Protein 5MOG (pdb70)

Solvent-accessible surface area: 91709 Å² total; per-residue (Å²): 82,142,139,65,3,55,0,0,0,3,14,0,14,9,5,0,0,0,0,0,4,29,0,5,72,40,34,8,63,0,5,0,1,12,29,86,110,15,15,3,22,59,7,0,2,70,121,16,170,105,38,52,34,48,11,13,12,18,46,18,4,35,11,9,9,47,15,0,63,74,0,0,36,87,30,55,10,86,108,49,14,35,95,14,91,9,2,17,2,4,5,15,78,103,107,77,31,90,48,2,69,13,20,14,17,79,25,6,70,23,60,86,2,6,87,11,0,50,58,54,3,84,94,0,8,64,159,83,26,16,39,79,18,58,14,0,10,70,2,3,53,87,17,49,101,86,25,15,85,61,5,8,41,66,14,0,24,95,0,1,137,94,18,29,3,25,82,103,0,11,81,32,15,1,56,8,24,0,4,33,30,2,38,6,46,5,91,65,0,0,0,10,3,0,6,31,2,13,52,23,31,35,122,82,64,70,0,5,39,2,0,2,12,8,2,0,9,13,78,66,0,0,68,20,0,1,80,46,0,123,90,90,47,6,58,10,88,67,100,9,128,13,111,107,4,53,30,43,29,54,19,14,6,72,14,0,16,16,86,120,47,69,119,20,76,22,21,0,4,0,1,10,18,43,5,18,71,0,38,152,37,8,15,136,111,3,74,125,7,66,26,6,103,91,0,115,82,0,75,8,3,24,12,0,2,0,0,0,26,0,47,114,62,10,179,96,37,63,76,4,6,3,17,6,36,13,92,41,1,7,12,1,0,1,8,1,46,0,2,124,80,26,135,43,78,108,126,1,8,0,0,0,7,0,0,44,1,122,123,33,34,77,96,54,53,91,83,0,12,80,8,0,2,90,14,0,31,115,12,6,46,124,29,1,12,33,118,57,76,77,0,101,34,98,43,73,39,22,19,70,24,54,135,6,15,5,54,10,48,23,77,1,24,93,19,12,6,59,7,39,4,11,20,35,3,1,4,0,0,5,16,3,0,67,11,125,45,14,12,20,14,0,0,12,0,21,0,0,47,48,0,3,92,13,0,51,105,9,41,113,32,0,35,59,60,61,149,144,16,125,72,153,141,19,139,148,61,3,63,0,0,0,3,13,0,14,9,5,0,0,0,0,0,4,6,0,4,36,7,20,8,63,0,8,0,1,12,29,86,110,16,8,2,22,60,7,0,2,71,120,17,164,102,38,30,32,49,10,14,12,18,45,18,4,36,19,9,10,48,15,0,63,73,0,0,35,88,32,54,10,87,109,48,14,39,97,13,106,18,2,17,2,5,4,14,77,105,106,78,32,89,50,1,78,13,35,16,15,117,25,5,70,23,50,77,2,8,73,27,1,45,44,24,8,68,98,0,8,72,118,88,25,8,82,79,18,53,39,0,14,71,2,6,68,85,17,48,102,86,41,16,87,66,14,10,42,65,15,0,32,97,1,2,132,76,16,14,3,24,76,90,0,10,81,31,15,1,55,9,24,0,4,34,31,2,37,6,41,5,94,66,0,0,0,9,4,0,9,31,1,30,56,23,36,43,120,78,65,80,0,5,53,3,0,2,14,7,2,0,9,12,81,67,0,0,80,19,0,1,87,46,0,127,90,89,42,5,58,9,89,64,93,8,124,14,109,108,3,52,29,43,150,116,17,13,6,108,8,0,15,15,84,117,48,62,118,19,79,23,25,0,10,0,1,10,18,43,4,17,72,0,51,153,38,10,15,137,122,3,74,129,59,67,30,10,90,94,0,119,83,0,74,7,3,24,14,0,2,0,0,0,8,0,52,110,60,10,163,96,40,64,76,5,5,4,15,6,38,12,91,42,0,8,11,1,0,2,7,0,45,0,2,119,78,26,134,35,78,113,60,0,7,0,0,0,6,0,0,46,1,123,123,32,34,77,95,54,54,91,83,0,13,82,9,0,2,90,13,0,32,115,12,7,48,114,16,1,12,32,117,65,71,78,0,90,35,107,39,74,40,22,21,71,23,53,134,6,17,5,54,11,47,23,76,1,26,94,18,11,6,110,6,98,8,82,22,63,4,1,3,0,0,6,16,2,0,66,12,125,48,14,12,19,15,0,0,11,0,18,0,0,37,48,0,0,62,12,0,26,97,24,41,184,56,0,42,170,77,97,176,160,73,2,60,0,0,0,3,12,0,14,8,6,0,0,0,0,0,4,30,0,4,70,54,46,16,66,0,8,0,1,12,22,68,78,15,14,3,22,56,6,0,2,37,121,24,177,93,39,25,35,18,10,13,13,17,45,17,4,30,18,9,9,47,14,0,64,73,0,0,35,88,32,54,10,87,120,49,14,44,96,14,107,6,2,12,2,11,5,16,79,117,112,77,32,90,50,2,72,11,40,14,30,89,129,50,73,22,44,91,2,10,85,101,0,40,85,124,3,103,93,0,6,65,158,82,25,17,63,113,21,58,124,2,24,103,68,6,82,114,28,47,102,81,62,15,95,66,13,10,42,66,15,0,32,95,0,2,139,106,49,40,3,25,74,100,0,11,82,26,13,1,56,9,34,0,5,34,31,1,38,5,46,5,91,63,0,0,0,11,4,0,11,30,1,30,55,23,39,43,118,77,57,74,0,3,40,2,0,2,13,7,1,0,9,12,82,62,0,0,68,20,0,1,78,46,0,122,89,88,42,6,56,10,92,66,41,9,48,13,41,108,3,54,30,43,140,119,17,12,6,97,14,0,17,14,11,83,44,65,120,27,76,21,35,0,4,0,1,10,18,43,4,10,46,0,39,54,38,9,16,132,120,3,58,129,59,65,28,6,104,94,0,114,84,0,58,2,3,18,13,0,2,0,0,0,7,0,53,109,55,9,193,101,38,62,74,4,6,4,18,5,39,12,89,43,1,7,12,1,0,1,7,0,46,0,2,137,79,26,136,31,77,113,65,0,9,0,0,0,6,0,0,44,1,122,122,33,21,76,96,53,24,91,82,0,12,81,9,0,3,90,13,0,31,116,12,8,48,125,27,1,12,32,116,63,73,78,0,89,34,106,41,72,33,3,7,71,24,37,65,6,16,5,52,10,48,23,77,1,32,92,18,13,5,111,7,98,8,80,22,86,3,1,3,0,0,6,17,3,0,74,12,126,49,13,12,20,17,0,0,12,0,17,0,0,49,49,0,2,93,12,0,53,102,24,3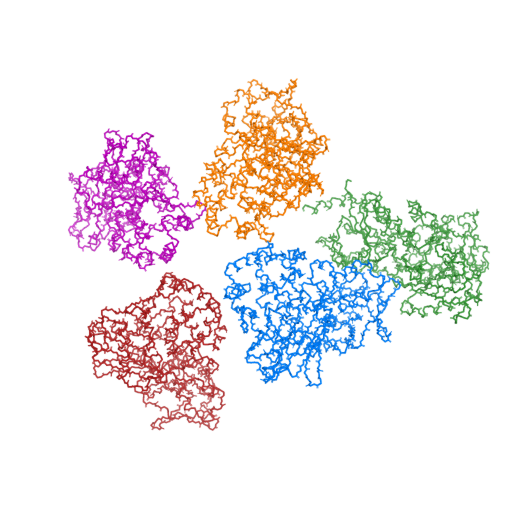2,160,50,0,29,160,59,25,109,152,91,138,180,179,140,78,2,63,0,0,0,3,13,0,15,8,4,0,0,0,0,0,4,30,0,5,71,53,46,16,65,0,8,0,1,12,28,86,110,15,15,2,23,57,8,0,2,74,122,24,175,94,37,29,34,47,10,13,12,18,45,19,4,31,12,11,10,46,15,0,65,71,0,0,36,87,31,54,10,86,108,48,13,39,96,14,105,8,2,12,2,11,4,14,79,104,105,77,32,90,50,1,71,10,44,13,19,89,39,4,69,22,51,85,2,11,76,14,0,34,52,61,5,68,96,0,6,65,120,86,26,8,82,91,22,52,49,0,15,76,1,5,71,90,18,47,100,87,36,13,88,66,14,10,43,62,15,0,33,95,1,2,131,69,15,18,3,25,74,100,0,9,84,31,12,2,56,9,34,0,4,34,31,1,39,5,45,6,93,62,0,0,0,10,4,0,11,30,1,31,52,23,38,51,122,82,62,76,0,3,41,2,0,2,13,6,1,0,9,13,80,66,0,0,67,22,0,2,79,46,0,124,90,90,42,6,58,10,87,67,92,9,123,13,110,108,4,53,26,40,144,117,18,14,7,99,15,0,17,12,82,112,50,61,116,18,79,23,24,0,10,0,1,10,19,43,4,20,79,0,37,153,38,12,17,135,116,3,71,128,59,65,28,5,107,93,0,115,82,0,59,2,3,17,12,0,2,0,0,0,8,0,52,112,62,10,166,94,39,63,74,4,6,4,19,5,36,12,92,43,0,8,12,1,0,1,8,1,45,0,1,120,79,26,135,34,80,113,58,0,8,0,0,0,6,0,0,42,1,120,123,31,35,78,96,54,52,91,84,0,12,81,8,0,2,90,13,0,30,115,12,8,47,113,14,1,12,34,117,57,76,80,0,102,35,106,39,73,43,21,22,72,24,72,126,6,16,5,53,11,48,21,76,1,26,94,18,12,5,111,6,98,9,83,21,82,4,1,3,0,0,6,16,3,0,66,12,123,41,13,12,21,16,0,0,12,0,21,0,0,50,49,0,3,93,12,0,52,104,23,48,175,49,0,29,155,61,29,114,148,91,139,180,169,161,69,2,62,0,0,0,3,14,0,14,9,4,0,0,0,0,0,5,28,0,5,73,54,47,17,64,0,6,0,1,12,29,85,110,16,7,2,22,58,6,0,2,73,122,25,186,109,37,27,34,48,10,13,12,18,46,20,2,34,12,10,11,46,15,0,64,72,0,0,36,86,33,54,10,86,108,48,14,38,95,13,90,7,2,15,3,5,5,14,83,104,105,77,31,89,50,1,68,13,18,14,18,82,30,8,71,23,62,88,2,7,88,10,0,52,58,44,3,71,91,0,7,63,159,82,27,19,43,84,20,58,29,0,10,86,3,3,59,87,18,48,100,86,43,15,93,66,10,10,42,65,15,0,32,95,0,2,134,96,19,18,3,26,74,99,0,11,81,38,16,1,56,8,25,0,4,33,31,2,39,5,46,5,91,64,0,0,0,10,4,0,6,32,1,14,55,24,34,36,125,78,65,76,0,5,39,3,0,2,12,6,1,0,8,11,80,66,0,0,80,20,0,1,88,46,0,127,91,88,42,6,58,10,88,64,89,9,124,18,107,102,4,54,29,42,143,115,18,15,6,102,13,0,15,15,68,137,47,77,119,20,77,21,36,0,4,0,2,10,17,42,3,15,78,0,35,146,41,12,16,136,121,2,72,129,58,66,29,5,110,95,0,114,82,0,71,7,4,23,14,0,2,0,0,0,5,0,53,110,60,10,163,96,38,63,75,4,5,4,18,5,35,13,92,42,0,7,12,3,0,3,8,1,45,0,1,120,78,25,134,34,79,114,62,0,8,0,0,0,7,0,0,43,1,121,124,34,37,80,99,60,53,88,83,0,12,79,8,0,2,90,12,0,31,114,12,8,48,115,15,1,12,34,118,63,72,80,0,90,34,104,40,74,42,21,21,62,24,67,151,6,16,5,54,11,46,22,76,1,46,96,18,18,6,118,7,98,9,83,22,72,2,1,4,0,0,6,16,3,0,28,13,125,44,15,12,20,14,0,0,12,0,22,0,0,51,51,0,3,90,13,0,53,106,24,55,175,50,0,40,153,84,57,208

Sequence (2345 aa):
PTKPLQVVIAGAGLAGLSTAKYLADAGHKPILLEARDVLGGKIAAWKDEDGDWYETGLHIFFGAYPNIQNLFGELGINDRLQWKEHSMIFAMPNKPGEFSRFDFPETLPAPLNGIWAILRNNEMLTWPEKVKFALGLLPAMVGGQAYVEAQDGFTVSEWMKKQGVPDRVNDEVFIAMSKALNFINPDELSMQCILIALNRFLQEKHGSKMAFLDGNPPERLCMPIVDHVRSLGGEVRLNSRIQKIELNPDGTVKHFALTDGTQITGDAYVFATPVDILKLLVPQEWKEISYFKKLEKLVGVPVINVHIWFDRKLKNTYDHLLFSRSSLLSVYADMSVTCKEYYDPNRSMLELVFAPAEEWVGRSDTEIIEATMQELAKLFPDEIAADQSKAKILKYHVVKTPRSVYKTIPDCEPCRPLQRSPIEGFYLAGDYTKQKYLASMEGAVLSGKLCAQSVVEDYKMLSRRSLFRNSEQPTKPLQVVIAGAGLAGLSTAKYLADAGHKPILLEARDVLGGKIAAWKDEDGDWYETGLHIFFGAYPNIQNLFGELGINDRLQWKEHSMIFAMPNKPGEFSRFDFPETLPAPLNGIWAILRRNNEMLTWPEKVKFALGLLPAMVGGQAYVEAQDGFTVSEWMKKQGVPDRVNDEVFIAMSKALNFINPDELSMQCILIALNRFLQEKHGSKMAFLDGNPPERLCMPIVDHVRSLGGEVRLNSRIQKIELNPDGTVKHFALTDGTQITGDAYVFATPVDILKLLVPQEWKEISYFKKLEKLVGVPVINVHIWFDRKLKNTYDHLLFSRSSLLSVYADMSVTCKEYYDPNRSMLELVFAPAEEWVGRSDTEIIEATMQELAKLFPDEIAADQSKAKILKYHVVKTPRSVYKTIPDCEPCRPLQRSPIEGFYLAGDYTKQKYLASMEGAVLSGKLCAQSVVEDYKMLSRRSTKPLQVVIAGAGLAGLSTAKYLADAGHKPILLEARDVLGGKIAAWKDEDGDWYETGLHIFFGAYPNIQNLFGELGINDRLQWKEHSMIFAMPNKPGEFSRFDFPETLPAPLNGIWAILRNNEMLTWPEKVKFALGLLPAMVGGQAYVEAQDGFTVSEWMKKQGVPDRVNDEVFIAMSKALNFINPDELSMQCILIALNRFLQEKHGSKMAFLDGNPPERLCMPIVDHVRSLGGEVRLNSRIQKIELNPDGTVKHFALTDGTQITGDAYVFATPVDILKLLVPQEWKEISYFKKLEKLVGVPVINVHIWFDRKLKNTYDHLLFSRSSLLSVYADMSVTCKEYYDPNRRSMLELVFAPAEEWVGRSDTEIIEATMQELAKLFPDEIAADQSKAKILKYHVVKTPRSVYKTIPDCEPCRPLQRSPIEGFYLAGDYTKQKYLASMEGAVLSGKLCAQSVVEDYKMLSRRSLKSLQTKPLQVVIAGAGLAGLSTAKYLADAGHKPILLEARDVLGGKIAAWKDEDGDWYETGLHIFFGAYPNIQNLFGELGINDRLQWKEHSMIFAMPNKPGEFSRFDFPETLPAPLNGIWAILRNNEMLTWPEKVKFALGLLPAMVGGQAYVEAQDGFTVSEWMKKQGVPDRVNDEVFIAMSKALNFINPDELSMQCILIALNRFLQEKHGSKMAFLDGNPPERLCMPIVDHVRSLGGEVRLNSRIQKIELNPDGTVKHFALTDGTQITGDAYVFATPVDILKLLVPQEWKEISYFKKLEKLVGVPVINVHIWFDRKLKNTYDHLLFSRSSLLSVYADMSVTCKEYYDPNRSMLELVFAPAEEWVGRSDTEIIEATMQELAKLFPDEIAADQSKAKILKYHVVKTPRSVYKTIPDCEPCRPLQRSPIEGFYLAGDYTKQKYLASMEGAVLSGKLCAQSVVEDYKMLSRRSLKSLQTKPLQVVIAGAGLAGLSTAKYLADAGHKPILLEARDVLGGKIAAWKDEDGDWYETGLHIFFGAYPNIQNLFGELGINDRLQWKEHSMIFAMPNKPGEFSRFDFPETLPAPLNGIWAILRNNEMLTWPEKVKFALGLLPAMVGGQAYVEAQDGFTVSEWMKKQGVPDRVNDEVFIAMSKALNFINPDELSMQCILIALNRFLQEKHGSKMAFLDGNPPERLCMPIVDHVRSLGGEVRLNSRIQKIELNPDGTVKHFALTDGTQITGDAYVFATPVDILKLLVPQEWKEISYFKKLEKLVGVPVINVHIWFDRKLKNTYDHLLFSRSSLLSVYADMSVTCKEYYDPNRSMLELVFAPAEEWVGRSDTEIIEATMQELAKLFPDEIAADQSKAKILKYHVVKTPRSVYKTIPDCEPCRPLQRSPIEGFYLAGDYTKQKYLASMEGAVLSGKLCAQSVVEDYKMLSRRSL

Structure (mmCIF, N/CA/C/O backbone):
data_5MOG
#
_entry.id   5MOG
#
_cell.length_a   230.210
_cell.length_b   230.210
_cell.length_c   179.230
_cell.angle_alpha   90.000
_cell.angle_beta   90.000
_cell.angle_gamma   90.000
#
_symmetry.space_group_name_H-M   'I 4'
#
loop_
_entity.id
_entity.type
_entity.pdbx_description
1 polymer 'Phytoene dehydrogenase, chloroplastic/chromoplastic'
2 non-polymer 'FLAVIN-ADENINE DINUCLEOTIDE'
3 non-polymer Norflurazon
4 non-polymer '4-(2-HYDROXYETHYL)-1-PIPERAZINE ETHANESULFONIC ACID'
5 non-polymer IMIDAZOLE
6 non-polymer 2-AMINO-2-HYDROXYMETHYL-PROPANE-1,3-DIOL
7 water water
#
loop_
_atom_site.group_PDB
_atom_site.id
_atom_site.type_symbol
_atom_site.label_atom_id
_atom_site.label_alt_id
_atom_site.label_comp_id
_atom_site.label_asym_id
_atom_site.label_entity_id
_atom_site.label_seq_id
_atom_site.pdbx_PDB_ins_code
_atom_site.Cartn_x
_atom_site.Cartn_y
_atom_site.Cartn_z
_atom_site.occupancy
_atom_site.B_iso_or_equiv
_atom_site.auth_seq_id
_atom_site.auth_comp_id
_atom_site.auth_asym_id
_atom_site.auth_atom_id
_atom_site.pdbx_PDB_model_num
ATOM 1 N N . PRO A 1 14 ? 164.825 22.673 164.954 1.00 91.39 101 PRO A N 1
ATOM 2 C CA . PRO A 1 14 ? 166.289 22.704 164.851 1.00 90.93 101 PRO A CA 1
ATOM 3 C C . PRO A 1 14 ? 166.959 21.736 165.818 1.00 93.84 101 PRO A C 1
ATOM 4 O O . PRO A 1 14 ? 166.501 21.609 166.962 1.00 93.87 101 PRO A O 1
ATOM 8 N N . THR A 1 15 ? 168.063 21.073 165.365 1.00 88.62 102 THR A N 1
ATOM 9 C CA . THR A 1 15 ? 168.888 20.182 166.202 1.00 87.20 102 THR A CA 1
ATOM 10 C C . THR A 1 15 ? 169.344 20.996 167.430 1.00 88.25 102 THR A C 1
ATOM 11 O O . THR A 1 15 ? 169.114 20.573 168.565 1.00 88.85 102 THR A O 1
ATOM 15 N N . LYS A 1 16 ? 169.893 22.207 167.188 1.00 81.39 103 LYS A N 1
ATOM 16 C CA . LYS A 1 16 ? 170.303 23.171 168.211 1.00 79.56 103 LYS A CA 1
ATOM 17 C C . LYS A 1 16 ? 169.763 24.564 167.819 1.00 79.62 103 LYS A C 1
ATOM 18 O O . LYS A 1 16 ? 170.118 25.067 166.749 1.00 79.06 103 LYS A O 1
ATOM 24 N N . PRO A 1 17 ? 168.901 25.189 168.659 1.00 73.09 104 PRO A N 1
ATOM 25 C CA . PRO A 1 17 ? 168.333 26.500 168.297 1.00 71.74 104 PRO A CA 1
ATOM 26 C C . PRO A 1 17 ? 169.373 27.617 168.211 1.00 72.75 104 PRO A C 1
ATOM 27 O O . PRO A 1 17 ? 170.284 27.686 169.040 1.00 72.06 104 PRO A O 1
ATOM 31 N N . LEU A 1 18 ? 169.232 28.488 167.194 1.00 67.21 105 LEU A N 1
ATOM 32 C CA . LEU A 1 18 ? 170.124 29.629 166.990 1.00 65.44 105 LEU A CA 1
ATOM 33 C C . LEU A 1 18 ? 169.797 30.751 167.965 1.00 66.90 105 LEU A C 1
ATOM 34 O O . LEU A 1 18 ? 168.621 31.001 168.254 1.00 65.83 105 LEU A O 1
ATOM 39 N N . GLN A 1 19 ? 170.840 31.434 168.459 1.00 61.83 106 GLN A N 1
ATOM 40 C CA . GLN A 1 19 ? 170.687 32.596 169.324 1.00 61.01 106 GLN A CA 1
ATOM 41 C C . GLN A 1 19 ? 170.862 33.822 168.423 1.00 63.35 106 GLN A C 1
ATOM 42 O O . GLN A 1 19 ? 171.961 34.062 167.919 1.00 63.01 106 GLN A O 1
ATOM 48 N N . VAL A 1 20 ? 169.755 34.521 168.124 1.00 57.82 107 VAL A N 1
ATOM 49 C CA . VAL A 1 20 ? 169.779 35.660 167.200 1.00 56.59 107 VAL A CA 1
ATOM 50 C C . VAL A 1 20 ? 169.602 36.958 167.977 1.00 57.38 107 VAL A C 1
ATOM 51 O O . VAL A 1 20 ? 168.582 37.141 168.639 1.00 56.40 107 VAL A O 1
ATOM 55 N N . VAL A 1 21 ? 170.605 37.847 167.902 1.00 52.51 108 VAL A N 1
ATOM 56 C CA . VAL A 1 21 ? 170.584 39.149 168.579 1.00 51.89 108 VAL A CA 1
ATOM 57 C C . VAL A 1 21 ? 169.953 40.172 167.629 1.00 54.84 108 VAL A C 1
ATOM 58 O O . VAL A 1 21 ? 170.487 40.388 166.544 1.00 54.71 108 VAL A O 1
ATOM 62 N N . ILE A 1 22 ? 168.810 40.778 168.025 1.00 49.57 109 ILE A N 1
ATOM 63 C CA . ILE A 1 22 ? 168.099 41.769 167.212 1.00 48.23 109 ILE A CA 1
ATOM 64 C C . ILE A 1 22 ? 168.189 43.155 167.881 1.00 49.95 109 ILE A C 1
ATOM 65 O O . ILE A 1 22 ? 167.859 43.297 169.059 1.00 49.47 109 ILE A O 1
ATOM 70 N N . ALA A 1 23 ? 168.631 44.172 167.116 1.00 45.43 110 ALA A N 1
ATOM 71 C CA . ALA A 1 23 ? 168.755 45.560 167.586 1.00 44.13 110 ALA A CA 1
ATOM 72 C C . ALA A 1 23 ? 167.547 46.402 167.155 1.00 46.92 110 ALA A C 1
ATOM 73 O O . ALA A 1 23 ? 167.434 46.772 165.988 1.00 47.07 110 ALA A O 1
ATOM 75 N N . GLY A 1 24 ? 166.650 46.675 168.098 1.00 42.46 111 GLY A N 1
ATOM 76 C CA . GLY A 1 24 ? 165.460 47.483 167.866 1.00 41.76 111 GLY A CA 1
ATOM 77 C C . GLY A 1 24 ? 164.157 46.719 167.921 1.00 47.28 111 GLY A C 1
ATOM 78 O O . GLY A 1 24 ? 163.937 45.809 167.123 1.00 46.08 111 GLY A O 1
ATOM 79 N N . ALA A 1 25 ? 163.271 47.108 168.853 1.00 46.60 112 ALA A N 1
ATOM 80 C CA . ALA A 1 25 ? 161.970 46.467 169.051 1.00 47.14 112 ALA A CA 1
ATOM 81 C C . ALA A 1 25 ? 160.819 47.281 168.455 1.00 51.19 112 ALA A C 1
ATOM 82 O O . ALA A 1 25 ? 159.815 47.545 169.121 1.00 50.68 112 ALA A O 1
ATOM 84 N N . GLY A 1 26 ? 160.964 47.629 167.183 1.00 48.53 113 GLY A N 1
ATOM 85 C CA . GLY A 1 26 ? 159.910 48.265 166.401 1.00 48.73 113 GLY A CA 1
ATOM 86 C C . GLY A 1 26 ? 159.108 47.129 165.797 1.00 52.92 113 GLY A C 1
ATOM 87 O O . GLY A 1 26 ? 159.365 45.973 166.142 1.00 53.79 113 GLY A O 1
ATOM 88 N N . LEU A 1 27 ? 158.171 47.401 164.875 1.00 48.30 114 LEU A N 1
ATOM 89 C CA . LEU A 1 27 ? 157.398 46.305 164.278 1.00 47.38 114 LEU A CA 1
ATOM 90 C C . LEU A 1 27 ? 158.283 45.308 163.508 1.00 49.58 114 LEU A C 1
ATOM 91 O O . LEU A 1 27 ? 157.958 44.124 163.489 1.00 49.05 114 LEU A O 1
ATOM 96 N N . ALA A 1 28 ? 159.404 45.769 162.913 1.00 45.23 115 ALA A N 1
ATOM 97 C CA . ALA A 1 28 ? 160.329 44.913 162.167 1.00 44.02 115 ALA A CA 1
ATOM 98 C C . ALA A 1 28 ? 161.077 43.968 163.094 1.00 47.94 115 ALA A C 1
ATOM 99 O O . ALA A 1 28 ? 161.133 42.779 162.799 1.00 48.21 115 ALA A O 1
ATOM 101 N N . GLY A 1 29 ? 161.611 44.492 164.206 1.00 43.86 116 GLY A N 1
ATOM 102 C CA . GLY A 1 29 ? 162.320 43.720 165.221 1.00 43.50 116 GLY A CA 1
ATOM 103 C C . GLY A 1 29 ? 161.414 42.753 165.951 1.00 48.80 116 GLY A C 1
ATOM 104 O O . GLY A 1 29 ? 161.785 41.593 166.149 1.00 49.15 116 GLY A O 1
ATOM 105 N N . LEU A 1 30 ? 160.204 43.220 166.334 1.00 45.24 117 LEU A N 1
ATOM 106 C CA . LEU A 1 30 ? 159.192 42.406 166.998 1.00 45.07 117 LEU A CA 1
ATOM 107 C C . LEU A 1 30 ? 158.748 41.261 166.086 1.00 50.64 117 LEU A C 1
ATOM 108 O O . LEU A 1 30 ? 158.622 40.130 166.558 1.00 50.62 117 LEU A O 1
ATOM 113 N N . SER A 1 31 ? 158.561 41.546 164.778 1.00 47.75 118 SER A N 1
ATOM 114 C CA . SER A 1 31 ? 158.172 40.556 163.781 1.00 48.01 118 SER A CA 1
ATOM 115 C C . SER A 1 31 ? 159.300 39.538 163.563 1.00 52.61 118 SER A C 1
ATOM 116 O O . SER A 1 31 ? 159.010 38.344 163.524 1.00 52.11 118 SER A O 1
ATOM 119 N N . THR A 1 32 ? 160.579 39.995 163.472 1.00 50.12 119 THR A N 1
ATOM 120 C CA . THR A 1 32 ? 161.747 39.111 163.304 1.00 50.55 119 THR A CA 1
ATOM 121 C C . THR A 1 32 ? 161.798 38.117 164.474 1.00 55.89 119 THR A C 1
ATOM 122 O O . THR A 1 32 ? 161.909 36.918 164.239 1.00 55.23 119 THR A O 1
ATOM 126 N N . ALA A 1 33 ? 161.660 38.626 165.720 1.00 53.66 120 ALA A N 1
ATOM 127 C CA . ALA A 1 33 ? 161.663 37.845 166.955 1.00 53.97 120 ALA A CA 1
ATOM 128 C C . ALA A 1 33 ? 160.502 36.830 166.994 1.00 59.74 120 ALA A C 1
ATOM 129 O O . ALA A 1 33 ? 160.736 35.676 167.349 1.00 60.45 120 ALA A O 1
ATOM 131 N N . LYS A 1 34 ? 159.279 37.248 166.594 1.00 55.24 121 LYS A N 1
ATOM 132 C CA . LYS A 1 34 ? 158.071 36.416 166.557 1.00 54.61 121 LYS A CA 1
ATOM 133 C C . LYS A 1 34 ? 158.257 35.203 165.637 1.00 59.68 121 LYS A C 1
ATOM 134 O O . LYS A 1 34 ? 158.011 34.080 166.072 1.00 60.52 121 LYS A O 1
ATOM 140 N N . TYR A 1 35 ? 158.693 35.421 164.392 1.00 56.27 122 TYR A N 1
ATOM 141 C CA . TYR A 1 35 ? 158.829 34.343 163.421 1.00 56.09 122 TYR A CA 1
ATOM 142 C C . TYR A 1 35 ? 160.084 33.494 163.651 1.00 61.82 122 TYR A C 1
ATOM 143 O O . TYR A 1 35 ? 160.081 32.331 163.248 1.00 62.14 122 TYR A O 1
ATOM 152 N N . LEU A 1 36 ? 161.115 34.016 164.345 1.00 59.14 123 LEU A N 1
ATOM 153 C CA . LEU A 1 36 ? 162.291 33.203 164.676 1.00 58.88 123 LEU A CA 1
ATOM 154 C C . LEU A 1 36 ? 161.931 32.247 165.819 1.00 64.26 123 LEU A C 1
ATOM 155 O O . LEU A 1 36 ? 162.360 31.096 165.806 1.00 63.60 123 LEU A O 1
ATOM 160 N N . ALA A 1 37 ? 161.102 32.721 166.782 1.00 61.90 124 ALA A N 1
ATOM 161 C CA . ALA A 1 37 ? 160.604 31.939 167.916 1.00 61.77 124 ALA A CA 1
ATOM 162 C C . ALA A 1 37 ? 159.684 30.806 167.428 1.00 66.95 124 ALA A C 1
ATOM 163 O O . ALA A 1 37 ? 159.738 29.701 167.971 1.00 67.74 124 ALA A O 1
ATOM 165 N N . ASP A 1 38 ? 158.872 31.081 166.380 1.00 62.61 125 ASP A N 1
ATOM 166 C CA . ASP A 1 38 ? 157.968 30.123 165.737 1.00 61.94 125 ASP A CA 1
ATOM 167 C C . ASP A 1 38 ? 158.757 29.017 165.043 1.00 65.24 125 ASP A C 1
ATOM 168 O O . ASP A 1 38 ? 158.297 27.880 164.990 1.00 65.51 125 ASP A O 1
ATOM 173 N N . ALA A 1 39 ? 159.949 29.354 164.523 1.00 61.09 126 ALA A N 1
ATOM 174 C CA . ALA A 1 39 ? 160.852 28.436 163.835 1.00 60.36 126 ALA A CA 1
ATOM 175 C C . ALA A 1 39 ? 161.650 27.566 164.822 1.00 64.23 126 ALA A C 1
ATOM 176 O O . ALA A 1 39 ? 162.377 26.672 164.392 1.00 63.88 126 ALA A O 1
ATOM 178 N N . GLY A 1 40 ? 161.510 27.848 166.118 1.00 61.21 127 GLY A N 1
ATOM 179 C CA . GLY A 1 40 ? 162.175 27.122 167.193 1.00 61.38 127 GLY A CA 1
ATOM 180 C C . GLY A 1 40 ? 163.512 27.680 167.638 1.00 65.84 127 GLY A C 1
ATOM 181 O O . GLY A 1 40 ? 164.241 27.004 168.363 1.00 66.59 127 GLY A O 1
ATOM 182 N N . HIS A 1 41 ? 163.845 28.913 167.222 1.00 61.49 128 HIS A N 1
ATOM 183 C CA . HIS A 1 41 ? 165.107 29.572 167.568 1.00 60.36 128 HIS A CA 1
ATOM 184 C C . HIS A 1 41 ? 164.935 30.496 168.783 1.00 63.70 128 HIS A C 1
ATOM 185 O O . HIS A 1 41 ? 163.806 30.697 169.251 1.00 63.47 128 HIS A O 1
ATOM 192 N N . LYS A 1 42 ? 166.059 31.002 169.334 1.00 59.48 129 LYS A N 1
ATOM 193 C CA . LYS A 1 42 ? 166.042 31.864 170.519 1.00 58.61 129 LYS A CA 1
ATOM 194 C C . LYS A 1 42 ? 166.402 33.322 170.153 1.00 60.82 129 LYS A C 1
ATOM 195 O O . LYS A 1 42 ? 167.585 33.669 170.103 1.00 60.71 129 LYS A O 1
ATOM 201 N N . PRO A 1 43 ? 165.402 34.198 169.923 1.00 55.84 130 PRO A N 1
ATOM 202 C CA . PRO A 1 43 ? 165.726 35.598 169.636 1.00 55.26 130 PRO A CA 1
ATOM 203 C C . PRO A 1 43 ? 166.006 36.404 170.911 1.00 57.48 130 PRO A C 1
ATOM 204 O O . PRO A 1 43 ? 165.370 36.183 171.947 1.00 56.19 130 PRO A O 1
ATOM 208 N N . ILE A 1 44 ? 166.970 37.333 170.828 1.00 53.04 131 ILE A N 1
ATOM 209 C CA . ILE A 1 44 ? 167.314 38.257 171.907 1.00 52.67 131 ILE A CA 1
ATOM 210 C C . ILE A 1 44 ? 167.081 39.668 171.347 1.00 54.83 131 ILE A C 1
ATOM 211 O O . ILE A 1 44 ? 167.919 40.212 170.621 1.00 54.13 131 ILE A O 1
ATOM 216 N N . LEU A 1 45 ? 165.892 40.206 171.633 1.00 50.06 132 LEU A N 1
ATOM 217 C CA . LEU A 1 45 ? 165.434 41.506 171.162 1.00 49.78 132 LEU A CA 1
ATOM 218 C C . LEU A 1 45 ? 165.850 42.601 172.144 1.00 53.66 132 LEU A C 1
ATOM 219 O O . LEU A 1 45 ? 165.388 42.626 173.292 1.00 54.12 132 LEU A O 1
ATOM 224 N N . LEU A 1 46 ? 166.732 43.502 171.679 1.00 49.10 133 LEU A N 1
ATOM 225 C CA . LEU A 1 46 ? 167.266 44.609 172.469 1.00 48.55 133 LEU A CA 1
ATOM 226 C C . LEU A 1 46 ? 166.731 45.956 171.977 1.00 52.65 133 LEU A C 1
ATOM 227 O O . LEU A 1 46 ? 167.048 46.388 170.866 1.00 51.29 133 LEU A O 1
ATOM 232 N N . GLU A 1 47 ? 165.930 46.619 172.825 1.00 50.07 134 GLU A N 1
ATOM 233 C CA . GLU A 1 47 ? 165.333 47.924 172.540 1.00 49.36 134 GLU A CA 1
ATOM 234 C C . GLU A 1 47 ? 166.060 49.021 173.301 1.00 53.11 134 GLU A C 1
ATOM 235 O O . GLU A 1 47 ? 166.173 48.936 174.515 1.00 53.45 134 GLU A O 1
ATOM 241 N N . ALA A 1 48 ? 166.494 50.073 172.587 1.00 49.46 135 ALA A N 1
ATOM 242 C CA . ALA A 1 48 ? 167.202 51.237 173.131 1.00 48.31 135 ALA A CA 1
ATOM 243 C C . ALA A 1 48 ? 166.407 52.012 174.192 1.00 52.78 135 ALA A C 1
ATOM 244 O O . ALA A 1 48 ? 166.990 52.467 175.182 1.00 54.16 135 ALA A O 1
ATOM 246 N N . ARG A 1 49 ? 165.099 52.187 173.980 1.00 47.52 136 ARG A N 1
ATOM 247 C CA . ARG A 1 49 ? 164.250 53.006 174.846 1.00 46.84 136 ARG A CA 1
ATOM 248 C C . ARG A 1 49 ? 163.484 52.185 175.888 1.00 52.16 136 ARG A C 1
ATOM 249 O O . ARG A 1 49 ? 163.619 50.966 175.942 1.00 52.65 136 ARG A O 1
ATOM 257 N N . ASP A 1 50 ? 162.694 52.875 176.727 1.00 49.74 137 ASP A N 1
ATOM 258 C CA . ASP A 1 50 ? 161.856 52.293 177.776 1.00 50.22 137 ASP A CA 1
ATOM 259 C C . ASP A 1 50 ? 160.412 52.091 177.246 1.00 55.30 137 ASP A C 1
ATOM 260 O O . ASP A 1 50 ? 159.455 52.017 178.027 1.00 56.38 137 ASP A O 1
ATOM 265 N N . VAL A 1 51 ? 160.267 51.993 175.913 1.00 50.97 138 VAL A N 1
ATOM 266 C CA . VAL A 1 51 ? 158.983 51.805 175.236 1.00 50.55 138 VAL A CA 1
ATOM 267 C C . VAL A 1 51 ? 159.174 50.888 174.002 1.00 56.26 138 VAL A C 1
ATOM 268 O O . VAL A 1 51 ? 160.226 50.910 173.351 1.00 55.94 138 VAL A O 1
ATOM 272 N N . LEU A 1 52 ? 158.154 50.077 173.706 1.00 53.54 139 LEU A N 1
ATOM 273 C CA . LEU A 1 52 ? 158.137 49.190 172.541 1.00 53.49 139 LEU A CA 1
ATOM 274 C C . LEU A 1 52 ? 157.440 49.875 171.363 1.00 56.98 139 LEU A C 1
ATOM 275 O O . LEU A 1 52 ? 156.628 50.776 171.577 1.00 56.51 139 LEU A O 1
ATOM 280 N N . GLY A 1 53 ? 157.732 49.421 170.146 1.00 53.31 140 GLY A N 1
ATOM 281 C CA . GLY A 1 53 ? 157.052 49.893 168.946 1.00 52.99 140 GLY A CA 1
ATOM 282 C C . GLY A 1 53 ? 157.788 50.779 167.971 1.00 56.33 140 GLY A C 1
ATOM 283 O O . GLY A 1 53 ? 157.483 50.754 166.772 1.00 57.60 140 GLY A O 1
ATOM 284 N N . GLY A 1 54 ? 158.713 51.579 168.479 1.00 50.72 141 GLY A N 1
ATOM 285 C CA . GLY A 1 54 ? 159.474 52.502 167.658 1.00 49.82 141 GLY A CA 1
ATOM 286 C C . GLY A 1 54 ? 158.620 53.643 167.168 1.00 52.18 141 GLY A C 1
ATOM 287 O O . GLY A 1 54 ? 158.149 54.458 167.967 1.00 50.65 141 GLY A O 1
ATOM 288 N N . LYS A 1 55 ? 158.374 53.673 165.847 1.00 48.30 142 LYS A N 1
ATOM 289 C CA . LYS A 1 55 ? 157.559 54.712 165.231 1.00 47.91 142 LYS A CA 1
ATOM 290 C C . LYS A 1 55 ? 156.055 54.506 165.529 1.00 51.43 142 LYS A C 1
ATOM 291 O O . LYS A 1 55 ? 155.251 55.347 165.135 1.00 52.25 142 LYS A O 1
ATOM 297 N N . ILE A 1 56 ? 155.679 53.433 166.263 1.00 46.77 143 ILE A N 1
ATOM 298 C CA . ILE A 1 56 ? 154.284 53.198 166.673 1.00 45.84 143 ILE A CA 1
ATOM 299 C C . ILE A 1 56 ? 154.180 53.354 168.216 1.00 50.98 143 ILE A C 1
ATOM 300 O O . ILE A 1 56 ? 153.088 53.237 168.760 1.00 51.32 143 ILE A O 1
ATOM 305 N N . ALA A 1 57 ? 155.299 53.671 168.904 1.00 47.40 144 ALA A N 1
ATOM 306 C CA . ALA A 1 57 ? 155.340 53.855 170.357 1.00 46.50 144 ALA A CA 1
ATOM 307 C C . ALA A 1 57 ? 154.422 54.973 170.835 1.00 51.38 144 ALA A C 1
ATOM 308 O O . ALA A 1 57 ? 154.215 55.960 170.131 1.00 51.33 144 ALA A O 1
ATOM 310 N N . ALA A 1 58 ? 153.857 54.789 172.034 1.00 49.00 145 ALA A N 1
ATOM 311 C CA . ALA A 1 58 ? 152.976 55.733 172.714 1.00 48.48 145 ALA A CA 1
ATOM 312 C C . ALA A 1 58 ? 153.373 55.843 174.182 1.00 54.24 145 ALA A C 1
ATOM 313 O O . ALA A 1 58 ? 154.019 54.935 174.714 1.00 53.77 145 ALA A O 1
ATOM 315 N N . TRP A 1 59 ? 153.007 56.955 174.834 1.00 52.66 146 TRP A N 1
ATOM 316 C CA . TRP A 1 59 ? 153.325 57.196 176.244 1.00 53.48 146 TRP A CA 1
ATOM 317 C C . TRP A 1 59 ? 152.113 57.706 176.996 1.00 60.60 146 TRP A C 1
ATOM 318 O O . TRP A 1 59 ? 151.331 58.484 176.444 1.00 61.16 146 TRP A O 1
ATOM 329 N N . LYS A 1 60 ? 151.955 57.256 178.257 1.00 58.89 147 LYS A N 1
ATOM 330 C CA . LYS A 1 60 ? 150.867 57.658 179.150 1.00 59.54 147 LYS A CA 1
ATOM 331 C C . LYS A 1 60 ? 151.347 58.837 179.996 1.00 65.97 147 LYS A C 1
ATOM 332 O O . LYS A 1 60 ? 152.364 58.713 180.688 1.00 66.60 147 LYS A O 1
ATOM 338 N N . ASP A 1 61 ? 150.657 59.991 179.911 1.00 63.00 148 ASP A N 1
ATOM 339 C CA . ASP A 1 61 ? 151.059 61.165 180.681 1.00 63.17 148 ASP A CA 1
ATOM 340 C C . ASP A 1 61 ? 150.504 61.090 182.126 1.00 69.78 148 ASP A C 1
ATOM 341 O O . ASP A 1 61 ? 149.840 60.112 182.480 1.00 69.84 148 ASP A O 1
ATOM 346 N N . GLU A 1 62 ? 150.804 62.116 182.957 1.00 67.69 149 GLU A N 1
ATOM 347 C CA . GLU A 1 62 ? 150.422 62.230 184.375 1.00 67.91 149 GLU A CA 1
ATOM 348 C C . GLU A 1 62 ? 148.909 62.037 184.606 1.00 70.66 149 GLU A C 1
ATOM 349 O O . GLU A 1 62 ? 148.533 61.369 185.565 1.00 70.03 149 GLU A O 1
ATOM 355 N N . ASP A 1 63 ? 148.060 62.593 183.712 1.00 66.30 150 ASP A N 1
ATOM 356 C CA . ASP A 1 63 ? 146.597 62.521 183.783 1.00 65.53 150 ASP A CA 1
ATOM 357 C C . ASP A 1 63 ? 146.048 61.160 183.310 1.00 68.11 150 ASP A C 1
ATOM 358 O O . ASP A 1 63 ? 144.835 60.936 183.379 1.00 67.31 150 ASP A O 1
ATOM 363 N N . GLY A 1 64 ? 146.937 60.271 182.860 1.00 64.67 151 GLY A N 1
ATOM 364 C CA . GLY A 1 64 ? 146.591 58.927 182.397 1.00 64.51 151 GLY A CA 1
ATOM 365 C C . GLY A 1 64 ? 146.150 58.831 180.945 1.00 68.35 151 GLY A C 1
ATOM 366 O O . GLY A 1 64 ? 145.605 57.801 180.531 1.00 67.93 151 GLY A O 1
ATOM 367 N N . ASP A 1 65 ? 146.386 59.902 180.160 1.00 64.29 152 ASP A N 1
ATOM 368 C CA . ASP A 1 65 ? 146.029 59.982 178.743 1.00 63.08 152 ASP A CA 1
ATOM 369 C C . ASP A 1 65 ? 147.233 59.646 177.853 1.00 63.83 152 ASP A C 1
ATOM 370 O O . ASP A 1 65 ? 148.350 60.098 178.107 1.00 62.63 152 ASP A O 1
ATOM 375 N N . TRP A 1 66 ? 146.997 58.837 176.815 1.00 59.16 153 TRP A N 1
ATOM 376 C CA . TRP A 1 66 ? 148.034 58.411 175.879 1.00 58.06 153 TRP A CA 1
ATOM 377 C C . TRP A 1 66 ? 148.232 59.385 174.727 1.00 59.46 153 TRP A C 1
ATOM 378 O O . TRP A 1 66 ? 147.261 59.963 174.222 1.00 58.64 153 TRP A O 1
ATOM 389 N N . TYR A 1 67 ? 149.501 59.549 174.313 1.00 54.53 154 TYR A N 1
ATOM 390 C CA . TYR A 1 67 ? 149.925 60.332 173.150 1.00 54.10 154 TYR A CA 1
ATOM 391 C C . TYR A 1 67 ? 150.878 59.454 172.339 1.00 58.03 154 TYR A C 1
ATOM 392 O O . TYR A 1 67 ? 151.704 58.746 172.918 1.00 59.01 154 TYR A O 1
ATOM 401 N N . GLU A 1 68 ? 150.706 59.440 171.012 1.00 52.69 155 GLU A N 1
ATOM 402 C CA . GLU A 1 68 ? 151.418 58.547 170.102 1.00 51.54 155 GLU A CA 1
ATOM 403 C C . GLU A 1 68 ? 152.481 59.236 169.248 1.00 54.29 155 GLU A C 1
ATOM 404 O O . GLU A 1 68 ? 152.444 60.455 169.065 1.00 53.85 155 GLU A O 1
ATOM 410 N N . THR A 1 69 ? 153.416 58.429 168.690 1.00 49.70 156 THR A N 1
ATOM 411 C CA . THR A 1 69 ? 154.456 58.882 167.758 1.00 48.79 156 THR A CA 1
ATOM 412 C C . THR A 1 69 ? 153.764 59.320 166.448 1.00 52.05 156 THR A C 1
ATOM 413 O O . THR A 1 69 ? 154.193 60.284 165.816 1.00 51.78 156 THR A O 1
ATOM 417 N N . GLY A 1 70 ? 152.681 58.626 166.091 1.00 47.66 157 GLY A N 1
ATOM 418 C CA . GLY A 1 70 ? 151.899 58.939 164.910 1.00 47.04 157 GLY A CA 1
ATOM 419 C C . GLY A 1 70 ? 150.497 58.372 164.863 1.00 49.91 157 GLY A C 1
ATOM 420 O O . GLY A 1 70 ? 150.155 57.470 165.631 1.00 49.68 157 GLY A O 1
ATOM 421 N N . LEU A 1 71 ? 149.681 58.919 163.940 1.00 45.48 158 LEU A N 1
ATOM 422 C CA . LEU A 1 71 ? 148.332 58.473 163.625 1.00 44.84 158 LEU A CA 1
ATOM 423 C C . LEU A 1 71 ? 148.487 57.327 162.655 1.00 48.56 158 LEU A C 1
ATOM 424 O O . LEU A 1 71 ? 148.876 57.554 161.506 1.00 49.64 158 LEU A O 1
ATOM 429 N N . HIS A 1 72 ? 148.255 56.093 163.120 1.00 44.04 159 HIS A N 1
ATOM 430 C CA . HIS A 1 72 ? 148.445 54.907 162.297 1.00 43.11 159 HIS A CA 1
ATOM 431 C C . HIS A 1 72 ? 147.133 54.322 161.838 1.00 49.54 159 HIS A C 1
ATOM 432 O O . HIS A 1 72 ? 146.213 54.123 162.637 1.00 49.78 159 HIS A O 1
ATOM 439 N N . ILE A 1 73 ? 147.070 54.031 160.529 1.00 47.04 160 ILE A N 1
ATOM 440 C CA . ILE A 1 73 ? 145.925 53.438 159.858 1.00 46.62 160 ILE A CA 1
ATOM 441 C C . ILE A 1 73 ? 146.342 52.097 159.281 1.00 50.25 160 ILE A C 1
ATOM 442 O O . ILE A 1 73 ? 147.355 51.996 158.594 1.00 50.90 160 ILE A O 1
ATOM 447 N N . PHE A 1 74 ? 145.552 51.076 159.573 1.00 45.89 161 PHE A N 1
ATOM 448 C CA . PHE A 1 74 ? 145.712 49.715 159.081 1.00 44.84 161 PHE A CA 1
ATOM 449 C C . PHE A 1 74 ? 144.797 49.560 157.887 1.00 49.13 161 PHE A C 1
ATOM 450 O O . PHE A 1 74 ? 143.664 50.053 157.923 1.00 49.51 161 PHE A O 1
ATOM 458 N N . PHE A 1 75 ? 145.287 48.930 156.810 1.00 43.80 162 PHE A N 1
ATOM 459 C CA . PHE A 1 75 ? 144.514 48.757 155.585 1.00 42.19 162 PHE A CA 1
ATOM 460 C C . PHE A 1 75 ? 144.186 47.291 155.358 1.00 48.97 162 PHE A C 1
ATOM 461 O O . PHE A 1 75 ? 144.859 46.408 155.902 1.00 50.17 162 PHE A O 1
ATOM 469 N N . GLY A 1 76 ? 143.157 47.037 154.562 1.00 45.58 163 GLY A N 1
ATOM 470 C CA . GLY A 1 76 ? 142.777 45.680 154.203 1.00 45.75 163 GLY A CA 1
ATOM 471 C C . GLY A 1 76 ? 143.867 45.011 153.389 1.00 51.76 163 GLY A C 1
ATOM 472 O O . GLY A 1 76 ? 144.121 43.813 153.554 1.00 53.10 163 GLY A O 1
ATOM 473 N N . ALA A 1 77 ? 144.564 45.811 152.544 1.00 47.79 164 ALA A N 1
ATOM 474 C CA . ALA A 1 77 ? 145.673 45.372 151.690 1.00 47.25 164 ALA A CA 1
ATOM 475 C C . ALA A 1 77 ? 147.017 45.326 152.465 1.00 50.58 164 ALA A C 1
ATOM 476 O O . ALA A 1 77 ? 148.076 45.651 151.920 1.00 50.23 164 ALA A O 1
ATOM 478 N N . TYR A 1 78 ? 146.950 44.885 153.732 1.00 46.20 165 TYR A N 1
ATOM 479 C CA . TYR A 1 78 ? 148.070 44.652 154.638 1.00 45.29 165 TYR A CA 1
ATOM 480 C C . TYR A 1 78 ? 148.044 43.151 154.986 1.00 50.47 165 TYR A C 1
ATOM 481 O O . TYR A 1 78 ? 147.626 42.809 156.090 1.00 49.58 165 TYR A O 1
ATOM 490 N N . PRO A 1 79 ? 148.402 42.232 154.049 1.00 48.62 166 PRO A N 1
ATOM 491 C CA . PRO A 1 79 ? 148.265 40.790 154.343 1.00 48.89 166 PRO A CA 1
ATOM 492 C C . PRO A 1 79 ? 149.110 40.259 155.505 1.00 56.66 166 PRO A C 1
ATOM 493 O O . PRO A 1 79 ? 148.623 39.402 156.239 1.00 57.58 166 PRO A O 1
ATOM 497 N N . ASN A 1 80 ? 150.359 40.732 155.669 1.00 54.48 167 ASN A N 1
ATOM 498 C CA . ASN A 1 80 ? 151.241 40.235 156.724 1.00 54.55 167 ASN A CA 1
ATOM 499 C C . ASN A 1 80 ? 150.810 40.726 158.111 1.00 60.52 167 ASN A C 1
ATOM 500 O O . ASN A 1 80 ? 150.991 39.990 159.081 1.00 62.25 167 ASN A O 1
ATOM 505 N N . ILE A 1 81 ? 150.206 41.931 158.197 1.00 56.74 168 ILE A N 1
ATOM 506 C CA . ILE A 1 81 ? 149.660 42.506 159.430 1.00 57.03 168 ILE A CA 1
ATOM 507 C C . ILE A 1 81 ? 148.431 41.670 159.842 1.00 63.75 168 ILE A C 1
ATOM 508 O O . ILE A 1 81 ? 148.342 41.286 161.007 1.00 64.26 168 ILE A O 1
ATOM 513 N N . GLN A 1 82 ? 147.519 41.359 158.877 1.00 61.16 169 GLN A N 1
ATOM 514 C CA . GLN A 1 82 ? 146.312 40.544 159.093 1.00 61.35 169 GLN A CA 1
ATOM 515 C C . GLN A 1 82 ? 146.690 39.166 159.629 1.00 65.62 169 GLN A C 1
ATOM 516 O O . GLN A 1 82 ? 146.045 38.673 160.558 1.00 66.26 169 GLN A O 1
ATOM 522 N N . ASN A 1 83 ? 147.739 38.547 159.040 1.00 61.56 170 ASN A N 1
ATOM 523 C CA . ASN A 1 83 ? 148.260 37.241 159.439 1.00 61.21 170 ASN A CA 1
ATOM 524 C C . ASN A 1 83 ? 148.757 37.280 160.877 1.00 65.65 170 ASN A C 1
ATOM 525 O O . ASN A 1 83 ? 148.373 36.415 161.658 1.00 68.19 170 ASN A O 1
ATOM 530 N N . LEU A 1 84 ? 149.569 38.298 161.234 1.00 59.44 171 LEU A N 1
ATOM 531 C CA . LEU A 1 84 ? 150.143 38.491 162.570 1.00 58.24 171 LEU A CA 1
ATOM 532 C C . LEU A 1 84 ? 149.040 38.639 163.636 1.00 61.12 171 LEU A C 1
ATOM 533 O O . LEU A 1 84 ? 149.095 37.950 164.655 1.00 61.07 171 LEU A O 1
ATOM 538 N N . PHE A 1 85 ? 148.039 39.507 163.386 1.00 56.15 172 PHE A N 1
ATOM 539 C CA . PHE A 1 85 ? 146.904 39.734 164.281 1.00 55.70 172 PHE A CA 1
ATOM 540 C C . PHE A 1 85 ? 146.109 38.433 164.503 1.00 62.49 172 PHE A C 1
ATOM 541 O O . PHE A 1 85 ? 145.717 38.143 165.637 1.00 62.23 172 PHE A O 1
ATOM 549 N N . GLY A 1 86 ? 145.925 37.660 163.427 1.00 60.15 173 GLY A N 1
ATOM 550 C CA . GLY A 1 86 ? 145.232 36.379 163.441 1.00 60.36 173 GLY A CA 1
ATOM 551 C C . GLY A 1 86 ? 145.991 35.325 164.216 1.00 66.08 173 GLY A C 1
ATOM 552 O O . GLY A 1 86 ? 145.390 34.596 165.012 1.00 66.85 173 GLY A O 1
ATOM 553 N N . GLU A 1 87 ? 147.328 35.262 164.006 1.00 62.56 174 GLU A N 1
ATOM 554 C CA . GLU A 1 87 ? 148.261 34.346 164.676 1.00 62.53 174 GLU A CA 1
ATOM 555 C C . GLU A 1 87 ? 148.283 34.573 166.193 1.00 67.90 174 GLU A C 1
ATOM 556 O O . GLU A 1 87 ? 148.472 33.619 166.949 1.00 68.01 174 GLU A O 1
ATOM 562 N N . LEU A 1 88 ? 148.104 35.838 166.626 1.00 64.79 175 LEU A N 1
ATOM 563 C CA . LEU A 1 88 ? 148.097 36.240 168.035 1.00 64.40 175 LEU A CA 1
ATOM 564 C C . LEU A 1 88 ? 146.667 36.291 168.593 1.00 68.55 175 LEU A C 1
ATOM 565 O O . LEU A 1 88 ? 146.486 36.513 169.795 1.00 68.31 175 LEU A O 1
ATOM 570 N N . GLY A 1 89 ? 145.682 36.081 167.719 1.00 64.87 176 GLY A N 1
ATOM 571 C CA . GLY A 1 89 ? 144.260 36.089 168.057 1.00 64.46 176 GLY A CA 1
ATOM 572 C C . GLY A 1 89 ? 143.758 37.415 168.582 1.00 68.10 176 GLY A C 1
ATOM 573 O O . GLY A 1 89 ? 142.971 37.443 169.529 1.00 69.00 176 GLY A O 1
ATOM 574 N N . ILE A 1 90 ? 144.208 38.521 167.967 1.00 63.63 177 ILE A N 1
ATOM 575 C CA . ILE A 1 90 ? 143.852 39.884 168.372 1.00 62.83 177 ILE A CA 1
ATOM 576 C C . ILE A 1 90 ? 143.177 40.658 167.217 1.00 65.89 177 ILE A C 1
ATOM 577 O O . ILE A 1 90 ? 143.231 41.888 167.208 1.00 65.87 177 ILE A O 1
ATOM 582 N N . ASN A 1 91 ? 142.495 39.943 166.289 1.00 61.68 178 ASN A N 1
ATOM 583 C CA . ASN A 1 91 ? 141.788 40.524 165.133 1.00 61.38 178 ASN A CA 1
ATOM 584 C C . ASN A 1 91 ? 140.730 41.558 165.541 1.00 66.04 178 ASN A C 1
ATOM 585 O O . ASN A 1 91 ? 140.510 42.533 164.820 1.00 66.18 178 ASN A O 1
ATOM 590 N N . ASP A 1 92 ? 140.094 41.346 166.703 1.00 63.00 179 ASP A N 1
ATOM 591 C CA . ASP A 1 92 ? 139.054 42.209 167.281 1.00 62.80 179 ASP A CA 1
ATOM 592 C C . ASP A 1 92 ? 139.620 43.559 167.778 1.00 64.07 179 ASP A C 1
ATOM 593 O O . ASP A 1 92 ? 138.840 44.457 168.110 1.00 63.55 179 ASP A O 1
ATOM 598 N N . ARG A 1 93 ? 140.967 43.707 167.814 1.00 58.39 180 ARG A N 1
ATOM 599 C CA . ARG A 1 93 ? 141.634 44.936 168.260 1.00 56.91 180 ARG A CA 1
ATOM 600 C C . ARG A 1 93 ? 141.716 45.979 167.131 1.00 59.21 180 ARG A C 1
ATOM 601 O O . ARG A 1 93 ? 142.112 47.119 167.383 1.00 58.35 180 ARG A O 1
ATOM 609 N N . LEU A 1 94 ? 141.297 45.605 165.903 1.00 55.15 181 LEU A N 1
ATOM 610 C CA . LEU A 1 94 ? 141.233 46.509 164.759 1.00 54.38 181 LEU A CA 1
ATOM 611 C C . LEU A 1 94 ? 139.797 46.972 164.567 1.00 57.50 181 LEU A C 1
ATOM 612 O O . LEU A 1 94 ? 138.907 46.154 164.316 1.00 58.39 181 LEU A O 1
ATOM 617 N N . GLN A 1 95 ? 139.569 48.275 164.728 1.00 52.14 182 GLN A N 1
ATOM 618 C CA . GLN A 1 95 ? 138.261 48.900 164.570 1.00 51.48 182 GLN A CA 1
ATOM 619 C C . GLN A 1 95 ? 138.095 49.367 163.120 1.00 56.09 182 GLN A C 1
ATOM 620 O O . GLN A 1 95 ? 138.481 50.489 162.777 1.00 55.38 182 GLN A O 1
ATOM 626 N N . TRP A 1 96 ? 137.542 48.486 162.263 1.00 53.20 183 TRP A N 1
ATOM 627 C CA . TRP A 1 96 ? 137.314 48.767 160.844 1.00 53.00 183 TRP A CA 1
ATOM 628 C C . TRP A 1 96 ? 136.236 49.813 160.682 1.00 57.80 183 TRP A C 1
ATOM 629 O O . TRP A 1 96 ? 135.165 49.702 161.282 1.00 58.85 183 TRP A O 1
ATOM 640 N N . LYS A 1 97 ? 136.544 50.859 159.920 1.00 54.04 184 LYS A N 1
ATOM 641 C CA . LYS A 1 97 ? 135.616 51.964 159.693 1.00 54.14 184 LYS A CA 1
ATOM 642 C C . LYS A 1 97 ? 134.896 51.773 158.352 1.00 59.81 184 LYS A C 1
ATOM 643 O O . LYS A 1 97 ? 135.209 50.822 157.626 1.00 59.97 184 LYS A O 1
ATOM 649 N N . GLU A 1 98 ? 133.913 52.647 158.041 1.00 56.83 185 GLU A N 1
ATOM 650 C CA . GLU A 1 98 ? 133.126 52.607 156.802 1.00 57.09 185 GLU A CA 1
ATOM 651 C C . GLU A 1 98 ? 134.051 52.645 155.577 1.00 62.65 185 GLU A C 1
ATOM 652 O O . GLU A 1 98 ? 135.095 53.288 155.637 1.00 63.84 185 GLU A O 1
ATOM 658 N N . HIS A 1 99 ? 133.704 51.956 154.482 1.00 58.61 186 HIS A N 1
ATOM 659 C CA . HIS A 1 99 ? 134.553 51.987 153.293 1.00 57.86 186 HIS A CA 1
ATOM 660 C C . HIS A 1 99 ? 134.330 53.321 152.554 1.00 61.22 186 HIS A C 1
ATOM 661 O O . HIS A 1 99 ? 133.597 53.390 151.567 1.00 60.57 186 HIS A O 1
ATOM 668 N N . SER A 1 100 ? 134.951 54.388 153.082 1.00 57.61 187 SER A N 1
ATOM 669 C CA . SER A 1 100 ? 134.863 55.752 152.577 1.00 57.45 187 SER A CA 1
ATOM 670 C C . SER A 1 100 ? 136.185 56.502 152.731 1.00 61.80 187 SER A C 1
ATOM 671 O O . SER A 1 100 ? 137.032 56.120 153.538 1.00 61.91 187 SER A O 1
ATOM 674 N N . MET A 1 101 ? 136.353 57.570 151.946 1.00 57.97 188 MET A N 1
ATOM 675 C CA . MET A 1 101 ? 137.521 58.446 151.943 1.00 57.62 188 MET A CA 1
ATOM 676 C C . MET A 1 101 ? 137.008 59.863 152.087 1.00 58.90 188 MET A C 1
ATOM 677 O O . MET A 1 101 ? 136.553 60.452 151.107 1.00 58.23 188 MET A O 1
ATOM 682 N N . ILE A 1 102 ? 136.989 60.386 153.317 1.00 54.58 189 ILE A N 1
ATOM 683 C CA . ILE A 1 102 ? 136.413 61.711 153.568 1.00 54.26 189 ILE A CA 1
ATOM 684 C C . ILE A 1 102 ? 137.504 62.783 153.481 1.00 57.67 189 ILE A C 1
ATOM 685 O O . ILE A 1 102 ? 138.521 62.698 154.162 1.00 58.84 189 ILE A O 1
ATOM 690 N N . PHE A 1 103 ? 137.282 63.766 152.613 1.00 52.96 190 PHE A N 1
ATOM 691 C CA . PHE A 1 103 ? 138.173 64.886 152.317 1.00 53.23 190 PHE A CA 1
ATOM 692 C C . PHE A 1 103 ? 137.530 66.207 152.685 1.00 56.45 190 PHE A C 1
ATOM 693 O O . PHE A 1 103 ? 136.342 66.380 152.458 1.00 56.77 190 PHE A O 1
ATOM 701 N N . ALA A 1 104 ? 138.310 67.153 153.201 1.00 52.51 191 ALA A N 1
ATOM 702 C CA . ALA A 1 104 ? 137.813 68.478 153.539 1.00 52.60 191 ALA A CA 1
ATOM 703 C C . ALA A 1 104 ? 137.756 69.364 152.303 1.00 59.09 191 ALA A C 1
ATOM 704 O O . ALA A 1 104 ? 138.424 69.071 151.313 1.00 59.39 191 ALA A O 1
ATOM 706 N N . MET A 1 105 ? 136.950 70.437 152.349 1.00 57.83 192 MET A N 1
ATOM 707 C CA . MET A 1 105 ? 136.813 71.378 151.237 1.00 59.08 192 MET A CA 1
ATOM 708 C C . MET A 1 105 ? 137.541 72.674 151.594 1.00 66.26 192 MET A C 1
ATOM 709 O O . MET A 1 105 ? 137.018 73.461 152.388 1.00 67.13 192 MET A O 1
ATOM 714 N N . PRO A 1 106 ? 138.766 72.915 151.068 1.00 63.65 193 PRO A N 1
ATOM 715 C CA . PRO A 1 106 ? 139.488 74.150 151.425 1.00 63.61 193 PRO A CA 1
ATOM 716 C C . PRO A 1 106 ? 138.747 75.417 150.980 1.00 68.95 193 PRO A C 1
ATOM 717 O O . PRO A 1 106 ? 138.775 76.416 151.699 1.00 68.70 193 PRO A O 1
ATOM 721 N N . ASN A 1 107 ? 138.063 75.360 149.820 1.00 67.00 194 ASN A N 1
ATOM 722 C CA . ASN A 1 107 ? 137.281 76.461 149.243 1.00 67.55 194 ASN A CA 1
ATOM 723 C C . ASN A 1 107 ? 136.010 76.747 150.064 1.00 72.46 194 ASN A C 1
ATOM 724 O O . ASN A 1 107 ? 135.589 77.902 150.147 1.00 73.24 194 ASN A O 1
ATOM 729 N N . LYS A 1 108 ? 135.408 75.698 150.662 1.00 67.87 195 LYS A N 1
ATOM 730 C CA . LYS A 1 108 ? 134.189 75.786 151.465 1.00 66.73 195 LYS A CA 1
ATOM 731 C C . LYS A 1 108 ? 134.480 75.339 152.920 1.00 68.81 195 LYS A C 1
ATOM 732 O O . LYS A 1 108 ? 134.302 74.159 153.247 1.00 68.58 195 LYS A O 1
ATOM 738 N N . PRO A 1 109 ? 134.944 76.270 153.799 1.00 63.64 196 PRO A N 1
ATOM 739 C CA . PRO A 1 109 ? 135.280 75.889 155.189 1.00 62.76 196 PRO A CA 1
ATOM 740 C C . PRO A 1 109 ? 134.146 75.190 155.943 1.00 65.54 196 PRO A C 1
ATOM 741 O O . PRO A 1 109 ? 132.995 75.614 155.872 1.00 65.68 196 PRO A O 1
ATOM 745 N N . GLY A 1 110 ? 134.490 74.104 156.627 1.00 60.72 197 GLY A N 1
ATOM 746 C CA . GLY A 1 110 ? 133.556 73.293 157.399 1.00 59.82 197 GLY A CA 1
ATOM 747 C C . GLY A 1 110 ? 132.891 72.185 156.608 1.00 63.44 197 GLY A C 1
ATOM 748 O O . GLY A 1 110 ? 132.350 71.245 157.199 1.00 62.11 197 GLY A O 1
ATOM 749 N N . GLU A 1 111 ? 132.924 72.291 155.263 1.00 61.05 198 GLU A N 1
ATOM 750 C CA . GLU A 1 111 ? 132.327 71.310 154.361 1.00 61.27 198 GLU A CA 1
ATOM 751 C C . GLU A 1 111 ? 133.302 70.178 154.033 1.00 63.03 198 GLU A C 1
ATOM 752 O O . GLU A 1 111 ? 134.514 70.384 153.984 1.00 61.82 198 GLU A O 1
ATOM 758 N N . PHE A 1 112 ? 132.751 68.977 153.830 1.00 59.14 199 PHE A N 1
ATOM 759 C CA . PHE A 1 112 ? 133.493 67.759 153.517 1.00 58.50 199 PHE A CA 1
ATOM 760 C C . PHE A 1 112 ? 132.866 67.023 152.340 1.00 62.57 199 PHE A C 1
ATOM 761 O O . PHE A 1 112 ? 131.637 66.999 152.192 1.00 62.71 199 PHE A O 1
ATOM 769 N N . SER A 1 113 ? 133.723 66.413 151.512 1.00 58.21 200 SER A N 1
ATOM 770 C CA . SER A 1 113 ? 133.352 65.593 150.360 1.00 57.59 200 SER A CA 1
ATOM 771 C C . SER A 1 113 ? 133.868 64.193 150.580 1.00 60.79 200 SER A C 1
ATOM 772 O O . SER A 1 113 ? 134.846 64.041 151.302 1.00 61.78 200 SER A O 1
ATOM 775 N N . ARG A 1 114 ? 133.250 63.166 149.973 1.00 56.20 201 ARG A N 1
ATOM 776 C CA . ARG A 1 114 ? 133.720 61.801 150.215 1.00 55.46 201 ARG A CA 1
ATOM 777 C C . ARG A 1 114 ? 133.561 60.845 149.024 1.00 60.07 201 ARG A C 1
ATOM 778 O O . ARG A 1 114 ? 132.709 61.052 148.163 1.00 59.94 201 ARG A O 1
ATOM 786 N N . PHE A 1 115 ? 134.383 59.779 149.011 1.00 56.81 202 PHE A N 1
ATOM 787 C CA . PHE A 1 115 ? 134.341 58.702 148.028 1.00 56.97 202 PHE A CA 1
ATOM 788 C C . PHE A 1 115 ? 133.826 57.476 148.735 1.00 61.55 202 PHE A C 1
ATOM 789 O O . PHE A 1 115 ? 134.547 56.916 149.558 1.00 62.26 202 PHE A O 1
ATOM 797 N N . ASP A 1 116 ? 132.564 57.088 148.476 1.00 57.65 203 ASP A N 1
ATOM 798 C CA . ASP A 1 116 ? 131.941 55.933 149.128 1.00 57.14 203 ASP A CA 1
ATOM 799 C C . ASP A 1 116 ? 132.062 54.705 148.248 1.00 60.60 203 ASP A C 1
ATOM 800 O O . ASP A 1 116 ? 131.673 54.737 147.085 1.00 60.80 203 ASP A O 1
ATOM 805 N N . PHE A 1 117 ? 132.600 53.625 148.808 1.00 57.12 204 PHE A N 1
ATOM 806 C CA . PHE A 1 117 ? 132.839 52.374 148.096 1.00 57.42 204 PHE A CA 1
ATOM 807 C C . PHE A 1 117 ? 131.721 51.363 148.401 1.00 63.38 204 PHE A C 1
ATOM 808 O O . PHE A 1 117 ? 131.667 50.843 149.518 1.00 64.02 204 PHE A O 1
ATOM 816 N N . PRO A 1 118 ? 130.812 51.086 147.430 1.00 59.88 205 PRO A N 1
ATOM 817 C CA . PRO A 1 118 ? 129.706 50.149 147.689 1.00 59.84 205 PRO A CA 1
ATOM 818 C C . PRO A 1 118 ? 130.191 48.749 148.035 1.00 65.40 205 PRO A C 1
ATOM 819 O O . PRO A 1 118 ? 131.041 48.194 147.346 1.00 65.69 205 PRO A O 1
ATOM 823 N N . GLU A 1 119 ? 129.653 48.189 149.121 1.00 63.40 206 GLU A N 1
ATOM 824 C CA . GLU A 1 119 ? 130.028 46.869 149.618 1.00 64.03 206 GLU A CA 1
ATOM 825 C C . GLU A 1 119 ? 129.480 45.726 148.744 1.00 69.48 206 GLU A C 1
ATOM 826 O O . GLU A 1 119 ? 129.837 44.565 148.960 1.00 69.31 206 GLU A O 1
ATOM 832 N N . THR A 1 120 ? 128.631 46.049 147.759 1.00 67.02 207 THR A N 1
ATOM 833 C CA . THR A 1 120 ? 128.022 45.074 146.851 1.00 66.73 207 THR A CA 1
ATOM 834 C C . THR A 1 120 ? 128.830 44.946 145.565 1.00 71.27 207 THR A C 1
ATOM 835 O O . THR A 1 120 ? 128.767 43.904 144.907 1.00 71.62 207 THR A O 1
ATOM 839 N N . LEU A 1 121 ? 129.586 46.002 145.208 1.00 67.42 208 LEU A N 1
ATOM 840 C CA . LEU A 1 121 ? 130.430 46.027 144.014 1.00 66.76 208 LEU A CA 1
ATOM 841 C C . LEU A 1 121 ? 131.844 45.531 144.344 1.00 71.21 208 LEU A C 1
ATOM 842 O O . LEU A 1 121 ? 132.402 45.947 145.366 1.00 71.06 208 LEU A O 1
ATOM 847 N N . PRO A 1 122 ? 132.455 44.659 143.502 1.00 67.49 209 PRO A N 1
ATOM 848 C CA . PRO A 1 122 ? 133.827 44.212 143.792 1.00 67.06 209 PRO A CA 1
ATOM 849 C C . PRO A 1 122 ? 134.866 45.247 143.342 1.00 69.62 209 PRO A C 1
ATOM 850 O O . PRO A 1 122 ? 134.500 46.280 142.773 1.00 68.97 209 PRO A O 1
ATOM 854 N N . ALA A 1 123 ? 136.158 44.975 143.601 1.00 65.09 210 ALA A N 1
ATOM 855 C CA . ALA A 1 123 ? 137.237 45.868 143.180 1.00 64.33 210 ALA A CA 1
ATOM 856 C C . ALA A 1 123 ? 137.591 45.596 141.717 1.00 65.80 210 ALA A C 1
ATOM 857 O O . ALA A 1 123 ? 137.600 44.421 141.331 1.00 65.43 210 ALA A O 1
ATOM 859 N N . PRO A 1 124 ? 137.842 46.620 140.863 1.00 60.81 211 PRO A N 1
ATOM 860 C CA . PRO A 1 124 ? 137.899 48.062 141.137 1.00 60.64 211 PRO A CA 1
ATOM 861 C C . PRO A 1 124 ? 136.586 48.806 140.845 1.00 65.08 211 PRO A C 1
ATOM 862 O O . PRO A 1 124 ? 136.589 50.044 140.761 1.00 64.29 211 PRO A O 1
ATOM 866 N N . LEU A 1 125 ? 135.467 48.066 140.688 1.00 62.51 212 LEU A N 1
ATOM 867 C CA . LEU A 1 125 ? 134.156 48.656 140.385 1.00 62.62 212 LEU A CA 1
ATOM 868 C C . LEU A 1 125 ? 133.665 49.578 141.497 1.00 63.66 212 LEU A C 1
ATOM 869 O O . LEU A 1 125 ? 133.118 50.644 141.191 1.00 63.91 212 LEU A O 1
ATOM 874 N N . ASN A 1 126 ? 133.907 49.200 142.775 1.00 56.93 213 ASN A N 1
ATOM 875 C CA . ASN A 1 126 ? 133.547 50.006 143.946 1.00 55.66 213 ASN A CA 1
ATOM 876 C C . ASN A 1 126 ? 134.261 51.352 143.912 1.00 59.28 213 ASN A C 1
ATOM 877 O O . ASN A 1 126 ? 133.656 52.378 144.238 1.00 59.39 213 ASN A O 1
ATOM 882 N N . GLY A 1 127 ? 135.518 51.331 143.461 1.00 55.24 214 GLY A N 1
ATOM 883 C CA . GLY A 1 127 ? 136.358 52.512 143.295 1.00 54.37 214 GLY A CA 1
ATOM 884 C C . GLY A 1 127 ? 135.887 53.388 142.156 1.00 56.07 214 GLY A C 1
ATOM 885 O O . GLY A 1 127 ? 135.754 54.600 142.331 1.00 54.52 214 GLY A O 1
ATOM 886 N N . ILE A 1 128 ? 135.615 52.772 140.984 1.00 53.21 215 ILE A N 1
ATOM 887 C CA . ILE A 1 128 ? 135.114 53.451 139.780 1.00 53.69 215 ILE A CA 1
ATOM 888 C C . ILE A 1 128 ? 133.796 54.154 140.142 1.00 58.90 215 ILE A C 1
ATOM 889 O O . ILE A 1 128 ? 133.644 55.349 139.860 1.00 57.61 215 ILE A O 1
ATOM 894 N N . TRP A 1 129 ? 132.896 53.434 140.856 1.00 57.22 216 TRP A N 1
ATOM 895 C CA . TRP A 1 129 ? 131.613 53.963 141.318 1.00 57.80 216 TRP A CA 1
ATOM 896 C C . TRP A 1 129 ? 131.793 55.168 142.238 1.00 59.69 216 TRP A C 1
ATOM 897 O O . TRP A 1 129 ? 131.102 56.167 142.044 1.00 59.99 216 TRP A O 1
ATOM 908 N N . ALA A 1 130 ? 132.705 55.071 143.234 1.00 54.25 217 ALA A N 1
ATOM 909 C CA . ALA A 1 130 ? 132.998 56.131 144.204 1.00 53.58 217 ALA A CA 1
ATOM 910 C C . ALA A 1 130 ? 133.378 57.445 143.512 1.00 57.35 217 ALA A C 1
ATOM 911 O O . ALA A 1 130 ? 132.866 58.504 143.891 1.00 56.54 217 ALA A O 1
ATOM 913 N N . ILE A 1 131 ? 134.235 57.361 142.474 1.00 54.05 218 ILE A N 1
ATOM 914 C CA . ILE A 1 131 ? 134.714 58.497 141.687 1.00 54.22 218 ILE A CA 1
ATOM 915 C C . ILE A 1 131 ? 133.559 59.036 140.842 1.00 57.98 218 ILE A C 1
ATOM 916 O O . ILE A 1 131 ? 133.356 60.253 140.812 1.00 58.66 218 ILE A O 1
ATOM 921 N N . LEU A 1 132 ? 132.783 58.137 140.195 1.00 53.51 219 LEU A N 1
ATOM 922 C CA . LEU A 1 132 ? 131.619 58.496 139.367 1.00 52.46 219 LEU A CA 1
ATOM 923 C C . LEU A 1 132 ? 130.525 59.218 140.178 1.00 56.21 219 LEU A C 1
ATOM 924 O O . LEU A 1 132 ? 130.010 60.240 139.714 1.00 56.08 219 LEU A O 1
ATOM 929 N N . ARG A 1 133 ? 130.197 58.692 141.389 1.00 51.88 220 ARG A N 1
ATOM 930 C CA . ARG A 1 133 ? 129.199 59.228 142.310 1.00 52.11 220 ARG A CA 1
ATOM 931 C C . ARG A 1 133 ? 129.610 60.608 142.867 1.00 60.04 220 ARG A C 1
ATOM 932 O O . ARG A 1 133 ? 128.750 61.477 142.977 1.00 61.38 220 ARG A O 1
ATOM 940 N N . ASN A 1 134 ? 130.892 60.814 143.223 1.00 58.18 221 ASN A N 1
ATOM 941 C CA . ASN A 1 134 ? 131.363 62.098 143.768 1.00 58.66 221 ASN A CA 1
ATOM 942 C C . ASN A 1 134 ? 131.289 63.194 142.715 1.00 65.18 221 ASN A C 1
ATOM 943 O O . ASN A 1 134 ? 131.818 63.024 141.617 1.00 65.51 221 ASN A O 1
ATOM 948 N N . ASN A 1 135 ? 130.661 64.325 143.056 1.00 63.72 222 ASN A N 1
ATOM 949 C CA . ASN A 1 135 ? 130.473 65.423 142.110 1.00 64.65 222 ASN A CA 1
ATOM 950 C C . ASN A 1 135 ? 131.125 66.740 142.546 1.00 70.58 222 ASN A C 1
ATOM 951 O O . ASN A 1 135 ? 131.126 67.687 141.754 1.00 71.39 222 ASN A O 1
ATOM 956 N N . GLU A 1 136 ? 131.677 66.822 143.768 1.00 67.67 223 GLU A N 1
ATOM 957 C CA . GLU A 1 136 ? 132.248 68.092 144.228 1.00 67.96 223 GLU A CA 1
ATOM 958 C C . GLU A 1 136 ? 133.791 68.114 144.238 1.00 72.98 223 GLU A C 1
ATOM 959 O O . GLU A 1 136 ? 134.364 69.194 144.415 1.00 73.54 223 GLU A O 1
ATOM 965 N N . MET A 1 137 ? 134.463 66.977 143.973 1.00 69.57 224 MET A N 1
ATOM 966 C CA . MET A 1 137 ? 135.932 66.962 143.964 1.00 69.53 224 MET A CA 1
ATOM 967 C C . MET A 1 137 ? 136.539 66.853 142.569 1.00 72.74 224 MET A C 1
ATOM 968 O O . MET A 1 137 ? 137.731 67.128 142.419 1.00 73.30 224 MET A O 1
ATOM 973 N N . LEU A 1 138 ? 135.758 66.403 141.569 1.00 66.98 225 LEU A N 1
ATOM 974 C CA . LEU A 1 138 ? 136.222 66.257 140.190 1.00 65.20 225 LEU A CA 1
ATOM 975 C C . LEU A 1 138 ? 135.109 66.555 139.205 1.00 67.31 225 LEU A C 1
ATOM 976 O O . LEU A 1 138 ? 133.972 66.099 139.402 1.00 67.01 225 LEU A O 1
ATOM 981 N N . THR A 1 139 ? 135.440 67.298 138.125 1.00 62.14 226 THR A N 1
ATOM 982 C CA . THR A 1 139 ? 134.488 67.585 137.042 1.00 61.02 226 THR A CA 1
ATOM 983 C C . THR A 1 139 ? 134.450 66.347 136.131 1.00 65.42 226 THR A C 1
ATOM 984 O O . THR A 1 139 ? 135.382 65.539 136.176 1.00 65.43 226 THR A O 1
ATOM 988 N N . TRP A 1 140 ? 133.388 66.189 135.318 1.00 62.16 227 TRP A N 1
ATOM 989 C CA . TRP A 1 140 ? 133.275 65.041 134.412 1.00 61.90 227 TRP A CA 1
ATOM 990 C C . TRP A 1 140 ? 134.469 64.975 133.424 1.00 64.20 227 TRP A C 1
ATOM 991 O O . TRP A 1 140 ? 135.022 63.878 133.297 1.00 63.40 227 TRP A O 1
ATOM 1002 N N . PRO A 1 141 ? 134.937 66.088 132.782 1.00 59.81 228 PRO A N 1
ATOM 1003 C CA . PRO A 1 141 ? 136.120 65.979 131.910 1.00 59.41 228 PRO A CA 1
ATOM 1004 C C . PRO A 1 141 ? 137.360 65.507 132.674 1.00 62.09 228 PRO A C 1
ATOM 1005 O O . PRO A 1 141 ? 138.081 64.641 132.173 1.00 62.73 228 PRO A O 1
ATOM 1009 N N . GLU A 1 142 ? 137.576 66.041 133.903 1.00 56.88 229 GLU A N 1
ATOM 1010 C CA . GLU A 1 142 ? 138.688 65.684 134.791 1.00 56.04 229 GLU A CA 1
ATOM 1011 C C . GLU A 1 142 ? 138.656 64.200 135.133 1.00 60.17 229 GLU A C 1
ATOM 1012 O O . GLU A 1 142 ? 139.707 63.568 135.147 1.00 60.54 229 GLU A O 1
ATOM 1018 N N . LYS A 1 143 ? 137.452 63.644 135.363 1.00 56.42 230 LYS A N 1
ATOM 1019 C CA . LYS A 1 143 ? 137.236 62.225 135.673 1.00 56.45 230 LYS A CA 1
ATOM 1020 C C . LYS A 1 143 ? 137.680 61.329 134.527 1.00 61.33 230 LYS A C 1
ATOM 1021 O O . LYS A 1 143 ? 138.250 60.267 134.774 1.00 61.64 230 LYS A O 1
ATOM 1027 N N . VAL A 1 144 ? 137.413 61.762 133.280 1.00 57.70 231 VAL A N 1
ATOM 1028 C CA . VAL A 1 144 ? 137.731 61.040 132.048 1.00 57.77 231 VAL A CA 1
ATOM 1029 C C . VAL A 1 144 ? 139.257 61.029 131.850 1.00 61.10 231 VAL A C 1
ATOM 1030 O O . VAL A 1 144 ? 139.826 59.951 131.655 1.00 60.83 231 VAL A O 1
ATOM 1034 N N . LYS A 1 145 ? 139.907 62.215 131.932 1.00 56.08 232 LYS A N 1
ATOM 1035 C CA . LYS A 1 145 ? 141.353 62.390 131.769 1.00 55.36 232 LYS A CA 1
ATOM 1036 C C . LYS A 1 145 ? 142.135 61.598 132.830 1.00 61.95 232 LYS A C 1
ATOM 1037 O O . LYS A 1 145 ? 143.166 60.996 132.515 1.00 62.70 232 LYS A O 1
ATOM 1043 N N . PHE A 1 146 ? 141.615 61.574 134.069 1.00 59.66 233 PHE A N 1
ATOM 1044 C CA . PHE A 1 146 ? 142.172 60.850 135.212 1.00 60.12 233 PHE A CA 1
ATOM 1045 C C . PHE A 1 146 ? 142.092 59.337 134.979 1.00 62.67 233 PHE A C 1
ATOM 1046 O O . PHE A 1 146 ? 143.076 58.637 135.209 1.00 63.26 233 PHE A O 1
ATOM 1054 N N . ALA A 1 147 ? 140.930 58.841 134.520 1.00 57.63 234 ALA A N 1
ATOM 1055 C CA . ALA A 1 147 ? 140.708 57.419 134.232 1.00 57.05 234 ALA A CA 1
ATOM 1056 C C . ALA A 1 147 ? 141.604 56.958 133.086 1.00 59.26 234 ALA A C 1
ATOM 1057 O O . ALA A 1 147 ? 142.163 55.862 133.151 1.00 58.52 234 ALA A O 1
ATOM 1059 N N . LEU A 1 148 ? 141.759 57.821 132.058 1.00 55.08 235 LEU A N 1
ATOM 1060 C CA . LEU A 1 148 ? 142.600 57.571 130.893 1.00 54.67 235 LEU A CA 1
ATOM 1061 C C . LEU A 1 148 ? 144.049 57.477 131.296 1.00 59.53 235 LEU A C 1
ATOM 1062 O O . LEU A 1 148 ? 144.689 56.495 130.951 1.00 60.33 235 LEU A O 1
ATOM 1067 N N . GLY A 1 149 ? 144.530 58.463 132.061 1.00 56.15 236 GLY A N 1
ATOM 1068 C CA . GLY A 1 149 ? 145.901 58.527 132.566 1.00 56.14 236 GLY A CA 1
ATOM 1069 C C . GLY A 1 149 ? 146.333 57.366 133.443 1.00 61.41 236 GLY A C 1
ATOM 1070 O O . GLY A 1 149 ? 147.489 56.937 133.373 1.00 61.59 236 GLY A O 1
ATOM 1071 N N . LEU A 1 150 ? 145.400 56.829 134.253 1.00 58.81 237 LEU A N 1
ATOM 1072 C CA . LEU A 1 150 ? 145.693 55.754 135.200 1.00 59.07 237 LEU A CA 1
ATOM 1073 C C . LEU A 1 150 ? 145.432 54.343 134.705 1.00 64.31 237 LEU A C 1
ATOM 1074 O O . LEU A 1 150 ? 146.062 53.420 135.217 1.00 63.56 237 LEU A O 1
ATOM 1079 N N . LEU A 1 151 ? 144.508 54.150 133.757 1.00 63.41 238 LEU A N 1
ATOM 1080 C CA . LEU A 1 151 ? 144.197 52.797 133.296 1.00 64.59 238 LEU A CA 1
ATOM 1081 C C . LEU A 1 151 ? 145.450 51.994 132.835 1.00 67.90 238 LEU A C 1
ATOM 1082 O O . LEU A 1 151 ? 145.592 50.855 133.298 1.00 67.45 238 LEU A O 1
ATOM 1087 N N . PRO A 1 152 ? 146.382 52.529 131.998 1.00 63.38 239 PRO A N 1
ATOM 1088 C CA . PRO A 1 152 ? 147.564 51.726 131.631 1.00 62.94 239 PRO A CA 1
ATOM 1089 C C . PRO A 1 152 ? 148.405 51.300 132.839 1.00 64.18 239 PRO A C 1
ATOM 1090 O O . PRO A 1 152 ? 148.907 50.180 132.871 1.00 63.55 239 PRO A O 1
ATOM 1094 N N . ALA A 1 153 ? 148.515 52.180 133.840 1.00 59.21 240 ALA A N 1
ATOM 1095 C CA . ALA A 1 153 ? 149.266 51.935 135.059 1.00 59.04 240 ALA A CA 1
ATOM 1096 C C . ALA A 1 153 ? 148.690 50.784 135.901 1.00 64.63 240 ALA A C 1
ATOM 1097 O O . ALA A 1 153 ? 149.452 49.904 136.305 1.00 64.29 240 ALA A O 1
ATOM 1099 N N . MET A 1 154 ? 147.362 50.779 136.153 1.00 62.92 241 MET A N 1
ATOM 1100 C CA . MET A 1 154 ? 146.716 49.739 136.957 1.00 63.69 241 MET A CA 1
ATOM 1101 C C . MET A 1 154 ? 146.784 48.358 136.271 1.00 68.10 241 MET A C 1
ATOM 1102 O O . MET A 1 154 ? 146.889 47.346 136.959 1.00 68.30 241 MET A O 1
ATOM 1107 N N . VAL A 1 155 ? 146.733 48.319 134.933 1.00 65.14 242 VAL A N 1
ATOM 1108 C CA . VAL A 1 155 ? 146.808 47.084 134.141 1.00 64.98 242 VAL A CA 1
ATOM 1109 C C . VAL A 1 155 ? 148.259 46.545 134.161 1.00 69.67 242 VAL A C 1
ATOM 1110 O O . VAL A 1 155 ? 148.464 45.333 134.048 1.00 68.88 242 VAL A O 1
ATOM 1114 N N . GLY A 1 156 ? 149.225 47.450 134.344 1.00 67.65 243 GLY A N 1
ATOM 1115 C CA . GLY A 1 156 ? 150.654 47.161 134.376 1.00 68.19 243 GLY A CA 1
ATOM 1116 C C . GLY A 1 156 ? 151.113 46.202 135.447 1.00 74.84 243 GLY A C 1
ATOM 1117 O O . GLY A 1 156 ? 150.529 46.156 136.535 1.00 75.10 243 GLY A O 1
ATOM 1118 N N . GLY A 1 157 ? 152.174 45.454 135.132 1.00 72.99 244 GLY A N 1
ATOM 1119 C CA . GLY A 1 157 ? 152.783 44.465 136.019 1.00 73.24 244 GLY A CA 1
ATOM 1120 C C . GLY A 1 157 ? 153.786 45.066 136.979 1.00 77.70 244 GLY A C 1
ATOM 1121 O O . GLY A 1 157 ? 153.894 46.293 137.073 1.00 77.74 244 GLY A O 1
ATOM 1122 N N . GLN A 1 158 ? 154.524 44.202 137.704 1.00 73.83 245 GLN A N 1
ATOM 1123 C CA . GLN A 1 158 ? 155.524 44.627 138.687 1.00 72.96 245 GLN A CA 1
ATOM 1124 C C . GLN A 1 158 ? 156.674 45.374 138.016 1.00 74.36 245 GLN A C 1
ATOM 1125 O O . GLN A 1 158 ? 157.112 46.396 138.539 1.00 73.87 245 GLN A O 1
ATOM 1131 N N . ALA A 1 159 ? 157.131 44.893 136.843 1.00 69.15 246 ALA A N 1
ATOM 1132 C CA . ALA A 1 159 ? 158.214 45.516 136.072 1.00 68.03 246 ALA A CA 1
ATOM 1133 C C . ALA A 1 159 ? 157.854 46.949 135.669 1.00 69.05 246 ALA A C 1
ATOM 1134 O O . ALA A 1 159 ? 158.741 47.812 135.658 1.00 68.52 246 ALA A O 1
ATOM 1136 N N . TYR A 1 160 ? 156.548 47.204 135.367 1.00 63.05 247 TYR A N 1
ATOM 1137 C CA . TYR A 1 160 ? 156.056 48.528 134.995 1.00 61.57 247 TYR A CA 1
ATOM 1138 C C . TYR A 1 160 ? 156.146 49.490 136.182 1.00 64.27 247 TYR A C 1
ATOM 1139 O O . TYR A 1 160 ? 156.626 50.607 135.993 1.00 63.76 247 TYR A O 1
ATOM 1148 N N . VAL A 1 161 ? 155.658 49.079 137.383 1.00 59.58 248 VAL A N 1
ATOM 1149 C CA . VAL A 1 161 ? 155.639 49.958 138.560 1.00 59.37 248 VAL A CA 1
ATOM 1150 C C . VAL A 1 161 ? 157.070 50.321 138.984 1.00 61.31 248 VAL A C 1
ATOM 1151 O O . VAL A 1 161 ? 157.289 51.469 139.364 1.00 60.69 248 VAL A O 1
ATOM 1155 N N . GLU A 1 162 ? 158.036 49.380 138.861 1.00 57.27 249 GLU A N 1
ATOM 1156 C CA . GLU A 1 162 ? 159.447 49.608 139.205 1.00 57.48 249 GLU A CA 1
ATOM 1157 C C . GLU A 1 162 ? 160.081 50.639 138.265 1.00 60.85 249 GLU A C 1
ATOM 1158 O O . GLU A 1 162 ? 160.924 51.416 138.704 1.00 60.61 249 GLU A O 1
ATOM 1164 N N . ALA A 1 163 ? 159.642 50.669 136.985 1.00 56.14 250 ALA A N 1
ATOM 1165 C CA . ALA A 1 163 ? 160.109 51.601 135.957 1.00 54.50 250 ALA A CA 1
ATOM 1166 C C . ALA A 1 163 ? 159.610 53.030 136.202 1.00 57.03 250 ALA A C 1
ATOM 1167 O O . ALA A 1 163 ? 160.165 53.972 135.627 1.00 57.78 250 ALA A O 1
ATOM 1169 N N . GLN A 1 164 ? 158.582 53.199 137.062 1.00 51.21 251 GLN A N 1
ATOM 1170 C CA . GLN A 1 164 ? 158.003 54.510 137.372 1.00 49.67 251 GLN A CA 1
ATOM 1171 C C . GLN A 1 164 ? 158.720 55.190 138.533 1.00 52.26 251 GLN A C 1
ATOM 1172 O O . GLN A 1 164 ? 158.444 56.360 138.810 1.00 51.77 251 GLN A O 1
ATOM 1178 N N . ASP A 1 165 ? 159.676 54.483 139.179 1.00 48.18 252 ASP A N 1
ATOM 1179 C CA . ASP A 1 165 ? 160.464 54.984 140.308 1.00 47.29 252 ASP A CA 1
ATOM 1180 C C . ASP A 1 165 ? 161.401 56.149 139.909 1.00 51.49 252 ASP A C 1
ATOM 1181 O O . ASP A 1 165 ? 161.919 56.822 140.795 1.00 51.84 252 ASP A O 1
ATOM 1186 N N . GLY A 1 166 ? 161.598 56.386 138.607 1.00 46.70 253 GLY A N 1
ATOM 1187 C CA . GLY A 1 166 ? 162.428 57.478 138.111 1.00 45.84 253 GLY A CA 1
ATOM 1188 C C . GLY A 1 166 ? 161.726 58.822 138.050 1.00 49.93 253 GLY A C 1
ATOM 1189 O O . GLY A 1 166 ? 162.383 59.856 137.892 1.00 49.69 253 GLY A O 1
ATOM 1190 N N . PHE A 1 167 ? 160.381 58.823 138.206 1.00 46.86 254 PHE A N 1
ATOM 1191 C CA . PHE A 1 167 ? 159.538 60.023 138.129 1.00 46.19 254 PHE A CA 1
ATOM 1192 C C . PHE A 1 167 ? 158.942 60.438 139.452 1.00 48.23 254 PHE A C 1
ATOM 1193 O O . PHE A 1 167 ? 158.627 59.584 140.282 1.00 47.80 254 PHE A O 1
ATOM 1201 N N . THR A 1 168 ? 158.689 61.752 139.607 1.00 44.33 255 THR A N 1
ATOM 1202 C CA . THR A 1 168 ? 157.956 62.281 140.749 1.00 43.88 255 THR A CA 1
ATOM 1203 C C . THR A 1 168 ? 156.468 62.102 140.412 1.00 48.72 255 THR A C 1
ATOM 1204 O O . THR A 1 168 ? 156.136 61.811 139.256 1.00 48.41 255 THR A O 1
ATOM 1208 N N . VAL A 1 169 ? 155.574 62.250 141.406 1.00 45.48 256 VAL A N 1
ATOM 1209 C CA . VAL A 1 169 ? 154.129 62.104 141.183 1.00 44.63 256 VAL A CA 1
ATOM 1210 C C . VAL A 1 169 ? 153.672 63.214 140.207 1.00 49.23 256 VAL A C 1
ATOM 1211 O O . VAL A 1 169 ? 153.059 62.898 139.192 1.00 49.50 256 VAL A O 1
ATOM 1215 N N . SER A 1 170 ? 154.062 64.477 140.462 1.00 45.66 257 SER A N 1
ATOM 1216 C CA . SER A 1 170 ? 153.738 65.629 139.621 1.00 46.12 257 SER A CA 1
ATOM 1217 C C . SER A 1 170 ? 154.202 65.445 138.153 1.00 52.46 257 SER A C 1
ATOM 1218 O O . SER A 1 170 ? 153.441 65.781 137.242 1.00 53.93 257 SER A O 1
ATOM 1221 N N . GLU A 1 171 ? 155.416 64.881 137.935 1.00 49.26 258 GLU A N 1
ATOM 1222 C CA . GLU A 1 171 ? 156.012 64.609 136.613 1.00 48.69 258 GLU A CA 1
ATOM 1223 C C . GLU A 1 171 ? 155.201 63.578 135.816 1.00 52.00 258 GLU A C 1
ATOM 1224 O O . GLU A 1 171 ? 154.858 63.826 134.656 1.00 52.75 258 GLU A O 1
ATOM 1230 N N . TRP A 1 172 ? 154.920 62.416 136.434 1.00 47.56 259 TRP A N 1
ATOM 1231 C CA . TRP A 1 172 ? 154.195 61.305 135.823 1.00 47.34 259 TRP A CA 1
ATOM 1232 C C . TRP A 1 172 ? 152.739 61.665 135.519 1.00 52.86 259 TRP A C 1
ATOM 1233 O O . TRP A 1 172 ? 152.221 61.233 134.485 1.00 53.97 259 TRP A O 1
ATOM 1244 N N . MET A 1 173 ? 152.076 62.429 136.414 1.00 48.07 260 MET A N 1
ATOM 1245 C CA . MET A 1 173 ? 150.680 62.849 136.231 1.00 47.33 260 MET A CA 1
ATOM 1246 C C . MET A 1 173 ? 150.548 63.737 134.987 1.00 54.24 260 MET A C 1
ATOM 1247 O O . MET A 1 173 ? 149.589 63.576 134.230 1.00 53.69 260 MET A O 1
ATOM 1252 N N . LYS A 1 174 ? 151.531 64.637 134.763 1.00 53.02 261 LYS A N 1
ATOM 1253 C CA . LYS A 1 174 ? 151.583 65.536 133.610 1.00 53.80 261 LYS A CA 1
ATOM 1254 C C . LYS A 1 174 ? 151.762 64.747 132.314 1.00 61.28 261 LYS A C 1
ATOM 1255 O O . LYS A 1 174 ? 151.078 65.029 131.327 1.00 62.62 261 LYS A O 1
ATOM 1261 N N . LYS A 1 175 ? 152.664 63.746 132.328 1.00 58.61 262 LYS A N 1
ATOM 1262 C CA . LYS A 1 175 ? 152.981 62.878 131.187 1.00 58.65 262 LYS A CA 1
ATOM 1263 C C . LYS A 1 175 ? 151.759 62.029 130.772 1.00 62.08 262 LYS A C 1
ATOM 1264 O O . LYS A 1 175 ? 151.481 61.920 129.578 1.00 62.29 262 LYS A O 1
ATOM 1270 N N . GLN A 1 176 ? 151.027 61.456 131.750 1.00 57.60 263 GLN A N 1
ATOM 1271 C CA . GLN A 1 176 ? 149.855 60.608 131.492 1.00 56.89 263 GLN A CA 1
ATOM 1272 C C . GLN A 1 176 ? 148.584 61.425 131.192 1.00 59.71 263 GLN A C 1
ATOM 1273 O O . GLN A 1 176 ? 147.529 60.841 130.911 1.00 59.39 263 GLN A O 1
ATOM 1279 N N . GLY A 1 177 ? 148.708 62.752 131.220 1.00 55.12 264 GLY A N 1
ATOM 1280 C CA . GLY A 1 177 ? 147.612 63.659 130.912 1.00 54.78 264 GLY A CA 1
ATOM 1281 C C . GLY A 1 177 ? 146.579 63.867 131.996 1.00 59.54 264 GLY A C 1
ATOM 1282 O O . GLY A 1 177 ? 145.504 64.415 131.721 1.00 59.68 264 GLY A O 1
ATOM 1283 N N . VAL A 1 178 ? 146.898 63.444 133.238 1.00 55.93 265 VAL A N 1
ATOM 1284 C CA . VAL A 1 178 ? 146.039 63.650 134.406 1.00 55.01 265 VAL A CA 1
ATOM 1285 C C . VAL A 1 178 ? 146.049 65.170 134.675 1.00 59.65 265 VAL A C 1
ATOM 1286 O O . VAL A 1 178 ? 147.137 65.757 134.712 1.00 59.72 265 VAL A O 1
ATOM 1290 N N . PRO A 1 179 ? 144.867 65.841 134.738 1.00 56.60 266 PRO A N 1
ATOM 1291 C CA . PRO A 1 179 ? 144.862 67.307 134.919 1.00 56.20 266 PRO A CA 1
ATOM 1292 C C . PRO A 1 179 ? 145.645 67.754 136.145 1.00 60.53 266 PRO A C 1
ATOM 1293 O O . PRO A 1 179 ? 145.654 67.062 137.165 1.00 59.39 266 PRO A O 1
ATOM 1297 N N . ASP A 1 180 ? 146.318 68.904 136.033 1.00 58.34 267 ASP A N 1
ATOM 1298 C CA . ASP A 1 180 ? 147.125 69.473 137.110 1.00 58.79 267 ASP A CA 1
ATOM 1299 C C . ASP A 1 180 ? 146.283 69.744 138.364 1.00 63.56 267 ASP A C 1
ATOM 1300 O O . ASP A 1 180 ? 146.817 69.635 139.468 1.00 64.01 267 ASP A O 1
ATOM 1305 N N . ARG A 1 181 ? 144.968 70.026 138.202 1.00 59.52 268 ARG A N 1
ATOM 1306 C CA . ARG A 1 181 ? 144.057 70.254 139.322 1.00 58.93 268 ARG A CA 1
ATOM 1307 C C . ARG A 1 181 ? 143.819 68.956 140.087 1.00 62.38 268 ARG A C 1
ATOM 1308 O O . ARG A 1 181 ? 143.674 69.020 141.299 1.00 62.39 268 ARG A O 1
ATOM 1316 N N . VAL A 1 182 ? 143.788 67.792 139.400 1.00 58.35 269 VAL A N 1
ATOM 1317 C CA . VAL A 1 182 ? 143.594 66.474 140.029 1.00 57.95 269 VAL A CA 1
ATOM 1318 C C . VAL A 1 182 ? 144.816 66.137 140.911 1.00 64.03 269 VAL A C 1
ATOM 1319 O O . VAL A 1 182 ? 144.646 65.644 142.024 1.00 64.57 269 VAL A O 1
ATOM 1323 N N . ASN A 1 183 ? 146.030 66.431 140.419 1.00 61.92 270 ASN A N 1
ATOM 1324 C CA . ASN A 1 183 ? 147.286 66.205 141.130 1.00 62.78 270 ASN A CA 1
ATOM 1325 C C . ASN A 1 183 ? 147.341 67.065 142.397 1.00 70.81 270 ASN A C 1
ATOM 1326 O O . ASN A 1 183 ? 147.835 66.605 143.424 1.00 71.18 270 ASN A O 1
ATOM 1331 N N . ASP A 1 184 ? 146.804 68.297 142.327 1.00 69.87 271 ASP A N 1
ATOM 1332 C CA . ASP A 1 184 ? 146.778 69.257 143.432 1.00 70.51 271 ASP A CA 1
ATOM 1333 C C . ASP A 1 184 ? 145.598 69.033 144.402 1.00 74.56 271 ASP A C 1
ATOM 1334 O O . ASP A 1 184 ? 145.751 69.249 145.600 1.00 75.02 271 ASP A O 1
ATOM 1339 N N . GLU A 1 185 ? 144.446 68.592 143.897 1.00 70.87 272 GLU A N 1
ATOM 1340 C CA . GLU A 1 185 ? 143.258 68.336 144.709 1.00 70.94 272 GLU A CA 1
ATOM 1341 C C . GLU A 1 185 ? 143.389 66.992 145.426 1.00 71.74 272 GLU A C 1
ATOM 1342 O O . GLU A 1 185 ? 143.421 66.961 146.654 1.00 72.28 272 GLU A O 1
ATOM 1348 N N . VAL A 1 186 ? 143.485 65.897 144.657 1.00 64.58 273 VAL A N 1
ATOM 1349 C CA . VAL A 1 186 ? 143.505 64.530 145.172 1.00 62.87 273 VAL A CA 1
ATOM 1350 C C . VAL A 1 186 ? 144.904 64.049 145.609 1.00 62.31 273 VAL A C 1
ATOM 1351 O O . VAL A 1 186 ? 145.027 63.510 146.713 1.00 61.57 273 VAL A O 1
ATOM 1355 N N . PHE A 1 187 ? 145.928 64.182 144.755 1.00 55.77 274 PHE A N 1
ATOM 1356 C CA . PHE A 1 187 ? 147.221 63.572 145.037 1.00 54.49 274 PHE A CA 1
ATOM 1357 C C . PHE A 1 187 ? 148.114 64.335 146.029 1.00 56.97 274 PHE A C 1
ATOM 1358 O O . PHE A 1 187 ? 149.010 63.687 146.571 1.00 56.84 274 PHE A O 1
ATOM 1366 N N . ILE A 1 188 ? 147.856 65.624 146.355 1.00 52.04 275 ILE A N 1
ATOM 1367 C CA . ILE A 1 188 ? 148.649 66.271 147.413 1.00 51.51 275 ILE A CA 1
ATOM 1368 C C . ILE A 1 188 ? 148.336 65.533 148.731 1.00 54.86 275 ILE A C 1
ATOM 1369 O O . ILE A 1 188 ? 149.254 65.149 149.446 1.00 54.21 275 ILE A O 1
ATOM 1374 N N . ALA A 1 189 ? 147.038 65.273 148.984 1.00 52.03 276 ALA A N 1
ATOM 1375 C CA . ALA A 1 189 ? 146.498 64.576 150.146 1.00 51.71 276 ALA A CA 1
ATOM 1376 C C . ALA A 1 189 ? 147.060 63.154 150.269 1.00 55.39 276 ALA A C 1
ATOM 1377 O O . ALA A 1 189 ? 147.453 62.758 151.365 1.00 55.18 276 ALA A O 1
ATOM 1379 N N . MET A 1 190 ? 147.106 62.399 149.160 1.00 51.68 277 MET A N 1
ATOM 1380 C CA . MET A 1 190 ? 147.598 61.017 149.145 1.00 51.17 277 MET A CA 1
ATOM 1381 C C . MET A 1 190 ? 149.118 60.947 149.365 1.00 53.26 277 MET A C 1
ATOM 1382 O O . MET A 1 190 ? 149.582 60.052 150.066 1.00 53.26 277 MET A O 1
ATOM 1387 N N . SER A 1 191 ? 149.885 61.885 148.777 1.00 48.04 278 SER A N 1
ATOM 1388 C CA . SER A 1 191 ? 151.345 61.953 148.908 1.00 46.43 278 SER A CA 1
ATOM 1389 C C . SER A 1 191 ? 151.760 62.218 150.352 1.00 46.89 278 SER A C 1
ATOM 1390 O O . SER A 1 191 ? 152.640 61.524 150.855 1.00 47.62 278 SER A O 1
ATOM 1393 N N . LYS A 1 192 ? 151.126 63.207 151.017 1.00 39.92 279 LYS A N 1
ATOM 1394 C CA . LYS A 1 192 ? 151.403 63.577 152.408 1.00 38.66 279 LYS A CA 1
ATOM 1395 C C . LYS A 1 192 ? 150.968 62.461 153.349 1.00 44.71 279 LYS A C 1
ATOM 1396 O O . LYS A 1 192 ? 151.573 62.271 154.407 1.00 44.45 279 LYS A O 1
ATOM 1402 N N . ALA A 1 193 ? 149.915 61.721 152.966 1.00 42.07 280 ALA A N 1
ATOM 1403 C CA . ALA A 1 193 ? 149.414 60.622 153.767 1.00 41.42 280 ALA A CA 1
ATOM 1404 C C . ALA A 1 193 ? 150.416 59.488 153.793 1.00 45.74 280 ALA A C 1
ATOM 1405 O O . ALA A 1 193 ? 150.719 59.008 154.873 1.00 47.33 280 ALA A O 1
ATOM 1407 N N . LEU A 1 194 ? 150.987 59.120 152.640 1.00 41.61 281 LEU A N 1
ATOM 1408 C CA . LEU A 1 194 ? 151.916 57.992 152.510 1.00 41.40 281 LEU A CA 1
ATOM 1409 C C . LEU A 1 194 ? 153.370 58.263 152.955 1.00 44.14 281 LEU A C 1
ATOM 1410 O O . LEU A 1 194 ? 154.013 57.334 153.459 1.00 44.33 281 LEU A O 1
ATOM 1415 N N . ASN A 1 195 ? 153.921 59.467 152.711 1.00 38.85 282 ASN A N 1
ATOM 1416 C CA . ASN A 1 195 ? 155.332 59.700 153.031 1.00 38.72 282 ASN A CA 1
ATOM 1417 C C . ASN A 1 195 ? 155.626 61.103 153.582 1.00 43.42 282 ASN A C 1
ATOM 1418 O O . ASN A 1 195 ? 156.799 61.477 153.683 1.00 44.73 282 ASN A O 1
ATOM 1423 N N . PHE A 1 196 ? 154.580 61.858 153.969 1.00 38.38 283 PHE A N 1
ATOM 1424 C CA . PHE A 1 196 ? 154.648 63.190 154.596 1.00 37.92 283 PHE A CA 1
ATOM 1425 C C . PHE A 1 196 ? 155.339 64.264 153.715 1.00 43.91 283 PHE A C 1
ATOM 1426 O O . PHE A 1 196 ? 155.807 65.277 154.239 1.00 44.21 283 PHE A O 1
ATOM 1434 N N . ILE A 1 197 ? 155.349 64.062 152.381 1.00 41.00 284 ILE A N 1
ATOM 1435 C CA . ILE A 1 197 ? 155.937 64.988 151.401 1.00 40.71 284 ILE A CA 1
ATOM 1436 C C . ILE A 1 197 ? 154.952 65.220 150.244 1.00 44.63 284 ILE A C 1
ATOM 1437 O O . ILE A 1 197 ? 154.069 64.399 150.019 1.00 44.05 284 ILE A O 1
ATOM 1442 N N . ASN A 1 198 ? 155.101 66.346 149.529 1.00 41.74 285 ASN A N 1
ATOM 1443 C CA . ASN A 1 198 ? 154.230 66.741 148.423 1.00 41.49 285 ASN A CA 1
ATOM 1444 C C . ASN A 1 198 ? 154.501 65.917 147.144 1.00 46.81 285 ASN A C 1
ATOM 1445 O O . ASN A 1 198 ? 155.580 65.327 147.028 1.00 45.94 285 ASN A O 1
ATOM 1450 N N . PRO A 1 199 ? 153.540 65.874 146.167 1.00 44.34 286 PRO A N 1
ATOM 1451 C CA . PRO A 1 199 ? 153.748 65.062 144.946 1.00 43.56 286 PRO A CA 1
ATOM 1452 C C . PRO A 1 199 ? 154.918 65.497 144.042 1.00 47.59 286 PRO A C 1
ATOM 1453 O O . PRO A 1 199 ? 155.376 64.687 143.240 1.00 45.84 286 PRO A O 1
ATOM 1457 N N . ASP A 1 200 ? 155.428 66.735 144.184 1.00 46.91 287 ASP A N 1
ATOM 1458 C CA . ASP A 1 200 ? 156.561 67.220 143.382 1.00 47.64 287 ASP A CA 1
ATOM 1459 C C . ASP A 1 200 ? 157.899 66.578 143.821 1.00 51.83 287 ASP A C 1
ATOM 1460 O O . ASP A 1 200 ? 158.887 66.667 143.084 1.00 52.02 287 ASP A O 1
ATOM 1465 N N . GLU A 1 201 ? 157.913 65.898 144.996 1.00 47.26 288 GLU A N 1
ATOM 1466 C CA . GLU A 1 201 ? 159.096 65.235 145.571 1.00 45.56 288 GLU A CA 1
ATOM 1467 C C . GLU A 1 201 ? 158.964 63.712 145.639 1.00 46.90 288 GLU A C 1
ATOM 1468 O O . GLU A 1 201 ? 159.975 63.020 145.545 1.00 47.65 288 GLU A O 1
ATOM 1474 N N . LEU A 1 202 ? 157.742 63.198 145.871 1.00 40.42 289 LEU A N 1
ATOM 1475 C CA . LEU A 1 202 ? 157.470 61.774 146.051 1.00 39.01 289 LEU A CA 1
ATOM 1476 C C . LEU A 1 202 ? 157.593 60.987 144.756 1.00 42.31 289 LEU A C 1
ATOM 1477 O O . LEU A 1 202 ? 157.186 61.463 143.704 1.00 42.91 289 LEU A O 1
ATOM 1482 N N . SER A 1 203 ? 158.128 59.764 144.850 1.00 38.67 290 SER A N 1
ATOM 1483 C CA . SER A 1 203 ? 158.275 58.829 143.733 1.00 39.18 290 SER A CA 1
ATOM 1484 C C . SER A 1 203 ? 156.902 58.317 143.302 1.00 46.38 290 SER A C 1
ATOM 1485 O O . SER A 1 203 ? 156.060 58.038 144.160 1.00 46.88 290 SER A O 1
ATOM 1488 N N . MET A 1 204 ? 156.676 58.170 141.981 1.00 43.73 291 MET A N 1
ATOM 1489 C CA . MET A 1 204 ? 155.398 57.666 141.463 1.00 42.96 291 MET A CA 1
ATOM 1490 C C . MET A 1 204 ? 155.174 56.205 141.873 1.00 48.01 291 MET A C 1
ATOM 1491 O O . MET A 1 204 ? 154.019 55.809 142.033 1.00 49.16 291 MET A O 1
ATOM 1496 N N . GLN A 1 205 ? 156.253 55.420 142.079 1.00 44.14 292 GLN A N 1
ATOM 1497 C CA . GLN A 1 205 ? 156.140 54.017 142.484 1.00 43.76 292 GLN A CA 1
ATOM 1498 C C . GLN A 1 205 ? 155.372 53.891 143.801 1.00 48.59 292 GLN A C 1
ATOM 1499 O O . GLN A 1 205 ? 154.626 52.925 143.982 1.00 48.65 292 GLN A O 1
ATOM 1505 N N . CYS A 1 206 ? 155.530 54.888 144.696 1.00 45.03 293 CYS A N 1
ATOM 1506 C CA . CYS A 1 206 ? 154.865 54.923 145.990 1.00 45.00 293 CYS A CA 1
ATOM 1507 C C . CYS A 1 206 ? 153.335 55.000 145.807 1.00 47.01 293 CYS A C 1
ATOM 1508 O O . CYS A 1 206 ? 152.623 54.185 146.382 1.00 47.56 293 CYS A O 1
ATOM 1511 N N . ILE A 1 207 ? 152.848 55.929 144.961 1.00 42.07 294 ILE A N 1
ATOM 1512 C CA . ILE A 1 207 ? 151.431 56.134 144.677 1.00 41.97 294 ILE A CA 1
ATOM 1513 C C . ILE A 1 207 ? 150.831 54.909 143.968 1.00 47.31 294 ILE A C 1
ATOM 1514 O O . ILE A 1 207 ? 149.714 54.523 144.294 1.00 47.47 294 ILE A O 1
ATOM 1519 N N . LEU A 1 208 ? 151.569 54.278 143.049 1.00 44.10 295 LEU A N 1
ATOM 1520 C CA . LEU A 1 208 ? 151.081 53.100 142.324 1.00 44.14 295 LEU A CA 1
ATOM 1521 C C . LEU A 1 208 ? 150.868 51.891 143.229 1.00 50.32 295 LEU A C 1
ATOM 1522 O O . LEU A 1 208 ? 149.925 51.137 142.989 1.00 51.27 295 LEU A O 1
ATOM 1527 N N . ILE A 1 209 ? 151.725 51.701 144.260 1.00 47.17 296 ILE A N 1
ATOM 1528 C CA . ILE A 1 209 ? 151.593 50.595 145.220 1.00 46.47 296 ILE A CA 1
ATOM 1529 C C . ILE A 1 209 ? 150.359 50.877 146.110 1.00 50.19 296 ILE A C 1
ATOM 1530 O O . ILE A 1 209 ? 149.620 49.952 146.446 1.00 49.78 296 ILE A O 1
ATOM 1535 N N . ALA A 1 210 ? 150.116 52.164 146.428 1.00 47.11 297 ALA A N 1
ATOM 1536 C CA . ALA A 1 210 ? 148.964 52.617 147.210 1.00 47.42 297 ALA A CA 1
ATOM 1537 C C . ALA A 1 210 ? 147.658 52.481 146.410 1.00 51.94 297 ALA A C 1
ATOM 1538 O O . ALA A 1 210 ? 146.653 52.061 146.972 1.00 52.69 297 ALA A O 1
ATOM 1540 N N . LEU A 1 211 ? 147.674 52.816 145.101 1.00 47.93 298 LEU A N 1
ATOM 1541 C CA . LEU A 1 211 ? 146.499 52.705 144.228 1.00 47.06 298 LEU A CA 1
ATOM 1542 C C . LEU A 1 211 ? 146.168 51.242 143.938 1.00 51.24 298 LEU A C 1
ATOM 1543 O O . LEU A 1 211 ? 145.031 50.936 143.586 1.00 52.55 298 LEU A O 1
ATOM 1548 N N . ASN A 1 212 ? 147.131 50.336 144.142 1.00 47.11 299 ASN A N 1
ATOM 1549 C CA . ASN A 1 212 ? 146.937 48.896 143.965 1.00 47.28 299 ASN A CA 1
ATOM 1550 C C . ASN A 1 212 ? 146.040 48.324 145.055 1.00 52.55 299 ASN A C 1
ATOM 1551 O O . ASN A 1 212 ? 145.518 47.221 144.890 1.00 53.03 299 ASN A O 1
ATOM 1556 N N . ARG A 1 213 ? 145.859 49.070 146.165 1.00 50.41 300 ARG A N 1
ATOM 1557 C CA . ARG A 1 213 ? 144.973 48.689 147.273 1.00 50.88 300 ARG A CA 1
ATOM 1558 C C . ARG A 1 213 ? 143.511 48.733 146.802 1.00 56.85 300 ARG A C 1
ATOM 1559 O O . ARG A 1 213 ? 142.693 47.913 147.218 1.00 57.46 300 ARG A O 1
ATOM 1567 N N . PHE A 1 214 ? 143.216 49.681 145.902 1.00 54.08 301 PHE A N 1
ATOM 1568 C CA . PHE A 1 214 ? 141.907 49.967 145.332 1.00 54.76 301 PHE A CA 1
ATOM 1569 C C . PHE A 1 214 ? 141.460 48.983 144.239 1.00 64.96 301 PHE A C 1
ATOM 1570 O O . PHE A 1 214 ? 140.251 48.867 144.013 1.00 66.26 301 PHE A O 1
ATOM 1578 N N . LEU A 1 215 ? 142.391 48.284 143.562 1.00 64.80 302 LEU A N 1
ATOM 1579 C CA . LEU A 1 215 ? 141.990 47.388 142.473 1.00 66.44 302 LEU A CA 1
ATOM 1580 C C . LEU A 1 215 ? 142.223 45.892 142.749 1.00 73.24 302 LEU A C 1
ATOM 1581 O O . LEU A 1 215 ? 141.565 45.063 142.114 1.00 72.28 302 LEU A O 1
ATOM 1586 N N . GLN A 1 216 ? 143.149 45.539 143.657 1.00 73.32 303 GLN A N 1
ATOM 1587 C CA . GLN A 1 216 ? 143.441 44.128 143.930 1.00 74.68 303 GLN A CA 1
ATOM 1588 C C . GLN A 1 216 ? 142.299 43.485 144.739 1.00 80.74 303 GLN A C 1
ATOM 1589 O O . GLN A 1 216 ? 141.425 42.839 144.145 1.00 79.90 303 GLN A O 1
ATOM 1595 N N . GLU A 1 217 ? 142.301 43.674 146.078 1.00 78.99 304 GLU A N 1
ATOM 1596 C CA . GLU A 1 217 ? 141.271 43.134 146.971 1.00 79.30 304 GLU A CA 1
ATOM 1597 C C . GLU A 1 217 ? 140.113 44.115 147.086 1.00 82.69 304 GLU A C 1
ATOM 1598 O O . GLU A 1 217 ? 140.302 45.331 146.915 1.00 82.61 304 GLU A O 1
ATOM 1604 N N . LYS A 1 218 ? 138.917 43.586 147.392 1.00 78.40 305 LYS A N 1
ATOM 1605 C CA . LYS A 1 218 ? 137.683 44.365 147.536 1.00 77.68 305 LYS A CA 1
ATOM 1606 C C . LYS A 1 218 ? 137.796 45.399 148.663 1.00 78.74 305 LYS A C 1
ATOM 1607 O O . LYS A 1 218 ? 137.448 46.566 148.458 1.00 78.68 305 LYS A O 1
ATOM 1613 N N . HIS A 1 219 ? 138.305 44.967 149.837 1.00 72.10 306 HIS A N 1
ATOM 1614 C CA . HIS A 1 219 ? 138.457 45.821 151.009 1.00 70.26 306 HIS A CA 1
ATOM 1615 C C . HIS A 1 219 ? 139.905 46.284 151.216 1.00 67.92 306 HIS A C 1
ATOM 1616 O O . HIS A 1 219 ? 140.256 46.699 152.315 1.00 67.37 306 HIS A O 1
ATOM 1623 N N . GLY A 1 220 ? 140.718 46.247 150.161 1.00 59.41 307 GLY A N 1
ATOM 1624 C CA . GLY A 1 220 ? 142.114 46.659 150.216 1.00 56.62 307 GLY A CA 1
ATOM 1625 C C . GLY A 1 220 ? 142.328 48.076 150.705 1.00 55.02 307 GLY A C 1
ATOM 1626 O O . GLY A 1 220 ? 143.247 48.329 151.489 1.00 53.72 307 GLY A O 1
ATOM 1627 N N . SER A 1 221 ? 141.455 48.999 150.269 1.00 49.01 308 SER A N 1
ATOM 1628 C CA . SER A 1 221 ? 141.487 50.416 150.626 1.00 47.94 308 SER A CA 1
ATOM 1629 C C . SER A 1 221 ? 140.677 50.726 151.902 1.00 52.66 308 SER A C 1
ATOM 1630 O O . SER A 1 221 ? 140.609 51.891 152.310 1.00 52.58 308 SER A O 1
ATOM 1633 N N . LYS A 1 222 ? 140.071 49.695 152.534 1.00 48.72 309 LYS A N 1
ATOM 1634 C CA . LYS A 1 222 ? 139.310 49.874 153.771 1.00 48.47 309 LYS A CA 1
ATOM 1635 C C . LYS A 1 222 ? 140.294 50.138 154.906 1.00 54.03 309 LYS A C 1
ATOM 1636 O O . LYS A 1 222 ? 141.367 49.530 154.954 1.00 54.58 309 LYS A O 1
ATOM 1642 N N . MET A 1 223 ? 139.936 51.065 155.796 1.00 49.72 310 MET A N 1
ATOM 1643 C CA . MET A 1 223 ? 140.790 51.512 156.893 1.00 48.27 310 MET A CA 1
ATOM 1644 C C . MET A 1 223 ? 140.330 51.018 158.271 1.00 52.72 310 MET A C 1
ATOM 1645 O O . MET A 1 223 ? 139.136 50.816 158.501 1.00 52.77 310 MET A O 1
ATOM 1650 N N . ALA A 1 224 ? 141.295 50.870 159.194 1.00 49.10 311 ALA A N 1
ATOM 1651 C CA . ALA A 1 224 ? 141.086 50.447 160.576 1.00 48.18 311 ALA A CA 1
ATOM 1652 C C . ALA A 1 224 ? 141.992 51.194 161.543 1.00 52.72 311 ALA A C 1
ATOM 1653 O O . ALA A 1 224 ? 143.151 51.480 161.232 1.00 53.57 311 ALA A O 1
ATOM 1655 N N . PHE A 1 225 ? 141.463 51.468 162.739 1.00 48.47 312 PHE A N 1
ATOM 1656 C CA . PHE A 1 225 ? 142.172 52.084 163.860 1.00 47.47 312 PHE A CA 1
ATOM 1657 C C . PHE A 1 225 ? 142.431 51.022 164.914 1.00 53.72 312 PHE A C 1
ATOM 1658 O O . PHE A 1 225 ? 141.571 50.167 165.112 1.00 55.30 312 PHE A O 1
ATOM 1666 N N . LEU A 1 226 ? 143.584 51.057 165.594 1.00 49.81 313 LEU A N 1
ATOM 1667 C CA . LEU A 1 226 ? 143.832 50.115 166.686 1.00 49.58 313 LEU A CA 1
ATOM 1668 C C . LEU A 1 226 ? 142.959 50.568 167.865 1.00 55.57 313 LEU A C 1
ATOM 1669 O O . LEU A 1 226 ? 142.783 51.776 168.048 1.00 55.06 313 LEU A O 1
ATOM 1674 N N . ASP A 1 227 ? 142.363 49.614 168.614 1.00 54.17 314 ASP A N 1
ATOM 1675 C CA . ASP A 1 227 ? 141.418 49.889 169.712 1.00 54.63 314 ASP A CA 1
ATOM 1676 C C . ASP A 1 227 ? 142.039 50.588 170.945 1.00 59.66 314 ASP A C 1
ATOM 1677 O O . ASP A 1 227 ? 141.310 50.937 171.865 1.00 59.76 314 ASP A O 1
ATOM 1682 N N . GLY A 1 228 ? 143.353 50.787 170.943 1.00 56.81 315 GLY A N 1
ATOM 1683 C CA . GLY A 1 228 ? 144.081 51.448 172.022 1.00 56.40 315 GLY A CA 1
ATOM 1684 C C . GLY A 1 228 ? 145.520 51.750 171.663 1.00 60.03 315 GLY A C 1
ATOM 1685 O O . GLY A 1 228 ? 145.891 51.673 170.487 1.00 60.48 315 GLY A O 1
ATOM 1686 N N . ASN A 1 229 ? 146.347 52.080 172.676 1.00 55.43 316 ASN A N 1
ATOM 1687 C CA . ASN A 1 229 ? 147.759 52.405 172.489 1.00 54.48 316 ASN A CA 1
ATOM 1688 C C . ASN A 1 229 ? 148.520 51.213 171.899 1.00 58.12 316 ASN A C 1
ATOM 1689 O O . ASN A 1 229 ? 148.318 50.084 172.345 1.00 58.26 316 ASN A O 1
ATOM 1694 N N . PRO A 1 230 ? 149.377 51.439 170.875 1.00 54.10 317 PRO A N 1
ATOM 1695 C CA . PRO A 1 230 ? 150.081 50.312 170.246 1.00 53.41 317 PRO A CA 1
ATOM 1696 C C . PRO A 1 230 ? 151.035 49.522 171.166 1.00 56.44 317 PRO A C 1
ATOM 1697 O O . PRO A 1 230 ? 151.034 48.300 170.986 1.00 56.19 317 PRO A O 1
ATOM 1701 N N . PRO A 1 231 ? 151.817 50.090 172.141 1.00 51.87 318 PRO A N 1
ATOM 1702 C CA . PRO A 1 231 ? 152.692 49.229 172.960 1.00 51.63 318 PRO A CA 1
ATOM 1703 C C . PRO A 1 231 ? 151.937 48.150 173.750 1.00 56.15 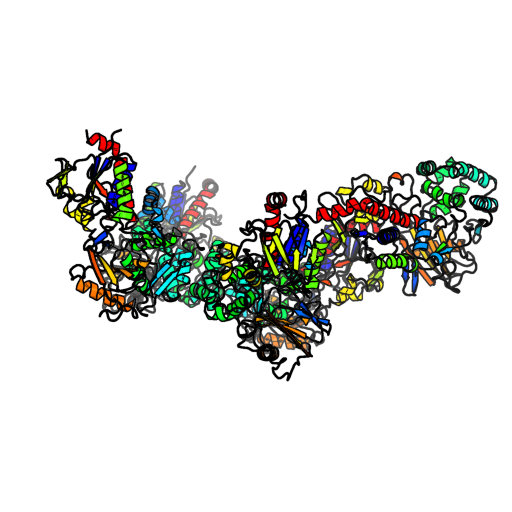318 PRO A C 1
ATOM 1704 O O . PRO A 1 231 ? 152.394 47.009 173.791 1.00 55.27 318 PRO A O 1
ATOM 1708 N N . GLU A 1 232 ? 150.771 48.491 174.334 1.00 53.24 319 GLU A N 1
ATOM 1709 C CA . GLU A 1 232 ? 149.971 47.554 175.122 1.00 53.41 319 GLU A CA 1
ATOM 1710 C C . GLU A 1 232 ? 149.113 46.629 174.258 1.00 57.40 319 GLU A C 1
ATOM 1711 O O . GLU A 1 232 ? 149.099 45.417 174.497 1.00 56.87 319 GLU A O 1
ATOM 1717 N N . ARG A 1 233 ? 148.370 47.202 173.285 1.00 53.93 320 ARG A N 1
ATOM 1718 C CA . ARG A 1 233 ? 147.418 46.473 172.439 1.00 53.27 320 ARG A CA 1
ATOM 1719 C C . ARG A 1 233 ? 148.047 45.650 171.299 1.00 56.59 320 ARG A C 1
ATOM 1720 O O . ARG A 1 233 ? 147.418 44.687 170.864 1.00 55.63 320 ARG A O 1
ATOM 1728 N N . LEU A 1 234 ? 149.255 46.004 170.815 1.00 53.43 321 LEU A N 1
ATOM 1729 C CA . LEU A 1 234 ? 149.871 45.272 169.703 1.00 53.17 321 LEU A CA 1
ATOM 1730 C C . LEU A 1 234 ? 151.259 44.720 170.047 1.00 57.89 321 LEU A C 1
ATOM 1731 O O . LEU A 1 234 ? 151.519 43.550 169.760 1.00 56.71 321 LEU A O 1
ATOM 1736 N N . CYS A 1 235 ? 152.145 45.546 170.628 1.00 56.39 322 CYS A N 1
ATOM 1737 C CA . CYS A 1 235 ? 153.518 45.142 170.940 1.00 56.85 322 CYS A CA 1
ATOM 1738 C C . CYS A 1 235 ? 153.588 44.115 172.057 1.00 61.38 322 CYS A C 1
ATOM 1739 O O . CYS A 1 235 ? 154.377 43.176 171.938 1.00 61.15 322 CYS A O 1
ATOM 1742 N N . MET A 1 236 ? 152.790 44.281 173.139 1.00 58.95 323 MET A N 1
ATOM 1743 C CA . MET A 1 236 ? 152.792 43.338 174.263 1.00 58.82 323 MET A CA 1
ATOM 1744 C C . MET A 1 236 ? 152.370 41.935 173.804 1.00 60.04 323 MET A C 1
ATOM 1745 O O . MET A 1 236 ? 153.182 41.037 174.021 1.00 60.02 323 MET A O 1
ATOM 1750 N N . PRO A 1 237 ? 151.247 41.717 173.050 1.00 54.32 324 PRO A N 1
ATOM 1751 C CA . PRO A 1 237 ? 150.947 40.359 172.547 1.00 53.70 324 PRO A CA 1
ATOM 1752 C C . PRO A 1 237 ? 152.120 39.662 171.832 1.00 58.66 324 PRO A C 1
ATOM 1753 O O . PRO A 1 237 ? 152.277 38.451 172.006 1.00 59.75 324 PRO A O 1
ATOM 1757 N N . ILE A 1 238 ? 152.946 40.411 171.056 1.00 54.34 325 ILE A N 1
ATOM 1758 C CA . ILE A 1 238 ? 154.117 39.865 170.345 1.00 53.82 325 ILE A CA 1
ATOM 1759 C C . ILE A 1 238 ? 155.206 39.497 171.374 1.00 59.57 325 ILE A C 1
ATOM 1760 O O . ILE A 1 238 ? 155.781 38.414 171.277 1.00 59.76 325 ILE A O 1
ATOM 1765 N N . VAL A 1 239 ? 155.473 40.390 172.356 1.00 56.66 326 VAL A N 1
ATOM 1766 C CA . VAL A 1 239 ? 156.468 40.179 173.419 1.00 57.05 326 VAL A CA 1
ATOM 1767 C C . VAL A 1 239 ? 156.092 38.929 174.259 1.00 63.13 326 VAL A C 1
ATOM 1768 O O . VAL A 1 239 ? 156.951 38.074 174.494 1.00 63.14 326 VAL A O 1
ATOM 1772 N N . ASP A 1 240 ? 154.809 38.808 174.655 1.00 60.82 327 ASP A N 1
ATOM 1773 C CA . ASP A 1 240 ? 154.281 37.673 175.424 1.00 61.06 327 ASP A CA 1
ATOM 1774 C C . ASP A 1 240 ? 154.473 36.361 174.665 1.00 65.17 327 ASP A C 1
ATOM 1775 O O . ASP A 1 240 ? 154.859 35.367 175.276 1.00 65.38 327 ASP A O 1
ATOM 1780 N N . HIS A 1 241 ? 154.236 36.376 173.335 1.00 61.20 328 HIS A N 1
ATOM 1781 C CA . HIS A 1 241 ? 154.391 35.230 172.438 1.00 60.81 328 HIS A CA 1
ATOM 1782 C C . HIS A 1 241 ? 155.864 34.813 172.331 1.00 65.87 328 HIS A C 1
ATOM 1783 O O . HIS A 1 241 ? 156.154 33.622 172.420 1.00 67.33 328 HIS A O 1
ATOM 1790 N N . VAL A 1 242 ? 156.784 35.785 172.133 1.00 61.38 329 VAL A N 1
ATOM 1791 C CA . VAL A 1 242 ? 158.233 35.564 171.997 1.00 60.22 329 VAL A CA 1
ATOM 1792 C C . VAL A 1 242 ? 158.787 34.968 173.303 1.00 63.37 329 VAL A C 1
ATOM 1793 O O . VAL A 1 242 ? 159.522 33.985 173.253 1.00 62.93 329 VAL A O 1
ATOM 1797 N N . ARG A 1 243 ? 158.407 35.547 174.454 1.00 59.70 330 ARG A N 1
ATOM 1798 C CA . ARG A 1 243 ? 158.849 35.117 175.783 1.00 59.20 330 ARG A CA 1
ATOM 1799 C C . ARG A 1 243 ? 158.333 33.713 176.144 1.00 63.30 330 ARG A C 1
ATOM 1800 O O . ARG A 1 243 ? 159.078 32.940 176.749 1.00 62.68 330 ARG A O 1
ATOM 1808 N N . SER A 1 244 ? 157.088 33.374 175.738 1.00 59.73 331 SER A N 1
ATOM 1809 C CA . SER A 1 244 ? 156.481 32.068 175.997 1.00 59.56 331 SER A CA 1
ATOM 1810 C C . SER A 1 244 ? 157.185 30.933 175.231 1.00 65.40 331 SER A C 1
ATOM 1811 O O . SER A 1 244 ? 157.057 29.773 175.630 1.00 66.77 331 SER A O 1
ATOM 1814 N N . LEU A 1 245 ? 157.918 31.261 174.147 1.00 61.19 332 LEU A N 1
ATOM 1815 C CA . LEU A 1 245 ? 158.625 30.287 173.312 1.00 60.41 332 LEU A CA 1
ATOM 1816 C C . LEU A 1 245 ? 160.148 30.287 173.574 1.00 64.16 332 LEU A C 1
ATOM 1817 O O . LEU A 1 245 ? 160.903 29.649 172.830 1.00 64.16 332 LEU A O 1
ATOM 1822 N N . GLY A 1 246 ? 160.576 30.965 174.638 1.00 60.81 333 GLY A N 1
ATOM 1823 C CA . GLY A 1 246 ? 161.981 30.999 175.042 1.00 61.41 333 GLY A CA 1
ATOM 1824 C C . GLY A 1 246 ? 162.819 32.187 174.607 1.00 67.19 333 GLY A C 1
ATOM 1825 O O . GLY A 1 246 ? 164.022 32.226 174.891 1.00 66.94 333 GLY A O 1
ATOM 1826 N N . GLY A 1 247 ? 162.195 33.144 173.916 1.00 63.84 334 GLY A N 1
ATOM 1827 C CA . GLY A 1 247 ? 162.862 34.354 173.455 1.00 63.05 334 GLY A CA 1
ATOM 1828 C C . GLY A 1 247 ? 162.980 35.406 174.536 1.00 66.03 334 GLY A C 1
ATOM 1829 O O . GLY A 1 247 ? 162.196 35.409 175.491 1.00 65.89 334 GLY A O 1
ATOM 1830 N N . GLU A 1 248 ? 163.957 36.311 174.385 1.00 61.82 335 GLU A N 1
ATOM 1831 C CA . GLU A 1 248 ? 164.216 37.396 175.336 1.00 61.73 335 GLU A CA 1
ATOM 1832 C C . GLU A 1 248 ? 163.915 38.763 174.722 1.00 64.23 335 GLU A C 1
ATOM 1833 O O . GLU A 1 248 ? 164.293 39.024 173.580 1.00 63.83 335 GLU A O 1
ATOM 1839 N N . VAL A 1 249 ? 163.233 39.632 175.484 1.00 59.76 336 VAL A N 1
ATOM 1840 C CA . VAL A 1 249 ? 162.897 41.006 175.091 1.00 58.74 336 VAL A CA 1
ATOM 1841 C C . VAL A 1 249 ? 163.395 41.929 176.212 1.00 60.72 336 VAL A C 1
ATOM 1842 O O . VAL A 1 249 ? 162.915 41.840 177.341 1.00 59.70 336 VAL A O 1
ATOM 1846 N N . ARG A 1 250 ? 164.378 42.786 175.905 1.00 56.52 337 ARG A N 1
ATOM 1847 C CA . ARG A 1 250 ? 164.985 43.681 176.889 1.00 55.62 337 ARG A CA 1
ATOM 1848 C C . ARG A 1 250 ? 164.941 45.146 176.464 1.00 56.94 337 ARG A C 1
ATOM 1849 O O . ARG A 1 250 ? 165.462 45.502 175.398 1.00 57.03 337 ARG A O 1
ATOM 1857 N N . LEU A 1 251 ? 164.338 45.997 177.317 1.00 50.65 338 LEU A N 1
ATOM 1858 C CA . LEU A 1 251 ? 164.262 47.442 177.091 1.00 48.97 338 LEU A CA 1
ATOM 1859 C C . LEU A 1 251 ? 165.545 48.095 177.615 1.00 51.84 338 LEU A C 1
ATOM 1860 O O . LEU A 1 251 ? 166.346 47.423 178.263 1.00 52.22 338 LEU A O 1
ATOM 1865 N N . ASN A 1 252 ? 165.750 49.388 177.313 1.00 47.44 339 ASN A N 1
ATOM 1866 C CA . ASN A 1 252 ? 166.897 50.210 177.731 1.00 47.24 339 ASN A CA 1
ATOM 1867 C C . ASN A 1 252 ? 168.255 49.527 177.420 1.00 52.50 339 ASN A C 1
ATOM 1868 O O . ASN A 1 252 ? 169.204 49.613 178.210 1.00 52.64 339 ASN A O 1
ATOM 1873 N N . SER A 1 253 ? 168.332 48.885 176.240 1.00 48.80 340 SER A N 1
ATOM 1874 C CA . SER A 1 253 ? 169.488 48.160 175.730 1.00 48.86 340 SER A CA 1
ATOM 1875 C C . SER A 1 253 ? 169.893 48.732 174.360 1.00 52.95 340 SER A C 1
ATOM 1876 O O . SER A 1 253 ? 169.652 48.111 173.327 1.00 54.30 340 SER A O 1
ATOM 1879 N N . ARG A 1 254 ? 170.496 49.932 174.359 1.00 47.93 341 ARG A N 1
ATOM 1880 C CA . ARG A 1 254 ? 170.944 50.606 173.143 1.00 46.44 341 ARG A CA 1
ATOM 1881 C C . ARG A 1 254 ? 172.288 50.058 172.696 1.00 49.06 341 ARG A C 1
ATOM 1882 O O . ARG A 1 254 ? 173.212 49.992 173.505 1.00 50.59 341 ARG A O 1
ATOM 1890 N N . ILE A 1 255 ? 172.407 49.699 171.409 1.00 42.40 342 ILE A N 1
ATOM 1891 C CA . ILE A 1 255 ? 173.644 49.196 170.826 1.00 41.02 342 ILE A CA 1
ATOM 1892 C C . ILE A 1 255 ? 174.493 50.423 170.498 1.00 49.67 342 ILE A C 1
ATOM 1893 O O . ILE A 1 255 ? 174.052 51.310 169.767 1.00 51.08 342 ILE A O 1
ATOM 1898 N N . GLN A 1 256 ? 175.693 50.482 171.091 1.00 47.32 343 GLN A N 1
ATOM 1899 C CA . GLN A 1 256 ? 176.684 51.545 170.943 1.00 46.72 343 GLN A CA 1
ATOM 1900 C C . GLN A 1 256 ? 177.646 51.250 169.802 1.00 50.29 343 GLN A C 1
ATOM 1901 O O . GLN A 1 256 ? 178.113 52.188 169.149 1.00 51.13 343 GLN A O 1
ATOM 1907 N N . LYS A 1 257 ? 177.986 49.965 169.584 1.00 45.80 344 LYS A N 1
ATOM 1908 C CA . LYS A 1 257 ? 178.956 49.579 168.558 1.00 45.57 344 LYS A CA 1
ATOM 1909 C C . LYS A 1 257 ? 178.749 48.150 168.071 1.00 50.39 344 LYS A C 1
ATOM 1910 O O . LYS A 1 257 ? 178.377 47.271 168.849 1.00 50.15 344 LYS A O 1
ATOM 1916 N N . ILE A 1 258 ? 179.021 47.930 166.777 1.00 47.08 345 ILE A N 1
ATOM 1917 C CA . ILE A 1 258 ? 179.042 46.622 166.145 1.00 47.00 345 ILE A CA 1
ATOM 1918 C C . ILE A 1 258 ? 180.530 46.231 166.139 1.00 53.98 345 ILE A C 1
ATOM 1919 O O . ILE A 1 258 ? 181.297 46.737 165.306 1.00 53.96 345 ILE A O 1
ATOM 1924 N N . GLU A 1 259 ? 180.957 45.417 167.136 1.00 51.30 346 GLU A N 1
ATOM 1925 C CA . GLU A 1 259 ? 182.354 44.986 167.243 1.00 50.82 346 GLU A CA 1
ATOM 1926 C C . GLU A 1 259 ? 182.589 43.845 166.274 1.00 52.64 346 GLU A C 1
ATOM 1927 O O . GLU A 1 259 ? 181.759 42.944 166.173 1.00 51.27 346 GLU A O 1
ATOM 1933 N N . LEU A 1 260 ? 183.711 43.894 165.558 1.00 49.33 347 LEU A N 1
ATOM 1934 C CA . LEU A 1 260 ? 184.013 42.899 164.540 1.00 49.37 347 LEU A CA 1
ATOM 1935 C C . LEU A 1 260 ? 185.185 41.985 164.863 1.00 56.66 347 LEU A C 1
ATOM 1936 O O . LEU A 1 260 ? 186.143 42.385 165.536 1.00 57.19 347 LEU A O 1
ATOM 1941 N N . ASN A 1 261 ? 185.123 40.761 164.305 1.00 53.59 348 ASN A N 1
ATOM 1942 C CA . ASN A 1 261 ? 186.197 39.775 164.357 1.00 53.11 348 ASN A CA 1
ATOM 1943 C C . ASN A 1 261 ? 187.265 40.212 163.342 1.00 57.02 348 ASN A C 1
ATOM 1944 O O . ASN A 1 261 ? 186.943 41.010 162.455 1.00 56.53 348 ASN A O 1
ATOM 1949 N N . PRO A 1 262 ? 188.517 39.702 163.399 1.00 54.28 349 PRO A N 1
ATOM 1950 C CA . PRO A 1 262 ? 189.534 40.144 162.424 1.00 54.15 349 PRO A CA 1
ATOM 1951 C C . PRO A 1 262 ? 189.169 39.908 160.946 1.00 58.35 349 PRO A C 1
ATOM 1952 O O . PRO A 1 262 ? 189.627 40.679 160.102 1.00 58.63 349 PRO A O 1
ATOM 1956 N N . ASP A 1 263 ? 188.323 38.898 160.631 1.00 54.64 350 ASP A N 1
ATOM 1957 C CA . ASP A 1 263 ? 187.912 38.591 159.250 1.00 54.36 350 ASP A CA 1
ATOM 1958 C C . ASP A 1 263 ? 186.813 39.556 158.702 1.00 57.53 350 ASP A C 1
ATOM 1959 O O . ASP A 1 263 ? 186.536 39.538 157.496 1.00 58.12 350 ASP A O 1
ATOM 1964 N N . GLY A 1 264 ? 186.214 40.370 159.574 1.00 51.86 351 GLY A N 1
ATOM 1965 C CA . GLY A 1 264 ? 185.184 41.333 159.190 1.00 50.71 351 GLY A CA 1
ATOM 1966 C C . GLY A 1 264 ? 183.777 41.026 159.675 1.00 53.33 351 GLY A C 1
ATOM 1967 O O . GLY A 1 264 ? 182.922 41.917 159.674 1.00 53.45 351 GLY A O 1
ATOM 1968 N N . THR A 1 265 ? 183.519 39.771 160.104 1.00 48.22 352 THR A N 1
ATOM 1969 C CA . THR A 1 265 ? 182.212 39.334 160.621 1.00 47.32 352 THR A CA 1
ATOM 1970 C C . THR A 1 265 ? 181.965 39.963 162.006 1.00 49.74 352 THR A C 1
ATOM 1971 O O . THR A 1 265 ? 182.893 40.538 162.577 1.00 48.68 352 THR A O 1
ATOM 1975 N N . VAL A 1 266 ? 180.737 39.848 162.550 1.00 46.23 353 VAL A N 1
ATOM 1976 C CA . VAL A 1 266 ? 180.393 40.443 163.851 1.00 46.40 353 VAL A CA 1
ATOM 1977 C C . VAL A 1 266 ? 180.887 39.548 165.012 1.00 51.38 353 VAL A C 1
ATOM 1978 O O . VAL A 1 266 ? 180.582 38.355 165.070 1.00 51.74 353 VAL A O 1
ATOM 1982 N N . LYS A 1 267 ? 181.636 40.162 165.941 1.00 48.58 354 LYS A N 1
ATOM 1983 C CA . LYS A 1 267 ? 182.159 39.560 167.170 1.00 48.51 354 LYS A CA 1
ATOM 1984 C C . LYS A 1 267 ? 181.059 39.591 168.220 1.00 53.04 354 LYS A C 1
ATOM 1985 O O . LYS A 1 267 ? 180.704 38.550 168.778 1.00 53.57 354 LYS A O 1
ATOM 1991 N N . HIS A 1 268 ? 180.496 40.795 168.456 1.00 49.61 355 HIS A N 1
ATOM 1992 C CA . HIS A 1 268 ? 179.406 41.063 169.396 1.00 49.42 355 HIS A CA 1
ATOM 1993 C C . HIS A 1 268 ? 178.811 42.443 169.162 1.00 51.45 355 HIS A C 1
ATOM 1994 O O . HIS A 1 268 ? 179.399 43.274 168.457 1.00 51.10 355 HIS A O 1
ATOM 2001 N N . PHE A 1 269 ? 177.656 42.689 169.796 1.00 46.22 356 PHE A N 1
ATOM 2002 C CA . PHE A 1 269 ? 176.999 43.986 169.846 1.00 45.20 356 PHE A CA 1
ATOM 2003 C C . PHE A 1 269 ? 177.322 44.599 171.204 1.00 50.36 356 PHE A C 1
ATOM 2004 O O . PHE A 1 269 ? 176.942 44.039 172.241 1.00 49.70 356 PHE A O 1
ATOM 2012 N N . ALA A 1 270 ? 178.076 45.700 171.211 1.00 47.65 357 ALA A N 1
ATOM 2013 C CA . ALA A 1 270 ? 178.429 46.361 172.462 1.00 47.70 357 ALA A CA 1
ATOM 2014 C C . ALA A 1 270 ? 177.325 47.363 172.832 1.00 52.69 357 ALA A C 1
ATOM 2015 O O . ALA A 1 270 ? 176.996 48.240 172.035 1.00 53.12 357 ALA A O 1
ATOM 2017 N N . LEU A 1 271 ? 176.727 47.199 174.019 1.00 47.74 358 LEU A N 1
ATOM 2018 C CA . LEU A 1 271 ? 175.679 48.087 174.526 1.00 46.41 358 LEU A CA 1
ATOM 2019 C C . LEU A 1 271 ? 176.272 49.402 175.062 1.00 51.62 358 LEU A C 1
ATOM 2020 O O . LEU A 1 271 ? 177.492 49.572 175.103 1.00 51.46 358 LEU A O 1
ATOM 2025 N N . THR A 1 272 ? 175.399 50.340 175.447 1.00 49.31 359 THR A N 1
ATOM 2026 C CA . THR A 1 272 ? 175.776 51.667 175.925 1.00 49.28 359 THR A CA 1
ATOM 2027 C C . THR A 1 272 ? 176.573 51.582 177.266 1.00 53.29 359 THR A C 1
ATOM 2028 O O . THR A 1 272 ? 177.508 52.371 177.471 1.00 53.08 359 THR A O 1
ATOM 2032 N N . ASP A 1 273 ? 176.239 50.607 178.132 1.00 49.42 360 ASP A N 1
ATOM 2033 C CA . ASP A 1 273 ? 176.918 50.398 179.423 1.00 48.45 360 ASP A CA 1
ATOM 2034 C C . ASP A 1 273 ? 178.158 49.470 179.292 1.00 52.76 360 ASP A C 1
ATOM 2035 O O . ASP A 1 273 ? 178.750 49.084 180.292 1.00 52.86 360 ASP A O 1
ATOM 2040 N N . GLY A 1 274 ? 178.550 49.158 178.062 1.00 49.06 361 GLY A N 1
ATOM 2041 C CA . GLY A 1 274 ? 179.703 48.320 177.766 1.00 47.57 361 GLY A CA 1
ATOM 2042 C C . GLY A 1 274 ? 179.401 46.849 177.586 1.00 48.53 361 GLY A C 1
ATOM 2043 O O . GLY A 1 274 ? 180.226 46.149 177.006 1.00 46.36 361 GLY A O 1
ATOM 2044 N N . THR A 1 275 ? 178.227 46.359 178.067 1.00 46.40 362 THR A N 1
ATOM 2045 C CA . THR A 1 275 ? 177.815 44.942 177.986 1.00 47.57 362 THR A CA 1
ATOM 2046 C C . THR A 1 275 ? 177.900 44.428 176.565 1.00 54.46 362 THR A C 1
ATOM 2047 O O . THR A 1 275 ? 177.413 45.080 175.643 1.00 54.49 362 THR A O 1
ATOM 2051 N N . GLN A 1 276 ? 178.530 43.268 176.395 1.00 52.45 363 GLN A N 1
ATOM 2052 C CA . GLN A 1 276 ? 178.715 42.646 175.094 1.00 52.61 363 GLN A CA 1
ATOM 2053 C C . GLN A 1 276 ? 177.719 41.522 174.948 1.00 59.69 363 GLN A C 1
ATOM 2054 O O . GLN A 1 276 ? 177.653 40.645 175.812 1.00 60.65 363 GLN A O 1
ATOM 2060 N N . ILE A 1 277 ? 176.896 41.577 173.896 1.00 57.61 364 ILE A N 1
ATOM 2061 C CA . ILE A 1 277 ? 175.889 40.547 173.629 1.00 57.67 364 ILE A CA 1
ATOM 2062 C C . ILE A 1 277 ? 176.303 39.794 172.360 1.00 59.88 364 ILE A C 1
ATOM 2063 O O . ILE A 1 277 ? 176.625 40.408 171.342 1.00 59.50 364 ILE A O 1
ATOM 2068 N N . THR A 1 278 ? 176.369 38.458 172.466 1.00 55.64 365 THR A N 1
ATOM 2069 C CA . THR A 1 278 ? 176.781 37.549 171.390 1.00 54.64 365 THR A CA 1
ATOM 2070 C C . THR A 1 278 ? 175.654 36.619 170.965 1.00 57.06 365 THR A C 1
ATOM 2071 O O . THR A 1 278 ? 174.742 36.330 171.748 1.00 56.38 365 THR A O 1
ATOM 2075 N N . GLY A 1 279 ? 175.757 36.139 169.729 1.00 52.35 366 GLY A N 1
ATOM 2076 C CA . GLY A 1 279 ? 174.816 35.200 169.136 1.00 51.19 366 GLY A CA 1
ATOM 2077 C C . GLY A 1 279 ? 175.390 34.518 167.917 1.00 53.66 366 GLY A C 1
ATOM 2078 O O . GLY A 1 279 ? 176.505 34.825 167.492 1.00 52.82 366 GLY A O 1
ATOM 2079 N N . ASP A 1 280 ? 174.630 33.586 167.354 1.00 51.46 367 ASP A N 1
ATOM 2080 C CA . ASP A 1 280 ? 175.009 32.833 166.151 1.00 52.43 367 ASP A CA 1
ATOM 2081 C C . ASP A 1 280 ? 174.733 33.686 164.909 1.00 57.48 367 ASP A C 1
ATOM 2082 O O . ASP A 1 280 ? 175.439 33.569 163.903 1.00 56.81 367 ASP A O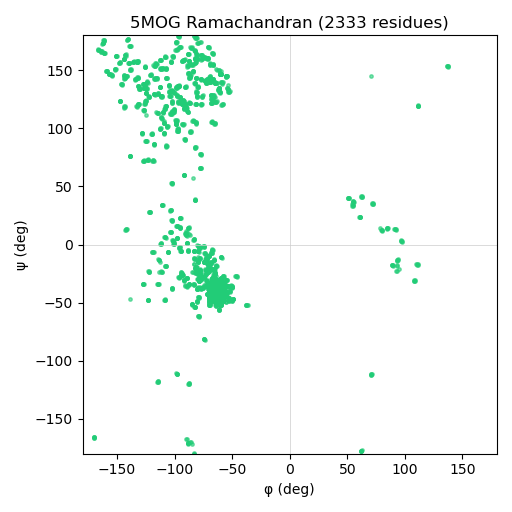 1
ATOM 2087 N N . ALA A 1 281 ? 173.710 34.569 165.014 1.00 54.50 368 ALA A N 1
ATOM 2088 C CA . ALA A 1 281 ? 173.287 35.538 163.997 1.00 53.76 368 ALA A CA 1
ATOM 2089 C C . ALA A 1 281 ? 172.959 36.888 164.649 1.00 55.77 368 ALA A C 1
ATOM 2090 O O . ALA A 1 281 ? 172.547 36.937 165.815 1.00 53.14 368 ALA A O 1
ATOM 2092 N N . TYR A 1 282 ? 173.157 37.980 163.893 1.00 52.63 369 TYR A N 1
ATOM 2093 C CA . TYR A 1 282 ? 172.898 39.354 164.340 1.00 51.83 369 TYR A CA 1
ATOM 2094 C C . TYR A 1 282 ? 171.970 40.073 163.348 1.00 52.99 369 TYR A C 1
ATOM 2095 O O . TYR A 1 282 ? 172.161 39.963 162.139 1.00 52.60 369 TYR A O 1
ATOM 2104 N N . VAL A 1 283 ? 170.953 40.784 163.865 1.00 46.97 370 VAL A N 1
ATOM 2105 C CA . VAL A 1 283 ? 169.954 41.520 163.084 1.00 45.17 370 VAL A CA 1
ATOM 2106 C C . VAL A 1 283 ? 169.901 42.984 163.537 1.00 48.22 370 VAL A C 1
ATOM 2107 O O . VAL A 1 283 ? 169.859 43.263 164.740 1.00 46.28 370 VAL A O 1
ATOM 2111 N N . PHE A 1 284 ? 169.862 43.914 162.562 1.00 45.36 371 PHE A N 1
ATOM 2112 C CA . PHE A 1 284 ? 169.696 45.337 162.833 1.00 44.40 371 PHE A CA 1
ATOM 2113 C C . PHE A 1 284 ? 168.327 45.764 162.299 1.00 49.12 371 PHE A C 1
ATOM 2114 O O . PHE A 1 284 ? 168.141 45.927 161.086 1.00 51.68 371 PHE A O 1
ATOM 2122 N N . ALA A 1 285 ? 167.352 45.871 163.217 1.00 42.75 372 ALA A N 1
ATOM 2123 C CA . ALA A 1 285 ? 165.964 46.246 162.944 1.00 42.08 372 ALA A CA 1
ATOM 2124 C C . ALA A 1 285 ? 165.703 47.694 163.382 1.00 44.94 372 ALA A C 1
ATOM 2125 O O . ALA A 1 285 ? 164.597 48.086 163.736 1.00 43.68 372 ALA A O 1
ATOM 2127 N N . THR A 1 286 ? 166.753 48.482 163.317 1.00 42.65 373 THR A N 1
ATOM 2128 C CA . THR A 1 286 ? 166.825 49.891 163.664 1.00 42.87 373 THR A CA 1
ATOM 2129 C C . THR A 1 286 ? 166.447 50.739 162.402 1.00 49.60 373 THR A C 1
ATOM 2130 O O . THR A 1 286 ? 166.497 50.186 161.289 1.00 50.83 373 THR A O 1
ATOM 2134 N N . PRO A 1 287 ? 166.118 52.062 162.509 1.00 44.64 374 PRO A N 1
ATOM 2135 C CA . PRO A 1 287 ? 165.882 52.858 161.287 1.00 43.35 374 PRO A CA 1
ATOM 2136 C C . PRO A 1 287 ? 167.184 53.009 160.490 1.00 46.41 374 PRO A C 1
ATOM 2137 O O . PRO A 1 287 ? 168.261 52.931 161.078 1.00 47.11 374 PRO A O 1
ATOM 2141 N N . VAL A 1 288 ? 167.103 53.229 159.167 1.00 41.83 375 VAL A N 1
ATOM 2142 C CA . VAL A 1 288 ? 168.276 53.324 158.284 1.00 41.11 375 VAL A CA 1
ATOM 2143 C C . VAL A 1 288 ? 169.285 54.405 158.761 1.00 46.73 375 VAL A C 1
ATOM 2144 O O . VAL A 1 288 ? 170.490 54.182 158.662 1.00 46.71 375 VAL A O 1
ATOM 2148 N N . ASP A 1 289 ? 168.801 55.525 159.325 1.00 44.69 376 ASP A N 1
ATOM 2149 C CA . ASP A 1 289 ? 169.631 56.639 159.804 1.00 44.81 376 ASP A CA 1
ATOM 2150 C C . ASP A 1 289 ? 170.559 56.199 160.938 1.00 49.82 376 ASP A C 1
ATOM 2151 O O . ASP A 1 289 ? 171.740 56.561 160.933 1.00 49.47 376 ASP A O 1
ATOM 2156 N N . ILE A 1 290 ? 170.030 55.392 161.889 1.00 46.07 377 ILE A N 1
ATOM 2157 C CA . ILE A 1 290 ? 170.791 54.881 163.026 1.00 45.53 377 ILE A CA 1
ATOM 2158 C C . ILE A 1 290 ? 171.805 53.818 162.544 1.00 49.15 377 ILE A C 1
ATOM 2159 O O . ILE A 1 290 ? 172.960 53.864 162.963 1.00 50.00 377 ILE A O 1
ATOM 2164 N N . LEU A 1 291 ? 171.396 52.920 161.636 1.00 44.13 378 LEU A N 1
ATOM 2165 C CA . LEU A 1 291 ? 172.274 51.886 161.088 1.00 43.67 378 LEU A CA 1
ATOM 2166 C C . LEU A 1 291 ? 173.470 52.516 160.379 1.00 49.54 378 LEU A C 1
ATOM 2167 O O . LEU A 1 291 ? 174.599 52.116 160.646 1.00 50.51 378 LEU A O 1
ATOM 2172 N N . LYS A 1 292 ? 173.225 53.522 159.517 1.00 46.55 379 LYS A N 1
ATOM 2173 C CA . LYS A 1 292 ? 174.250 54.245 158.752 1.00 45.59 379 LYS A CA 1
ATOM 2174 C C . LYS A 1 292 ? 175.362 54.806 159.652 1.00 50.07 379 LYS A C 1
ATOM 2175 O O . LYS A 1 292 ? 176.525 54.812 159.250 1.00 51.63 379 LYS A O 1
ATOM 2181 N N . LEU A 1 293 ? 175.007 55.260 160.861 1.00 45.31 380 LEU A N 1
ATOM 2182 C CA . LEU A 1 293 ? 175.962 55.810 161.826 1.00 44.38 380 LEU A CA 1
ATOM 2183 C C . LEU A 1 293 ? 176.744 54.706 162.549 1.00 49.43 380 LEU A C 1
ATOM 2184 O O . LEU A 1 293 ? 177.869 54.945 162.985 1.00 50.44 380 LEU A O 1
ATOM 2189 N N . LEU A 1 294 ? 176.147 53.515 162.693 1.00 45.32 381 LEU A N 1
ATOM 2190 C CA . LEU A 1 294 ? 176.750 52.390 163.399 1.00 44.83 381 LEU A CA 1
ATOM 2191 C C . LEU A 1 294 ? 177.475 51.394 162.471 1.00 49.82 381 LEU A C 1
ATOM 2192 O O . LEU A 1 294 ? 178.084 50.452 162.978 1.00 50.71 381 LEU A O 1
ATOM 2197 N N . VAL A 1 295 ? 177.448 51.602 161.140 1.00 46.29 382 VAL A N 1
ATOM 2198 C CA . VAL A 1 295 ? 178.143 50.713 160.194 1.00 46.19 382 VAL A CA 1
ATOM 2199 C C . VAL A 1 295 ? 179.672 50.788 160.452 1.00 51.53 382 VAL A C 1
ATOM 2200 O O . VAL A 1 295 ? 180.233 51.886 160.391 1.00 52.15 382 VAL A O 1
ATOM 2204 N N . PRO A 1 296 ? 180.354 49.643 160.735 1.00 47.81 383 PRO A N 1
ATOM 2205 C CA . PRO A 1 296 ? 181.813 49.677 160.933 1.00 47.39 383 PRO A CA 1
ATOM 2206 C C . PRO A 1 296 ? 182.548 50.183 159.697 1.00 53.20 383 PRO A C 1
ATOM 2207 O O . PRO A 1 296 ? 182.099 49.928 158.580 1.00 53.80 383 PRO A O 1
ATOM 2211 N N . GLN A 1 297 ? 183.672 50.900 159.897 1.00 51.07 384 GLN A N 1
ATOM 2212 C CA . GLN A 1 297 ? 184.493 51.510 158.837 1.00 51.55 384 GLN A CA 1
ATOM 2213 C C . GLN A 1 297 ? 184.873 50.545 157.707 1.00 56.77 384 GLN A C 1
ATOM 2214 O O . GLN A 1 297 ? 184.937 50.962 156.547 1.00 57.43 384 GLN A O 1
ATOM 2220 N N . GLU A 1 298 ? 185.114 49.269 158.046 1.00 53.04 385 GLU A N 1
ATOM 2221 C CA . GLU A 1 298 ? 185.541 48.231 157.105 1.00 52.72 385 GLU A CA 1
ATOM 2222 C C . GLU A 1 298 ? 184.393 47.747 156.189 1.00 54.81 385 GLU A C 1
ATOM 2223 O O . GLU A 1 298 ? 184.668 47.138 155.148 1.00 54.29 385 GLU A O 1
ATOM 2229 N N . TRP A 1 299 ? 183.134 48.068 156.536 1.00 50.12 386 TRP A N 1
ATOM 2230 C CA . TRP A 1 299 ? 181.944 47.721 155.744 1.00 49.21 386 TRP A CA 1
ATOM 2231 C C . TRP A 1 299 ? 181.498 48.871 154.844 1.00 54.82 386 TRP A C 1
ATOM 2232 O O . TRP A 1 299 ? 180.874 48.633 153.809 1.00 54.94 386 TRP A O 1
ATOM 2243 N N . LYS A 1 300 ? 181.793 50.122 155.272 1.00 51.65 387 LYS A N 1
ATOM 2244 C CA . LYS A 1 300 ? 181.392 51.396 154.672 1.00 51.44 387 LYS A CA 1
ATOM 2245 C C . LYS A 1 300 ? 181.564 51.504 153.147 1.00 55.66 387 LYS A C 1
ATOM 2246 O O . LYS A 1 300 ? 180.806 52.255 152.532 1.00 55.90 387 LYS A O 1
ATOM 2252 N N . GLU A 1 301 ? 182.508 50.773 152.533 1.00 51.31 388 GLU A N 1
ATOM 2253 C CA . GLU A 1 301 ? 182.700 50.888 151.084 1.00 50.51 388 GLU A CA 1
ATOM 2254 C C . GLU A 1 301 ? 182.060 49.728 150.298 1.00 54.20 388 GLU A C 1
ATOM 2255 O O . GLU A 1 301 ? 182.140 49.725 149.061 1.00 55.46 388 GLU A O 1
ATOM 2261 N N . ILE A 1 302 ? 181.400 48.773 150.992 1.00 47.74 389 ILE A N 1
ATOM 2262 C CA . ILE A 1 302 ? 180.676 47.675 150.336 1.00 46.15 389 ILE A CA 1
ATOM 2263 C C . ILE A 1 302 ? 179.364 48.273 149.777 1.00 50.86 389 ILE A C 1
ATOM 2264 O O . ILE A 1 302 ? 178.631 48.957 150.509 1.00 49.92 389 ILE A O 1
ATOM 2269 N N . SER A 1 303 ? 179.098 48.031 148.472 1.00 47.79 390 SER A N 1
ATOM 2270 C CA . SER A 1 303 ? 177.940 48.509 147.705 1.00 47.19 390 SER A CA 1
ATOM 2271 C C . SER A 1 303 ? 176.638 48.515 148.528 1.00 49.86 390 SER A C 1
ATOM 2272 O O . SER A 1 303 ? 175.992 49.558 148.625 1.00 50.11 390 SER A O 1
ATOM 2275 N N . TYR A 1 304 ? 176.306 47.376 149.167 1.00 44.26 391 TYR A N 1
ATOM 2276 C CA . TYR A 1 304 ? 175.137 47.157 150.021 1.00 43.02 391 TYR A CA 1
ATOM 2277 C C . TYR A 1 304 ? 174.957 48.258 151.078 1.00 47.86 391 TYR A C 1
ATOM 2278 O O . TYR A 1 304 ? 173.841 48.743 151.260 1.00 48.78 391 TYR A O 1
ATOM 2287 N N . PHE A 1 305 ? 176.043 48.636 151.781 1.00 43.84 392 PHE A N 1
ATOM 2288 C CA . PHE A 1 305 ? 175.995 49.644 152.839 1.00 42.70 392 PHE A CA 1
ATOM 2289 C C . PHE A 1 305 ? 176.236 51.053 152.298 1.00 47.80 392 PHE A C 1
ATOM 2290 O O . PHE A 1 305 ? 175.745 52.018 152.892 1.00 47.67 392 PHE A O 1
ATOM 2298 N N . LYS A 1 306 ? 176.995 51.184 151.194 1.00 45.51 393 LYS A N 1
ATOM 2299 C CA . LYS A 1 306 ? 177.280 52.496 150.595 1.00 45.48 393 LYS A CA 1
ATOM 2300 C C . LYS A 1 306 ? 176.026 53.070 149.919 1.00 49.19 393 LYS A C 1
ATOM 2301 O O . LYS A 1 306 ? 175.822 54.280 149.987 1.00 49.11 393 LYS A O 1
ATOM 2307 N N . LYS A 1 307 ? 175.180 52.204 149.306 1.00 45.20 394 LYS A N 1
ATOM 2308 C CA . LYS A 1 307 ? 173.927 52.581 148.636 1.00 44.73 394 LYS A CA 1
ATOM 2309 C C . LYS A 1 307 ? 172.937 53.270 149.590 1.00 49.75 394 LYS A C 1
ATOM 2310 O O . LYS A 1 307 ? 172.151 54.114 149.140 1.00 51.47 394 LYS A O 1
ATOM 2316 N N . LEU A 1 308 ? 172.993 52.924 150.898 1.00 44.00 395 LEU A N 1
ATOM 2317 C CA . LEU A 1 308 ? 172.123 53.430 151.968 1.00 43.07 395 LEU A CA 1
ATOM 2318 C C . LEU A 1 308 ? 172.193 54.949 152.164 1.00 48.19 395 LEU A C 1
ATOM 2319 O O . LEU A 1 308 ? 171.340 55.495 152.857 1.00 49.68 395 LEU A O 1
ATOM 2324 N N . GLU A 1 309 ? 173.157 55.636 151.537 1.00 44.94 396 GLU A N 1
ATOM 2325 C CA . GLU A 1 309 ? 173.316 57.093 151.650 1.00 45.24 396 GLU A CA 1
ATOM 2326 C C . GLU A 1 309 ? 172.136 57.855 151.035 1.00 49.30 396 GLU A C 1
ATOM 2327 O O . GLU A 1 309 ? 171.865 58.983 151.446 1.00 51.02 396 GLU A O 1
ATOM 2333 N N . LYS A 1 310 ? 171.436 57.235 150.072 1.00 43.55 397 LYS A N 1
ATOM 2334 C CA . LYS A 1 310 ? 170.282 57.801 149.375 1.00 43.30 397 LYS A CA 1
ATOM 2335 C C . LYS A 1 310 ? 169.041 57.819 150.296 1.00 47.97 397 LYS A C 1
ATOM 2336 O O . LYS A 1 310 ? 168.234 58.753 150.233 1.00 47.64 397 LYS A O 1
ATOM 2342 N N . LEU A 1 311 ? 168.910 56.788 151.159 1.00 43.43 398 LEU A N 1
ATOM 2343 C CA . LEU A 1 311 ? 167.800 56.629 152.094 1.00 41.25 398 LEU A CA 1
ATOM 2344 C C . LEU A 1 311 ? 168.021 57.486 153.344 1.00 43.04 398 LEU A C 1
ATOM 2345 O O . LEU A 1 311 ? 168.854 57.152 154.182 1.00 43.24 398 LEU A O 1
ATOM 2350 N N . VAL A 1 312 ? 167.287 58.608 153.454 1.00 37.64 399 VAL A N 1
ATOM 2351 C CA . VAL A 1 312 ? 167.365 59.558 154.580 1.00 35.78 399 VAL A CA 1
ATOM 2352 C C . VAL A 1 312 ? 165.951 59.746 155.164 1.00 42.41 399 VAL A C 1
ATOM 2353 O O . VAL A 1 312 ? 165.003 59.929 154.402 1.00 42.53 399 VAL A O 1
ATOM 2357 N N . GLY A 1 313 ? 165.841 59.717 156.496 1.00 40.46 400 GLY A N 1
ATOM 2358 C CA . GLY A 1 313 ? 164.587 59.885 157.225 1.00 40.88 400 GLY A CA 1
ATOM 2359 C C . GLY A 1 313 ? 163.925 61.218 156.951 1.00 47.96 400 GLY A C 1
ATOM 2360 O O . GLY A 1 313 ? 164.612 62.235 156.836 1.00 50.33 400 GLY A O 1
ATOM 2361 N N . VAL A 1 314 ? 162.586 61.219 156.820 1.00 43.34 401 VAL A N 1
ATOM 2362 C CA . VAL A 1 314 ? 161.805 62.420 156.521 1.00 41.44 401 VAL A CA 1
ATOM 2363 C C . VAL A 1 314 ? 161.232 63.017 157.828 1.00 44.11 401 VAL A C 1
ATOM 2364 O O . VAL A 1 314 ? 160.721 62.259 158.654 1.00 44.89 401 VAL A O 1
ATOM 2368 N N . PRO A 1 315 ? 161.282 64.360 158.046 1.00 37.70 402 PRO A N 1
ATOM 2369 C CA . PRO A 1 315 ? 160.680 64.913 159.275 1.00 36.49 402 PRO A CA 1
ATOM 2370 C C . PRO A 1 315 ? 159.148 64.812 159.278 1.00 42.71 402 PRO A C 1
ATOM 2371 O O . PRO A 1 315 ? 158.505 64.925 158.233 1.00 42.26 402 PRO A O 1
ATOM 2375 N N . VAL A 1 316 ? 158.568 64.575 160.462 1.00 40.77 403 VAL A N 1
ATOM 2376 C CA . VAL A 1 316 ? 157.121 64.494 160.681 1.00 40.54 403 VAL A CA 1
ATOM 2377 C C . VAL A 1 316 ? 156.823 64.923 162.133 1.00 43.73 403 VAL A C 1
ATOM 2378 O O . VAL A 1 316 ? 157.679 64.779 163.008 1.00 44.83 403 VAL A O 1
ATOM 2382 N N . ILE A 1 317 ? 155.627 65.478 162.370 1.00 37.86 404 ILE A N 1
ATOM 2383 C CA . ILE A 1 317 ? 155.157 65.915 163.683 1.00 36.67 404 ILE A CA 1
ATOM 2384 C C . ILE A 1 317 ? 153.752 65.349 163.889 1.00 42.39 404 ILE A C 1
ATOM 2385 O O . ILE A 1 317 ? 152.930 65.419 162.980 1.00 40.91 404 ILE A O 1
ATOM 2390 N N . ASN A 1 318 ? 153.481 64.776 165.072 1.00 41.39 405 ASN A N 1
ATOM 2391 C CA . ASN A 1 318 ? 152.155 64.267 165.425 1.00 41.32 405 ASN A CA 1
ATOM 2392 C C . ASN A 1 318 ? 151.626 65.110 166.577 1.00 45.35 405 ASN A C 1
ATOM 2393 O O . ASN A 1 318 ? 152.218 65.131 167.657 1.00 42.90 405 ASN A O 1
ATOM 2398 N N . VAL A 1 319 ? 150.563 65.874 166.303 1.00 43.95 406 VAL A N 1
ATOM 2399 C CA . VAL A 1 319 ? 149.936 66.796 167.250 1.00 44.34 406 VAL A CA 1
ATOM 2400 C C . VAL A 1 319 ? 148.686 66.152 167.888 1.00 47.89 406 VAL A C 1
ATOM 2401 O O . VAL A 1 319 ? 147.890 65.530 167.194 1.00 47.36 406 VAL A O 1
ATOM 2405 N N . HIS A 1 320 ? 148.538 66.290 169.212 1.00 45.16 407 HIS A N 1
ATOM 2406 C CA . HIS A 1 320 ? 147.369 65.826 169.977 1.00 44.76 407 HIS A CA 1
ATOM 2407 C C . HIS A 1 320 ? 146.779 67.013 170.706 1.00 49.72 407 HIS A C 1
ATOM 2408 O O . HIS A 1 320 ? 147.522 67.728 171.379 1.00 49.76 407 HIS A O 1
ATOM 2415 N N . ILE A 1 321 ? 145.478 67.265 170.557 1.00 46.81 408 ILE A N 1
ATOM 2416 C CA . ILE A 1 321 ? 144.849 68.378 171.267 1.00 46.89 408 ILE A CA 1
ATOM 2417 C C . ILE A 1 321 ? 143.572 67.881 171.937 1.00 53.46 408 ILE A C 1
ATOM 2418 O O . ILE A 1 321 ? 142.678 67.373 171.253 1.00 51.70 408 ILE A O 1
ATOM 2423 N N . TRP A 1 322 ? 143.509 68.015 173.283 1.00 53.41 409 TRP A N 1
ATOM 2424 C CA . TRP A 1 322 ? 142.331 67.683 174.091 1.00 54.34 409 TRP A CA 1
ATOM 2425 C C . TRP A 1 322 ? 141.536 68.967 174.294 1.00 60.66 409 TRP A C 1
ATOM 2426 O O . TRP A 1 322 ? 142.098 69.968 174.753 1.00 60.81 409 TRP A O 1
ATOM 2437 N N . PHE A 1 323 ? 140.259 68.964 173.886 1.00 58.91 410 PHE A N 1
ATOM 2438 C CA . PHE A 1 323 ? 139.389 70.135 174.005 1.00 60.09 410 PHE A CA 1
ATOM 2439 C C . PHE A 1 323 ? 138.410 69.979 175.180 1.00 67.63 410 PHE A C 1
ATOM 2440 O O . PHE A 1 323 ? 138.142 68.853 175.612 1.00 66.58 410 PHE A O 1
ATOM 2448 N N . ASP A 1 324 ? 137.890 71.112 175.704 1.00 67.04 411 ASP A N 1
ATOM 2449 C CA . ASP A 1 324 ? 136.948 71.124 176.832 1.00 68.08 411 ASP A CA 1
ATOM 2450 C C . ASP A 1 324 ? 135.578 70.508 176.463 1.00 73.85 411 ASP A C 1
ATOM 2451 O O . ASP A 1 324 ? 134.999 69.790 177.280 1.00 74.42 411 ASP A O 1
ATOM 2456 N N . ARG A 1 325 ? 135.091 70.749 175.239 1.00 70.70 412 ARG A N 1
ATOM 2457 C CA . ARG A 1 325 ? 133.809 70.230 174.739 1.00 70.63 412 ARG A CA 1
ATOM 2458 C C . ARG A 1 325 ? 133.980 68.993 173.846 1.00 75.87 412 ARG A C 1
ATOM 2459 O O . ARG A 1 325 ? 135.092 68.682 173.414 1.00 76.59 412 ARG A O 1
ATOM 2467 N N . LYS A 1 326 ? 132.864 68.303 173.562 1.00 71.77 413 LYS A N 1
ATOM 2468 C CA . LYS A 1 326 ? 132.807 67.207 172.600 1.00 71.25 413 LYS A CA 1
ATOM 2469 C C . LYS A 1 326 ? 132.312 67.850 171.315 1.00 77.07 413 LYS A C 1
ATOM 2470 O O . LYS A 1 326 ? 131.264 68.502 171.329 1.00 76.91 413 LYS A O 1
ATOM 2476 N N . LEU A 1 327 ? 133.098 67.752 170.231 1.00 74.56 414 LEU A N 1
ATOM 2477 C CA . LEU A 1 327 ? 132.752 68.382 168.956 1.00 74.34 414 LEU A CA 1
ATOM 2478 C C . LEU A 1 327 ? 131.486 67.760 168.356 1.00 78.38 414 LEU A C 1
ATOM 2479 O O . LEU A 1 327 ? 131.378 66.536 168.257 1.00 77.85 414 LEU A O 1
ATOM 2484 N N . LYS A 1 328 ? 130.506 68.617 168.018 1.00 75.26 415 LYS A N 1
ATOM 2485 C CA . LYS A 1 328 ? 129.221 68.220 167.448 1.00 75.32 415 LYS A CA 1
ATOM 2486 C C . LYS A 1 328 ? 129.392 67.710 166.000 1.00 77.97 415 LYS A C 1
ATOM 2487 O O . LYS A 1 328 ? 128.711 66.752 165.621 1.00 77.87 415 LYS A O 1
ATOM 2493 N N . ASN A 1 329 ? 130.309 68.317 165.214 1.00 72.64 416 ASN A N 1
ATOM 2494 C CA . ASN A 1 329 ? 130.545 67.902 163.829 1.00 71.32 416 ASN A CA 1
ATOM 2495 C C . ASN A 1 329 ? 131.884 67.149 163.676 1.00 72.97 416 ASN A C 1
ATOM 2496 O O . ASN A 1 329 ? 132.907 67.755 163.343 1.00 73.12 416 ASN A O 1
ATOM 2501 N N . THR A 1 330 ? 131.869 65.827 163.934 1.00 67.22 417 THR A N 1
ATOM 2502 C CA . THR A 1 330 ? 133.026 64.929 163.794 1.00 66.04 417 THR A CA 1
ATOM 2503 C C . THR A 1 330 ? 132.613 63.593 163.180 1.00 67.35 417 THR A C 1
ATOM 2504 O O . THR A 1 330 ? 131.415 63.324 163.025 1.00 67.71 417 THR A O 1
ATOM 2508 N N . TYR A 1 331 ? 133.614 62.761 162.823 1.00 60.11 418 TYR A N 1
ATOM 2509 C CA . TYR A 1 331 ? 133.403 61.478 162.169 1.00 58.16 418 TYR A CA 1
ATOM 2510 C C . TYR A 1 331 ? 134.073 60.341 162.904 1.00 61.35 418 TYR A C 1
ATOM 2511 O O . TYR A 1 331 ? 135.104 60.551 163.540 1.00 61.12 418 TYR A O 1
ATOM 2520 N N . ASP A 1 332 ? 133.532 59.115 162.751 1.00 57.89 419 ASP A N 1
ATOM 2521 C CA . ASP A 1 332 ? 134.147 57.882 163.249 1.00 57.78 419 ASP A CA 1
ATOM 2522 C C . ASP A 1 332 ? 134.990 57.364 162.078 1.00 63.06 419 ASP A C 1
ATOM 2523 O O . ASP A 1 332 ? 134.733 56.293 161.507 1.00 62.80 419 ASP A O 1
ATOM 2528 N N . HIS A 1 333 ? 135.951 58.210 161.658 1.00 59.75 420 HIS A N 1
ATOM 2529 C CA . HIS A 1 333 ? 136.814 57.973 160.514 1.00 59.35 420 HIS A CA 1
ATOM 2530 C C . HIS A 1 333 ? 138.056 58.860 160.517 1.00 62.31 420 HIS A C 1
ATOM 2531 O O . HIS A 1 333 ? 138.175 59.784 161.331 1.00 62.46 420 HIS A O 1
ATOM 2538 N N . LEU A 1 334 ? 138.965 58.579 159.561 1.00 56.73 421 LEU A N 1
ATOM 2539 C CA . LEU A 1 334 ? 140.143 59.369 159.272 1.00 55.51 421 LEU A CA 1
ATOM 2540 C C . LEU A 1 334 ? 139.709 60.454 158.300 1.00 57.84 421 LEU A C 1
ATOM 2541 O O . LEU A 1 334 ? 138.834 60.207 157.469 1.00 57.17 421 LEU A O 1
ATOM 2546 N N . LEU A 1 335 ? 140.300 61.648 158.401 1.00 53.59 422 LEU A N 1
ATOM 2547 C CA . LEU A 1 335 ? 139.965 62.754 157.513 1.00 52.85 422 LEU A CA 1
ATOM 2548 C C . LEU A 1 335 ? 141.203 63.346 156.860 1.00 53.53 422 LEU A C 1
ATOM 2549 O O . LEU A 1 335 ? 142.226 63.514 157.518 1.00 52.01 422 LEU A O 1
ATOM 2554 N N . PHE A 1 336 ? 141.103 63.651 155.558 1.00 48.94 423 PHE A N 1
ATOM 2555 C CA . PHE A 1 336 ? 142.149 64.297 154.776 1.00 47.98 423 PHE A CA 1
ATOM 2556 C C . PHE A 1 336 ? 141.886 65.798 154.841 1.00 51.88 423 PHE A C 1
ATOM 2557 O O . PHE A 1 336 ? 140.942 66.277 154.214 1.00 52.56 423 PHE A O 1
ATOM 2565 N N . SER A 1 337 ? 142.664 66.531 155.657 1.00 47.50 424 SER A N 1
ATOM 2566 C CA . SER A 1 337 ? 142.494 67.975 155.881 1.00 47.18 424 SER A CA 1
ATOM 2567 C C . SER A 1 337 ? 142.620 68.819 154.611 1.00 51.12 424 SER A C 1
ATOM 2568 O O . SER A 1 337 ? 142.036 69.902 154.559 1.00 51.20 424 SER A O 1
ATOM 2571 N N . ARG A 1 338 ? 143.413 68.346 153.616 1.00 47.41 425 ARG A N 1
ATOM 2572 C CA . ARG A 1 338 ? 143.722 69.020 152.338 1.00 46.38 425 ARG A CA 1
ATOM 2573 C C . ARG A 1 338 ? 144.287 70.425 152.634 1.00 49.81 425 ARG A C 1
ATOM 2574 O O . ARG A 1 338 ? 144.093 71.375 151.877 1.00 50.07 425 ARG A O 1
ATOM 2582 N N . SER A 1 339 ? 145.016 70.513 153.757 1.00 45.63 426 SER A N 1
ATOM 2583 C CA . SER A 1 339 ? 145.678 71.700 154.281 1.00 44.99 426 SER A CA 1
ATOM 2584 C C . SER A 1 339 ? 147.112 71.762 153.751 1.00 48.20 426 SER A C 1
ATOM 2585 O O . SER A 1 339 ? 147.664 70.738 153.350 1.00 46.94 426 SER A O 1
ATOM 2588 N N . SER A 1 340 ? 147.716 72.953 153.765 1.00 46.01 427 SER A N 1
ATOM 2589 C CA . SER A 1 340 ? 149.107 73.144 153.347 1.00 46.60 427 SER A CA 1
ATOM 2590 C C . SER A 1 340 ? 150.084 72.757 154.484 1.00 53.06 427 SER A C 1
ATOM 2591 O O . SER A 1 340 ? 151.234 72.397 154.192 1.00 53.87 427 SER A O 1
ATOM 2594 N N . LEU A 1 341 ? 149.620 72.817 155.766 1.00 48.82 428 LEU A N 1
ATOM 2595 C CA . LEU A 1 341 ? 150.416 72.484 156.952 1.00 48.73 428 LEU A CA 1
ATOM 2596 C C . LEU A 1 341 ? 150.088 71.098 157.518 1.00 51.36 428 LEU A C 1
ATOM 2597 O O . LEU A 1 341 ? 150.997 70.413 157.985 1.00 51.78 428 LEU A O 1
ATOM 2602 N N . LEU A 1 342 ? 148.809 70.689 157.495 1.00 46.44 429 LEU A N 1
ATOM 2603 C CA . LEU A 1 342 ? 148.400 69.380 158.024 1.00 45.71 429 LEU A CA 1
ATOM 2604 C C . LEU A 1 342 ? 148.160 68.353 156.916 1.00 48.12 429 LEU A C 1
ATOM 2605 O O . LEU A 1 342 ? 147.981 68.703 155.752 1.00 47.74 429 LEU A O 1
ATOM 2610 N N . SER A 1 343 ? 148.160 67.074 157.304 1.00 44.48 430 SER A N 1
ATOM 2611 C CA . SER A 1 343 ? 147.942 65.908 156.456 1.00 44.00 430 SER A CA 1
ATOM 2612 C C . SER A 1 343 ? 146.614 65.247 156.917 1.00 49.23 430 SER A C 1
ATOM 2613 O O . SER A 1 343 ? 145.573 65.900 156.875 1.00 49.30 430 SER A O 1
ATOM 2616 N N . VAL A 1 344 ? 146.653 63.998 157.399 1.00 44.97 431 VAL A N 1
ATOM 2617 C CA . VAL A 1 344 ? 145.482 63.287 157.892 1.00 43.66 431 VAL A CA 1
ATOM 2618 C C . VAL A 1 344 ? 145.241 63.649 159.383 1.00 50.43 431 VAL A C 1
ATOM 2619 O O . VAL A 1 344 ? 146.174 64.051 160.084 1.00 50.92 431 VAL A O 1
ATOM 2623 N N . TYR A 1 345 ? 143.992 63.523 159.851 1.00 47.92 432 TYR A N 1
ATOM 2624 C CA . TYR A 1 345 ? 143.618 63.776 161.242 1.00 48.43 432 TYR A CA 1
ATOM 2625 C C . TYR A 1 345 ? 142.403 62.906 161.621 1.00 52.85 432 TYR A C 1
ATOM 2626 O O . TYR A 1 345 ? 141.730 62.368 160.740 1.00 52.64 432 TYR A O 1
ATOM 2635 N N . ALA A 1 346 ? 142.159 62.733 162.928 1.00 49.91 433 ALA A N 1
ATOM 2636 C CA . ALA A 1 346 ? 141.037 61.940 163.450 1.00 49.79 433 ALA A CA 1
ATOM 2637 C C . ALA A 1 346 ? 140.660 62.360 164.865 1.00 55.89 433 ALA A C 1
ATOM 2638 O O . ALA A 1 346 ? 141.532 62.756 165.643 1.00 55.32 433 ALA A O 1
ATOM 2640 N N . ASP A 1 347 ? 139.357 62.273 165.193 1.00 54.55 434 ASP A N 1
ATOM 2641 C CA . ASP A 1 347 ? 138.850 62.515 166.542 1.00 55.01 434 ASP A CA 1
ATOM 2642 C C . ASP A 1 347 ? 138.975 61.180 167.259 1.00 59.82 434 ASP A C 1
ATOM 2643 O O . ASP A 1 347 ? 138.147 60.280 167.056 1.00 59.48 434 ASP A O 1
ATOM 2648 N N . MET A 1 348 ? 140.073 61.025 168.027 1.00 56.42 435 MET A N 1
ATOM 2649 C CA . MET A 1 348 ? 140.413 59.778 168.718 1.00 56.49 435 MET A CA 1
ATOM 2650 C C . MET A 1 348 ? 139.405 59.404 169.815 1.00 61.43 435 MET A C 1
ATOM 2651 O O . MET A 1 348 ? 139.286 58.221 170.150 1.00 61.33 435 MET A O 1
ATOM 2656 N N . SER A 1 349 ? 138.642 60.390 170.323 1.00 58.21 436 SER A N 1
ATOM 2657 C CA . SER A 1 349 ? 137.593 60.160 171.310 1.00 58.17 436 SER A CA 1
ATOM 2658 C C . SER A 1 349 ? 136.384 59.447 170.666 1.00 63.96 436 SER A C 1
ATOM 2659 O O . SER A 1 349 ? 135.510 58.967 171.387 1.00 64.21 436 SER A O 1
ATOM 2662 N N . VAL A 1 350 ? 136.344 59.381 169.311 1.00 60.65 437 VAL A N 1
ATOM 2663 C CA . VAL A 1 350 ? 135.274 58.750 168.527 1.00 60.20 437 VAL A CA 1
ATOM 2664 C C . VAL A 1 350 ? 135.769 57.431 167.886 1.00 64.72 437 VAL A C 1
ATOM 2665 O O . VAL A 1 350 ? 135.085 56.410 167.974 1.00 65.79 437 VAL A O 1
ATOM 2669 N N . THR A 1 351 ? 136.957 57.462 167.258 1.00 60.34 438 THR A N 1
ATOM 2670 C CA . THR A 1 351 ? 137.561 56.357 166.498 1.00 59.37 438 THR A CA 1
ATOM 2671 C C . THR A 1 351 ? 138.259 55.286 167.343 1.00 62.04 438 THR A C 1
ATOM 2672 O O . THR A 1 351 ? 138.210 54.113 166.979 1.00 60.53 438 THR A O 1
ATOM 2676 N N . CYS A 1 352 ? 138.958 55.682 168.415 1.00 59.69 439 CYS A N 1
ATOM 2677 C CA . CYS A 1 352 ? 139.699 54.746 169.262 1.00 59.44 439 CYS A CA 1
ATOM 2678 C C . CYS A 1 352 ? 138.872 54.373 170.497 1.00 65.44 439 CYS A C 1
ATOM 2679 O O . CYS A 1 352 ? 138.375 55.261 171.195 1.00 66.37 439 CYS A O 1
ATOM 2682 N N . LYS A 1 353 ? 138.723 53.053 170.749 1.00 62.00 440 LYS A N 1
ATOM 2683 C CA . LYS A 1 353 ? 137.945 52.464 171.845 1.00 62.00 440 LYS A CA 1
ATOM 2684 C C . LYS A 1 353 ? 138.496 52.886 173.223 1.00 68.04 440 LYS A C 1
ATOM 2685 O O . LYS A 1 353 ? 137.755 53.463 174.017 1.00 68.73 440 LYS A O 1
ATOM 2691 N N . GLU A 1 354 ? 139.791 52.642 173.486 1.00 64.94 441 GLU A N 1
ATOM 2692 C CA . GLU A 1 354 ? 140.479 52.967 174.742 1.00 64.83 441 GLU A CA 1
ATOM 2693 C C . GLU A 1 354 ? 140.569 54.484 174.973 1.00 68.71 441 GLU A C 1
ATOM 2694 O O . GLU A 1 354 ? 140.711 54.914 176.124 1.00 68.69 441 GLU A O 1
ATOM 2700 N N . TYR A 1 355 ? 140.498 55.287 173.892 1.00 64.89 442 TYR A N 1
ATOM 2701 C CA . TYR A 1 355 ? 140.594 56.744 173.982 1.00 65.35 442 TYR A CA 1
ATOM 2702 C C . TYR A 1 355 ? 139.203 57.404 173.981 1.00 72.32 442 TYR A C 1
ATOM 2703 O O . TYR A 1 355 ? 139.118 58.639 173.964 1.00 71.64 442 TYR A O 1
ATOM 2712 N N . TYR A 1 356 ? 138.122 56.590 174.016 1.00 72.06 443 TYR A N 1
ATOM 2713 C CA . TYR A 1 356 ? 136.743 57.081 174.002 1.00 73.89 443 TYR A CA 1
ATOM 2714 C C . TYR A 1 356 ? 136.438 57.952 175.226 1.00 79.19 443 TYR A C 1
ATOM 2715 O O . TYR A 1 356 ? 136.765 57.587 176.360 1.00 78.71 443 TYR A O 1
ATOM 2724 N N . ASP A 1 357 ? 135.812 59.109 174.964 1.00 77.11 444 ASP A N 1
ATOM 2725 C CA . ASP A 1 357 ? 135.369 60.094 175.948 1.00 77.98 444 ASP A CA 1
ATOM 2726 C C . ASP A 1 357 ? 134.090 60.737 175.402 1.00 84.92 444 ASP A C 1
ATOM 2727 O O . ASP A 1 357 ? 134.103 61.254 174.284 1.00 84.33 444 ASP A O 1
ATOM 2732 N N . PRO A 1 358 ? 132.966 60.686 176.150 1.00 83.91 445 PRO A N 1
ATOM 2733 C CA . PRO A 1 358 ? 131.701 61.223 175.617 1.00 84.16 445 PRO A CA 1
ATOM 2734 C C . PRO A 1 358 ? 131.519 62.740 175.733 1.00 87.93 445 PRO A C 1
ATOM 2735 O O . PRO A 1 358 ? 130.688 63.285 175.010 1.00 87.11 445 PRO A O 1
ATOM 2739 N N . ASN A 1 359 ? 132.257 63.417 176.619 1.00 85.18 446 ASN A N 1
ATOM 2740 C CA . ASN A 1 359 ? 132.089 64.864 176.825 1.00 85.63 446 ASN A CA 1
ATOM 2741 C C . ASN A 1 359 ? 133.300 65.685 176.366 1.00 89.55 446 ASN A C 1
ATOM 2742 O O . ASN A 1 359 ? 133.205 66.914 176.250 1.00 89.77 446 ASN A O 1
ATOM 2747 N N . ARG A 1 360 ? 134.439 65.007 176.138 1.00 84.93 447 ARG A N 1
ATOM 2748 C CA . ARG A 1 360 ? 135.705 65.633 175.771 1.00 83.62 447 ARG A CA 1
ATOM 2749 C C . ARG A 1 360 ? 136.245 64.992 174.485 1.00 83.30 447 ARG A C 1
ATOM 2750 O O . ARG A 1 360 ? 136.429 63.772 174.435 1.00 83.11 447 ARG A O 1
ATOM 2758 N N . SER A 1 361 ? 136.451 65.799 173.428 1.00 76.02 448 SER A N 1
ATOM 2759 C CA . SER A 1 361 ? 136.964 65.252 172.169 1.00 74.14 448 SER A CA 1
ATOM 2760 C C . SER A 1 361 ? 138.443 65.600 171.971 1.00 74.13 448 SER A C 1
ATOM 2761 O O . SER A 1 361 ? 138.862 66.728 172.251 1.00 74.93 448 SER A O 1
ATOM 2764 N N . MET A 1 362 ? 139.232 64.601 171.527 1.00 65.56 449 MET A N 1
ATOM 2765 C CA . MET A 1 362 ? 140.663 64.736 171.276 1.00 63.26 449 MET A CA 1
ATOM 2766 C C . MET A 1 362 ? 140.963 64.566 169.782 1.00 63.39 449 MET A C 1
ATOM 2767 O O . MET A 1 362 ? 140.546 63.574 169.172 1.00 62.99 449 MET A O 1
ATOM 2772 N N . LEU A 1 363 ? 141.720 65.512 169.212 1.00 56.11 450 LEU A N 1
ATOM 2773 C CA . LEU A 1 363 ? 142.101 65.474 167.808 1.00 54.20 450 LEU A CA 1
ATOM 2774 C C . LEU A 1 363 ? 143.589 65.155 167.645 1.00 55.80 450 LEU A C 1
ATOM 2775 O O . LEU A 1 363 ? 144.435 65.930 168.095 1.00 56.00 450 LEU A O 1
ATOM 2780 N N . GLU A 1 364 ? 143.901 64.012 167.001 1.00 49.72 451 GLU A N 1
ATOM 2781 C CA . GLU A 1 364 ? 145.267 63.591 166.694 1.00 48.38 451 GLU A CA 1
ATOM 2782 C C . GLU A 1 364 ? 145.513 63.889 165.214 1.00 52.98 451 GLU A C 1
ATOM 2783 O O . GLU A 1 364 ? 144.824 63.333 164.354 1.00 52.15 451 GLU A O 1
ATOM 2789 N N . LEU A 1 365 ? 146.444 64.817 164.925 1.00 49.53 452 LEU A N 1
ATOM 2790 C CA . LEU A 1 365 ? 146.719 65.306 163.570 1.00 49.25 452 LEU A CA 1
ATOM 2791 C C . LEU A 1 365 ? 148.183 65.145 163.155 1.00 53.04 452 LEU A C 1
ATOM 2792 O O . LEU A 1 365 ? 149.084 65.423 163.950 1.00 54.04 452 LEU A O 1
ATOM 2797 N N . VAL A 1 366 ? 148.415 64.745 161.888 1.00 46.96 453 VAL A N 1
ATOM 2798 C CA . VAL A 1 366 ? 149.754 64.610 161.310 1.00 45.04 453 VAL A CA 1
ATOM 2799 C C . VAL A 1 366 ? 150.106 65.961 160.670 1.00 49.74 453 VAL A C 1
ATOM 2800 O O . VAL A 1 366 ? 149.366 66.448 159.815 1.00 50.65 453 VAL A O 1
ATOM 2804 N N . PHE A 1 367 ? 151.198 66.586 161.129 1.00 45.96 454 PHE A N 1
ATOM 2805 C CA . PHE A 1 367 ? 151.696 67.871 160.644 1.00 45.87 454 PHE A CA 1
ATOM 2806 C C . PHE A 1 367 ? 152.808 67.607 159.612 1.00 51.89 454 PHE A C 1
ATOM 2807 O O . PHE A 1 367 ? 153.938 67.297 159.988 1.00 51.33 454 PHE A O 1
ATOM 2815 N N . ALA A 1 368 ? 152.468 67.687 158.310 1.00 49.79 455 ALA A N 1
ATOM 2816 C CA . ALA A 1 368 ? 153.395 67.432 157.207 1.00 49.19 455 ALA A CA 1
ATOM 2817 C C . ALA A 1 368 ? 153.150 68.382 156.015 1.00 54.48 455 ALA A C 1
ATOM 2818 O O . ALA A 1 368 ? 151.988 68.673 155.730 1.00 54.39 455 ALA A O 1
ATOM 2820 N N . PRO A 1 369 ? 154.188 68.868 155.281 1.00 51.59 456 PRO A N 1
ATOM 2821 C CA . PRO A 1 369 ? 155.639 68.648 155.467 1.00 51.13 456 PRO A CA 1
ATOM 2822 C C . PRO A 1 369 ? 156.152 69.358 156.730 1.00 54.10 456 PRO A C 1
ATOM 2823 O O . PRO A 1 369 ? 155.693 70.462 157.044 1.00 54.52 456 PRO A O 1
ATOM 2827 N N . ALA A 1 370 ? 157.065 68.703 157.476 1.00 48.30 457 ALA A N 1
ATOM 2828 C CA . ALA A 1 370 ? 157.553 69.204 158.761 1.00 47.45 457 ALA A CA 1
ATOM 2829 C C . ALA A 1 370 ? 159.017 69.718 158.762 1.00 52.92 457 ALA A C 1
ATOM 2830 O O . ALA A 1 370 ? 159.515 70.074 159.837 1.00 52.78 457 ALA A O 1
ATOM 2832 N N . GLU A 1 371 ? 159.678 69.803 157.588 1.00 49.91 458 GLU A N 1
ATOM 2833 C CA . GLU A 1 371 ? 161.073 70.255 157.456 1.00 50.29 458 GLU A CA 1
ATOM 2834 C C . GLU A 1 371 ? 161.324 71.601 158.134 1.00 54.86 458 GLU A C 1
ATOM 2835 O O . GLU A 1 371 ? 162.307 71.740 158.864 1.00 53.59 458 GLU A O 1
ATOM 2841 N N . GLU A 1 372 ? 160.434 72.579 157.902 1.00 53.48 459 GLU A N 1
ATOM 2842 C CA . GLU A 1 372 ? 160.559 73.924 158.465 1.00 53.93 459 GLU A CA 1
ATOM 2843 C C . GLU A 1 372 ? 159.861 74.045 159.826 1.00 58.83 459 GLU A C 1
ATOM 2844 O O . GLU A 1 372 ? 159.781 75.154 160.355 1.00 60.62 459 GLU A O 1
ATOM 2850 N N . TRP A 1 373 ? 159.383 72.926 160.406 1.00 53.78 460 TRP A N 1
ATOM 2851 C CA . TRP A 1 373 ? 158.615 72.965 161.648 1.00 53.22 460 TRP A CA 1
ATOM 2852 C C . TRP A 1 373 ? 159.194 72.142 162.820 1.00 56.05 460 TRP A C 1
ATOM 2853 O O . TRP A 1 373 ? 158.884 72.463 163.969 1.00 55.45 460 TRP A O 1
ATOM 2864 N N . VAL A 1 374 ? 160.018 71.106 162.553 1.00 50.81 461 VAL A N 1
ATOM 2865 C CA . VAL A 1 374 ? 160.621 70.273 163.612 1.00 49.07 461 VAL A CA 1
ATOM 2866 C C . VAL A 1 374 ? 161.497 71.125 164.569 1.00 51.41 461 VAL A C 1
ATOM 2867 O O . VAL A 1 374 ? 161.594 70.801 165.756 1.00 50.83 461 VAL A O 1
ATOM 2871 N N . GLY A 1 375 ? 162.077 72.210 164.054 1.00 46.43 462 GLY A N 1
ATOM 2872 C CA . GLY A 1 375 ? 162.915 73.117 164.829 1.00 46.02 462 GLY A CA 1
ATOM 2873 C C . GLY A 1 375 ? 162.152 74.127 165.661 1.00 51.26 462 GLY A C 1
ATOM 2874 O O . GLY A 1 375 ? 162.684 74.646 166.649 1.00 51.81 462 GLY A O 1
ATOM 2875 N N . ARG A 1 376 ? 160.893 74.401 165.280 1.00 48.00 463 ARG A N 1
ATOM 2876 C CA . ARG A 1 376 ? 160.036 75.394 165.932 1.00 47.73 463 ARG A CA 1
ATOM 2877 C C . ARG A 1 376 ? 159.480 74.872 167.264 1.00 53.51 463 ARG A C 1
ATOM 2878 O O . ARG A 1 376 ? 159.487 73.668 167.511 1.00 52.22 463 ARG A O 1
ATOM 2886 N N . SER A 1 377 ? 159.042 75.798 168.141 1.00 52.27 464 SER A N 1
ATOM 2887 C CA . SER A 1 377 ? 158.522 75.472 169.467 1.00 52.30 464 SER A CA 1
ATOM 2888 C C . SER A 1 377 ? 157.146 74.815 169.378 1.00 57.23 464 SER A C 1
ATOM 2889 O O . SER A 1 377 ? 156.459 74.944 168.359 1.00 56.57 464 SER A O 1
ATOM 2892 N N . ASP A 1 378 ? 156.752 74.110 170.454 1.00 54.71 465 ASP A N 1
ATOM 2893 C CA . ASP A 1 378 ? 155.465 73.432 170.574 1.00 55.05 465 ASP A CA 1
ATOM 2894 C C . ASP A 1 378 ? 154.297 74.429 170.491 1.00 60.32 465 ASP A C 1
ATOM 2895 O O . ASP A 1 378 ? 153.288 74.112 169.869 1.00 60.37 465 ASP A O 1
ATOM 2900 N N . THR A 1 379 ? 154.448 75.636 171.079 1.00 57.96 466 THR A N 1
ATOM 2901 C CA . THR A 1 379 ? 153.415 76.682 171.054 1.00 58.33 466 THR A CA 1
ATOM 2902 C C . THR A 1 379 ? 153.240 77.222 169.626 1.00 60.89 466 THR A C 1
ATOM 2903 O O . THR A 1 379 ? 152.103 77.471 169.216 1.00 60.99 466 THR A O 1
ATOM 2907 N N . GLU A 1 380 ? 154.352 77.350 168.862 1.00 55.77 467 GLU A N 1
ATOM 2908 C CA . GLU A 1 380 ? 154.351 77.779 167.452 1.00 54.55 467 GLU A CA 1
ATOM 2909 C C . GLU A 1 380 ? 153.599 76.767 166.567 1.00 56.74 467 GLU A C 1
ATOM 2910 O O . GLU A 1 380 ? 152.862 77.169 165.663 1.00 57.24 467 GLU A O 1
ATOM 2916 N N . ILE A 1 381 ? 153.787 75.464 166.842 1.00 50.57 468 ILE A N 1
ATOM 2917 C CA . ILE A 1 381 ? 153.156 74.365 166.118 1.00 49.85 468 ILE A CA 1
A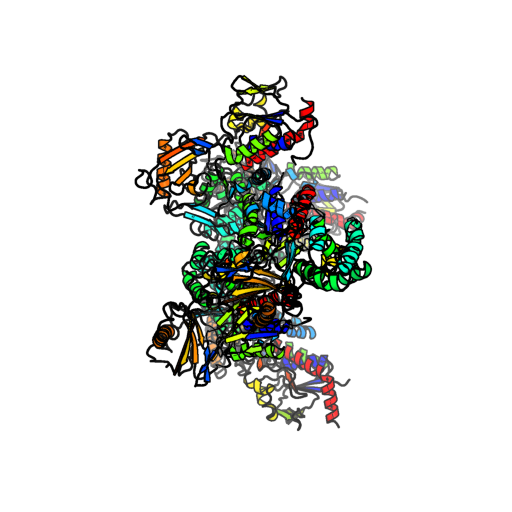TOM 2918 C C . ILE A 1 381 ? 151.651 74.330 166.452 1.00 56.75 468 ILE A C 1
ATOM 2919 O O . ILE A 1 381 ? 150.836 74.226 165.530 1.00 57.59 468 ILE A O 1
ATOM 2924 N N . ILE A 1 382 ? 151.285 74.446 167.750 1.00 53.77 469 ILE A N 1
ATOM 2925 C CA . ILE A 1 382 ? 149.887 74.440 168.219 1.00 53.03 469 ILE A CA 1
ATOM 2926 C C . ILE A 1 382 ? 149.126 75.635 167.615 1.00 56.55 469 ILE A C 1
ATOM 2927 O O . ILE A 1 382 ? 147.988 75.455 167.193 1.00 56.10 469 ILE A O 1
ATOM 2932 N N . GLU A 1 383 ? 149.769 76.815 167.517 1.00 53.62 470 GLU A N 1
ATOM 2933 C CA . GLU A 1 383 ? 149.165 78.013 166.935 1.00 54.39 470 GLU A CA 1
ATOM 2934 C C . GLU A 1 383 ? 148.806 77.757 165.469 1.00 58.70 470 GLU A C 1
ATOM 2935 O O . GLU A 1 383 ? 147.658 78.000 165.082 1.00 58.94 470 GLU A O 1
ATOM 2941 N N . ALA A 1 384 ? 149.762 77.206 164.680 1.00 54.39 471 ALA A N 1
ATOM 2942 C CA . ALA A 1 384 ? 149.581 76.865 163.263 1.00 53.17 471 ALA A CA 1
ATOM 2943 C C . ALA A 1 384 ? 148.475 75.818 163.074 1.00 56.41 471 ALA A C 1
ATOM 2944 O O . ALA A 1 384 ? 147.705 75.915 162.117 1.00 56.24 471 ALA A O 1
ATOM 2946 N N . THR A 1 385 ? 148.387 74.840 164.004 1.00 52.62 472 THR A N 1
ATOM 2947 C CA . THR A 1 385 ? 147.392 73.765 164.000 1.00 52.38 472 THR A CA 1
ATOM 2948 C C . THR A 1 385 ? 146.004 74.349 164.289 1.00 58.05 472 THR A C 1
ATOM 2949 O O . THR A 1 385 ? 145.042 73.970 163.617 1.00 58.14 472 THR A O 1
ATOM 2953 N N . MET A 1 386 ? 145.905 75.274 165.270 1.00 55.12 473 MET A N 1
ATOM 2954 C CA . MET A 1 386 ? 144.648 75.926 165.656 1.00 54.98 473 MET A CA 1
ATOM 2955 C C . MET A 1 386 ? 144.118 76.813 164.525 1.00 60.87 473 MET A C 1
ATOM 2956 O O . MET A 1 386 ? 142.903 76.879 164.327 1.00 61.02 473 MET A O 1
ATOM 2961 N N . GLN A 1 387 ? 145.029 77.463 163.770 1.00 57.97 474 GLN A N 1
ATOM 2962 C CA . GLN A 1 387 ? 144.693 78.299 162.618 1.00 57.98 474 GLN A CA 1
ATOM 2963 C C . GLN A 1 387 ? 144.120 77.443 161.484 1.00 62.58 474 GLN A C 1
ATOM 2964 O O . GLN A 1 387 ? 143.206 77.887 160.782 1.00 64.02 474 GLN A O 1
ATOM 2970 N N . GLU A 1 388 ? 144.631 76.205 161.330 1.00 56.86 475 GLU A N 1
ATOM 2971 C CA . GLU A 1 388 ? 144.147 75.270 160.317 1.00 55.41 475 GLU A CA 1
ATOM 2972 C C . GLU A 1 388 ? 142.851 74.605 160.767 1.00 57.43 475 GLU A C 1
ATOM 2973 O O . GLU A 1 388 ? 142.016 74.291 159.921 1.00 57.34 475 GLU A O 1
ATOM 2979 N N . LEU A 1 389 ? 142.673 74.403 162.088 1.00 52.72 476 LEU A N 1
ATOM 2980 C CA . LEU A 1 389 ? 141.466 73.796 162.659 1.00 51.95 476 LEU A CA 1
ATOM 2981 C C . LEU A 1 389 ? 140.280 74.758 162.600 1.00 57.65 476 LEU A C 1
ATOM 2982 O O . LEU A 1 389 ? 139.138 74.306 162.557 1.00 58.38 476 LEU A O 1
ATOM 2987 N N . ALA A 1 390 ? 140.553 76.080 162.569 1.00 54.80 477 ALA A N 1
ATOM 2988 C CA . ALA A 1 390 ? 139.551 77.148 162.449 1.00 54.64 477 ALA A CA 1
ATOM 2989 C C . ALA A 1 390 ? 138.930 77.157 161.039 1.00 60.16 477 ALA A C 1
ATOM 2990 O O . ALA A 1 390 ? 137.877 77.765 160.828 1.00 60.56 477 ALA A O 1
ATOM 2992 N N . LYS A 1 391 ? 139.595 76.482 160.077 1.00 55.75 478 LYS A N 1
ATOM 2993 C CA . LYS A 1 391 ? 139.143 76.339 158.696 1.00 54.37 478 LYS A CA 1
ATOM 2994 C C . LYS A 1 391 ? 138.316 75.055 158.542 1.00 58.64 478 LYS A C 1
ATOM 2995 O O . LYS A 1 391 ? 137.407 75.014 157.717 1.00 58.40 478 LYS A O 1
ATOM 3001 N N . LEU A 1 392 ? 138.621 74.019 159.346 1.00 55.87 479 LEU A N 1
ATOM 3002 C CA . LEU A 1 392 ? 137.944 72.715 159.312 1.00 56.41 479 LEU A CA 1
ATOM 3003 C C . LEU A 1 392 ? 136.702 72.686 160.220 1.00 63.70 479 LEU A C 1
ATOM 3004 O O . LEU A 1 392 ? 135.720 72.002 159.907 1.00 63.23 479 LEU A O 1
ATOM 3009 N N . PHE A 1 393 ? 136.767 73.409 161.354 1.00 62.43 480 PHE A N 1
ATOM 3010 C CA . PHE A 1 393 ? 135.690 73.551 162.341 1.00 63.19 480 PHE A CA 1
ATOM 3011 C C . PHE A 1 393 ? 135.477 75.062 162.552 1.00 69.79 480 PHE A C 1
ATOM 3012 O O . PHE A 1 393 ? 135.937 75.595 163.565 1.00 69.69 480 PHE A O 1
ATOM 3020 N N . PRO A 1 394 ? 134.889 75.805 161.582 1.00 68.12 481 PRO A N 1
ATOM 3021 C CA . PRO A 1 394 ? 134.810 77.270 161.751 1.00 68.70 481 PRO A CA 1
ATOM 3022 C C . PRO A 1 394 ? 133.784 77.739 162.784 1.00 74.42 481 PRO A C 1
ATOM 3023 O O . PRO A 1 394 ? 133.932 78.844 163.309 1.00 74.03 481 PRO A O 1
ATOM 3027 N N . ASP A 1 395 ? 132.781 76.904 163.097 1.00 72.13 482 ASP A N 1
ATOM 3028 C CA . ASP A 1 395 ? 131.740 77.238 164.067 1.00 72.44 482 ASP A CA 1
ATOM 3029 C C . ASP A 1 395 ? 131.995 76.562 165.420 1.00 76.24 482 ASP A C 1
ATOM 3030 O O . ASP A 1 395 ? 131.185 76.716 166.340 1.00 76.55 482 ASP A O 1
ATOM 3035 N N . GLU A 1 396 ? 133.125 75.832 165.551 1.00 71.59 483 GLU A N 1
ATOM 3036 C CA . GLU A 1 396 ? 133.456 75.105 166.778 1.00 70.66 483 GLU A CA 1
ATOM 3037 C C . GLU A 1 396 ? 134.845 75.419 167.336 1.00 73.02 483 GLU A C 1
ATOM 3038 O O . GLU A 1 396 ? 135.016 75.354 168.553 1.00 73.03 483 GLU A O 1
ATOM 3044 N N . ILE A 1 397 ? 135.843 75.691 166.470 1.00 67.64 484 ILE A N 1
ATOM 3045 C CA . ILE A 1 397 ? 137.212 75.968 166.910 1.00 66.42 484 ILE A CA 1
ATOM 3046 C C . ILE A 1 397 ? 137.680 77.318 166.344 1.00 72.06 484 ILE A C 1
ATOM 3047 O O . ILE A 1 397 ? 137.533 77.585 165.152 1.00 71.14 484 ILE A O 1
ATOM 3052 N N . ALA A 1 398 ? 138.229 78.163 167.225 1.00 70.79 485 ALA A N 1
ATOM 3053 C CA . ALA A 1 398 ? 138.811 79.470 166.925 1.00 71.56 485 ALA A CA 1
ATOM 3054 C C . ALA A 1 398 ? 140.235 79.504 167.487 1.00 78.39 485 ALA A C 1
ATOM 3055 O O . ALA A 1 398 ? 140.465 78.995 168.590 1.00 78.18 485 ALA A O 1
ATOM 3057 N N . ALA A 1 399 ? 141.192 80.068 166.721 1.00 76.58 486 ALA A N 1
ATOM 3058 C CA . ALA A 1 399 ? 142.614 80.142 167.081 1.00 77.13 486 ALA A CA 1
ATOM 3059 C C . ALA A 1 399 ? 142.867 80.827 168.439 1.00 83.18 486 ALA A C 1
ATOM 3060 O O . ALA A 1 399 ? 143.771 80.408 169.167 1.00 83.52 486 ALA A O 1
ATOM 3062 N N . ASP A 1 400 ? 142.066 81.858 168.781 1.00 80.46 487 ASP A N 1
ATOM 3063 C CA . ASP A 1 400 ? 142.177 82.625 170.032 1.00 80.37 487 ASP A CA 1
ATOM 3064 C C . ASP A 1 400 ? 141.355 81.989 171.180 1.00 83.10 487 ASP A C 1
ATOM 3065 O O . ASP A 1 400 ? 141.146 82.623 172.218 1.00 82.89 487 ASP A O 1
ATOM 3070 N N . GLN A 1 401 ? 140.926 80.723 170.990 1.00 78.34 488 GLN A N 1
ATOM 3071 C CA . GLN A 1 401 ? 140.156 79.887 171.918 1.00 77.21 488 GLN A CA 1
ATOM 3072 C C . GLN A 1 401 ? 138.846 80.573 172.359 1.00 80.33 488 GLN A C 1
ATOM 3073 O O . GLN A 1 401 ? 138.403 80.409 173.500 1.00 79.85 488 GLN A O 1
ATOM 3079 N N . SER A 1 402 ? 138.211 81.303 171.413 1.00 76.36 489 SER A N 1
ATOM 3080 C CA . SER A 1 402 ? 136.925 81.992 171.571 1.00 75.46 489 SER A CA 1
ATOM 3081 C C . SER A 1 402 ? 135.803 80.980 171.745 1.00 78.05 489 SER A C 1
ATOM 3082 O O . SER A 1 402 ? 134.902 81.184 172.563 1.00 78.23 489 SER A O 1
ATOM 3085 N N . LYS A 1 403 ? 135.867 79.888 170.968 1.00 72.97 490 LYS A N 1
ATOM 3086 C CA . LYS A 1 403 ? 134.890 78.808 170.980 1.00 72.08 490 LYS A CA 1
ATOM 3087 C C . LYS A 1 403 ? 135.447 77.682 171.866 1.00 75.10 490 LYS A C 1
ATOM 3088 O O . LYS A 1 403 ? 135.572 77.915 173.070 1.00 74.91 490 LYS A O 1
ATOM 3094 N N . ALA A 1 404 ? 135.815 76.503 171.296 1.00 70.70 491 ALA A N 1
ATOM 3095 C CA . ALA A 1 404 ? 136.380 75.378 172.054 1.00 70.04 491 ALA A CA 1
ATOM 3096 C C . ALA A 1 404 ? 137.755 75.744 172.609 1.00 73.37 491 ALA A C 1
ATOM 3097 O O . ALA A 1 404 ? 138.521 76.459 171.956 1.00 72.93 491 ALA A O 1
ATOM 3099 N N . LYS A 1 405 ? 138.051 75.280 173.831 1.00 69.08 492 LYS A N 1
ATOM 3100 C CA . LYS A 1 405 ? 139.302 75.609 174.512 1.00 68.52 492 LYS A CA 1
ATOM 3101 C C . LYS A 1 405 ? 140.174 74.372 174.731 1.00 71.06 492 LYS A C 1
ATOM 3102 O O . LYS A 1 405 ? 139.663 73.280 175.006 1.00 70.39 492 LYS A O 1
ATOM 3108 N N . ILE A 1 406 ? 141.498 74.563 174.603 1.00 66.91 493 ILE A N 1
ATOM 3109 C CA . ILE A 1 406 ? 142.503 73.515 174.776 1.00 66.47 493 ILE A CA 1
ATOM 3110 C C . ILE A 1 406 ? 142.710 73.239 176.267 1.00 69.91 493 ILE A C 1
ATOM 3111 O O . ILE A 1 406 ? 143.107 74.140 177.016 1.00 70.15 493 ILE A O 1
ATOM 3116 N N . LEU A 1 407 ? 142.469 71.991 176.689 1.00 65.02 494 LEU A N 1
ATOM 3117 C CA . LEU A 1 407 ? 142.724 71.568 178.067 1.00 64.46 494 LEU A CA 1
ATOM 3118 C C . LEU A 1 407 ? 144.222 71.293 178.222 1.00 68.49 494 LEU A C 1
ATOM 3119 O O . LEU A 1 407 ? 144.842 71.744 179.184 1.00 69.08 494 LEU A O 1
ATOM 3124 N N . LYS A 1 408 ? 144.800 70.577 177.239 1.00 63.77 495 LYS A N 1
ATOM 3125 C CA . LYS A 1 408 ? 146.215 70.217 177.141 1.00 62.41 495 LYS A CA 1
ATOM 3126 C C . LYS A 1 408 ? 146.558 69.759 175.719 1.00 65.29 495 LYS A C 1
ATOM 3127 O O . LYS A 1 408 ? 145.662 69.466 174.922 1.00 64.70 495 LYS A O 1
ATOM 3133 N N . TYR A 1 409 ? 147.862 69.677 175.422 1.00 61.26 496 TYR A N 1
ATOM 3134 C CA . TYR A 1 409 ? 148.357 69.212 174.136 1.00 60.01 496 TYR A CA 1
ATOM 3135 C C . TYR A 1 409 ? 149.624 68.382 174.300 1.00 62.73 496 TYR A C 1
ATOM 3136 O O . TYR A 1 409 ? 150.299 68.456 175.331 1.00 62.73 496 TYR A O 1
ATOM 3145 N N . HIS A 1 410 ? 149.954 67.619 173.254 1.00 58.09 497 HIS A N 1
ATOM 3146 C CA . HIS A 1 410 ? 151.162 66.812 173.155 1.00 56.62 497 HIS A CA 1
ATOM 3147 C C . HIS A 1 410 ? 151.662 66.841 171.720 1.00 57.38 497 HIS A C 1
ATOM 3148 O O . HIS A 1 410 ? 150.930 66.447 170.807 1.00 57.11 497 HIS A O 1
ATOM 3155 N N . VAL A 1 411 ? 152.883 67.356 171.520 1.00 50.96 498 VAL A N 1
ATOM 3156 C CA . VAL A 1 411 ? 153.529 67.466 170.213 1.00 49.57 498 VAL A CA 1
ATOM 3157 C C . VAL A 1 411 ? 154.720 66.489 170.175 1.00 53.56 498 VAL A C 1
ATOM 3158 O O . VAL A 1 411 ? 155.725 66.695 170.876 1.00 54.74 498 VAL A O 1
ATOM 3162 N N . VAL A 1 412 ? 154.591 65.421 169.372 1.00 47.77 499 VAL A N 1
ATOM 3163 C CA . VAL A 1 412 ? 155.635 64.408 169.197 1.00 45.93 499 VAL A CA 1
ATOM 3164 C C . VAL A 1 412 ? 156.313 64.642 167.849 1.00 47.25 499 VAL A C 1
ATOM 3165 O O . VAL A 1 412 ? 155.688 64.462 166.804 1.00 46.97 499 VAL A O 1
ATOM 3169 N N . LYS A 1 413 ? 157.587 65.045 167.884 1.00 41.86 500 LYS A N 1
ATOM 3170 C CA . LYS A 1 413 ? 158.391 65.311 166.695 1.00 40.79 500 LYS A CA 1
ATOM 3171 C C . LYS A 1 413 ? 159.329 64.152 166.390 1.00 45.90 500 LYS A C 1
ATOM 3172 O O . LYS A 1 413 ? 160.040 63.688 167.283 1.00 46.71 500 LYS A O 1
ATOM 3178 N N . THR A 1 414 ? 159.339 63.698 165.128 1.00 42.34 501 THR A N 1
ATOM 3179 C CA . THR A 1 414 ? 160.225 62.649 164.624 1.00 42.14 501 THR A CA 1
ATOM 3180 C C . THR A 1 414 ? 160.956 63.277 163.421 1.00 46.99 501 THR A C 1
ATOM 3181 O O . THR A 1 414 ? 160.445 63.219 162.300 1.00 47.43 501 THR A O 1
ATOM 3185 N N . PRO A 1 415 ? 162.125 63.936 163.642 1.00 42.53 502 PRO A N 1
ATOM 3186 C CA . PRO A 1 415 ? 162.810 64.618 162.522 1.00 41.62 502 PRO A CA 1
ATOM 3187 C C . PRO A 1 415 ? 163.385 63.684 161.451 1.00 45.36 502 PRO A C 1
ATOM 3188 O O . PRO A 1 415 ? 163.737 64.159 160.376 1.00 45.78 502 PRO A O 1
ATOM 3192 N N . ARG A 1 416 ? 163.513 62.379 161.753 1.00 41.57 503 ARG A N 1
ATOM 3193 C CA . ARG A 1 416 ? 164.035 61.347 160.851 1.00 41.03 503 ARG A CA 1
ATOM 3194 C C . ARG A 1 416 ? 163.177 60.094 161.009 1.00 43.86 503 ARG A C 1
ATOM 3195 O O . ARG A 1 416 ? 163.578 59.151 161.684 1.00 43.41 503 ARG A O 1
ATOM 3203 N N . SER A 1 417 ? 161.966 60.107 160.430 1.00 40.26 504 SER A N 1
ATOM 3204 C CA . SER A 1 417 ? 161.026 58.994 160.555 1.00 39.92 504 SER A CA 1
ATOM 3205 C C . SER A 1 417 ? 161.292 57.954 159.459 1.00 43.40 504 SER A C 1
ATOM 3206 O O . SER A 1 417 ? 162.381 57.375 159.432 1.00 43.95 504 SER A O 1
ATOM 3209 N N . VAL A 1 418 ? 160.301 57.682 158.603 1.00 38.45 505 VAL A N 1
ATOM 3210 C CA . VAL A 1 418 ? 160.409 56.758 157.468 1.00 37.49 505 VAL A CA 1
ATOM 3211 C C . VAL A 1 418 ? 161.358 57.394 156.423 1.00 41.22 505 VAL A C 1
ATOM 3212 O O . VAL A 1 418 ? 161.511 58.623 156.395 1.00 40.27 505 VAL A O 1
ATOM 3216 N N . TYR A 1 419 ? 162.004 56.580 155.581 1.00 37.61 506 TYR A N 1
ATOM 3217 C CA . TYR A 1 419 ? 162.897 57.125 154.563 1.00 36.66 506 TYR A CA 1
ATOM 3218 C C . TYR A 1 419 ? 162.090 57.953 153.561 1.00 40.32 506 TYR A C 1
ATOM 3219 O O . TYR A 1 419 ? 160.962 57.585 153.226 1.00 40.06 506 TYR A O 1
ATOM 3228 N N . LYS A 1 420 ? 162.638 59.104 153.143 1.00 37.23 507 LYS A N 1
ATOM 3229 C CA . LYS A 1 420 ? 162.010 59.998 152.168 1.00 36.34 507 LYS A CA 1
ATOM 3230 C C . LYS A 1 420 ? 162.009 59.268 150.825 1.00 40.98 507 LYS A C 1
ATOM 3231 O O . LYS A 1 420 ? 163.075 59.055 150.241 1.00 40.54 507 LYS A O 1
ATOM 3237 N N . THR A 1 421 ? 160.821 58.787 150.399 1.00 37.97 508 THR A N 1
ATOM 3238 C CA . THR A 1 421 ? 160.650 57.985 149.184 1.00 37.69 508 THR A CA 1
ATOM 3239 C C . THR A 1 421 ? 160.676 58.905 147.953 1.00 42.99 508 THR A C 1
ATOM 3240 O O . THR A 1 421 ? 159.677 59.050 147.240 1.00 43.24 508 THR A O 1
ATOM 3244 N N . ILE A 1 422 ? 161.849 59.527 147.712 1.00 39.21 509 ILE A N 1
ATOM 3245 C CA . ILE A 1 422 ? 162.112 60.375 146.546 1.00 38.47 509 ILE A CA 1
ATOM 3246 C C . ILE A 1 422 ? 162.423 59.435 145.364 1.00 42.78 509 ILE A C 1
ATOM 3247 O O . ILE A 1 422 ? 162.716 58.254 145.609 1.00 41.79 509 ILE A O 1
ATOM 3252 N N . PRO A 1 423 ? 162.375 59.887 144.086 1.00 40.03 510 PRO A N 1
ATOM 3253 C CA . PRO A 1 423 ? 162.685 58.958 142.987 1.00 40.26 510 PRO A CA 1
ATOM 3254 C C . PRO A 1 423 ? 164.103 58.369 143.056 1.00 46.27 510 PRO A C 1
ATOM 3255 O O . PRO A 1 423 ? 165.033 59.014 143.549 1.00 45.46 510 PRO A O 1
ATOM 3259 N N . ASP A 1 424 ? 164.232 57.108 142.593 1.00 44.45 511 ASP A N 1
ATOM 3260 C CA . ASP A 1 424 ? 165.453 56.298 142.449 1.00 44.57 511 ASP A CA 1
ATOM 3261 C C . ASP A 1 424 ? 166.050 55.799 143.782 1.00 50.20 511 ASP A C 1
ATOM 3262 O O . ASP A 1 424 ? 167.264 55.609 143.868 1.00 51.20 511 ASP A O 1
ATOM 3267 N N . CYS A 1 425 ? 165.191 55.483 144.773 1.00 46.32 512 CYS A N 1
ATOM 3268 C CA . CYS A 1 425 ? 165.599 54.936 146.071 1.00 45.05 512 CYS A CA 1
ATOM 3269 C C . CYS A 1 425 ? 165.543 53.416 146.050 1.00 47.03 512 CYS A C 1
ATOM 3270 O O . CYS A 1 425 ? 166.236 52.775 146.832 1.00 46.26 512 CYS A O 1
ATOM 3273 N N . GLU A 1 426 ? 164.685 52.845 145.197 1.00 44.16 513 GLU A N 1
ATOM 3274 C CA . GLU A 1 426 ? 164.444 51.407 145.099 1.00 45.43 513 GLU A CA 1
ATOM 3275 C C . GLU A 1 426 ? 165.720 50.568 144.855 1.00 52.01 513 GLU A C 1
ATOM 3276 O O . GLU A 1 426 ? 165.842 49.546 145.535 1.00 52.81 513 GLU A O 1
ATOM 3282 N N . PRO A 1 427 ? 166.707 50.948 143.990 1.00 49.50 514 PRO A N 1
ATOM 3283 C CA . PRO A 1 427 ? 167.916 50.101 143.858 1.00 49.55 514 PRO A CA 1
ATOM 3284 C C . PRO A 1 427 ? 168.815 50.096 145.108 1.00 54.54 514 PRO A C 1
ATOM 3285 O O . PRO A 1 427 ? 169.586 49.156 145.288 1.00 55.47 514 PRO A O 1
ATOM 3289 N N . CYS A 1 428 ? 168.698 51.126 145.972 1.00 50.93 515 CYS A N 1
ATOM 3290 C CA . CYS A 1 428 ? 169.471 51.314 147.205 1.00 51.00 515 CYS A CA 1
ATOM 3291 C C . CYS A 1 428 ? 168.921 50.499 148.381 1.00 51.70 515 CYS A C 1
ATOM 3292 O O . CYS A 1 428 ? 169.628 50.315 149.371 1.00 51.66 515 CYS A O 1
ATOM 3295 N N . ARG A 1 429 ? 167.662 50.062 148.298 1.00 46.51 516 ARG A N 1
ATOM 3296 C CA . ARG A 1 429 ? 166.986 49.327 149.368 1.00 45.78 516 ARG A CA 1
ATOM 3297 C C . ARG A 1 429 ? 167.607 47.937 149.528 1.00 49.73 516 ARG A C 1
ATOM 3298 O O . ARG A 1 429 ? 167.705 47.184 148.550 1.00 50.48 516 ARG A O 1
ATOM 3306 N N . PRO A 1 430 ? 168.117 47.620 150.740 1.00 44.27 517 PRO A N 1
ATOM 3307 C CA . PRO A 1 430 ? 168.845 46.362 150.913 1.00 43.22 517 PRO A CA 1
ATOM 3308 C C . PRO A 1 430 ? 167.973 45.149 151.176 1.00 47.61 517 PRO A C 1
ATOM 3309 O O . PRO A 1 430 ? 166.942 45.258 151.839 1.00 48.61 517 PRO A O 1
ATOM 3313 N N . LEU A 1 431 ? 168.428 43.968 150.715 1.00 42.61 518 LEU A N 1
ATOM 3314 C CA . LEU A 1 431 ? 167.756 42.716 151.035 1.00 41.70 518 LEU A CA 1
ATOM 3315 C C . LEU A 1 431 ? 168.010 42.411 152.512 1.00 46.21 518 LEU A C 1
ATOM 3316 O O . LEU A 1 431 ? 168.933 42.975 153.094 1.00 45.20 518 LEU A O 1
ATOM 3321 N N . GLN A 1 432 ? 167.190 41.556 153.129 1.00 44.07 519 GLN A N 1
ATOM 3322 C CA . GLN A 1 432 ? 167.320 41.231 154.552 1.00 44.22 519 GLN A CA 1
ATOM 3323 C C . GLN A 1 432 ? 168.631 40.475 154.856 1.00 48.79 519 GLN A C 1
ATOM 3324 O O . GLN A 1 432 ? 169.161 40.619 155.949 1.00 48.40 519 GLN A O 1
ATOM 3330 N N . ARG A 1 433 ? 169.175 39.729 153.877 1.00 46.19 520 ARG A N 1
ATOM 3331 C CA . ARG A 1 433 ? 170.440 39.005 153.995 1.00 45.94 520 ARG A CA 1
ATOM 3332 C C . ARG A 1 433 ? 171.562 39.926 153.497 1.00 50.17 520 ARG A C 1
ATOM 3333 O O . ARG A 1 433 ? 171.545 40.337 152.337 1.00 49.65 520 ARG A O 1
ATOM 3341 N N . SER A 1 434 ? 172.503 40.287 154.393 1.00 47.15 521 SER A N 1
ATOM 3342 C CA . SER A 1 434 ? 173.629 41.174 154.082 1.00 47.26 521 SER A CA 1
ATOM 3343 C C . SER A 1 434 ? 174.837 40.394 153.524 1.00 52.60 521 SER A C 1
ATOM 3344 O O . SER A 1 434 ? 174.946 39.196 153.808 1.00 53.51 521 SER A O 1
ATOM 3347 N N . PRO A 1 435 ? 175.782 41.035 152.779 1.00 49.04 522 PRO A N 1
ATOM 3348 C CA . PRO A 1 435 ? 176.955 40.288 152.277 1.00 49.13 522 PRO A CA 1
ATOM 3349 C C . PRO A 1 435 ? 177.910 39.844 153.394 1.00 53.56 522 PRO A C 1
ATOM 3350 O O . PRO A 1 435 ? 178.843 39.086 153.124 1.00 54.98 522 PRO A O 1
ATOM 3354 N N . ILE A 1 436 ? 177.666 40.307 154.637 1.00 47.92 523 ILE A N 1
ATOM 3355 C CA . ILE A 1 436 ? 178.431 39.936 155.813 1.00 47.09 523 ILE A CA 1
ATOM 3356 C C . ILE A 1 436 ? 177.761 38.719 156.415 1.00 53.75 523 ILE A C 1
ATOM 3357 O O . ILE A 1 436 ? 176.590 38.782 156.815 1.00 53.36 523 ILE A O 1
ATOM 3362 N N . GLU A 1 437 ? 178.505 37.602 156.451 1.00 52.32 524 GLU A N 1
ATOM 3363 C CA . GLU A 1 437 ? 178.062 36.312 156.970 1.00 52.50 524 GLU A CA 1
ATOM 3364 C C . GLU A 1 437 ? 177.654 36.455 158.433 1.00 55.64 524 GLU A C 1
ATOM 3365 O O . GLU A 1 437 ? 178.459 36.915 159.258 1.00 56.47 524 GLU A O 1
ATOM 3371 N N . GLY A 1 438 ? 176.394 36.122 158.721 1.00 50.50 525 GLY A N 1
ATOM 3372 C CA . GLY A 1 438 ? 175.849 36.195 160.074 1.00 49.75 525 GLY A CA 1
ATOM 3373 C C . GLY A 1 438 ? 175.124 37.484 160.424 1.00 51.96 525 GLY A C 1
ATOM 3374 O O . GLY A 1 438 ? 174.430 37.539 161.443 1.00 50.86 525 GLY A O 1
ATOM 3375 N N . PHE A 1 439 ? 175.284 38.535 159.594 1.00 48.22 526 PHE A N 1
ATOM 3376 C CA . PHE A 1 439 ? 174.625 39.835 159.793 1.00 47.04 526 PHE A CA 1
ATOM 3377 C C . PHE A 1 439 ? 173.428 39.979 158.840 1.00 49.84 526 PHE A C 1
ATOM 3378 O O . PHE A 1 439 ? 173.543 39.675 157.651 1.00 49.61 526 PHE A O 1
ATOM 3386 N N . TYR A 1 440 ? 172.276 40.405 159.386 1.00 45.14 527 TYR A N 1
ATOM 3387 C CA . TYR A 1 440 ? 171.011 40.577 158.668 1.00 44.25 527 TYR A CA 1
ATOM 3388 C C . TYR A 1 440 ? 170.365 41.928 158.992 1.00 46.64 527 TYR A C 1
ATOM 3389 O O . TYR A 1 440 ? 170.656 42.526 160.031 1.00 46.65 527 TYR A O 1
ATOM 3398 N N . LEU A 1 441 ? 169.498 42.413 158.094 1.00 42.13 528 LEU A N 1
ATOM 3399 C CA . LEU A 1 441 ? 168.773 43.668 158.272 1.00 41.81 528 LEU A CA 1
ATOM 3400 C C . LEU A 1 441 ? 167.268 43.461 158.249 1.00 45.08 528 LEU A C 1
ATOM 3401 O O . LEU A 1 441 ? 166.768 42.613 157.521 1.00 44.66 528 LEU A O 1
ATOM 3406 N N . ALA A 1 442 ? 166.551 44.255 159.040 1.00 41.39 529 ALA A N 1
ATOM 3407 C CA . ALA A 1 442 ? 165.091 44.289 159.098 1.00 40.91 529 ALA A CA 1
ATOM 3408 C C . ALA A 1 442 ? 164.658 45.754 159.217 1.00 44.46 529 ALA A C 1
ATOM 3409 O O . ALA A 1 442 ? 165.465 46.604 159.598 1.00 43.64 529 ALA A O 1
ATOM 3411 N N . GLY A 1 443 ? 163.435 46.049 158.814 1.00 41.64 530 GLY A N 1
ATOM 3412 C CA . GLY A 1 443 ? 162.915 47.410 158.814 1.00 41.38 530 GLY A CA 1
ATOM 3413 C C . GLY A 1 443 ? 162.147 47.742 157.557 1.00 44.36 530 GLY A C 1
ATOM 3414 O O . GLY A 1 443 ? 162.430 47.191 156.488 1.00 43.77 530 GLY A O 1
ATOM 3415 N N . ASP A 1 444 ? 161.206 48.689 157.669 1.00 40.51 531 ASP A N 1
ATOM 3416 C CA . ASP A 1 444 ? 160.361 49.130 156.560 1.00 40.29 531 ASP A CA 1
ATOM 3417 C C . ASP A 1 444 ? 161.181 49.595 155.333 1.00 44.93 531 ASP A C 1
ATOM 3418 O O . ASP A 1 444 ? 160.717 49.409 154.208 1.00 45.50 531 ASP A O 1
ATOM 3423 N N . TYR A 1 445 ? 162.400 50.154 155.550 1.00 40.70 532 TYR A N 1
ATOM 3424 C CA . TYR A 1 445 ? 163.287 50.645 154.487 1.00 40.35 532 TYR A CA 1
ATOM 3425 C C . TYR A 1 445 ? 163.906 49.509 153.639 1.00 44.29 532 TYR A C 1
ATOM 3426 O O . TYR A 1 445 ? 164.311 49.767 152.507 1.00 44.32 532 TYR A O 1
ATOM 3435 N N . THR A 1 446 ? 164.007 48.275 154.181 1.00 40.25 533 THR A N 1
ATOM 3436 C CA . THR A 1 446 ? 164.613 47.138 153.464 1.00 39.93 533 THR A CA 1
ATOM 3437 C C . THR A 1 446 ? 163.735 46.725 152.256 1.00 44.33 533 THR A C 1
ATOM 3438 O O . THR A 1 446 ? 162.586 47.152 152.160 1.00 44.32 533 THR A O 1
ATOM 3442 N N . LYS A 1 447 ? 164.294 45.922 151.330 1.00 40.71 534 LYS A N 1
ATOM 3443 C CA . LYS A 1 447 ? 163.631 45.506 150.101 1.00 40.61 534 LYS A CA 1
ATOM 3444 C C . LYS A 1 447 ? 162.428 44.612 150.387 1.00 47.63 534 LYS A C 1
ATOM 3445 O O . LYS A 1 447 ? 162.564 43.434 150.737 1.00 49.82 534 LYS A O 1
ATOM 3451 N N . GLN A 1 448 ? 161.244 45.212 150.245 1.00 43.25 535 GLN A N 1
ATOM 3452 C CA . GLN A 1 448 ? 159.916 44.612 150.382 1.00 42.67 535 GLN A CA 1
ATOM 3453 C C . GLN A 1 448 ? 158.922 45.524 149.628 1.00 48.04 535 GLN A C 1
ATOM 3454 O O . GLN A 1 448 ? 159.154 46.731 149.532 1.00 48.02 535 GLN A O 1
ATOM 3460 N N . LYS A 1 449 ? 157.850 44.945 149.070 1.00 45.81 536 LYS A N 1
ATOM 3461 C CA . LYS A 1 449 ? 156.893 45.619 148.180 1.00 45.89 536 LYS A CA 1
ATOM 3462 C C . LYS A 1 449 ? 155.751 46.440 148.845 1.00 49.43 536 LYS A C 1
ATOM 3463 O O . LYS A 1 449 ? 154.906 46.948 148.110 1.00 49.84 536 LYS A O 1
ATOM 3469 N N . TYR A 1 450 ? 155.708 46.596 150.177 1.00 45.11 537 TYR A N 1
ATOM 3470 C CA . TYR A 1 450 ? 154.578 47.304 150.785 1.00 44.01 537 TYR A CA 1
ATOM 3471 C C . TYR A 1 450 ? 154.916 48.677 151.410 1.00 46.15 537 TYR A C 1
ATOM 3472 O O . TYR A 1 450 ? 154.244 49.095 152.350 1.00 46.41 537 TYR A O 1
ATOM 3481 N N . LEU A 1 451 ? 155.867 49.422 150.812 1.00 41.71 538 LEU A N 1
ATOM 3482 C CA . LEU A 1 451 ? 156.285 50.786 151.199 1.00 40.88 538 LEU A CA 1
ATOM 3483 C C . LEU A 1 451 ? 156.878 50.874 152.622 1.00 44.61 538 LEU A C 1
ATOM 3484 O O . LEU A 1 451 ? 157.018 49.862 153.315 1.00 44.17 538 LEU A O 1
ATOM 3489 N N . ALA A 1 452 ? 157.236 52.101 153.043 1.00 40.61 539 ALA A N 1
ATOM 3490 C CA . ALA A 1 452 ? 157.696 52.388 154.396 1.00 40.41 539 ALA A CA 1
ATOM 3491 C C . ALA A 1 452 ? 156.428 52.534 155.249 1.00 44.39 539 ALA A C 1
ATOM 3492 O O . ALA A 1 452 ? 155.868 53.630 155.394 1.00 44.44 539 ALA A O 1
ATOM 3494 N N . SER A 1 453 ? 155.909 51.380 155.689 1.00 40.85 540 SER A N 1
ATOM 3495 C CA . SER A 1 453 ? 154.654 51.248 156.426 1.00 41.00 540 SER A CA 1
ATOM 3496 C C . SER A 1 453 ? 154.762 50.211 157.525 1.00 45.32 540 SER A C 1
ATOM 3497 O O . SER A 1 453 ? 155.784 49.526 157.618 1.00 45.27 540 SER A O 1
ATOM 3500 N N . MET A 1 454 ? 153.684 50.055 158.323 1.00 41.37 541 MET A N 1
ATOM 3501 C CA . MET A 1 454 ? 153.601 49.030 159.374 1.00 40.85 541 MET A CA 1
ATOM 3502 C C . MET A 1 454 ? 153.654 47.638 158.735 1.00 45.97 541 MET A C 1
ATOM 3503 O O . MET A 1 454 ? 154.298 46.737 159.271 1.00 46.04 541 MET A O 1
ATOM 3508 N N . GLU A 1 455 ? 153.007 47.492 157.561 1.00 42.08 542 GLU A N 1
ATOM 3509 C CA . GLU A 1 455 ? 152.979 46.267 156.768 1.00 42.34 542 GLU A CA 1
ATOM 3510 C C . GLU A 1 455 ? 154.385 45.947 156.251 1.00 47.01 542 GLU A C 1
ATOM 3511 O O . GLU A 1 455 ? 154.802 44.789 156.286 1.00 47.02 542 GLU A O 1
ATOM 3517 N N . GLY A 1 456 ? 155.092 46.985 155.799 1.00 42.49 543 GLY A N 1
ATOM 3518 C CA . GLY A 1 456 ? 156.459 46.886 155.318 1.00 41.41 543 GLY A CA 1
ATOM 3519 C C . GLY A 1 456 ? 157.405 46.421 156.401 1.00 44.46 543 GLY A C 1
ATOM 3520 O O . GLY A 1 456 ? 158.226 45.529 156.171 1.00 44.55 543 GLY A O 1
ATOM 3521 N N . ALA A 1 457 ? 157.246 46.996 157.607 1.00 40.10 544 ALA A N 1
ATOM 3522 C CA . ALA A 1 457 ? 158.009 46.664 158.804 1.00 39.29 544 ALA A CA 1
ATOM 3523 C C . ALA A 1 457 ? 157.810 45.188 159.186 1.00 44.13 544 ALA A C 1
ATOM 3524 O O . ALA A 1 457 ? 158.795 44.466 159.317 1.00 43.87 544 ALA A O 1
ATOM 3526 N N . VAL A 1 458 ? 156.541 44.735 159.305 1.00 41.28 545 VAL A N 1
ATOM 3527 C CA . VAL A 1 458 ? 156.182 43.357 159.652 1.00 41.84 545 VAL A CA 1
ATOM 3528 C C . VAL A 1 458 ? 156.688 42.379 158.566 1.00 46.34 545 VAL A C 1
ATOM 3529 O O . VAL A 1 458 ? 157.292 41.368 158.922 1.00 47.39 545 VAL A O 1
ATOM 3533 N N . LEU A 1 459 ? 156.482 42.690 157.266 1.00 41.72 546 LEU A N 1
ATOM 3534 C CA . LEU A 1 459 ? 156.942 41.834 156.168 1.00 40.62 546 LEU A CA 1
ATOM 3535 C C . LEU A 1 459 ? 158.464 41.707 156.178 1.00 44.62 546 LEU A C 1
ATOM 3536 O O . LEU A 1 459 ? 158.961 40.591 156.044 1.00 43.81 546 LEU A O 1
ATOM 3541 N N . SER A 1 460 ? 159.197 42.825 156.378 1.00 42.58 547 SER A N 1
ATOM 3542 C CA . SER A 1 460 ? 160.667 42.810 156.435 1.00 43.05 547 SER A CA 1
ATOM 3543 C C . SER A 1 460 ? 161.166 41.897 157.554 1.00 47.61 547 SER A C 1
ATOM 3544 O O . SER A 1 460 ? 162.175 41.217 157.364 1.00 48.23 547 SER A O 1
ATOM 3547 N N . GLY A 1 461 ? 160.429 41.860 158.671 1.00 43.52 548 GLY A N 1
ATOM 3548 C CA . GLY A 1 461 ? 160.709 40.993 159.812 1.00 43.88 548 GLY A CA 1
ATOM 3549 C C . GLY A 1 461 ? 160.549 39.526 159.458 1.00 49.84 548 GLY A C 1
ATOM 3550 O O . GLY A 1 461 ? 161.424 38.714 159.761 1.00 48.75 548 GLY A O 1
ATOM 3551 N N . LYS A 1 462 ? 159.435 39.192 158.769 1.00 48.88 549 LYS A N 1
ATOM 3552 C CA . LYS A 1 462 ? 159.107 37.855 158.267 1.00 49.52 549 LYS A CA 1
ATOM 3553 C C . LYS A 1 462 ? 160.173 37.410 157.262 1.00 55.09 549 LYS A C 1
ATOM 3554 O O . LYS A 1 462 ? 160.634 36.274 157.339 1.00 55.82 549 LYS A O 1
ATOM 3560 N N . LEU A 1 463 ? 160.591 38.323 156.353 1.00 51.43 550 LEU A N 1
ATOM 3561 C CA . LEU A 1 463 ? 161.616 38.068 155.339 1.00 51.49 550 LEU A CA 1
ATOM 3562 C C . LEU A 1 463 ? 162.990 37.881 155.962 1.00 55.44 550 LEU A C 1
ATOM 3563 O O . LEU A 1 463 ? 163.790 37.112 155.432 1.00 55.15 550 LEU A O 1
ATOM 3568 N N . CYS A 1 464 ? 163.273 38.605 157.064 1.00 52.09 551 CYS A N 1
ATOM 3569 C CA . CYS A 1 464 ? 164.542 38.512 157.780 1.00 51.69 551 CYS A CA 1
ATOM 3570 C C . CYS A 1 464 ? 164.642 37.158 158.476 1.00 55.77 551 CYS A C 1
ATOM 3571 O O . CYS A 1 464 ? 165.624 36.444 158.259 1.00 55.91 551 CYS A O 1
ATOM 3574 N N . ALA A 1 465 ? 163.608 36.790 159.273 1.00 51.27 552 ALA A N 1
ATOM 3575 C CA . ALA A 1 465 ? 163.522 35.519 159.988 1.00 50.61 552 ALA A CA 1
ATOM 3576 C C . ALA A 1 465 ? 163.633 34.342 159.013 1.00 57.68 552 ALA A C 1
ATOM 3577 O O . ALA A 1 465 ? 164.300 33.358 159.329 1.00 58.19 552 ALA A O 1
ATOM 3579 N N . GLN A 1 466 ? 163.029 34.479 157.806 1.00 55.17 553 GLN A N 1
ATOM 3580 C CA . GLN A 1 466 ? 163.044 33.495 156.726 1.00 54.85 553 GLN A CA 1
ATOM 3581 C C . GLN A 1 466 ? 164.464 33.290 156.200 1.00 58.76 553 GLN A C 1
ATOM 3582 O O . GLN A 1 466 ? 164.859 32.154 155.980 1.00 59.59 553 GLN A O 1
ATOM 3588 N N . SER A 1 467 ? 165.233 34.377 156.015 1.00 55.45 554 SER A N 1
ATOM 3589 C CA . SER A 1 467 ? 166.613 34.326 155.524 1.00 55.29 554 SER A CA 1
ATOM 3590 C C . SER A 1 467 ? 167.549 33.679 156.550 1.00 59.81 554 SER A C 1
ATOM 3591 O O . SER A 1 467 ? 168.475 32.970 156.156 1.00 59.14 554 SER A O 1
ATOM 3594 N N . VAL A 1 468 ? 167.299 33.916 157.860 1.00 56.94 555 VAL A N 1
ATOM 3595 C CA . VAL A 1 468 ? 168.089 33.366 158.968 1.00 56.56 555 VAL A CA 1
ATOM 3596 C C . VAL A 1 468 ? 167.875 31.847 159.022 1.00 61.09 555 VAL A C 1
ATOM 3597 O O . VAL A 1 468 ? 168.863 31.117 159.041 1.00 61.58 555 VAL A O 1
ATOM 3601 N N . VAL A 1 469 ? 166.608 31.372 158.986 1.00 57.75 556 VAL A N 1
ATOM 3602 C CA . VAL A 1 469 ? 166.279 29.938 159.031 1.00 58.02 556 VAL A CA 1
ATOM 3603 C C . VAL A 1 469 ? 166.760 29.208 157.747 1.00 63.17 556 VAL A C 1
ATOM 3604 O O . VAL A 1 469 ? 167.087 28.024 157.826 1.00 63.95 556 VAL A O 1
ATOM 3608 N N . GLU A 1 470 ? 166.825 29.909 156.593 1.00 59.05 557 GLU A N 1
ATOM 3609 C CA . GLU A 1 470 ? 167.324 29.351 155.331 1.00 58.78 557 GLU A CA 1
ATOM 3610 C C . GLU A 1 470 ? 168.820 29.068 155.428 1.00 64.25 557 GLU A C 1
ATOM 3611 O O . GLU A 1 470 ? 169.308 28.146 154.779 1.00 64.20 557 GLU A O 1
ATOM 3617 N N . ASP A 1 471 ? 169.547 29.877 156.225 1.00 62.06 558 ASP A N 1
ATOM 3618 C CA . ASP A 1 471 ? 170.992 29.767 156.435 1.00 62.36 558 ASP A CA 1
ATOM 3619 C C . ASP A 1 471 ? 171.340 29.016 157.733 1.00 66.37 558 ASP A C 1
ATOM 3620 O O . ASP A 1 471 ? 172.489 29.082 158.169 1.00 65.21 558 ASP A O 1
ATOM 3625 N N . TYR A 1 472 ? 170.366 28.287 158.330 1.00 64.48 559 TYR A N 1
ATOM 3626 C CA . TYR A 1 472 ? 170.542 27.536 159.583 1.00 65.28 559 TYR A CA 1
ATOM 3627 C C . TYR A 1 472 ? 171.783 26.632 159.566 1.00 71.32 559 TYR A C 1
ATOM 3628 O O . TYR A 1 472 ? 172.542 26.654 160.532 1.00 70.58 559 TYR A O 1
ATOM 3637 N N . LYS A 1 473 ? 171.972 25.839 158.487 1.00 69.88 560 LYS A N 1
ATOM 3638 C CA . LYS A 1 473 ? 173.085 24.900 158.321 1.00 70.61 560 LYS A CA 1
ATOM 3639 C C . LYS A 1 473 ? 174.441 25.610 158.405 1.00 77.19 560 LYS A C 1
ATOM 3640 O O . LYS A 1 473 ? 175.319 25.162 159.143 1.00 77.30 560 LYS A O 1
ATOM 3646 N N . MET A 1 474 ? 174.588 26.729 157.687 1.00 76.05 561 MET A N 1
ATOM 3647 C CA . MET A 1 474 ? 175.800 27.546 157.638 1.00 77.25 561 MET A CA 1
ATOM 3648 C C . MET A 1 474 ? 176.009 28.310 158.968 1.00 81.12 561 MET A C 1
ATOM 3649 O O . MET A 1 474 ? 177.158 28.505 159.379 1.00 80.91 561 MET A O 1
ATOM 3654 N N . LEU A 1 475 ? 174.917 28.748 159.628 1.00 77.38 562 LEU A N 1
ATOM 3655 C CA . LEU A 1 475 ? 174.992 29.502 160.882 1.00 77.06 562 LEU A CA 1
ATOM 3656 C C . LEU A 1 475 ? 175.291 28.604 162.087 1.00 84.95 562 LEU A C 1
ATOM 3657 O O . LEU A 1 475 ? 175.901 29.085 163.047 1.00 84.36 562 LEU A O 1
ATOM 3662 N N . SER A 1 476 ? 174.861 27.317 162.049 1.00 84.96 563 SER A N 1
ATOM 3663 C CA . SER A 1 476 ? 175.098 26.344 163.127 1.00 86.15 563 SER A CA 1
ATOM 3664 C C . SER A 1 476 ? 176.524 25.816 163.093 1.00 95.01 563 SER A C 1
ATOM 3665 O O . SER A 1 476 ? 177.111 25.589 164.152 1.00 94.47 563 SER A O 1
ATOM 3668 N N . ARG A 1 477 ? 177.076 25.611 161.877 1.00 95.80 564 ARG A N 1
ATOM 3669 C CA . ARG A 1 477 ? 178.435 25.118 161.671 1.00 97.85 564 ARG A CA 1
ATOM 3670 C C . ARG A 1 477 ? 179.465 26.194 162.083 1.00 107.16 564 ARG A C 1
ATOM 3671 O O . ARG A 1 477 ? 180.488 25.850 162.681 1.00 107.73 564 ARG A O 1
ATOM 3679 N N . ARG A 1 478 ? 179.156 27.487 161.832 1.00 106.48 565 ARG A N 1
ATOM 3680 C CA . ARG A 1 478 ? 180.001 28.643 162.162 1.00 107.39 565 ARG A CA 1
ATOM 3681 C C . ARG A 1 478 ? 180.163 28.801 163.696 1.00 114.08 565 ARG A C 1
ATOM 3682 O O . ARG A 1 478 ? 181.205 29.280 164.155 1.00 113.88 565 ARG A O 1
ATOM 3690 N N . SER A 1 479 ? 179.139 28.375 164.465 1.00 112.26 566 SER A N 1
ATOM 3691 C CA . SER A 1 479 ? 179.087 28.421 165.930 1.00 112.75 566 SER A CA 1
ATOM 3692 C C . SER A 1 479 ? 180.121 27.477 166.576 1.00 117.47 566 SER A C 1
ATOM 3693 O O . SER A 1 479 ? 180.751 27.846 167.569 1.00 117.30 566 SER A O 1
ATOM 3696 N N . LEU A 1 480 ? 180.285 26.264 166.006 1.00 114.04 567 LEU A N 1
ATOM 3697 C CA . LEU A 1 480 ? 181.196 25.211 166.468 1.00 140.15 567 LEU A CA 1
ATOM 3698 C C . LEU A 1 480 ? 182.610 25.367 165.849 1.00 162.15 567 LEU A C 1
ATOM 3699 O O . LEU A 1 480 ? 183.565 25.801 166.507 1.00 118.89 567 LEU A O 1
ATOM 3704 N N . PHE B 1 8 ? 164.036 28.680 105.369 1.00 124.77 95 PHE B N 1
ATOM 3705 C CA . PHE B 1 8 ? 163.856 27.850 104.178 1.00 124.57 95 PHE B CA 1
ATOM 3706 C C . PHE B 1 8 ? 165.138 27.786 103.345 1.00 127.99 95 PHE B C 1
ATOM 3707 O O . PHE B 1 8 ? 165.385 26.770 102.692 1.00 127.57 95 PHE B O 1
ATOM 3715 N N . ARG B 1 9 ? 165.942 28.865 103.354 1.00 124.25 96 ARG B N 1
ATOM 3716 C CA . ARG B 1 9 ? 167.161 28.950 102.551 1.00 123.82 96 ARG B CA 1
ATOM 3717 C C . ARG B 1 9 ? 168.380 28.296 103.237 1.00 128.85 96 ARG B C 1
ATOM 3718 O O . ARG B 1 9 ? 169.423 28.922 103.438 1.00 128.45 96 ARG B O 1
ATOM 3726 N N . ASN B 1 10 ? 168.228 27.011 103.569 1.00 126.31 97 ASN B N 1
ATOM 3727 C CA . ASN B 1 10 ? 169.248 26.134 104.153 1.00 126.35 97 ASN B CA 1
ATOM 3728 C C . ASN B 1 10 ? 169.129 24.777 103.475 1.00 130.53 97 ASN B C 1
ATOM 3729 O O . ASN B 1 10 ? 170.133 24.205 103.034 1.00 130.30 97 ASN B O 1
ATOM 3734 N N . SER B 1 11 ? 167.867 24.289 103.372 1.00 126.66 98 SER B N 1
ATOM 3735 C CA . SER B 1 11 ? 167.457 23.022 102.767 1.00 126.01 98 SER B CA 1
ATOM 3736 C C . SER B 1 11 ? 167.987 22.887 101.346 1.00 128.64 98 SER B C 1
ATOM 3737 O O . SER B 1 11 ? 167.962 23.852 100.570 1.00 128.24 98 SER B O 1
ATOM 3740 N N . GLU B 1 12 ? 168.487 21.668 101.034 1.00 123.85 99 GLU B N 1
ATOM 3741 C CA . GLU B 1 12 ? 169.117 21.215 99.782 1.00 122.81 99 GLU B CA 1
ATOM 3742 C C . GLU B 1 12 ? 170.499 21.859 99.591 1.00 123.80 99 GLU B C 1
ATOM 3743 O O . GLU B 1 12 ? 170.723 23.012 99.976 1.00 123.69 99 GLU B O 1
ATOM 3749 N N . GLN B 1 13 ? 171.424 21.096 99.002 1.00 117.39 100 GLN B N 1
ATOM 3750 C CA . GLN B 1 13 ? 172.755 21.568 98.629 1.00 115.71 100 GLN B CA 1
ATOM 3751 C C . GLN B 1 13 ? 172.880 21.255 97.147 1.00 115.38 100 GLN B C 1
ATOM 3752 O O . GLN B 1 13 ? 172.804 20.078 96.768 1.00 115.08 100 GLN B O 1
ATOM 3758 N N . PRO B 1 14 ? 172.910 22.299 96.283 1.00 107.96 101 PRO B N 1
ATOM 3759 C CA . PRO B 1 14 ? 172.878 22.054 94.837 1.00 106.01 101 PRO B CA 1
ATOM 3760 C C . PRO B 1 14 ? 174.018 21.190 94.315 1.00 105.37 101 PRO B C 1
ATOM 3761 O O . PRO B 1 14 ? 175.167 21.362 94.740 1.00 105.03 101 PRO B O 1
ATOM 3765 N N . THR B 1 15 ? 173.682 20.251 93.391 1.00 98.02 102 THR B N 1
ATOM 3766 C CA . THR B 1 15 ? 174.657 19.394 92.701 1.00 95.81 102 THR B CA 1
ATOM 3767 C C . THR B 1 15 ? 175.684 20.324 92.035 1.00 93.30 102 THR B C 1
ATOM 3768 O O . THR B 1 15 ? 176.885 20.171 92.270 1.00 93.15 102 THR B O 1
ATOM 3772 N N . LYS B 1 16 ? 175.190 21.347 91.296 1.00 84.14 103 LYS B N 1
ATOM 3773 C CA . LYS B 1 16 ? 175.994 22.397 90.674 1.00 81.42 103 LYS B CA 1
ATOM 3774 C C . LYS B 1 16 ? 175.355 23.760 90.997 1.00 78.28 103 LYS B C 1
ATOM 3775 O O . LYS B 1 16 ? 174.201 23.981 90.617 1.00 77.30 103 LYS B O 1
ATOM 3781 N N . PRO B 1 17 ? 176.072 24.673 91.706 1.00 70.02 104 PRO B N 1
ATOM 3782 C CA . PRO B 1 17 ? 175.466 25.966 92.071 1.00 68.46 104 PRO B CA 1
ATOM 3783 C C . PRO B 1 17 ? 175.149 26.843 90.868 1.00 68.72 104 PRO B C 1
ATOM 3784 O O . PRO B 1 17 ? 175.939 26.899 89.921 1.00 68.76 104 PRO B O 1
ATOM 3788 N N . LEU B 1 18 ? 173.984 27.517 90.904 1.00 61.77 105 LEU B N 1
ATOM 3789 C CA . LEU B 1 18 ? 173.552 28.412 89.835 1.00 59.98 105 LEU B CA 1
ATOM 3790 C C . LEU B 1 18 ? 174.298 29.728 89.910 1.00 62.34 105 LEU B C 1
ATOM 3791 O O . LEU B 1 18 ? 174.536 30.242 91.004 1.00 62.36 105 LEU B O 1
ATOM 3796 N N . GLN B 1 19 ? 174.655 30.280 88.745 1.00 57.23 106 GLN B N 1
ATOM 3797 C CA . GLN B 1 19 ? 175.294 31.585 88.640 1.00 55.57 106 GLN B CA 1
ATOM 3798 C C . GLN B 1 19 ? 174.180 32.569 88.282 1.00 56.21 106 GLN B C 1
ATOM 3799 O O . GLN B 1 19 ? 173.631 32.504 87.182 1.00 54.84 106 GLN B O 1
ATOM 3805 N N . VAL B 1 20 ? 173.765 33.396 89.254 1.00 50.81 107 VAL B N 1
ATOM 3806 C CA . VAL B 1 20 ? 172.643 34.323 89.069 1.00 48.99 107 VAL B CA 1
ATOM 3807 C C . VAL B 1 20 ? 173.174 35.746 88.968 1.00 49.83 107 VAL B C 1
ATOM 3808 O O . VAL B 1 20 ? 173.801 36.231 89.902 1.00 50.22 107 VAL B O 1
ATOM 3812 N N . VAL B 1 21 ? 172.925 36.405 87.830 1.00 43.40 108 VAL B N 1
ATOM 3813 C CA . VAL B 1 21 ? 173.359 37.782 87.583 1.00 41.88 108 VAL B CA 1
ATOM 3814 C C . VAL B 1 21 ? 172.242 38.714 88.051 1.00 45.67 108 VAL B C 1
ATOM 3815 O O . VAL B 1 21 ? 171.133 38.635 87.531 1.00 44.81 108 VAL B O 1
ATOM 3819 N N . ILE B 1 22 ? 172.528 39.576 89.042 1.00 43.02 109 ILE B N 1
ATOM 3820 C CA . ILE B 1 22 ? 171.550 40.514 89.608 1.00 42.61 109 ILE B CA 1
ATOM 3821 C C . ILE B 1 22 ? 171.955 41.952 89.243 1.00 46.12 109 ILE B C 1
ATOM 3822 O O . ILE B 1 22 ? 173.096 42.356 89.484 1.00 46.33 109 ILE B O 1
ATOM 3827 N N . ALA B 1 23 ? 171.009 42.718 88.669 1.00 41.64 110 ALA B N 1
ATOM 3828 C CA . ALA B 1 23 ? 171.213 44.110 88.271 1.00 40.63 110 ALA B CA 1
ATOM 3829 C C . ALA B 1 23 ? 170.656 45.063 89.325 1.00 45.73 110 ALA B C 1
ATOM 3830 O O . ALA B 1 23 ? 169.439 45.229 89.425 1.00 47.40 110 ALA B O 1
ATOM 3832 N N . GLY B 1 24 ? 171.544 45.663 90.111 1.00 41.35 111 GLY B N 1
ATOM 3833 C CA . GLY B 1 24 ? 171.183 46.625 91.146 1.00 40.95 111 GLY B CA 1
ATOM 3834 C C . GLY B 1 24 ? 171.394 46.146 92.567 1.00 45.39 111 GLY B C 1
ATOM 3835 O O . GLY B 1 24 ? 170.782 45.165 92.986 1.00 44.97 111 GLY B O 1
ATOM 3836 N N . ALA B 1 25 ? 172.249 46.854 93.325 1.00 42.22 112 ALA B N 1
ATOM 3837 C CA . ALA B 1 25 ? 172.582 46.515 94.705 1.00 41.91 112 ALA B CA 1
ATOM 3838 C C . ALA B 1 25 ? 171.866 47.421 95.718 1.00 47.02 112 ALA B C 1
ATOM 3839 O O . ALA B 1 25 ? 172.492 47.983 96.625 1.00 47.03 112 ALA B O 1
ATOM 3841 N N . GLY B 1 26 ? 170.547 47.510 95.576 1.00 43.26 113 GLY B N 1
ATOM 3842 C CA . GLY B 1 26 ? 169.682 48.186 96.530 1.00 42.77 113 GLY B CA 1
ATOM 3843 C C . GLY B 1 26 ? 169.313 47.126 97.549 1.00 48.39 113 GLY B C 1
ATOM 3844 O O . GLY B 1 26 ? 169.864 46.020 97.492 1.00 48.83 113 GLY B O 1
ATOM 3845 N N . LEU B 1 27 ? 168.366 47.399 98.461 1.00 44.42 114 LEU B N 1
ATOM 3846 C CA . LEU B 1 27 ? 167.992 46.375 99.443 1.00 43.77 114 LEU B CA 1
ATOM 3847 C C . LEU B 1 27 ? 167.399 45.120 98.791 1.00 45.49 114 LEU B C 1
ATOM 3848 O O . LEU B 1 27 ? 167.600 44.035 99.325 1.00 45.40 114 LEU B O 1
ATOM 3853 N N . ALA B 1 28 ? 166.716 45.254 97.634 1.00 41.24 115 ALA B N 1
ATOM 3854 C CA . ALA B 1 28 ? 166.124 44.119 96.907 1.00 40.71 115 ALA B CA 1
ATOM 3855 C C . ALA B 1 28 ? 167.191 43.224 96.301 1.00 44.24 115 ALA B C 1
ATOM 3856 O O . ALA B 1 28 ? 167.111 42.010 96.468 1.00 44.37 115 ALA B O 1
ATOM 3858 N N . GLY B 1 29 ? 168.185 43.827 95.636 1.00 39.43 116 GLY B N 1
ATOM 3859 C CA . GLY B 1 29 ? 169.310 43.119 95.039 1.00 38.49 116 GLY B CA 1
ATOM 3860 C C . GLY B 1 29 ? 170.206 42.483 96.076 1.00 43.11 116 GLY B C 1
ATOM 3861 O O . GLY B 1 29 ? 170.608 41.330 95.918 1.00 43.86 116 GLY B O 1
ATOM 3862 N N . LEU B 1 30 ? 170.511 43.229 97.157 1.00 39.54 117 LEU B N 1
ATOM 3863 C CA . LEU B 1 30 ? 171.331 42.746 98.267 1.00 39.34 117 LEU B CA 1
ATOM 3864 C C . LEU B 1 30 ? 170.640 41.571 98.960 1.00 43.72 117 LEU B C 1
ATOM 3865 O O . LEU B 1 30 ? 171.305 40.590 99.292 1.00 44.01 117 LEU B O 1
ATOM 3870 N N . SER B 1 31 ? 169.308 41.652 99.136 1.00 40.14 118 SER B N 1
ATOM 3871 C CA . SER B 1 31 ? 168.515 40.595 99.753 1.00 40.52 118 SER B CA 1
ATOM 3872 C C . SER B 1 31 ? 168.471 39.353 98.846 1.00 45.96 118 SER B C 1
ATOM 3873 O O . SER B 1 31 ? 168.650 38.247 99.351 1.00 46.44 118 SER B O 1
ATOM 3876 N N . THR B 1 32 ? 168.288 39.535 97.513 1.00 42.65 119 THR B N 1
ATOM 3877 C CA . THR B 1 32 ? 168.268 38.433 96.536 1.00 42.38 119 THR B CA 1
ATOM 3878 C C . THR B 1 32 ? 169.598 37.675 96.617 1.00 47.61 119 THR B C 1
ATOM 3879 O O . THR B 1 32 ? 169.588 36.454 96.739 1.00 48.50 119 THR B O 1
ATOM 3883 N N . ALA B 1 33 ? 170.729 38.411 96.605 1.00 43.41 120 ALA B N 1
ATOM 3884 C CA . ALA B 1 33 ? 172.078 37.872 96.688 1.00 42.83 120 ALA B CA 1
ATOM 3885 C C . ALA B 1 33 ? 172.312 37.123 98.004 1.00 47.82 120 ALA B C 1
ATOM 3886 O O . ALA B 1 33 ? 172.868 36.028 97.964 1.00 48.52 120 ALA B O 1
ATOM 3888 N N . LYS B 1 34 ? 171.858 37.683 99.153 1.00 44.29 121 LYS B N 1
ATOM 3889 C CA . LYS B 1 34 ? 171.998 37.100 100.498 1.00 44.08 121 LYS B CA 1
ATOM 3890 C C . LYS B 1 34 ? 171.319 35.732 100.584 1.00 49.84 121 LYS B C 1
ATOM 3891 O O . LYS B 1 34 ? 171.955 34.772 101.008 1.00 49.71 121 LYS B O 1
ATOM 3897 N N . TYR B 1 35 ? 170.045 35.634 100.169 1.00 48.30 122 TYR B N 1
ATOM 3898 C CA . TYR B 1 35 ? 169.282 34.393 100.270 1.00 48.37 122 TYR B CA 1
ATOM 3899 C C . TYR B 1 35 ? 169.645 33.380 99.174 1.00 53.39 122 TYR B C 1
ATOM 3900 O O . TYR B 1 35 ? 169.465 32.188 99.403 1.00 53.60 122 TYR B O 1
ATOM 3909 N N . LEU B 1 36 ? 170.221 33.817 98.033 1.00 49.79 123 LEU B N 1
ATOM 3910 C CA . LEU B 1 36 ? 170.681 32.869 97.008 1.00 48.86 123 LEU B CA 1
ATOM 3911 C C . LEU B 1 36 ? 171.978 32.216 97.483 1.00 52.82 123 LEU B C 1
ATOM 3912 O O . LEU B 1 36 ? 172.170 31.019 97.268 1.00 53.00 123 LEU B O 1
ATOM 3917 N N . ALA B 1 37 ? 172.843 32.998 98.166 1.00 49.36 124 ALA B N 1
ATOM 3918 C CA . ALA B 1 37 ? 174.109 32.535 98.737 1.00 49.36 124 ALA B CA 1
ATOM 3919 C C . ALA B 1 37 ? 173.849 31.526 99.864 1.00 55.80 124 ALA B C 1
ATOM 3920 O O . ALA B 1 37 ? 174.587 30.548 99.985 1.00 57.01 124 ALA B O 1
ATOM 3922 N N . ASP B 1 38 ? 172.777 31.752 100.662 1.00 51.63 125 ASP B N 1
ATOM 3923 C CA . ASP B 1 38 ? 172.333 30.879 101.751 1.00 50.99 125 ASP B CA 1
ATOM 3924 C C . ASP B 1 38 ? 171.852 29.532 101.201 1.00 55.55 125 ASP B C 1
ATOM 3925 O O . ASP B 1 38 ? 172.007 28.507 101.855 1.00 55.77 125 ASP B O 1
ATOM 3930 N N . ALA B 1 39 ? 171.286 29.541 99.991 1.00 52.78 126 ALA B N 1
ATOM 3931 C CA . ALA B 1 39 ? 170.779 28.357 99.300 1.00 52.81 126 ALA B CA 1
ATOM 3932 C C . ALA B 1 39 ? 171.911 27.555 98.623 1.00 57.43 126 ALA B C 1
ATOM 3933 O O . ALA B 1 39 ? 171.658 26.471 98.091 1.00 57.30 126 ALA B O 1
ATOM 3935 N N . GLY B 1 40 ? 173.131 28.095 98.655 1.00 54.27 127 GLY B N 1
ATOM 3936 C CA . GLY B 1 40 ? 174.323 27.472 98.092 1.00 54.24 127 GLY B CA 1
ATOM 3937 C C . GLY B 1 40 ? 174.646 27.854 96.660 1.00 60.34 127 GLY B C 1
ATOM 3938 O O . GLY B 1 40 ? 175.501 27.218 96.036 1.00 61.30 127 GLY B O 1
ATOM 3939 N N . HIS B 1 41 ? 173.983 28.901 96.127 1.00 56.39 128 HIS B N 1
ATOM 3940 C CA . HIS B 1 41 ? 174.182 29.370 94.756 1.00 55.29 128 HIS B CA 1
ATOM 3941 C C . HIS B 1 41 ? 175.201 30.512 94.705 1.00 58.17 128 HIS B C 1
ATOM 3942 O O . HIS B 1 41 ? 175.632 30.992 95.753 1.00 58.05 128 HIS B O 1
ATOM 3949 N N . LYS B 1 42 ? 175.634 30.898 93.488 1.00 53.58 129 LYS B N 1
ATOM 3950 C CA . LYS B 1 42 ? 176.636 31.936 93.287 1.00 53.03 129 LYS B CA 1
ATOM 3951 C C . LYS B 1 42 ? 176.008 33.208 92.685 1.00 56.52 129 LYS B C 1
ATOM 3952 O O . LYS B 1 42 ? 175.889 33.317 91.459 1.00 56.58 129 LYS B O 1
ATOM 3958 N N . PRO B 1 43 ? 175.626 34.200 93.522 1.00 51.72 130 PRO B N 1
ATOM 3959 C CA . PRO B 1 43 ? 175.081 35.439 92.961 1.00 50.62 130 PRO B CA 1
ATOM 3960 C C . PRO B 1 43 ? 176.191 36.386 92.479 1.00 52.85 130 PRO B C 1
ATOM 3961 O O . PRO B 1 43 ? 177.259 36.466 93.092 1.00 52.78 130 PRO B O 1
ATOM 3965 N N . ILE B 1 44 ? 175.939 37.087 91.368 1.00 47.81 131 ILE B N 1
ATOM 3966 C CA . ILE B 1 44 ? 176.833 38.104 90.810 1.00 47.08 131 ILE B CA 1
ATOM 3967 C C . ILE B 1 44 ? 176.023 39.409 90.808 1.00 50.98 131 ILE B C 1
ATOM 3968 O O . ILE B 1 44 ? 175.197 39.647 89.919 1.00 50.81 131 ILE B O 1
ATOM 3973 N N . LEU B 1 45 ? 176.212 40.198 91.870 1.00 46.54 132 LEU B N 1
ATOM 3974 C CA . LEU B 1 45 ? 175.512 41.451 92.109 1.00 46.09 132 LEU B CA 1
ATOM 3975 C C . LEU B 1 45 ? 176.267 42.606 91.459 1.00 49.40 132 LEU B C 1
ATOM 3976 O O . LEU B 1 45 ? 177.393 42.918 91.856 1.00 48.83 132 LEU B O 1
ATOM 3981 N N . LEU B 1 46 ? 175.639 43.222 90.445 1.00 45.80 133 LEU B N 1
ATOM 3982 C CA . LEU B 1 46 ? 176.204 44.328 89.673 1.00 45.47 133 LEU B CA 1
ATOM 3983 C C . LEU B 1 46 ? 175.482 45.643 89.970 1.00 48.50 133 LEU B C 1
ATOM 3984 O O . LEU B 1 46 ? 174.302 45.798 89.644 1.00 47.77 133 LEU B O 1
ATOM 3989 N N . GLU B 1 47 ? 176.207 46.587 90.584 1.00 44.01 134 GLU B N 1
ATOM 3990 C CA . GLU B 1 47 ? 175.689 47.901 90.949 1.00 43.40 134 GLU B CA 1
ATOM 3991 C C . GLU B 1 47 ? 176.229 48.959 89.997 1.00 46.98 134 GLU B C 1
ATOM 3992 O O . GLU B 1 47 ? 177.444 49.075 89.843 1.00 47.39 134 GLU B O 1
ATOM 3998 N N . ALA B 1 48 ? 175.325 49.765 89.412 1.00 42.05 135 ALA B N 1
ATOM 3999 C CA . ALA B 1 48 ? 175.641 50.852 88.479 1.00 41.18 135 ALA B CA 1
ATOM 4000 C C . ALA B 1 48 ? 176.562 51.936 89.067 1.00 48.02 135 ALA B C 1
ATOM 4001 O O . ALA B 1 48 ? 177.447 52.435 88.365 1.00 48.93 135 ALA B O 1
ATOM 4003 N N . ARG B 1 49 ? 176.334 52.318 90.335 1.00 44.79 136 ARG B N 1
ATOM 4004 C CA . ARG B 1 49 ? 177.044 53.413 90.994 1.00 44.43 136 ARG B CA 1
ATOM 4005 C C . ARG B 1 49 ? 178.230 52.945 91.837 1.00 49.58 136 ARG B C 1
ATOM 4006 O O . ARG B 1 49 ? 178.502 51.748 91.918 1.00 49.86 136 ARG B O 1
ATOM 4014 N N . ASP B 1 50 ? 178.950 53.911 92.442 1.00 47.09 137 ASP B N 1
ATOM 4015 C CA . ASP B 1 50 ? 180.102 53.678 93.319 1.00 47.58 137 ASP B CA 1
ATOM 4016 C C . ASP B 1 50 ? 179.640 53.653 94.804 1.00 52.27 137 ASP B C 1
ATOM 4017 O O . ASP B 1 50 ? 180.440 53.878 95.721 1.00 53.56 137 ASP B O 1
ATOM 4022 N N . VAL B 1 51 ? 178.340 53.362 95.031 1.00 46.75 138 VAL B N 1
ATOM 4023 C CA . VAL B 1 51 ? 177.728 53.307 96.357 1.00 45.28 138 VAL B CA 1
ATOM 4024 C C . VAL B 1 51 ? 176.679 52.177 96.397 1.00 49.36 138 VAL B C 1
ATOM 4025 O O . VAL B 1 51 ? 176.007 51.902 95.400 1.00 48.72 138 VAL B O 1
ATOM 4029 N N . LEU B 1 52 ? 176.559 51.528 97.559 1.00 46.11 139 LEU B N 1
ATOM 4030 C CA . LEU B 1 52 ? 175.574 50.477 97.806 1.00 45.36 139 LEU B CA 1
ATOM 4031 C C . LEU B 1 52 ? 174.302 51.071 98.419 1.00 46.67 139 LEU B C 1
ATOM 4032 O O . LEU B 1 52 ? 174.360 52.136 99.037 1.00 46.16 139 LEU B O 1
ATOM 4037 N N . GLY B 1 53 ? 173.184 50.365 98.281 1.00 42.04 140 GLY B N 1
ATOM 4038 C CA . GLY B 1 53 ? 171.929 50.743 98.923 1.00 41.60 140 GLY B CA 1
ATOM 4039 C C . GLY B 1 53 ? 170.795 51.289 98.092 1.00 45.64 140 GLY B C 1
ATOM 4040 O O . GLY B 1 53 ? 169.627 51.114 98.462 1.00 45.97 140 GLY B O 1
ATOM 4041 N N . GLY B 1 54 ? 171.132 51.972 97.004 1.00 41.42 141 GLY B N 1
ATOM 4042 C CA . GLY B 1 54 ? 170.140 52.567 96.129 1.00 41.16 141 GLY B CA 1
ATOM 4043 C C . GLY B 1 54 ? 169.465 53.742 96.776 1.00 45.06 141 GLY B C 1
ATOM 4044 O O . GLY B 1 54 ? 170.111 54.761 97.043 1.00 45.58 141 GLY B O 1
ATOM 4045 N N . LYS B 1 55 ? 168.171 53.586 97.074 1.00 40.89 142 LYS B N 1
ATOM 4046 C CA . LYS B 1 55 ? 167.386 54.642 97.718 1.00 40.56 142 LYS B CA 1
ATOM 4047 C C . LYS B 1 55 ? 167.741 54.787 99.225 1.00 46.69 142 LYS B C 1
ATOM 4048 O O . LYS B 1 55 ? 167.221 55.684 99.873 1.00 46.52 142 LYS B O 1
ATOM 4054 N N . ILE B 1 56 ? 168.662 53.949 99.759 1.00 45.11 143 ILE B N 1
ATOM 4055 C CA . ILE B 1 56 ? 169.137 54.051 101.148 1.00 44.98 143 ILE B CA 1
ATOM 4056 C C . ILE B 1 56 ? 170.624 54.484 101.142 1.00 50.73 143 ILE B C 1
ATOM 4057 O O . ILE B 1 56 ? 171.198 54.669 102.209 1.00 51.00 143 ILE B O 1
ATOM 4062 N N . ALA B 1 57 ? 171.217 54.713 99.946 1.00 47.99 144 ALA B N 1
ATOM 4063 C CA . ALA B 1 57 ? 172.616 55.136 99.796 1.00 47.73 144 ALA B CA 1
ATOM 4064 C C . ALA B 1 57 ? 172.898 56.473 100.478 1.00 53.79 144 ALA B C 1
ATOM 4065 O O . ALA B 1 57 ? 172.030 57.342 100.547 1.00 53.86 144 ALA B O 1
ATOM 4067 N N . ALA B 1 58 ? 174.118 56.607 101.001 1.00 51.56 145 ALA B N 1
ATOM 4068 C CA . ALA B 1 58 ? 174.625 57.800 101.667 1.00 51.80 145 ALA B CA 1
ATOM 4069 C C . ALA B 1 58 ? 176.049 58.086 101.185 1.00 56.07 145 ALA B C 1
ATOM 4070 O O . ALA B 1 58 ? 176.724 57.182 100.688 1.00 54.99 145 ALA B O 1
ATOM 4072 N N . TRP B 1 59 ? 176.497 59.344 101.310 1.00 53.53 146 TRP B N 1
ATOM 4073 C CA . TRP B 1 59 ? 177.831 59.764 100.883 1.00 53.43 146 TRP B CA 1
ATOM 4074 C C . TRP B 1 59 ? 178.496 60.615 101.950 1.00 57.61 146 TRP B C 1
ATOM 4075 O O . TRP B 1 59 ? 177.825 61.420 102.595 1.00 56.90 146 TRP B O 1
ATOM 4086 N N . LYS B 1 60 ? 179.818 60.431 102.128 1.00 55.06 147 LYS B N 1
ATOM 4087 C CA . LYS B 1 60 ? 180.643 61.175 103.081 1.00 55.28 147 LYS B CA 1
ATOM 4088 C C . LYS B 1 60 ? 181.267 62.363 102.354 1.00 61.69 147 LYS B C 1
ATOM 4089 O O . LYS B 1 60 ? 181.961 62.164 101.353 1.00 61.48 147 LYS B O 1
ATOM 4095 N N . ASP B 1 61 ? 180.992 63.598 102.822 1.00 59.67 148 ASP B N 1
ATOM 4096 C CA . ASP B 1 61 ? 181.544 64.796 102.185 1.00 59.70 148 ASP B CA 1
ATOM 4097 C C . ASP B 1 61 ? 182.986 65.069 102.690 1.00 66.22 148 ASP B C 1
ATOM 4098 O O . ASP B 1 61 ? 183.511 64.300 103.506 1.00 65.91 148 ASP B O 1
ATOM 4103 N N . GLU B 1 62 ? 183.626 66.143 102.172 1.00 64.59 149 GLU B N 1
ATOM 4104 C CA . GLU B 1 62 ? 185.006 66.566 102.487 1.00 65.09 149 GLU B CA 1
ATOM 4105 C C . GLU B 1 62 ? 185.276 66.708 103.999 1.00 67.65 149 GLU B C 1
ATOM 4106 O O . GLU B 1 62 ? 186.345 66.301 104.461 1.00 66.94 149 GLU B O 1
ATOM 4112 N N . ASP B 1 63 ? 184.298 67.245 104.762 1.00 63.06 150 ASP B N 1
ATOM 4113 C CA . ASP B 1 63 ? 184.400 67.461 106.208 1.00 62.36 150 ASP B CA 1
ATOM 4114 C C . ASP B 1 63 ? 184.183 66.163 107.011 1.00 66.12 150 ASP B C 1
ATOM 4115 O O . ASP B 1 63 ? 184.312 66.179 108.239 1.00 66.71 150 ASP B O 1
ATOM 4120 N N . GLY B 1 64 ? 183.876 65.063 106.320 1.00 61.17 151 GLY B N 1
ATOM 4121 C CA . GLY B 1 64 ? 183.662 63.752 106.927 1.00 60.05 151 GLY B CA 1
ATOM 4122 C C . GLY B 1 64 ? 182.255 63.500 107.432 1.00 63.32 151 GLY B C 1
ATOM 4123 O O . GLY B 1 64 ? 182.030 62.544 108.180 1.00 63.48 151 GLY B O 1
ATOM 4124 N N . ASP B 1 65 ? 181.296 64.354 107.028 1.00 59.22 152 ASP B N 1
ATOM 4125 C CA . ASP B 1 65 ? 179.891 64.256 107.425 1.00 58.62 152 ASP B CA 1
ATOM 4126 C C . ASP B 1 65 ? 179.063 63.554 106.342 1.00 60.76 152 ASP B C 1
ATOM 4127 O O . ASP B 1 65 ? 179.221 63.831 105.150 1.00 59.87 152 ASP B O 1
ATOM 4132 N N . TRP B 1 66 ? 178.184 62.640 106.766 1.00 55.93 153 TRP B N 1
ATOM 4133 C CA . TRP B 1 66 ? 177.326 61.875 105.872 1.00 54.73 153 TRP B CA 1
ATOM 4134 C C . TRP B 1 66 ? 176.019 62.579 105.557 1.00 57.57 153 TRP B C 1
ATOM 4135 O O . TRP B 1 66 ? 175.440 63.236 106.424 1.00 58.45 153 TRP B O 1
ATOM 4146 N N . TYR B 1 67 ? 175.556 62.422 104.304 1.00 52.24 154 TYR B N 1
ATOM 4147 C CA . TYR B 1 67 ? 174.268 62.893 103.796 1.00 50.83 154 TYR B CA 1
ATOM 4148 C C . TYR B 1 67 ? 173.618 61.724 103.063 1.00 51.54 154 TYR B C 1
ATOM 4149 O O . TYR B 1 67 ? 174.303 60.989 102.356 1.00 51.16 154 TYR B O 1
ATOM 4158 N N . GLU B 1 68 ? 172.315 61.515 103.294 1.00 45.39 155 GLU B N 1
ATOM 4159 C CA . GLU B 1 68 ? 171.569 60.363 102.809 1.00 44.15 155 GLU B CA 1
ATOM 4160 C C . GLU B 1 68 ? 170.586 60.683 101.684 1.00 47.53 155 GLU B C 1
ATOM 4161 O O . GLU B 1 68 ? 170.182 61.830 101.511 1.00 45.93 155 GLU B O 1
ATOM 4167 N N . THR B 1 69 ? 170.169 59.633 100.944 1.00 45.40 156 THR B N 1
ATOM 4168 C CA . THR B 1 69 ? 169.161 59.717 99.885 1.00 45.66 156 THR B CA 1
ATOM 4169 C C . THR B 1 69 ? 167.807 60.034 100.547 1.00 50.81 156 THR B C 1
ATOM 4170 O O . THR B 1 69 ? 166.999 60.773 99.980 1.00 50.43 156 THR B O 1
ATOM 4174 N N . GLY B 1 70 ? 167.597 59.492 101.751 1.00 47.61 157 GLY B N 1
ATOM 4175 C CA . GLY B 1 70 ? 166.384 59.729 102.520 1.00 47.11 157 GLY B CA 1
ATOM 4176 C C . GLY B 1 70 ? 166.463 59.442 104.005 1.00 50.19 157 GLY B C 1
ATOM 4177 O O . GLY B 1 70 ? 167.393 58.780 104.479 1.00 50.54 157 GLY B O 1
ATOM 4178 N N . LEU B 1 71 ? 165.464 59.953 104.746 1.00 45.30 158 LEU B N 1
ATOM 4179 C CA . LEU B 1 71 ? 165.272 59.725 106.173 1.00 43.99 158 LEU B CA 1
ATOM 4180 C C . LEU B 1 71 ? 164.520 58.422 106.281 1.00 44.95 158 LEU B C 1
ATOM 4181 O O . LEU B 1 71 ? 163.346 58.367 105.907 1.00 45.31 158 LEU B O 1
ATOM 4186 N N . HIS B 1 72 ? 165.208 57.353 106.705 1.00 38.69 159 HIS B N 1
ATOM 4187 C CA . HIS B 1 72 ? 164.603 56.034 106.776 1.00 37.67 159 HIS B CA 1
ATOM 4188 C C . HIS B 1 72 ? 164.265 55.632 108.193 1.00 43.82 159 HIS B C 1
ATOM 4189 O O . HIS B 1 72 ? 165.085 55.760 109.105 1.00 43.86 159 HIS B O 1
ATOM 4196 N N . ILE B 1 73 ? 163.034 55.135 108.364 1.00 42.17 160 ILE B N 1
ATOM 4197 C CA . ILE B 1 73 ? 162.500 54.662 109.634 1.00 42.70 160 ILE B CA 1
ATOM 4198 C C . ILE B 1 73 ? 162.172 53.189 109.502 1.00 47.13 160 ILE B C 1
ATOM 4199 O O . ILE B 1 73 ? 161.497 52.784 108.561 1.00 47.65 160 ILE B O 1
ATOM 4204 N N . PHE B 1 74 ? 162.660 52.404 110.457 1.00 43.30 161 PHE B N 1
ATOM 4205 C CA . PHE B 1 74 ? 162.420 50.975 110.580 1.00 42.77 161 PHE B CA 1
ATOM 4206 C C . PHE B 1 74 ? 161.274 50.786 111.564 1.00 47.41 161 PHE B C 1
ATOM 4207 O O . PHE B 1 74 ? 161.226 51.482 112.583 1.00 48.63 161 PHE B O 1
ATOM 4215 N N . PHE B 1 75 ? 160.327 49.898 111.245 1.00 41.97 162 PHE B N 1
ATOM 4216 C CA . PHE B 1 75 ? 159.167 49.659 112.092 1.00 41.32 162 PHE B CA 1
ATOM 4217 C C . PHE B 1 75 ? 159.217 48.259 112.709 1.00 47.60 162 PHE B C 1
ATOM 4218 O O . PHE B 1 75 ? 159.909 47.377 112.188 1.00 48.32 162 PHE B O 1
ATOM 4226 N N . GLY B 1 76 ? 158.491 48.071 113.814 1.00 42.86 163 GLY B N 1
ATOM 4227 C CA . GLY B 1 76 ? 158.385 46.772 114.465 1.00 42.46 163 GLY B CA 1
ATOM 4228 C C . GLY B 1 76 ? 157.707 45.775 113.550 1.00 46.53 163 GLY B C 1
ATOM 4229 O O . GLY B 1 76 ? 158.092 44.604 113.513 1.00 46.05 163 GLY B O 1
ATOM 4230 N N . ALA B 1 77 ? 156.722 46.265 112.749 1.00 43.58 164 ALA B N 1
ATOM 4231 C CA . ALA B 1 77 ? 155.950 45.483 111.777 1.00 43.21 164 ALA B CA 1
ATOM 4232 C C . ALA B 1 77 ? 156.710 45.315 110.430 1.00 47.72 164 ALA B C 1
ATOM 4233 O O . ALA B 1 77 ? 156.108 45.351 109.350 1.00 48.48 164 ALA B O 1
ATOM 4235 N N . TYR B 1 78 ? 158.039 45.120 110.518 1.00 42.39 165 TYR B N 1
ATOM 4236 C CA . TYR B 1 78 ? 158.955 44.851 109.416 1.00 41.14 165 TYR B CA 1
ATOM 4237 C C . TYR B 1 78 ? 159.573 43.477 109.705 1.00 45.93 165 TYR B C 1
ATOM 4238 O O . TYR B 1 78 ? 160.728 43.422 110.135 1.00 44.52 165 TYR B O 1
ATOM 4247 N N . PRO B 1 79 ? 158.814 42.356 109.560 1.00 42.91 166 PRO B N 1
ATOM 4248 C CA . PRO B 1 79 ? 159.368 41.039 109.931 1.00 42.73 166 PRO B CA 1
ATOM 4249 C C . PRO B 1 79 ? 160.593 40.571 109.137 1.00 49.50 166 PRO B C 1
ATOM 4250 O O . PRO B 1 79 ? 161.478 39.963 109.731 1.00 50.00 166 PRO B O 1
ATOM 4254 N N . ASN B 1 80 ? 160.651 40.827 107.815 1.00 47.34 167 ASN B N 1
ATOM 4255 C CA . ASN B 1 80 ? 161.765 40.363 106.987 1.00 47.07 167 ASN B CA 1
ATOM 4256 C C . ASN B 1 80 ? 163.048 41.153 107.259 1.00 52.85 167 ASN B C 1
ATOM 4257 O O . ASN B 1 80 ? 164.133 40.572 107.167 1.00 53.92 167 ASN B O 1
ATOM 4262 N N . ILE B 1 81 ? 162.924 42.448 107.622 1.00 49.30 168 ILE B N 1
ATOM 4263 C CA . ILE B 1 81 ? 164.036 43.325 107.993 1.00 49.32 168 ILE B CA 1
ATOM 4264 C C . ILE B 1 81 ? 164.606 42.822 109.334 1.00 54.94 168 ILE B C 1
ATOM 4265 O O . ILE B 1 81 ? 165.826 42.668 109.438 1.00 55.04 168 ILE B O 1
ATOM 4270 N N . GLN B 1 82 ? 163.723 42.522 110.331 1.00 51.87 169 GLN B N 1
ATOM 4271 C CA . GLN B 1 82 ? 164.102 41.997 111.658 1.00 51.78 169 GLN B CA 1
ATOM 4272 C C . GLN B 1 82 ? 164.870 40.690 111.511 1.00 55.20 169 GLN B C 1
ATOM 4273 O O . GLN B 1 82 ? 165.887 40.509 112.180 1.00 55.67 169 GLN B O 1
ATOM 4279 N N . ASN B 1 83 ? 164.386 39.787 110.630 1.00 51.25 170 ASN B N 1
ATOM 4280 C CA . ASN B 1 83 ? 165.009 38.492 110.340 1.00 51.17 170 ASN B CA 1
ATOM 4281 C C . ASN B 1 83 ? 166.408 38.684 109.774 1.00 56.06 170 ASN B C 1
ATOM 4282 O O . ASN B 1 83 ? 167.332 38.055 110.273 1.00 57.30 170 ASN B O 1
ATOM 4287 N N . LEU B 1 84 ? 166.566 39.579 108.767 1.00 51.93 171 LEU B N 1
ATOM 4288 C CA . LEU B 1 84 ? 167.839 39.889 108.107 1.00 51.76 171 LEU B CA 1
ATOM 4289 C C . LEU B 1 84 ? 168.871 40.425 109.115 1.00 55.21 171 LEU B C 1
ATOM 4290 O O . LEU B 1 84 ? 169.992 39.921 109.148 1.00 54.94 171 LEU B O 1
ATOM 4295 N N . PHE B 1 85 ? 168.486 41.418 109.941 1.00 50.91 172 PHE B N 1
ATOM 4296 C CA . PHE B 1 85 ? 169.339 42.007 110.974 1.00 50.39 172 PHE B CA 1
ATOM 4297 C C . PHE B 1 85 ? 169.795 40.936 111.991 1.00 56.30 172 PHE B C 1
ATOM 4298 O O . PHE B 1 85 ? 170.962 40.925 112.387 1.00 56.23 172 PHE B O 1
ATOM 4306 N N . GLY B 1 86 ? 168.879 40.037 112.363 1.00 53.04 173 GLY B N 1
ATOM 4307 C CA . GLY B 1 86 ? 169.138 38.931 113.276 1.00 53.09 173 GLY B CA 1
ATOM 4308 C C . GLY B 1 86 ? 170.078 37.897 112.688 1.00 58.14 173 GLY B C 1
ATOM 4309 O O . GLY B 1 86 ? 170.999 37.443 113.372 1.00 58.68 173 GLY B O 1
ATOM 4310 N N . GLU B 1 87 ? 169.861 37.541 111.397 1.00 54.17 174 GLU B N 1
ATOM 4311 C CA . GLU B 1 87 ? 170.676 36.600 110.618 1.00 53.41 174 GLU B CA 1
ATOM 4312 C C . GLU B 1 87 ? 172.131 37.094 110.476 1.00 57.76 174 GLU B C 1
ATOM 4313 O O . GLU B 1 87 ? 173.052 36.279 110.425 1.00 57.72 174 GLU B O 1
ATOM 4319 N N . LEU B 1 88 ? 172.323 38.422 110.398 1.00 54.23 175 LEU B N 1
ATOM 4320 C CA . LEU B 1 88 ? 173.631 39.065 110.269 1.00 54.19 175 LEU B CA 1
ATOM 4321 C C . LEU B 1 88 ? 174.190 39.483 111.644 1.00 59.18 175 LEU B C 1
ATOM 4322 O O . LEU B 1 88 ? 175.333 39.943 111.730 1.00 59.12 175 LEU B O 1
ATOM 4327 N N . GLY B 1 89 ? 173.383 39.314 112.693 1.00 55.83 176 GLY B N 1
ATOM 4328 C CA . GLY B 1 89 ? 173.745 39.648 114.067 1.00 55.53 176 GLY B CA 1
ATOM 4329 C C . GLY B 1 89 ? 174.026 41.122 114.288 1.00 59.12 176 GLY B C 1
ATOM 4330 O O . GLY B 1 89 ? 174.973 41.472 115.002 1.00 59.87 176 GLY B O 1
ATOM 4331 N N . ILE B 1 90 ? 173.202 41.995 113.676 1.00 53.20 177 ILE B N 1
ATOM 4332 C CA . ILE B 1 90 ? 173.352 43.447 113.754 1.00 51.92 177 ILE B CA 1
ATOM 4333 C C . ILE B 1 90 ? 172.079 44.120 114.327 1.00 56.19 177 ILE B C 1
ATOM 4334 O O . ILE B 1 90 ? 171.844 45.299 114.052 1.00 55.66 177 ILE B O 1
ATOM 4339 N N . ASN B 1 91 ? 171.305 43.393 115.177 1.00 52.59 178 ASN B N 1
ATOM 4340 C CA . ASN B 1 91 ? 170.071 43.886 115.817 1.00 51.85 178 ASN B CA 1
ATOM 4341 C C . ASN B 1 91 ? 170.303 45.156 116.650 1.00 57.64 178 ASN B C 1
ATOM 4342 O O . ASN B 1 91 ? 169.421 46.013 116.727 1.00 57.60 178 ASN B O 1
ATOM 4347 N N . ASP B 1 92 ? 171.497 45.270 117.258 1.00 55.36 179 ASP B N 1
ATOM 4348 C CA . ASP B 1 92 ? 171.925 46.394 118.095 1.00 55.57 179 ASP B CA 1
ATOM 4349 C C . ASP B 1 92 ? 172.165 47.681 117.278 1.00 57.83 179 ASP B C 1
ATOM 4350 O O . ASP B 1 92 ? 172.350 48.751 117.875 1.00 58.26 179 ASP B O 1
ATOM 4355 N N . ARG B 1 93 ? 172.144 47.585 115.923 1.00 51.73 180 ARG B N 1
ATOM 4356 C CA . ARG B 1 93 ? 172.356 48.728 115.028 1.00 49.85 180 ARG B CA 1
ATOM 4357 C C . ARG B 1 93 ? 171.058 49.526 114.816 1.00 52.68 180 ARG B C 1
ATOM 4358 O O . ARG B 1 93 ? 171.097 50.599 114.211 1.00 53.25 180 ARG B O 1
ATOM 4366 N N . LEU B 1 94 ? 169.925 49.029 115.351 1.00 47.87 181 LEU B N 1
ATOM 4367 C CA . LEU B 1 94 ? 168.637 49.717 115.300 1.00 46.85 181 LEU B CA 1
ATOM 4368 C C . LEU B 1 94 ? 168.378 50.400 116.639 1.00 51.01 181 LEU B C 1
ATOM 4369 O O . LEU B 1 94 ? 168.295 49.730 117.673 1.00 51.87 181 LEU B O 1
ATOM 4374 N N . GLN B 1 95 ? 168.302 51.740 116.619 1.00 45.77 182 GLN B N 1
ATOM 4375 C CA . GLN B 1 95 ? 168.053 52.571 117.793 1.00 44.22 182 GLN B CA 1
ATOM 4376 C C . GLN B 1 95 ? 166.548 52.801 117.939 1.00 48.27 182 GLN B C 1
ATOM 4377 O O . GLN B 1 95 ? 166.008 53.753 117.369 1.00 46.73 182 GLN B O 1
ATOM 4383 N N . TRP B 1 96 ? 165.867 51.907 118.685 1.00 46.58 183 TRP B N 1
ATOM 4384 C CA . TRP B 1 96 ? 164.420 51.975 118.924 1.00 46.98 183 TRP B CA 1
ATOM 4385 C C . TRP B 1 96 ? 164.076 53.170 119.792 1.00 50.58 183 TRP B C 1
ATOM 4386 O O . TRP B 1 96 ? 164.705 53.387 120.831 1.00 50.33 183 TRP B O 1
ATOM 4397 N N . LYS B 1 97 ? 163.121 53.978 119.328 1.00 46.45 184 LYS B N 1
ATOM 4398 C CA . LYS B 1 97 ? 162.707 55.184 120.028 1.00 46.19 184 LYS B CA 1
ATOM 4399 C C . LYS B 1 97 ? 161.423 54.907 120.832 1.00 53.10 184 LYS B C 1
ATOM 4400 O O . LYS B 1 97 ? 160.872 53.800 120.740 1.00 53.64 184 LYS B O 1
ATOM 4406 N N . GLU B 1 98 ? 160.977 55.890 121.654 1.00 49.91 185 GLU B N 1
ATOM 4407 C CA . GLU B 1 98 ? 159.771 55.800 122.488 1.00 50.32 185 GLU B CA 1
ATOM 4408 C C . GLU B 1 98 ? 158.546 55.451 121.629 1.00 54.59 185 GLU B C 1
ATOM 4409 O O . GLU B 1 98 ? 158.486 55.885 120.480 1.00 54.63 185 GLU B O 1
ATOM 4415 N N . HIS B 1 99 ? 157.584 54.668 122.158 1.00 50.19 186 HIS B N 1
ATOM 4416 C CA . HIS B 1 99 ? 156.392 54.331 121.383 1.00 49.61 186 HIS B CA 1
ATOM 4417 C C . HIS B 1 99 ? 155.434 55.536 121.378 1.00 54.74 186 HIS B C 1
ATOM 4418 O O . HIS B 1 99 ? 154.449 55.577 122.119 1.00 53.66 186 HIS B O 1
ATOM 4425 N N . SER B 1 100 ? 155.770 56.539 120.540 1.00 53.63 187 SER B N 1
ATOM 4426 C CA . SER B 1 100 ? 155.033 57.795 120.387 1.00 54.09 187 SER B CA 1
ATOM 4427 C C . SER B 1 100 ? 155.041 58.290 118.948 1.00 60.08 187 SER B C 1
ATOM 4428 O O . SER B 1 100 ? 155.889 57.888 118.149 1.00 61.07 187 SER B O 1
ATOM 4431 N N . MET B 1 101 ? 154.077 59.151 118.621 1.00 56.91 188 MET B N 1
ATOM 4432 C CA . MET B 1 101 ? 153.911 59.776 117.314 1.00 57.26 188 MET B CA 1
ATOM 4433 C C . MET B 1 101 ? 153.804 61.268 117.554 1.00 58.82 188 MET B C 1
ATOM 4434 O O . MET B 1 101 ? 152.738 61.750 117.927 1.00 58.66 188 MET B O 1
ATOM 4439 N N . ILE B 1 102 ? 154.918 61.992 117.428 1.00 53.52 189 ILE B N 1
ATOM 4440 C CA . ILE B 1 102 ? 154.938 63.418 117.731 1.00 52.33 189 ILE B CA 1
ATOM 4441 C C . ILE B 1 102 ? 154.648 64.225 116.463 1.00 57.44 189 ILE B C 1
ATOM 4442 O O . ILE B 1 102 ? 155.322 64.068 115.451 1.00 58.48 189 ILE B O 1
ATOM 4447 N N . PHE B 1 103 ? 153.620 65.069 116.536 1.00 54.31 190 PHE B N 1
ATOM 4448 C CA . PHE B 1 103 ? 153.122 65.937 115.470 1.00 54.32 190 PHE B CA 1
ATOM 4449 C C . PHE B 1 103 ? 153.267 67.400 115.848 1.00 58.43 190 PHE B C 1
ATOM 4450 O O . PHE B 1 103 ? 153.034 67.754 116.991 1.00 58.79 190 PHE B O 1
ATOM 4458 N N . ALA B 1 104 ? 153.592 68.255 114.892 1.00 55.60 191 ALA B N 1
ATOM 4459 C CA . ALA B 1 104 ? 153.696 69.688 115.124 1.00 56.06 191 ALA B CA 1
ATOM 4460 C C . ALA B 1 104 ? 152.319 70.344 115.071 1.00 64.16 191 ALA B C 1
ATOM 4461 O O . ALA B 1 104 ? 151.383 69.768 114.512 1.00 63.53 191 ALA B O 1
ATOM 4463 N N . MET B 1 105 ? 152.193 71.547 115.659 1.00 64.47 192 MET B N 1
ATOM 4464 C CA . MET B 1 105 ? 150.942 72.301 115.667 1.00 65.67 192 MET B CA 1
ATOM 4465 C C . MET B 1 105 ? 151.062 73.475 114.695 1.00 70.88 192 MET B C 1
ATOM 4466 O O . MET B 1 105 ? 151.708 74.466 115.034 1.00 70.57 192 MET B O 1
ATOM 4471 N N . PRO B 1 106 ? 150.489 73.385 113.473 1.00 68.78 193 PRO B N 1
ATOM 4472 C CA . PRO B 1 106 ? 150.614 74.505 112.521 1.00 69.23 193 PRO B CA 1
ATOM 4473 C C . PRO B 1 106 ? 149.958 75.799 113.030 1.00 75.47 193 PRO B C 1
ATOM 4474 O O . PRO B 1 106 ? 150.489 76.888 112.787 1.00 75.66 193 PRO B O 1
ATOM 4478 N N . ASN B 1 107 ? 148.830 75.674 113.764 1.00 72.68 194 ASN B N 1
ATOM 4479 C CA . ASN B 1 107 ? 148.082 76.792 114.355 1.00 72.53 194 ASN B CA 1
ATOM 4480 C C . ASN B 1 107 ? 148.855 77.448 115.514 1.00 75.37 194 ASN B C 1
ATOM 4481 O O . ASN B 1 107 ? 148.741 78.657 115.712 1.00 74.91 194 ASN B O 1
ATOM 4486 N N . LYS B 1 108 ? 149.631 76.647 116.270 1.00 71.11 195 LYS B N 1
ATOM 4487 C CA . LYS B 1 108 ? 150.420 77.096 117.418 1.00 70.52 195 LYS B CA 1
ATOM 4488 C C . LYS B 1 108 ? 151.929 76.853 117.156 1.00 73.90 195 LYS B C 1
ATOM 4489 O O . LYS B 1 108 ? 152.459 75.802 117.533 1.00 73.67 195 LYS B O 1
ATOM 4495 N N . PRO B 1 109 ? 152.626 77.809 116.485 1.00 69.91 196 PRO B N 1
ATOM 4496 C CA . PRO B 1 109 ? 154.058 77.613 116.170 1.00 69.19 196 PRO B CA 1
ATOM 4497 C C . PRO B 1 109 ? 154.932 77.278 117.378 1.00 72.54 196 PRO B C 1
ATOM 4498 O O . PRO B 1 109 ? 154.803 77.902 118.432 1.00 73.78 196 PRO B O 1
ATOM 4502 N N . GLY B 1 110 ? 155.788 76.272 117.212 1.00 66.39 197 GLY B N 1
ATOM 4503 C CA . GLY B 1 110 ? 156.701 75.808 118.250 1.00 65.13 197 GLY B CA 1
ATOM 4504 C C . GLY B 1 110 ? 156.129 74.729 119.144 1.00 67.55 197 GLY B C 1
ATOM 4505 O O . GLY B 1 110 ? 156.881 74.026 119.830 1.00 65.75 197 GLY B O 1
ATOM 4506 N N . GLU B 1 111 ? 154.789 74.592 119.143 1.00 64.84 198 GLU B N 1
ATOM 4507 C CA . GLU B 1 111 ? 154.079 73.605 119.952 1.00 64.91 198 GLU B CA 1
ATOM 4508 C C . GLU B 1 111 ? 153.940 72.270 119.218 1.00 67.87 198 GLU B C 1
ATOM 4509 O O . GLU B 1 111 ? 153.834 72.233 117.988 1.00 67.89 198 GLU B O 1
ATOM 4515 N N . PHE B 1 112 ? 153.959 71.176 119.991 1.00 62.77 199 PHE B N 1
ATOM 4516 C CA . PHE B 1 112 ? 153.853 69.809 119.493 1.00 61.65 199 PHE B CA 1
ATOM 4517 C C . PHE B 1 112 ? 152.826 69.011 120.291 1.00 64.86 199 PHE B C 1
ATOM 4518 O O . PHE B 1 112 ? 152.713 69.176 121.509 1.00 64.94 199 PHE B O 1
ATOM 4526 N N . SER B 1 113 ? 152.093 68.135 119.591 1.00 59.74 200 SER B N 1
ATOM 4527 C CA . SER B 1 113 ? 151.097 67.218 120.135 1.00 58.89 200 SER B CA 1
ATOM 4528 C C . SER B 1 113 ? 151.564 65.797 119.875 1.00 60.47 200 SER B C 1
ATOM 4529 O O . SER B 1 113 ? 152.297 65.583 118.915 1.00 59.44 200 SER B O 1
ATOM 4532 N N . ARG B 1 114 ? 151.145 64.822 120.695 1.00 56.06 201 ARG B N 1
ATOM 4533 C CA . ARG B 1 114 ? 151.624 63.461 120.483 1.00 55.69 201 ARG B CA 1
ATOM 4534 C C . ARG B 1 114 ? 150.624 62.371 120.859 1.00 61.35 201 ARG B C 1
ATOM 4535 O O . ARG B 1 114 ? 149.746 62.588 121.687 1.00 62.17 201 ARG B O 1
ATOM 4543 N N . PHE B 1 115 ? 150.792 61.184 120.247 1.00 58.26 202 PHE B N 1
ATOM 4544 C CA . PHE B 1 115 ? 150.019 59.977 120.516 1.00 57.92 202 PHE B CA 1
ATOM 4545 C C . PHE B 1 115 ? 150.936 59.009 121.225 1.00 60.16 202 PHE B C 1
ATOM 4546 O O . PHE B 1 115 ? 151.840 58.463 120.597 1.00 60.08 202 PHE B O 1
ATOM 4554 N N . ASP B 1 116 ? 150.759 58.843 122.540 1.00 56.22 203 ASP B N 1
ATOM 4555 C CA . ASP B 1 116 ? 151.602 57.957 123.342 1.00 55.76 203 ASP B CA 1
ATOM 4556 C C . ASP B 1 116 ? 150.935 56.603 123.476 1.00 60.67 203 ASP B C 1
ATOM 4557 O O . ASP B 1 116 ? 149.776 56.524 123.879 1.00 61.61 203 ASP B O 1
ATOM 4562 N N . PHE B 1 117 ? 151.668 55.542 123.128 1.00 56.67 204 PHE B N 1
ATOM 4563 C CA . PHE B 1 117 ? 151.174 54.168 123.155 1.00 56.47 204 PHE B CA 1
ATOM 4564 C C . PHE B 1 117 ? 151.623 53.478 124.452 1.00 63.12 204 PHE B C 1
ATOM 4565 O O . PHE B 1 117 ? 152.823 53.190 124.601 1.00 63.44 204 PHE B O 1
ATOM 4573 N N . PRO B 1 118 ? 150.679 53.251 125.417 1.00 60.46 205 PRO B N 1
ATOM 4574 C CA . PRO B 1 118 ? 151.054 52.622 126.697 1.00 60.37 205 PRO B CA 1
ATOM 4575 C C . PRO B 1 118 ? 151.637 51.235 126.508 1.00 66.66 205 PRO B C 1
ATOM 4576 O O . PRO B 1 118 ? 151.073 50.408 125.791 1.00 67.17 205 PRO B O 1
ATOM 4580 N N . GLU B 1 119 ? 152.787 50.993 127.140 1.00 64.28 206 GLU B N 1
ATOM 4581 C CA . GLU B 1 119 ? 153.529 49.737 127.037 1.00 64.44 206 GLU B CA 1
ATOM 4582 C C . GLU B 1 119 ? 152.846 48.588 127.791 1.00 65.86 206 GLU B C 1
ATOM 4583 O O . GLU B 1 119 ? 153.266 47.439 127.650 1.00 66.10 206 GLU B O 1
ATOM 4589 N N . THR B 1 120 ? 151.803 48.900 128.580 1.00 59.72 207 THR B N 1
ATOM 4590 C CA . THR B 1 120 ? 151.047 47.929 129.382 1.00 58.10 207 THR B CA 1
ATOM 4591 C C . THR B 1 120 ? 149.824 47.420 128.634 1.00 60.24 207 THR B C 1
ATOM 4592 O O . THR B 1 120 ? 149.356 46.313 128.912 1.00 58.44 207 THR B O 1
ATOM 4596 N N . LEU B 1 121 ? 149.314 48.224 127.682 1.00 57.33 208 LEU B N 1
ATOM 4597 C CA . LEU B 1 121 ? 148.154 47.871 126.864 1.00 57.16 208 LEU B CA 1
ATOM 4598 C C . LEU B 1 121 ? 148.587 47.157 125.581 1.00 62.85 208 LEU B C 1
ATOM 4599 O O . LEU B 1 121 ? 149.532 47.611 124.928 1.00 62.91 208 LEU B O 1
ATOM 4604 N N . PRO B 1 122 ? 147.907 46.057 125.179 1.00 60.16 209 PRO B N 1
ATOM 4605 C CA . PRO B 1 122 ? 148.284 45.395 123.917 1.00 60.05 209 PRO B CA 1
ATOM 4606 C C . PRO B 1 122 ? 147.673 46.103 122.702 1.00 63.76 209 PRO B C 1
ATOM 4607 O O . PRO B 1 122 ? 146.951 47.091 122.860 1.00 63.31 209 PRO B O 1
ATOM 4611 N N . ALA B 1 123 ? 147.972 45.613 121.490 1.00 60.56 210 ALA B N 1
ATOM 4612 C CA . ALA B 1 123 ? 147.413 46.180 120.264 1.00 60.07 210 ALA B CA 1
ATOM 4613 C C . ALA B 1 123 ? 146.013 45.600 120.022 1.00 63.97 210 ALA B C 1
ATOM 4614 O O . ALA B 1 123 ? 145.817 44.408 120.272 1.00 63.69 210 ALA B O 1
ATOM 4616 N N . PRO B 1 124 ? 145.004 46.392 119.584 1.00 60.86 211 PRO B N 1
ATOM 4617 C CA . PRO B 1 124 ? 145.042 47.817 119.203 1.00 60.47 211 PRO B CA 1
ATOM 4618 C C . PRO B 1 124 ? 144.642 48.779 120.324 1.00 65.00 211 PRO B C 1
ATOM 4619 O O . PRO B 1 124 ? 144.387 49.963 120.043 1.00 64.16 211 PRO B O 1
ATOM 4623 N N . LEU B 1 125 ? 144.586 48.275 121.584 1.00 61.47 212 LEU B N 1
ATOM 4624 C CA . LEU B 1 125 ? 144.190 49.067 122.744 1.00 60.94 212 LEU B CA 1
ATOM 4625 C C . LEU B 1 125 ? 145.136 50.220 122.989 1.00 60.88 212 LEU B C 1
ATOM 4626 O O . LEU B 1 125 ? 144.656 51.308 123.307 1.00 60.50 212 LEU B O 1
ATOM 4631 N N . ASN B 1 126 ? 146.460 50.009 122.811 1.00 55.38 213 ASN B N 1
ATOM 4632 C CA . ASN B 1 126 ? 147.478 51.052 122.987 1.00 55.36 213 ASN B CA 1
ATOM 4633 C C . ASN B 1 126 ? 147.237 52.207 122.009 1.00 59.92 213 ASN B C 1
ATOM 4634 O O . ASN B 1 126 ? 147.377 53.373 122.395 1.00 60.20 213 ASN B O 1
ATOM 4639 N N . GLY B 1 127 ? 146.812 51.869 120.789 1.00 56.36 214 GLY B N 1
ATOM 4640 C CA . GLY B 1 127 ? 146.469 52.824 119.741 1.00 55.98 214 GLY B CA 1
ATOM 4641 C C . GLY B 1 127 ? 145.199 53.589 120.037 1.00 60.29 214 GLY B C 1
ATOM 4642 O O . GLY B 1 127 ? 145.173 54.823 119.937 1.00 59.94 214 GLY B O 1
ATOM 4643 N N . ILE B 1 128 ? 144.135 52.845 120.425 1.00 57.21 215 ILE B N 1
ATOM 4644 C CA . ILE B 1 128 ? 142.828 53.397 120.811 1.00 57.30 215 ILE B CA 1
ATOM 4645 C C . ILE B 1 128 ? 143.048 54.381 121.970 1.00 61.52 215 ILE B C 1
ATOM 4646 O O . ILE B 1 128 ? 142.565 55.516 121.906 1.00 61.99 215 ILE B O 1
ATOM 4651 N N . TRP B 1 129 ? 143.866 53.972 122.974 1.00 57.11 216 TRP B N 1
ATOM 4652 C CA . TRP B 1 129 ? 144.217 54.794 124.125 1.00 56.86 216 TRP B CA 1
ATOM 4653 C C . TRP B 1 129 ? 144.924 56.071 123.751 1.00 58.15 216 TRP B C 1
ATOM 4654 O O . TRP B 1 129 ? 144.577 57.122 124.277 1.00 57.23 216 TRP B O 1
ATOM 4665 N N . ALA B 1 130 ? 145.919 55.983 122.856 1.00 54.28 217 ALA B N 1
ATOM 4666 C CA . ALA B 1 130 ? 146.704 57.116 122.372 1.00 54.05 217 ALA B CA 1
ATOM 4667 C C . ALA B 1 130 ? 145.801 58.213 121.779 1.00 59.04 217 ALA B C 1
ATOM 4668 O O . ALA B 1 130 ? 145.988 59.392 122.088 1.00 57.30 217 ALA B O 1
ATOM 4670 N N . ILE B 1 131 ? 144.796 57.805 120.973 1.00 57.76 218 ILE B N 1
ATOM 4671 C CA . ILE B 1 131 ? 143.824 58.697 120.332 1.00 58.49 218 ILE B CA 1
ATOM 4672 C C . ILE B 1 131 ? 142.891 59.277 121.404 1.00 61.73 218 ILE B C 1
ATOM 4673 O O . ILE B 1 131 ? 142.642 60.484 121.395 1.00 61.59 218 ILE B O 1
ATOM 4678 N N . LEU B 1 132 ? 142.411 58.429 122.336 1.00 58.12 219 LEU B N 1
ATOM 4679 C CA . LEU B 1 132 ? 141.529 58.835 123.437 1.00 58.30 219 LEU B CA 1
ATOM 4680 C C . LEU B 1 132 ? 142.203 59.859 124.379 1.00 62.26 219 LEU B C 1
ATOM 4681 O O . LEU B 1 132 ? 141.560 60.854 124.729 1.00 61.41 219 LEU B O 1
ATOM 4686 N N . ARG B 1 133 ? 143.494 59.623 124.761 1.00 59.36 220 ARG B N 1
ATOM 4687 C CA A ARG B 1 133 ? 144.273 60.494 125.650 0.50 59.40 220 ARG B CA 1
ATOM 4688 C CA B ARG B 1 133 ? 144.243 60.507 125.666 0.50 59.26 220 ARG B CA 1
ATOM 4689 C C . ARG B 1 133 ? 144.574 61.848 124.993 1.00 65.04 220 ARG B C 1
ATOM 4690 O O . ARG B 1 133 ? 144.531 62.866 125.676 1.00 65.84 220 ARG B O 1
ATOM 4705 N N . ASN B 1 134 ? 144.896 61.867 123.677 1.00 63.63 221 ASN B N 1
ATOM 4706 C CA . ASN B 1 134 ? 145.214 63.116 122.965 1.00 64.18 221 ASN B CA 1
ATOM 4707 C C . ASN B 1 134 ? 143.981 64.008 122.867 1.00 70.93 221 ASN B C 1
ATOM 4708 O O . ASN B 1 134 ? 142.927 63.553 122.420 1.00 70.22 221 ASN B O 1
ATOM 4713 N N . ASN B 1 135 ? 144.117 65.276 123.273 1.00 70.56 222 ASN B N 1
ATOM 4714 C CA . ASN B 1 135 ? 142.986 66.209 123.287 1.00 71.79 222 ASN B CA 1
ATOM 4715 C C . ASN B 1 135 ? 143.183 67.434 122.382 1.00 77.28 222 ASN B C 1
ATOM 4716 O O . ASN B 1 135 ? 142.242 68.219 122.235 1.00 77.55 222 ASN B O 1
ATOM 4721 N N . GLU B 1 136 ? 144.372 67.616 121.783 1.00 74.24 223 GLU B N 1
ATOM 4722 C CA . GLU B 1 136 ? 144.606 68.811 120.963 1.00 74.15 223 GLU B CA 1
ATOM 4723 C C . GLU B 1 136 ? 144.603 68.528 119.437 1.00 77.44 223 GLU B C 1
ATOM 4724 O O . GLU B 1 136 ? 144.597 69.487 118.660 1.00 76.21 223 GLU B O 1
ATOM 4730 N N . MET B 1 137 ? 144.521 67.252 119.011 1.00 74.86 224 MET B N 1
ATOM 4731 C CA . MET B 1 137 ? 144.498 66.934 117.582 1.00 75.58 224 MET B CA 1
ATOM 4732 C C . MET B 1 137 ? 143.137 66.463 117.078 1.00 79.52 224 MET B C 1
ATOM 4733 O O . MET B 1 137 ? 142.923 66.475 115.864 1.00 80.16 224 MET B O 1
ATOM 4738 N N . LEU B 1 138 ? 142.239 66.021 117.977 1.00 74.47 225 LEU B N 1
ATOM 4739 C CA . LEU B 1 138 ? 140.894 65.562 117.617 1.00 73.50 225 LEU B CA 1
ATOM 4740 C C . LEU B 1 138 ? 139.878 65.905 118.694 1.00 77.51 225 LEU B C 1
ATOM 4741 O O . LEU B 1 138 ? 140.162 65.724 119.882 1.00 78.04 225 LEU B O 1
ATOM 4746 N N . THR B 1 139 ? 138.680 66.371 118.282 1.00 72.85 226 THR B N 1
ATOM 4747 C CA . THR B 1 139 ? 137.579 66.657 119.208 1.00 72.09 226 THR B CA 1
ATOM 4748 C C . THR B 1 139 ? 136.884 65.326 119.503 1.00 76.23 226 THR B C 1
ATOM 4749 O O . THR B 1 139 ? 137.045 64.375 118.730 1.00 75.47 226 THR B O 1
ATOM 4753 N N . TRP B 1 140 ? 136.124 65.246 120.610 1.00 73.57 227 TRP B N 1
ATOM 4754 C CA . TRP B 1 140 ? 135.421 64.017 120.984 1.00 73.96 227 TRP B CA 1
ATOM 4755 C C . TRP B 1 140 ? 134.419 63.566 119.893 1.00 75.34 227 TRP B C 1
ATOM 4756 O O . TRP B 1 140 ? 134.457 62.377 119.558 1.00 74.23 227 TRP B O 1
ATOM 4767 N N . PRO B 1 141 ? 133.610 64.459 119.248 1.00 70.48 228 PRO B N 1
ATOM 4768 C CA . PRO B 1 141 ? 132.743 63.991 118.148 1.00 69.46 228 PRO B CA 1
ATOM 4769 C C . PRO B 1 141 ? 133.549 63.410 116.976 1.00 69.47 228 PRO B C 1
ATOM 4770 O O . PRO B 1 141 ? 133.180 62.355 116.446 1.00 68.30 228 PRO B O 1
ATOM 4774 N N . GLU B 1 142 ? 134.680 64.077 116.612 1.00 63.48 229 GLU B N 1
ATOM 4775 C CA . GLU B 1 142 ? 135.603 63.656 115.549 1.00 61.62 229 GLU B CA 1
ATOM 4776 C C . GLU B 1 142 ? 136.178 62.276 115.850 1.00 63.57 229 GLU B C 1
ATOM 4777 O O . GLU B 1 142 ? 136.274 61.455 114.942 1.00 63.49 229 GLU B O 1
ATOM 4783 N N . LYS B 1 143 ? 136.511 62.007 117.129 1.00 58.36 230 LYS B N 1
ATOM 4784 C CA . LYS B 1 143 ? 137.041 60.719 117.595 1.00 57.50 230 LYS B CA 1
ATOM 4785 C C . LYS B 1 143 ? 136.033 59.587 117.390 1.00 61.67 230 LYS B C 1
ATOM 4786 O O . LYS B 1 143 ? 136.432 58.482 117.037 1.00 61.00 230 LYS B O 1
ATOM 4792 N N . VAL B 1 144 ? 134.733 59.871 117.607 1.00 59.40 231 VAL B N 1
ATOM 4793 C CA . VAL B 1 144 ? 133.621 58.920 117.477 1.00 59.39 231 VAL B CA 1
ATOM 4794 C C . VAL B 1 144 ? 133.407 58.574 115.993 1.00 63.71 231 VAL B C 1
ATOM 4795 O O . VAL B 1 144 ? 133.354 57.388 115.643 1.00 63.26 231 VAL B O 1
ATOM 4799 N N . LYS B 1 145 ? 133.317 59.606 115.131 1.00 60.86 232 LYS B N 1
ATOM 4800 C CA . LYS B 1 145 ? 133.129 59.464 113.684 1.00 61.23 232 LYS B CA 1
ATOM 4801 C C . LYS B 1 145 ? 134.307 58.706 113.039 1.00 67.40 232 LYS B C 1
ATOM 4802 O O . LYS B 1 145 ? 134.090 57.871 112.154 1.00 68.07 232 LYS B O 1
ATOM 4808 N N . PHE B 1 146 ? 135.539 58.975 113.519 1.00 63.92 233 PHE B N 1
ATOM 4809 C CA . PHE B 1 146 ? 136.782 58.339 113.081 1.00 63.68 233 PHE B CA 1
ATOM 4810 C C . PHE B 1 146 ? 136.785 56.856 113.463 1.00 65.85 233 PHE B C 1
ATOM 4811 O O . PHE B 1 146 ? 137.125 56.019 112.630 1.00 66.04 233 PHE B O 1
ATOM 4819 N N . ALA B 1 147 ? 136.390 56.536 114.712 1.00 61.21 234 ALA B N 1
ATOM 4820 C CA . ALA B 1 147 ? 136.305 55.166 115.223 1.00 60.71 234 ALA B CA 1
ATOM 4821 C C . ALA B 1 147 ? 135.236 54.373 114.464 1.00 66.06 234 ALA B C 1
ATOM 4822 O O . ALA B 1 147 ? 135.456 53.201 114.140 1.00 65.44 234 ALA B O 1
ATOM 4824 N N . LEU B 1 148 ? 134.091 55.027 114.158 1.00 63.97 235 LEU B N 1
ATOM 4825 C CA . LEU B 1 148 ? 132.992 54.435 113.394 1.00 64.24 235 LEU B CA 1
ATOM 4826 C C . LEU B 1 148 ? 133.444 54.102 111.982 1.00 67.85 235 LEU B C 1
ATOM 4827 O O . LEU B 1 148 ? 133.241 52.979 111.534 1.00 66.09 235 LEU B O 1
ATOM 4832 N N . GLY B 1 149 ? 134.081 55.071 111.321 1.00 65.55 236 GLY B N 1
ATOM 4833 C CA . GLY B 1 149 ? 134.598 54.933 109.965 1.00 65.78 236 GLY B CA 1
ATOM 4834 C C . GLY B 1 149 ? 135.658 53.865 109.770 1.00 70.43 236 GLY B C 1
ATOM 4835 O O . GLY B 1 149 ? 135.689 53.218 108.718 1.00 70.43 236 GLY B O 1
ATOM 4836 N N . LEU B 1 150 ? 136.514 53.652 110.789 1.00 66.90 237 LEU B N 1
ATOM 4837 C CA . LEU B 1 150 ? 137.606 52.691 110.716 1.00 66.88 237 LEU B CA 1
ATOM 4838 C C . LEU B 1 150 ? 137.281 51.304 111.264 1.00 71.49 237 LEU B C 1
ATOM 4839 O O . LEU B 1 150 ? 137.948 50.357 110.856 1.00 71.55 237 LEU B O 1
ATOM 4844 N N . LEU B 1 151 ? 136.299 51.160 112.177 1.00 68.47 238 LEU B N 1
ATOM 4845 C CA . LEU B 1 151 ? 135.967 49.847 112.751 1.00 68.98 238 LEU B CA 1
ATOM 4846 C C . LEU B 1 151 ? 135.696 48.768 111.670 1.00 73.25 238 LEU B C 1
ATOM 4847 O O . LEU B 1 151 ? 136.281 47.692 111.792 1.00 71.83 238 LEU B O 1
ATOM 4852 N N . PRO B 1 152 ? 134.875 48.988 110.605 1.00 71.71 239 PRO B N 1
ATOM 4853 C CA . PRO B 1 152 ? 134.683 47.915 109.610 1.00 71.97 239 PRO B CA 1
ATOM 4854 C C . PRO B 1 152 ? 135.986 47.511 108.926 1.00 77.32 239 PRO B C 1
ATOM 4855 O O . PRO B 1 152 ? 136.185 46.325 108.669 1.00 76.20 239 PRO B O 1
ATOM 4859 N N . ALA B 1 153 ? 136.886 48.492 108.686 1.00 76.00 240 ALA B N 1
ATOM 4860 C CA . ALA B 1 153 ? 138.181 48.286 108.042 1.00 77.06 240 ALA B CA 1
ATOM 4861 C C . ALA B 1 153 ? 139.123 47.415 108.876 1.00 84.69 240 ALA B C 1
ATOM 4862 O O . ALA B 1 153 ? 139.685 46.470 108.326 1.00 84.31 240 ALA B O 1
ATOM 4864 N N . MET B 1 154 ? 139.276 47.698 110.187 1.00 84.32 241 MET B N 1
ATOM 4865 C CA . MET B 1 154 ? 140.164 46.927 111.066 1.00 85.68 241 MET B CA 1
ATOM 4866 C C . MET B 1 154 ? 139.666 45.483 111.287 1.00 90.14 241 MET B C 1
ATOM 4867 O O . MET B 1 154 ? 140.485 44.579 111.448 1.00 90.77 241 MET B O 1
ATOM 4872 N N . VAL B 1 155 ? 138.346 45.267 111.253 1.00 86.07 242 VAL B N 1
ATOM 4873 C CA . VAL B 1 155 ? 137.727 43.943 111.398 1.00 85.90 242 VAL B CA 1
ATOM 4874 C C . VAL B 1 155 ? 137.915 43.141 110.080 1.00 90.52 242 VAL B C 1
ATOM 4875 O O . VAL B 1 155 ? 137.964 41.911 110.106 1.00 89.95 242 VAL B O 1
ATOM 4879 N N . GLY B 1 156 ? 138.055 43.859 108.966 1.00 88.19 243 GLY B N 1
ATOM 4880 C CA . GLY B 1 156 ? 138.233 43.293 107.632 1.00 88.48 243 GLY B CA 1
ATOM 4881 C C . GLY B 1 156 ? 139.496 42.493 107.390 1.00 93.22 243 GLY B C 1
ATOM 4882 O O . GLY B 1 156 ? 140.531 42.748 108.011 1.00 93.41 243 GLY B O 1
ATOM 4883 N N . GLY B 1 157 ? 139.398 41.533 106.474 1.00 89.49 244 GLY B N 1
ATOM 4884 C CA . GLY B 1 157 ? 140.510 40.673 106.084 1.00 88.83 244 GLY B CA 1
ATOM 4885 C C . GLY B 1 157 ? 141.344 41.227 104.945 1.00 90.97 244 GLY B C 1
ATOM 4886 O O . GLY B 1 157 ? 141.214 42.403 104.587 1.00 90.22 244 GLY B O 1
ATOM 4887 N N . GLN B 1 158 ? 142.216 40.372 104.370 1.00 86.47 245 GLN B N 1
ATOM 4888 C CA . GLN B 1 158 ? 143.096 40.733 103.253 1.00 85.63 245 GLN B CA 1
ATOM 4889 C C . GLN B 1 158 ? 142.284 41.075 101.995 1.00 87.23 245 GLN B C 1
ATOM 4890 O O . GLN B 1 158 ? 142.612 42.046 101.313 1.00 87.12 245 GLN B O 1
ATOM 4896 N N . ALA B 1 159 ? 141.202 40.311 101.720 1.00 81.00 246 ALA B N 1
ATOM 4897 C CA . ALA B 1 159 ? 140.314 40.527 100.572 1.00 79.35 246 ALA B CA 1
ATOM 4898 C C . ALA B 1 159 ? 139.673 41.914 100.623 1.00 79.10 246 ALA B C 1
ATOM 4899 O O . ALA B 1 159 ? 139.497 42.549 99.575 1.00 78.82 246 ALA B O 1
ATOM 4901 N N . TYR B 1 160 ? 139.360 42.392 101.850 1.00 72.17 247 TYR B N 1
ATOM 4902 C CA . TYR B 1 160 ? 138.770 43.707 102.068 1.00 70.33 247 TYR B CA 1
ATOM 4903 C C . TYR B 1 160 ? 139.762 44.820 101.716 1.00 71.83 247 TYR B C 1
ATOM 4904 O O . TYR B 1 160 ? 139.371 45.756 101.023 1.00 71.88 247 TYR B O 1
ATOM 4913 N N . VAL B 1 161 ? 141.023 44.736 102.206 1.00 66.37 248 VAL B N 1
ATOM 4914 C CA . VAL B 1 161 ? 142.026 45.784 101.971 1.00 65.16 248 VAL B CA 1
ATOM 4915 C C . VAL B 1 161 ? 142.359 45.892 100.469 1.00 67.60 248 VAL B C 1
ATOM 4916 O O . VAL B 1 161 ? 142.529 47.008 99.984 1.00 66.84 248 VAL B O 1
ATOM 4920 N N . GLU B 1 162 ? 142.373 44.760 99.733 1.00 64.48 249 GLU B N 1
ATOM 4921 C CA . GLU B 1 162 ? 142.647 44.728 98.287 1.00 64.70 249 GLU B CA 1
ATOM 4922 C C . GLU B 1 162 ? 141.526 45.429 97.500 1.00 67.35 249 GLU B C 1
ATOM 4923 O O . GLU B 1 162 ? 141.800 46.082 96.489 1.00 67.42 249 GLU B O 1
ATOM 4929 N N . ALA B 1 163 ? 140.279 45.334 98.002 1.00 62.03 250 ALA B N 1
ATOM 4930 C CA . ALA B 1 163 ? 139.093 45.955 97.412 1.00 60.76 250 ALA B CA 1
ATOM 4931 C C . ALA B 1 163 ? 139.093 47.488 97.577 1.00 62.81 250 ALA B C 1
ATOM 4932 O O . ALA B 1 163 ? 138.353 48.182 96.868 1.00 62.74 250 ALA B O 1
ATOM 4934 N N . GLN B 1 164 ? 139.931 48.014 98.492 1.00 57.49 251 GLN B N 1
ATOM 4935 C CA . GLN B 1 164 ? 140.019 49.451 98.762 1.00 56.14 251 GLN B CA 1
ATOM 4936 C C . GLN B 1 164 ? 141.025 50.154 97.848 1.00 58.64 251 GLN B C 1
ATOM 4937 O O . GLN B 1 164 ? 141.103 51.384 97.873 1.00 58.21 251 GLN B O 1
ATOM 4943 N N . ASP B 1 165 ? 141.756 49.384 97.008 1.00 55.47 252 ASP B N 1
ATOM 4944 C CA . ASP B 1 165 ? 142.765 49.905 96.071 1.00 55.75 252 ASP B CA 1
ATOM 4945 C C . ASP B 1 165 ? 142.157 50.791 94.953 1.00 60.02 252 ASP B C 1
ATOM 4946 O O . ASP B 1 165 ? 142.901 51.497 94.274 1.00 59.48 252 ASP B O 1
ATOM 4951 N N . GLY B 1 166 ? 140.833 50.760 94.788 1.00 56.98 253 GLY B N 1
ATOM 4952 C CA . GLY B 1 166 ? 140.138 51.574 93.797 1.00 56.76 253 GLY B CA 1
ATOM 4953 C C . GLY B 1 166 ? 139.861 53.002 94.241 1.00 61.73 253 GLY B C 1
ATOM 4954 O O . GLY B 1 166 ? 139.512 53.848 93.413 1.00 61.84 253 GLY B O 1
ATOM 4955 N N . PHE B 1 167 ? 140.035 53.292 95.549 1.00 58.49 254 PHE B N 1
ATOM 4956 C CA . PHE B 1 167 ? 139.761 54.603 96.144 1.00 58.32 254 PHE B CA 1
ATOM 4957 C C . PHE B 1 167 ? 141.000 55.351 96.578 1.00 61.32 254 PHE B C 1
ATOM 4958 O O . PHE B 1 167 ? 141.975 54.729 97.004 1.00 61.88 254 PHE B O 1
ATOM 4966 N N . THR B 1 168 ? 140.923 56.698 96.569 1.00 56.02 255 THR B N 1
ATOM 4967 C CA . THR B 1 168 ? 141.967 57.547 97.129 1.00 55.59 255 THR B CA 1
ATOM 4968 C C . THR B 1 168 ? 141.703 57.602 98.646 1.00 60.00 255 THR B C 1
ATOM 4969 O O . THR B 1 168 ? 140.629 57.181 99.092 1.00 59.92 255 THR B O 1
ATOM 4973 N N . VAL B 1 169 ? 142.663 58.100 99.438 1.00 56.07 256 VAL B N 1
ATOM 4974 C CA . VAL B 1 169 ? 142.495 58.208 100.893 1.00 55.35 256 VAL B CA 1
ATOM 4975 C C . VAL B 1 169 ? 141.345 59.201 101.186 1.00 58.07 256 VAL B C 1
ATOM 4976 O O . VAL B 1 169 ? 140.421 58.840 101.905 1.00 57.62 256 VAL B O 1
ATOM 4980 N N . SER B 1 170 ? 141.360 60.392 100.552 1.00 53.59 257 SER B N 1
ATOM 4981 C CA . SER B 1 170 ? 140.330 61.419 100.691 1.00 53.19 257 SER B CA 1
ATOM 4982 C C . SER B 1 170 ? 138.920 60.887 100.337 1.00 60.66 257 SER B C 1
ATOM 4983 O O . SER B 1 170 ? 137.967 61.201 101.057 1.00 61.28 257 SER B O 1
ATOM 4986 N N . GLU B 1 171 ? 138.798 60.061 99.266 1.00 57.87 258 GLU B N 1
ATOM 4987 C CA . GLU B 1 171 ? 137.541 59.458 98.800 1.00 57.83 258 GLU B CA 1
ATOM 4988 C C . GLU B 1 171 ? 136.954 58.487 99.825 1.00 62.23 258 GLU B C 1
ATOM 4989 O O . GLU B 1 171 ? 135.771 58.590 100.154 1.00 63.55 258 GLU B O 1
ATOM 4995 N N . TRP B 1 172 ? 137.768 57.529 100.301 1.00 57.37 259 TRP B N 1
ATOM 4996 C CA . TRP B 1 172 ? 137.378 56.495 101.264 1.00 56.21 259 TRP B CA 1
ATOM 4997 C C . TRP B 1 172 ? 137.026 57.085 102.626 1.00 61.11 259 TRP B C 1
ATOM 4998 O O . TRP B 1 172 ? 136.091 56.605 103.260 1.00 61.13 259 TRP B O 1
ATOM 5009 N N . MET B 1 173 ? 137.770 58.108 103.082 1.00 58.41 260 MET B N 1
ATOM 5010 C CA . MET B 1 173 ? 137.524 58.767 104.368 1.00 58.49 260 MET B CA 1
ATOM 5011 C C . MET B 1 173 ? 136.148 59.444 104.363 1.00 64.87 260 MET B C 1
ATOM 5012 O O . MET B 1 173 ? 135.433 59.351 105.357 1.00 65.99 260 MET B O 1
ATOM 5017 N N . LYS B 1 174 ? 135.769 60.085 103.239 1.00 61.95 261 LYS B N 1
ATOM 5018 C CA . LYS B 1 174 ? 134.475 60.744 103.053 1.00 61.97 261 LYS B CA 1
ATOM 5019 C C . LYS B 1 174 ? 133.328 59.721 103.068 1.00 66.53 261 LYS B C 1
ATOM 5020 O O . LYS B 1 174 ? 132.305 59.967 103.704 1.00 66.91 261 LYS B O 1
ATOM 5026 N N . LYS B 1 175 ? 133.515 58.572 102.388 1.00 62.73 262 LYS B N 1
ATOM 5027 C CA . LYS B 1 175 ? 132.547 57.475 102.287 1.00 62.40 262 LYS B CA 1
ATOM 5028 C C . LYS B 1 175 ? 132.285 56.842 103.667 1.00 66.69 262 LYS B C 1
ATOM 5029 O O . LYS B 1 175 ? 131.128 56.589 104.013 1.00 67.32 262 LYS B O 1
ATOM 5035 N N . GLN B 1 176 ? 133.353 56.596 104.450 1.00 62.40 263 GLN B N 1
ATOM 5036 C CA . GLN B 1 176 ? 133.247 55.974 105.774 1.00 61.41 263 GLN B CA 1
ATOM 5037 C C . GLN B 1 176 ? 132.803 56.976 106.857 1.00 64.87 263 GLN B C 1
ATOM 5038 O O . GLN B 1 176 ? 132.605 56.585 108.002 1.00 64.36 263 GLN B O 1
ATOM 5044 N N . GLY B 1 177 ? 132.612 58.234 106.476 1.00 61.39 264 GLY B N 1
ATOM 5045 C CA . GLY B 1 177 ? 132.136 59.277 107.374 1.00 61.54 264 GLY B CA 1
ATOM 5046 C C . GLY B 1 177 ? 133.167 59.888 108.290 1.00 66.09 264 GLY B C 1
ATOM 5047 O O . GLY B 1 177 ? 132.797 60.615 109.220 1.00 66.41 264 GLY B O 1
ATOM 5048 N N . VAL B 1 178 ? 134.461 59.604 108.035 1.00 62.28 265 VAL B N 1
ATOM 5049 C CA . VAL B 1 178 ? 135.579 60.165 108.792 1.00 62.40 265 VAL B CA 1
ATOM 5050 C C . VAL B 1 178 ? 135.597 61.674 108.478 1.00 68.82 265 VAL B C 1
ATOM 5051 O O . VAL B 1 178 ? 135.552 62.033 107.294 1.00 69.02 265 VAL B O 1
ATOM 5055 N N . PRO B 1 179 ? 135.552 62.565 109.501 1.00 66.89 266 PRO B N 1
ATOM 5056 C CA . PRO B 1 179 ? 135.483 64.013 109.218 1.00 67.44 266 PRO B CA 1
ATOM 5057 C C . PRO B 1 179 ? 136.608 64.496 108.321 1.00 72.78 266 PRO B C 1
ATOM 5058 O O . PRO B 1 179 ? 137.729 63.994 108.411 1.00 72.56 266 PRO B O 1
ATOM 5062 N N . ASP B 1 180 ? 136.297 65.460 107.448 1.00 70.45 267 ASP B N 1
ATOM 5063 C CA . ASP B 1 180 ? 137.253 66.033 106.507 1.00 70.84 267 ASP B CA 1
ATOM 5064 C C . ASP B 1 180 ? 138.445 66.670 107.235 1.00 76.42 267 ASP B C 1
ATOM 5065 O O . ASP B 1 180 ? 139.547 66.653 106.689 1.00 76.89 267 ASP B O 1
ATOM 5070 N N . ARG B 1 181 ? 138.245 67.167 108.479 1.00 73.17 268 ARG B N 1
ATOM 5071 C CA . ARG B 1 181 ? 139.322 67.754 109.280 1.00 73.04 268 ARG B CA 1
ATOM 5072 C C . ARG B 1 181 ? 140.304 66.671 109.740 1.00 76.82 268 ARG B C 1
ATOM 5073 O O . ARG B 1 181 ? 141.490 66.959 109.824 1.00 76.39 268 ARG B O 1
ATOM 5081 N N . VAL B 1 182 ? 139.825 65.437 110.012 1.00 73.00 269 VAL B N 1
ATOM 5082 C CA . VAL B 1 182 ? 140.670 64.306 110.429 1.00 72.63 269 VAL B CA 1
ATOM 5083 C C . VAL B 1 182 ? 141.595 63.897 109.263 1.00 77.57 269 VAL B C 1
ATOM 5084 O O . VAL B 1 182 ? 142.783 63.645 109.479 1.00 77.78 269 VAL B O 1
ATOM 5088 N N . ASN B 1 183 ? 141.047 63.858 108.035 1.00 73.76 270 ASN B N 1
ATOM 5089 C CA . ASN B 1 183 ? 141.779 63.516 106.821 1.00 73.57 270 ASN B CA 1
ATOM 5090 C C . ASN B 1 183 ? 142.872 64.552 106.549 1.00 78.57 270 ASN B C 1
ATOM 5091 O O . ASN B 1 183 ? 143.959 64.184 106.110 1.00 78.70 270 ASN B O 1
ATOM 5096 N N . ASP B 1 184 ? 142.592 65.836 106.845 1.00 75.55 271 ASP B N 1
ATOM 5097 C CA . ASP B 1 184 ? 143.509 66.956 106.633 1.00 75.43 271 ASP B CA 1
ATOM 5098 C C . ASP B 1 184 ? 144.520 67.131 107.786 1.00 79.32 271 ASP B C 1
ATOM 5099 O O . ASP B 1 184 ? 145.661 67.514 107.541 1.00 80.11 271 ASP B O 1
ATOM 5104 N N . GLU B 1 185 ? 144.116 66.840 109.022 1.00 74.53 272 GLU B N 1
ATOM 5105 C CA . GLU B 1 185 ? 144.974 66.967 110.196 1.00 73.76 272 GLU B CA 1
ATOM 5106 C C . GLU B 1 185 ? 145.913 65.766 110.302 1.00 74.55 272 GLU B C 1
ATOM 5107 O O . GLU B 1 185 ? 147.128 65.939 110.228 1.00 75.01 272 GLU B O 1
ATOM 5113 N N . VAL B 1 186 ? 145.348 64.558 110.445 1.00 67.26 273 VAL B N 1
ATOM 5114 C CA . VAL B 1 186 ? 146.092 63.324 110.661 1.00 65.81 273 VAL B CA 1
ATOM 5115 C C . VAL B 1 186 ? 146.593 62.662 109.359 1.00 66.18 273 VAL B C 1
ATOM 5116 O O . VAL B 1 186 ? 147.776 62.317 109.284 1.00 65.66 273 VAL B O 1
ATOM 5120 N N . PHE B 1 187 ? 145.713 62.438 108.372 1.00 59.81 274 PHE B N 1
ATOM 5121 C CA . PHE B 1 187 ? 146.086 61.642 107.205 1.00 57.81 274 PHE B CA 1
ATOM 5122 C C . PHE B 1 187 ? 146.913 62.378 106.135 1.00 59.31 274 PHE B C 1
ATOM 5123 O O . PHE B 1 187 ? 147.544 61.675 105.352 1.00 59.05 274 PHE B O 1
ATOM 5131 N N . ILE B 1 188 ? 147.012 63.729 106.132 1.00 54.15 275 ILE B N 1
ATOM 5132 C CA . ILE B 1 188 ? 147.920 64.378 105.174 1.00 53.60 275 ILE B CA 1
ATOM 5133 C C . ILE B 1 188 ? 149.350 63.959 105.559 1.00 58.58 275 ILE B C 1
ATOM 5134 O O . ILE B 1 188 ? 150.113 63.533 104.700 1.00 59.19 275 ILE B O 1
ATOM 5139 N N . ALA B 1 189 ? 149.662 64.006 106.867 1.00 55.23 276 ALA B N 1
ATOM 5140 C CA . ALA B 1 189 ? 150.942 63.645 107.464 1.00 54.43 276 ALA B CA 1
ATOM 5141 C C . ALA B 1 189 ? 151.313 62.184 107.181 1.00 57.26 276 ALA B C 1
ATOM 5142 O O . ALA B 1 189 ? 152.450 61.919 106.811 1.00 57.19 276 ALA B O 1
ATOM 5144 N N . MET B 1 190 ? 150.365 61.251 107.335 1.00 53.56 277 MET B N 1
ATOM 5145 C CA . MET B 1 190 ? 150.589 59.821 107.118 1.00 53.17 277 MET B CA 1
ATOM 5146 C C . MET B 1 190 ? 150.793 59.491 105.625 1.00 56.30 277 MET B C 1
ATOM 5147 O O . MET B 1 190 ? 151.641 58.655 105.306 1.00 55.85 277 MET B O 1
ATOM 5152 N N . SER B 1 191 ? 150.032 60.148 104.726 1.00 52.00 278 SER B N 1
ATOM 5153 C CA . SER B 1 191 ? 150.129 59.957 103.273 1.00 51.52 278 SER B CA 1
ATOM 5154 C C . SER B 1 191 ? 151.497 60.386 102.739 1.00 52.43 278 SER B C 1
ATOM 5155 O O . SER B 1 191 ? 152.110 59.630 101.982 1.00 52.56 278 SER B O 1
ATOM 5158 N N . LYS B 1 192 ? 151.978 61.579 103.144 1.00 45.76 279 LYS B N 1
ATOM 5159 C CA . LYS B 1 192 ? 153.275 62.123 102.735 1.00 44.43 279 LYS B CA 1
ATOM 5160 C C . LYS B 1 192 ? 154.404 61.288 103.325 1.00 49.86 279 LYS B C 1
ATOM 5161 O O . LYS B 1 192 ? 155.469 61.181 102.719 1.00 50.38 279 LYS B O 1
ATOM 5167 N N . ALA B 1 193 ? 154.180 60.711 104.514 1.00 46.51 280 ALA B N 1
ATOM 5168 C CA . ALA B 1 193 ? 155.182 59.888 105.175 1.00 46.43 280 ALA B CA 1
ATOM 5169 C C . ALA B 1 193 ? 155.396 58.603 104.405 1.00 50.24 280 ALA B C 1
ATOM 5170 O O . ALA B 1 193 ? 156.539 58.267 104.148 1.00 50.68 280 ALA B O 1
ATOM 5172 N N . LEU B 1 194 ? 154.317 57.937 103.968 1.00 45.76 281 LEU B N 1
ATOM 5173 C CA . LEU B 1 194 ? 154.381 56.654 103.268 1.00 45.72 281 LEU B CA 1
ATOM 5174 C C . LEU B 1 194 ? 154.744 56.722 101.773 1.00 49.12 281 LEU B C 1
ATOM 5175 O O . LEU B 1 194 ? 155.396 55.796 101.294 1.00 49.59 281 LEU B O 1
ATOM 5180 N N . ASN B 1 195 ? 154.270 57.729 101.015 1.00 44.27 282 ASN B N 1
ATOM 5181 C CA . ASN B 1 195 ? 154.524 57.740 99.570 1.00 43.79 282 ASN B CA 1
ATOM 5182 C C . ASN B 1 195 ? 154.812 59.134 98.994 1.00 48.17 282 ASN B C 1
ATOM 5183 O O . ASN B 1 195 ? 154.828 59.291 97.775 1.00 48.73 282 ASN B O 1
ATOM 5188 N N . PHE B 1 196 ? 155.072 60.133 99.860 1.00 44.07 283 PHE B N 1
ATOM 5189 C CA . PHE B 1 196 ? 155.443 61.515 99.511 1.00 44.01 283 PHE B CA 1
ATOM 5190 C C . PHE B 1 196 ? 154.374 62.265 98.674 1.00 49.05 283 PHE B C 1
ATOM 5191 O O . PHE B 1 196 ? 154.691 63.253 98.005 1.00 48.68 283 PHE B O 1
ATOM 5199 N N . ILE B 1 197 ? 153.106 61.827 98.762 1.00 47.34 284 ILE B N 1
ATOM 5200 C CA . ILE B 1 197 ? 151.969 62.436 98.061 1.00 48.11 284 ILE B CA 1
ATOM 5201 C C . ILE B 1 197 ? 150.809 62.652 99.043 1.00 54.14 284 ILE B C 1
ATOM 5202 O O . ILE B 1 197 ? 150.754 62.001 100.084 1.00 53.73 284 ILE B O 1
ATOM 5207 N N . ASN B 1 198 ? 149.891 63.576 98.711 1.00 52.07 285 ASN B N 1
ATOM 5208 C CA . ASN B 1 198 ? 148.751 63.928 99.563 1.00 51.54 285 ASN B CA 1
ATOM 5209 C C . ASN B 1 198 ? 147.642 62.858 99.514 1.00 53.82 285 ASN B C 1
ATOM 5210 O O . ASN B 1 198 ? 147.622 62.059 98.581 1.00 52.81 285 ASN B O 1
ATOM 5215 N N . PRO B 1 199 ? 146.707 62.830 100.509 1.00 51.52 286 PRO B N 1
ATOM 5216 C CA . PRO B 1 199 ? 145.656 61.792 100.519 1.00 51.18 286 PRO B CA 1
ATOM 5217 C C . PRO B 1 199 ? 144.672 61.828 99.340 1.00 55.56 286 PRO B C 1
ATOM 5218 O O . PRO B 1 199 ? 144.029 60.810 99.087 1.00 54.76 286 PRO B O 1
ATOM 5222 N N . ASP B 1 200 ? 144.570 62.958 98.605 1.00 53.33 287 ASP B N 1
ATOM 5223 C CA . ASP B 1 200 ? 143.676 63.070 97.445 1.00 54.31 287 ASP B CA 1
ATOM 5224 C C . ASP B 1 200 ? 144.197 62.268 96.226 1.00 59.14 287 ASP B C 1
ATOM 5225 O O . ASP B 1 200 ? 143.432 62.039 95.286 1.00 59.38 287 ASP B O 1
ATOM 5230 N N . GLU B 1 201 ? 145.477 61.811 96.272 1.00 54.58 288 GLU B N 1
ATOM 5231 C CA . GLU B 1 201 ? 146.132 61.040 95.213 1.00 53.74 288 GLU B CA 1
ATOM 5232 C C . GLU B 1 201 ? 146.475 59.599 95.621 1.00 55.40 288 GLU B C 1
ATOM 5233 O O . GLU B 1 201 ? 146.479 58.711 94.763 1.00 54.06 288 GLU B O 1
ATOM 5239 N N . LEU B 1 202 ? 146.826 59.387 96.906 1.00 50.62 289 LEU B N 1
ATOM 5240 C CA . LEU B 1 202 ? 147.271 58.094 97.429 1.00 49.78 289 LEU B CA 1
ATOM 5241 C C . LEU B 1 202 ? 146.137 57.076 97.524 1.00 52.00 289 LEU B C 1
ATOM 5242 O O . LEU B 1 202 ? 145.026 57.436 97.887 1.00 51.55 289 LEU B O 1
ATOM 5247 N N . SER B 1 203 ? 146.438 55.801 97.215 1.00 47.81 290 SER B N 1
ATOM 5248 C CA . SER B 1 203 ? 145.508 54.670 97.300 1.00 47.19 290 SER B CA 1
ATOM 5249 C C . SER B 1 203 ? 145.204 54.369 98.759 1.00 53.22 290 SER B C 1
ATOM 5250 O O . SER B 1 203 ? 146.117 54.420 99.586 1.00 53.88 290 SER B O 1
ATOM 5253 N N . MET B 1 204 ? 143.933 54.039 99.086 1.00 49.61 291 MET B N 1
ATOM 5254 C CA . MET B 1 204 ? 143.543 53.718 100.461 1.00 48.63 291 MET B CA 1
ATOM 5255 C C . MET B 1 204 ? 144.211 52.430 100.928 1.00 53.83 291 MET B C 1
ATOM 5256 O O . MET B 1 204 ? 144.470 52.305 102.126 1.00 54.92 291 MET B O 1
ATOM 5261 N N . GLN B 1 205 ? 144.529 51.490 100.004 1.00 50.34 292 GLN B N 1
ATOM 5262 C CA . GLN B 1 205 ? 145.187 50.226 100.352 1.00 49.84 292 GLN B CA 1
ATOM 5263 C C . GLN B 1 205 ? 146.525 50.486 101.050 1.00 54.18 292 GLN B C 1
ATOM 5264 O O . GLN B 1 205 ? 146.895 49.731 101.948 1.00 53.97 292 GLN B O 1
ATOM 5270 N N . CYS B 1 206 ? 147.220 51.574 100.663 1.00 51.01 293 CYS B N 1
ATOM 5271 C CA . CYS B 1 206 ? 148.494 51.975 101.246 1.00 51.48 293 CYS B CA 1
ATOM 5272 C C . CYS B 1 206 ? 148.330 52.311 102.739 1.00 55.05 293 CYS B C 1
ATOM 5273 O O . CYS B 1 206 ? 149.060 51.758 103.561 1.00 54.60 293 CYS B O 1
ATOM 5276 N N . ILE B 1 207 ? 147.341 53.162 103.085 1.00 51.35 294 ILE B N 1
ATOM 5277 C CA . ILE B 1 207 ? 147.047 53.583 104.457 1.00 50.77 294 ILE B CA 1
ATOM 5278 C C . ILE B 1 207 ? 146.578 52.388 105.306 1.00 53.05 294 ILE B C 1
ATOM 5279 O O . ILE B 1 207 ? 146.977 52.294 106.459 1.00 52.05 294 ILE B O 1
ATOM 5284 N N . LEU B 1 208 ? 145.779 51.476 104.741 1.00 49.33 295 LEU B N 1
ATOM 5285 C CA . LEU B 1 208 ? 145.287 50.314 105.475 1.00 49.45 295 LEU B CA 1
ATOM 5286 C C . LEU B 1 208 ? 146.402 49.329 105.842 1.00 55.02 295 LEU B C 1
ATOM 5287 O O . LEU B 1 208 ? 146.326 48.728 106.912 1.00 55.73 295 LEU B O 1
ATOM 5292 N N . ILE B 1 209 ? 147.437 49.174 104.988 1.00 51.83 296 ILE B N 1
ATOM 5293 C CA . ILE B 1 209 ? 148.581 48.295 105.277 1.00 51.62 296 ILE B CA 1
ATOM 5294 C C . ILE B 1 209 ? 149.430 48.954 106.395 1.00 55.72 296 ILE B C 1
ATOM 5295 O O . ILE B 1 209 ? 149.939 48.251 107.274 1.00 55.06 296 ILE B O 1
ATOM 5300 N N . ALA B 1 210 ? 149.511 50.303 106.387 1.00 51.97 297 ALA B N 1
ATOM 5301 C CA . ALA B 1 210 ? 150.203 51.098 107.399 1.00 51.45 297 ALA B CA 1
ATOM 5302 C C . ALA B 1 210 ? 149.453 51.073 108.734 1.00 56.71 297 ALA B C 1
ATOM 5303 O O . ALA B 1 210 ? 150.098 50.959 109.776 1.00 57.84 297 ALA B O 1
ATOM 5305 N N . LEU B 1 211 ? 148.097 51.163 108.715 1.00 51.61 298 LEU B N 1
ATOM 5306 C CA . LEU B 1 211 ? 147.271 51.122 109.924 1.00 50.48 298 LEU B CA 1
ATOM 5307 C C . LEU B 1 211 ? 147.265 49.719 110.517 1.00 55.06 298 LEU B C 1
ATOM 5308 O O . LEU B 1 211 ? 146.992 49.578 111.697 1.00 55.97 298 LEU B O 1
ATOM 5313 N N . ASN B 1 212 ? 147.613 48.693 109.725 1.00 52.11 299 ASN B N 1
ATOM 5314 C CA . ASN B 1 212 ? 147.705 47.306 110.181 1.00 52.69 299 ASN B CA 1
ATOM 5315 C C . ASN B 1 212 ? 148.886 47.113 111.133 1.00 58.91 299 ASN B C 1
ATOM 5316 O O . ASN B 1 212 ? 148.913 46.128 111.870 1.00 59.07 299 ASN B O 1
ATOM 5321 N N . ARG B 1 213 ? 149.848 48.058 111.134 1.00 56.74 300 ARG B N 1
ATOM 5322 C CA . ARG B 1 213 ? 151.008 48.044 112.032 1.00 57.17 300 ARG B CA 1
ATOM 5323 C C . ARG B 1 213 ? 150.545 48.296 113.467 1.00 64.18 300 ARG B C 1
ATOM 5324 O O . ARG B 1 213 ? 151.104 47.745 114.409 1.00 64.23 300 ARG B O 1
ATOM 5332 N N . PHE B 1 214 ? 149.495 49.119 113.610 1.00 62.97 301 PHE B N 1
ATOM 5333 C CA . PHE B 1 214 ? 148.885 49.554 114.860 1.00 63.60 301 PHE B CA 1
ATOM 5334 C C . PHE B 1 214 ? 147.953 48.511 115.499 1.00 71.63 301 PHE B C 1
ATOM 5335 O O . PHE B 1 214 ? 147.767 48.579 116.711 1.00 72.03 301 PHE B O 1
ATOM 5343 N N . LEU B 1 215 ? 147.382 47.555 114.731 1.00 70.35 302 LEU B N 1
ATOM 5344 C CA . LEU B 1 215 ? 146.457 46.584 115.319 1.00 71.52 302 LEU B CA 1
ATOM 5345 C C . LEU B 1 215 ? 146.987 45.141 115.374 1.00 76.86 302 LEU B C 1
ATOM 5346 O O . LEU B 1 215 ? 146.499 44.366 116.196 1.00 76.61 302 LEU B O 1
ATOM 5351 N N . GLN B 1 216 ? 147.941 44.768 114.515 1.00 74.93 303 GLN B N 1
ATOM 5352 C CA . GLN B 1 216 ? 148.454 43.396 114.512 1.00 75.40 303 GLN B CA 1
ATOM 5353 C C . GLN B 1 216 ? 149.374 43.150 115.731 1.00 78.76 303 GLN B C 1
ATOM 5354 O O . GLN B 1 216 ? 148.914 42.597 116.728 1.00 78.04 303 GLN B O 1
ATOM 5360 N N . GLU B 1 217 ? 150.648 43.566 115.652 1.00 75.45 304 GLU B N 1
ATOM 5361 C CA . GLU B 1 217 ? 151.625 43.395 116.731 1.00 75.14 304 GLU B CA 1
ATOM 5362 C C . GLU B 1 217 ? 151.578 44.600 117.673 1.00 76.36 304 GLU B C 1
ATOM 5363 O O . GLU B 1 217 ? 151.202 45.700 117.256 1.00 75.94 304 GLU B O 1
ATOM 5369 N N . LYS B 1 218 ? 151.952 44.382 118.943 1.00 70.84 305 LYS B N 1
ATOM 5370 C CA . LYS B 1 218 ? 151.967 45.408 119.991 1.00 69.46 305 LYS B CA 1
ATOM 5371 C C . LYS B 1 218 ? 152.915 46.561 119.630 1.00 70.97 305 LYS B C 1
ATOM 5372 O O . LYS B 1 218 ? 152.521 47.726 119.740 1.00 70.02 305 LYS B O 1
ATOM 5378 N N . HIS B 1 219 ? 154.153 46.225 119.187 1.00 65.58 306 HIS B N 1
ATOM 5379 C CA . HIS B 1 219 ? 155.181 47.198 118.830 1.00 64.53 306 HIS B CA 1
ATOM 5380 C C . HIS B 1 219 ? 155.325 47.381 117.309 1.00 65.40 306 HIS B C 1
ATOM 5381 O O . HIS B 1 219 ? 156.344 47.897 116.854 1.00 65.06 306 HIS B O 1
ATOM 5388 N N . GLY B 1 220 ? 154.293 47.007 116.552 1.00 59.63 307 GLY B N 1
ATOM 5389 C CA . GLY B 1 220 ? 154.272 47.138 115.099 1.00 58.28 307 GLY B CA 1
ATOM 5390 C C . GLY B 1 220 ? 154.512 48.551 114.601 1.00 60.35 307 GLY B C 1
ATOM 5391 O O . GLY B 1 220 ? 155.239 48.752 113.622 1.00 60.03 307 GLY B O 1
ATOM 5392 N N . SER B 1 221 ? 153.931 49.542 115.302 1.00 55.20 308 SER B N 1
ATOM 5393 C CA . SER B 1 221 ? 154.040 50.963 114.984 1.00 54.11 308 SER B CA 1
ATOM 5394 C C . SER B 1 221 ? 155.236 51.633 115.661 1.00 57.27 308 SER B C 1
ATOM 5395 O O . SER B 1 221 ? 155.433 52.840 115.479 1.00 57.45 308 SER B O 1
ATOM 5398 N N . LYS B 1 222 ? 156.043 50.862 116.432 1.00 52.88 309 LYS B N 1
ATOM 5399 C CA . LYS B 1 222 ? 157.239 51.398 117.095 1.00 52.22 309 LYS B CA 1
ATOM 5400 C C . LYS B 1 222 ? 158.306 51.664 116.029 1.00 54.57 309 LYS B C 1
ATOM 5401 O O . LYS B 1 222 ? 158.450 50.884 115.089 1.00 54.43 309 LYS B O 1
ATOM 5407 N N . MET B 1 223 ? 159.014 52.784 116.160 1.00 49.89 310 MET B N 1
ATOM 5408 C CA . MET B 1 223 ? 159.997 53.257 115.187 1.00 48.78 310 MET B CA 1
ATOM 5409 C C . MET B 1 223 ? 161.445 53.116 115.656 1.00 53.84 310 MET B C 1
ATOM 5410 O O . MET B 1 223 ? 161.723 53.200 116.852 1.00 55.43 310 MET B O 1
ATOM 5415 N N . ALA B 1 224 ? 162.372 52.948 114.691 1.00 49.25 311 ALA B N 1
ATOM 5416 C CA . ALA B 1 224 ? 163.814 52.823 114.911 1.00 48.35 311 ALA B CA 1
ATOM 5417 C C . ALA B 1 224 ? 164.621 53.534 113.836 1.00 50.70 311 ALA B C 1
ATOM 5418 O O . ALA B 1 224 ? 164.240 53.540 112.667 1.00 51.54 311 ALA B O 1
ATOM 5420 N N . PHE B 1 225 ? 165.753 54.100 114.241 1.00 45.42 312 PHE B N 1
ATOM 5421 C CA . PHE B 1 225 ? 166.733 54.758 113.385 1.00 44.44 312 PHE B CA 1
ATOM 5422 C C . PHE B 1 225 ? 167.955 53.869 113.281 1.00 50.85 312 PHE B C 1
ATOM 5423 O O . PHE B 1 225 ? 168.318 53.239 114.277 1.00 50.99 312 PHE B O 1
ATOM 5431 N N . LEU B 1 226 ? 168.604 53.809 112.108 1.00 48.17 313 LEU B N 1
ATOM 5432 C CA . LEU B 1 226 ? 169.848 53.046 111.985 1.00 48.12 313 LEU B CA 1
ATOM 5433 C C . LEU B 1 226 ? 170.941 53.859 112.712 1.00 53.21 313 LEU B C 1
ATOM 5434 O O . LEU B 1 226 ? 170.905 55.093 112.661 1.00 52.22 313 LEU B O 1
ATOM 5439 N N . ASP B 1 227 ? 171.860 53.180 113.435 1.00 50.93 314 ASP B N 1
ATOM 5440 C CA . ASP B 1 227 ? 172.899 53.818 114.255 1.00 51.35 314 ASP B CA 1
ATOM 5441 C C . ASP B 1 227 ? 173.980 54.588 113.456 1.00 55.79 314 ASP B C 1
ATOM 5442 O O . ASP B 1 227 ? 174.845 55.217 114.066 1.00 56.45 314 ASP B O 1
ATOM 5447 N N . GLY B 1 228 ? 173.917 54.534 112.129 1.00 51.74 315 GLY B N 1
ATOM 5448 C CA . GLY B 1 228 ? 174.850 55.215 111.239 1.00 51.33 315 GLY B CA 1
ATOM 5449 C C . GLY B 1 228 ? 174.415 55.176 109.792 1.00 55.18 315 GLY B C 1
ATOM 5450 O O . GLY B 1 228 ? 173.263 54.839 109.504 1.00 54.42 315 GLY B O 1
ATOM 5451 N N . ASN B 1 229 ? 175.340 55.516 108.865 1.00 51.15 316 ASN B N 1
ATOM 5452 C CA . ASN B 1 229 ? 175.070 55.532 107.424 1.00 49.70 316 ASN B CA 1
ATOM 5453 C C . ASN B 1 229 ? 174.693 54.133 106.928 1.00 53.05 316 ASN B C 1
ATOM 5454 O O . ASN B 1 229 ? 175.345 53.157 107.309 1.00 53.41 316 ASN B O 1
ATOM 5459 N N . PRO B 1 230 ? 173.628 54.011 106.102 1.00 48.41 317 PRO B N 1
ATOM 5460 C CA . PRO B 1 230 ? 173.204 52.676 105.644 1.00 47.58 317 PRO B CA 1
ATOM 5461 C C . PRO B 1 230 ? 174.240 51.890 104.803 1.00 51.05 317 PRO B C 1
ATOM 5462 O O . PRO B 1 230 ? 174.288 50.673 105.040 1.00 50.13 317 PRO B O 1
ATOM 5466 N N . PRO B 1 231 ? 175.084 52.465 103.882 1.00 47.02 318 PRO B N 1
ATOM 5467 C CA . PRO B 1 231 ? 176.034 51.612 103.143 1.00 47.01 318 PRO B CA 1
ATOM 5468 C C . PRO B 1 231 ? 177.015 50.851 104.041 1.00 52.61 318 PRO B C 1
ATOM 5469 O O . PRO B 1 231 ? 177.258 49.670 103.792 1.00 53.22 318 PRO B O 1
ATOM 5473 N N . GLU B 1 232 ? 177.546 51.500 105.095 1.00 49.02 319 GLU B N 1
ATOM 5474 C CA . GLU B 1 232 ? 178.502 50.882 106.011 1.00 48.90 319 GLU B CA 1
ATOM 5475 C C . GLU B 1 232 ? 177.838 50.001 107.064 1.00 52.61 319 GLU B C 1
ATOM 5476 O O . GLU B 1 232 ? 178.297 48.878 107.291 1.00 53.22 319 GLU B O 1
ATOM 5482 N N . ARG B 1 233 ? 176.784 50.518 107.731 1.00 48.00 320 ARG B N 1
ATOM 5483 C CA . ARG B 1 233 ? 176.102 49.846 108.844 1.00 46.95 320 ARG B CA 1
ATOM 5484 C C . ARG B 1 233 ? 175.136 48.735 108.435 1.00 51.78 320 ARG B C 1
ATOM 5485 O O . ARG B 1 233 ? 174.902 47.842 109.254 1.00 51.31 320 ARG B O 1
ATOM 5493 N N . LEU B 1 234 ? 174.571 48.765 107.202 1.00 48.72 321 LEU B N 1
ATOM 5494 C CA . LEU B 1 234 ? 173.605 47.738 106.787 1.00 47.75 321 LEU B CA 1
ATOM 5495 C C . LEU B 1 234 ? 174.025 47.010 105.515 1.00 53.72 321 LEU B C 1
ATOM 5496 O O . LEU B 1 234 ? 173.954 45.778 105.493 1.00 53.88 321 LEU B O 1
ATOM 5501 N N . CYS B 1 235 ? 174.432 47.747 104.459 1.00 51.20 322 CYS B N 1
ATOM 5502 C CA . CYS B 1 235 ? 174.793 47.155 103.170 1.00 51.18 322 CYS B CA 1
ATOM 5503 C C . CYS B 1 235 ? 176.081 46.341 103.239 1.00 57.53 322 CYS B C 1
ATOM 5504 O O . CYS B 1 235 ? 176.116 45.261 102.649 1.00 57.26 322 CYS B O 1
ATOM 5507 N N . MET B 1 236 ? 177.129 46.839 103.940 1.00 55.57 323 MET B N 1
ATOM 5508 C CA . MET B 1 236 ? 178.401 46.120 104.058 1.00 56.06 323 MET B CA 1
ATOM 5509 C C . MET B 1 236 ? 178.206 44.761 104.750 1.00 58.15 323 MET B C 1
ATOM 5510 O O . MET B 1 236 ? 178.576 43.774 104.112 1.00 57.56 323 MET B O 1
ATOM 5515 N N . PRO B 1 237 ? 177.520 44.634 105.933 1.00 52.99 324 PRO B N 1
ATOM 5516 C CA . PRO B 1 237 ? 177.275 43.289 106.501 1.00 51.74 324 PRO B CA 1
ATOM 5517 C C . PRO B 1 237 ? 176.671 42.270 105.512 1.00 54.36 324 PRO B C 1
ATOM 5518 O O . PRO B 1 237 ? 177.045 41.102 105.578 1.00 53.93 324 PRO B O 1
ATOM 5522 N N . ILE B 1 238 ? 175.763 42.706 104.593 1.00 50.29 325 ILE B N 1
ATOM 5523 C CA . ILE B 1 238 ? 175.141 41.836 103.572 1.00 49.25 325 ILE B CA 1
ATOM 5524 C C . ILE B 1 238 ? 176.196 41.450 102.525 1.00 53.53 325 ILE B C 1
ATOM 5525 O O . ILE B 1 238 ? 176.283 40.276 102.169 1.00 53.33 325 ILE B O 1
ATOM 5530 N N . VAL B 1 239 ? 177.000 42.431 102.049 1.00 50.68 326 VAL B N 1
ATOM 5531 C CA . VAL B 1 239 ? 178.072 42.231 101.061 1.00 50.72 326 VAL B CA 1
ATOM 5532 C C . VAL B 1 239 ? 179.118 41.241 101.618 1.00 56.66 326 VAL B C 1
ATOM 5533 O O . VAL B 1 239 ? 179.483 40.299 100.910 1.00 57.27 326 VAL B O 1
ATOM 5537 N N . ASP B 1 240 ? 179.545 41.420 102.890 1.00 53.53 327 ASP B N 1
ATOM 5538 C CA . ASP B 1 240 ? 180.508 40.551 103.576 1.00 53.30 327 ASP B CA 1
ATOM 5539 C C . ASP B 1 240 ? 179.990 39.122 103.658 1.00 57.07 327 ASP B C 1
ATOM 5540 O O . ASP B 1 240 ? 180.758 38.189 103.440 1.00 57.97 327 ASP B O 1
ATOM 5545 N N . HIS B 1 241 ? 178.690 38.955 103.940 1.00 52.62 328 HIS B N 1
ATOM 5546 C CA . HIS B 1 241 ? 178.013 37.661 104.039 1.00 52.39 328 HIS B CA 1
ATOM 5547 C C . HIS B 1 241 ? 177.961 36.959 102.667 1.00 56.88 328 HIS B C 1
ATOM 5548 O O . HIS B 1 241 ? 178.260 35.769 102.591 1.00 56.97 328 HIS B O 1
ATOM 5555 N N . VAL B 1 242 ? 177.575 37.695 101.599 1.00 52.76 329 VAL B N 1
ATOM 5556 C CA . VAL B 1 242 ? 177.468 37.195 100.221 1.00 51.96 329 VAL B CA 1
ATOM 5557 C C . VAL B 1 242 ? 178.853 36.744 99.728 1.00 55.96 329 VAL B C 1
ATOM 5558 O O . VAL B 1 242 ? 178.974 35.640 99.192 1.00 56.35 329 VAL B O 1
ATOM 5562 N N . ARG B 1 243 ? 179.888 37.576 99.948 1.00 51.57 330 ARG B N 1
ATOM 5563 C CA . ARG B 1 243 ? 181.266 37.311 99.537 1.00 50.80 330 ARG B CA 1
ATOM 5564 C C . ARG B 1 243 ? 181.876 36.119 100.283 1.00 56.53 330 ARG B C 1
ATOM 5565 O O . ARG B 1 243 ? 182.606 35.345 99.670 1.00 57.08 330 ARG B O 1
ATOM 5573 N N . SER B 1 244 ? 181.547 35.945 101.576 1.00 54.09 331 SER B N 1
ATOM 5574 C CA . SER B 1 244 ? 182.052 34.840 102.399 1.00 54.24 331 SER B CA 1
ATOM 5575 C C . SER B 1 244 ? 181.499 33.481 101.948 1.00 58.98 331 SER B C 1
ATOM 5576 O O . SER B 1 244 ? 182.097 32.454 102.275 1.00 59.36 331 SER B O 1
ATOM 5579 N N . LEU B 1 245 ? 180.365 33.477 101.214 1.00 55.14 332 LEU B N 1
ATOM 5580 C CA . LEU B 1 245 ? 179.718 32.255 100.733 1.00 54.74 332 LEU B CA 1
ATOM 5581 C C . LEU B 1 245 ? 179.966 32.012 99.226 1.00 59.33 332 LEU B C 1
ATOM 5582 O O . LEU B 1 245 ? 179.350 31.113 98.638 1.00 60.03 332 LEU B O 1
ATOM 5587 N N . GLY B 1 246 ? 180.885 32.778 98.635 1.00 54.50 333 GLY B N 1
ATOM 5588 C CA . GLY B 1 246 ? 181.270 32.629 97.234 1.00 53.98 333 GLY B CA 1
ATOM 5589 C C . GLY B 1 246 ? 180.617 33.548 96.219 1.00 57.49 333 GLY B C 1
ATOM 5590 O O . GLY B 1 246 ? 180.875 33.419 95.019 1.00 57.98 333 GLY B O 1
ATOM 5591 N N . GLY B 1 247 ? 179.778 34.466 96.684 1.00 52.76 334 GLY B N 1
ATOM 5592 C CA . GLY B 1 247 ? 179.095 35.423 95.824 1.00 52.01 334 GLY B CA 1
ATOM 5593 C C . GLY B 1 247 ? 179.964 36.605 95.471 1.00 56.13 334 GLY B C 1
ATOM 5594 O O . GLY B 1 247 ? 180.905 36.920 96.203 1.00 56.54 334 GLY B O 1
ATOM 5595 N N . GLU B 1 248 ? 179.648 37.271 94.351 1.00 52.88 335 GLU B N 1
ATOM 5596 C CA . GLU B 1 248 ? 180.387 38.438 93.856 1.00 53.00 335 GLU B CA 1
ATOM 5597 C C . GLU B 1 248 ? 179.539 39.706 93.929 1.00 55.72 335 GLU B C 1
ATOM 5598 O O . GLU B 1 248 ? 178.362 39.683 93.570 1.00 55.59 335 GLU B O 1
ATOM 5604 N N . VAL B 1 249 ? 180.140 40.804 94.399 1.00 51.44 336 VAL B N 1
ATOM 5605 C CA . VAL B 1 249 ? 179.499 42.123 94.499 1.00 50.64 336 VAL B CA 1
ATOM 5606 C C . VAL B 1 249 ? 180.433 43.113 93.783 1.00 53.68 336 VAL B C 1
ATOM 5607 O O . VAL B 1 249 ? 181.580 43.295 94.209 1.00 53.24 336 VAL B O 1
ATOM 5611 N N . ARG B 1 250 ? 179.954 43.708 92.677 1.00 49.03 337 ARG B N 1
ATOM 5612 C CA . ARG B 1 250 ? 180.747 44.627 91.862 1.00 48.44 337 ARG B CA 1
ATOM 5613 C C . ARG B 1 250 ? 180.062 45.979 91.657 1.00 50.20 337 ARG B C 1
ATOM 5614 O O . ARG B 1 250 ? 178.938 46.047 91.151 1.00 49.22 337 ARG B O 1
ATOM 5622 N N . LEU B 1 251 ? 180.756 47.056 92.034 1.00 46.14 338 LEU B N 1
ATOM 5623 C CA . LEU B 1 251 ? 180.264 48.426 91.861 1.00 45.53 338 LEU B CA 1
ATOM 5624 C C . LEU B 1 251 ? 180.647 48.912 90.468 1.00 51.23 338 LEU B C 1
ATOM 5625 O O . LEU B 1 251 ? 181.409 48.227 89.775 1.00 51.79 338 LEU B O 1
ATOM 5630 N N . ASN B 1 252 ? 180.105 50.075 90.044 1.00 47.79 339 ASN B N 1
ATOM 5631 C CA . ASN B 1 252 ? 180.364 50.721 88.747 1.00 47.34 339 ASN B CA 1
ATOM 5632 C C . ASN B 1 252 ? 180.166 49.750 87.553 1.00 51.87 339 ASN B C 1
ATOM 5633 O O . ASN B 1 252 ? 180.920 49.785 86.570 1.00 51.96 339 ASN B O 1
ATOM 5638 N N . SER B 1 253 ? 179.115 48.911 87.649 1.00 46.91 340 SER B N 1
ATOM 5639 C CA . SER B 1 253 ? 178.729 47.907 86.671 1.00 45.20 340 SER B CA 1
ATOM 5640 C C . SER B 1 253 ? 177.271 48.147 86.235 1.00 47.86 340 SER B C 1
ATOM 5641 O O . SER B 1 253 ? 176.370 47.407 86.631 1.00 48.29 340 SER B O 1
ATOM 5644 N N . ARG B 1 254 ? 177.048 49.205 85.430 1.00 43.07 341 ARG B N 1
ATOM 5645 C CA . ARG B 1 254 ? 175.718 49.557 84.925 1.00 42.11 341 ARG B CA 1
ATOM 5646 C C . ARG B 1 254 ? 175.366 48.694 83.721 1.00 46.83 341 ARG B C 1
ATOM 5647 O O . ARG B 1 254 ? 176.164 48.594 82.786 1.00 47.31 341 ARG B O 1
ATOM 5655 N N . ILE B 1 255 ? 174.165 48.107 83.722 1.00 42.46 342 ILE B N 1
ATOM 5656 C CA . ILE B 1 255 ? 173.666 47.287 82.623 1.00 41.66 342 ILE B CA 1
ATOM 5657 C C . ILE B 1 255 ? 173.109 48.260 81.584 1.00 49.54 342 ILE B C 1
ATOM 5658 O O . ILE B 1 255 ? 172.245 49.076 81.897 1.00 50.26 342 ILE B O 1
ATOM 5663 N N . GLN B 1 256 ? 173.663 48.203 80.363 1.00 47.03 343 GLN B N 1
ATOM 5664 C CA . GLN B 1 256 ? 173.312 49.026 79.207 1.00 46.13 343 GLN B CA 1
ATOM 5665 C C . GLN B 1 256 ? 172.224 48.365 78.360 1.00 49.19 343 GLN B C 1
ATOM 5666 O O . GLN B 1 256 ? 171.405 49.064 77.761 1.00 48.75 343 GLN B O 1
ATOM 5672 N N . LYS B 1 257 ? 172.246 47.024 78.259 1.00 44.85 344 LYS B N 1
ATOM 5673 C CA . LYS B 1 257 ? 171.291 46.285 77.432 1.00 43.30 344 LYS B CA 1
ATOM 5674 C C . LYS B 1 257 ? 171.076 44.859 77.925 1.00 45.88 344 LYS B C 1
ATOM 5675 O O . LYS B 1 257 ? 172.009 44.211 78.411 1.00 44.22 344 LYS B O 1
ATOM 5681 N N . ILE B 1 258 ? 169.841 44.371 77.764 1.00 43.11 345 ILE B N 1
ATOM 5682 C CA . ILE B 1 258 ? 169.466 42.982 78.015 1.00 43.47 345 ILE B CA 1
ATOM 5683 C C . ILE B 1 258 ? 169.512 42.322 76.628 1.00 48.77 345 ILE B C 1
ATOM 5684 O O . ILE B 1 258 ? 168.590 42.527 75.828 1.00 49.10 345 ILE B O 1
ATOM 5689 N N . GLU B 1 259 ? 170.635 41.639 76.300 1.00 45.30 346 GLU B N 1
ATOM 5690 C CA . GLU B 1 259 ? 170.797 40.972 75.003 1.00 45.20 346 GLU B CA 1
ATOM 5691 C C . GLU B 1 259 ? 170.065 39.654 75.028 1.00 48.43 346 GLU B C 1
ATOM 5692 O O . GLU B 1 259 ? 170.136 38.919 76.016 1.00 47.68 346 GLU B O 1
ATOM 5698 N N . LEU B 1 260 ? 169.331 39.369 73.953 1.00 45.93 347 LEU B N 1
ATOM 5699 C CA . LEU B 1 260 ? 168.514 38.164 73.882 1.00 45.88 347 LEU B CA 1
ATOM 5700 C C . LEU B 1 260 ? 168.980 37.114 72.877 1.00 50.06 347 LEU B C 1
ATOM 5701 O O . LEU B 1 260 ? 169.548 37.440 71.833 1.00 49.10 347 LEU B O 1
ATOM 5706 N N . ASN B 1 261 ? 168.668 35.846 73.191 1.00 47.69 348 ASN B N 1
ATOM 5707 C CA . ASN B 1 261 ? 168.877 34.698 72.312 1.00 48.07 348 ASN B CA 1
ATOM 5708 C C . ASN B 1 261 ? 167.774 34.731 71.238 1.00 53.90 348 ASN B C 1
ATOM 5709 O O . ASN B 1 261 ? 166.760 35.405 71.463 1.00 53.94 348 ASN B O 1
ATOM 5714 N N . PRO B 1 262 ? 167.901 34.009 70.096 1.00 51.49 349 PRO B N 1
ATOM 5715 C CA . PRO B 1 262 ? 166.843 34.059 69.068 1.00 51.57 349 PRO B CA 1
ATOM 5716 C C . PRO B 1 262 ? 165.436 33.651 69.548 1.00 56.55 349 PRO B C 1
ATOM 5717 O O . PRO B 1 262 ? 164.460 34.148 68.992 1.00 56.54 349 PRO B O 1
ATOM 5721 N N . ASP B 1 263 ? 165.325 32.797 70.587 1.00 53.99 350 ASP B N 1
ATOM 5722 C CA . ASP B 1 263 ? 164.035 32.333 71.120 1.00 54.22 350 ASP B CA 1
ATOM 5723 C C . ASP B 1 263 ? 163.347 33.369 72.051 1.00 58.68 350 ASP B C 1
ATOM 5724 O O . ASP B 1 263 ? 162.174 33.182 72.407 1.00 59.77 350 ASP B O 1
ATOM 5729 N N . GLY B 1 264 ? 164.067 34.426 72.434 1.00 53.52 351 GLY B N 1
ATOM 5730 C CA . GLY B 1 264 ? 163.535 35.482 73.293 1.00 52.66 351 GLY B CA 1
ATOM 5731 C C . GLY B 1 264 ? 164.097 35.539 74.703 1.00 55.72 351 GLY B C 1
ATOM 5732 O O . GLY B 1 264 ? 163.952 36.562 75.376 1.00 56.23 351 GLY B O 1
ATOM 5733 N N . THR B 1 265 ? 164.745 34.447 75.169 1.00 51.01 352 THR B N 1
ATOM 5734 C CA . THR B 1 265 ? 165.358 34.354 76.503 1.00 49.86 352 THR B CA 1
ATOM 5735 C C . THR B 1 265 ? 166.610 35.246 76.561 1.00 52.40 352 THR B C 1
ATOM 5736 O O . THR B 1 265 ? 167.049 35.731 75.515 1.00 52.85 352 THR B O 1
ATOM 5740 N N . VAL B 1 266 ? 167.186 35.456 77.765 1.00 46.19 353 VAL B N 1
ATOM 5741 C CA . VAL B 1 266 ? 168.351 36.328 77.928 1.00 45.49 353 VAL B CA 1
ATOM 5742 C C . VAL B 1 266 ? 169.650 35.587 77.537 1.00 50.05 353 VAL B C 1
ATOM 5743 O O . VAL B 1 266 ? 169.931 34.494 78.042 1.00 50.56 353 VAL B O 1
ATOM 5747 N N . LYS B 1 267 ? 170.438 36.214 76.646 1.00 45.82 354 LYS B N 1
ATOM 5748 C CA . LYS B 1 267 ? 171.746 35.751 76.177 1.00 45.33 354 LYS B CA 1
ATOM 5749 C C . LYS B 1 267 ? 172.783 36.176 77.201 1.00 49.68 354 LYS B C 1
ATOM 5750 O O . LYS B 1 267 ? 173.537 35.345 77.712 1.00 49.95 354 LYS B O 1
ATOM 5756 N N . HIS B 1 268 ? 172.800 37.487 77.514 1.00 46.35 355 HIS B N 1
ATOM 5757 C CA . HIS B 1 268 ? 173.696 38.113 78.487 1.00 45.89 355 HIS B CA 1
ATOM 5758 C C . HIS B 1 268 ? 173.221 39.527 78.832 1.00 47.97 355 HIS B C 1
ATOM 5759 O O . HIS B 1 268 ? 172.366 40.096 78.137 1.00 48.40 355 HIS B O 1
ATOM 5766 N N . PHE B 1 269 ? 173.807 40.093 79.893 1.00 40.78 356 PHE B N 1
ATOM 5767 C CA . PHE B 1 269 ? 173.619 41.474 80.306 1.00 38.53 356 PHE B CA 1
ATOM 5768 C C . PHE B 1 269 ? 174.837 42.248 79.803 1.00 43.53 356 PHE B C 1
ATOM 5769 O O . PHE B 1 269 ? 175.967 41.955 80.213 1.00 42.21 356 PHE B O 1
ATOM 5777 N N . ALA B 1 270 ? 174.627 43.177 78.868 1.00 41.06 357 ALA B N 1
ATOM 5778 C CA . ALA B 1 270 ? 175.729 43.972 78.349 1.00 41.31 357 ALA B CA 1
ATOM 5779 C C . ALA B 1 270 ? 175.925 45.199 79.243 1.00 47.20 357 ALA B C 1
ATOM 5780 O O . ALA B 1 270 ? 174.982 45.964 79.457 1.00 47.44 357 ALA B O 1
ATOM 5782 N N . LEU B 1 271 ? 177.135 45.361 79.794 1.00 43.91 358 LEU B N 1
ATOM 5783 C CA . LEU B 1 271 ? 177.490 46.497 80.642 1.00 44.07 358 LEU B CA 1
ATOM 5784 C C . LEU B 1 271 ? 177.765 47.760 79.804 1.00 50.96 358 LEU B C 1
ATOM 5785 O O . LEU B 1 271 ? 177.760 47.724 78.570 1.00 50.59 358 LEU B O 1
ATOM 5790 N N . THR B 1 272 ? 177.982 48.888 80.491 1.00 49.62 359 THR B N 1
ATOM 5791 C CA . THR B 1 272 ? 178.179 50.196 79.873 1.00 49.58 359 THR B CA 1
ATOM 5792 C C . THR B 1 272 ? 179.515 50.243 79.061 1.00 52.26 359 THR B C 1
ATOM 5793 O O . THR B 1 272 ? 179.556 50.903 78.016 1.00 51.65 359 THR B O 1
ATOM 5797 N N . ASP B 1 273 ? 180.544 49.493 79.489 1.00 47.59 360 ASP B N 1
ATOM 5798 C CA . ASP B 1 273 ? 181.834 49.431 78.795 1.00 46.92 360 ASP B CA 1
ATOM 5799 C C . ASP B 1 273 ? 181.868 48.287 77.726 1.00 51.61 360 ASP B C 1
ATOM 5800 O O . ASP B 1 273 ? 182.928 47.989 77.167 1.00 51.23 360 ASP B O 1
ATOM 5805 N N . GLY B 1 274 ? 180.709 47.684 77.455 1.00 47.34 361 GLY B N 1
ATOM 5806 C CA . GLY B 1 274 ? 180.567 46.608 76.484 1.00 46.21 361 GLY B CA 1
ATOM 5807 C C . GLY B 1 274 ? 180.676 45.197 77.038 1.00 49.08 361 GLY B C 1
ATOM 5808 O O . GLY B 1 274 ? 180.225 44.265 76.370 1.00 48.39 361 GLY B O 1
ATOM 5809 N N . THR B 1 275 ? 181.252 45.019 78.266 1.00 45.22 362 THR B N 1
ATOM 5810 C CA . THR B 1 275 ? 181.441 43.707 78.922 1.00 44.90 362 THR B CA 1
ATOM 5811 C C . THR B 1 275 ? 180.134 42.940 78.997 1.00 49.70 362 THR B C 1
ATOM 5812 O O . THR B 1 275 ? 179.117 43.495 79.391 1.00 49.36 362 THR B O 1
ATOM 5816 N N . GLN B 1 276 ? 180.166 41.669 78.591 1.00 46.83 363 GLN B N 1
ATOM 5817 C CA . GLN B 1 276 ? 178.995 40.802 78.591 1.00 46.31 363 GLN B CA 1
ATOM 5818 C C . GLN B 1 276 ? 179.078 39.871 79.786 1.00 50.93 363 GLN B C 1
ATOM 5819 O O . GLN B 1 276 ? 180.088 39.189 79.972 1.00 51.43 363 GLN B O 1
ATOM 5825 N N . ILE B 1 277 ? 178.045 39.891 80.633 1.00 47.36 364 ILE B N 1
ATOM 5826 C CA . ILE B 1 277 ? 177.985 39.046 81.830 1.00 46.59 364 ILE B CA 1
ATOM 5827 C C . ILE B 1 277 ? 176.880 38.008 81.621 1.00 49.76 364 ILE B C 1
ATOM 5828 O O . ILE B 1 277 ? 175.757 38.360 81.257 1.00 49.44 364 ILE B O 1
ATOM 5833 N N . THR B 1 278 ? 177.232 36.724 81.813 1.00 45.55 365 THR B N 1
ATOM 5834 C CA . THR B 1 278 ? 176.331 35.581 81.633 1.00 44.38 365 THR B CA 1
ATOM 5835 C C . THR B 1 278 ? 176.107 34.834 82.932 1.00 47.42 365 THR B C 1
ATOM 5836 O O . THR B 1 278 ? 176.954 34.873 83.836 1.00 47.38 365 THR B O 1
ATOM 5840 N N . GLY B 1 279 ? 174.973 34.139 82.990 1.00 42.83 366 GLY B N 1
ATOM 5841 C CA . GLY B 1 279 ? 174.581 33.305 84.115 1.00 42.49 366 GLY B CA 1
ATOM 5842 C C . GLY B 1 279 ? 173.507 32.312 83.734 1.00 48.38 366 GLY B C 1
ATOM 5843 O O . GLY B 1 279 ? 173.021 32.319 82.600 1.00 48.69 366 GLY B O 1
ATOM 5844 N N . ASP B 1 280 ? 173.138 31.444 84.677 1.00 46.12 367 ASP B N 1
ATOM 5845 C CA . ASP B 1 280 ? 172.094 30.432 84.495 1.00 46.26 367 ASP B CA 1
ATOM 5846 C C . ASP B 1 280 ? 170.723 31.080 84.667 1.00 50.43 367 ASP B C 1
ATOM 5847 O O . ASP B 1 280 ? 169.750 30.646 84.043 1.00 50.33 367 ASP B O 1
ATOM 5852 N N . ALA B 1 281 ? 170.672 32.146 85.501 1.00 46.92 368 ALA B N 1
ATOM 5853 C CA . ALA B 1 281 ? 169.497 32.970 85.790 1.00 46.06 368 ALA B CA 1
ATOM 5854 C C . ALA B 1 281 ? 169.888 34.454 85.829 1.00 49.00 368 ALA B C 1
ATOM 5855 O O . ALA B 1 281 ? 171.023 34.789 86.161 1.00 47.57 368 ALA B O 1
ATOM 5857 N N . TYR B 1 282 ? 168.944 35.333 85.480 1.00 46.55 369 TYR B N 1
ATOM 5858 C CA . TYR B 1 282 ? 169.128 36.787 85.463 1.00 46.26 369 TYR B CA 1
ATOM 5859 C C . TYR B 1 282 ? 168.029 37.465 86.290 1.00 47.96 369 TYR B C 1
ATOM 5860 O O . TYR B 1 282 ? 166.860 37.093 86.185 1.00 46.51 369 TYR B O 1
ATOM 5869 N N . VAL B 1 283 ? 168.417 38.438 87.132 1.00 44.22 370 VAL B N 1
ATOM 5870 C CA . VAL B 1 283 ? 167.518 39.190 88.021 1.00 43.48 370 VAL B CA 1
ATOM 5871 C C . VAL B 1 283 ? 167.688 40.698 87.792 1.00 46.45 370 VAL B C 1
ATOM 5872 O O . VAL B 1 283 ? 168.813 41.195 87.737 1.00 45.94 370 VAL B O 1
ATOM 5876 N N . PHE B 1 284 ? 166.567 41.422 87.705 1.00 42.40 371 PHE B N 1
ATOM 5877 C CA . PHE B 1 284 ? 166.570 42.871 87.602 1.00 41.64 371 PHE B CA 1
ATOM 5878 C C . PHE B 1 284 ? 165.987 43.445 88.897 1.00 47.73 371 PHE B C 1
ATOM 5879 O O . PHE B 1 284 ? 164.766 43.425 89.105 1.00 49.70 371 PHE B O 1
ATOM 5887 N N . ALA B 1 285 ? 166.887 43.894 89.796 1.00 42.52 372 ALA B N 1
ATOM 5888 C CA . ALA B 1 285 ? 166.565 44.467 91.106 1.00 42.01 372 ALA B CA 1
ATOM 5889 C C . ALA B 1 285 ? 166.730 46.001 91.077 1.00 47.12 372 ALA B C 1
ATOM 5890 O O . ALA B 1 285 ? 167.011 46.661 92.083 1.00 47.60 372 ALA B O 1
ATOM 5892 N N . THR B 1 286 ? 166.515 46.552 89.899 1.00 42.90 373 THR B N 1
ATOM 5893 C CA . THR B 1 286 ? 166.592 47.961 89.563 1.00 42.42 373 THR B CA 1
ATOM 5894 C C . THR B 1 286 ? 165.203 48.627 89.841 1.00 47.30 373 THR B C 1
ATOM 5895 O O . THR B 1 286 ? 164.207 47.886 89.942 1.00 47.96 373 THR B O 1
ATOM 5899 N N . PRO B 1 287 ? 165.074 49.985 89.919 1.00 42.35 374 PRO B N 1
ATOM 5900 C CA . PRO B 1 287 ? 163.727 50.580 90.068 1.00 41.72 374 PRO B CA 1
ATOM 5901 C C . PRO B 1 287 ? 162.895 50.341 88.795 1.00 46.33 374 PRO B C 1
ATOM 5902 O O . PRO B 1 287 ? 163.474 50.170 87.721 1.00 45.92 374 PRO B O 1
ATOM 5906 N N . VAL B 1 288 ? 161.553 50.329 88.900 1.00 43.18 375 VAL B N 1
ATOM 5907 C CA . VAL B 1 288 ? 160.648 50.042 87.775 1.00 42.88 375 VAL B CA 1
ATOM 5908 C C . VAL B 1 288 ? 160.897 50.979 86.565 1.00 50.64 375 VAL B C 1
ATOM 5909 O O . VAL B 1 288 ? 160.810 50.518 85.431 1.00 51.71 375 VAL B O 1
ATOM 5913 N N . ASP B 1 289 ? 161.253 52.251 86.804 1.00 48.41 376 ASP B N 1
ATOM 5914 C CA . ASP B 1 289 ? 161.505 53.247 85.762 1.00 48.12 376 ASP B CA 1
ATOM 5915 C C . ASP B 1 289 ? 162.680 52.852 84.881 1.00 51.75 376 ASP B C 1
ATOM 5916 O O . ASP B 1 289 ? 162.592 52.993 83.662 1.00 51.02 376 ASP B O 1
ATOM 5921 N N . ILE B 1 290 ? 163.769 52.348 85.493 1.00 49.09 377 ILE B N 1
ATOM 5922 C CA . ILE B 1 290 ? 164.977 51.928 84.778 1.00 48.95 377 ILE B CA 1
ATOM 5923 C C . ILE B 1 290 ? 164.686 50.632 84.002 1.00 52.27 377 ILE B C 1
ATOM 5924 O O . ILE B 1 290 ? 165.072 50.546 82.841 1.00 53.51 377 ILE B O 1
ATOM 5929 N N . LEU B 1 291 ? 163.971 49.668 84.612 1.00 46.79 378 LEU B N 1
ATOM 5930 C CA . LEU B 1 291 ? 163.611 48.405 83.971 1.00 45.80 378 LEU B CA 1
ATOM 5931 C C . LEU B 1 291 ? 162.778 48.661 82.715 1.00 51.01 378 LEU B C 1
ATOM 5932 O O . LEU B 1 291 ? 163.103 48.121 81.660 1.00 52.14 378 LEU B O 1
ATOM 5937 N N . LYS B 1 292 ? 161.741 49.511 82.820 1.00 46.64 379 LYS B N 1
ATOM 5938 C CA . LYS B 1 292 ? 160.843 49.878 81.720 1.00 45.62 379 LYS B CA 1
ATOM 5939 C C . LYS B 1 292 ? 161.601 50.374 80.481 1.00 48.82 379 LYS B C 1
ATOM 5940 O O . LYS B 1 292 ? 161.178 50.094 79.357 1.00 49.09 379 LYS B O 1
ATOM 5946 N N . LEU B 1 293 ? 162.715 51.099 80.690 1.00 43.93 380 LEU B N 1
ATOM 5947 C CA . LEU B 1 293 ? 163.538 51.636 79.604 1.00 43.21 380 LEU B CA 1
ATOM 5948 C C . LEU B 1 293 ? 164.459 50.572 79.011 1.00 49.57 380 LEU B C 1
ATOM 5949 O O . LEU B 1 293 ? 164.832 50.676 77.844 1.00 50.76 380 LEU B O 1
ATOM 5954 N N . LEU B 1 294 ? 164.824 49.556 79.805 1.00 46.00 381 LEU B N 1
ATOM 5955 C CA . LEU B 1 294 ? 165.729 48.489 79.378 1.00 45.27 381 LEU B CA 1
ATOM 5956 C C . LEU B 1 294 ? 164.993 47.223 78.883 1.00 49.76 381 LEU B C 1
ATOM 5957 O O . LEU B 1 294 ? 165.661 46.298 78.419 1.00 50.14 381 LEU B O 1
ATOM 5962 N N . VAL B 1 295 ? 163.636 47.185 78.941 1.00 45.76 382 VAL B N 1
ATOM 5963 C CA . VAL B 1 295 ? 162.861 46.024 78.458 1.00 45.13 382 VAL B CA 1
ATOM 5964 C C . VAL B 1 295 ? 163.084 45.868 76.934 1.00 50.69 382 VAL B C 1
ATOM 5965 O O . VAL B 1 295 ? 162.813 46.821 76.184 1.00 49.77 382 VAL B O 1
ATOM 5969 N N . PRO B 1 296 ? 163.570 44.681 76.464 1.00 48.04 383 PRO B N 1
ATOM 5970 C CA . PRO B 1 296 ? 163.736 44.470 75.007 1.00 47.88 383 PRO B CA 1
ATOM 5971 C C . PRO B 1 296 ? 162.417 44.591 74.250 1.00 51.54 383 PRO B C 1
ATOM 5972 O O . PRO B 1 296 ? 161.367 44.232 74.792 1.00 50.27 383 PRO B O 1
ATOM 5976 N N . GLN B 1 297 ? 162.475 45.103 73.005 1.00 49.73 384 GLN B N 1
ATOM 5977 C CA . GLN B 1 297 ? 161.309 45.344 72.136 1.00 50.31 384 GLN B CA 1
ATOM 5978 C C . GLN B 1 297 ? 160.370 44.135 72.000 1.00 53.71 384 GLN B C 1
ATOM 5979 O O . GLN B 1 297 ? 159.152 44.312 71.923 1.00 52.81 384 GLN B O 1
ATOM 5985 N N . GLU B 1 298 ? 160.938 42.923 71.975 1.00 50.70 385 GLU B N 1
ATOM 5986 C CA . GLU B 1 298 ? 160.198 41.669 71.800 1.00 51.34 385 GLU B CA 1
ATOM 5987 C C . GLU B 1 298 ? 159.407 41.253 73.059 1.00 56.73 385 GLU B C 1
ATOM 5988 O O . GLU B 1 298 ? 158.493 40.430 72.952 1.00 57.18 385 GLU B O 1
ATOM 5994 N N . TRP B 1 299 ? 159.705 41.862 74.221 1.00 53.72 386 TRP B N 1
ATOM 5995 C CA . TRP B 1 299 ? 159.005 41.610 75.490 1.00 52.83 386 TRP B CA 1
ATOM 5996 C C . TRP B 1 299 ? 157.906 42.639 75.751 1.00 55.12 386 TRP B C 1
ATOM 5997 O O . TRP B 1 299 ? 156.944 42.336 76.458 1.00 54.60 386 TRP B O 1
ATOM 6008 N N . LYS B 1 300 ? 158.081 43.868 75.208 1.00 50.51 387 LYS B N 1
ATOM 6009 C CA . LYS B 1 300 ? 157.258 45.071 75.392 1.00 49.57 387 LYS B CA 1
ATOM 6010 C C . LYS B 1 300 ? 155.740 44.858 75.280 1.00 55.98 387 LYS B C 1
ATOM 6011 O O . LYS B 1 300 ? 154.995 45.605 75.924 1.00 56.72 387 LYS B O 1
ATOM 6017 N N . GLU B 1 301 ? 155.270 43.860 74.509 1.00 52.93 388 GLU B N 1
ATOM 6018 C CA . GLU B 1 301 ? 153.823 43.657 74.372 1.00 52.40 388 GLU B CA 1
ATOM 6019 C C . GLU B 1 301 ? 153.282 42.517 75.249 1.00 55.91 388 GLU B C 1
ATOM 6020 O O . GLU B 1 301 ? 152.070 42.269 75.233 1.00 56.64 388 GLU B O 1
ATOM 6026 N N . ILE B 1 302 ? 154.153 41.868 76.055 1.00 51.24 389 ILE B N 1
ATOM 6027 C CA . ILE B 1 302 ? 153.728 40.828 77.004 1.00 51.04 389 ILE B CA 1
ATOM 6028 C C . ILE B 1 302 ? 153.075 41.550 78.206 1.00 55.84 389 ILE B C 1
ATOM 6029 O O . ILE B 1 302 ? 153.675 42.476 78.761 1.00 55.14 389 ILE B O 1
ATOM 6034 N N . SER B 1 303 ? 151.837 41.143 78.561 1.00 52.93 390 SER B N 1
ATOM 6035 C CA . SER B 1 303 ? 151.004 41.676 79.647 1.00 52.64 390 SER B CA 1
ATOM 6036 C C . SER B 1 303 ? 151.830 42.079 80.896 1.00 54.78 390 SER B C 1
ATOM 6037 O O . SER B 1 303 ? 151.739 43.224 81.338 1.00 54.79 390 SER B O 1
ATOM 6040 N N . TYR B 1 304 ? 152.674 41.159 81.402 1.00 48.70 391 TYR B N 1
ATOM 6041 C CA . TYR B 1 304 ? 153.565 41.315 82.551 1.00 47.03 391 TYR B CA 1
ATOM 6042 C C . TYR B 1 304 ? 154.403 42.593 82.476 1.00 52.85 391 TYR B C 1
ATOM 6043 O O . TYR B 1 304 ? 154.497 43.308 83.477 1.00 55.08 391 TYR B O 1
ATOM 6052 N N . PHE B 1 305 ? 155.016 42.876 81.311 1.00 48.73 392 PHE B N 1
ATOM 6053 C CA . PHE B 1 305 ? 155.863 44.053 81.116 1.00 48.06 392 PHE B CA 1
ATOM 6054 C C . PHE B 1 305 ? 155.069 45.276 80.646 1.00 53.44 392 PHE B C 1
ATOM 6055 O O . PHE B 1 305 ? 155.479 46.405 80.928 1.00 54.07 392 PHE B O 1
ATOM 6063 N N . LYS B 1 306 ? 153.952 45.069 79.931 1.00 50.54 393 LYS B N 1
ATOM 6064 C CA . LYS B 1 306 ? 153.119 46.173 79.442 1.00 50.51 393 LYS B CA 1
ATOM 6065 C C . LYS B 1 306 ? 152.364 46.837 80.598 1.00 54.50 393 LYS B C 1
ATOM 6066 O O . LYS B 1 306 ? 152.202 48.053 80.580 1.00 55.51 393 LYS B O 1
ATOM 6072 N N . LYS B 1 307 ? 151.940 46.052 81.617 1.00 49.37 394 LYS B N 1
ATOM 6073 C CA . LYS B 1 307 ? 151.226 46.542 82.811 1.00 48.51 394 LYS B CA 1
ATOM 6074 C C . LYS B 1 307 ? 152.056 47.565 83.614 1.00 54.24 394 LYS B C 1
ATOM 6075 O O . LYS B 1 307 ? 151.480 48.448 84.254 1.00 55.34 394 LYS B O 1
ATOM 6081 N N . LEU B 1 308 ? 153.405 47.447 83.567 1.00 49.88 395 LEU B N 1
ATOM 6082 C CA . LEU B 1 308 ? 154.373 48.286 84.280 1.00 49.17 395 LEU B CA 1
ATOM 6083 C C . LEU B 1 308 ? 154.295 49.779 83.923 1.00 55.41 395 LEU B C 1
ATOM 6084 O O . LEU B 1 308 ? 154.893 50.592 84.631 1.00 55.73 395 LEU B O 1
ATOM 6089 N N . GLU B 1 309 ? 153.545 50.150 82.869 1.00 52.99 396 GLU B N 1
ATOM 6090 C CA . GLU B 1 309 ? 153.381 51.543 82.432 1.00 53.30 396 GLU B CA 1
ATOM 6091 C C . GLU B 1 309 ? 152.663 52.401 83.488 1.00 55.69 396 GLU B C 1
ATOM 6092 O O . GLU B 1 309 ? 152.881 53.616 83.528 1.00 55.69 396 GLU B O 1
ATOM 6098 N N . LYS B 1 310 ? 151.822 51.763 84.333 1.00 49.96 397 LYS B N 1
ATOM 6099 C CA . LYS B 1 310 ? 151.052 52.397 85.402 1.00 49.44 397 LYS B CA 1
ATOM 6100 C C . LYS B 1 310 ? 151.978 52.811 86.566 1.00 54.31 397 LYS B C 1
ATOM 6101 O O . LYS B 1 310 ? 151.755 53.858 87.184 1.00 55.54 397 LYS B O 1
ATOM 6107 N N . LEU B 1 311 ? 153.018 51.995 86.846 1.00 48.05 398 LEU B N 1
ATOM 6108 C CA . LEU B 1 311 ? 153.974 52.221 87.928 1.00 46.01 398 LEU B CA 1
ATOM 6109 C C . LEU B 1 311 ? 155.046 53.230 87.507 1.00 49.62 398 LEU B C 1
ATOM 6110 O O . LEU B 1 311 ? 155.928 52.893 86.719 1.00 50.39 398 LEU B O 1
ATOM 6115 N N . VAL B 1 312 ? 154.955 54.471 88.018 1.00 45.01 399 VAL B N 1
ATOM 6116 C CA . VAL B 1 312 ? 155.888 55.577 87.717 1.00 44.28 399 VAL B CA 1
ATOM 6117 C C . VAL B 1 312 ? 156.454 56.130 89.042 1.00 49.43 399 VAL B C 1
ATOM 6118 O O . VAL B 1 312 ? 155.688 56.361 89.972 1.00 49.86 399 VAL B O 1
ATOM 6122 N N . GLY B 1 313 ? 157.771 56.350 89.095 1.00 46.05 400 GLY B N 1
ATOM 6123 C CA . GLY B 1 313 ? 158.479 56.880 90.258 1.00 46.07 400 GLY B CA 1
ATOM 6124 C C . GLY B 1 313 ? 157.980 58.244 90.677 1.00 52.26 400 GLY B C 1
ATOM 6125 O O . GLY B 1 313 ? 157.669 59.077 89.820 1.00 54.15 400 GLY B O 1
ATOM 6126 N N . VAL B 1 314 ? 157.870 58.471 92.000 1.00 47.68 401 VAL B N 1
ATOM 6127 C CA . VAL B 1 314 ? 157.372 59.731 92.558 1.00 46.49 401 VAL B CA 1
ATOM 6128 C C . VAL B 1 314 ? 158.554 60.653 92.950 1.00 49.01 401 VAL B C 1
ATOM 6129 O O . VAL B 1 314 ? 159.519 60.163 93.542 1.00 49.92 401 VAL B O 1
ATOM 6133 N N . PRO B 1 315 ? 158.519 61.980 92.647 1.00 42.40 402 PRO B N 1
ATOM 6134 C CA . PRO B 1 315 ? 159.637 62.846 93.075 1.00 41.43 402 PRO B CA 1
ATOM 6135 C C . PRO B 1 315 ? 159.684 63.044 94.596 1.00 47.86 402 PRO B C 1
ATOM 6136 O O . PRO B 1 315 ? 158.641 63.092 95.252 1.00 49.14 402 PRO B O 1
ATOM 6140 N N . VAL B 1 316 ? 160.900 63.133 95.154 1.00 44.32 403 VAL B N 1
ATOM 6141 C CA . VAL B 1 316 ? 161.155 63.369 96.576 1.00 44.26 403 VAL B CA 1
ATOM 6142 C C . VAL B 1 316 ? 162.507 64.094 96.721 1.00 49.47 403 VAL B C 1
ATOM 6143 O O . VAL B 1 316 ? 163.379 63.946 95.865 1.00 50.29 403 VAL B O 1
ATOM 6147 N N . ILE B 1 317 ? 162.655 64.903 97.783 1.00 45.17 404 ILE B N 1
ATOM 6148 C CA . ILE B 1 317 ? 163.875 65.654 98.099 1.00 44.16 404 ILE B CA 1
ATOM 6149 C C . ILE B 1 317 ? 164.205 65.407 99.574 1.00 47.29 404 ILE B C 1
ATOM 6150 O O . ILE B 1 317 ? 163.307 65.449 100.412 1.00 46.54 404 ILE B O 1
ATOM 6155 N N . ASN B 1 318 ? 165.478 65.126 99.886 1.00 43.75 405 ASN B N 1
ATOM 6156 C CA . ASN B 1 318 ? 165.925 64.940 101.261 1.00 43.95 405 ASN B CA 1
ATOM 6157 C C . ASN B 1 318 ? 166.911 66.051 101.574 1.00 50.17 405 ASN B C 1
ATOM 6158 O O . ASN B 1 318 ? 167.964 66.146 100.940 1.00 50.55 405 ASN B O 1
ATOM 6163 N N . VAL B 1 319 ? 166.521 66.942 102.497 1.00 47.04 406 VAL B N 1
ATOM 6164 C CA . VAL B 1 319 ? 167.299 68.118 102.896 1.00 46.86 406 VAL B CA 1
ATOM 6165 C C . VAL B 1 319 ? 168.064 67.844 104.208 1.00 50.86 406 VAL B C 1
ATOM 6166 O O . VAL B 1 319 ? 167.503 67.272 105.134 1.00 50.70 406 VAL B O 1
ATOM 6170 N N . HIS B 1 320 ? 169.345 68.231 104.263 1.00 48.35 407 HIS B N 1
ATOM 6171 C CA . HIS B 1 320 ? 170.199 68.138 105.454 1.00 49.03 407 HIS B CA 1
ATOM 6172 C C . HIS B 1 320 ? 170.715 69.521 105.784 1.00 54.18 407 HIS B C 1
ATOM 6173 O O . HIS B 1 320 ? 171.237 70.183 104.890 1.00 53.74 407 HIS B O 1
ATOM 6180 N N . ILE B 1 321 ? 170.543 69.989 107.030 1.00 51.85 408 ILE B N 1
ATOM 6181 C CA . ILE B 1 321 ? 171.054 71.311 107.414 1.00 52.09 408 ILE B CA 1
ATOM 6182 C C . ILE B 1 321 ? 171.827 71.193 108.728 1.00 56.94 408 ILE B C 1
ATOM 6183 O O . ILE B 1 321 ? 171.268 70.754 109.732 1.00 56.87 408 ILE B O 1
ATOM 6188 N N . TRP B 1 322 ? 173.120 71.563 108.701 1.00 53.95 409 TRP B N 1
ATOM 6189 C CA . TRP B 1 322 ? 173.993 71.603 109.873 1.00 54.00 409 TRP B CA 1
ATOM 6190 C C . TRP B 1 322 ? 173.982 73.034 110.411 1.00 60.87 409 TRP B C 1
ATOM 6191 O O . TRP B 1 322 ? 174.250 73.976 109.657 1.00 60.41 409 TRP B O 1
ATOM 6202 N N . PHE B 1 323 ? 173.602 73.206 111.687 1.00 58.87 410 PHE B N 1
ATOM 6203 C CA . PHE B 1 323 ? 173.525 74.526 112.320 1.00 58.87 410 PHE B CA 1
ATOM 6204 C C . PHE B 1 323 ? 174.720 74.762 113.248 1.00 67.52 410 PHE B C 1
ATOM 6205 O O . PHE B 1 323 ? 175.342 73.800 113.698 1.00 67.91 410 PHE B O 1
ATOM 6213 N N . ASP B 1 324 ? 175.047 76.040 113.525 1.00 66.75 411 ASP B N 1
ATOM 6214 C CA . ASP B 1 324 ? 176.178 76.420 114.391 1.00 67.54 411 ASP B CA 1
ATOM 6215 C C . ASP B 1 324 ? 175.957 76.015 115.864 1.00 71.05 411 ASP B C 1
ATOM 6216 O O . ASP B 1 324 ? 176.904 75.571 116.519 1.00 71.09 411 ASP B O 1
ATOM 6221 N N . ARG B 1 325 ? 174.710 76.138 116.364 1.00 66.38 412 ARG B N 1
ATOM 6222 C CA . ARG B 1 325 ? 174.314 75.797 117.741 1.00 65.25 412 ARG B CA 1
ATOM 6223 C C . ARG B 1 325 ? 173.677 74.417 117.847 1.00 69.06 412 ARG B C 1
ATOM 6224 O O . ARG B 1 325 ? 173.283 73.829 116.834 1.00 69.65 412 ARG B O 1
ATOM 6232 N N . LYS B 1 326 ? 173.523 73.926 119.086 1.00 64.60 413 LYS B N 1
ATOM 6233 C CA . LYS B 1 326 ? 172.768 72.716 119.386 1.00 64.05 413 LYS B CA 1
ATOM 6234 C C . LYS B 1 326 ? 171.392 73.213 119.804 1.00 69.00 413 LYS B C 1
ATOM 6235 O O . LYS B 1 326 ? 171.304 74.073 120.682 1.00 68.92 413 LYS B O 1
ATOM 6241 N N . LEU B 1 327 ? 170.332 72.760 119.124 1.00 66.67 414 LEU B N 1
ATOM 6242 C CA . LEU B 1 327 ? 168.969 73.213 119.407 1.00 66.87 414 LEU B CA 1
ATOM 6243 C C . LEU B 1 327 ? 168.516 72.750 120.790 1.00 72.91 414 LEU B C 1
ATOM 6244 O O . LEU B 1 327 ? 168.643 71.566 121.123 1.00 73.39 414 LEU B O 1
ATOM 6249 N N . LYS B 1 328 ? 168.045 73.704 121.609 1.00 70.13 415 LYS B N 1
ATOM 6250 C CA . LYS B 1 328 ? 167.579 73.466 122.977 1.00 70.23 415 LYS B CA 1
ATOM 6251 C C . LYS B 1 328 ? 166.245 72.695 122.990 1.00 73.68 415 LYS B C 1
ATOM 6252 O O . LYS B 1 328 ? 166.062 71.830 123.854 1.00 73.04 415 LYS B O 1
ATOM 6258 N N . ASN B 1 329 ? 165.348 72.961 122.008 1.00 69.82 416 ASN B N 1
ATOM 6259 C CA . ASN B 1 329 ? 164.054 72.275 121.922 1.00 69.35 416 ASN B CA 1
ATOM 6260 C C . ASN B 1 329 ? 164.016 71.266 120.759 1.00 71.57 416 ASN B C 1
ATOM 6261 O O . ASN B 1 329 ? 163.577 71.603 119.656 1.00 70.90 416 ASN B O 1
ATOM 6266 N N . THR B 1 330 ? 164.503 70.029 121.013 1.00 66.57 417 THR B N 1
ATOM 6267 C CA . THR B 1 330 ? 164.502 68.922 120.038 1.00 65.35 417 THR B CA 1
ATOM 6268 C C . THR B 1 330 ? 164.132 67.598 120.712 1.00 65.98 417 THR B C 1
ATOM 6269 O O . THR B 1 330 ? 164.046 67.524 121.939 1.00 65.47 417 THR B O 1
ATOM 6273 N N . TYR B 1 331 ? 163.914 66.558 119.894 1.00 59.82 418 TYR B N 1
ATOM 6274 C CA . TYR B 1 331 ? 163.504 65.237 120.344 1.00 58.19 418 TYR B CA 1
ATOM 6275 C C . TYR B 1 331 ? 164.433 64.140 119.854 1.00 59.77 418 TYR B C 1
ATOM 6276 O O . TYR B 1 331 ? 165.011 64.261 118.775 1.00 59.50 418 TYR B O 1
ATOM 6285 N N . ASP B 1 332 ? 164.515 63.036 120.618 1.00 54.43 419 ASP B N 1
ATOM 6286 C CA . ASP B 1 332 ? 165.208 61.812 120.215 1.00 53.29 419 ASP B CA 1
ATOM 6287 C C . ASP B 1 332 ? 164.129 60.949 119.535 1.00 55.64 419 ASP B C 1
ATOM 6288 O O . ASP B 1 332 ? 163.757 59.868 120.018 1.00 54.76 419 ASP B O 1
ATOM 6293 N N . HIS B 1 333 ? 163.555 61.508 118.453 1.00 51.10 420 HIS B N 1
ATOM 6294 C CA . HIS B 1 333 ? 162.460 60.907 117.707 1.00 51.18 420 HIS B CA 1
ATOM 6295 C C . HIS B 1 333 ? 162.287 61.520 116.314 1.00 53.98 420 HIS B C 1
ATOM 6296 O O . HIS B 1 333 ? 162.919 62.527 115.981 1.00 53.65 420 HIS B O 1
ATOM 6303 N N . LEU B 1 334 ? 161.380 60.911 115.526 1.00 48.57 421 LEU B N 1
ATOM 6304 C CA . LEU B 1 334 ? 160.929 61.396 114.235 1.00 47.54 421 LEU B CA 1
ATOM 6305 C C . LEU B 1 334 ? 159.780 62.362 114.504 1.00 51.58 421 LEU B C 1
ATOM 6306 O O . LEU B 1 334 ? 159.013 62.145 115.442 1.00 50.98 421 LEU B O 1
ATOM 6311 N N . LEU B 1 335 ? 159.665 63.423 113.705 1.00 48.53 422 LEU B N 1
ATOM 6312 C CA . LEU B 1 335 ? 158.602 64.404 113.875 1.00 49.25 422 LEU B CA 1
ATOM 6313 C C . LEU B 1 335 ? 157.833 64.634 112.583 1.00 53.24 422 LEU B C 1
ATOM 6314 O O . LEU B 1 335 ? 158.436 64.720 111.517 1.00 52.84 422 LEU B O 1
ATOM 6319 N N . PHE B 1 336 ? 156.498 64.732 112.687 1.00 49.23 423 PHE B N 1
ATOM 6320 C CA . PHE B 1 336 ? 155.604 65.030 111.576 1.00 48.67 423 PHE B CA 1
ATOM 6321 C C . PHE B 1 336 ? 155.402 66.544 111.558 1.00 54.13 423 PHE B C 1
ATOM 6322 O O . PHE B 1 336 ? 154.710 67.082 112.419 1.00 54.12 423 PHE B O 1
ATOM 6330 N N . SER B 1 337 ? 156.066 67.243 110.632 1.00 51.90 424 SER B N 1
ATOM 6331 C CA . SER B 1 337 ? 156.034 68.708 110.530 1.00 52.04 424 SER B CA 1
ATOM 6332 C C . SER B 1 337 ? 154.629 69.285 110.311 1.00 56.44 424 SER B C 1
ATOM 6333 O O . SER B 1 337 ? 154.391 70.439 110.685 1.00 57.18 424 SER B O 1
ATOM 6336 N N . ARG B 1 338 ? 153.726 68.508 109.662 1.00 51.39 425 ARG B N 1
ATOM 6337 C CA . ARG B 1 338 ? 152.353 68.887 109.290 1.00 50.75 425 ARG B CA 1
ATOM 6338 C C . ARG B 1 338 ? 152.390 70.189 108.471 1.00 55.07 425 ARG B C 1
ATOM 6339 O O . ARG B 1 338 ? 151.478 71.010 108.518 1.00 55.18 425 ARG B O 1
ATOM 6347 N N . SER B 1 339 ? 153.472 70.331 107.692 1.00 52.32 426 SER B N 1
ATOM 6348 C CA . SER B 1 339 ? 153.766 71.431 106.790 1.00 52.25 426 SER B CA 1
ATOM 6349 C C . SER B 1 339 ? 153.214 71.127 105.400 1.00 57.04 426 SER B C 1
ATOM 6350 O O . SER B 1 339 ? 152.962 69.959 105.077 1.00 57.67 426 SER B O 1
ATOM 6353 N N . SER B 1 340 ? 153.024 72.169 104.581 1.00 53.97 427 SER B N 1
ATOM 6354 C CA . SER B 1 340 ? 152.539 72.012 103.206 1.00 54.57 427 SER B CA 1
ATOM 6355 C C . SER B 1 340 ? 153.702 71.636 102.263 1.00 59.44 427 SER B C 1
ATOM 6356 O O . SER B 1 340 ? 153.465 71.015 101.224 1.00 59.94 427 SER B O 1
ATOM 6359 N N . LEU B 1 341 ? 154.952 71.997 102.643 1.00 55.25 428 LEU B N 1
ATOM 6360 C CA . LEU B 1 341 ? 156.171 71.732 101.867 1.00 54.47 428 LEU B CA 1
ATOM 6361 C C . LEU B 1 341 ? 156.974 70.545 102.420 1.00 56.23 428 LEU B C 1
ATOM 6362 O O . LEU B 1 341 ? 157.531 69.784 101.632 1.00 56.43 428 LEU B O 1
ATOM 6367 N N . LEU B 1 342 ? 157.054 70.396 103.753 1.00 50.40 429 LEU B N 1
ATOM 6368 C CA . LEU B 1 342 ? 157.805 69.305 104.377 1.00 49.33 429 LEU B CA 1
ATOM 6369 C C . LEU B 1 342 ? 156.899 68.165 104.859 1.00 51.48 429 LEU B C 1
ATOM 6370 O O . LEU B 1 342 ? 155.693 68.335 105.021 1.00 51.03 429 LEU B O 1
ATOM 6375 N N . SER B 1 343 ? 157.508 66.995 105.075 1.00 47.43 430 SER B N 1
ATOM 6376 C CA . SER B 1 343 ? 156.876 65.763 105.544 1.00 47.12 430 SER B CA 1
ATOM 6377 C C . SER B 1 343 ? 157.478 65.457 106.939 1.00 52.76 430 SER B C 1
ATOM 6378 O O . SER B 1 343 ? 157.362 66.288 107.844 1.00 52.33 430 SER B O 1
ATOM 6381 N N . VAL B 1 344 ? 158.167 64.322 107.100 1.00 49.34 431 VAL B N 1
ATOM 6382 C CA . VAL B 1 344 ? 158.805 63.940 108.356 1.00 48.67 431 VAL B CA 1
ATOM 6383 C C . VAL B 1 344 ? 160.211 64.593 108.457 1.00 51.48 431 VAL B C 1
ATOM 6384 O O . VAL B 1 344 ? 160.814 64.916 107.434 1.00 50.88 431 VAL B O 1
ATOM 6388 N N . TYR B 1 345 ? 160.712 64.797 109.686 1.00 47.14 432 TYR B N 1
ATOM 6389 C CA . TYR B 1 345 ? 162.042 65.351 109.944 1.00 46.84 432 TYR B CA 1
ATOM 6390 C C . TYR B 1 345 ? 162.585 64.808 111.274 1.00 51.35 432 TYR B C 1
ATOM 6391 O O . TYR B 1 345 ? 161.822 64.260 112.073 1.00 50.91 432 TYR B O 1
ATOM 6400 N N . ALA B 1 346 ? 163.910 64.907 111.482 1.00 48.69 433 ALA B N 1
ATOM 6401 C CA . ALA B 1 346 ? 164.579 64.450 112.702 1.00 49.14 433 ALA B CA 1
ATOM 6402 C C . ALA B 1 346 ? 165.908 65.178 112.931 1.00 55.40 433 ALA B C 1
ATOM 6403 O O . ALA B 1 346 ? 166.592 65.534 111.970 1.00 54.22 433 ALA B O 1
ATOM 6405 N N . ASP B 1 347 ? 166.264 65.397 114.211 1.00 54.48 434 ASP B N 1
ATOM 6406 C CA . ASP B 1 347 ? 167.551 65.966 114.601 1.00 55.06 434 ASP B CA 1
ATOM 6407 C C . ASP B 1 347 ? 168.497 64.778 114.688 1.00 58.46 434 ASP B C 1
ATOM 6408 O O . ASP B 1 347 ? 168.478 64.032 115.678 1.00 58.45 434 ASP B O 1
ATOM 6413 N N . MET B 1 348 ? 169.263 64.553 113.604 1.00 53.73 435 MET B N 1
ATOM 6414 C CA . MET B 1 348 ? 170.160 63.401 113.463 1.00 52.71 435 MET B CA 1
ATOM 6415 C C . MET B 1 348 ? 171.315 63.422 114.464 1.00 55.01 435 MET B C 1
ATOM 6416 O O . MET B 1 348 ? 171.855 62.356 114.782 1.00 53.61 435 MET B O 1
ATOM 6421 N N . SER B 1 349 ? 171.648 64.612 115.009 1.00 51.63 436 SER B N 1
ATOM 6422 C CA . SER B 1 349 ? 172.680 64.759 116.038 1.00 51.91 436 SER B CA 1
ATOM 6423 C C . SER B 1 349 ? 172.192 64.184 117.387 1.00 56.89 436 SER B C 1
ATOM 6424 O O . SER B 1 349 ? 172.998 64.011 118.295 1.00 57.28 436 SER B O 1
ATOM 6427 N N . VAL B 1 350 ? 170.877 63.887 117.502 1.00 53.55 437 VAL B N 1
ATOM 6428 C CA . VAL B 1 350 ? 170.237 63.343 118.703 1.00 53.48 437 VAL B CA 1
ATOM 6429 C C . VAL B 1 350 ? 169.837 61.862 118.489 1.00 58.83 437 VAL B C 1
ATOM 6430 O O . VAL B 1 350 ? 170.119 61.018 119.347 1.00 59.25 437 VAL B O 1
ATOM 6434 N N . THR B 1 351 ? 169.188 61.561 117.346 1.00 55.10 438 THR B N 1
ATOM 6435 C CA . THR B 1 351 ? 168.628 60.249 116.989 1.00 54.31 438 THR B CA 1
ATOM 6436 C C . THR B 1 351 ? 169.644 59.229 116.462 1.00 58.35 438 THR B C 1
ATOM 6437 O O . THR B 1 351 ? 169.496 58.038 116.744 1.00 57.08 438 THR B O 1
ATOM 6441 N N . CYS B 1 352 ? 170.626 59.670 115.664 1.00 57.16 439 CYS B N 1
ATOM 6442 C CA . CYS B 1 352 ? 171.618 58.773 115.070 1.00 58.07 439 CYS B CA 1
ATOM 6443 C C . CYS B 1 352 ? 172.908 58.782 115.885 1.00 62.08 439 CYS B C 1
ATOM 6444 O O . CYS B 1 352 ? 173.447 59.852 116.172 1.00 62.60 439 CYS B O 1
ATOM 6447 N N . LYS B 1 353 ? 173.390 57.582 116.264 1.00 58.20 440 LYS B N 1
ATOM 6448 C CA . LYS B 1 353 ? 174.589 57.358 117.080 1.00 58.42 440 LYS B CA 1
ATOM 6449 C C . LYS B 1 353 ? 175.861 57.904 116.389 1.00 63.41 440 LYS B C 1
ATOM 6450 O O . LYS B 1 353 ? 176.545 58.744 116.968 1.00 63.02 440 LYS B O 1
ATOM 6456 N N . GLU B 1 354 ? 176.145 57.456 115.152 1.00 60.71 441 GLU B N 1
ATOM 6457 C CA . GLU B 1 354 ? 177.307 57.858 114.352 1.00 60.90 441 GLU B CA 1
ATOM 6458 C C . GLU B 1 354 ? 177.262 59.345 113.972 1.00 65.93 441 GLU B C 1
ATOM 6459 O O . GLU B 1 354 ? 178.314 59.928 113.705 1.00 65.93 441 GLU B O 1
ATOM 6465 N N . TYR B 1 355 ? 176.060 59.953 113.943 1.00 63.54 442 TYR B N 1
ATOM 6466 C CA . TYR B 1 355 ? 175.887 61.362 113.577 1.00 64.21 442 TYR B CA 1
ATOM 6467 C C . TYR B 1 355 ? 175.785 62.267 114.823 1.00 71.93 442 TYR B C 1
ATOM 6468 O O . TYR B 1 355 ? 175.544 63.471 114.681 1.00 70.80 442 TYR B O 1
ATOM 6477 N N . TYR B 1 356 ? 175.981 61.693 116.032 1.00 72.72 443 TYR B N 1
ATOM 6478 C CA . TYR B 1 356 ? 175.897 62.425 117.300 1.00 74.69 443 TYR B CA 1
ATOM 6479 C C . TYR B 1 356 ? 176.952 63.536 117.387 1.00 79.62 443 TYR B C 1
ATOM 6480 O O . TYR B 1 356 ? 178.127 63.316 117.085 1.00 79.35 443 TYR B O 1
ATOM 6489 N N . ASP B 1 357 ? 176.501 64.724 117.810 1.00 77.15 444 ASP B N 1
ATOM 6490 C CA . ASP B 1 357 ? 177.301 65.926 118.034 1.00 77.97 444 ASP B CA 1
ATOM 6491 C C . ASP B 1 357 ? 176.658 66.696 119.199 1.00 84.75 444 ASP B C 1
ATOM 6492 O O . ASP B 1 357 ? 175.457 66.994 119.133 1.00 84.57 444 ASP B O 1
ATOM 6497 N N . PRO B 1 358 ? 177.406 66.994 120.291 1.00 82.57 445 PRO B N 1
ATOM 6498 C CA . PRO B 1 358 ? 176.770 67.640 121.453 1.00 82.65 445 PRO B CA 1
ATOM 6499 C C . PRO B 1 358 ? 176.603 69.159 121.352 1.00 86.54 445 PRO B C 1
ATOM 6500 O O . PRO B 1 358 ? 175.776 69.706 122.087 1.00 86.51 445 PRO B O 1
ATOM 6504 N N . ASN B 1 359 ? 177.367 69.841 120.477 1.00 82.58 446 ASN B N 1
ATOM 6505 C CA . ASN B 1 359 ? 177.309 71.307 120.369 1.00 82.37 446 ASN B CA 1
ATOM 6506 C C . ASN B 1 359 ? 176.746 71.793 119.025 1.00 85.24 446 ASN B C 1
ATOM 6507 O O . ASN B 1 359 ? 176.410 72.976 118.892 1.00 85.25 446 ASN B O 1
ATOM 6512 N N . ARG B 1 360 ? 176.637 70.888 118.041 1.00 79.84 447 ARG B N 1
ATOM 6513 C CA . ARG B 1 360 ? 176.150 71.186 116.696 1.00 78.42 447 ARG B CA 1
ATOM 6514 C C . ARG B 1 360 ? 174.980 70.236 116.346 1.00 78.99 447 ARG B C 1
ATOM 6515 O O . ARG B 1 360 ? 175.147 69.014 116.392 1.00 78.92 447 ARG B O 1
ATOM 6523 N N . SER B 1 361 ? 173.793 70.790 116.033 1.00 71.97 448 SER B N 1
ATOM 6524 C CA . SER B 1 361 ? 172.646 69.947 115.688 1.00 70.21 448 SER B CA 1
ATOM 6525 C C . SER B 1 361 ? 172.371 69.971 114.180 1.00 69.18 448 SER B C 1
ATOM 6526 O O . SER B 1 361 ? 172.442 71.031 113.549 1.00 69.01 448 SER B O 1
ATOM 6529 N N . MET B 1 362 ? 172.082 68.784 113.609 1.00 61.14 449 MET B N 1
ATOM 6530 C CA . MET B 1 362 ? 171.782 68.597 112.193 1.00 58.69 449 MET B CA 1
ATOM 6531 C C . MET B 1 362 ? 170.342 68.120 112.004 1.00 59.08 449 MET B C 1
ATOM 6532 O O . MET B 1 362 ? 169.932 67.133 112.621 1.00 57.58 449 MET B O 1
ATOM 6537 N N . LEU B 1 363 ? 169.597 68.794 111.114 1.00 54.48 450 LEU B N 1
ATOM 6538 C CA . LEU B 1 363 ? 168.217 68.431 110.806 1.00 54.18 450 LEU B CA 1
ATOM 6539 C C . LEU B 1 363 ? 168.093 67.807 109.410 1.00 57.03 450 LEU B C 1
ATOM 6540 O O . LEU B 1 363 ? 168.390 68.472 108.414 1.00 56.99 450 LEU B O 1
ATOM 6545 N N . GLU B 1 364 ? 167.659 66.534 109.344 1.00 51.98 451 GLU B N 1
ATOM 6546 C CA . GLU B 1 364 ? 167.406 65.806 108.096 1.00 51.26 451 GLU B CA 1
ATOM 6547 C C . GLU B 1 364 ? 165.897 65.780 107.866 1.00 53.94 451 GLU B C 1
ATOM 6548 O O . GLU B 1 364 ? 165.168 65.220 108.680 1.00 54.12 451 GLU B O 1
ATOM 6554 N N . LEU B 1 365 ? 165.429 66.446 106.801 1.00 49.91 452 LEU B N 1
ATOM 6555 C CA . LEU B 1 365 ? 164.003 66.634 106.505 1.00 49.90 452 LEU B CA 1
ATOM 6556 C C . LEU B 1 365 ? 163.596 66.138 105.116 1.00 53.37 452 LEU B C 1
ATOM 6557 O O . LEU B 1 365 ? 164.307 66.382 104.143 1.00 54.01 452 LEU B O 1
ATOM 6562 N N . VAL B 1 366 ? 162.425 65.498 105.022 1.00 49.34 453 VAL B N 1
ATOM 6563 C CA . VAL B 1 366 ? 161.857 65.009 103.761 1.00 49.47 453 VAL B CA 1
ATOM 6564 C C . VAL B 1 366 ? 160.975 66.133 103.192 1.00 55.38 453 VAL B C 1
ATOM 6565 O O . VAL B 1 366 ? 160.052 66.587 103.866 1.00 56.18 453 VAL B O 1
ATOM 6569 N N . PHE B 1 367 ? 161.298 66.606 101.982 1.00 51.53 454 PHE B N 1
ATOM 6570 C CA . PHE B 1 367 ? 160.580 67.667 101.273 1.00 50.93 454 PHE B CA 1
ATOM 6571 C C . PHE B 1 367 ? 159.599 67.018 100.283 1.00 55.50 454 PHE B C 1
ATOM 6572 O O . PHE B 1 367 ? 160.006 66.565 99.212 1.00 54.16 454 PHE B O 1
ATOM 6580 N N . ALA B 1 368 ? 158.311 66.936 100.666 1.00 53.27 455 ALA B N 1
ATOM 6581 C CA . ALA B 1 368 ? 157.260 66.321 99.852 1.00 53.09 455 ALA B CA 1
ATOM 6582 C C . ALA B 1 368 ? 155.923 67.080 99.980 1.00 59.01 455 ALA B C 1
ATOM 6583 O O . ALA B 1 368 ? 155.615 67.537 101.082 1.00 59.70 455 ALA B O 1
ATOM 6585 N N . PRO B 1 369 ? 155.097 67.228 98.910 1.00 56.24 456 PRO B N 1
ATOM 6586 C CA . PRO B 1 369 ? 155.296 66.765 97.515 1.00 56.22 456 PRO B CA 1
ATOM 6587 C C . PRO B 1 369 ? 156.396 67.577 96.818 1.00 59.57 456 PRO B C 1
ATOM 6588 O O . PRO B 1 369 ? 156.511 68.782 97.045 1.00 59.30 456 PRO B O 1
ATOM 6592 N N . ALA B 1 370 ? 157.234 66.899 96.010 1.00 55.50 457 ALA B N 1
ATOM 6593 C CA . ALA B 1 370 ? 158.402 67.512 95.375 1.00 54.92 457 ALA B CA 1
ATOM 6594 C C . ALA B 1 370 ? 158.281 67.731 93.845 1.00 58.01 457 ALA B C 1
ATOM 6595 O O . ALA B 1 370 ? 159.259 68.172 93.236 1.00 56.93 457 ALA B O 1
ATOM 6597 N N . GLU B 1 371 ? 157.098 67.480 93.240 1.00 54.88 458 GLU B N 1
ATOM 6598 C CA . GLU B 1 371 ? 156.862 67.629 91.796 1.00 55.13 458 GLU B CA 1
ATOM 6599 C C . GLU B 1 371 ? 157.270 69.006 91.273 1.00 60.06 458 GLU B C 1
ATOM 6600 O O . GLU B 1 371 ? 157.951 69.079 90.249 1.00 61.27 458 GLU B O 1
ATOM 6606 N N . GLU B 1 372 ? 156.881 70.089 91.973 1.00 55.40 459 GLU B N 1
ATOM 6607 C CA . GLU B 1 372 ? 157.205 71.459 91.559 1.00 54.09 459 GLU B CA 1
ATOM 6608 C C . GLU B 1 372 ? 158.525 71.946 92.162 1.00 56.41 459 GLU B C 1
ATOM 6609 O O . GLU B 1 372 ? 158.843 73.127 92.011 1.00 56.98 459 GLU B O 1
ATOM 6615 N N . TRP B 1 373 ? 159.307 71.057 92.812 1.00 51.67 460 TRP B N 1
ATOM 6616 C CA . TRP B 1 373 ? 160.540 71.454 93.499 1.00 50.99 460 TRP B CA 1
ATOM 6617 C C . TRP B 1 373 ? 161.829 70.750 93.031 1.00 52.93 460 TRP B C 1
ATOM 6618 O O . TRP B 1 373 ? 162.912 71.309 93.234 1.00 51.64 460 TRP B O 1
ATOM 6629 N N . VAL B 1 374 ? 161.737 69.553 92.419 1.00 49.28 461 VAL B N 1
ATOM 6630 C CA . VAL B 1 374 ? 162.917 68.814 91.931 1.00 48.86 461 VAL B CA 1
ATOM 6631 C C . VAL B 1 374 ? 163.690 69.632 90.868 1.00 52.40 461 VAL B C 1
ATOM 6632 O O . VAL B 1 374 ? 164.912 69.517 90.788 1.00 52.42 461 VAL B O 1
ATOM 6636 N N . GLY B 1 375 ? 162.983 70.480 90.123 1.00 48.39 462 GLY B N 1
ATOM 6637 C CA . GLY B 1 375 ? 163.584 71.341 89.111 1.00 48.50 462 GLY B CA 1
ATOM 6638 C C . GLY B 1 375 ? 164.219 72.617 89.631 1.00 53.54 462 GLY B C 1
ATOM 6639 O O . GLY B 1 375 ? 165.060 73.216 88.952 1.00 53.00 462 GLY B O 1
ATOM 6640 N N . ARG B 1 376 ? 163.824 73.042 90.840 1.00 51.61 463 ARG B N 1
ATOM 6641 C CA . ARG B 1 376 ? 164.301 74.276 91.462 1.00 52.36 463 ARG B CA 1
ATOM 6642 C C . ARG B 1 376 ? 165.708 74.111 92.040 1.00 58.30 463 ARG B C 1
ATOM 6643 O O . ARG B 1 376 ? 166.151 72.987 92.262 1.00 58.50 463 ARG B O 1
ATOM 6651 N N . SER B 1 377 ? 166.424 75.238 92.236 1.00 55.92 464 SER B N 1
ATOM 6652 C CA . SER B 1 377 ? 167.796 75.253 92.746 1.00 56.42 464 SER B CA 1
ATOM 6653 C C . SER B 1 377 ? 167.857 74.866 94.226 1.00 62.11 464 SER B C 1
ATOM 6654 O O . SER B 1 377 ? 166.851 74.945 94.931 1.00 61.52 464 SER B O 1
ATOM 6657 N N . ASP B 1 378 ? 169.047 74.453 94.688 1.00 60.84 465 ASP B N 1
ATOM 6658 C CA . ASP B 1 378 ? 169.308 74.060 96.073 1.00 61.73 465 ASP B CA 1
ATOM 6659 C C . ASP B 1 378 ? 169.062 75.228 97.041 1.00 67.15 465 ASP B C 1
ATOM 6660 O O . ASP B 1 378 ? 168.522 75.002 98.124 1.00 67.30 465 ASP B O 1
ATOM 6665 N N . THR B 1 379 ? 169.424 76.470 96.640 1.00 63.75 466 THR B N 1
ATOM 6666 C CA . THR B 1 379 ? 169.234 77.677 97.462 1.00 63.09 466 THR B CA 1
ATOM 6667 C C . THR B 1 379 ? 167.733 77.984 97.604 1.00 65.76 466 THR B C 1
ATOM 6668 O O . THR B 1 379 ? 167.303 78.373 98.693 1.00 65.78 466 THR B O 1
ATOM 6672 N N . GLU B 1 380 ? 166.943 77.756 96.530 1.00 60.83 467 GLU B N 1
ATOM 6673 C CA . GLU B 1 380 ? 165.487 77.932 96.522 1.00 60.21 467 GLU B CA 1
ATOM 6674 C C . GLU B 1 380 ? 164.808 76.955 97.493 1.00 64.18 467 GLU B C 1
ATOM 6675 O O . GLU B 1 380 ? 163.862 77.332 98.187 1.00 64.87 467 GLU B O 1
ATOM 6681 N N . ILE B 1 381 ? 165.299 75.699 97.531 1.00 59.38 468 ILE B N 1
ATOM 6682 C CA . ILE B 1 381 ? 164.790 74.628 98.388 1.00 58.24 468 ILE B CA 1
ATOM 6683 C C . ILE B 1 381 ? 165.153 74.936 99.853 1.00 63.93 468 ILE B C 1
ATOM 6684 O O . ILE B 1 381 ? 164.274 74.836 100.712 1.00 65.08 468 ILE B O 1
ATOM 6689 N N . ILE B 1 382 ? 166.418 75.339 100.128 1.00 59.99 469 ILE B N 1
ATOM 6690 C CA . ILE B 1 382 ? 166.899 75.683 101.476 1.00 59.96 469 ILE B CA 1
ATOM 6691 C C . ILE B 1 382 ? 166.103 76.877 102.039 1.00 66.52 469 ILE B C 1
ATOM 6692 O O . ILE B 1 382 ? 165.733 76.849 103.210 1.00 66.44 469 ILE B O 1
ATOM 6697 N N . GLU B 1 383 ? 165.796 77.882 101.198 1.00 64.88 470 GLU B N 1
ATOM 6698 C CA . GLU B 1 383 ? 165.016 79.053 101.602 1.00 65.12 470 GLU B CA 1
ATOM 6699 C C . GLU B 1 383 ? 163.620 78.616 102.072 1.00 67.99 470 GLU B C 1
ATOM 6700 O O . GLU B 1 383 ? 163.211 79.001 103.176 1.00 68.40 470 GLU B O 1
ATOM 6706 N N . ALA B 1 384 ? 162.927 77.771 101.268 1.00 62.31 471 ALA B N 1
ATOM 6707 C CA . ALA B 1 384 ? 161.596 77.232 101.579 1.00 61.33 471 ALA B CA 1
ATOM 6708 C C . ALA B 1 384 ? 161.614 76.387 102.868 1.00 64.02 471 ALA B C 1
ATOM 6709 O O . ALA B 1 384 ? 160.670 76.457 103.656 1.00 63.94 471 ALA B O 1
ATOM 6711 N N . THR B 1 385 ? 162.702 75.624 103.088 1.00 59.36 472 THR B N 1
ATOM 6712 C CA . THR B 1 385 ? 162.907 74.774 104.261 1.00 58.98 472 THR B CA 1
ATOM 6713 C C . THR B 1 385 ? 163.113 75.648 105.509 1.00 63.25 472 THR B C 1
ATOM 6714 O O . THR B 1 385 ? 162.539 75.345 106.555 1.00 63.93 472 THR B O 1
ATOM 6718 N N . MET B 1 386 ? 163.918 76.727 105.393 1.00 58.91 473 MET B N 1
ATOM 6719 C CA . MET B 1 386 ? 164.204 77.657 106.489 1.00 58.20 473 MET B CA 1
ATOM 6720 C C . MET B 1 386 ? 162.941 78.419 106.903 1.00 63.07 473 MET B C 1
ATOM 6721 O O . MET B 1 386 ? 162.754 78.674 108.096 1.00 62.79 473 MET B O 1
ATOM 6726 N N . GLN B 1 387 ? 162.068 78.750 105.924 1.00 59.78 474 GLN B N 1
ATOM 6727 C CA . GLN B 1 387 ? 160.789 79.422 106.155 1.00 59.54 474 GLN B CA 1
ATOM 6728 C C . GLN B 1 387 ? 159.842 78.510 106.933 1.00 64.26 474 GLN B C 1
ATOM 6729 O O . GLN B 1 387 ? 159.092 78.995 107.779 1.00 64.97 474 GLN B O 1
ATOM 6735 N N . GLU B 1 388 ? 159.898 77.191 106.669 1.00 60.03 475 GLU B N 1
ATOM 6736 C CA . GLU B 1 388 ? 159.075 76.203 107.364 1.00 59.12 475 GLU B CA 1
ATOM 6737 C C . GLU B 1 388 ? 159.660 75.880 108.734 1.00 62.25 475 GLU B C 1
ATOM 6738 O O . GLU B 1 388 ? 158.902 75.588 109.652 1.00 61.98 475 GLU B O 1
ATOM 6744 N N . LEU B 1 389 ? 160.994 75.947 108.882 1.00 59.15 476 LEU B N 1
ATOM 6745 C CA . LEU B 1 389 ? 161.679 75.683 110.151 1.00 59.76 476 LEU B CA 1
ATOM 6746 C C . LEU B 1 389 ? 161.472 76.827 111.150 1.00 65.25 476 LEU B C 1
ATOM 6747 O O . LEU B 1 389 ? 161.537 76.600 112.360 1.00 63.82 476 LEU B O 1
ATOM 6752 N N . ALA B 1 390 ? 161.201 78.049 110.637 1.00 63.42 477 ALA B N 1
ATOM 6753 C CA . ALA B 1 390 ? 160.919 79.245 111.432 1.00 63.26 477 ALA B CA 1
ATOM 6754 C C . ALA B 1 390 ? 159.543 79.131 112.102 1.00 67.68 477 ALA B C 1
ATOM 6755 O O . ALA B 1 390 ? 159.250 79.879 113.036 1.00 69.17 477 ALA B O 1
ATOM 6757 N N . LYS B 1 391 ? 158.705 78.201 111.618 1.00 62.21 478 LYS B N 1
ATOM 6758 C CA . LYS B 1 391 ? 157.377 77.913 112.153 1.00 61.58 478 LYS B CA 1
ATOM 6759 C C . LYS B 1 391 ? 157.463 76.799 113.209 1.00 67.06 478 LYS B C 1
ATOM 6760 O O . LYS B 1 391 ? 156.672 76.788 114.145 1.00 66.91 478 LYS B O 1
ATOM 6766 N N . LEU B 1 392 ? 158.434 75.875 113.065 1.00 64.52 479 LEU B N 1
ATOM 6767 C CA . LEU B 1 392 ? 158.643 74.739 113.976 1.00 64.35 479 LEU B CA 1
ATOM 6768 C C . LEU B 1 392 ? 159.558 75.108 115.158 1.00 68.27 479 LEU B C 1
ATOM 6769 O O . LEU B 1 392 ? 159.381 74.586 116.262 1.00 67.50 479 LEU B O 1
ATOM 6774 N N . PHE B 1 393 ? 160.543 75.986 114.912 1.00 65.39 480 PHE B N 1
ATOM 6775 C CA . PHE B 1 393 ? 161.507 76.504 115.898 1.00 65.35 480 PHE B CA 1
ATOM 6776 C C . PHE B 1 393 ? 161.451 78.039 115.812 1.00 70.88 480 PHE B C 1
ATOM 6777 O O . PHE B 1 393 ? 162.348 78.638 115.214 1.00 70.49 480 PHE B O 1
ATOM 6785 N N . PRO B 1 394 ? 160.370 78.707 116.289 1.00 69.08 481 PRO B N 1
ATOM 6786 C CA . PRO B 1 394 ? 160.281 80.167 116.084 1.00 69.20 481 PRO B CA 1
ATOM 6787 C C . PRO B 1 394 ? 161.233 80.993 116.953 1.00 73.42 481 PRO B C 1
ATOM 6788 O O . PRO B 1 394 ? 161.558 82.119 116.571 1.00 72.98 481 PRO B O 1
ATOM 6792 N N . ASP B 1 395 ? 161.702 80.433 118.081 1.00 70.03 482 ASP B N 1
ATOM 6793 C CA . ASP B 1 395 ? 162.610 81.120 118.999 1.00 70.19 482 ASP B CA 1
ATOM 6794 C C . ASP B 1 395 ? 164.058 80.647 118.822 1.00 73.46 482 ASP B C 1
ATOM 6795 O O . ASP B 1 395 ? 164.946 81.099 119.555 1.00 73.03 482 ASP B O 1
ATOM 6800 N N . GLU B 1 396 ? 164.303 79.759 117.836 1.00 69.26 483 GLU B N 1
ATOM 6801 C CA . GLU B 1 396 ? 165.637 79.200 117.590 1.00 68.28 483 GLU B CA 1
ATOM 6802 C C . GLU B 1 396 ? 166.105 79.338 116.143 1.00 71.19 483 GLU B C 1
ATOM 6803 O O . GLU B 1 396 ? 167.309 79.458 115.930 1.00 70.20 483 GLU B O 1
ATOM 6809 N N . ILE B 1 397 ? 165.187 79.259 115.155 1.00 67.56 484 ILE B N 1
ATOM 6810 C CA . ILE B 1 397 ? 165.551 79.337 113.736 1.00 67.28 484 ILE B CA 1
ATOM 6811 C C . ILE B 1 397 ? 164.754 80.455 113.055 1.00 73.26 484 ILE B C 1
ATOM 6812 O O . ILE B 1 397 ? 163.535 80.534 113.202 1.00 73.42 484 ILE B O 1
ATOM 6817 N N . ALA B 1 398 ? 165.467 81.320 112.321 1.00 71.27 485 ALA B N 1
ATOM 6818 C CA . ALA B 1 398 ? 164.922 82.416 111.523 1.00 71.88 485 ALA B CA 1
ATOM 6819 C C . ALA B 1 398 ? 165.438 82.274 110.088 1.00 77.76 485 ALA B C 1
ATOM 6820 O O . ALA B 1 398 ? 166.611 81.934 109.902 1.00 77.13 485 ALA B O 1
ATOM 6822 N N . ALA B 1 399 ? 164.563 82.499 109.082 1.00 76.18 486 ALA B N 1
ATOM 6823 C CA . ALA B 1 399 ? 164.879 82.365 107.650 1.00 76.90 486 ALA B CA 1
ATOM 6824 C C . ALA B 1 399 ? 166.087 83.211 107.207 1.00 83.93 486 ALA B C 1
ATOM 6825 O O . ALA B 1 399 ? 166.867 82.755 106.368 1.00 84.52 486 ALA B O 1
ATOM 6827 N N . ASP B 1 400 ? 166.251 84.420 107.787 1.00 81.50 487 ASP B N 1
ATOM 6828 C CA . ASP B 1 400 ? 167.339 85.355 107.476 1.00 81.74 487 ASP B CA 1
ATOM 6829 C C . ASP B 1 400 ? 168.597 85.098 108.343 1.00 84.51 487 ASP B C 1
ATOM 6830 O O . ASP B 1 400 ? 169.507 85.932 108.381 1.00 83.68 487 ASP B O 1
ATOM 6835 N N . GLN B 1 401 ? 168.643 83.923 109.012 1.00 80.87 488 GLN B N 1
ATOM 6836 C CA . GLN B 1 401 ? 169.718 83.426 109.881 1.00 80.44 488 GLN B CA 1
ATOM 6837 C C . GLN B 1 401 ? 170.055 84.424 111.015 1.00 84.16 488 GLN B C 1
ATOM 6838 O O . GLN B 1 401 ? 171.218 84.556 111.422 1.00 83.57 488 GLN B O 1
ATOM 6844 N N . SER B 1 402 ? 168.998 85.083 111.547 1.00 80.69 489 SER B N 1
ATOM 6845 C CA . SER B 1 402 ? 169.059 86.027 112.671 1.00 80.22 489 SER B CA 1
ATOM 6846 C C . SER B 1 402 ? 169.424 85.297 113.952 1.00 83.06 489 SER B C 1
ATOM 6847 O O . SER B 1 402 ? 170.200 85.811 114.761 1.00 83.19 489 SER B O 1
ATOM 6850 N N . LYS B 1 403 ? 168.858 84.090 114.127 1.00 77.81 490 LYS B N 1
ATOM 6851 C CA . LYS B 1 403 ? 169.079 83.239 115.287 1.00 76.34 490 LYS B CA 1
ATOM 6852 C C . LYS B 1 403 ? 170.147 82.197 114.913 1.00 78.10 490 LYS B C 1
ATOM 6853 O O . LYS B 1 403 ? 171.293 82.597 114.706 1.00 77.47 490 LYS B O 1
ATOM 6859 N N . ALA B 1 404 ? 169.791 80.892 114.792 1.00 73.48 491 ALA B N 1
ATOM 6860 C CA . ALA B 1 404 ? 170.729 79.827 114.404 1.00 72.20 491 ALA B CA 1
ATOM 6861 C C . ALA B 1 404 ? 171.184 80.015 112.959 1.00 74.07 491 ALA B C 1
ATOM 6862 O O . ALA B 1 404 ? 170.396 80.450 112.112 1.00 72.87 491 ALA B O 1
ATOM 6864 N N . LYS B 1 405 ? 172.466 79.725 112.694 1.00 69.96 492 LYS B N 1
ATOM 6865 C CA . LYS B 1 405 ? 173.059 79.917 111.372 1.00 69.30 492 LYS B CA 1
ATOM 6866 C C . LYS B 1 405 ? 173.479 78.594 110.733 1.00 71.12 492 LYS B C 1
ATOM 6867 O O . LYS B 1 405 ? 173.956 77.688 111.423 1.00 70.58 492 LYS B O 1
ATOM 6873 N N . ILE B 1 406 ? 173.293 78.500 109.404 1.00 65.89 493 ILE B N 1
ATOM 6874 C CA . ILE B 1 406 ? 173.633 77.325 108.601 1.00 64.95 493 ILE B CA 1
ATOM 6875 C C . ILE B 1 406 ? 175.147 77.278 108.377 1.00 68.07 493 ILE B C 1
ATOM 6876 O O . ILE B 1 406 ? 175.716 78.202 107.786 1.00 68.20 493 ILE B O 1
ATOM 6881 N N . LEU B 1 407 ? 175.788 76.194 108.826 1.00 63.40 494 LEU B N 1
ATOM 6882 C CA . LEU B 1 407 ? 177.213 75.976 108.588 1.00 62.77 494 LEU B CA 1
ATOM 6883 C C . LEU B 1 407 ? 177.390 75.457 107.157 1.00 66.46 494 LEU B C 1
ATOM 6884 O O . LEU B 1 407 ? 178.250 75.946 106.424 1.00 66.08 494 LEU B O 1
ATOM 6889 N N . LYS B 1 408 ? 176.539 74.479 106.765 1.00 62.76 495 LYS B N 1
ATOM 6890 C CA . LYS B 1 408 ? 176.484 73.841 105.445 1.00 61.86 495 LYS B CA 1
ATOM 6891 C C . LYS B 1 408 ? 175.161 73.089 105.259 1.00 65.99 495 LYS B C 1
ATOM 6892 O O . LYS B 1 408 ? 174.440 72.839 106.229 1.00 66.32 495 LYS B O 1
ATOM 6898 N N . TYR B 1 409 ? 174.860 72.715 104.011 1.00 61.78 496 TYR B N 1
ATOM 6899 C CA . TYR B 1 409 ? 173.674 71.944 103.677 1.00 60.89 496 TYR B CA 1
ATOM 6900 C C . TYR B 1 409 ? 173.968 70.925 102.575 1.00 64.24 496 TYR B C 1
ATOM 6901 O O . TYR B 1 409 ? 174.964 71.042 101.857 1.00 64.74 496 TYR B O 1
ATOM 6910 N N . HIS B 1 410 ? 173.065 69.945 102.428 1.00 58.98 497 HIS B N 1
ATOM 6911 C CA . HIS B 1 410 ? 173.097 68.920 101.396 1.00 56.98 497 HIS B CA 1
ATOM 6912 C C . HIS B 1 410 ? 171.675 68.603 100.970 1.00 58.38 497 HIS B C 1
ATOM 6913 O O . HIS B 1 410 ? 170.858 68.205 101.802 1.00 58.27 497 HIS B O 1
ATOM 6920 N N . VAL B 1 411 ? 171.369 68.833 99.684 1.00 52.90 498 VAL B N 1
ATOM 6921 C CA . VAL B 1 411 ? 170.046 68.601 99.095 1.00 51.60 498 VAL B CA 1
ATOM 6922 C C . VAL B 1 411 ? 170.154 67.436 98.110 1.00 55.69 498 VAL B C 1
ATOM 6923 O O . VAL B 1 411 ? 170.783 67.578 97.050 1.00 57.84 498 VAL B O 1
ATOM 6927 N N . VAL B 1 412 ? 169.559 66.283 98.467 1.00 48.84 499 VAL B N 1
ATOM 6928 C CA . VAL B 1 412 ? 169.555 65.081 97.630 1.00 46.67 499 VAL B CA 1
ATOM 6929 C C . VAL B 1 412 ? 168.184 64.946 96.989 1.00 50.34 499 VAL B C 1
ATOM 6930 O O . VAL B 1 412 ? 167.195 64.720 97.684 1.00 50.68 499 VAL B O 1
ATOM 6934 N N . LYS B 1 413 ? 168.127 65.102 95.663 1.00 46.47 500 LYS B N 1
ATOM 6935 C CA . LYS B 1 413 ? 166.891 64.997 94.882 1.00 45.57 500 LYS B CA 1
ATOM 6936 C C . LYS B 1 413 ? 166.786 63.646 94.185 1.00 50.16 500 LYS B C 1
ATOM 6937 O O . LYS B 1 413 ? 167.737 63.223 93.523 1.00 51.62 500 LYS B O 1
ATOM 6943 N N . THR B 1 414 ? 165.629 62.986 94.312 1.00 45.45 501 THR B N 1
ATOM 6944 C CA . THR B 1 414 ? 165.312 61.716 93.663 1.00 44.75 501 THR B CA 1
ATOM 6945 C C . THR B 1 414 ? 164.005 61.960 92.899 1.00 48.58 501 THR B C 1
ATOM 6946 O O . THR B 1 414 ? 162.927 61.792 93.470 1.00 47.99 501 THR B O 1
ATOM 6950 N N . PRO B 1 415 ? 164.075 62.411 91.621 1.00 45.70 502 PRO B N 1
ATOM 6951 C CA . PRO B 1 415 ? 162.841 62.737 90.878 1.00 44.60 502 PRO B CA 1
ATOM 6952 C C . PRO B 1 415 ? 161.958 61.533 90.536 1.00 48.68 502 PRO B C 1
ATOM 6953 O O . PRO B 1 415 ? 160.801 61.729 90.156 1.00 49.37 502 PRO B O 1
ATOM 6957 N N . ARG B 1 416 ? 162.502 60.302 90.635 1.00 44.32 503 ARG B N 1
ATOM 6958 C CA . ARG B 1 416 ? 161.795 59.045 90.357 1.00 43.70 503 ARG B CA 1
ATOM 6959 C C . ARG B 1 416 ? 162.191 58.028 91.419 1.00 47.76 503 ARG B C 1
ATOM 6960 O O . ARG B 1 416 ? 163.030 57.163 91.170 1.00 48.72 503 ARG B O 1
ATOM 6968 N N . SER B 1 417 ? 161.637 58.165 92.630 1.00 43.80 504 SER B N 1
ATOM 6969 C CA . SER B 1 417 ? 161.979 57.292 93.753 1.00 43.11 504 SER B CA 1
ATOM 6970 C C . SER B 1 417 ? 161.083 56.040 93.743 1.00 47.31 504 SER B C 1
ATOM 6971 O O . SER B 1 417 ? 161.147 55.271 92.789 1.00 47.87 504 SER B O 1
ATOM 6974 N N . VAL B 1 418 ? 160.291 55.817 94.804 1.00 42.94 505 VAL B N 1
ATOM 6975 C CA . VAL B 1 418 ? 159.348 54.705 94.921 1.00 42.22 505 VAL B CA 1
ATOM 6976 C C . VAL B 1 418 ? 158.195 54.946 93.927 1.00 44.78 505 VAL B C 1
ATOM 6977 O O . VAL B 1 418 ? 157.951 56.088 93.542 1.00 45.15 505 VAL B O 1
ATOM 6981 N N . TYR B 1 419 ? 157.497 53.896 93.498 1.00 41.01 506 TYR B N 1
ATOM 6982 C CA . TYR B 1 419 ? 156.393 54.072 92.549 1.00 40.47 506 TYR B CA 1
ATOM 6983 C C . TYR B 1 419 ? 155.268 54.847 93.233 1.00 46.58 506 TYR B C 1
ATOM 6984 O O . TYR B 1 419 ? 155.028 54.648 94.428 1.00 46.32 506 TYR B O 1
ATOM 6993 N N . LYS B 1 420 ? 154.634 55.777 92.497 1.00 44.21 507 LYS B N 1
ATOM 6994 C CA . LYS B 1 420 ? 153.522 56.588 92.988 1.00 43.72 507 LYS B CA 1
ATOM 6995 C C . LYS B 1 420 ? 152.332 55.652 93.189 1.00 48.01 507 LYS B C 1
ATOM 6996 O O . LYS B 1 420 ? 151.769 55.154 92.215 1.00 47.75 507 LYS B O 1
ATOM 7002 N N . THR B 1 421 ? 152.023 55.334 94.462 1.00 45.51 508 THR B N 1
ATOM 7003 C CA . THR B 1 421 ? 150.982 54.379 94.840 1.00 45.65 508 THR B CA 1
ATOM 7004 C C . THR B 1 421 ? 149.601 55.040 94.704 1.00 51.73 508 THR B C 1
ATOM 7005 O O . THR B 1 421 ? 148.887 55.242 95.697 1.00 52.86 508 THR B O 1
ATOM 7009 N N . ILE B 1 422 ? 149.228 55.367 93.449 1.00 47.08 509 ILE B N 1
ATOM 7010 C CA . ILE B 1 422 ? 147.921 55.926 93.101 1.00 46.36 509 ILE B CA 1
ATOM 7011 C C . ILE B 1 422 ? 146.923 54.752 93.036 1.00 52.17 509 ILE B C 1
ATOM 7012 O O . ILE B 1 422 ? 147.370 53.604 92.958 1.00 51.86 509 ILE B O 1
ATOM 7017 N N . PRO B 1 423 ? 145.586 54.966 93.064 1.00 50.59 510 PRO B N 1
ATOM 7018 C CA . PRO B 1 423 ? 144.674 53.812 93.004 1.00 50.95 510 PRO B CA 1
ATOM 7019 C C . PRO B 1 423 ? 144.825 52.984 91.722 1.00 57.68 510 PRO B C 1
ATOM 7020 O O . PRO B 1 423 ? 145.176 53.520 90.668 1.00 57.63 510 PRO B O 1
ATOM 7024 N N . ASP B 1 424 ? 144.593 51.661 91.850 1.00 55.97 511 ASP B N 1
ATOM 7025 C CA . ASP B 1 424 ? 144.581 50.624 90.806 1.00 56.36 511 ASP B CA 1
ATOM 7026 C C . ASP B 1 424 ? 145.984 50.272 90.239 1.00 61.47 511 ASP B C 1
ATOM 7027 O O . ASP B 1 424 ? 146.098 49.891 89.068 1.00 62.09 511 ASP B O 1
ATOM 7032 N N . CYS B 1 425 ? 147.020 50.303 91.094 1.00 57.89 512 CYS B N 1
ATOM 7033 C CA . CYS B 1 425 ? 148.389 49.927 90.723 1.00 57.58 512 CYS B CA 1
ATOM 7034 C C . CYS B 1 425 ? 148.647 48.458 91.049 1.00 62.28 512 CYS B C 1
ATOM 7035 O O . CYS B 1 425 ? 149.524 47.845 90.439 1.00 61.73 512 CYS B O 1
ATOM 7038 N N . GLU B 1 426 ? 147.916 47.909 92.041 1.00 59.67 513 GLU B N 1
ATOM 7039 C CA . GLU B 1 426 ? 148.076 46.541 92.545 1.00 59.55 513 GLU B CA 1
ATOM 7040 C C . GLU B 1 426 ? 147.983 45.460 91.443 1.00 63.71 513 GLU B C 1
ATOM 7041 O O . GLU B 1 426 ? 148.834 44.569 91.472 1.00 64.04 513 GLU B O 1
ATOM 7047 N N . PRO B 1 427 ? 147.063 45.502 90.435 1.00 59.98 514 PRO B N 1
ATOM 7048 C CA . PRO B 1 427 ? 147.067 44.433 89.411 1.00 59.03 514 PRO B CA 1
ATOM 7049 C C . PRO B 1 427 ? 148.281 44.475 88.468 1.00 62.59 514 PRO B C 1
ATOM 7050 O O . PRO B 1 427 ? 148.619 43.450 87.871 1.00 63.76 514 PRO B O 1
ATOM 7054 N N . CYS B 1 428 ? 148.939 45.644 88.351 1.00 57.16 515 CYS B N 1
ATOM 7055 C CA . CYS B 1 428 ? 150.104 45.897 87.494 1.00 56.15 515 CYS B CA 1
ATOM 7056 C C . CYS B 1 428 ? 151.416 45.427 88.127 1.00 55.88 515 CYS B C 1
ATOM 7057 O O . CYS B 1 428 ? 152.416 45.300 87.420 1.00 55.57 515 CYS B O 1
ATOM 7060 N N . ARG B 1 429 ? 151.435 45.239 89.455 1.00 49.96 516 ARG B N 1
ATOM 7061 C CA . ARG B 1 429 ? 152.632 44.846 90.207 1.00 48.45 516 ARG B CA 1
ATOM 7062 C C . ARG B 1 429 ? 153.033 43.414 89.840 1.00 50.66 516 ARG B C 1
ATOM 7063 O O . ARG B 1 429 ? 152.209 42.496 89.924 1.00 50.64 516 ARG B O 1
ATOM 7071 N N . PRO B 1 430 ? 154.274 43.228 89.338 1.00 45.77 517 PRO B N 1
ATOM 7072 C CA . PRO B 1 430 ? 154.665 41.905 88.845 1.00 45.46 517 PRO B CA 1
ATOM 7073 C C . PRO B 1 430 ? 155.166 40.947 89.916 1.00 49.50 517 PRO B C 1
ATOM 7074 O O . PRO B 1 430 ? 155.812 41.363 90.876 1.00 49.65 517 PRO B O 1
ATOM 7078 N N . LEU B 1 431 ? 154.936 39.642 89.700 1.00 44.06 518 LEU B N 1
ATOM 7079 C CA . LEU B 1 431 ? 155.490 38.609 90.565 1.00 42.02 518 LEU B CA 1
ATOM 7080 C C . LEU B 1 431 ? 156.981 38.533 90.291 1.00 46.14 518 LEU B C 1
ATOM 7081 O O . LEU B 1 431 ? 157.428 39.006 89.253 1.00 45.39 518 LEU B O 1
ATOM 7086 N N . GLN B 1 432 ? 157.758 37.971 91.215 1.00 44.63 519 GLN B N 1
ATOM 7087 C CA . GLN B 1 432 ? 159.217 37.883 91.082 1.00 44.08 519 GLN B CA 1
ATOM 7088 C C . GLN B 1 432 ? 159.638 36.964 89.920 1.00 49.31 519 GLN B C 1
ATOM 7089 O O . GLN B 1 432 ? 160.681 37.205 89.321 1.00 49.67 519 GLN B O 1
ATOM 7095 N N . ARG B 1 433 ? 158.810 35.959 89.570 1.00 46.57 520 ARG B N 1
ATOM 7096 C CA . ARG B 1 433 ? 159.044 35.046 88.449 1.00 46.39 520 ARG B CA 1
ATOM 7097 C C . ARG B 1 433 ? 158.367 35.633 87.203 1.00 51.88 520 ARG B C 1
ATOM 7098 O O . ARG B 1 433 ? 157.146 35.826 87.201 1.00 52.03 520 ARG B O 1
ATOM 7106 N N . SER B 1 434 ? 159.169 35.958 86.171 1.00 48.99 521 SER B N 1
ATOM 7107 C CA . SER B 1 434 ? 158.688 36.547 84.918 1.00 49.18 521 SER B CA 1
ATOM 7108 C C . SER B 1 434 ? 158.276 35.465 83.902 1.00 54.00 521 SER B C 1
ATOM 7109 O O . SER B 1 434 ? 158.786 34.344 84.001 1.00 54.81 521 SER B O 1
ATOM 7112 N N . PRO B 1 435 ? 157.411 35.771 82.893 1.00 50.53 522 PRO B N 1
ATOM 7113 C CA . PRO B 1 435 ? 157.047 34.743 81.895 1.00 50.63 522 PRO B CA 1
ATOM 7114 C C . PRO B 1 435 ? 158.213 34.339 80.982 1.00 55.82 522 PRO B C 1
ATOM 7115 O O . PRO B 1 435 ? 158.075 33.398 80.196 1.00 56.93 522 PRO B O 1
ATOM 7119 N N . ILE B 1 436 ? 159.355 35.046 81.092 1.00 51.50 523 ILE B N 1
ATOM 7120 C CA . ILE B 1 436 ? 160.571 34.763 80.349 1.00 51.08 523 ILE B CA 1
ATOM 7121 C C . ILE B 1 436 ? 161.395 33.818 81.198 1.00 56.95 523 ILE B C 1
ATOM 7122 O O . ILE B 1 436 ? 161.781 34.159 82.321 1.00 57.66 523 ILE B O 1
ATOM 7127 N N . GLU B 1 437 ? 161.632 32.614 80.664 1.00 53.63 524 GLU B N 1
ATOM 7128 C CA . GLU B 1 437 ? 162.405 31.549 81.288 1.00 52.87 524 GLU B CA 1
ATOM 7129 C C . GLU B 1 437 ? 163.840 32.039 81.587 1.00 54.06 524 GLU B C 1
ATOM 7130 O O . GLU B 1 437 ? 164.563 32.482 80.683 1.00 53.79 524 GLU B O 1
ATOM 7136 N N . GLY B 1 438 ? 164.199 32.002 82.867 1.00 47.27 525 GLY B N 1
ATOM 7137 C CA . GLY B 1 438 ? 165.510 32.422 83.337 1.00 45.33 525 GLY B CA 1
ATOM 7138 C C . GLY B 1 438 ? 165.606 33.860 83.798 1.00 45.38 525 GLY B C 1
ATOM 7139 O O . GLY B 1 438 ? 166.606 34.225 84.413 1.00 45.21 525 GLY B O 1
ATOM 7140 N N . PHE B 1 439 ? 164.585 34.691 83.502 1.00 39.25 526 PHE B N 1
ATOM 7141 C CA . PHE B 1 439 ? 164.548 36.094 83.908 1.00 38.29 526 PHE B CA 1
ATOM 7142 C C . PHE B 1 439 ? 163.599 36.280 85.101 1.00 44.01 526 PHE B C 1
ATOM 7143 O O . PHE B 1 439 ? 162.484 35.753 85.101 1.00 43.91 526 PHE B O 1
ATOM 7151 N N . TYR B 1 440 ? 164.069 37.011 86.131 1.00 41.64 527 TYR B N 1
ATOM 7152 C CA . TYR B 1 440 ? 163.340 37.288 87.376 1.00 40.61 527 TYR B CA 1
ATOM 7153 C C . TYR B 1 440 ? 163.416 38.766 87.746 1.00 42.89 527 TYR B C 1
ATOM 7154 O O . TYR B 1 440 ? 164.327 39.466 87.304 1.00 42.86 527 TYR B O 1
ATOM 7163 N N . LEU B 1 441 ? 162.455 39.242 88.550 1.00 39.22 528 LEU B N 1
ATOM 7164 C CA . LEU B 1 441 ? 162.407 40.627 89.031 1.00 39.20 528 LEU B CA 1
ATOM 7165 C C . LEU B 1 441 ? 162.448 40.705 90.555 1.00 42.94 528 LEU B C 1
ATOM 7166 O O . LEU B 1 441 ? 161.905 39.849 91.238 1.00 42.97 528 LEU B O 1
ATOM 7171 N N . ALA B 1 442 ? 163.072 41.751 91.073 1.00 39.34 529 ALA B N 1
ATOM 7172 C CA . ALA B 1 442 ? 163.147 42.065 92.500 1.00 38.60 529 ALA B CA 1
ATOM 7173 C C . ALA B 1 442 ? 162.993 43.589 92.651 1.00 43.69 529 ALA B C 1
ATOM 7174 O O . ALA B 1 442 ? 163.199 44.331 91.681 1.00 42.74 529 ALA B O 1
ATOM 7176 N N . GLY B 1 443 ? 162.559 44.029 93.827 1.00 40.53 530 GLY B N 1
ATOM 7177 C CA . GLY B 1 443 ? 162.328 45.441 94.091 1.00 40.37 530 GLY B CA 1
ATOM 7178 C C . GLY B 1 443 ? 161.044 45.687 94.846 1.00 44.78 530 GLY B C 1
ATOM 7179 O O . GLY B 1 443 ? 160.091 44.912 94.720 1.00 45.01 530 GLY B O 1
ATOM 7180 N N . ASP B 1 444 ? 160.991 46.799 95.593 1.00 40.72 531 ASP B N 1
ATOM 7181 C CA . ASP B 1 444 ? 159.838 47.183 96.398 1.00 40.56 531 ASP B CA 1
ATOM 7182 C C . ASP B 1 444 ? 158.530 47.268 95.562 1.00 44.51 531 ASP B C 1
ATOM 7183 O O . ASP B 1 444 ? 157.460 46.977 96.102 1.00 44.32 531 ASP B O 1
ATOM 7188 N N . TYR B 1 445 ? 158.624 47.611 94.255 1.00 40.66 532 TYR B N 1
ATOM 7189 C CA . TYR B 1 445 ? 157.475 47.729 93.343 1.00 40.36 532 TYR B CA 1
ATOM 7190 C C . TYR B 1 445 ? 156.842 46.369 92.981 1.00 45.28 532 TYR B C 1
ATOM 7191 O O . TYR B 1 445 ? 155.673 46.344 92.593 1.00 46.28 532 TYR B O 1
ATOM 7200 N N . THR B 1 446 ? 157.603 45.253 93.077 1.00 40.82 533 THR B N 1
ATOM 7201 C CA . THR B 1 446 ? 157.097 43.913 92.729 1.00 40.42 533 THR B CA 1
ATOM 7202 C C . THR B 1 446 ? 156.002 43.465 93.725 1.00 45.85 533 THR B C 1
ATOM 7203 O O . THR B 1 446 ? 155.844 44.074 94.781 1.00 45.79 533 THR B O 1
ATOM 7207 N N . LYS B 1 447 ? 155.232 42.424 93.365 1.00 43.51 534 LYS B N 1
ATOM 7208 C CA . LYS B 1 447 ? 154.107 41.926 94.155 1.00 43.42 534 LYS B CA 1
ATOM 7209 C C . LYS B 1 447 ? 154.569 41.343 95.492 1.00 48.36 534 LYS B C 1
ATOM 7210 O O . LYS B 1 447 ? 155.120 40.238 95.556 1.00 49.17 534 LYS B O 1
ATOM 7216 N N . GLN B 1 448 ? 154.339 42.128 96.551 1.00 43.97 535 GLN B N 1
ATOM 7217 C CA . GLN B 1 448 ? 154.603 41.825 97.958 1.00 43.94 535 GLN B CA 1
ATOM 7218 C C . GLN B 1 448 ? 153.715 42.756 98.813 1.00 48.47 535 GLN B C 1
ATOM 7219 O O . GLN B 1 448 ? 153.405 43.866 98.375 1.00 48.11 535 GLN B O 1
ATOM 7225 N N . LYS B 1 449 ? 153.291 42.296 100.004 1.00 45.85 536 LYS B N 1
ATOM 7226 C CA . LYS B 1 449 ? 152.306 42.983 100.866 1.00 45.87 536 LYS B CA 1
ATOM 7227 C C . LYS B 1 449 ? 152.829 44.109 101.800 1.00 48.80 536 LYS B C 1
ATOM 7228 O O . LYS B 1 449 ? 152.019 44.640 102.564 1.00 48.48 536 LYS B O 1
ATOM 7234 N N . TYR B 1 450 ? 154.119 44.493 101.754 1.00 44.72 537 TYR B N 1
ATOM 7235 C CA . TYR B 1 450 ? 154.600 45.505 102.699 1.00 44.07 537 TYR B CA 1
ATOM 7236 C C . TYR B 1 450 ? 154.949 46.889 102.076 1.00 47.44 537 TYR B C 1
ATOM 7237 O O . TYR B 1 450 ? 155.806 47.596 102.611 1.00 47.62 537 TYR B O 1
ATOM 7246 N N . LEU B 1 451 ? 154.211 47.313 101.030 1.00 42.52 538 LEU B N 1
ATOM 7247 C CA . LEU B 1 451 ? 154.333 48.613 100.352 1.00 42.30 538 LEU B CA 1
ATOM 7248 C C . LEU B 1 451 ? 155.706 48.837 99.684 1.00 47.91 538 LEU B C 1
ATOM 7249 O O . LEU B 1 451 ? 156.571 47.955 99.702 1.00 48.07 538 LEU B O 1
ATOM 7254 N N . ALA B 1 452 ? 155.895 50.041 99.095 1.00 43.41 539 ALA B N 1
ATOM 7255 C CA . ALA B 1 452 ? 157.161 50.464 98.532 1.00 42.81 539 ALA B CA 1
ATOM 7256 C C . ALA B 1 452 ? 157.985 50.995 99.713 1.00 46.38 539 ALA B C 1
ATOM 7257 O O . ALA B 1 452 ? 157.932 52.180 100.059 1.00 46.16 539 ALA B O 1
ATOM 7259 N N . SER B 1 453 ? 158.640 50.056 100.413 1.00 42.06 540 SER B N 1
ATOM 7260 C CA . SER B 1 453 ? 159.409 50.296 101.628 1.00 41.01 540 SER B CA 1
ATOM 7261 C C . SER B 1 453 ? 160.683 49.459 101.656 1.00 46.07 540 SER B C 1
ATOM 7262 O O . SER B 1 453 ? 160.878 48.615 100.779 1.00 46.99 540 SER B O 1
ATOM 7265 N N . MET B 1 454 ? 161.521 49.649 102.697 1.00 41.40 541 MET B N 1
ATOM 7266 C CA . MET B 1 454 ? 162.735 48.861 102.915 1.00 40.50 541 MET B CA 1
ATOM 7267 C C . MET B 1 454 ? 162.355 47.400 103.148 1.00 45.34 541 MET B C 1
ATOM 7268 O O . MET B 1 454 ? 163.041 46.502 102.658 1.00 46.59 541 MET B O 1
ATOM 7273 N N . GLU B 1 455 ? 161.238 47.174 103.867 1.00 40.77 542 GLU B N 1
ATOM 7274 C CA . GLU B 1 455 ? 160.677 45.857 104.163 1.00 40.57 542 GLU B CA 1
ATOM 7275 C C . GLU B 1 455 ? 160.213 45.188 102.867 1.00 45.51 542 GLU B C 1
ATOM 7276 O O . GLU B 1 455 ? 160.465 44.000 102.665 1.00 44.99 542 GLU B O 1
ATOM 7282 N N . GLY B 1 456 ? 159.565 45.972 102.006 1.00 42.97 543 GLY B N 1
ATOM 7283 C CA . GLY B 1 456 ? 159.086 45.538 100.700 1.00 42.20 543 GLY B CA 1
ATOM 7284 C C . GLY B 1 456 ? 160.222 45.097 99.802 1.00 45.94 543 GLY B C 1
ATOM 7285 O O . GLY B 1 456 ? 160.145 44.037 99.170 1.00 45.28 543 GLY B O 1
ATOM 7286 N N . ALA B 1 457 ? 161.312 45.895 99.795 1.00 41.89 544 ALA B N 1
ATOM 7287 C CA . ALA B 1 457 ? 162.538 45.641 99.046 1.00 40.96 544 ALA B CA 1
ATOM 7288 C C . ALA B 1 457 ? 163.182 44.326 99.486 1.00 45.18 544 ALA B C 1
ATOM 7289 O O . ALA B 1 457 ? 163.421 43.464 98.640 1.00 46.14 544 ALA B O 1
ATOM 7291 N N . VAL B 1 458 ? 163.400 44.147 100.810 1.00 40.20 545 VAL B N 1
ATOM 7292 C CA . VAL B 1 458 ? 163.998 42.942 101.400 1.00 38.72 545 VAL B CA 1
ATOM 7293 C C . VAL B 1 458 ? 163.098 41.713 101.125 1.00 41.81 545 VAL B C 1
ATOM 7294 O O . VAL B 1 458 ? 163.618 40.684 100.697 1.00 40.26 545 VAL B O 1
ATOM 7298 N N . LEU B 1 459 ? 161.766 41.832 101.333 1.00 39.45 546 LEU B N 1
ATOM 7299 C CA . LEU B 1 459 ? 160.837 40.720 101.098 1.00 39.58 546 LEU B CA 1
ATOM 7300 C C . LEU B 1 459 ? 160.842 40.305 99.626 1.00 45.84 546 LEU B C 1
ATOM 7301 O O . LEU B 1 459 ? 160.900 39.107 99.351 1.00 45.18 546 LEU B O 1
ATOM 7306 N N . SER B 1 460 ? 160.827 41.280 98.687 1.00 44.53 547 SER B N 1
ATOM 7307 C CA . SER B 1 460 ? 160.864 40.998 97.238 1.00 44.28 547 SER B CA 1
ATOM 7308 C C . SER B 1 460 ? 162.127 40.221 96.859 1.00 48.77 547 SER B C 1
ATOM 7309 O O . SER B 1 460 ? 162.063 39.345 95.993 1.00 49.13 547 SER B O 1
ATOM 7312 N N . GLY B 1 461 ? 163.237 40.523 97.540 1.00 45.08 548 GLY B N 1
ATOM 7313 C CA . GLY B 1 461 ? 164.509 39.830 97.373 1.00 45.12 548 GLY B CA 1
ATOM 7314 C C . GLY B 1 461 ? 164.422 38.381 97.816 1.00 50.33 548 GLY B C 1
ATOM 7315 O O . GLY B 1 461 ? 164.852 37.483 97.088 1.00 51.11 548 GLY B O 1
ATOM 7316 N N . LYS B 1 462 ? 163.824 38.146 99.000 1.00 47.07 549 LYS B N 1
ATOM 7317 C CA . LYS B 1 462 ? 163.576 36.825 99.591 1.00 47.00 549 LYS B CA 1
ATOM 7318 C C . LYS B 1 462 ? 162.652 36.018 98.670 1.00 50.07 549 LYS B C 1
ATOM 7319 O O . LYS B 1 462 ? 162.925 34.848 98.412 1.00 50.53 549 LYS B O 1
ATOM 7325 N N . LEU B 1 463 ? 161.587 36.661 98.138 1.00 45.23 550 LEU B N 1
ATOM 7326 C CA . LEU B 1 463 ? 160.621 36.045 97.216 1.00 44.63 550 LEU B CA 1
ATOM 7327 C C . LEU B 1 463 ? 161.251 35.718 95.866 1.00 50.75 550 LEU B C 1
ATOM 7328 O O . LEU B 1 463 ? 160.868 34.727 95.242 1.00 50.13 550 LEU B O 1
ATOM 7333 N N . CYS B 1 464 ? 162.202 36.559 95.408 1.00 49.42 551 CYS B N 1
ATOM 7334 C CA . CYS B 1 464 ? 162.916 36.353 94.150 1.00 49.73 551 CYS B CA 1
ATOM 7335 C C . CYS B 1 464 ? 163.848 35.153 94.271 1.00 53.82 551 CYS B C 1
ATOM 7336 O O . CYS B 1 464 ? 163.769 34.246 93.443 1.00 54.20 551 CYS B O 1
ATOM 7339 N N . ALA B 1 465 ? 164.700 35.134 95.323 1.00 49.70 552 ALA B N 1
ATOM 7340 C CA . ALA B 1 465 ? 165.636 34.050 95.604 1.00 49.98 552 ALA B CA 1
ATOM 7341 C C . ALA B 1 465 ? 164.898 32.719 95.746 1.00 55.85 552 ALA B C 1
ATOM 7342 O O . ALA B 1 465 ? 165.383 31.700 95.262 1.00 56.00 552 ALA B O 1
ATOM 7344 N N . GLN B 1 466 ? 163.699 32.748 96.361 1.00 53.98 553 GLN B N 1
ATOM 7345 C CA . GLN B 1 466 ? 162.812 31.600 96.572 1.00 54.31 553 GLN B CA 1
ATOM 7346 C C . GLN B 1 466 ? 162.332 31.031 95.227 1.00 58.19 553 GLN B C 1
ATOM 7347 O O . GLN B 1 466 ? 162.330 29.817 95.054 1.00 58.33 553 GLN B O 1
ATOM 7353 N N . SER B 1 467 ? 161.940 31.908 94.280 1.00 53.86 554 SER B N 1
ATOM 7354 C CA . SER B 1 467 ? 161.464 31.516 92.954 1.00 52.76 554 SER B CA 1
ATOM 7355 C C . SER B 1 467 ? 162.588 30.903 92.114 1.00 55.85 554 SER B C 1
ATOM 7356 O O . SER B 1 467 ? 162.332 29.970 91.352 1.00 55.91 554 SER B O 1
ATOM 7359 N N . VAL B 1 468 ? 163.829 31.413 92.265 1.00 51.45 555 VAL B N 1
ATOM 7360 C CA . VAL B 1 468 ? 165.008 30.934 91.538 1.00 50.74 555 VAL B CA 1
ATOM 7361 C C . VAL B 1 468 ? 165.351 29.515 92.019 1.00 57.73 555 VAL B C 1
ATOM 7362 O O . VAL B 1 468 ? 165.509 28.629 91.178 1.00 59.43 555 VAL B O 1
ATOM 7366 N N . VAL B 1 469 ? 165.411 29.285 93.356 1.00 54.42 556 VAL B N 1
ATOM 7367 C CA . VAL B 1 469 ? 165.732 27.971 93.936 1.00 54.45 556 VAL B CA 1
ATOM 7368 C C . VAL B 1 469 ? 164.617 26.943 93.651 1.00 59.64 556 VAL B C 1
ATOM 7369 O O . VAL B 1 469 ? 164.922 25.756 93.531 1.00 61.01 556 VAL B O 1
ATOM 7373 N N . GLU B 1 470 ? 163.351 27.394 93.515 1.00 54.91 557 GLU B N 1
ATOM 7374 C CA . GLU B 1 470 ? 162.215 26.535 93.176 1.00 54.64 557 GLU B CA 1
ATOM 7375 C C . GLU B 1 470 ? 162.356 25.994 91.754 1.00 60.30 557 GLU B C 1
ATOM 7376 O O . GLU B 1 470 ? 161.911 24.882 91.482 1.00 61.22 557 GLU B O 1
ATOM 7382 N N . ASP B 1 471 ? 162.967 26.789 90.854 1.00 57.50 558 ASP B N 1
ATOM 7383 C CA . ASP B 1 471 ? 163.183 26.453 89.447 1.00 57.68 558 ASP B CA 1
ATOM 7384 C C . ASP B 1 471 ? 164.597 25.894 89.182 1.00 63.48 558 ASP B C 1
ATOM 7385 O O . ASP B 1 471 ? 165.004 25.827 88.020 1.00 63.51 558 ASP B O 1
ATOM 7390 N N . TYR B 1 472 ? 165.326 25.469 90.239 1.00 61.25 559 TYR B N 1
ATOM 7391 C CA . TYR B 1 472 ? 166.690 24.935 90.142 1.00 61.49 559 TYR B CA 1
ATOM 7392 C C . TYR B 1 472 ? 166.827 23.835 89.076 1.00 67.95 559 TYR B C 1
ATOM 7393 O O . TYR B 1 472 ? 167.764 23.888 88.281 1.00 67.43 559 TYR B O 1
ATOM 7402 N N . LYS B 1 473 ? 165.913 22.844 89.076 1.00 66.89 560 LYS B N 1
ATOM 7403 C CA . LYS B 1 473 ? 165.905 21.701 88.149 1.00 67.69 560 LYS B CA 1
ATOM 7404 C C . LYS B 1 473 ? 165.855 22.158 86.685 1.00 73.92 560 LYS B C 1
ATOM 7405 O O . LYS B 1 473 ? 166.647 21.690 85.865 1.00 73.61 560 LYS B O 1
ATOM 7411 N N . MET B 1 474 ? 164.937 23.088 86.376 1.00 72.86 561 MET B N 1
ATOM 7412 C CA . MET B 1 474 ? 164.719 23.650 85.048 1.00 73.88 561 MET B CA 1
ATOM 7413 C C . MET B 1 474 ? 165.883 24.586 84.649 1.00 75.95 561 MET B C 1
ATOM 7414 O O . MET B 1 474 ? 166.239 24.646 83.470 1.00 76.03 561 MET B O 1
ATOM 7419 N N . LEU B 1 475 ? 166.459 25.323 85.618 1.00 70.88 562 LEU B N 1
ATOM 7420 C CA . LEU B 1 475 ? 167.548 26.266 85.353 1.00 70.61 562 LEU B CA 1
ATOM 7421 C C . LEU B 1 475 ? 168.903 25.560 85.164 1.00 78.67 562 LEU B C 1
ATOM 7422 O O . LEU B 1 475 ? 169.755 26.088 84.448 1.00 78.75 562 LEU B O 1
ATOM 7427 N N . SER B 1 476 ? 169.108 24.388 85.808 1.00 77.73 563 SER B N 1
ATOM 7428 C CA . SER B 1 476 ? 170.344 23.607 85.693 1.00 78.62 563 SER B CA 1
ATOM 7429 C C . SER B 1 476 ? 170.395 22.839 84.378 1.00 86.74 563 SER B C 1
ATOM 7430 O O . SER B 1 476 ? 171.470 22.713 83.792 1.00 86.48 563 SER B O 1
ATOM 7433 N N . ARG B 1 477 ? 169.232 22.316 83.923 1.00 86.94 564 ARG B N 1
ATOM 7434 C CA . ARG B 1 477 ? 169.099 21.566 82.676 1.00 88.57 564 ARG B CA 1
ATOM 7435 C C . ARG B 1 477 ? 169.305 22.500 81.465 1.00 97.47 564 ARG B C 1
ATOM 7436 O O . ARG B 1 477 ? 169.947 22.092 80.493 1.00 98.09 564 ARG B O 1
ATOM 7444 N N . ARG B 1 478 ? 168.825 23.770 81.561 1.00 96.04 565 ARG B N 1
ATOM 7445 C CA . ARG B 1 478 ? 168.920 24.799 80.514 1.00 96.58 565 ARG B CA 1
ATOM 7446 C C . ARG B 1 478 ? 170.393 25.192 80.253 1.00 102.28 565 ARG B C 1
ATOM 7447 O O . ARG B 1 478 ? 170.743 25.538 79.119 1.00 102.18 565 ARG B O 1
ATOM 7455 N N . SER B 1 479 ? 171.242 25.093 81.298 1.00 99.29 566 SER B N 1
ATOM 7456 C CA . SER B 1 479 ? 172.667 25.419 81.275 1.00 129.32 566 SER B CA 1
ATOM 7457 C C . SER B 1 479 ? 173.459 24.459 80.383 1.00 145.94 566 SER B C 1
ATOM 7458 O O . SER B 1 479 ? 174.353 24.892 79.657 1.00 100.91 566 SER B O 1
ATOM 7461 N N . THR C 1 15 ? 186.677 29.101 118.705 1.00 113.86 102 THR C N 1
ATOM 7462 C CA . THR C 1 15 ? 185.751 29.770 117.788 1.00 113.41 102 THR C CA 1
ATOM 7463 C C . THR C 1 15 ? 184.973 30.834 118.579 1.00 116.15 102 THR C C 1
ATOM 7464 O O . THR C 1 15 ? 184.961 32.002 118.182 1.00 115.99 102 THR C O 1
ATOM 7468 N N . LYS C 1 16 ? 184.369 30.429 119.719 1.00 111.12 103 LYS C N 1
ATOM 7469 C CA . LYS C 1 16 ? 183.626 31.299 120.627 1.00 109.94 103 LYS C CA 1
ATOM 7470 C C . LYS C 1 16 ? 184.063 31.016 122.072 1.00 110.42 103 LYS C C 1
ATOM 7471 O O . LYS C 1 16 ? 183.939 29.873 122.524 1.00 109.71 103 LYS C O 1
ATOM 7477 N N . PRO C 1 17 ? 184.616 32.030 122.794 1.00 104.33 104 PRO C N 1
ATOM 7478 C CA . PRO C 1 17 ? 185.090 31.796 124.171 1.00 102.84 104 PRO C CA 1
ATOM 7479 C C . PRO C 1 17 ? 183.988 31.400 125.152 1.00 102.71 104 PRO C C 1
ATOM 7480 O O . PRO C 1 17 ? 182.887 31.953 125.106 1.00 102.29 104 PRO C O 1
ATOM 7484 N N . LEU C 1 18 ? 184.295 30.432 126.034 1.00 96.15 105 LEU C N 1
ATOM 7485 C CA . LEU C 1 18 ? 183.365 29.964 127.060 1.00 94.49 105 LEU C CA 1
ATOM 7486 C C . LEU C 1 18 ? 183.294 30.953 128.218 1.00 96.77 105 LEU C C 1
ATOM 7487 O O . LEU C 1 18 ? 184.316 31.527 128.612 1.00 96.06 105 LEU C O 1
ATOM 7492 N N . GLN C 1 19 ? 182.089 31.134 128.772 1.00 92.09 106 GLN C N 1
ATOM 7493 C CA . GLN C 1 19 ? 181.872 31.969 129.946 1.00 91.12 106 GLN C CA 1
ATOM 7494 C C . GLN C 1 19 ? 181.803 31.016 131.139 1.00 92.96 106 GLN C C 1
ATOM 7495 O O . GLN C 1 19 ? 180.856 30.233 131.248 1.00 92.15 106 GLN C O 1
ATOM 7501 N N . VAL C 1 20 ? 182.864 31.000 131.965 1.00 88.20 107 VAL C N 1
ATOM 7502 C CA . VAL C 1 20 ? 182.953 30.070 133.097 1.00 87.34 107 VAL C CA 1
ATOM 7503 C C . VAL C 1 20 ? 182.759 30.829 134.408 1.00 87.86 107 VAL C C 1
ATOM 7504 O O . VAL C 1 20 ? 183.533 31.734 134.713 1.00 86.94 107 VAL C O 1
ATOM 7508 N N . VAL C 1 21 ? 181.717 30.459 135.170 1.00 81.95 108 VAL C N 1
ATOM 7509 C CA . VAL C 1 21 ? 181.402 31.083 136.458 1.00 80.56 108 VAL C CA 1
ATOM 7510 C C . VAL C 1 21 ? 182.134 30.303 137.555 1.00 80.51 108 VAL C C 1
ATOM 7511 O O . VAL C 1 21 ? 181.876 29.112 137.720 1.00 79.56 108 VAL C O 1
ATOM 7515 N N . ILE C 1 22 ? 183.055 30.966 138.284 1.00 74.44 109 ILE C N 1
ATOM 7516 C CA . ILE C 1 22 ? 183.845 30.337 139.354 1.00 72.81 109 ILE C CA 1
ATOM 7517 C C . ILE C 1 22 ? 183.424 30.916 140.720 1.00 73.83 109 ILE C C 1
ATOM 7518 O O . ILE C 1 22 ? 183.408 32.137 140.897 1.00 73.34 109 ILE C O 1
ATOM 7523 N N . ALA C 1 23 ? 183.088 30.031 141.672 1.00 68.26 110 ALA C N 1
ATOM 7524 C CA . ALA C 1 23 ? 182.683 30.404 143.026 1.00 67.31 110 ALA C CA 1
ATOM 7525 C C . ALA C 1 23 ? 183.858 30.280 144.013 1.00 69.10 110 ALA C C 1
ATOM 7526 O O . ALA C 1 23 ? 184.224 29.174 144.405 1.00 68.72 110 ALA C O 1
ATOM 7528 N N . GLY C 1 24 ? 184.437 31.418 144.388 1.00 64.18 111 GLY C N 1
ATOM 7529 C CA . GLY C 1 24 ? 185.541 31.484 145.339 1.00 63.15 111 GLY C CA 1
ATOM 7530 C C . GLY C 1 24 ? 186.860 31.908 144.744 1.00 65.72 111 GLY C C 1
ATOM 7531 O O . GLY C 1 24 ? 187.388 31.218 143.873 1.00 66.06 111 GLY C O 1
ATOM 7532 N N . ALA C 1 25 ? 187.414 33.034 145.233 1.00 61.11 112 ALA C N 1
ATOM 7533 C CA . ALA C 1 25 ? 188.683 33.587 144.758 1.00 60.80 112 ALA C CA 1
ATOM 7534 C C . ALA C 1 25 ? 189.854 33.292 145.715 1.00 65.06 112 ALA C C 1
ATOM 7535 O O . ALA C 1 25 ? 190.607 34.193 146.107 1.00 63.66 112 ALA C O 1
ATOM 7537 N N . GLY C 1 26 ? 190.007 32.012 146.045 1.00 62.65 113 GLY C N 1
ATOM 7538 C CA . GLY C 1 26 ? 191.140 31.511 146.803 1.00 63.06 113 GLY C CA 1
ATOM 7539 C C . GLY C 1 26 ? 192.198 31.182 145.771 1.00 68.53 113 GLY C C 1
ATOM 7540 O O . GLY C 1 26 ? 192.000 31.491 144.593 1.00 68.69 113 GLY C O 1
ATOM 7541 N N . LEU C 1 27 ? 193.306 30.529 146.154 1.00 65.38 114 LEU C N 1
ATOM 7542 C CA . LEU C 1 27 ? 194.336 30.199 145.157 1.00 64.65 114 LEU C CA 1
ATOM 7543 C C . LEU C 1 27 ? 193.812 29.250 144.066 1.00 67.72 114 LEU C C 1
ATOM 7544 O O . LEU C 1 27 ? 194.265 29.356 142.928 1.00 67.53 114 LEU C O 1
ATOM 7549 N N . ALA C 1 28 ? 192.841 28.368 144.394 1.00 63.57 115 ALA C N 1
ATOM 7550 C CA . ALA C 1 28 ? 192.256 27.432 143.431 1.00 63.54 115 ALA C CA 1
ATOM 7551 C C . ALA C 1 28 ? 191.405 28.156 142.394 1.00 68.97 115 ALA C C 1
ATOM 7552 O O . ALA C 1 28 ? 191.565 27.895 141.204 1.00 69.61 115 ALA C O 1
ATOM 7554 N N . GLY C 1 29 ? 190.541 29.070 142.849 1.00 65.18 116 GLY C N 1
ATOM 7555 C CA . GLY C 1 29 ? 189.687 29.884 141.992 1.00 64.39 116 GLY C CA 1
ATOM 7556 C C . GLY C 1 29 ? 190.476 30.852 141.140 1.00 68.12 116 GLY C C 1
ATOM 7557 O O . GLY C 1 29 ? 190.205 30.982 139.943 1.00 68.30 116 GLY C O 1
ATOM 7558 N N . LEU C 1 30 ? 191.476 31.521 141.751 1.00 64.46 117 LEU C N 1
ATOM 7559 C CA . LEU C 1 30 ? 192.362 32.461 141.064 1.00 64.52 117 LEU C CA 1
ATOM 7560 C C . LEU C 1 30 ? 193.162 31.736 139.981 1.00 71.68 117 LEU C C 1
ATOM 7561 O O . LEU C 1 30 ? 193.298 32.259 138.874 1.00 70.77 117 LEU C O 1
ATOM 7566 N N . SER C 1 31 ? 193.643 30.508 140.287 1.00 70.96 118 SER C N 1
ATOM 7567 C CA . SER C 1 31 ? 194.401 29.679 139.350 1.00 71.53 118 SER C CA 1
ATOM 7568 C C . SER C 1 31 ? 193.501 29.207 138.198 1.00 76.16 118 SER C C 1
ATOM 7569 O O . SER C 1 31 ? 193.928 29.288 137.047 1.00 75.95 118 SER C O 1
ATOM 7572 N N . THR C 1 32 ? 192.250 28.764 138.497 1.00 72.89 119 THR C N 1
ATOM 7573 C CA . THR C 1 32 ? 191.280 28.325 137.480 1.00 72.67 119 THR C CA 1
ATOM 7574 C C . THR C 1 32 ? 191.036 29.472 136.487 1.00 78.19 119 THR C C 1
ATOM 7575 O O . THR C 1 32 ? 191.129 29.258 135.282 1.00 77.78 119 THR C O 1
ATOM 7579 N N . ALA C 1 33 ? 190.783 30.686 137.005 1.00 76.66 120 ALA C N 1
ATOM 7580 C CA . ALA C 1 33 ? 190.543 31.899 136.228 1.00 77.61 120 ALA C CA 1
ATOM 7581 C C . ALA C 1 33 ? 191.756 32.276 135.365 1.00 83.34 120 ALA C C 1
ATOM 7582 O O . ALA C 1 33 ? 191.569 32.598 134.193 1.00 83.54 120 ALA C O 1
ATOM 7584 N N . LYS C 1 34 ? 192.987 32.200 135.929 1.00 80.60 121 LYS C N 1
ATOM 7585 C CA . LYS C 1 34 ? 194.252 32.518 135.252 1.00 80.55 121 LYS C CA 1
ATOM 7586 C C . LYS C 1 34 ? 194.464 31.626 134.022 1.00 86.03 121 LYS C C 1
ATOM 7587 O O . LYS C 1 34 ? 194.715 32.150 132.936 1.00 85.38 121 LYS C O 1
ATOM 7593 N N . TYR C 1 35 ? 194.350 30.294 134.186 1.00 84.13 122 TYR C N 1
ATOM 7594 C CA . TYR C 1 35 ? 194.600 29.351 133.099 1.00 84.53 122 TYR C CA 1
ATOM 7595 C C . TYR C 1 35 ? 193.434 29.264 132.102 1.00 89.31 122 TYR C C 1
ATOM 7596 O O . TYR C 1 35 ? 193.682 28.908 130.947 1.00 89.43 122 TYR C O 1
ATOM 7605 N N . LEU C 1 36 ? 192.200 29.649 132.495 1.00 85.74 123 LEU C N 1
ATOM 7606 C CA . LEU C 1 36 ? 191.080 29.681 131.545 1.00 85.00 123 LEU C CA 1
ATOM 7607 C C . LEU C 1 36 ? 191.232 30.904 130.640 1.00 90.17 123 LEU C C 1
ATOM 7608 O O . LEU C 1 36 ? 190.955 30.811 129.445 1.00 90.00 123 LEU C O 1
ATOM 7613 N N . ALA C 1 37 ? 191.717 32.034 131.208 1.00 87.71 124 ALA C N 1
ATOM 7614 C CA . ALA C 1 37 ? 191.979 33.285 130.488 1.00 88.09 124 ALA C CA 1
ATOM 7615 C C . ALA C 1 37 ? 193.113 33.095 129.476 1.00 93.79 124 ALA C C 1
ATOM 7616 O O . ALA C 1 37 ? 193.044 33.644 128.374 1.00 93.49 124 ALA C O 1
ATOM 7618 N N . ASP C 1 38 ? 194.138 32.288 129.847 1.00 91.40 125 ASP C N 1
ATOM 7619 C CA . ASP C 1 38 ? 195.286 31.936 129.005 1.00 91.45 125 ASP C CA 1
ATOM 7620 C C . ASP C 1 38 ? 194.842 31.091 127.807 1.00 95.32 125 ASP C C 1
ATOM 7621 O O . ASP C 1 38 ? 195.423 31.198 126.727 1.00 94.67 125 ASP C O 1
ATOM 7626 N N . ALA C 1 39 ? 193.797 30.269 128.002 1.00 92.26 126 ALA C N 1
ATOM 7627 C CA . ALA C 1 39 ? 193.217 29.402 126.978 1.00 92.48 126 ALA C CA 1
ATOM 7628 C C . ALA C 1 39 ? 192.284 30.177 126.021 1.00 97.90 126 ALA C C 1
ATOM 7629 O O . ALA C 1 39 ? 191.800 29.606 125.040 1.00 97.77 126 ALA C O 1
ATOM 7631 N N . GLY C 1 40 ? 192.051 31.458 126.319 1.00 94.94 127 GLY C N 1
ATOM 7632 C CA . GLY C 1 40 ? 191.215 32.350 125.523 1.00 94.61 127 GLY C CA 1
ATOM 7633 C C . GLY C 1 40 ? 189.752 32.403 125.916 1.00 98.12 127 GLY C C 1
ATOM 7634 O O . GLY C 1 40 ? 188.940 32.943 125.164 1.00 97.64 127 GLY C O 1
ATOM 7635 N N . HIS C 1 41 ? 189.401 31.863 127.097 1.00 94.32 128 HIS C N 1
ATOM 7636 C CA . HIS C 1 41 ? 188.025 31.847 127.598 1.00 93.87 128 HIS C CA 1
ATOM 7637 C C . HIS C 1 41 ? 187.762 33.039 128.533 1.00 95.78 128 HIS C C 1
ATOM 7638 O O . HIS C 1 41 ? 188.697 33.775 128.866 1.00 95.19 128 HIS C O 1
ATOM 7645 N N . LYS C 1 42 ? 186.482 33.263 128.904 1.00 90.91 129 LYS C N 1
ATOM 7646 C CA . LYS C 1 42 ? 186.083 34.380 129.764 1.00 89.80 129 LYS C CA 1
ATOM 7647 C C . LYS C 1 42 ? 185.666 33.888 131.166 1.00 90.92 129 LYS C C 1
ATOM 7648 O O . LYS C 1 42 ? 184.505 33.516 131.370 1.00 90.56 129 LYS C O 1
ATOM 7654 N N . PRO C 1 43 ? 186.587 33.906 132.158 1.00 85.36 130 PRO C N 1
ATOM 7655 C CA . PRO C 1 43 ? 186.193 33.489 133.510 1.00 84.03 130 PRO C CA 1
ATOM 7656 C C . PRO C 1 43 ? 185.496 34.620 134.273 1.00 84.79 130 PRO C C 1
ATOM 7657 O O . PRO C 1 43 ? 185.852 35.793 134.121 1.00 84.10 130 PRO C O 1
ATOM 7661 N N . ILE C 1 44 ? 184.490 34.259 135.081 1.00 79.02 131 ILE C N 1
ATOM 7662 C CA . ILE C 1 44 ? 183.764 35.182 135.956 1.00 77.74 131 ILE C CA 1
ATOM 7663 C C . ILE C 1 44 ? 183.973 34.653 137.383 1.00 77.28 131 ILE C C 1
ATOM 7664 O O . ILE C 1 44 ? 183.296 33.715 137.824 1.00 76.37 131 ILE C O 1
ATOM 7669 N N . LEU C 1 45 ? 184.983 35.220 138.059 1.00 70.63 132 LEU C N 1
ATOM 7670 C CA . LEU C 1 45 ? 185.396 34.845 139.407 1.00 68.83 132 LEU C CA 1
ATOM 7671 C C . LEU C 1 45 ? 184.613 35.650 140.446 1.00 70.45 132 LEU C C 1
ATOM 7672 O O . LEU C 1 45 ? 184.745 36.874 140.525 1.00 69.96 132 LEU C O 1
ATOM 7677 N N . LEU C 1 46 ? 183.783 34.945 141.228 1.00 65.76 133 LEU C N 1
ATOM 7678 C CA . LEU C 1 46 ? 182.931 35.536 142.258 1.00 65.16 133 LEU C CA 1
ATOM 7679 C C . LEU C 1 46 ? 183.412 35.163 143.663 1.00 68.42 133 LEU C C 1
ATOM 7680 O O . LEU C 1 46 ? 183.350 33.993 144.055 1.00 68.48 133 LEU C O 1
ATOM 7685 N N . GLU C 1 47 ? 183.880 36.173 144.419 1.00 63.65 134 GLU C N 1
ATOM 7686 C CA . GLU C 1 47 ? 184.373 36.012 145.785 1.00 62.71 134 GLU C CA 1
ATOM 7687 C C . GLU C 1 47 ? 183.344 36.516 146.787 1.00 66.31 134 GLU C C 1
ATOM 7688 O O . GLU C 1 47 ? 182.916 37.664 146.691 1.00 66.86 134 GLU C O 1
ATOM 7694 N N . ALA C 1 48 ? 182.997 35.675 147.775 1.00 61.62 135 ALA C N 1
ATOM 7695 C CA . ALA C 1 48 ? 182.037 35.975 148.842 1.00 60.82 135 ALA C CA 1
ATOM 7696 C C . ALA C 1 48 ? 182.421 37.183 149.707 1.00 64.72 135 ALA C C 1
ATOM 7697 O O . ALA C 1 48 ? 181.542 37.960 150.087 1.00 65.30 135 ALA C O 1
ATOM 7699 N N . ARG C 1 49 ? 183.709 37.321 150.044 1.00 60.10 136 ARG C N 1
ATOM 7700 C CA . ARG C 1 49 ? 184.197 38.353 150.964 1.00 59.37 136 ARG C CA 1
ATOM 7701 C C . ARG C 1 49 ? 184.740 39.591 150.249 1.00 63.17 136 ARG C C 1
ATOM 7702 O O . ARG C 1 49 ? 184.727 39.651 149.022 1.00 63.56 136 ARG C O 1
ATOM 7710 N N . ASP C 1 50 ? 185.191 40.592 151.034 1.00 59.68 137 ASP C N 1
ATOM 7711 C CA . ASP C 1 50 ? 185.773 41.848 150.548 1.00 59.74 137 ASP C CA 1
ATOM 7712 C C . ASP C 1 50 ? 187.318 41.736 150.519 1.00 63.24 137 ASP C C 1
ATOM 7713 O O . ASP C 1 50 ? 188.028 42.753 150.531 1.00 63.29 137 ASP C O 1
ATOM 7718 N N . VAL C 1 51 ? 187.828 40.485 150.461 1.00 58.20 138 VAL C N 1
ATOM 7719 C CA . VAL C 1 51 ? 189.259 40.170 150.442 1.00 57.15 138 VAL C CA 1
ATOM 7720 C C . VAL C 1 51 ? 189.513 38.959 149.516 1.00 61.46 138 VAL C C 1
ATOM 7721 O O . VAL C 1 51 ? 188.684 38.047 149.423 1.00 60.84 138 VAL C O 1
ATOM 7725 N N . LEU C 1 52 ? 190.658 38.972 148.824 1.00 58.15 139 LEU C N 1
ATOM 7726 C CA . LEU C 1 52 ? 191.090 37.876 147.950 1.00 57.02 139 LEU C CA 1
ATOM 7727 C C . LEU C 1 52 ? 191.994 36.895 148.723 1.00 60.22 139 LEU C C 1
ATOM 7728 O O . LEU C 1 52 ? 192.600 37.276 149.728 1.00 59.03 139 LEU C O 1
ATOM 7733 N N . GLY C 1 53 ? 192.100 35.663 148.230 1.00 57.18 140 GLY C N 1
ATOM 7734 C CA . GLY C 1 53 ? 193.013 34.672 148.785 1.00 57.21 140 GLY C CA 1
ATOM 7735 C C . GLY C 1 53 ? 192.460 33.509 149.571 1.00 61.98 140 GLY C C 1
ATOM 7736 O O . GLY C 1 53 ? 193.071 32.435 149.583 1.00 62.56 140 GLY C O 1
ATOM 7737 N N . GLY C 1 54 ? 191.344 33.729 150.254 1.00 58.24 141 GLY C N 1
ATOM 7738 C CA . GLY C 1 54 ? 190.722 32.706 151.080 1.00 58.26 141 GLY C CA 1
ATOM 7739 C C . GLY C 1 54 ? 191.532 32.415 152.323 1.00 62.62 141 GLY C C 1
ATOM 7740 O O . GLY C 1 54 ? 191.672 33.279 153.193 1.00 63.05 141 GLY C O 1
ATOM 7741 N N . LYS C 1 55 ? 192.119 31.212 152.387 1.00 57.98 142 LYS C N 1
ATOM 7742 C CA . LYS C 1 55 ? 192.943 30.800 153.517 1.00 57.02 142 LYS C CA 1
ATOM 7743 C C . LYS C 1 55 ? 194.333 31.494 153.495 1.00 60.42 142 LYS C C 1
ATOM 7744 O O . LYS C 1 55 ? 195.111 31.308 154.434 1.00 59.81 142 LYS C O 1
ATOM 7750 N N . ILE C 1 56 ? 194.621 32.327 152.465 1.00 56.55 143 ILE C N 1
ATOM 7751 C CA . ILE C 1 56 ? 195.868 33.102 152.406 1.00 56.62 143 ILE C CA 1
ATOM 7752 C C . ILE C 1 56 ? 195.537 34.616 152.579 1.00 62.36 143 ILE C C 1
ATOM 7753 O O . ILE C 1 56 ? 196.448 35.438 152.595 1.00 62.46 143 ILE C O 1
ATOM 7758 N N . ALA C 1 57 ? 194.244 34.966 152.762 1.00 58.95 144 ALA C N 1
ATOM 7759 C CA . ALA C 1 57 ? 193.798 36.352 152.935 1.00 58.47 144 ALA C CA 1
ATOM 7760 C C . ALA C 1 57 ? 194.429 37.025 154.160 1.00 62.32 144 ALA C C 1
ATOM 7761 O O . ALA C 1 57 ? 194.703 36.369 155.170 1.00 62.07 144 ALA C O 1
ATOM 7763 N N . ALA C 1 58 ? 194.672 38.335 154.039 1.00 58.47 145 ALA C N 1
ATOM 7764 C CA . ALA C 1 58 ? 195.230 39.190 155.080 1.00 58.27 145 ALA C CA 1
ATOM 7765 C C . ALA C 1 58 ? 194.451 40.506 155.148 1.00 63.05 145 ALA C C 1
ATOM 7766 O O . ALA C 1 58 ? 193.796 40.883 154.173 1.00 62.33 145 ALA C O 1
ATOM 7768 N N . TRP C 1 59 ? 194.503 41.192 156.305 1.00 60.37 146 TRP C N 1
ATOM 7769 C CA . TRP C 1 59 ? 193.799 42.456 156.516 1.00 60.54 146 TRP C CA 1
ATOM 7770 C C . TRP C 1 59 ? 194.704 43.487 157.172 1.00 63.48 146 TRP C C 1
ATOM 7771 O O . TRP C 1 59 ? 195.510 43.135 158.033 1.00 62.48 146 TRP C O 1
ATOM 7782 N N . LYS C 1 60 ? 194.569 44.763 156.758 1.00 59.88 147 LYS C N 1
ATOM 7783 C CA . LYS C 1 60 ? 195.328 45.896 157.295 1.00 58.90 147 LYS C CA 1
ATOM 7784 C C . LYS C 1 60 ? 194.516 46.546 158.413 1.00 63.27 147 LYS C C 1
ATOM 7785 O O . LYS C 1 60 ? 193.376 46.948 158.179 1.00 63.56 147 LYS C O 1
ATOM 7791 N N . ASP C 1 61 ? 195.071 46.622 159.633 1.00 60.20 148 ASP C N 1
ATOM 7792 C CA . ASP C 1 61 ? 194.353 47.241 160.753 1.00 60.33 148 ASP C CA 1
ATOM 7793 C C . ASP C 1 61 ? 194.518 48.795 160.745 1.00 66.24 148 ASP C C 1
ATOM 7794 O O . ASP C 1 61 ? 195.168 49.337 159.844 1.00 65.59 148 ASP C O 1
ATOM 7799 N N . GLU C 1 62 ? 193.904 49.491 161.734 1.00 64.73 149 GLU C N 1
ATOM 7800 C CA . GLU C 1 62 ? 193.908 50.955 161.888 1.00 65.74 149 GLU C CA 1
ATOM 7801 C C . GLU C 1 62 ? 195.322 51.576 161.861 1.00 71.07 149 GLU C C 1
ATOM 7802 O O . GLU C 1 62 ? 195.521 52.618 161.222 1.00 71.28 149 GLU C O 1
ATOM 7808 N N . ASP C 1 63 ? 196.299 50.913 162.506 1.00 67.67 150 ASP C N 1
ATOM 7809 C CA . ASP C 1 63 ? 197.693 51.366 162.587 1.00 67.35 150 ASP C CA 1
ATOM 7810 C C . ASP C 1 63 ? 198.486 51.084 161.289 1.00 70.76 150 ASP C C 1
ATOM 7811 O O . ASP C 1 63 ? 199.657 51.466 161.198 1.00 70.04 150 ASP C O 1
ATOM 7816 N N . GLY C 1 64 ? 197.843 50.439 160.311 1.00 67.49 151 GLY C N 1
ATOM 7817 C CA . GLY C 1 64 ? 198.437 50.113 159.017 1.00 67.19 151 GLY C CA 1
ATOM 7818 C C . GLY C 1 64 ? 199.248 48.830 158.980 1.00 70.94 151 GLY C C 1
ATOM 7819 O O . GLY C 1 64 ? 199.985 48.598 158.015 1.00 71.31 151 GLY C O 1
ATOM 7820 N N . ASP C 1 65 ? 199.112 47.982 160.024 1.00 65.71 152 ASP C N 1
ATOM 7821 C CA . ASP C 1 65 ? 199.816 46.706 160.145 1.00 64.53 152 ASP C CA 1
ATOM 7822 C C . ASP C 1 65 ? 198.935 45.543 159.680 1.00 67.46 152 ASP C C 1
ATOM 7823 O O . ASP C 1 65 ? 197.746 45.486 160.010 1.00 67.51 152 ASP C O 1
ATOM 7828 N N . TRP C 1 66 ? 199.522 44.627 158.898 1.00 62.71 153 TRP C N 1
ATOM 7829 C CA . TRP C 1 66 ? 198.822 43.467 158.353 1.00 61.91 153 TRP C CA 1
ATOM 7830 C C . TRP C 1 66 ? 198.827 42.271 159.299 1.00 64.16 153 TRP C C 1
ATOM 7831 O O . TRP C 1 66 ? 199.818 42.020 159.992 1.00 64.09 153 TRP C O 1
ATOM 7842 N N . TYR C 1 67 ? 197.710 41.527 159.303 1.00 59.10 154 TYR C N 1
ATOM 7843 C CA . TYR C 1 67 ? 197.517 40.271 160.026 1.00 58.14 154 TYR C CA 1
ATOM 7844 C C . TYR C 1 67 ? 196.919 39.272 159.033 1.00 59.70 154 TYR C C 1
ATOM 7845 O O . TYR C 1 67 ? 196.059 39.641 158.234 1.00 58.57 154 TYR C O 1
ATOM 7854 N N . GLU C 1 68 ? 197.426 38.033 159.042 1.00 55.41 155 GLU C N 1
ATOM 7855 C CA . GLU C 1 68 ? 197.086 36.995 158.071 1.00 54.54 155 GLU C CA 1
ATOM 7856 C C . GLU C 1 68 ? 196.219 35.872 158.630 1.00 58.65 155 GLU C C 1
ATOM 7857 O O . GLU C 1 68 ? 196.157 35.671 159.845 1.00 58.20 155 GLU C O 1
ATOM 7863 N N . THR C 1 69 ? 195.571 35.112 157.719 1.00 55.96 156 THR C N 1
ATOM 7864 C CA . THR C 1 69 ? 194.764 33.924 158.048 1.00 55.58 156 THR C CA 1
ATOM 7865 C C . THR C 1 69 ? 195.721 32.830 158.573 1.00 59.58 156 THR C C 1
ATOM 7866 O O . THR C 1 69 ? 195.360 32.081 159.488 1.00 59.17 156 THR C O 1
ATOM 7870 N N . GLY C 1 70 ? 196.929 32.786 158.003 1.00 55.60 157 GLY C N 1
ATOM 7871 C CA . GLY C 1 70 ? 197.960 31.845 158.405 1.00 55.21 157 GLY C CA 1
ATOM 7872 C C . GLY C 1 70 ? 199.377 32.188 158.004 1.00 57.93 157 GLY C C 1
ATOM 7873 O O . GLY C 1 70 ? 199.599 33.050 157.148 1.00 57.48 157 GLY C O 1
ATOM 7874 N N . LEU C 1 71 ? 200.344 31.499 158.646 1.00 53.12 158 LEU C N 1
ATOM 7875 C CA . LEU C 1 71 ? 201.774 31.579 158.359 1.00 52.19 158 LEU C CA 1
ATOM 7876 C C . LEU C 1 71 ? 202.022 30.640 157.196 1.00 55.22 158 LEU C C 1
ATOM 7877 O O . LEU C 1 71 ? 201.943 29.424 157.371 1.00 55.69 158 LEU C O 1
ATOM 7882 N N . HIS C 1 72 ? 202.256 31.188 156.005 1.00 51.56 159 HIS C N 1
ATOM 7883 C CA . HIS C 1 72 ? 202.433 30.386 154.803 1.00 52.21 159 HIS C CA 1
ATOM 7884 C C . HIS C 1 72 ? 203.882 30.306 154.370 1.00 60.34 159 HIS C C 1
ATOM 7885 O O . HIS C 1 72 ? 204.571 31.323 154.275 1.00 60.93 159 HIS C O 1
ATOM 7892 N N . ILE C 1 73 ? 204.329 29.070 154.094 1.00 59.01 160 ILE C N 1
ATOM 7893 C CA . ILE C 1 73 ? 205.673 28.741 153.641 1.00 59.28 160 ILE C CA 1
ATOM 7894 C C . ILE C 1 73 ? 205.583 28.118 152.265 1.00 64.41 160 ILE C C 1
ATOM 7895 O O . ILE C 1 73 ? 204.805 27.192 152.047 1.00 64.96 160 ILE C O 1
ATOM 7900 N N . PHE C 1 74 ? 206.381 28.644 151.342 1.00 61.51 161 PHE C N 1
ATOM 7901 C CA . PHE C 1 74 ? 206.517 28.168 149.971 1.00 61.74 161 PHE C CA 1
ATOM 7902 C C . PHE C 1 74 ? 207.730 27.258 149.930 1.00 66.19 161 PHE C C 1
ATOM 7903 O O . PHE C 1 74 ? 208.750 27.576 150.553 1.00 66.54 161 PHE C O 1
ATOM 7911 N N . PHE C 1 75 ? 207.615 26.109 149.249 1.00 61.39 162 PHE C N 1
ATOM 7912 C CA . PHE C 1 75 ? 208.703 25.136 149.163 1.00 59.96 162 PHE C CA 1
ATOM 7913 C C . PHE C 1 75 ? 209.250 25.052 147.746 1.00 65.51 162 PHE C C 1
ATOM 7914 O O . PHE C 1 75 ? 208.561 25.435 146.794 1.00 66.04 162 PHE C O 1
ATOM 7922 N N . GLY C 1 76 ? 210.484 24.563 147.615 1.00 61.98 163 GLY C N 1
ATOM 7923 C CA . GLY C 1 76 ? 211.113 24.360 146.316 1.00 61.92 163 GLY C CA 1
ATOM 7924 C C . GLY C 1 76 ? 210.359 23.314 145.519 1.00 66.84 163 GLY C C 1
ATOM 7925 O O . GLY C 1 76 ? 210.209 23.449 144.301 1.00 66.45 163 GLY C O 1
ATOM 7926 N N . ALA C 1 77 ? 209.813 22.294 146.229 1.00 64.55 164 ALA C N 1
ATOM 7927 C CA . ALA C 1 77 ? 209.020 21.196 145.664 1.00 65.08 164 ALA C CA 1
ATOM 7928 C C . ALA C 1 77 ? 207.540 21.599 145.448 1.00 70.20 164 ALA C C 1
ATOM 7929 O O . ALA C 1 77 ? 206.623 20.793 145.659 1.00 70.76 164 ALA C O 1
ATOM 7931 N N . TYR C 1 78 ? 207.323 22.852 145.010 1.00 65.93 165 TYR C N 1
ATOM 7932 C CA . TYR C 1 78 ? 206.031 23.432 144.654 1.00 65.20 165 TYR C CA 1
ATOM 7933 C C . TYR C 1 78 ? 206.135 23.824 143.177 1.00 69.70 165 TYR C C 1
ATOM 7934 O O . TYR C 1 78 ? 206.282 25.014 142.888 1.00 68.95 165 TYR C O 1
ATOM 7943 N N . PRO C 1 79 ? 206.144 22.853 142.222 1.00 67.04 166 PRO C N 1
ATOM 7944 C CA . PRO C 1 79 ? 206.361 23.217 140.806 1.00 67.17 166 PRO C CA 1
ATOM 7945 C C . PRO C 1 79 ? 205.307 24.128 140.172 1.00 72.74 166 PRO C C 1
ATOM 7946 O O . PRO C 1 79 ? 205.684 24.993 139.382 1.00 72.68 166 PRO C O 1
ATOM 7950 N N . ASN C 1 80 ? 204.008 23.940 140.488 1.00 69.89 167 ASN C N 1
ATOM 7951 C CA . ASN C 1 80 ? 202.942 24.743 139.883 1.00 69.71 167 ASN C CA 1
ATOM 7952 C C . ASN C 1 80 ? 202.932 26.182 140.417 1.00 74.91 167 ASN C C 1
ATOM 7953 O O . ASN C 1 80 ? 202.597 27.094 139.657 1.00 74.45 167 ASN C O 1
ATOM 7958 N N . ILE C 1 81 ? 203.342 26.386 141.693 1.00 72.18 168 ILE C N 1
ATOM 7959 C CA . ILE C 1 81 ? 203.472 27.700 142.330 1.00 72.29 168 ILE C CA 1
ATOM 7960 C C . ILE C 1 81 ? 204.635 28.445 141.647 1.00 77.29 168 ILE C C 1
ATOM 7961 O O . ILE C 1 81 ? 204.457 29.602 141.272 1.00 76.85 168 ILE C O 1
ATOM 7966 N N . GLN C 1 82 ? 205.803 27.762 141.452 1.00 74.98 169 GLN C N 1
ATOM 7967 C CA . GLN C 1 82 ? 207.001 28.315 140.790 1.00 75.04 169 GLN C CA 1
ATOM 7968 C C . GLN C 1 82 ? 206.660 28.776 139.376 1.00 79.74 169 GLN C C 1
ATOM 7969 O O . GLN C 1 82 ? 207.082 29.859 138.973 1.00 79.19 169 GLN C O 1
ATOM 7975 N N . ASN C 1 83 ? 205.889 27.951 138.633 1.00 77.63 170 ASN C N 1
ATOM 7976 C CA . ASN C 1 83 ? 205.438 28.237 137.270 1.00 78.18 170 ASN C CA 1
ATOM 7977 C C . ASN C 1 83 ? 204.571 29.492 137.243 1.00 83.25 170 ASN C C 1
ATOM 7978 O O . ASN C 1 83 ? 204.833 30.375 136.432 1.00 83.27 170 ASN C O 1
ATOM 7983 N N . LEU C 1 84 ? 203.569 29.583 138.153 1.00 80.01 171 LEU C N 1
ATOM 7984 C CA . LEU C 1 84 ? 202.642 30.714 138.275 1.00 79.80 171 LEU C CA 1
ATOM 7985 C C . LEU C 1 84 ? 203.396 32.027 138.557 1.00 83.57 171 LEU C C 1
ATOM 7986 O O . LEU C 1 84 ? 203.154 33.015 137.864 1.00 83.12 171 LEU C O 1
ATOM 7991 N N . PHE C 1 85 ? 204.316 32.025 139.544 1.00 79.66 172 PHE C N 1
ATOM 7992 C CA . PHE C 1 85 ? 205.136 33.181 139.907 1.00 79.40 172 PHE C CA 1
ATOM 7993 C C . PHE C 1 85 ? 205.995 33.642 138.715 1.00 84.59 172 PHE C C 1
ATOM 7994 O O . PHE C 1 85 ? 206.111 34.845 138.477 1.00 84.42 172 PHE C O 1
ATOM 8002 N N . GLY C 1 86 ? 206.546 32.678 137.970 1.00 81.95 173 GLY C N 1
ATOM 8003 C CA . GLY C 1 86 ? 207.357 32.915 136.780 1.00 82.12 173 GLY C CA 1
ATOM 8004 C C . GLY C 1 86 ? 206.551 33.496 135.635 1.00 86.78 173 GLY C C 1
ATOM 8005 O O . GLY C 1 86 ? 206.999 34.445 134.982 1.00 86.81 173 GLY C O 1
ATOM 8006 N N . GLU C 1 87 ? 205.336 32.942 135.409 1.00 83.16 174 GLU C N 1
ATOM 8007 C CA . GLU C 1 87 ? 204.377 33.373 134.384 1.00 82.98 174 GLU C CA 1
ATOM 8008 C C . GLU C 1 87 ? 203.919 34.821 134.616 1.00 86.60 174 GLU C C 1
ATOM 8009 O O . GLU C 1 87 ? 203.651 35.537 133.650 1.00 86.96 174 GLU C O 1
ATOM 8015 N N . LEU C 1 88 ? 203.820 35.239 135.895 1.00 81.86 175 LEU C N 1
ATOM 8016 C CA . LEU C 1 88 ? 203.408 36.585 136.296 1.00 80.99 175 LEU C CA 1
ATOM 8017 C C . LEU C 1 88 ? 204.624 37.501 136.516 1.00 84.75 175 LEU C C 1
ATOM 8018 O O . LEU C 1 88 ? 204.448 38.700 136.745 1.00 84.85 175 LEU C O 1
ATOM 8023 N N . GLY C 1 89 ? 205.828 36.927 136.434 1.00 80.45 176 GLY C N 1
ATOM 8024 C CA . GLY C 1 89 ? 207.094 37.632 136.614 1.00 80.04 176 GLY C CA 1
ATOM 8025 C C . GLY C 1 89 ? 207.271 38.235 137.991 1.00 84.26 176 GLY C C 1
ATOM 8026 O O . GLY C 1 89 ? 207.746 39.366 138.118 1.00 84.10 176 GLY C O 1
ATOM 8027 N N . ILE C 1 90 ? 206.880 37.479 139.034 1.00 80.71 177 ILE C N 1
ATOM 8028 C CA . ILE C 1 90 ? 206.949 37.916 140.431 1.00 79.99 177 ILE C CA 1
ATOM 8029 C C . ILE C 1 90 ? 207.816 36.953 141.280 1.00 83.88 177 ILE C C 1
ATOM 8030 O O . ILE C 1 90 ? 207.628 36.882 142.497 1.00 83.60 177 ILE C O 1
ATOM 8035 N N . ASN C 1 91 ? 208.800 36.268 140.649 1.00 80.22 178 ASN C N 1
ATOM 8036 C CA . ASN C 1 91 ? 209.713 35.319 141.310 1.00 79.89 178 ASN C CA 1
ATOM 8037 C C . ASN C 1 91 ? 210.500 35.957 142.463 1.00 83.48 178 ASN C C 1
ATOM 8038 O O . ASN C 1 91 ? 210.795 35.285 143.454 1.00 82.99 178 ASN C O 1
ATOM 8043 N N . ASP C 1 92 ? 210.822 37.255 142.326 1.00 80.18 179 ASP C N 1
ATOM 8044 C CA . ASP C 1 92 ? 211.567 38.060 143.299 1.00 80.09 179 ASP C CA 1
ATOM 8045 C C . ASP C 1 92 ? 210.744 38.350 144.575 1.00 82.12 179 ASP C C 1
ATOM 8046 O O . ASP C 1 92 ? 211.308 38.844 145.560 1.00 81.80 179 ASP C O 1
ATOM 8051 N N . ARG C 1 93 ? 209.428 38.025 144.566 1.00 76.42 180 ARG C N 1
ATOM 8052 C CA . ARG C 1 93 ? 208.535 38.244 145.709 1.00 75.10 180 ARG C CA 1
ATOM 8053 C C . ARG C 1 93 ? 208.643 37.104 146.741 1.00 76.15 180 ARG C C 1
ATOM 8054 O O . ARG C 1 93 ? 208.068 37.210 147.826 1.00 75.68 180 ARG C O 1
ATOM 8062 N N . LEU C 1 94 ? 209.417 36.045 146.421 1.00 70.48 181 LEU C N 1
ATOM 8063 C CA . LEU C 1 94 ? 209.674 34.928 147.326 1.00 68.94 181 LEU C CA 1
ATOM 8064 C C . LEU C 1 94 ? 211.050 35.100 147.957 1.00 70.74 181 LEU C C 1
ATOM 8065 O O . LEU C 1 94 ? 212.063 35.116 147.249 1.00 70.36 181 LEU C O 1
ATOM 8070 N N . GLN C 1 95 ? 211.074 35.279 149.284 1.00 65.38 182 GLN C N 1
ATOM 8071 C CA . GLN C 1 95 ? 212.290 35.453 150.066 1.00 64.57 182 GLN C CA 1
ATOM 8072 C C . GLN C 1 95 ? 212.779 34.085 150.553 1.00 68.17 182 GLN C C 1
ATOM 8073 O O . GLN C 1 95 ? 212.366 33.619 151.623 1.00 67.44 182 GLN C O 1
ATOM 8079 N N . TRP C 1 96 ? 213.642 33.429 149.746 1.00 64.16 183 TRP C N 1
ATOM 8080 C CA . TRP C 1 96 ? 214.203 32.111 150.058 1.00 63.26 183 TRP C CA 1
ATOM 8081 C C . TRP C 1 96 ? 215.160 32.206 151.230 1.00 67.15 183 TRP C C 1
ATOM 8082 O O . TRP C 1 96 ? 216.028 33.076 151.257 1.00 66.65 183 TRP C O 1
ATOM 8093 N N . LYS C 1 97 ? 214.956 31.347 152.226 1.00 64.33 184 LYS C N 1
ATOM 8094 C CA . LYS C 1 97 ? 215.773 31.332 153.434 1.00 64.33 184 LYS C CA 1
ATOM 8095 C C . LYS C 1 97 ? 216.837 30.219 153.330 1.00 71.11 184 LYS C C 1
ATOM 8096 O O . LYS C 1 97 ? 216.842 29.462 152.351 1.00 71.39 184 LYS C O 1
ATOM 8102 N N . GLU C 1 98 ? 217.762 30.149 154.317 1.00 68.51 185 GLU C N 1
ATOM 8103 C CA . GLU C 1 98 ? 218.841 29.154 154.389 1.00 68.41 185 GLU C CA 1
ATOM 8104 C C . GLU C 1 98 ? 218.271 27.729 154.317 1.00 73.20 185 GLU C C 1
ATOM 8105 O O . GLU C 1 98 ? 217.177 27.500 154.826 1.00 73.71 185 GLU C O 1
ATOM 8111 N N . HIS C 1 99 ? 218.979 26.776 153.682 1.00 69.41 186 HIS C N 1
ATOM 8112 C CA . HIS C 1 99 ? 218.479 25.403 153.609 1.00 68.91 186 HIS C CA 1
ATOM 8113 C C . HIS C 1 99 ? 218.721 24.711 154.959 1.00 72.39 186 HIS C C 1
ATOM 8114 O O . HIS C 1 99 ? 219.675 23.947 155.122 1.00 72.79 186 HIS C O 1
ATOM 8121 N N . SER C 1 100 ? 217.858 25.031 155.940 1.00 68.19 187 SER C N 1
ATOM 8122 C CA . SER C 1 100 ? 217.909 24.523 157.307 1.00 67.90 187 SER C CA 1
ATOM 8123 C C . SER C 1 100 ? 216.514 24.307 157.892 1.00 71.33 187 SER C C 1
ATOM 8124 O O . SER C 1 100 ? 215.534 24.874 157.403 1.00 71.17 187 SER C O 1
ATOM 8127 N N . MET C 1 101 ? 216.435 23.475 158.940 1.00 66.93 188 MET C N 1
ATOM 8128 C CA . MET C 1 101 ? 215.213 23.140 159.665 1.00 66.50 188 MET C CA 1
ATOM 8129 C C . MET C 1 101 ? 215.504 23.369 161.132 1.00 66.55 188 MET C C 1
ATOM 8130 O O . MET C 1 101 ? 216.118 22.522 161.769 1.00 66.74 188 MET C O 1
ATOM 8135 N N . ILE C 1 102 ? 215.149 24.542 161.654 1.00 60.63 189 ILE C N 1
ATOM 8136 C CA . ILE C 1 102 ? 215.480 24.895 163.032 1.00 59.44 189 ILE C CA 1
ATOM 8137 C C . ILE C 1 102 ? 214.333 24.500 163.967 1.00 62.66 189 ILE C C 1
ATOM 8138 O O . ILE C 1 102 ? 213.189 24.899 163.765 1.00 62.59 189 ILE C O 1
ATOM 8143 N N . PHE C 1 103 ? 214.663 23.694 164.979 1.00 58.75 190 PHE C N 1
ATOM 8144 C CA . PHE C 1 103 ? 213.757 23.142 165.986 1.00 58.82 190 PHE C CA 1
ATOM 8145 C C . PHE C 1 103 ? 214.132 23.625 167.372 1.00 64.20 190 PHE C C 1
ATOM 8146 O O . PHE C 1 103 ? 215.312 23.710 167.682 1.00 64.68 190 PHE C O 1
ATOM 8154 N N . ALA C 1 104 ? 213.148 23.882 168.223 1.00 61.58 191 ALA C N 1
ATOM 8155 C CA . ALA C 1 104 ? 213.394 24.302 169.596 1.00 62.54 191 ALA C CA 1
ATOM 8156 C C . ALA C 1 104 ? 213.669 23.097 170.486 1.00 71.64 191 ALA C C 1
ATOM 8157 O O . ALA C 1 104 ? 213.315 21.978 170.121 1.00 71.48 191 ALA C O 1
ATOM 8159 N N . MET C 1 105 ? 214.308 23.321 171.647 1.00 72.20 192 MET C N 1
ATOM 8160 C CA . MET C 1 105 ? 214.620 22.261 172.610 1.00 73.67 192 MET C CA 1
ATOM 8161 C C . MET C 1 105 ? 213.681 22.386 173.811 1.00 78.08 192 MET C C 1
ATOM 8162 O O . MET C 1 105 ? 213.894 23.263 174.647 1.00 77.51 192 MET C O 1
ATOM 8167 N N . PRO C 1 106 ? 212.608 21.570 173.907 1.00 75.34 193 PRO C N 1
ATOM 8168 C CA . PRO C 1 106 ? 211.685 21.706 175.052 1.00 75.57 193 PRO C CA 1
ATOM 8169 C C . PRO C 1 106 ? 212.366 21.425 176.401 1.00 81.70 193 PRO C C 1
ATOM 8170 O O . PRO C 1 106 ? 212.040 22.074 177.395 1.00 81.19 193 PRO C O 1
ATOM 8174 N N . ASN C 1 107 ? 213.338 20.483 176.419 1.00 79.98 194 ASN C N 1
ATOM 8175 C CA . ASN C 1 107 ? 214.121 20.094 177.602 1.00 80.44 194 ASN C CA 1
ATOM 8176 C C . ASN C 1 107 ? 215.089 21.213 178.041 1.00 84.16 194 ASN C C 1
ATOM 8177 O O . ASN C 1 107 ? 215.347 21.368 179.237 1.00 83.91 194 ASN C O 1
ATOM 8182 N N . LYS C 1 108 ? 215.635 21.969 177.068 1.00 79.84 195 LYS C N 1
ATOM 8183 C CA . LYS C 1 108 ? 216.580 23.063 177.294 1.00 78.91 195 LYS C CA 1
ATOM 8184 C C . LYS C 1 108 ? 215.967 24.402 176.803 1.00 80.07 195 LYS C C 1
ATOM 8185 O O . LYS C 1 108 ? 216.185 24.791 175.650 1.00 79.20 195 LYS C O 1
ATOM 8191 N N . PRO C 1 109 ? 215.179 25.103 177.665 1.00 75.17 196 PRO C N 1
ATOM 8192 C CA . PRO C 1 109 ? 214.532 26.363 177.237 1.00 74.53 196 PRO C CA 1
ATOM 8193 C C . PRO C 1 109 ? 215.493 27.401 176.663 1.00 78.07 196 PRO C C 1
ATOM 8194 O O . PRO C 1 109 ? 216.563 27.634 177.224 1.00 78.44 196 PRO C O 1
ATOM 8198 N N . GLY C 1 110 ? 215.103 27.989 175.534 1.00 73.67 197 GLY C N 1
ATOM 8199 C CA . GLY C 1 110 ? 215.883 29.001 174.835 1.00 73.28 197 GLY C CA 1
ATOM 8200 C C . GLY C 1 110 ? 216.862 28.444 173.825 1.00 77.44 197 GLY C C 1
ATOM 8201 O O . GLY C 1 110 ? 217.345 29.185 172.962 1.00 76.60 197 GLY C O 1
ATOM 8202 N N . GLU C 1 111 ? 217.173 27.138 173.931 1.00 74.89 198 GLU C N 1
ATOM 8203 C CA . GLU C 1 111 ? 218.107 26.455 173.036 1.00 75.08 198 GLU C CA 1
ATOM 8204 C C . GLU C 1 111 ? 217.393 25.907 171.802 1.00 78.91 198 GLU C C 1
ATOM 8205 O O . GLU C 1 111 ? 216.221 25.528 171.867 1.00 78.66 198 GLU C O 1
ATOM 8211 N N . PHE C 1 112 ? 218.112 25.895 170.671 1.00 74.99 199 PHE C N 1
ATOM 8212 C CA . PHE C 1 112 ? 217.616 25.427 169.382 1.00 74.61 199 PHE C CA 1
ATOM 8213 C C . PHE C 1 112 ? 218.605 24.463 168.725 1.00 77.13 199 PHE C C 1
ATOM 8214 O O . PHE C 1 112 ? 219.822 24.640 168.836 1.00 77.03 199 PHE C O 1
ATOM 8222 N N . SER C 1 113 ? 218.063 23.449 168.035 1.00 71.55 200 SER C N 1
ATOM 8223 C CA . SER C 1 113 ? 218.795 22.440 167.273 1.00 70.00 200 SER C CA 1
ATOM 8224 C C . SER C 1 113 ? 218.399 22.562 165.820 1.00 71.19 200 SER C C 1
ATOM 8225 O O . SER C 1 113 ? 217.288 23.014 165.550 1.00 71.13 200 SER C O 1
ATOM 8228 N N . ARG C 1 114 ? 219.267 22.160 164.876 1.00 65.65 201 ARG C N 1
ATOM 8229 C CA . ARG C 1 114 ? 218.908 22.317 163.470 1.00 64.90 201 ARG C CA 1
ATOM 8230 C C . ARG C 1 114 ? 219.472 21.238 162.545 1.00 70.38 201 ARG C C 1
ATOM 8231 O O . ARG C 1 114 ? 220.484 20.611 162.856 1.00 70.76 201 ARG C O 1
ATOM 8239 N N . PHE C 1 115 ? 218.810 21.053 161.386 1.00 67.30 202 PHE C N 1
ATOM 8240 C CA . PHE C 1 115 ? 219.217 20.150 160.319 1.00 67.58 202 PHE C CA 1
ATOM 8241 C C . PHE C 1 115 ? 219.681 21.005 159.162 1.00 73.13 202 PHE C C 1
ATOM 8242 O O . PHE C 1 115 ? 218.852 21.631 158.504 1.00 73.34 202 PHE C O 1
ATOM 8250 N N . ASP C 1 116 ? 221.001 21.090 158.946 1.00 70.59 203 ASP C N 1
ATOM 8251 C CA . ASP C 1 116 ? 221.574 21.911 157.876 1.00 70.35 203 ASP C CA 1
ATOM 8252 C C . ASP C 1 116 ? 221.832 21.061 156.649 1.00 73.89 203 ASP C C 1
ATOM 8253 O O . ASP C 1 116 ? 222.493 20.027 156.741 1.00 74.28 203 ASP C O 1
ATOM 8258 N N . PHE C 1 117 ? 221.311 21.500 155.506 1.00 69.77 204 PHE C N 1
ATOM 8259 C CA . PHE C 1 117 ? 221.422 20.794 154.239 1.00 69.97 204 PHE C CA 1
ATOM 8260 C C . PHE C 1 117 ? 222.557 21.397 153.396 1.00 77.38 204 PHE C C 1
ATOM 8261 O O . PHE C 1 117 ? 222.403 22.516 152.889 1.00 78.48 204 PHE C O 1
ATOM 8269 N N . PRO C 1 118 ? 223.714 20.688 153.265 1.00 74.74 205 PRO C N 1
ATOM 8270 C CA . PRO C 1 118 ? 224.840 21.236 152.486 1.00 74.62 205 PRO C CA 1
ATOM 8271 C C . PRO C 1 118 ? 224.479 21.487 151.032 1.00 79.75 205 PRO C C 1
ATOM 8272 O O . PRO C 1 118 ? 223.901 20.619 150.374 1.00 79.48 205 PRO C O 1
ATOM 8276 N N . GLU C 1 119 ? 224.810 22.692 150.542 1.00 77.58 206 GLU C N 1
ATOM 8277 C CA . GLU C 1 119 ? 224.494 23.119 149.178 1.00 78.03 206 GLU C CA 1
ATOM 8278 C C . GLU C 1 119 ? 225.387 22.437 148.129 1.00 81.58 206 GLU C C 1
ATOM 8279 O O . GLU C 1 119 ? 225.133 22.575 146.928 1.00 81.28 206 GLU C O 1
ATOM 8285 N N . THR C 1 120 ? 226.405 21.688 148.579 1.00 77.79 207 THR C N 1
ATOM 8286 C CA . THR C 1 120 ? 227.339 20.969 147.706 1.00 77.47 207 THR C CA 1
ATOM 8287 C C . THR C 1 120 ? 226.894 19.524 147.471 1.00 80.88 207 THR C C 1
ATOM 8288 O O . THR C 1 120 ? 227.240 18.939 146.441 1.00 80.57 207 THR C O 1
ATOM 8292 N N . LEU C 1 121 ? 226.125 18.958 148.417 1.00 76.64 208 LEU C N 1
ATOM 8293 C CA . LEU C 1 121 ? 225.594 17.600 148.326 1.00 75.90 208 LEU C CA 1
ATOM 8294 C C . LEU C 1 121 ? 224.217 17.589 147.642 1.00 80.67 208 LEU C C 1
ATOM 8295 O O . LEU C 1 121 ? 223.374 18.426 147.974 1.00 81.07 208 LEU C O 1
ATOM 8300 N N . PRO C 1 122 ? 223.949 16.647 146.706 1.00 77.01 209 PRO C N 1
ATOM 8301 C CA . PRO C 1 122 ? 222.616 16.600 146.078 1.00 76.42 209 PRO C CA 1
ATOM 8302 C C . PRO C 1 122 ? 221.600 15.864 146.963 1.00 80.17 209 PRO C C 1
ATOM 8303 O O . PRO C 1 122 ? 221.961 15.384 148.041 1.00 80.56 209 PRO C O 1
ATOM 8307 N N . ALA C 1 123 ? 220.330 15.787 146.520 1.00 75.31 210 ALA C N 1
ATOM 8308 C CA . ALA C 1 123 ? 219.287 15.072 147.263 1.00 74.30 210 ALA C CA 1
ATOM 8309 C C . ALA C 1 123 ? 219.368 13.573 146.953 1.00 76.20 210 ALA C C 1
ATOM 8310 O O . ALA C 1 123 ? 219.614 13.225 145.797 1.00 75.12 210 ALA C O 1
ATOM 8312 N N . PRO C 1 124 ? 219.208 12.660 147.938 1.00 72.10 211 PRO C N 1
ATOM 8313 C CA . PRO C 1 124 ? 218.886 12.876 149.357 1.00 71.59 211 PRO C CA 1
ATOM 8314 C C . PRO C 1 124 ? 220.109 12.923 150.277 1.00 73.77 211 PRO C C 1
ATOM 8315 O O . PRO C 1 124 ? 219.947 12.823 151.501 1.00 72.87 211 PRO C O 1
ATOM 8319 N N . LEU C 1 125 ? 221.323 13.070 149.698 1.00 69.43 212 LEU C N 1
ATOM 8320 C CA . LEU C 1 125 ? 222.573 13.094 150.460 1.00 68.84 212 LEU C CA 1
ATOM 8321 C C . LEU C 1 125 ? 222.635 14.263 151.428 1.00 70.54 212 LEU C C 1
ATOM 8322 O O . LEU C 1 125 ? 223.091 14.074 152.559 1.00 69.94 212 LEU C O 1
ATOM 8327 N N . ASN C 1 126 ? 222.136 15.450 151.010 1.00 66.18 213 ASN C N 1
ATOM 8328 C CA . ASN C 1 126 ? 222.086 16.657 151.849 1.00 65.46 213 ASN C CA 1
ATOM 8329 C C . ASN C 1 126 ? 221.226 16.409 153.089 1.00 68.73 213 ASN C C 1
ATOM 8330 O O . ASN C 1 126 ? 221.592 16.845 154.185 1.00 68.43 213 ASN C O 1
ATOM 8335 N N . GLY C 1 127 ? 220.133 15.660 152.904 1.00 64.84 214 GLY C N 1
ATOM 8336 C CA . GLY C 1 127 ? 219.214 15.258 153.964 1.00 64.37 214 GLY C CA 1
ATOM 8337 C C . GLY C 1 127 ? 219.829 14.250 154.909 1.00 68.61 214 GLY C C 1
ATOM 8338 O O . GLY C 1 127 ? 219.761 14.421 156.131 1.00 67.51 214 GLY C O 1
ATOM 8339 N N . ILE C 1 128 ? 220.453 13.193 154.339 1.00 66.59 215 ILE C N 1
ATOM 8340 C CA . ILE C 1 128 ? 221.144 12.132 155.080 1.00 66.87 215 ILE C CA 1
ATOM 8341 C C . ILE C 1 128 ? 222.233 12.789 155.945 1.00 72.40 215 ILE C C 1
ATOM 8342 O O . ILE C 1 128 ? 222.301 12.512 157.145 1.00 71.36 215 ILE C O 1
ATOM 8347 N N . TRP C 1 129 ? 223.012 13.725 155.345 1.00 70.89 216 TRP C N 1
ATOM 8348 C CA . TRP C 1 129 ? 224.072 14.462 156.030 1.00 71.89 216 TRP C CA 1
ATOM 8349 C C . TRP C 1 129 ? 223.526 15.282 157.197 1.00 73.03 216 TRP C C 1
ATOM 8350 O O . TRP C 1 129 ? 224.116 15.244 158.274 1.00 71.46 216 TRP C O 1
ATOM 8361 N N . ALA C 1 130 ? 222.415 16.022 156.981 1.00 68.89 217 ALA C N 1
ATOM 8362 C CA . ALA C 1 130 ? 221.763 16.863 157.987 1.00 68.00 217 ALA C CA 1
ATOM 8363 C C . ALA C 1 130 ? 221.413 16.059 159.245 1.00 71.65 217 ALA C C 1
ATOM 8364 O O . ALA C 1 130 ? 221.689 16.517 160.356 1.00 70.77 217 ALA C O 1
ATOM 8366 N N . ILE C 1 131 ? 220.849 14.841 159.061 1.00 68.63 218 ILE C N 1
ATOM 8367 C CA . ILE C 1 131 ? 220.466 13.924 160.142 1.00 68.55 218 ILE C CA 1
ATOM 8368 C C . ILE C 1 131 ? 221.734 13.371 160.818 1.00 71.25 218 ILE C C 1
ATOM 8369 O O . ILE C 1 131 ? 221.795 13.346 162.050 1.00 70.45 218 ILE C O 1
ATOM 8374 N N . LEU C 1 132 ? 222.745 12.969 160.016 1.00 67.43 219 LEU C N 1
ATOM 8375 C CA . LEU C 1 132 ? 224.023 12.443 160.509 1.00 67.13 219 LEU C CA 1
ATOM 8376 C C . LEU C 1 132 ? 224.793 13.480 161.349 1.00 71.25 219 LEU C C 1
ATOM 8377 O O . LEU C 1 132 ? 225.298 13.127 162.421 1.00 70.61 219 LEU C O 1
ATOM 8382 N N . ARG C 1 133 ? 224.861 14.754 160.871 1.00 67.53 220 ARG C N 1
ATOM 8383 C CA . ARG C 1 133 ? 225.540 15.874 161.529 1.00 67.33 220 ARG C CA 1
ATOM 8384 C C . ARG C 1 133 ? 224.847 16.267 162.842 1.00 73.51 220 ARG C C 1
ATOM 8385 O O . ARG C 1 133 ? 225.547 16.562 163.807 1.00 73.74 220 ARG C O 1
ATOM 8393 N N . ASN C 1 134 ? 223.497 16.279 162.888 1.00 71.70 221 ASN C N 1
ATOM 8394 C CA . ASN C 1 134 ? 222.755 16.648 164.102 1.00 72.31 221 ASN C CA 1
ATOM 8395 C C . ASN C 1 134 ? 222.974 15.617 165.203 1.00 78.07 221 ASN C C 1
ATOM 8396 O O . ASN C 1 134 ? 222.779 14.426 164.972 1.00 78.30 221 ASN C O 1
ATOM 8401 N N . ASN C 1 135 ? 223.366 16.076 166.394 1.00 76.09 222 ASN C N 1
ATOM 8402 C CA . ASN C 1 135 ? 223.668 15.182 167.510 1.00 77.27 222 ASN C CA 1
ATOM 8403 C C . ASN C 1 135 ? 222.778 15.398 168.738 1.00 83.84 222 ASN C C 1
ATOM 8404 O O . ASN C 1 135 ? 222.876 14.613 169.687 1.00 84.34 222 ASN C O 1
ATOM 8409 N N . GLU C 1 136 ? 221.923 16.433 168.746 1.00 81.37 223 GLU C N 1
ATOM 8410 C CA . GLU C 1 136 ? 221.103 16.699 169.934 1.00 81.53 223 GLU C CA 1
ATOM 8411 C C . GLU C 1 136 ? 219.617 16.312 169.756 1.00 86.28 223 GLU C C 1
ATOM 8412 O O . GLU C 1 136 ? 218.885 16.316 170.748 1.00 85.70 223 GLU C O 1
ATOM 8418 N N . MET C 1 137 ? 219.187 15.912 168.544 1.00 83.97 224 MET C N 1
ATOM 8419 C CA . MET C 1 137 ? 217.793 15.519 168.332 1.00 84.83 224 MET C CA 1
ATOM 8420 C C . MET C 1 137 ? 217.597 14.016 168.143 1.00 89.93 224 MET C C 1
ATOM 8421 O O . MET C 1 137 ? 216.465 13.551 168.278 1.00 90.61 224 MET C O 1
ATOM 8426 N N . LEU C 1 138 ? 218.661 13.264 167.803 1.00 85.66 225 LEU C N 1
ATOM 8427 C CA . LEU C 1 138 ? 218.601 11.813 167.602 1.00 84.64 225 LEU C CA 1
ATOM 8428 C C . LEU C 1 138 ? 219.889 11.136 168.046 1.00 87.94 225 LEU C C 1
ATOM 8429 O O . LEU C 1 138 ? 220.978 11.635 167.745 1.00 87.96 225 LEU C O 1
ATOM 8434 N N . THR C 1 139 ? 219.768 9.980 168.734 1.00 83.09 226 THR C N 1
ATOM 8435 C CA . THR C 1 139 ? 220.929 9.176 169.135 1.00 82.05 226 THR C CA 1
ATOM 8436 C C . THR C 1 139 ? 221.337 8.329 167.921 1.00 85.27 226 THR C C 1
ATOM 8437 O O . THR C 1 139 ? 220.525 8.147 167.008 1.00 84.93 226 THR C O 1
ATOM 8441 N N . TRP C 1 140 ? 222.584 7.824 167.897 1.00 81.24 227 TRP C N 1
ATOM 8442 C CA . TRP C 1 140 ? 223.061 7.005 166.785 1.00 80.69 227 TRP C CA 1
ATOM 8443 C C . TRP C 1 140 ? 222.185 5.734 166.591 1.00 81.50 227 TRP C C 1
ATOM 8444 O O . TRP C 1 140 ? 221.814 5.483 165.439 1.00 80.13 227 TRP C O 1
ATOM 8455 N N . PRO C 1 141 ? 221.770 4.973 167.651 1.00 76.56 228 PRO C N 1
ATOM 8456 C CA . PRO C 1 141 ? 220.879 3.822 167.416 1.00 75.87 228 PRO C CA 1
ATOM 8457 C C . PRO C 1 141 ? 219.549 4.240 166.782 1.00 77.67 228 PRO C C 1
ATOM 8458 O O . PRO C 1 141 ? 219.094 3.581 165.838 1.00 77.11 228 PRO C O 1
ATOM 8462 N N . GLU C 1 142 ? 218.957 5.365 167.271 1.00 71.99 229 GLU C N 1
ATOM 8463 C CA . GLU C 1 142 ? 217.706 5.946 166.771 1.00 70.33 229 GLU C CA 1
ATOM 8464 C C . GLU C 1 142 ? 217.827 6.305 165.294 1.00 73.20 229 GLU C C 1
ATOM 8465 O O . GLU C 1 142 ? 216.900 6.038 164.535 1.00 72.86 229 GLU C O 1
ATOM 8471 N N . LYS C 1 143 ? 218.985 6.859 164.883 1.00 69.58 230 LYS C N 1
ATOM 8472 C CA . LYS C 1 143 ? 219.280 7.230 163.494 1.00 69.70 230 LYS C CA 1
ATOM 8473 C C . LYS C 1 143 ? 219.274 6.009 162.567 1.00 73.87 230 LYS C C 1
ATOM 8474 O O . LYS C 1 143 ? 218.800 6.103 161.435 1.00 72.57 230 LYS C O 1
ATOM 8480 N N . VAL C 1 144 ? 219.797 4.866 163.058 1.00 71.74 231 VAL C N 1
ATOM 8481 C CA . VAL C 1 144 ? 219.901 3.602 162.321 1.00 71.75 231 VAL C CA 1
ATOM 8482 C C . VAL C 1 144 ? 218.495 3.001 162.125 1.00 74.33 231 VAL C C 1
ATOM 8483 O O . VAL C 1 144 ? 218.133 2.655 160.992 1.00 73.08 231 VAL C O 1
ATOM 8487 N N . LYS C 1 145 ? 217.709 2.903 163.224 1.00 70.45 232 LYS C N 1
ATOM 8488 C CA . LYS C 1 145 ? 216.341 2.370 163.223 1.00 70.26 232 LYS C CA 1
ATOM 8489 C C . LYS C 1 145 ? 215.415 3.213 162.327 1.00 77.12 232 LYS C C 1
ATOM 8490 O O . LYS C 1 145 ? 214.575 2.653 161.617 1.00 78.07 232 LYS C O 1
ATOM 8496 N N . PHE C 1 146 ? 215.604 4.549 162.335 1.00 73.89 233 PHE C N 1
ATOM 8497 C CA . PHE C 1 146 ? 214.872 5.516 161.520 1.00 73.83 233 PHE C CA 1
ATOM 8498 C C . PHE C 1 146 ? 215.191 5.317 160.033 1.00 76.20 233 PHE C C 1
ATOM 8499 O O . PHE C 1 146 ? 214.273 5.293 159.215 1.00 75.94 233 PHE C O 1
ATOM 8507 N N . ALA C 1 147 ? 216.483 5.158 159.692 1.00 72.18 234 ALA C N 1
ATOM 8508 C CA . ALA C 1 147 ? 216.946 4.927 158.320 1.00 71.80 234 ALA C CA 1
ATOM 8509 C C . ALA C 1 147 ? 216.435 3.572 157.797 1.00 76.41 234 ALA C C 1
ATOM 8510 O O . ALA C 1 147 ? 216.029 3.475 156.633 1.00 75.19 234 ALA C O 1
ATOM 8512 N N . LEU C 1 148 ? 216.428 2.539 158.675 1.00 73.81 235 LEU C N 1
ATOM 8513 C CA . LEU C 1 148 ? 215.924 1.205 158.357 1.00 74.12 235 LEU C CA 1
ATOM 8514 C C . LEU C 1 148 ? 214.434 1.254 158.065 1.00 78.19 235 LEU C C 1
ATOM 8515 O O . LEU C 1 148 ? 214.005 0.734 157.039 1.00 78.01 235 LEU C O 1
ATOM 8520 N N . GLY C 1 149 ? 213.672 1.900 158.950 1.00 74.49 236 GLY C N 1
ATOM 8521 C CA . GLY C 1 149 ? 212.228 2.058 158.826 1.00 74.23 236 GLY C CA 1
ATOM 8522 C C . GLY C 1 149 ? 211.758 2.815 157.600 1.00 78.01 236 GLY C C 1
ATOM 8523 O O . GLY C 1 149 ? 210.704 2.490 157.047 1.00 77.02 236 GLY C O 1
ATOM 8524 N N . LEU C 1 150 ? 212.543 3.812 157.150 1.00 75.46 237 LEU C N 1
ATOM 8525 C CA . LEU C 1 150 ? 212.185 4.657 156.012 1.00 75.57 237 LEU C CA 1
ATOM 8526 C C . LEU C 1 150 ? 212.744 4.194 154.668 1.00 80.46 237 LEU C C 1
ATOM 8527 O O . LEU C 1 150 ? 212.166 4.562 153.649 1.00 80.02 237 LEU C O 1
ATOM 8532 N N . LEU C 1 151 ? 213.852 3.422 154.636 1.00 78.47 238 LEU C N 1
ATOM 8533 C CA . LEU C 1 151 ? 214.445 2.963 153.367 1.00 78.73 238 LEU C CA 1
ATOM 8534 C C . LEU C 1 151 ? 213.414 2.263 152.444 1.00 82.52 238 LEU C C 1
ATOM 8535 O O . LEU C 1 151 ? 213.362 2.648 151.274 1.00 81.26 238 LEU C O 1
ATOM 8540 N N . PRO C 1 152 ? 212.572 1.289 152.896 1.00 80.40 239 PRO C N 1
ATOM 8541 C CA . PRO C 1 152 ? 211.612 0.676 151.959 1.00 80.89 239 PRO C CA 1
ATOM 8542 C C . PRO C 1 152 ? 210.633 1.694 151.377 1.00 86.95 239 PRO C C 1
ATOM 8543 O O . PRO C 1 152 ? 210.297 1.602 150.196 1.00 86.07 239 PRO C O 1
ATOM 8547 N N . ALA C 1 153 ? 210.223 2.689 152.194 1.00 85.38 240 ALA C N 1
ATOM 8548 C CA . ALA C 1 153 ? 209.297 3.746 151.810 1.00 86.15 240 ALA C CA 1
ATOM 8549 C C . ALA C 1 153 ? 209.862 4.664 150.718 1.00 92.96 240 ALA C C 1
ATOM 8550 O O . ALA C 1 153 ? 209.162 4.894 149.734 1.00 92.41 240 ALA C O 1
ATOM 8552 N N . MET C 1 154 ? 211.115 5.162 150.862 1.00 92.57 241 MET C N 1
ATOM 8553 C CA . MET C 1 154 ? 211.721 6.068 149.871 1.00 93.98 241 MET C CA 1
ATOM 8554 C C . MET C 1 154 ? 211.997 5.364 148.530 1.00 98.94 241 MET C C 1
ATOM 8555 O O . MET C 1 154 ? 211.928 6.014 147.484 1.00 98.75 241 MET C O 1
ATOM 8560 N N . VAL C 1 155 ? 212.276 4.045 148.564 1.00 95.94 242 VAL C N 1
ATOM 8561 C CA . VAL C 1 155 ? 212.516 3.222 147.371 1.00 96.11 242 VAL C CA 1
ATOM 8562 C C . VAL C 1 155 ? 211.169 2.952 146.652 1.00 100.73 242 VAL C C 1
ATOM 8563 O O . VAL C 1 155 ? 211.143 2.793 145.428 1.00 100.16 242 VAL C O 1
ATOM 8567 N N . GLY C 1 156 ? 210.079 2.942 147.423 1.00 97.96 243 GLY C N 1
ATOM 8568 C CA . GLY C 1 156 ? 208.721 2.687 146.951 1.00 98.02 243 GLY C CA 1
ATOM 8569 C C . GLY C 1 156 ? 208.171 3.672 145.939 1.00 102.59 243 GLY C C 1
ATOM 8570 O O . GLY C 1 156 ? 208.540 4.850 145.939 1.00 102.43 243 GLY C O 1
ATOM 8571 N N . GLY C 1 157 ? 207.280 3.170 145.084 1.00 99.30 244 GLY C N 1
ATOM 8572 C CA . GLY C 1 157 ? 206.624 3.956 144.045 1.00 99.11 244 GLY C CA 1
ATOM 8573 C C . GLY C 1 157 ? 205.371 4.666 144.526 1.00 102.68 244 GLY C C 1
ATOM 8574 O O . GLY C 1 157 ? 205.096 4.710 145.732 1.00 102.17 244 GLY C O 1
ATOM 8575 N N . GLN C 1 158 ? 204.598 5.230 143.571 1.00 98.79 245 GLN C N 1
ATOM 8576 C CA . GLN C 1 158 ? 203.350 5.944 143.853 1.00 98.10 245 GLN C CA 1
ATOM 8577 C C . GLN C 1 158 ? 202.299 4.996 144.441 1.00 99.65 245 GLN C C 1
ATOM 8578 O O . GLN C 1 158 ? 201.616 5.375 145.392 1.00 99.79 245 GLN C O 1
ATOM 8584 N N . ALA C 1 159 ? 202.208 3.752 143.911 1.00 93.28 246 ALA C N 1
ATOM 8585 C CA . ALA C 1 159 ? 201.278 2.719 144.384 1.00 91.57 246 ALA C CA 1
ATOM 8586 C C . ALA C 1 159 ? 201.527 2.381 145.861 1.00 91.29 246 ALA C C 1
ATOM 8587 O O . ALA C 1 159 ? 200.568 2.126 146.597 1.00 90.48 246 ALA C O 1
ATOM 8589 N N . TYR C 1 160 ? 202.813 2.418 146.294 1.00 84.57 247 TYR C N 1
ATOM 8590 C CA . TYR C 1 160 ? 203.200 2.153 147.676 1.00 82.77 247 TYR C CA 1
ATOM 8591 C C . TYR C 1 160 ? 202.703 3.260 148.608 1.00 86.30 247 TYR C C 1
ATOM 8592 O O . TYR C 1 160 ? 202.149 2.936 149.659 1.00 85.47 247 TYR C O 1
ATOM 8601 N N . VAL C 1 161 ? 202.920 4.553 148.250 1.00 82.87 248 VAL C N 1
ATOM 8602 C CA . VAL C 1 161 ? 202.526 5.679 149.111 1.00 82.65 248 VAL C CA 1
ATOM 8603 C C . VAL C 1 161 ? 200.996 5.721 149.280 1.00 85.00 248 VAL C C 1
ATOM 8604 O O . VAL C 1 161 ? 200.534 6.005 150.384 1.00 84.54 248 VAL C O 1
ATOM 8608 N N . GLU C 1 162 ? 200.228 5.366 148.223 1.00 80.57 249 GLU C N 1
ATOM 8609 C CA . GLU C 1 162 ? 198.759 5.336 148.254 1.00 79.84 249 GLU C CA 1
ATOM 8610 C C . GLU C 1 162 ? 198.258 4.241 149.204 1.00 82.46 249 GLU C C 1
ATOM 8611 O O . GLU C 1 162 ? 197.233 4.425 149.853 1.00 82.61 249 GLU C O 1
ATOM 8617 N N . ALA C 1 163 ? 199.002 3.124 149.304 1.00 77.70 250 ALA C N 1
ATOM 8618 C CA . ALA C 1 163 ? 198.690 1.991 150.178 1.00 76.91 250 ALA C CA 1
ATOM 8619 C C . ALA C 1 163 ? 198.912 2.320 151.664 1.00 78.76 250 ALA C C 1
ATOM 8620 O O . ALA C 1 163 ? 198.411 1.599 152.533 1.00 78.30 250 ALA C O 1
ATOM 8622 N N . GLN C 1 164 ? 199.646 3.408 151.955 1.00 74.13 251 GLN C N 1
ATOM 8623 C CA . GLN C 1 164 ? 199.950 3.826 153.328 1.00 73.20 251 GLN C CA 1
ATOM 8624 C C . GLN C 1 164 ? 198.874 4.742 153.903 1.00 76.22 251 GLN C C 1
ATOM 8625 O O . GLN C 1 164 ? 198.918 5.050 155.099 1.00 75.68 251 GLN C O 1
ATOM 8631 N N . ASP C 1 165 ? 197.880 5.134 153.071 1.00 72.24 252 ASP C N 1
ATOM 8632 C CA . ASP C 1 165 ? 196.767 6.005 153.459 1.00 71.72 252 ASP C CA 1
ATOM 8633 C C . ASP C 1 165 ? 195.836 5.353 154.503 1.00 73.90 252 ASP C C 1
ATOM 8634 O O . ASP C 1 165 ? 195.032 6.061 155.095 1.00 73.96 252 ASP C O 1
ATOM 8639 N N . GLY C 1 166 ? 195.963 4.045 154.731 1.00 68.66 253 GLY C N 1
ATOM 8640 C CA . GLY C 1 166 ? 195.161 3.326 155.718 1.00 67.76 253 GLY C CA 1
ATOM 8641 C C . GLY C 1 166 ? 195.686 3.414 157.140 1.00 70.09 253 GLY C C 1
ATOM 8642 O O . GLY C 1 166 ? 194.978 3.048 158.083 1.00 69.43 253 GLY C O 1
ATOM 8643 N N . PHE C 1 167 ? 196.929 3.912 157.306 1.00 66.29 254 PHE C N 1
ATOM 8644 C CA . PHE C 1 167 ? 197.605 4.019 158.606 1.00 65.99 254 PHE C CA 1
ATOM 8645 C C . PHE C 1 167 ? 197.781 5.445 159.085 1.00 68.12 254 PHE C C 1
ATOM 8646 O O . PHE C 1 167 ? 197.968 6.354 158.271 1.00 67.23 254 PHE C O 1
ATOM 8654 N N . THR C 1 168 ? 197.830 5.622 160.417 1.00 63.86 255 THR C N 1
ATOM 8655 C CA . THR C 1 168 ? 198.169 6.904 161.024 1.00 63.57 255 THR C CA 1
ATOM 8656 C C . THR C 1 168 ? 199.705 6.978 161.023 1.00 70.34 255 THR C C 1
ATOM 8657 O O . THR C 1 168 ? 200.359 5.958 160.780 1.00 71.75 255 THR C O 1
ATOM 8661 N N . VAL C 1 169 ? 200.284 8.163 161.278 1.00 66.41 256 VAL C N 1
ATOM 8662 C CA . VAL C 1 169 ? 201.737 8.333 161.312 1.00 65.61 256 VAL C CA 1
ATOM 8663 C C . VAL C 1 169 ? 202.308 7.481 162.465 1.00 67.82 256 VAL C C 1
ATOM 8664 O O . VAL C 1 169 ? 203.198 6.671 162.226 1.00 67.03 256 VAL C O 1
ATOM 8668 N N . SER C 1 170 ? 201.724 7.592 163.671 1.00 63.89 257 SER C N 1
ATOM 8669 C CA . SER C 1 170 ? 202.120 6.833 164.858 1.00 64.00 257 SER C CA 1
ATOM 8670 C C . SER C 1 170 ? 202.072 5.303 164.627 1.00 69.23 257 SER C C 1
ATOM 8671 O O . SER C 1 170 ? 202.992 4.606 165.057 1.00 68.67 257 SER C O 1
ATOM 8674 N N . GLU C 1 171 ? 201.028 4.801 163.922 1.00 66.72 258 GLU C N 1
ATOM 8675 C CA . GLU C 1 171 ? 200.827 3.379 163.592 1.00 66.52 258 GLU C CA 1
ATOM 8676 C C . GLU C 1 171 ? 201.930 2.843 162.674 1.00 69.78 258 GLU C C 1
ATOM 8677 O O . GLU C 1 171 ? 202.520 1.805 162.978 1.00 70.49 258 GLU C O 1
ATOM 8683 N N . TRP C 1 172 ? 202.179 3.536 161.545 1.00 64.25 259 TRP C N 1
ATOM 8684 C CA . TRP C 1 172 ? 203.167 3.164 160.535 1.00 63.57 259 TRP C CA 1
ATOM 8685 C C . TRP C 1 172 ? 204.596 3.229 161.074 1.00 69.69 259 TRP C C 1
ATOM 8686 O O . TRP C 1 172 ? 205.405 2.371 160.723 1.00 70.04 259 TRP C O 1
ATOM 8697 N N . MET C 1 173 ? 204.913 4.241 161.904 1.00 66.81 260 MET C N 1
ATOM 8698 C CA . MET C 1 173 ? 206.243 4.406 162.495 1.00 66.50 260 MET C CA 1
ATOM 8699 C C . MET C 1 173 ? 206.569 3.218 163.407 1.00 72.66 260 MET C C 1
ATOM 8700 O O . MET C 1 173 ? 207.695 2.726 163.371 1.00 73.42 260 MET C O 1
ATOM 8705 N N . LYS C 1 174 ? 205.578 2.740 164.188 1.00 69.77 261 LYS C N 1
ATOM 8706 C CA . LYS C 1 174 ? 205.712 1.592 165.089 1.00 69.62 261 LYS C CA 1
ATOM 8707 C C . LYS C 1 174 ? 205.949 0.297 164.296 1.00 74.25 261 LYS C C 1
ATOM 8708 O O . LYS C 1 174 ? 206.814 -0.496 164.671 1.00 74.28 261 LYS C O 1
ATOM 8714 N N . LYS C 1 175 ? 205.199 0.109 163.190 1.00 70.69 262 LYS C N 1
ATOM 8715 C CA . LYS C 1 175 ? 205.276 -1.052 162.302 1.00 70.65 262 LYS C CA 1
ATOM 8716 C C . LYS C 1 175 ? 206.656 -1.137 161.611 1.00 74.80 262 LYS C C 1
ATOM 8717 O O . LYS C 1 175 ? 207.237 -2.228 161.550 1.00 74.98 262 LYS C O 1
ATOM 8723 N N . GLN C 1 176 ? 207.179 0.007 161.115 1.00 70.16 263 GLN C N 1
ATOM 8724 C CA . GLN C 1 176 ? 208.469 0.063 160.419 1.00 69.00 263 GLN C CA 1
ATOM 8725 C C . GLN C 1 176 ? 209.663 0.069 161.396 1.00 72.06 263 GLN C C 1
ATOM 8726 O O . GLN C 1 176 ? 210.813 0.052 160.961 1.00 71.17 263 GLN C O 1
ATOM 8732 N N . GLY C 1 177 ? 209.380 0.048 162.690 1.00 68.98 264 GLY C N 1
ATOM 8733 C CA . GLY C 1 177 ? 210.406 -0.012 163.723 1.00 69.39 264 GLY C CA 1
ATOM 8734 C C . GLY C 1 177 ? 211.094 1.288 164.060 1.00 74.03 264 GLY C C 1
ATOM 8735 O O . GLY C 1 177 ? 212.119 1.269 164.752 1.00 73.78 264 GLY C O 1
ATOM 8736 N N . VAL C 1 178 ? 210.535 2.424 163.576 1.00 70.30 265 VAL C N 1
ATOM 8737 C CA . VAL C 1 178 ? 211.042 3.767 163.866 1.00 69.48 265 VAL C CA 1
ATOM 8738 C C . VAL C 1 178 ? 210.783 4.003 165.364 1.00 73.04 265 VAL C C 1
ATOM 8739 O O . VAL C 1 178 ? 209.656 3.767 165.813 1.00 72.27 265 VAL C O 1
ATOM 8743 N N . PRO C 1 179 ? 211.821 4.346 166.170 1.00 70.18 266 PRO C N 1
ATOM 8744 C CA . PRO C 1 179 ? 211.611 4.491 167.623 1.00 70.38 266 PRO C CA 1
ATOM 8745 C C . PRO C 1 179 ? 210.502 5.470 167.965 1.00 76.34 266 PRO C C 1
ATOM 8746 O O . PRO C 1 179 ? 210.311 6.465 167.261 1.00 76.59 266 PRO C O 1
ATOM 8750 N N . ASP C 1 180 ? 209.763 5.172 169.040 1.00 73.95 267 ASP C N 1
ATOM 8751 C CA . ASP C 1 180 ? 208.646 5.989 169.501 1.00 74.36 267 ASP C CA 1
ATOM 8752 C C . ASP C 1 180 ? 209.101 7.407 169.845 1.00 79.76 267 ASP C C 1
ATOM 8753 O O . ASP C 1 180 ? 208.318 8.341 169.661 1.00 79.83 267 ASP C O 1
ATOM 8758 N N . ARG C 1 181 ? 210.374 7.577 170.281 1.00 76.77 268 ARG C N 1
ATOM 8759 C CA . ARG C 1 181 ? 210.931 8.888 170.603 1.00 76.76 268 ARG C CA 1
ATOM 8760 C C . ARG C 1 181 ? 211.129 9.723 169.333 1.00 81.11 268 ARG C C 1
ATOM 8761 O O . ARG C 1 181 ? 210.958 10.932 169.403 1.00 81.60 268 ARG C O 1
ATOM 8769 N N . VAL C 1 182 ? 211.456 9.092 168.185 1.00 76.73 269 VAL C N 1
ATOM 8770 C CA . VAL C 1 182 ? 211.634 9.781 166.895 1.00 76.58 269 VAL C CA 1
ATOM 8771 C C . VAL C 1 182 ? 210.281 10.340 166.415 1.00 83.04 269 VAL C C 1
ATOM 8772 O O . VAL C 1 182 ? 210.216 11.473 165.937 1.00 82.94 269 VAL C O 1
ATOM 8776 N N . ASN C 1 183 ? 209.208 9.549 166.568 1.00 81.28 270 ASN C N 1
ATOM 8777 C CA . ASN C 1 183 ? 207.848 9.925 166.193 1.00 81.94 270 ASN C CA 1
ATOM 8778 C C . ASN C 1 183 ? 207.376 11.113 167.034 1.00 88.53 270 ASN C C 1
ATOM 8779 O O . ASN C 1 183 ? 206.691 11.992 166.513 1.00 89.15 270 ASN C O 1
ATOM 8784 N N . ASP C 1 184 ? 207.769 11.146 168.323 1.00 85.87 271 ASP C N 1
ATOM 8785 C CA . ASP C 1 184 ? 207.393 12.189 169.279 1.00 86.09 271 ASP C CA 1
ATOM 8786 C C . ASP C 1 184 ? 208.288 13.437 169.186 1.00 89.53 271 ASP C C 1
ATOM 8787 O O . ASP C 1 184 ? 207.803 14.551 169.381 1.00 89.56 271 ASP C O 1
ATOM 8792 N N . GLU C 1 185 ? 209.575 13.259 168.885 1.00 85.15 272 GLU C N 1
ATOM 8793 C CA . GLU C 1 185 ? 210.528 14.359 168.772 1.00 84.33 272 GLU C CA 1
ATOM 8794 C C . GLU C 1 185 ? 210.382 15.061 167.419 1.00 85.13 272 GLU C C 1
ATOM 8795 O O . GLU C 1 185 ? 210.041 16.238 167.379 1.00 85.39 272 GLU C O 1
ATOM 8801 N N . VAL C 1 186 ? 210.608 14.328 166.324 1.00 78.59 273 VAL C N 1
ATOM 8802 C CA . VAL C 1 186 ? 210.616 14.854 164.961 1.00 76.88 273 VAL C CA 1
ATOM 8803 C C . VAL C 1 186 ? 209.219 14.923 164.315 1.00 77.48 273 VAL C C 1
ATOM 8804 O O . VAL C 1 186 ? 208.876 15.969 163.765 1.00 77.28 273 VAL C O 1
ATOM 8808 N N . PHE C 1 187 ? 208.446 13.826 164.324 1.00 71.39 274 PHE C N 1
ATOM 8809 C CA . PHE C 1 187 ? 207.199 13.778 163.563 1.00 69.77 274 PHE C CA 1
ATOM 8810 C C . PHE C 1 187 ? 205.995 14.481 164.214 1.00 72.00 274 PHE C C 1
ATOM 8811 O O . PHE C 1 187 ? 205.067 14.784 163.462 1.00 71.55 274 PHE C O 1
ATOM 8819 N N . ILE C 1 188 ? 206.011 14.834 165.523 1.00 67.44 275 ILE C N 1
ATOM 8820 C CA . ILE C 1 188 ? 204.898 15.625 166.070 1.00 66.82 275 ILE C CA 1
ATOM 8821 C C . ILE C 1 188 ? 204.932 16.997 165.374 1.00 70.84 275 ILE C C 1
ATOM 8822 O O . ILE C 1 188 ? 203.907 17.459 164.878 1.00 70.73 275 ILE C O 1
ATOM 8827 N N . ALA C 1 189 ? 206.138 17.584 165.273 1.00 67.34 276 ALA C N 1
ATOM 8828 C CA . ALA C 1 189 ? 206.420 18.868 164.642 1.00 66.72 276 ALA C CA 1
ATOM 8829 C C . ALA C 1 189 ? 206.026 18.885 163.163 1.00 69.31 276 ALA C C 1
ATOM 8830 O O . ALA C 1 189 ? 205.407 19.851 162.722 1.00 69.73 276 ALA C O 1
ATOM 8832 N N . MET C 1 190 ? 206.359 17.828 162.409 1.00 64.87 277 MET C N 1
ATOM 8833 C CA . MET C 1 190 ? 206.057 17.731 160.980 1.00 64.64 277 MET C CA 1
ATOM 8834 C C . MET C 1 190 ? 204.548 17.538 160.719 1.00 67.57 277 MET C C 1
ATOM 8835 O O . MET C 1 190 ? 204.022 18.113 159.765 1.00 67.62 277 MET C O 1
ATOM 8840 N N . SER C 1 191 ? 203.863 16.742 161.564 1.00 62.56 278 SER C N 1
ATOM 8841 C CA . SER C 1 191 ? 202.423 16.484 161.453 1.00 61.53 278 SER C CA 1
ATOM 8842 C C . SER C 1 191 ? 201.607 17.762 161.657 1.00 61.91 278 SER C C 1
ATOM 8843 O O . SER C 1 191 ? 200.716 18.041 160.851 1.00 61.74 278 SER C O 1
ATOM 8846 N N . LYS C 1 192 ? 201.923 18.537 162.722 1.00 54.91 279 LYS C N 1
ATOM 8847 C CA . LYS C 1 192 ? 201.249 19.797 163.052 1.00 52.91 279 LYS C CA 1
ATOM 8848 C C . LYS C 1 192 ? 201.549 20.848 161.991 1.00 56.60 279 LYS C C 1
ATOM 8849 O O . LYS C 1 192 ? 200.720 21.712 161.727 1.00 56.36 279 LYS C O 1
ATOM 8855 N N . ALA C 1 193 ? 202.737 20.780 161.386 1.00 53.07 280 ALA C N 1
ATOM 8856 C CA . ALA C 1 193 ? 203.127 21.729 160.357 1.00 52.73 280 ALA C CA 1
ATOM 8857 C C . ALA C 1 193 ? 202.298 21.526 159.106 1.00 56.56 280 ALA C C 1
ATOM 8858 O O . ALA C 1 193 ? 201.785 22.500 158.588 1.00 56.40 280 ALA C O 1
ATOM 8860 N N . LEU C 1 194 ? 202.100 20.275 158.671 1.00 53.42 281 LEU C N 1
ATOM 8861 C CA . LEU C 1 194 ? 201.377 19.943 157.444 1.00 53.26 281 LEU C CA 1
ATOM 8862 C C . LEU C 1 194 ? 199.838 19.978 157.544 1.00 55.77 281 LEU C C 1
ATOM 8863 O O . LEU C 1 194 ? 199.198 20.318 156.548 1.00 55.35 281 LEU C O 1
ATOM 8868 N N . ASN C 1 195 ? 199.237 19.559 158.672 1.00 51.50 282 ASN C N 1
ATOM 8869 C CA . ASN C 1 195 ? 197.773 19.489 158.736 1.00 51.61 282 ASN C CA 1
ATOM 8870 C C . ASN C 1 195 ? 197.179 19.902 160.101 1.00 56.09 282 ASN C C 1
ATOM 8871 O O . ASN C 1 195 ? 195.988 19.690 160.333 1.00 57.10 282 ASN C O 1
ATOM 8876 N N . PHE C 1 196 ? 197.989 20.517 160.976 1.00 51.49 283 PHE C N 1
ATOM 8877 C CA . PHE C 1 196 ? 197.607 21.066 162.289 1.00 51.23 283 PHE C CA 1
ATOM 8878 C C . PHE C 1 196 ? 197.052 20.005 163.268 1.00 58.26 283 PHE C C 1
ATOM 8879 O O . PHE C 1 196 ? 196.359 20.351 164.230 1.00 58.56 283 PHE C O 1
ATOM 8887 N N . ILE C 1 197 ? 197.409 18.726 163.056 1.00 56.26 284 ILE C N 1
ATOM 8888 C CA . ILE C 1 197 ? 196.998 17.603 163.911 1.00 55.85 284 ILE C CA 1
ATOM 8889 C C . ILE C 1 197 ? 198.223 16.741 164.263 1.00 60.68 284 ILE C C 1
ATOM 8890 O O . ILE C 1 197 ? 199.230 16.776 163.555 1.00 59.41 284 ILE C O 1
ATOM 8895 N N . ASN C 1 198 ? 198.133 15.993 165.373 1.00 59.18 285 ASN C N 1
ATOM 8896 C CA . ASN C 1 198 ? 199.215 15.144 165.870 1.00 59.51 285 ASN C CA 1
ATOM 8897 C C . ASN C 1 198 ? 199.393 13.864 165.015 1.00 64.56 285 ASN C C 1
ATOM 8898 O O . ASN C 1 198 ? 198.464 13.489 164.291 1.00 63.08 285 ASN C O 1
ATOM 8903 N N . PRO C 1 199 ? 200.572 13.174 165.095 1.00 63.13 286 PRO C N 1
ATOM 8904 C CA . PRO C 1 199 ? 200.787 11.970 164.265 1.00 62.68 286 PRO C CA 1
ATOM 8905 C C . PRO C 1 199 ? 199.851 10.785 164.566 1.00 66.19 286 PRO C C 1
ATOM 8906 O O . PRO C 1 199 ? 199.711 9.922 163.705 1.00 65.64 286 PRO C O 1
ATOM 8910 N N . ASP C 1 200 ? 199.192 10.746 165.741 1.00 63.32 287 ASP C N 1
ATOM 8911 C CA . ASP C 1 200 ? 198.259 9.665 166.089 1.00 63.94 287 ASP C CA 1
ATOM 8912 C C . ASP C 1 200 ? 196.930 9.760 165.298 1.00 69.15 287 ASP C C 1
ATOM 8913 O O . ASP C 1 200 ? 196.159 8.795 165.297 1.00 69.79 287 ASP C O 1
ATOM 8918 N N . GLU C 1 201 ? 196.688 10.899 164.605 1.00 65.10 288 GLU C N 1
ATOM 8919 C CA . GLU C 1 201 ? 195.485 11.161 163.808 1.00 64.38 288 GLU C CA 1
ATOM 8920 C C . GLU C 1 201 ? 195.763 11.301 162.309 1.00 67.71 288 GLU C C 1
ATOM 8921 O O . GLU C 1 201 ? 194.892 10.969 161.501 1.00 68.02 288 GLU C O 1
ATOM 8927 N N . LEU C 1 202 ? 196.929 11.863 161.943 1.00 63.37 289 LEU C N 1
ATOM 8928 C CA . LEU C 1 202 ? 197.304 12.152 160.555 1.00 62.77 289 LEU C CA 1
ATOM 8929 C C . LEU C 1 202 ? 197.622 10.888 159.761 1.00 67.46 289 LEU C C 1
ATOM 8930 O O . LEU C 1 202 ? 198.232 9.970 160.292 1.00 68.02 289 LEU C O 1
ATOM 8935 N N . SER C 1 203 ? 197.226 10.864 158.480 1.00 63.81 290 SER C N 1
ATOM 8936 C CA . SER C 1 203 ? 197.492 9.782 157.534 1.00 63.81 290 SER C CA 1
ATOM 8937 C C . SER C 1 203 ? 198.982 9.745 157.194 1.00 68.68 290 SER C C 1
ATOM 8938 O O . SER C 1 203 ? 199.587 10.805 157.009 1.00 68.91 290 SER C O 1
ATOM 8941 N N . MET C 1 204 ? 199.570 8.532 157.083 1.00 64.41 291 MET C N 1
ATOM 8942 C CA . MET C 1 204 ? 200.987 8.385 156.743 1.00 63.11 291 MET C CA 1
ATOM 8943 C C . MET C 1 204 ? 201.268 8.871 155.315 1.00 67.28 291 MET C C 1
ATOM 8944 O O . MET C 1 204 ? 202.377 9.340 155.055 1.00 67.86 291 MET C O 1
ATOM 8949 N N . GLN C 1 205 ? 200.267 8.810 154.405 1.00 63.33 292 GLN C N 1
ATOM 8950 C CA . GLN C 1 205 ? 200.438 9.266 153.019 1.00 62.93 292 GLN C CA 1
ATOM 8951 C C . GLN C 1 205 ? 200.837 10.746 152.974 1.00 68.45 292 GLN C C 1
ATOM 8952 O O . GLN C 1 205 ? 201.608 11.146 152.098 1.00 67.12 292 GLN C O 1
ATOM 8958 N N . CYS C 1 206 ? 200.336 11.540 153.943 1.00 66.88 293 CYS C N 1
ATOM 8959 C CA . CYS C 1 206 ? 200.625 12.966 154.062 1.00 67.38 293 CYS C CA 1
ATOM 8960 C C . CYS C 1 206 ? 202.122 13.189 154.318 1.00 69.33 293 CYS C C 1
ATOM 8961 O O . CYS C 1 206 ? 202.748 13.964 153.593 1.00 69.05 293 CYS C O 1
ATOM 8964 N N . ILE C 1 207 ? 202.699 12.474 155.305 1.00 64.38 294 ILE C N 1
ATOM 8965 C CA . ILE C 1 207 ? 204.112 12.566 155.679 1.00 63.76 294 ILE C CA 1
ATOM 8966 C C . ILE C 1 207 ? 205.013 12.076 154.532 1.00 68.92 294 ILE C C 1
ATOM 8967 O O . ILE C 1 207 ? 206.041 12.695 154.288 1.00 69.14 294 ILE C O 1
ATOM 8972 N N . LEU C 1 208 ? 204.618 11.012 153.819 1.00 65.99 295 LEU C N 1
ATOM 8973 C CA . LEU C 1 208 ? 205.415 10.472 152.716 1.00 66.43 295 LEU C CA 1
ATOM 8974 C C . LEU C 1 208 ? 205.514 11.435 151.536 1.00 70.99 295 LEU C C 1
ATOM 8975 O O . LEU C 1 208 ? 206.565 11.475 150.898 1.00 71.25 295 LEU C O 1
ATOM 8980 N N . ILE C 1 209 ? 204.450 12.216 151.249 1.00 67.72 296 ILE C N 1
ATOM 8981 C CA . ILE C 1 209 ? 204.450 13.207 150.160 1.00 67.38 296 ILE C CA 1
ATOM 8982 C C . ILE C 1 209 ? 205.362 14.386 150.578 1.00 70.78 296 ILE C C 1
ATOM 8983 O O . ILE C 1 209 ? 206.087 14.929 149.737 1.00 70.03 296 ILE C O 1
ATOM 8988 N N . ALA C 1 210 ? 205.367 14.720 151.890 1.00 66.97 297 ALA C N 1
ATOM 8989 C CA . ALA C 1 210 ? 206.215 15.759 152.475 1.00 66.57 297 ALA C CA 1
ATOM 8990 C C . ALA C 1 210 ? 207.684 15.332 152.490 1.00 70.77 297 ALA C C 1
ATOM 8991 O O . ALA C 1 210 ? 208.545 16.154 152.189 1.00 70.46 297 ALA C O 1
ATOM 8993 N N . LEU C 1 211 ? 207.975 14.052 152.833 1.00 67.54 298 LEU C N 1
ATOM 8994 C CA . LEU C 1 211 ? 209.340 13.513 152.868 1.00 67.33 298 LEU C CA 1
ATOM 8995 C C . LEU C 1 211 ? 209.902 13.367 151.456 1.00 72.60 298 LEU C C 1
ATOM 8996 O O . LEU C 1 211 ? 211.117 13.339 151.295 1.00 72.27 298 LEU C O 1
ATOM 9001 N N . ASN C 1 212 ? 209.027 13.328 150.437 1.00 70.54 299 ASN C N 1
ATOM 9002 C CA . ASN C 1 212 ? 209.420 13.249 149.033 1.00 71.41 299 ASN C CA 1
ATOM 9003 C C . ASN C 1 212 ? 210.067 14.556 148.564 1.00 77.05 299 ASN C C 1
ATOM 9004 O O . ASN C 1 212 ? 210.745 14.556 147.540 1.00 76.67 299 ASN C O 1
ATOM 9009 N N . ARG C 1 213 ? 209.866 15.663 149.315 1.00 75.14 300 ARG C N 1
ATOM 9010 C CA . ARG C 1 213 ? 210.471 16.973 149.034 1.00 75.38 300 ARG C CA 1
ATOM 9011 C C . ARG C 1 213 ? 211.981 16.898 149.270 1.00 81.38 300 ARG C C 1
ATOM 9012 O O . ARG C 1 213 ? 212.756 17.540 148.563 1.00 80.90 300 ARG C O 1
ATOM 9020 N N . PHE C 1 214 ? 212.382 16.076 150.256 1.00 79.74 301 PHE C N 1
ATOM 9021 C CA . PHE C 1 214 ? 213.751 15.856 150.707 1.00 80.67 301 PHE C CA 1
ATOM 9022 C C . PHE C 1 214 ? 214.575 14.918 149.803 1.00 87.04 301 PHE C C 1
ATOM 9023 O O . PHE C 1 214 ? 215.804 15.032 149.819 1.00 87.22 301 PHE C O 1
ATOM 9031 N N . LEU C 1 215 ? 213.938 14.008 149.026 1.00 84.65 302 LEU C N 1
ATOM 9032 C CA . LEU C 1 215 ? 214.705 13.071 148.201 1.00 85.33 302 LEU C CA 1
ATOM 9033 C C . LEU C 1 215 ? 214.595 13.320 146.684 1.00 90.29 302 LEU C C 1
ATOM 9034 O O . LEU C 1 215 ? 215.489 12.896 145.952 1.00 90.14 302 LEU C O 1
ATOM 9039 N N . GLN C 1 216 ? 213.532 13.975 146.208 1.00 87.77 303 GLN C N 1
ATOM 9040 C CA . GLN C 1 216 ? 213.371 14.206 144.774 1.00 88.41 303 GLN C CA 1
ATOM 9041 C C . GLN C 1 216 ? 214.326 15.317 144.283 1.00 93.07 303 GLN C C 1
ATOM 9042 O O . GLN C 1 216 ? 215.391 14.999 143.749 1.00 92.62 303 GLN C O 1
ATOM 9048 N N . GLU C 1 217 ? 213.953 16.598 144.469 1.00 89.90 304 GLU C N 1
ATOM 9049 C CA . GLU C 1 217 ? 214.764 17.747 144.051 1.00 89.59 304 GLU C CA 1
ATOM 9050 C C . GLU C 1 217 ? 215.729 18.144 145.170 1.00 90.63 304 GLU C C 1
ATOM 9051 O O . GLU C 1 217 ? 215.450 17.895 146.349 1.00 89.71 304 GLU C O 1
ATOM 9057 N N . LYS C 1 218 ? 216.865 18.759 144.786 1.00 85.32 305 LYS C N 1
ATOM 9058 C CA . LYS C 1 218 ? 217.915 19.207 145.702 1.00 84.02 305 LYS C CA 1
ATOM 9059 C C . LYS C 1 218 ? 217.382 20.244 146.699 1.00 85.26 305 LYS C C 1
ATOM 9060 O O . LYS C 1 218 ? 217.624 20.111 147.904 1.00 84.26 305 LYS C O 1
ATOM 9066 N N . HIS C 1 219 ? 216.647 21.259 146.191 1.00 79.98 306 HIS C N 1
ATOM 9067 C CA . HIS C 1 219 ? 216.089 22.344 146.997 1.00 78.54 306 HIS C CA 1
ATOM 9068 C C . HIS C 1 219 ? 214.584 22.174 147.263 1.00 78.88 306 HIS C C 1
ATOM 9069 O O . HIS C 1 219 ? 213.921 23.144 147.630 1.00 78.31 306 HIS C O 1
ATOM 9076 N N . GLY C 1 220 ? 214.079 20.949 147.127 1.00 73.20 307 GLY C N 1
ATOM 9077 C CA . GLY C 1 220 ? 212.675 20.627 147.364 1.00 71.86 307 GLY C CA 1
ATOM 9078 C C . GLY C 1 220 ? 212.173 21.009 148.744 1.00 72.80 307 GLY C C 1
ATOM 9079 O O . GLY C 1 220 ? 211.058 21.522 148.877 1.00 71.83 307 GLY C O 1
ATOM 9080 N N . SER C 1 221 ? 213.017 20.790 149.771 1.00 67.59 308 SER C N 1
ATOM 9081 C CA . SER C 1 221 ? 212.723 21.090 151.173 1.00 66.57 308 SER C CA 1
ATOM 9082 C C . SER C 1 221 ? 213.133 22.522 151.577 1.00 69.57 308 SER C C 1
ATOM 9083 O O . SER C 1 221 ? 212.961 22.897 152.741 1.00 68.08 308 SER C O 1
ATOM 9086 N N . LYS C 1 222 ? 213.666 23.321 150.622 1.00 67.00 309 LYS C N 1
ATOM 9087 C CA . LYS C 1 222 ? 214.052 24.714 150.889 1.00 66.74 309 LYS C CA 1
ATOM 9088 C C . LYS C 1 222 ? 212.781 25.552 151.031 1.00 69.84 309 LYS C C 1
ATOM 9089 O O . LYS C 1 222 ? 211.813 25.337 150.297 1.00 69.58 309 LYS C O 1
ATOM 9095 N N . MET C 1 223 ? 212.779 26.473 151.999 1.00 65.32 310 MET C N 1
ATOM 9096 C CA . MET C 1 223 ? 211.618 27.292 152.351 1.00 64.59 310 MET C CA 1
ATOM 9097 C C . MET C 1 223 ? 211.738 28.761 151.927 1.00 68.39 310 MET C C 1
ATOM 9098 O O . MET C 1 223 ? 212.836 29.311 151.882 1.00 67.93 310 MET C O 1
ATOM 9103 N N . ALA C 1 224 ? 210.579 29.399 151.661 1.00 65.06 311 ALA C N 1
ATOM 9104 C CA . ALA C 1 224 ? 210.458 30.807 151.265 1.00 64.56 311 ALA C CA 1
ATOM 9105 C C . ALA C 1 224 ? 209.245 31.477 151.891 1.00 67.48 311 ALA C C 1
ATOM 9106 O O . ALA C 1 224 ? 208.192 30.857 152.032 1.00 67.11 311 ALA C O 1
ATOM 9108 N N . PHE C 1 225 ? 209.397 32.761 152.228 1.00 63.44 312 PHE C N 1
ATOM 9109 C CA . PHE C 1 225 ? 208.352 33.636 152.750 1.00 62.63 312 PHE C CA 1
ATOM 9110 C C . PHE C 1 225 ? 207.952 34.619 151.662 1.00 69.93 312 PHE C C 1
ATOM 9111 O O . PHE C 1 225 ? 208.824 35.063 150.911 1.00 69.90 312 PHE C O 1
ATOM 9119 N N . LEU C 1 226 ? 206.658 34.976 151.565 1.00 68.29 313 LEU C N 1
ATOM 9120 C CA . LEU C 1 226 ? 206.235 35.994 150.598 1.00 68.43 313 LEU C CA 1
ATOM 9121 C C . LEU C 1 226 ? 206.706 37.348 151.150 1.00 74.06 313 LEU C C 1
ATOM 9122 O O . LEU C 1 226 ? 206.685 37.535 152.371 1.00 73.22 313 LEU C O 1
ATOM 9127 N N . ASP C 1 227 ? 207.192 38.255 150.272 1.00 72.19 314 ASP C N 1
ATOM 9128 C CA . ASP C 1 227 ? 207.769 39.554 150.657 1.00 72.55 314 ASP C CA 1
ATOM 9129 C C . ASP C 1 227 ? 206.759 40.561 151.269 1.00 76.24 314 ASP C C 1
ATOM 9130 O O . ASP C 1 227 ? 207.174 41.634 151.700 1.00 76.18 314 ASP C O 1
ATOM 9135 N N . GLY C 1 228 ? 205.477 40.204 151.304 1.00 72.16 315 GLY C N 1
ATOM 9136 C CA . GLY C 1 228 ? 204.412 41.026 151.870 1.00 71.24 315 GLY C CA 1
ATOM 9137 C C . GLY C 1 228 ? 203.099 40.288 152.005 1.00 73.13 315 GLY C C 1
ATOM 9138 O O . GLY C 1 228 ? 203.068 39.059 151.891 1.00 73.07 315 GLY C O 1
ATOM 9139 N N . ASN C 1 229 ? 202.000 41.034 152.238 1.00 67.91 316 ASN C N 1
ATOM 9140 C CA . ASN C 1 229 ? 200.661 40.465 152.395 1.00 66.96 316 ASN C CA 1
ATOM 9141 C C . ASN C 1 229 ? 200.225 39.735 151.117 1.00 70.41 316 ASN C C 1
ATOM 9142 O O . ASN C 1 229 ? 200.416 40.264 150.017 1.00 70.38 316 ASN C O 1
ATOM 9147 N N . PRO C 1 230 ? 199.660 38.511 151.240 1.00 65.96 317 PRO C N 1
ATOM 9148 C CA . PRO C 1 230 ? 199.280 37.755 150.037 1.00 65.56 317 PRO C CA 1
ATOM 9149 C C . PRO C 1 230 ? 198.209 38.410 149.141 1.00 69.94 317 PRO C C 1
ATOM 9150 O O . PRO C 1 230 ? 198.399 38.283 147.928 1.00 70.34 317 PRO C O 1
ATOM 9154 N N . PRO C 1 231 ? 197.133 39.113 149.611 1.00 66.30 318 PRO C N 1
ATOM 9155 C CA . PRO C 1 231 ? 196.178 39.705 148.651 1.00 66.02 318 PRO C CA 1
ATOM 9156 C C . PRO C 1 231 ? 196.810 40.705 147.669 1.00 69.48 318 PRO C C 1
ATOM 9157 O O . PRO C 1 231 ? 196.487 40.663 146.483 1.00 68.71 318 PRO C O 1
ATOM 9161 N N . GLU C 1 232 ? 197.726 41.570 148.148 1.00 66.14 319 GLU C N 1
ATOM 9162 C CA . GLU C 1 232 ? 198.386 42.577 147.313 1.00 66.14 319 GLU C CA 1
ATOM 9163 C C . GLU C 1 232 ? 199.550 42.003 146.493 1.00 70.67 319 GLU C C 1
ATOM 9164 O O . GLU C 1 232 ? 199.640 42.275 145.292 1.00 69.52 319 GLU C O 1
ATOM 9170 N N . ARG C 1 233 ? 200.455 41.239 147.149 1.00 68.17 320 ARG C N 1
ATOM 9171 C CA . ARG C 1 233 ? 201.675 40.705 146.541 1.00 67.97 320 ARG C CA 1
ATOM 9172 C C . ARG C 1 233 ? 201.474 39.467 145.651 1.00 73.03 320 ARG C C 1
ATOM 9173 O O . ARG C 1 233 ? 202.308 39.247 144.766 1.00 73.58 320 ARG C O 1
ATOM 9181 N N . LEU C 1 234 ? 200.409 38.662 145.865 1.00 68.86 321 LEU C N 1
ATOM 9182 C CA . LEU C 1 234 ? 200.209 37.453 145.064 1.00 68.50 321 LEU C CA 1
ATOM 9183 C C . LEU C 1 234 ? 198.855 37.430 144.347 1.00 74.96 321 LEU C C 1
ATOM 9184 O O . LEU C 1 234 ? 198.821 37.115 143.154 1.00 75.14 321 LEU C O 1
ATOM 9189 N N . CYS C 1 235 ? 197.754 37.728 145.059 1.00 72.68 322 CYS C N 1
ATOM 9190 C CA . CYS C 1 235 ? 196.406 37.670 144.489 1.00 72.97 322 CYS C CA 1
ATOM 9191 C C . CYS C 1 235 ? 196.159 38.763 143.452 1.00 78.94 322 CYS C C 1
ATOM 9192 O O . CYS C 1 235 ? 195.551 38.466 142.422 1.00 78.91 322 CYS C O 1
ATOM 9195 N N . MET C 1 236 ? 196.613 40.012 143.713 1.00 76.49 323 MET C N 1
ATOM 9196 C CA . MET C 1 236 ? 196.421 41.119 142.775 1.00 76.87 323 MET C CA 1
ATOM 9197 C C . MET C 1 236 ? 197.112 40.829 141.432 1.00 80.12 323 MET C C 1
ATOM 9198 O O . MET C 1 236 ? 196.387 40.851 140.438 1.00 79.70 323 MET C O 1
ATOM 9203 N N . PRO C 1 237 ? 198.413 40.411 141.354 1.00 76.61 324 PRO C N 1
ATOM 9204 C CA . PRO C 1 237 ? 198.998 40.051 140.041 1.00 76.24 324 PRO C CA 1
ATOM 9205 C C . PRO C 1 237 ? 198.159 39.067 139.204 1.00 79.17 324 PRO C C 1
ATOM 9206 O O . PRO C 1 237 ? 198.112 39.227 137.982 1.00 78.75 324 PRO C O 1
ATOM 9210 N N . ILE C 1 238 ? 197.487 38.077 139.850 1.00 75.05 325 ILE C N 1
ATOM 9211 C CA . ILE C 1 238 ? 196.624 37.098 139.164 1.00 74.70 325 ILE C CA 1
ATOM 9212 C C . ILE C 1 238 ? 195.349 37.809 138.657 1.00 80.28 325 ILE C C 1
ATOM 9213 O O . ILE C 1 238 ? 194.955 37.595 137.510 1.00 80.48 325 ILE C O 1
ATOM 9218 N N . VAL C 1 239 ? 194.724 38.656 139.506 1.00 77.45 326 VAL C N 1
ATOM 9219 C CA . VAL C 1 239 ? 193.511 39.421 139.179 1.00 77.52 326 VAL C CA 1
ATOM 9220 C C . VAL C 1 239 ? 193.797 40.367 137.986 1.00 82.25 326 VAL C C 1
ATOM 9221 O O . VAL C 1 239 ? 193.014 40.390 137.035 1.00 81.88 326 VAL C O 1
ATOM 9225 N N . ASP C 1 240 ? 194.934 41.095 138.024 1.00 79.63 327 ASP C N 1
ATOM 9226 C CA . ASP C 1 240 ? 195.365 42.009 136.963 1.00 80.15 327 ASP C CA 1
ATOM 9227 C C . ASP C 1 240 ? 195.547 41.270 135.630 1.00 85.49 327 ASP C C 1
ATOM 9228 O O . ASP C 1 240 ? 195.140 41.786 134.591 1.00 85.58 327 ASP C O 1
ATOM 9233 N N . HIS C 1 241 ? 196.122 40.055 135.676 1.00 82.68 328 HIS C N 1
ATOM 9234 C CA . HIS C 1 241 ? 196.349 39.192 134.519 1.00 83.03 328 HIS C CA 1
ATOM 9235 C C . HIS C 1 241 ? 195.016 38.707 133.921 1.00 86.78 328 HIS C C 1
ATOM 9236 O O . HIS C 1 241 ? 194.858 38.752 132.700 1.00 86.71 328 HIS C O 1
ATOM 9243 N N . VAL C 1 242 ? 194.074 38.236 134.776 1.00 82.95 329 VAL C N 1
ATOM 9244 C CA . VAL C 1 242 ? 192.749 37.732 134.380 1.00 82.63 329 VAL C CA 1
ATOM 9245 C C . VAL C 1 242 ? 191.942 38.865 133.722 1.00 87.38 329 VAL C C 1
ATOM 9246 O O . VAL C 1 242 ? 191.368 38.657 132.653 1.00 86.65 329 VAL C O 1
ATOM 9250 N N . ARG C 1 243 ? 191.936 40.058 134.343 1.00 85.23 330 ARG C N 1
ATOM 9251 C CA . ARG C 1 243 ? 191.216 41.239 133.864 1.00 85.52 330 ARG C CA 1
ATOM 9252 C C . ARG C 1 243 ? 191.775 41.766 132.535 1.00 91.47 330 ARG C C 1
ATOM 9253 O O . ARG C 1 243 ? 190.990 42.180 131.678 1.00 91.58 330 ARG C O 1
ATOM 9261 N N . SER C 1 244 ? 193.112 41.713 132.346 1.00 88.64 331 SER C N 1
ATOM 9262 C CA . SER C 1 244 ? 193.778 42.165 131.115 1.00 88.37 331 SER C CA 1
ATOM 9263 C C . SER C 1 244 ? 193.436 41.274 129.903 1.00 91.07 331 SER C C 1
ATOM 9264 O O . SER C 1 244 ? 193.588 41.723 128.765 1.00 90.69 331 SER C O 1
ATOM 9267 N N . LEU C 1 245 ? 192.986 40.027 130.147 1.00 86.71 332 LEU C N 1
ATOM 9268 C CA . LEU C 1 245 ? 192.639 39.069 129.097 1.00 86.31 332 LEU C CA 1
ATOM 9269 C C . LEU C 1 245 ? 191.109 38.927 128.907 1.00 89.58 332 LEU C C 1
ATOM 9270 O O . LEU C 1 245 ? 190.659 38.032 128.182 1.00 89.31 332 LEU C O 1
ATOM 9275 N N . GLY C 1 246 ? 190.336 39.821 129.531 1.00 85.49 333 GLY C N 1
ATOM 9276 C CA . GLY C 1 246 ? 188.880 39.853 129.401 1.00 85.05 333 GLY C CA 1
ATOM 9277 C C . GLY C 1 246 ? 188.058 39.163 130.473 1.00 88.49 333 GLY C C 1
ATOM 9278 O O . GLY C 1 246 ? 186.827 39.107 130.365 1.00 87.87 333 GLY C O 1
ATOM 9279 N N . GLY C 1 247 ? 188.727 38.642 131.496 1.00 84.84 334 GLY C N 1
ATOM 9280 C CA . GLY C 1 247 ? 188.073 37.971 132.613 1.00 84.36 334 GLY C CA 1
ATOM 9281 C C . GLY C 1 247 ? 187.555 38.950 133.646 1.00 87.43 334 GLY C C 1
ATOM 9282 O O . GLY C 1 247 ? 188.049 40.080 133.747 1.00 86.42 334 GLY C O 1
ATOM 9283 N N . GLU C 1 248 ? 186.551 38.516 134.421 1.00 83.84 335 GLU C N 1
ATOM 9284 C CA . GLU C 1 248 ? 185.921 39.329 135.462 1.00 83.32 335 GLU C CA 1
ATOM 9285 C C . GLU C 1 248 ? 186.206 38.771 136.860 1.00 84.66 335 GLU C C 1
ATOM 9286 O O . GLU C 1 248 ? 186.124 37.558 137.076 1.00 84.05 335 GLU C O 1
ATOM 9292 N N . VAL C 1 249 ? 186.550 39.665 137.805 1.00 78.86 336 VAL C N 1
ATOM 9293 C CA . VAL C 1 249 ? 186.807 39.329 139.212 1.00 77.03 336 VAL C CA 1
ATOM 9294 C C . VAL C 1 249 ? 185.911 40.250 140.053 1.00 76.79 336 VAL C C 1
ATOM 9295 O O . VAL C 1 249 ? 186.069 41.473 140.003 1.00 76.20 336 VAL C O 1
ATOM 9299 N N . ARG C 1 250 ? 184.957 39.665 140.790 1.00 70.53 337 ARG C N 1
ATOM 9300 C CA . ARG C 1 250 ? 184.019 40.427 141.614 1.00 69.31 337 ARG C CA 1
ATOM 9301 C C . ARG C 1 250 ? 184.016 39.989 143.082 1.00 70.17 337 ARG C C 1
ATOM 9302 O O . ARG C 1 250 ? 183.763 38.816 143.378 1.00 69.05 337 ARG C O 1
ATOM 9310 N N . LEU C 1 251 ? 184.259 40.949 144.001 1.00 65.19 338 LEU C N 1
ATOM 9311 C CA . LEU C 1 251 ? 184.221 40.711 145.449 1.00 64.31 338 LEU C CA 1
ATOM 9312 C C . LEU C 1 251 ? 182.782 40.855 145.945 1.00 68.88 338 LEU C C 1
ATOM 9313 O O . LEU C 1 251 ? 181.919 41.298 145.178 1.00 69.40 338 LEU C O 1
ATOM 9318 N N . ASN C 1 252 ? 182.514 40.451 147.211 1.00 64.51 339 ASN C N 1
ATOM 9319 C CA . ASN C 1 252 ? 181.203 40.512 147.889 1.00 63.78 339 ASN C CA 1
ATOM 9320 C C . ASN C 1 252 ? 180.076 39.882 147.037 1.00 68.14 339 ASN C C 1
ATOM 9321 O O . ASN C 1 252 ? 178.949 40.388 147.003 1.00 68.34 339 ASN C O 1
ATOM 9326 N N . SER C 1 253 ? 180.401 38.758 146.374 1.00 64.49 340 SER C N 1
ATOM 9327 C CA . SER C 1 253 ? 179.519 37.981 145.506 1.00 64.26 340 SER C CA 1
ATOM 9328 C C . SER C 1 253 ? 179.434 36.530 146.015 1.00 67.82 340 SER C C 1
ATOM 9329 O O . SER C 1 253 ? 180.014 35.616 145.427 1.00 68.38 340 SER C O 1
ATOM 9332 N N . ARG C 1 254 ? 178.730 36.334 147.134 1.00 62.69 341 ARG C N 1
ATOM 9333 C CA . ARG C 1 254 ? 178.546 35.022 147.747 1.00 61.48 341 ARG C CA 1
ATOM 9334 C C . ARG C 1 254 ? 177.438 34.269 147.022 1.00 65.61 341 ARG C C 1
ATOM 9335 O O . ARG C 1 254 ? 176.361 34.821 146.816 1.00 66.31 341 ARG C O 1
ATOM 9343 N N . ILE C 1 255 ? 177.693 33.007 146.658 1.00 60.99 342 ILE C N 1
ATOM 9344 C CA . ILE C 1 255 ? 176.709 32.149 146.010 1.00 59.96 342 ILE C CA 1
ATOM 9345 C C . ILE C 1 255 ? 175.831 31.594 147.122 1.00 66.45 342 ILE C C 1
ATOM 9346 O O . ILE C 1 255 ? 176.332 30.970 148.065 1.00 66.32 342 ILE C O 1
ATOM 9351 N N . GLN C 1 256 ? 174.523 31.885 147.025 1.00 64.80 343 GLN C N 1
ATOM 9352 C CA . GLN C 1 256 ? 173.479 31.494 147.970 1.00 65.00 343 GLN C CA 1
ATOM 9353 C C . GLN C 1 256 ? 172.874 30.134 147.603 1.00 69.95 343 GLN C C 1
ATOM 9354 O O . GLN C 1 256 ? 172.504 29.368 148.496 1.00 69.06 343 GLN C O 1
ATOM 9360 N N . LYS C 1 257 ? 172.746 29.848 146.291 1.00 68.66 344 LYS C N 1
ATOM 9361 C CA . LYS C 1 257 ? 172.141 28.605 145.803 1.00 69.26 344 LYS C CA 1
ATOM 9362 C C . LYS C 1 257 ? 172.634 28.213 144.414 1.00 75.14 344 LYS C C 1
ATOM 9363 O O . LYS C 1 257 ? 172.875 29.079 143.565 1.00 74.67 344 LYS C O 1
ATOM 9369 N N . ILE C 1 258 ? 172.752 26.892 144.189 1.00 73.62 345 ILE C N 1
ATOM 9370 C CA . ILE C 1 258 ? 173.056 26.304 142.888 1.00 74.82 345 ILE C CA 1
ATOM 9371 C C . ILE C 1 258 ? 171.685 25.906 142.315 1.00 81.18 345 ILE C C 1
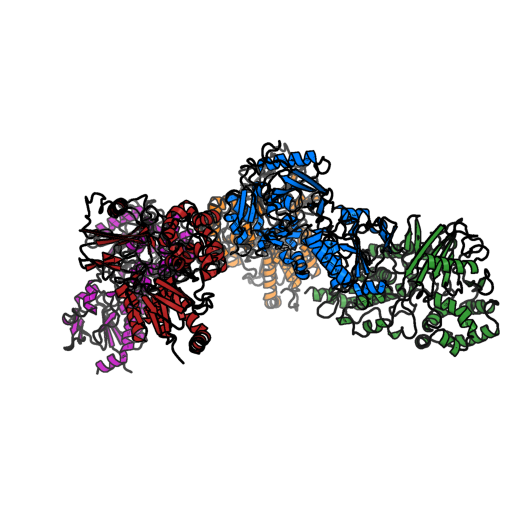ATOM 9372 O O . ILE C 1 258 ? 171.119 24.883 142.737 1.00 80.72 345 ILE C O 1
ATOM 9377 N N . GLU C 1 259 ? 171.110 26.766 141.444 1.00 79.25 346 GLU C N 1
ATOM 9378 C CA . GLU C 1 259 ? 169.798 26.506 140.839 1.00 80.01 346 GLU C CA 1
ATOM 9379 C C . GLU C 1 259 ? 169.969 25.539 139.682 1.00 85.74 346 GLU C C 1
ATOM 9380 O O . GLU C 1 259 ? 170.900 25.692 138.886 1.00 85.73 346 GLU C O 1
ATOM 9386 N N . LEU C 1 260 ? 169.087 24.534 139.600 1.00 82.77 347 LEU C N 1
ATOM 9387 C CA . LEU C 1 260 ? 169.198 23.497 138.582 1.00 82.81 347 LEU C CA 1
ATOM 9388 C C . LEU C 1 260 ? 168.102 23.499 137.523 1.00 88.59 347 LEU C C 1
ATOM 9389 O O . LEU C 1 260 ? 166.954 23.860 137.799 1.00 88.45 347 LEU C O 1
ATOM 9394 N N . ASN C 1 261 ? 168.466 23.012 136.315 1.00 85.79 348 ASN C N 1
ATOM 9395 C CA . ASN C 1 261 ? 167.558 22.776 135.195 1.00 85.60 348 ASN C CA 1
ATOM 9396 C C . ASN C 1 261 ? 166.777 21.478 135.493 1.00 91.82 348 ASN C C 1
ATOM 9397 O O . ASN C 1 261 ? 167.231 20.704 136.346 1.00 91.04 348 ASN C O 1
ATOM 9402 N N . PRO C 1 262 ? 165.634 21.185 134.813 1.00 90.33 349 PRO C N 1
ATOM 9403 C CA . PRO C 1 262 ? 164.886 19.950 135.130 1.00 90.57 349 PRO C CA 1
ATOM 9404 C C . PRO C 1 262 ? 165.686 18.642 134.995 1.00 95.41 349 PRO C C 1
ATOM 9405 O O . PRO C 1 262 ? 165.382 17.689 135.719 1.00 94.82 349 PRO C O 1
ATOM 9409 N N . ASP C 1 263 ? 166.708 18.599 134.101 1.00 92.70 350 ASP C N 1
ATOM 9410 C CA . ASP C 1 263 ? 167.533 17.400 133.869 1.00 92.94 350 ASP C CA 1
ATOM 9411 C C . ASP C 1 263 ? 168.603 17.170 134.968 1.00 96.96 350 ASP C C 1
ATOM 9412 O O . ASP C 1 263 ? 169.189 16.087 135.024 1.00 96.57 350 ASP C O 1
ATOM 9417 N N . GLY C 1 264 ? 168.820 18.161 135.831 1.00 93.28 351 GLY C N 1
ATOM 9418 C CA . GLY C 1 264 ? 169.791 18.067 136.917 1.00 92.61 351 GLY C CA 1
ATOM 9419 C C . GLY C 1 264 ? 171.019 18.945 136.780 1.00 94.94 351 GLY C C 1
ATOM 9420 O O . GLY C 1 264 ? 171.713 19.170 137.770 1.00 94.20 351 GLY C O 1
ATOM 9421 N N . THR C 1 265 ? 171.301 19.448 135.564 1.00 90.68 352 THR C N 1
ATOM 9422 C CA . THR C 1 265 ? 172.448 20.320 135.297 1.00 89.96 352 THR C CA 1
ATOM 9423 C C . THR C 1 265 ? 172.216 21.711 135.928 1.00 92.29 352 THR C C 1
ATOM 9424 O O . THR C 1 265 ? 171.108 21.990 136.380 1.00 92.04 352 THR C O 1
ATOM 9428 N N . VAL C 1 266 ? 173.244 22.572 135.956 1.00 87.76 353 VAL C N 1
ATOM 9429 C CA . VAL C 1 266 ? 173.139 23.894 136.580 1.00 87.25 353 VAL C CA 1
ATOM 9430 C C . VAL C 1 266 ? 172.457 24.897 135.630 1.00 90.55 353 VAL C C 1
ATOM 9431 O O . VAL C 1 266 ? 172.877 25.068 134.481 1.00 89.60 353 VAL C O 1
ATOM 9435 N N . LYS C 1 267 ? 171.408 25.568 136.150 1.00 87.04 354 LYS C N 1
ATOM 9436 C CA . LYS C 1 267 ? 170.641 26.621 135.480 1.00 86.57 354 LYS C CA 1
ATOM 9437 C C . LYS C 1 267 ? 171.401 27.936 135.635 1.00 88.94 354 LYS C C 1
ATOM 9438 O O . LYS C 1 267 ? 171.708 28.597 134.639 1.00 88.88 354 LYS C O 1
ATOM 9444 N N . HIS C 1 268 ? 171.727 28.288 136.899 1.00 84.02 355 HIS C N 1
ATOM 9445 C CA . HIS C 1 268 ? 172.480 29.482 137.290 1.00 82.93 355 HIS C CA 1
ATOM 9446 C C . HIS C 1 268 ? 172.951 29.382 138.735 1.00 81.86 355 HIS C C 1
ATOM 9447 O O . HIS C 1 268 ? 172.479 28.530 139.500 1.00 81.03 355 HIS C O 1
ATOM 9454 N N . PHE C 1 269 ? 173.856 30.294 139.109 1.00 75.25 356 PHE C N 1
ATOM 9455 C CA . PHE C 1 269 ? 174.324 30.481 140.475 1.00 73.46 356 PHE C CA 1
ATOM 9456 C C . PHE C 1 269 ? 173.585 31.695 141.029 1.00 75.18 356 PHE C C 1
ATOM 9457 O O . PHE C 1 269 ? 173.749 32.804 140.498 1.00 74.40 356 PHE C O 1
ATOM 9465 N N . ALA C 1 270 ? 172.725 31.487 142.036 1.00 70.13 357 ALA C N 1
ATOM 9466 C CA . ALA C 1 270 ? 171.989 32.604 142.645 1.00 69.22 357 ALA C CA 1
ATOM 9467 C C . ALA C 1 270 ? 172.837 33.231 143.754 1.00 70.70 357 ALA C C 1
ATOM 9468 O O . ALA C 1 270 ? 173.258 32.528 144.679 1.00 69.75 357 ALA C O 1
ATOM 9470 N N . LEU C 1 271 ? 173.129 34.536 143.632 1.00 66.01 358 LEU C N 1
ATOM 9471 C CA . LEU C 1 271 ? 173.938 35.258 144.606 1.00 65.55 358 LEU C CA 1
ATOM 9472 C C . LEU C 1 271 ? 173.108 35.660 145.848 1.00 70.66 358 LEU C C 1
ATOM 9473 O O . LEU C 1 271 ? 171.887 35.475 145.886 1.00 70.34 358 LEU C O 1
ATOM 9478 N N . THR C 1 272 ? 173.789 36.209 146.861 1.00 67.74 359 THR C N 1
ATOM 9479 C CA . THR C 1 272 ? 173.201 36.630 148.129 1.00 67.36 359 THR C CA 1
ATOM 9480 C C . THR C 1 272 ? 172.266 37.859 147.933 1.00 70.10 359 THR C C 1
ATOM 9481 O O . THR C 1 272 ? 171.287 37.985 148.668 1.00 69.25 359 THR C O 1
ATOM 9485 N N . ASP C 1 273 ? 172.543 38.728 146.940 1.00 66.63 360 ASP C N 1
ATOM 9486 C CA . ASP C 1 273 ? 171.717 39.901 146.628 1.00 66.69 360 ASP C CA 1
ATOM 9487 C C . ASP C 1 273 ? 170.613 39.565 145.578 1.00 71.62 360 ASP C C 1
ATOM 9488 O O . ASP C 1 273 ? 169.954 40.474 145.064 1.00 70.49 360 ASP C O 1
ATOM 9493 N N . GLY C 1 274 ? 170.416 38.271 145.312 1.00 69.90 361 GLY C N 1
ATOM 9494 C CA . GLY C 1 274 ? 169.404 37.772 144.388 1.00 70.74 361 GLY C CA 1
ATOM 9495 C C . GLY C 1 274 ? 169.848 37.559 142.954 1.00 77.41 361 GLY C C 1
ATOM 9496 O O . GLY C 1 274 ? 169.212 36.783 142.230 1.00 77.36 361 GLY C O 1
ATOM 9497 N N . THR C 1 275 ? 170.930 38.262 142.527 1.00 75.96 362 THR C N 1
ATOM 9498 C CA . THR C 1 275 ? 171.458 38.217 141.160 1.00 76.64 362 THR C CA 1
ATOM 9499 C C . THR C 1 275 ? 171.728 36.789 140.710 1.00 83.31 362 THR C C 1
ATOM 9500 O O . THR C 1 275 ? 172.316 36.000 141.446 1.00 83.95 362 THR C O 1
ATOM 9504 N N . GLN C 1 276 ? 171.262 36.458 139.501 1.00 80.78 363 GLN C N 1
ATOM 9505 C CA . GLN C 1 276 ? 171.462 35.142 138.904 1.00 80.46 363 GLN C CA 1
ATOM 9506 C C . GLN C 1 276 ? 172.570 35.258 137.874 1.00 84.59 363 GLN C C 1
ATOM 9507 O O . GLN C 1 276 ? 172.498 36.112 136.987 1.00 84.11 363 GLN C O 1
ATOM 9513 N N . ILE C 1 277 ? 173.640 34.467 138.047 1.00 81.49 364 ILE C N 1
ATOM 9514 C CA . ILE C 1 277 ? 174.790 34.494 137.143 1.00 81.16 364 ILE C CA 1
ATOM 9515 C C . ILE C 1 277 ? 174.800 33.182 136.362 1.00 85.30 364 ILE C C 1
ATOM 9516 O O . ILE C 1 277 ? 174.699 32.101 136.950 1.00 84.35 364 ILE C O 1
ATOM 9521 N N . THR C 1 278 ? 174.874 33.299 135.027 1.00 82.66 365 THR C N 1
ATOM 9522 C CA . THR C 1 278 ? 174.879 32.178 134.085 1.00 82.59 365 THR C CA 1
ATOM 9523 C C . THR C 1 278 ? 176.185 32.106 133.309 1.00 86.47 365 THR C C 1
ATOM 9524 O O . THR C 1 278 ? 176.867 33.120 133.113 1.00 85.91 365 THR C O 1
ATOM 9528 N N . GLY C 1 279 ? 176.491 30.901 132.846 1.00 82.89 366 GLY C N 1
ATOM 9529 C CA . GLY C 1 279 ? 177.663 30.609 132.037 1.00 82.55 366 GLY C CA 1
ATOM 9530 C C . GLY C 1 279 ? 177.519 29.302 131.288 1.00 86.32 366 GLY C C 1
ATOM 9531 O O . GLY C 1 279 ? 176.533 28.575 131.463 1.00 85.53 366 GLY C O 1
ATOM 9532 N N . ASP C 1 280 ? 178.508 28.999 130.445 1.00 83.35 367 ASP C N 1
ATOM 9533 C CA . ASP C 1 280 ? 178.557 27.764 129.658 1.00 83.19 367 ASP C CA 1
ATOM 9534 C C . ASP C 1 280 ? 179.048 26.619 130.545 1.00 86.00 367 ASP C C 1
ATOM 9535 O O . ASP C 1 280 ? 178.653 25.467 130.346 1.00 84.98 367 ASP C O 1
ATOM 9540 N N . ALA C 1 281 ? 179.889 26.964 131.549 1.00 82.20 368 ALA C N 1
ATOM 9541 C CA . ALA C 1 281 ? 180.453 26.066 132.558 1.00 81.67 368 ALA C CA 1
ATOM 9542 C C . ALA C 1 281 ? 180.435 26.736 133.942 1.00 83.86 368 ALA C C 1
ATOM 9543 O O . ALA C 1 281 ? 180.514 27.963 134.039 1.00 83.12 368 ALA C O 1
ATOM 9545 N N . TYR C 1 282 ? 180.324 25.925 135.000 1.00 79.65 369 TYR C N 1
ATOM 9546 C CA . TYR C 1 282 ? 180.287 26.378 136.393 1.00 79.39 369 TYR C CA 1
ATOM 9547 C C . TYR C 1 282 ? 181.350 25.647 137.219 1.00 80.92 369 TYR C C 1
ATOM 9548 O O . TYR C 1 282 ? 181.497 24.433 137.088 1.00 80.68 369 TYR C O 1
ATOM 9557 N N . VAL C 1 283 ? 182.105 26.394 138.049 1.00 75.05 370 VAL C N 1
ATOM 9558 C CA . VAL C 1 283 ? 183.190 25.879 138.895 1.00 73.44 370 VAL C CA 1
ATOM 9559 C C . VAL C 1 283 ? 182.961 26.282 140.354 1.00 74.65 370 VAL C C 1
ATOM 9560 O O . VAL C 1 283 ? 182.659 27.444 140.635 1.00 73.64 370 VAL C O 1
ATOM 9564 N N . PHE C 1 284 ? 183.146 25.328 141.279 1.00 69.78 371 PHE C N 1
ATOM 9565 C CA . PHE C 1 284 ? 183.065 25.588 142.711 1.00 68.69 371 PHE C CA 1
ATOM 9566 C C . PHE C 1 284 ? 184.465 25.418 143.310 1.00 70.71 371 PHE C C 1
ATOM 9567 O O . PHE C 1 284 ? 184.937 24.292 143.509 1.00 71.18 371 PHE C O 1
ATOM 9575 N N . ALA C 1 285 ? 185.150 26.560 143.519 1.00 64.53 372 ALA C N 1
ATOM 9576 C CA . ALA C 1 285 ? 186.510 26.651 144.058 1.00 63.34 372 ALA C CA 1
ATOM 9577 C C . ALA C 1 285 ? 186.480 27.092 145.535 1.00 65.87 372 ALA C C 1
ATOM 9578 O O . ALA C 1 285 ? 187.409 27.717 146.056 1.00 65.00 372 ALA C O 1
ATOM 9580 N N . THR C 1 286 ? 185.396 26.721 146.194 1.00 62.15 373 THR C N 1
ATOM 9581 C CA . THR C 1 286 ? 185.067 26.995 147.582 1.00 61.77 373 THR C CA 1
ATOM 9582 C C . THR C 1 286 ? 185.658 25.863 148.472 1.00 65.36 373 THR C C 1
ATOM 9583 O O . THR C 1 286 ? 185.964 24.797 147.925 1.00 65.66 373 THR C O 1
ATOM 9587 N N . PRO C 1 287 ? 185.793 26.015 149.820 1.00 61.21 374 PRO C N 1
ATOM 9588 C CA . PRO C 1 287 ? 186.252 24.877 150.641 1.00 60.61 374 PRO C CA 1
ATOM 9589 C C . PRO C 1 287 ? 185.197 23.760 150.640 1.00 65.16 374 PRO C C 1
ATOM 9590 O O . PRO C 1 287 ? 184.017 24.047 150.444 1.00 65.50 374 PRO C O 1
ATOM 9594 N N . VAL C 1 288 ? 185.605 22.499 150.856 1.00 61.19 375 VAL C N 1
ATOM 9595 C CA . VAL C 1 288 ? 184.709 21.335 150.821 1.00 60.70 375 VAL C CA 1
ATOM 9596 C C . VAL C 1 288 ? 183.495 21.497 151.779 1.00 66.52 375 VAL C C 1
ATOM 9597 O O . VAL C 1 288 ? 182.396 21.078 151.419 1.00 67.05 375 VAL C O 1
ATOM 9601 N N . ASP C 1 289 ? 183.684 22.141 152.947 1.00 62.97 376 ASP C N 1
ATOM 9602 C CA . ASP C 1 289 ? 182.641 22.346 153.955 1.00 62.65 376 ASP C CA 1
ATOM 9603 C C . ASP C 1 289 ? 181.494 23.210 153.413 1.00 66.09 376 ASP C C 1
ATOM 9604 O O . ASP C 1 289 ? 180.323 22.892 153.651 1.00 65.63 376 ASP C O 1
ATOM 9609 N N . ILE C 1 290 ? 181.834 24.279 152.665 1.00 62.17 377 ILE C N 1
ATOM 9610 C CA . ILE C 1 290 ? 180.857 25.196 152.074 1.00 61.75 377 ILE C CA 1
ATOM 9611 C C . ILE C 1 290 ? 180.133 24.505 150.906 1.00 66.06 377 ILE C C 1
ATOM 9612 O O . ILE C 1 290 ? 178.909 24.609 150.824 1.00 66.13 377 ILE C O 1
ATOM 9617 N N . LEU C 1 291 ? 180.870 23.769 150.050 1.00 62.78 378 LEU C N 1
ATOM 9618 C CA . LEU C 1 291 ? 180.295 23.034 148.919 1.00 62.42 378 LEU C CA 1
ATOM 9619 C C . LEU C 1 291 ? 179.271 22.007 149.408 1.00 65.82 378 LEU C C 1
ATOM 9620 O O . LEU C 1 291 ? 178.165 21.977 148.880 1.00 65.88 378 LEU C O 1
ATOM 9625 N N . LYS C 1 292 ? 179.623 21.218 150.439 1.00 61.88 379 LYS C N 1
ATOM 9626 C CA . LYS C 1 292 ? 178.764 20.193 151.037 1.00 61.87 379 LYS C CA 1
ATOM 9627 C C . LYS C 1 292 ? 177.400 20.746 151.460 1.00 68.92 379 LYS C C 1
ATOM 9628 O O . LYS C 1 292 ? 176.398 20.037 151.348 1.00 69.86 379 LYS C O 1
ATOM 9634 N N . LEU C 1 293 ? 177.361 22.004 151.940 1.00 66.15 380 LEU C N 1
ATOM 9635 C CA . LEU C 1 293 ? 176.126 22.658 152.379 1.00 65.97 380 LEU C CA 1
ATOM 9636 C C . LEU C 1 293 ? 175.313 23.177 151.195 1.00 70.74 380 LEU C C 1
ATOM 9637 O O . LEU C 1 293 ? 174.091 23.273 151.298 1.00 71.06 380 LEU C O 1
ATOM 9642 N N . LEU C 1 294 ? 175.982 23.511 150.085 1.00 67.42 381 LEU C N 1
ATOM 9643 C CA . LEU C 1 294 ? 175.339 24.065 148.898 1.00 67.68 381 LEU C CA 1
ATOM 9644 C C . LEU C 1 294 ? 175.002 23.004 147.830 1.00 74.26 381 LEU C C 1
ATOM 9645 O O . LEU C 1 294 ? 174.395 23.362 146.816 1.00 74.69 381 LEU C O 1
ATOM 9650 N N . VAL C 1 295 ? 175.357 21.713 148.050 1.00 72.09 382 VAL C N 1
ATOM 9651 C CA . VAL C 1 295 ? 175.053 20.639 147.088 1.00 72.33 382 VAL C CA 1
ATOM 9652 C C . VAL C 1 295 ? 173.520 20.471 146.991 1.00 76.65 382 VAL C C 1
ATOM 9653 O O . VAL C 1 295 ? 172.888 20.209 148.025 1.00 76.00 382 VAL C O 1
ATOM 9657 N N . PRO C 1 296 ? 172.922 20.608 145.769 1.00 73.03 383 PRO C N 1
ATOM 9658 C CA . PRO C 1 296 ? 171.467 20.405 145.627 1.00 73.01 383 PRO C CA 1
ATOM 9659 C C . PRO C 1 296 ? 171.042 18.994 146.039 1.00 79.70 383 PRO C C 1
ATOM 9660 O O . PRO C 1 296 ? 171.808 18.052 145.843 1.00 79.82 383 PRO C O 1
ATOM 9664 N N . GLN C 1 297 ? 169.829 18.855 146.617 1.00 78.36 384 GLN C N 1
ATOM 9665 C CA . GLN C 1 297 ? 169.260 17.591 147.119 1.00 78.86 384 GLN C CA 1
ATOM 9666 C C . GLN C 1 297 ? 169.299 16.439 146.106 1.00 84.04 384 GLN C C 1
ATOM 9667 O O . GLN C 1 297 ? 169.496 15.287 146.501 1.00 83.46 384 GLN C O 1
ATOM 9673 N N . GLU C 1 298 ? 169.125 16.751 144.813 1.00 81.82 385 GLU C N 1
ATOM 9674 C CA . GLU C 1 298 ? 169.100 15.773 143.722 1.00 82.34 385 GLU C CA 1
ATOM 9675 C C . GLU C 1 298 ? 170.508 15.215 143.378 1.00 85.63 385 GLU C C 1
ATOM 9676 O O . GLU C 1 298 ? 170.598 14.167 142.726 1.00 85.20 385 GLU C O 1
ATOM 9682 N N . TRP C 1 299 ? 171.584 15.878 143.857 1.00 80.96 386 TRP C N 1
ATOM 9683 C CA . TRP C 1 299 ? 172.976 15.451 143.661 1.00 79.73 386 TRP C CA 1
ATOM 9684 C C . TRP C 1 299 ? 173.497 14.647 144.848 1.00 83.43 386 TRP C C 1
ATOM 9685 O O . TRP C 1 299 ? 174.399 13.828 144.682 1.00 83.20 386 TRP C O 1
ATOM 9696 N N . LYS C 1 300 ? 172.941 14.912 146.048 1.00 80.13 387 LYS C N 1
ATOM 9697 C CA . LYS C 1 300 ? 173.329 14.382 147.360 1.00 80.12 387 LYS C CA 1
ATOM 9698 C C . LYS C 1 300 ? 173.548 12.859 147.434 1.00 84.52 387 LYS C C 1
ATOM 9699 O O . LYS C 1 300 ? 174.348 12.428 148.274 1.00 84.74 387 LYS C O 1
ATOM 9705 N N . GLU C 1 301 ? 172.893 12.055 146.572 1.00 80.52 388 GLU C N 1
ATOM 9706 C CA . GLU C 1 301 ? 173.083 10.602 146.626 1.00 79.94 388 GLU C CA 1
ATOM 9707 C C . GLU C 1 301 ? 174.061 10.071 145.553 1.00 83.60 388 GLU C C 1
ATOM 9708 O O . GLU C 1 301 ? 174.334 8.864 145.531 1.00 83.31 388 GLU C O 1
ATOM 9714 N N . ILE C 1 302 ? 174.631 10.967 144.713 1.00 79.46 389 ILE C N 1
ATOM 9715 C CA . ILE C 1 302 ? 175.642 10.587 143.720 1.00 78.97 389 ILE C CA 1
ATOM 9716 C C . ILE C 1 302 ? 176.966 10.371 144.477 1.00 84.34 389 ILE C C 1
ATOM 9717 O O . ILE C 1 302 ? 177.378 11.241 145.255 1.00 84.81 389 ILE C O 1
ATOM 9722 N N . SER C 1 303 ? 177.600 9.194 144.264 1.00 80.24 390 SER C N 1
ATOM 9723 C CA . SER C 1 303 ? 178.849 8.739 144.892 1.00 79.38 390 SER C CA 1
ATOM 9724 C C . SER C 1 303 ? 179.875 9.877 145.074 1.00 80.27 390 SER C C 1
ATOM 9725 O O . SER C 1 303 ? 180.340 10.105 146.191 1.00 79.92 390 SER C O 1
ATOM 9728 N N . TYR C 1 304 ? 180.162 10.617 143.986 1.00 73.69 391 TYR C N 1
ATOM 9729 C CA . TYR C 1 304 ? 181.080 11.756 143.911 1.00 72.06 391 TYR C CA 1
ATOM 9730 C C . TYR C 1 304 ? 180.839 12.789 145.025 1.00 75.24 391 TYR C C 1
ATOM 9731 O O . TYR C 1 304 ? 181.802 13.238 145.647 1.00 75.77 391 TYR C O 1
ATOM 9740 N N . PHE C 1 305 ? 179.567 13.170 145.264 1.00 69.85 392 PHE C N 1
ATOM 9741 C CA . PHE C 1 305 ? 179.201 14.162 146.276 1.00 68.28 392 PHE C CA 1
ATOM 9742 C C . PHE C 1 305 ? 178.947 13.524 147.644 1.00 72.30 392 PHE C C 1
ATOM 9743 O O . PHE C 1 305 ? 179.158 14.188 148.658 1.00 72.77 392 PHE C O 1
ATOM 9751 N N . LYS C 1 306 ? 178.503 12.255 147.684 1.00 68.05 393 LYS C N 1
ATOM 9752 C CA . LYS C 1 306 ? 178.233 11.563 148.944 1.00 67.59 393 LYS C CA 1
ATOM 9753 C C . LYS C 1 306 ? 179.543 11.228 149.673 1.00 71.90 393 LYS C C 1
ATOM 9754 O O . LYS C 1 306 ? 179.579 11.290 150.907 1.00 71.51 393 LYS C O 1
ATOM 9760 N N . LYS C 1 307 ? 180.620 10.908 148.913 1.00 68.79 394 LYS C N 1
ATOM 9761 C CA . LYS C 1 307 ? 181.954 10.578 149.446 1.00 68.52 394 LYS C CA 1
ATOM 9762 C C . LYS C 1 307 ? 182.568 11.739 150.256 1.00 71.48 394 LYS C C 1
ATOM 9763 O O . LYS C 1 307 ? 183.330 11.492 151.196 1.00 71.34 394 LYS C O 1
ATOM 9769 N N . LEU C 1 308 ? 182.216 12.996 149.894 1.00 66.20 395 LEU C N 1
ATOM 9770 C CA . LEU C 1 308 ? 182.705 14.240 150.499 1.00 64.93 395 LEU C CA 1
ATOM 9771 C C . LEU C 1 308 ? 182.406 14.373 151.999 1.00 69.03 395 LEU C C 1
ATOM 9772 O O . LEU C 1 308 ? 182.976 15.254 152.634 1.00 69.47 395 LEU C O 1
ATOM 9777 N N . GLU C 1 309 ? 181.560 13.499 152.570 1.00 65.15 396 GLU C N 1
ATOM 9778 C CA . GLU C 1 309 ? 181.206 13.527 153.993 1.00 65.25 396 GLU C CA 1
ATOM 9779 C C . GLU C 1 309 ? 182.410 13.226 154.902 1.00 69.14 396 GLU C C 1
ATOM 9780 O O . GLU C 1 309 ? 182.428 13.664 156.057 1.00 68.61 396 GLU C O 1
ATOM 9786 N N . LYS C 1 310 ? 183.406 12.491 154.373 1.00 65.69 397 LYS C N 1
ATOM 9787 C CA . LYS C 1 310 ? 184.639 12.106 155.065 1.00 64.78 397 LYS C CA 1
ATOM 9788 C C . LYS C 1 310 ? 185.579 13.323 155.218 1.00 66.80 397 LYS C C 1
ATOM 9789 O O . LYS C 1 310 ? 186.256 13.453 156.240 1.00 67.06 397 LYS C O 1
ATOM 9795 N N . LEU C 1 311 ? 185.598 14.208 154.211 1.00 60.96 398 LEU C N 1
ATOM 9796 C CA . LEU C 1 311 ? 186.436 15.407 154.189 1.00 60.03 398 LEU C CA 1
ATOM 9797 C C . LEU C 1 311 ? 185.794 16.541 155.010 1.00 64.87 398 LEU C C 1
ATOM 9798 O O . LEU C 1 311 ? 184.817 17.149 154.571 1.00 64.96 398 LEU C O 1
ATOM 9803 N N . VAL C 1 312 ? 186.334 16.798 156.216 1.00 60.78 399 VAL C N 1
ATOM 9804 C CA . VAL C 1 312 ? 185.860 17.833 157.152 1.00 59.52 399 VAL C CA 1
ATOM 9805 C C . VAL C 1 312 ? 187.041 18.766 157.507 1.00 62.16 399 VAL C C 1
ATOM 9806 O O . VAL C 1 312 ? 188.129 18.278 157.814 1.00 61.93 399 VAL C O 1
ATOM 9810 N N . GLY C 1 313 ? 186.802 20.079 157.477 1.00 56.85 400 GLY C N 1
ATOM 9811 C CA . GLY C 1 313 ? 187.790 21.105 157.804 1.00 54.99 400 GLY C CA 1
ATOM 9812 C C . GLY C 1 313 ? 188.335 20.972 159.211 1.00 56.42 400 GLY C C 1
ATOM 9813 O O . GLY C 1 313 ? 187.591 20.644 160.136 1.00 56.50 400 GLY C O 1
ATOM 9814 N N . VAL C 1 314 ? 189.644 21.195 159.374 1.00 51.54 401 VAL C N 1
ATOM 9815 C CA . VAL C 1 314 ? 190.328 21.073 160.665 1.00 50.76 401 VAL C CA 1
ATOM 9816 C C . VAL C 1 314 ? 190.462 22.471 161.336 1.00 55.17 401 VAL C C 1
ATOM 9817 O O . VAL C 1 314 ? 190.805 23.437 160.646 1.00 54.64 401 VAL C O 1
ATOM 9821 N N . PRO C 1 315 ? 190.208 22.616 162.662 1.00 51.90 402 PRO C N 1
ATOM 9822 C CA . PRO C 1 315 ? 190.393 23.938 163.290 1.00 51.99 402 PRO C CA 1
ATOM 9823 C C . PRO C 1 315 ? 191.870 24.346 163.377 1.00 57.50 402 PRO C C 1
ATOM 9824 O O . PRO C 1 315 ? 192.747 23.500 163.564 1.00 58.07 402 PRO C O 1
ATOM 9828 N N . VAL C 1 316 ? 192.139 25.648 163.211 1.00 53.62 403 VAL C N 1
ATOM 9829 C CA . VAL C 1 316 ? 193.472 26.243 163.302 1.00 52.84 403 VAL C CA 1
ATOM 9830 C C . VAL C 1 316 ? 193.317 27.712 163.766 1.00 56.37 403 VAL C C 1
ATOM 9831 O O . VAL C 1 316 ? 192.277 28.333 163.526 1.00 56.63 403 VAL C O 1
ATOM 9835 N N . ILE C 1 317 ? 194.333 28.234 164.470 1.00 50.65 404 ILE C N 1
ATOM 9836 C CA . ILE C 1 317 ? 194.386 29.607 164.972 1.00 49.20 404 ILE C CA 1
ATOM 9837 C C . ILE C 1 317 ? 195.740 30.195 164.573 1.00 54.11 404 ILE C C 1
ATOM 9838 O O . ILE C 1 317 ? 196.764 29.531 164.731 1.00 54.19 404 ILE C O 1
ATOM 9843 N N . ASN C 1 318 ? 195.747 31.425 164.038 1.00 50.91 405 ASN C N 1
ATOM 9844 C CA . ASN C 1 318 ? 196.979 32.125 163.681 1.00 50.24 405 ASN C CA 1
ATOM 9845 C C . ASN C 1 318 ? 197.084 33.349 164.582 1.00 53.77 405 ASN C C 1
ATOM 9846 O O . ASN C 1 318 ? 196.228 34.234 164.532 1.00 53.25 405 ASN C O 1
ATOM 9851 N N . VAL C 1 319 ? 198.088 33.342 165.472 1.00 49.59 406 VAL C N 1
ATOM 9852 C CA . VAL C 1 319 ? 198.330 34.386 166.462 1.00 49.01 406 VAL C CA 1
ATOM 9853 C C . VAL C 1 319 ? 199.422 35.354 165.964 1.00 54.59 406 VAL C C 1
ATOM 9854 O O . VAL C 1 319 ? 200.442 34.916 165.437 1.00 55.35 406 VAL C O 1
ATOM 9858 N N . HIS C 1 320 ? 199.187 36.669 166.114 1.00 51.00 407 HIS C N 1
ATOM 9859 C CA . HIS C 1 320 ? 200.155 37.728 165.793 1.00 50.41 407 HIS C CA 1
ATOM 9860 C C . HIS C 1 320 ? 200.393 38.545 167.043 1.00 55.62 407 HIS C C 1
ATOM 9861 O O . HIS C 1 320 ? 199.418 38.970 167.667 1.00 55.24 407 HIS C O 1
ATOM 9868 N N . ILE C 1 321 ? 201.655 38.734 167.452 1.00 53.24 408 ILE C N 1
ATOM 9869 C CA . ILE C 1 321 ? 201.936 39.553 168.634 1.00 53.79 408 ILE C CA 1
ATOM 9870 C C . ILE C 1 321 ? 203.035 40.563 168.291 1.00 60.56 408 ILE C C 1
ATOM 9871 O O . ILE C 1 321 ? 204.130 40.168 167.882 1.00 60.68 408 ILE C O 1
ATOM 9876 N N . TRP C 1 322 ? 202.721 41.867 168.439 1.00 58.51 409 TRP C N 1
ATOM 9877 C CA . TRP C 1 322 ? 203.671 42.968 168.246 1.00 58.63 409 TRP C CA 1
ATOM 9878 C C . TRP C 1 322 ? 204.233 43.336 169.613 1.00 65.57 409 TRP C C 1
ATOM 9879 O O . TRP C 1 322 ? 203.462 43.598 170.541 1.00 64.86 409 TRP C O 1
ATOM 9890 N N . PHE C 1 323 ? 205.567 43.282 169.757 1.00 64.65 410 PHE C N 1
ATOM 9891 C CA . PHE C 1 323 ? 206.234 43.591 171.022 1.00 65.45 410 PHE C CA 1
ATOM 9892 C C . PHE C 1 323 ? 206.874 44.985 170.978 1.00 72.00 410 PHE C C 1
ATOM 9893 O O . PHE C 1 323 ? 207.146 45.497 169.889 1.00 71.66 410 PHE C O 1
ATOM 9901 N N . ASP C 1 324 ? 207.102 45.597 172.159 1.00 69.93 411 ASP C N 1
ATOM 9902 C CA . ASP C 1 324 ? 207.700 46.933 172.279 1.00 70.53 411 ASP C CA 1
ATOM 9903 C C . ASP C 1 324 ? 209.177 46.964 171.823 1.00 76.34 411 ASP C C 1
ATOM 9904 O O . ASP C 1 324 ? 209.589 47.932 171.179 1.00 77.50 411 ASP C O 1
ATOM 9909 N N . ARG C 1 325 ? 209.950 45.905 172.125 1.00 71.91 412 ARG C N 1
ATOM 9910 C CA . ARG C 1 325 ? 211.372 45.769 171.764 1.00 70.89 412 ARG C CA 1
ATOM 9911 C C . ARG C 1 325 ? 211.589 44.907 170.518 1.00 74.65 412 ARG C C 1
ATOM 9912 O O . ARG C 1 325 ? 210.676 44.207 170.075 1.00 73.90 412 ARG C O 1
ATOM 9920 N N . LYS C 1 326 ? 212.820 44.947 169.970 1.00 71.47 413 LYS C N 1
ATOM 9921 C CA . LYS C 1 326 ? 213.257 44.065 168.889 1.00 71.18 413 LYS C CA 1
ATOM 9922 C C . LYS C 1 326 ? 214.001 42.936 169.580 1.00 76.94 413 LYS C C 1
ATOM 9923 O O . LYS C 1 326 ? 214.922 43.204 170.359 1.00 77.16 413 LYS C O 1
ATOM 9929 N N . LEU C 1 327 ? 213.556 41.688 169.379 1.00 74.12 414 LEU C N 1
ATOM 9930 C CA . LEU C 1 327 ? 214.155 40.528 170.041 1.00 73.93 414 LEU C CA 1
ATOM 9931 C C . LEU C 1 327 ? 215.590 40.298 169.567 1.00 79.00 414 LEU C C 1
ATOM 9932 O O . LEU C 1 327 ? 215.852 40.262 168.359 1.00 77.57 414 LEU C O 1
ATOM 9937 N N . LYS C 1 328 ? 216.525 40.205 170.536 1.00 77.58 415 LYS C N 1
ATOM 9938 C CA . LYS C 1 328 ? 217.954 39.994 170.291 1.00 78.05 415 LYS C CA 1
ATOM 9939 C C . LYS C 1 328 ? 218.238 38.577 169.790 1.00 81.77 415 LYS C C 1
ATOM 9940 O O . LYS C 1 328 ? 219.110 38.417 168.932 1.00 81.71 415 LYS C O 1
ATOM 9946 N N . ASN C 1 329 ? 217.484 37.558 170.278 1.00 77.08 416 ASN C N 1
ATOM 9947 C CA . ASN C 1 329 ? 217.672 36.169 169.845 1.00 76.14 416 ASN C CA 1
ATOM 9948 C C . ASN C 1 329 ? 216.521 35.693 168.936 1.00 78.19 416 ASN C C 1
ATOM 9949 O O . ASN C 1 329 ? 215.563 35.084 169.419 1.00 78.65 416 ASN C O 1
ATOM 9954 N N . THR C 1 330 ? 216.622 35.984 167.622 1.00 72.22 417 THR C N 1
ATOM 9955 C CA . THR C 1 330 ? 215.651 35.569 166.600 1.00 71.39 417 THR C CA 1
ATOM 9956 C C . THR C 1 330 ? 216.358 35.119 165.324 1.00 72.87 417 THR C C 1
ATOM 9957 O O . THR C 1 330 ? 217.572 35.305 165.188 1.00 73.48 417 THR C O 1
ATOM 9961 N N . TYR C 1 331 ? 215.586 34.532 164.388 1.00 65.62 418 TYR C N 1
ATOM 9962 C CA . TYR C 1 331 ? 216.099 34.002 163.135 1.00 63.60 418 TYR C CA 1
ATOM 9963 C C . TYR C 1 331 ? 215.378 34.571 161.931 1.00 65.43 418 TYR C C 1
ATOM 9964 O O . TYR C 1 331 ? 214.200 34.908 162.022 1.00 64.42 418 TYR C O 1
ATOM 9973 N N . ASP C 1 332 ? 216.076 34.619 160.783 1.00 62.52 419 ASP C N 1
ATOM 9974 C CA . ASP C 1 332 ? 215.500 34.977 159.485 1.00 62.93 419 ASP C CA 1
ATOM 9975 C C . ASP C 1 332 ? 215.073 33.634 158.865 1.00 68.34 419 ASP C C 1
ATOM 9976 O O . ASP C 1 332 ? 215.595 33.189 157.835 1.00 68.03 419 ASP C O 1
ATOM 9981 N N . HIS C 1 333 ? 214.174 32.944 159.588 1.00 65.18 420 HIS C N 1
ATOM 9982 C CA . HIS C 1 333 ? 213.681 31.624 159.244 1.00 64.65 420 HIS C CA 1
ATOM 9983 C C . HIS C 1 333 ? 212.388 31.274 159.971 1.00 64.93 420 HIS C C 1
ATOM 9984 O O . HIS C 1 333 ? 211.948 31.997 160.870 1.00 63.74 420 HIS C O 1
ATOM 9991 N N . LEU C 1 334 ? 211.808 30.126 159.586 1.00 60.22 421 LEU C N 1
ATOM 9992 C CA . LEU C 1 334 ? 210.668 29.507 160.233 1.00 59.74 421 LEU C CA 1
ATOM 9993 C C . LEU C 1 334 ? 211.218 28.641 161.363 1.00 63.02 421 LEU C C 1
ATOM 9994 O O . LEU C 1 334 ? 212.298 28.066 161.219 1.00 62.98 421 LEU C O 1
ATOM 9999 N N . LEU C 1 335 ? 210.500 28.559 162.480 1.00 59.21 422 LEU C N 1
ATOM 10000 C CA . LEU C 1 335 ? 210.930 27.762 163.619 1.00 59.01 422 LEU C CA 1
ATOM 10001 C C . LEU C 1 335 ? 209.851 26.786 164.069 1.00 61.88 422 LEU C C 1
ATOM 10002 O O . LEU C 1 335 ? 208.676 27.144 164.120 1.00 62.33 422 LEU C O 1
ATOM 10007 N N . PHE C 1 336 ? 210.261 25.555 164.403 1.00 56.44 423 PHE C N 1
ATOM 10008 C CA . PHE C 1 336 ? 209.386 24.509 164.924 1.00 55.04 423 PHE C CA 1
ATOM 10009 C C . PHE C 1 336 ? 209.456 24.597 166.439 1.00 59.76 423 PHE C C 1
ATOM 10010 O O . PHE C 1 336 ? 210.469 24.228 167.026 1.00 59.51 423 PHE C O 1
ATOM 10018 N N . SER C 1 337 ? 208.416 25.154 167.067 1.00 57.59 424 SER C N 1
ATOM 10019 C CA . SER C 1 337 ? 208.362 25.372 168.518 1.00 57.92 424 SER C CA 1
ATOM 10020 C C . SER C 1 337 ? 208.487 24.085 169.342 1.00 62.86 424 SER C C 1
ATOM 10021 O O . SER C 1 337 ? 208.942 24.148 170.486 1.00 63.66 424 SER C O 1
ATOM 10024 N N . ARG C 1 338 ? 208.040 22.935 168.781 1.00 59.15 425 ARG C N 1
ATOM 10025 C CA . ARG C 1 338 ? 208.002 21.610 169.427 1.00 58.71 425 ARG C CA 1
ATOM 10026 C C . ARG C 1 338 ? 207.233 21.716 170.758 1.00 62.06 425 ARG C C 1
ATOM 10027 O O . ARG C 1 338 ? 207.528 21.043 171.745 1.00 61.86 425 ARG C O 1
ATOM 10035 N N . SER C 1 339 ? 206.222 22.585 170.741 1.00 58.63 426 SER C N 1
ATOM 10036 C CA . SER C 1 339 ? 205.314 22.883 171.833 1.00 58.40 426 SER C CA 1
ATOM 10037 C C . SER C 1 339 ? 204.081 21.997 171.718 1.00 62.28 426 SER C C 1
ATOM 10038 O O . SER C 1 339 ? 203.784 21.489 170.634 1.00 61.32 426 SER C O 1
ATOM 10041 N N . SER C 1 340 ? 203.365 21.815 172.830 1.00 59.98 427 SER C N 1
ATOM 10042 C CA . SER C 1 340 ? 202.132 21.024 172.853 1.00 60.34 427 SER C CA 1
ATOM 10043 C C . SER C 1 340 ? 200.936 21.865 172.345 1.00 65.98 427 SER C C 1
ATOM 10044 O O . SER C 1 340 ? 199.960 21.293 171.846 1.00 66.60 427 SER C O 1
ATOM 10047 N N . LEU C 1 341 ? 201.030 23.218 172.457 1.00 61.68 428 LEU C N 1
ATOM 10048 C CA . LEU C 1 341 ? 199.987 24.162 172.039 1.00 60.97 428 LEU C CA 1
ATOM 10049 C C . LEU C 1 341 ? 200.305 24.836 170.703 1.00 63.27 428 LEU C C 1
ATOM 10050 O O . LEU C 1 341 ? 199.387 25.055 169.912 1.00 63.76 428 LEU C O 1
ATOM 10055 N N . LEU C 1 342 ? 201.582 25.173 170.448 1.00 57.60 429 LEU C N 1
ATOM 10056 C CA . LEU C 1 342 ? 201.979 25.833 169.201 1.00 56.40 429 LEU C CA 1
ATOM 10057 C C . LEU C 1 342 ? 202.620 24.859 168.202 1.00 58.05 429 LEU C C 1
ATOM 10058 O O . LEU C 1 342 ? 203.064 23.775 168.573 1.00 57.81 429 LEU C O 1
ATOM 10063 N N . SER C 1 343 ? 202.663 25.276 166.929 1.00 53.00 430 SER C N 1
ATOM 10064 C CA . SER C 1 343 ? 203.231 24.556 165.801 1.00 52.32 430 SER C CA 1
ATOM 10065 C C . SER C 1 343 ? 204.443 25.376 165.313 1.00 58.01 430 SER C C 1
ATOM 10066 O O . SER C 1 343 ? 205.371 25.606 166.099 1.00 58.07 430 SER C O 1
ATOM 10069 N N . VAL C 1 344 ? 204.422 25.855 164.062 1.00 54.44 431 VAL C N 1
ATOM 10070 C CA . VAL C 1 344 ? 205.486 26.667 163.494 1.00 54.60 431 VAL C CA 1
ATOM 10071 C C . VAL C 1 344 ? 205.278 28.156 163.885 1.00 60.66 431 VAL C C 1
ATOM 10072 O O . VAL C 1 344 ? 204.152 28.572 164.169 1.00 59.92 431 VAL C O 1
ATOM 10076 N N . TYR C 1 345 ? 206.370 28.941 163.915 1.00 58.74 432 TYR C N 1
ATOM 10077 C CA . TYR C 1 345 ? 206.332 30.373 164.213 1.00 58.82 432 TYR C CA 1
ATOM 10078 C C . TYR C 1 345 ? 207.489 31.082 163.492 1.00 62.92 432 TYR C C 1
ATOM 10079 O O . TYR C 1 345 ? 208.423 30.424 163.033 1.00 63.23 432 TYR C O 1
ATOM 10088 N N . ALA C 1 346 ? 207.395 32.415 163.350 1.00 59.32 433 ALA C N 1
ATOM 10089 C CA . ALA C 1 346 ? 208.414 33.237 162.694 1.00 59.21 433 ALA C CA 1
ATOM 10090 C C . ALA C 1 346 ? 208.340 34.687 163.152 1.00 65.59 433 ALA C C 1
ATOM 10091 O O . ALA C 1 346 ? 207.247 35.194 163.437 1.00 65.71 433 ALA C O 1
ATOM 10093 N N . ASP C 1 347 ? 209.513 35.354 163.220 1.00 63.04 434 ASP C N 1
ATOM 10094 C CA . ASP C 1 347 ? 209.608 36.781 163.516 1.00 62.71 434 ASP C CA 1
ATOM 10095 C C . ASP C 1 347 ? 209.446 37.478 162.176 1.00 65.31 434 ASP C C 1
ATOM 10096 O O . ASP C 1 347 ? 210.393 37.528 161.380 1.00 64.49 434 ASP C O 1
ATOM 10101 N N . MET C 1 348 ? 208.205 37.927 161.888 1.00 61.45 435 MET C N 1
ATOM 10102 C CA . MET C 1 348 ? 207.835 38.541 160.610 1.00 61.37 435 MET C CA 1
ATOM 10103 C C . MET C 1 348 ? 208.547 39.876 160.359 1.00 67.10 435 MET C C 1
ATOM 10104 O O . MET C 1 348 ? 208.701 40.264 159.198 1.00 67.06 435 MET C O 1
ATOM 10109 N N . SER C 1 349 ? 209.034 40.538 161.431 1.00 64.54 436 SER C N 1
ATOM 10110 C CA . SER C 1 349 ? 209.804 41.775 161.326 1.00 64.82 436 SER C CA 1
ATOM 10111 C C . SER C 1 349 ? 211.214 41.496 160.760 1.00 70.20 436 SER C C 1
ATOM 10112 O O . SER C 1 349 ? 211.912 42.436 160.391 1.00 71.69 436 SER C O 1
ATOM 10115 N N . VAL C 1 350 ? 211.618 40.207 160.689 1.00 65.57 437 VAL C N 1
ATOM 10116 C CA . VAL C 1 350 ? 212.919 39.755 160.193 1.00 64.71 437 VAL C CA 1
ATOM 10117 C C . VAL C 1 350 ? 212.763 39.051 158.827 1.00 69.02 437 VAL C C 1
ATOM 10118 O O . VAL C 1 350 ? 213.512 39.350 157.896 1.00 69.45 437 VAL C O 1
ATOM 10122 N N . THR C 1 351 ? 211.792 38.130 158.719 1.00 65.20 438 THR C N 1
ATOM 10123 C CA . THR C 1 351 ? 211.547 37.270 157.555 1.00 64.64 438 THR C CA 1
ATOM 10124 C C . THR C 1 351 ? 210.777 37.933 156.415 1.00 69.36 438 THR C C 1
ATOM 10125 O O . THR C 1 351 ? 211.057 37.629 155.256 1.00 69.36 438 THR C O 1
ATOM 10129 N N . CYS C 1 352 ? 209.779 38.776 156.725 1.00 66.96 439 CYS C N 1
ATOM 10130 C CA . CYS C 1 352 ? 208.954 39.428 155.704 1.00 67.09 439 CYS C CA 1
ATOM 10131 C C . CYS C 1 352 ? 209.454 40.847 155.431 1.00 72.72 439 CYS C C 1
ATOM 10132 O O . CYS C 1 352 ? 209.635 41.627 156.369 1.00 72.73 439 CYS C O 1
ATOM 10135 N N . LYS C 1 353 ? 209.687 41.165 154.140 1.00 70.18 440 LYS C N 1
ATOM 10136 C CA . LYS C 1 353 ? 210.208 42.448 153.650 1.00 70.82 440 LYS C CA 1
ATOM 10137 C C . LYS C 1 353 ? 209.261 43.619 154.005 1.00 76.59 440 LYS C C 1
ATOM 10138 O O . LYS C 1 353 ? 209.693 44.559 154.672 1.00 76.85 440 LYS C O 1
ATOM 10144 N N . GLU C 1 354 ? 207.981 43.538 153.596 1.00 73.16 441 GLU C N 1
ATOM 10145 C CA . GLU C 1 354 ? 206.948 44.549 153.836 1.00 72.90 441 GLU C CA 1
ATOM 10146 C C . GLU C 1 354 ? 206.623 44.701 155.333 1.00 76.99 441 GLU C C 1
ATOM 10147 O O . GLU C 1 354 ? 206.142 45.761 155.737 1.00 76.97 441 GLU C O 1
ATOM 10153 N N . TYR C 1 355 ? 206.879 43.657 156.146 1.00 73.44 442 TYR C N 1
ATOM 10154 C CA . TYR C 1 355 ? 206.592 43.672 157.584 1.00 73.45 442 TYR C CA 1
ATOM 10155 C C . TYR C 1 355 ? 207.842 44.017 158.411 1.00 80.66 442 TYR C C 1
ATOM 10156 O O . TYR C 1 355 ? 207.782 43.978 159.647 1.00 80.23 442 TYR C O 1
ATOM 10165 N N . TYR C 1 356 ? 208.963 44.364 157.736 1.00 79.92 443 TYR C N 1
ATOM 10166 C CA . TYR C 1 356 ? 210.230 44.700 158.388 1.00 81.02 443 TYR C CA 1
ATOM 10167 C C . TYR C 1 356 ? 210.097 45.930 159.292 1.00 85.26 443 TYR C C 1
ATOM 10168 O O . TYR C 1 356 ? 209.517 46.944 158.897 1.00 85.36 443 TYR C O 1
ATOM 10177 N N . ASP C 1 357 ? 210.646 45.814 160.509 1.00 81.58 444 ASP C N 1
ATOM 10178 C CA . ASP C 1 357 ? 210.709 46.853 161.533 1.00 81.51 444 ASP C CA 1
ATOM 10179 C C . ASP C 1 357 ? 212.009 46.640 162.320 1.00 85.52 444 ASP C C 1
ATOM 10180 O O . ASP C 1 357 ? 212.231 45.536 162.824 1.00 85.01 444 ASP C O 1
ATOM 10185 N N . PRO C 1 358 ? 212.906 47.650 162.409 1.00 82.25 445 PRO C N 1
ATOM 10186 C CA . PRO C 1 358 ? 214.197 47.416 163.073 1.00 81.99 445 PRO C CA 1
ATOM 10187 C C . PRO C 1 358 ? 214.179 47.516 164.599 1.00 85.50 445 PRO C C 1
ATOM 10188 O O . PRO C 1 358 ? 215.101 46.992 165.226 1.00 85.49 445 PRO C O 1
ATOM 10192 N N . ASN C 1 359 ? 213.173 48.178 165.201 1.00 81.27 446 ASN C N 1
ATOM 10193 C CA . ASN C 1 359 ? 213.118 48.374 166.659 1.00 80.74 446 ASN C CA 1
ATOM 10194 C C . ASN C 1 359 ? 211.955 47.629 167.327 1.00 82.79 446 ASN C C 1
ATOM 10195 O O . ASN C 1 359 ? 211.940 47.501 168.557 1.00 82.67 446 ASN C O 1
ATOM 10200 N N . ARG C 1 360 ? 210.992 47.147 166.518 1.00 77.56 447 ARG C N 1
ATOM 10201 C CA A ARG C 1 360 ? 209.804 46.423 166.982 0.50 76.66 447 ARG C CA 1
ATOM 10202 C CA B ARG C 1 360 ? 209.824 46.402 166.994 0.50 76.80 447 ARG C CA 1
ATOM 10203 C C . ARG C 1 360 ? 209.725 45.049 166.282 1.00 79.20 447 ARG C C 1
ATOM 10204 O O . ARG C 1 360 ? 209.691 44.990 165.048 1.00 78.44 447 ARG C O 1
ATOM 10219 N N . SER C 1 361 ? 209.704 43.952 167.057 1.00 73.39 448 SER C N 1
ATOM 10220 C CA . SER C 1 361 ? 209.608 42.622 166.453 1.00 71.98 448 SER C CA 1
ATOM 10221 C C . SER C 1 361 ? 208.198 42.036 166.629 1.00 73.27 448 SER C C 1
ATOM 10222 O O . SER C 1 361 ? 207.595 42.162 167.701 1.00 73.04 448 SER C O 1
ATOM 10225 N N . MET C 1 362 ? 207.676 41.424 165.550 1.00 67.66 449 MET C N 1
ATOM 10226 C CA . MET C 1 362 ? 206.359 40.796 165.511 1.00 66.72 449 MET C CA 1
ATOM 10227 C C . MET C 1 362 ? 206.489 39.286 165.307 1.00 68.15 449 MET C C 1
ATOM 10228 O O . MET C 1 362 ? 207.156 38.845 164.371 1.00 68.26 449 MET C O 1
ATOM 10233 N N . LEU C 1 363 ? 205.811 38.504 166.160 1.00 62.29 450 LEU C N 1
ATOM 10234 C CA . LEU C 1 363 ? 205.823 37.049 166.073 1.00 60.94 450 LEU C CA 1
ATOM 10235 C C . LEU C 1 363 ? 204.479 36.511 165.577 1.00 63.26 450 LEU C C 1
ATOM 10236 O O . LEU C 1 363 ? 203.456 36.703 166.244 1.00 64.09 450 LEU C O 1
ATOM 10241 N N . GLU C 1 364 ? 204.483 35.848 164.400 1.00 56.37 451 GLU C N 1
ATOM 10242 C CA . GLU C 1 364 ? 203.304 35.199 163.816 1.00 54.31 451 GLU C CA 1
ATOM 10243 C C . GLU C 1 364 ? 203.431 33.698 164.090 1.00 57.70 451 GLU C C 1
ATOM 10244 O O . GLU C 1 364 ? 204.380 33.069 163.616 1.00 57.61 451 GLU C O 1
ATOM 10250 N N . LEU C 1 365 ? 202.521 33.145 164.909 1.00 52.98 452 LEU C N 1
ATOM 10251 C CA . LEU C 1 365 ? 202.564 31.751 165.360 1.00 52.15 452 LEU C CA 1
ATOM 10252 C C . LEU C 1 365 ? 201.289 30.967 165.025 1.00 55.49 452 LEU C C 1
ATOM 10253 O O . LEU C 1 365 ? 200.187 31.482 165.200 1.00 56.11 452 LEU C O 1
ATOM 10258 N N . VAL C 1 366 ? 201.448 29.702 164.594 1.00 50.37 453 VAL C N 1
ATOM 10259 C CA . VAL C 1 366 ? 200.338 28.791 164.300 1.00 48.83 453 VAL C CA 1
ATOM 10260 C C . VAL C 1 366 ? 200.022 28.035 165.604 1.00 53.67 453 VAL C C 1
ATOM 10261 O O . VAL C 1 366 ? 200.904 27.397 166.174 1.00 53.90 453 VAL C O 1
ATOM 10265 N N . PHE C 1 367 ? 198.782 28.167 166.095 1.00 50.55 454 PHE C N 1
ATOM 10266 C CA . PHE C 1 367 ? 198.290 27.523 167.313 1.00 50.75 454 PHE C CA 1
ATOM 10267 C C . PHE C 1 367 ? 197.536 26.247 166.916 1.00 58.57 454 PHE C C 1
ATOM 10268 O O . PHE C 1 367 ? 196.385 26.321 166.477 1.00 57.90 454 PHE C O 1
ATOM 10276 N N . ALA C 1 368 ? 198.206 25.078 167.033 1.00 58.05 455 ALA C N 1
ATOM 10277 C CA . ALA C 1 368 ? 197.646 23.775 166.662 1.00 58.44 455 ALA C CA 1
ATOM 10278 C C . ALA C 1 368 ? 198.093 22.668 167.625 1.00 65.00 455 ALA C C 1
ATOM 10279 O O . ALA C 1 368 ? 199.246 22.702 168.054 1.00 65.42 455 ALA C O 1
ATOM 10281 N N . PRO C 1 369 ? 197.250 21.664 167.979 1.00 63.23 456 PRO C N 1
ATOM 10282 C CA . PRO C 1 369 ? 195.836 21.467 167.592 1.00 63.45 456 PRO C CA 1
ATOM 10283 C C . PRO C 1 369 ? 194.930 22.522 168.244 1.00 67.95 456 PRO C C 1
ATOM 10284 O O . PRO C 1 369 ? 195.154 22.902 169.400 1.00 67.25 456 PRO C O 1
ATOM 10288 N N . ALA C 1 370 ? 193.934 23.021 167.484 1.00 64.88 457 ALA C N 1
ATOM 10289 C CA . ALA C 1 370 ? 193.060 24.109 167.924 1.00 64.41 457 ALA C CA 1
ATOM 10290 C C . ALA C 1 370 ? 191.613 23.689 168.271 1.00 68.26 457 ALA C C 1
ATOM 10291 O O . ALA C 1 370 ? 190.813 24.572 168.581 1.00 67.34 457 ALA C O 1
ATOM 10293 N N . GLU C 1 371 ? 191.288 22.374 168.270 1.00 65.60 458 GLU C N 1
ATOM 10294 C CA . GLU C 1 371 ? 189.945 21.856 168.562 1.00 65.69 458 GLU C CA 1
ATOM 10295 C C . GLU C 1 371 ? 189.389 22.382 169.886 1.00 68.27 458 GLU C C 1
ATOM 10296 O O . GLU C 1 371 ? 188.239 22.819 169.925 1.00 68.14 458 GLU C O 1
ATOM 10302 N N . GLU C 1 372 ? 190.195 22.357 170.955 1.00 64.18 459 GLU C N 1
ATOM 10303 C CA . GLU C 1 372 ? 189.774 22.817 172.280 1.00 63.69 459 GLU C CA 1
ATOM 10304 C C . GLU C 1 372 ? 190.057 24.317 172.491 1.00 67.46 459 GLU C C 1
ATOM 10305 O O . GLU C 1 372 ? 189.881 24.805 173.612 1.00 68.24 459 GLU C O 1
ATOM 10311 N N . TRP C 1 373 ? 190.477 25.049 171.436 1.00 62.45 460 TRP C N 1
ATOM 10312 C CA . TRP C 1 373 ? 190.868 26.452 171.566 1.00 61.87 460 TRP C CA 1
ATOM 10313 C C . TRP C 1 373 ? 190.098 27.452 170.684 1.00 64.74 460 TRP C C 1
ATOM 10314 O O . TRP C 1 373 ? 190.055 28.631 171.044 1.00 64.10 460 TRP C O 1
ATOM 10325 N N . VAL C 1 374 ? 189.496 27.013 169.557 1.00 61.11 461 VAL C N 1
ATOM 10326 C CA . VAL C 1 374 ? 188.724 27.902 168.664 1.00 61.12 461 VAL C CA 1
ATOM 10327 C C . VAL C 1 374 ? 187.530 28.557 169.415 1.00 66.92 461 VAL C C 1
ATOM 10328 O O . VAL C 1 374 ? 187.158 29.687 169.099 1.00 67.59 461 VAL C O 1
ATOM 10332 N N . GLY C 1 375 ? 186.993 27.866 170.417 1.00 63.23 462 GLY C N 1
ATOM 10333 C CA . GLY C 1 375 ? 185.887 28.366 171.224 1.00 63.16 462 GLY C CA 1
ATOM 10334 C C . GLY C 1 375 ? 186.288 29.284 172.363 1.00 68.21 462 GLY C C 1
ATOM 10335 O O . GLY C 1 375 ? 185.438 29.998 172.902 1.00 69.13 462 GLY C O 1
ATOM 10336 N N . ARG C 1 376 ? 187.577 29.277 172.747 1.00 63.69 463 ARG C N 1
ATOM 10337 C CA . ARG C 1 376 ? 188.093 30.096 173.847 1.00 62.53 463 ARG C CA 1
ATOM 10338 C C . ARG C 1 376 ? 188.320 31.543 173.401 1.00 63.69 463 ARG C C 1
ATOM 10339 O O . ARG C 1 376 ? 188.405 31.810 172.205 1.00 63.02 463 ARG C O 1
ATOM 10347 N N . SER C 1 377 ? 188.381 32.476 174.372 1.00 59.34 464 SER C N 1
ATOM 10348 C CA . SER C 1 377 ? 188.556 33.905 174.121 1.00 58.81 464 SER C CA 1
ATOM 10349 C C . SER C 1 377 ? 189.967 34.231 173.628 1.00 64.17 464 SER C C 1
ATOM 10350 O O . SER C 1 377 ? 190.890 33.441 173.833 1.00 64.42 464 SER C O 1
ATOM 10353 N N . ASP C 1 378 ? 190.126 35.398 172.974 1.00 60.85 465 ASP C N 1
ATOM 10354 C CA . ASP C 1 378 ? 191.400 35.882 172.446 1.00 60.49 465 ASP C CA 1
ATOM 10355 C C . ASP C 1 378 ? 192.431 36.080 173.566 1.00 64.99 465 ASP C C 1
ATOM 10356 O O . ASP C 1 378 ? 193.600 35.760 173.364 1.00 64.10 465 ASP C O 1
ATOM 10361 N N . THR C 1 379 ? 191.992 36.571 174.749 1.00 62.86 466 THR C N 1
ATOM 10362 C CA . THR C 1 379 ? 192.872 36.792 175.911 1.00 63.15 466 THR C CA 1
ATOM 10363 C C . THR C 1 379 ? 193.367 35.440 176.468 1.00 66.01 466 THR C C 1
ATOM 10364 O O . THR C 1 379 ? 194.537 35.342 176.848 1.00 65.76 466 THR C O 1
ATOM 10368 N N . GLU C 1 380 ? 192.495 34.401 176.465 1.00 61.13 467 GLU C N 1
ATOM 10369 C CA . GLU C 1 380 ? 192.831 33.033 176.885 1.00 60.42 467 GLU C CA 1
ATOM 10370 C C . GLU C 1 380 ? 193.899 32.420 175.965 1.00 63.29 467 GLU C C 1
ATOM 10371 O O . GLU C 1 380 ? 194.803 31.737 176.448 1.00 64.35 467 GLU C O 1
ATOM 10377 N N . ILE C 1 381 ? 193.785 32.669 174.642 1.00 56.89 468 ILE C N 1
ATOM 10378 C CA . ILE C 1 381 ? 194.708 32.174 173.624 1.00 55.61 468 ILE C CA 1
ATOM 10379 C C . ILE C 1 381 ? 196.056 32.903 173.763 1.00 59.77 468 ILE C C 1
ATOM 10380 O O . ILE C 1 381 ? 197.088 32.234 173.755 1.00 60.21 468 ILE C O 1
ATOM 10385 N N . ILE C 1 382 ? 196.046 34.252 173.918 1.00 55.16 469 ILE C N 1
ATOM 10386 C CA . ILE C 1 382 ? 197.255 35.076 174.070 1.00 54.01 469 ILE C CA 1
ATOM 10387 C C . ILE C 1 382 ? 198.016 34.659 175.344 1.00 60.27 469 ILE C C 1
ATOM 10388 O O . ILE C 1 382 ? 199.241 34.558 175.295 1.00 59.81 469 ILE C O 1
ATOM 10393 N N . GLU C 1 383 ? 197.297 34.366 176.447 1.00 58.61 470 GLU C N 1
ATOM 10394 C CA . GLU C 1 383 ? 197.905 33.927 177.704 1.00 59.09 470 GLU C CA 1
ATOM 10395 C C . GLU C 1 383 ? 198.666 32.606 177.488 1.00 63.38 470 GLU C C 1
ATOM 10396 O O . GLU C 1 383 ? 199.836 32.519 177.862 1.00 63.59 470 GLU C O 1
ATOM 10402 N N . ALA C 1 384 ? 198.025 31.615 176.828 1.00 59.58 471 ALA C N 1
ATOM 10403 C CA . ALA C 1 384 ? 198.616 30.310 176.514 1.00 58.99 471 ALA C CA 1
ATOM 10404 C C . ALA C 1 384 ? 199.838 30.455 175.595 1.00 63.89 471 ALA C C 1
ATOM 10405 O O . ALA C 1 384 ? 200.822 29.737 175.777 1.00 65.06 471 ALA C O 1
ATOM 10407 N N . THR C 1 385 ? 199.781 31.400 174.635 1.00 59.42 472 THR C N 1
ATOM 10408 C CA . THR C 1 385 ? 200.852 31.699 173.684 1.00 59.00 472 THR C CA 1
ATOM 10409 C C . THR C 1 385 ? 202.040 32.334 174.425 1.00 64.31 472 THR C C 1
ATOM 10410 O O . THR C 1 385 ? 203.180 31.960 174.160 1.00 64.34 472 THR C O 1
ATOM 10414 N N . MET C 1 386 ? 201.769 33.276 175.353 1.00 61.73 473 MET C N 1
ATOM 10415 C CA . MET C 1 386 ? 202.793 33.962 176.149 1.00 61.95 473 MET C CA 1
ATOM 10416 C C . MET C 1 386 ? 203.506 32.986 177.091 1.00 67.87 473 MET C C 1
ATOM 10417 O O . MET C 1 386 ? 204.716 33.117 177.293 1.00 67.82 473 MET C O 1
ATOM 10422 N N . GLN C 1 387 ? 202.764 31.995 177.635 1.00 64.73 474 GLN C N 1
ATOM 10423 C CA . GLN C 1 387 ? 203.306 30.946 178.503 1.00 64.73 474 GLN C CA 1
ATOM 10424 C C . GLN C 1 387 ? 204.253 30.036 177.718 1.00 69.24 474 GLN C C 1
ATOM 10425 O O . GLN C 1 387 ? 205.263 29.591 178.262 1.00 69.01 474 GLN C O 1
ATOM 10431 N N . GLU C 1 388 ? 203.945 29.792 176.434 1.00 66.27 475 GLU C N 1
ATOM 10432 C CA . GLU C 1 388 ? 204.781 28.976 175.559 1.00 66.26 475 GLU C CA 1
ATOM 10433 C C . GLU C 1 388 ? 205.975 29.777 175.048 1.00 70.45 475 GLU C C 1
ATOM 10434 O O . GLU C 1 388 ? 207.035 29.195 174.825 1.00 70.69 475 GLU C O 1
ATOM 10440 N N . LEU C 1 389 ? 205.812 31.103 174.867 1.00 66.57 476 LEU C N 1
ATOM 10441 C CA . LEU C 1 389 ? 206.881 31.991 174.401 1.00 66.05 476 LEU C CA 1
ATOM 10442 C C . LEU C 1 389 ? 207.926 32.223 175.500 1.00 71.92 476 LEU C C 1
ATOM 10443 O O . LEU C 1 389 ? 209.082 32.506 175.184 1.00 72.04 476 LEU C O 1
ATOM 10448 N N . ALA C 1 390 ? 207.524 32.075 176.783 1.00 68.75 477 ALA C N 1
ATOM 10449 C CA . ALA C 1 390 ? 208.396 32.197 177.956 1.00 68.55 477 ALA C CA 1
ATOM 10450 C C . ALA C 1 390 ? 209.364 31.002 178.037 1.00 73.21 477 ALA C C 1
ATOM 10451 O O . ALA C 1 390 ? 210.354 31.058 178.769 1.00 74.64 477 ALA C O 1
ATOM 10453 N N . LYS C 1 391 ? 209.063 29.923 177.291 1.00 67.38 478 LYS C N 1
ATOM 10454 C CA . LYS C 1 391 ? 209.877 28.715 177.203 1.00 65.65 478 LYS C CA 1
ATOM 10455 C C . LYS C 1 391 ? 210.852 28.827 176.029 1.00 69.80 478 LYS C C 1
ATOM 10456 O O . LYS C 1 391 ? 211.941 28.267 176.095 1.00 69.85 478 LYS C O 1
ATOM 10462 N N . LEU C 1 392 ? 210.463 29.551 174.962 1.00 66.41 479 LEU C N 1
ATOM 10463 C CA . LEU C 1 392 ? 211.268 29.740 173.745 1.00 66.26 479 LEU C CA 1
ATOM 10464 C C . LEU C 1 392 ? 212.218 30.945 173.865 1.00 72.77 479 LEU C C 1
ATOM 10465 O O . LEU C 1 392 ? 213.317 30.923 173.305 1.00 72.16 479 LEU C O 1
ATOM 10470 N N . PHE C 1 393 ? 211.775 31.998 174.579 1.00 71.20 480 PHE C N 1
ATOM 10471 C CA . PHE C 1 393 ? 212.523 33.234 174.846 1.00 71.43 480 PHE C CA 1
ATOM 10472 C C . PHE C 1 393 ? 212.497 33.444 176.371 1.00 77.68 480 PHE C C 1
ATOM 10473 O O . PHE C 1 393 ? 211.727 34.281 176.846 1.00 77.57 480 PHE C O 1
ATOM 10481 N N . PRO C 1 394 ? 213.231 32.640 177.181 1.00 76.23 481 PRO C N 1
ATOM 10482 C CA . PRO C 1 394 ? 213.094 32.781 178.643 1.00 76.68 481 PRO C CA 1
ATOM 10483 C C . PRO C 1 394 ? 213.742 34.040 179.224 1.00 82.92 481 PRO C C 1
ATOM 10484 O O . PRO C 1 394 ? 213.331 34.476 180.303 1.00 83.29 481 PRO C O 1
ATOM 10488 N N . ASP C 1 395 ? 214.716 34.637 178.509 1.00 79.75 482 ASP C N 1
ATOM 10489 C CA . ASP C 1 395 ? 215.413 35.839 178.965 1.00 79.69 482 ASP C CA 1
ATOM 10490 C C . ASP C 1 395 ? 214.886 37.099 178.261 1.00 82.06 482 ASP C C 1
ATOM 10491 O O . ASP C 1 395 ? 215.400 38.197 178.503 1.00 81.74 482 ASP C O 1
ATOM 10496 N N . GLU C 1 396 ? 213.851 36.947 177.410 1.00 77.00 483 GLU C N 1
ATOM 10497 C CA . GLU C 1 396 ? 213.288 38.062 176.645 1.00 75.64 483 GLU C CA 1
ATOM 10498 C C . GLU C 1 396 ? 211.778 38.217 176.793 1.00 77.60 483 GLU C C 1
ATOM 10499 O O . GLU C 1 396 ? 211.297 39.344 176.712 1.00 77.46 483 GLU C O 1
ATOM 10505 N N . ILE C 1 397 ? 211.025 37.109 176.946 1.00 72.49 484 ILE C N 1
ATOM 10506 C CA . ILE C 1 397 ? 209.563 37.158 177.060 1.00 71.53 484 ILE C CA 1
ATOM 10507 C C . ILE C 1 397 ? 209.114 36.449 178.351 1.00 77.50 484 ILE C C 1
ATOM 10508 O O . ILE C 1 397 ? 209.544 35.333 178.638 1.00 77.74 484 ILE C O 1
ATOM 10513 N N . ALA C 1 398 ? 208.256 37.125 179.123 1.00 75.02 485 ALA C N 1
ATOM 10514 C CA . ALA C 1 398 ? 207.634 36.640 180.355 1.00 75.33 485 ALA C CA 1
ATOM 10515 C C . ALA C 1 398 ? 206.121 36.799 180.223 1.00 80.81 485 ALA C C 1
ATOM 10516 O O . ALA C 1 398 ? 205.663 37.817 179.693 1.00 80.85 485 ALA C O 1
ATOM 10518 N N . ALA C 1 399 ? 205.349 35.787 180.666 1.00 78.03 486 ALA C N 1
ATOM 10519 C CA . ALA C 1 399 ? 203.883 35.752 180.578 1.00 78.23 486 ALA C CA 1
ATOM 10520 C C . ALA C 1 399 ? 203.195 36.972 181.237 1.00 83.44 486 ALA C C 1
ATOM 10521 O O . ALA C 1 399 ? 202.184 37.449 180.718 1.00 83.63 486 ALA C O 1
ATOM 10523 N N . ASP C 1 400 ? 203.748 37.478 182.356 1.00 80.58 487 ASP C N 1
ATOM 10524 C CA . ASP C 1 400 ? 203.224 38.629 183.103 1.00 80.61 487 ASP C CA 1
ATOM 10525 C C . ASP C 1 400 ? 203.777 39.978 182.563 1.00 83.98 487 ASP C C 1
ATOM 10526 O O . ASP C 1 400 ? 203.639 41.014 183.221 1.00 83.42 487 ASP C O 1
ATOM 10531 N N . GLN C 1 401 ? 204.375 39.951 181.349 1.00 80.10 488 GLN C N 1
ATOM 10532 C CA . GLN C 1 401 ? 204.961 41.076 180.611 1.00 79.40 488 GLN C CA 1
ATOM 10533 C C . GLN C 1 401 ? 206.022 41.829 181.447 1.00 83.01 488 GLN C C 1
ATOM 10534 O O . GLN C 1 401 ? 206.163 43.050 181.332 1.00 82.73 488 GLN C O 1
ATOM 10540 N N . SER C 1 402 ? 206.799 41.063 182.250 1.00 79.35 489 SER C N 1
ATOM 10541 C CA . SER C 1 402 ? 207.906 41.543 183.083 1.00 78.76 489 SER C CA 1
ATOM 10542 C C . SER C 1 402 ? 209.047 42.036 182.208 1.00 82.06 489 SER C C 1
ATOM 10543 O O . SER C 1 402 ? 209.670 43.054 182.513 1.00 82.50 489 SER C O 1
ATOM 10546 N N . LYS C 1 403 ? 209.316 41.303 181.116 1.00 77.17 490 LYS C N 1
ATOM 10547 C CA . LYS C 1 403 ? 210.368 41.605 180.158 1.00 76.46 490 LYS C CA 1
ATOM 10548 C C . LYS C 1 403 ? 209.728 42.349 178.973 1.00 79.86 490 LYS C C 1
ATOM 10549 O O . LYS C 1 403 ? 209.260 43.471 179.186 1.00 79.27 490 LYS C O 1
ATOM 10555 N N . ALA C 1 404 ? 209.660 41.737 177.760 1.00 75.82 491 ALA C N 1
ATOM 10556 C CA . ALA C 1 404 ? 209.038 42.349 176.575 1.00 74.94 491 ALA C CA 1
ATOM 10557 C C . ALA C 1 404 ? 207.538 42.512 176.778 1.00 77.09 491 ALA C C 1
ATOM 10558 O O . ALA C 1 404 ? 206.902 41.661 177.406 1.00 76.21 491 ALA C O 1
ATOM 10560 N N . LYS C 1 405 ? 206.980 43.624 176.278 1.00 72.56 492 LYS C N 1
ATOM 10561 C CA . LYS C 1 405 ? 205.563 43.941 176.456 1.00 71.61 492 LYS C CA 1
ATOM 10562 C C . LYS C 1 405 ? 204.811 43.961 175.134 1.00 72.24 492 LYS C C 1
ATOM 10563 O O . LYS C 1 405 ? 205.350 44.395 174.114 1.00 71.75 492 LYS C O 1
ATOM 10569 N N . ILE C 1 406 ? 203.557 43.480 175.169 1.00 66.82 493 ILE C N 1
ATOM 10570 C CA . ILE C 1 406 ? 202.665 43.408 174.011 1.00 66.06 493 ILE C CA 1
ATOM 10571 C C . ILE C 1 406 ? 202.098 44.799 173.710 1.00 68.34 493 ILE C C 1
ATOM 10572 O O . ILE C 1 406 ? 201.412 45.383 174.549 1.00 68.23 493 ILE C O 1
ATOM 10577 N N . LEU C 1 407 ? 202.359 45.307 172.506 1.00 64.00 494 LEU C N 1
ATOM 10578 C CA . LEU C 1 407 ? 201.794 46.577 172.057 1.00 63.88 494 LEU C CA 1
ATOM 10579 C C . LEU C 1 407 ? 200.343 46.337 171.610 1.00 67.67 494 LEU C C 1
ATOM 10580 O O . LEU C 1 407 ? 199.436 47.091 171.984 1.00 67.77 494 LEU C O 1
ATOM 10585 N N . LYS C 1 408 ? 200.137 45.254 170.827 1.00 62.52 495 LYS C N 1
ATOM 10586 C CA . LYS C 1 408 ? 198.850 44.796 170.299 1.00 61.23 495 LYS C CA 1
ATOM 10587 C C . LYS C 1 408 ? 198.956 43.348 169.808 1.00 64.16 495 LYS C C 1
ATOM 10588 O O . LYS C 1 408 ? 200.062 42.825 169.627 1.00 64.12 495 LYS C O 1
ATOM 10594 N N . TYR C 1 409 ? 197.799 42.716 169.577 1.00 59.46 496 TYR C N 1
ATOM 10595 C CA . TYR C 1 409 ? 197.720 41.361 169.056 1.00 58.67 496 TYR C CA 1
ATOM 10596 C C . TYR C 1 409 ? 196.555 41.208 168.081 1.00 62.52 496 TYR C C 1
ATOM 10597 O O . TYR C 1 409 ? 195.626 42.019 168.076 1.00 63.06 496 TYR C O 1
ATOM 10606 N N . HIS C 1 410 ? 196.601 40.142 167.281 1.00 58.16 497 HIS C N 1
ATOM 10607 C CA . HIS C 1 410 ? 195.565 39.759 166.332 1.00 57.20 497 HIS C CA 1
ATOM 10608 C C . HIS C 1 410 ? 195.468 38.238 166.309 1.00 59.77 497 HIS C C 1
ATOM 10609 O O . HIS C 1 410 ? 196.456 37.565 165.999 1.00 59.66 497 HIS C O 1
ATOM 10616 N N . VAL C 1 411 ? 194.294 37.703 166.691 1.00 54.28 498 VAL C N 1
ATOM 10617 C CA . VAL C 1 411 ? 194.018 36.266 166.728 1.00 53.07 498 VAL C CA 1
ATOM 10618 C C . VAL C 1 411 ? 193.000 35.940 165.619 1.00 56.19 498 VAL C C 1
ATOM 10619 O O . VAL C 1 411 ? 191.832 36.323 165.720 1.00 56.45 498 VAL C O 1
ATOM 10623 N N . VAL C 1 412 ? 193.457 35.252 164.560 1.00 51.42 499 VAL C N 1
ATOM 10624 C CA . VAL C 1 412 ? 192.619 34.843 163.431 1.00 50.32 499 VAL C CA 1
ATOM 10625 C C . VAL C 1 412 ? 192.304 33.360 163.585 1.00 53.27 499 VAL C C 1
ATOM 10626 O O . VAL C 1 412 ? 193.200 32.524 163.475 1.00 53.01 499 VAL C O 1
ATOM 10630 N N . LYS C 1 413 ? 191.032 33.044 163.848 1.00 49.59 500 LYS C N 1
ATOM 10631 C CA . LYS C 1 413 ? 190.543 31.677 164.013 1.00 48.95 500 LYS C CA 1
ATOM 10632 C C . LYS C 1 413 ? 189.854 31.181 162.747 1.00 55.65 500 LYS C C 1
ATOM 10633 O O . LYS C 1 413 ? 188.982 31.873 162.213 1.00 56.05 500 LYS C O 1
ATOM 10639 N N . THR C 1 414 ? 190.235 29.972 162.280 1.00 53.11 501 THR C N 1
ATOM 10640 C CA . THR C 1 414 ? 189.645 29.284 161.127 1.00 52.35 501 THR C CA 1
ATOM 10641 C C . THR C 1 414 ? 189.199 27.912 161.655 1.00 57.51 501 THR C C 1
ATOM 10642 O O . THR C 1 414 ? 190.000 26.974 161.659 1.00 58.73 501 THR C O 1
ATOM 10646 N N . PRO C 1 415 ? 187.950 27.788 162.170 1.00 53.90 502 PRO C N 1
ATOM 10647 C CA . PRO C 1 415 ? 187.519 26.501 162.760 1.00 53.67 502 PRO C CA 1
ATOM 10648 C C . PRO C 1 415 ? 187.350 25.355 161.755 1.00 56.86 502 PRO C C 1
ATOM 10649 O O . PRO C 1 415 ? 187.256 24.209 162.180 1.00 57.11 502 PRO C O 1
ATOM 10653 N N . ARG C 1 416 ? 187.296 25.663 160.442 1.00 52.97 503 ARG C N 1
ATOM 10654 C CA . ARG C 1 416 ? 187.166 24.696 159.347 1.00 52.61 503 ARG C CA 1
ATOM 10655 C C . ARG C 1 416 ? 188.097 25.124 158.207 1.00 56.80 503 ARG C C 1
ATOM 10656 O O . ARG C 1 416 ? 187.642 25.703 157.216 1.00 57.82 503 ARG C O 1
ATOM 10664 N N . SER C 1 417 ? 189.411 24.875 158.368 1.00 52.45 504 SER C N 1
ATOM 10665 C CA . SER C 1 417 ? 190.404 25.275 157.370 1.00 52.07 504 SER C CA 1
ATOM 10666 C C . SER C 1 417 ? 190.565 24.186 156.309 1.00 57.20 504 SER C C 1
ATOM 10667 O O . SER C 1 417 ? 189.598 23.890 155.600 1.00 58.15 504 SER C O 1
ATOM 10670 N N . VAL C 1 418 ? 191.781 23.625 156.161 1.00 53.03 505 VAL C N 1
ATOM 10671 C CA . VAL C 1 418 ? 192.084 22.538 155.224 1.00 51.84 505 VAL C CA 1
ATOM 10672 C C . VAL C 1 418 ? 191.383 21.264 155.728 1.00 54.62 505 VAL C C 1
ATOM 10673 O O . VAL C 1 418 ? 191.103 21.164 156.930 1.00 53.42 505 VAL C O 1
ATOM 10677 N N . TYR C 1 419 ? 191.084 20.307 154.832 1.00 51.69 506 TYR C N 1
ATOM 10678 C CA . TYR C 1 419 ? 190.425 19.073 155.265 1.00 52.31 506 TYR C CA 1
ATOM 10679 C C . TYR C 1 419 ? 191.360 18.289 156.192 1.00 55.85 506 TYR C C 1
ATOM 10680 O O . TYR C 1 419 ? 192.572 18.276 155.966 1.00 56.61 506 TYR C O 1
ATOM 10689 N N . LYS C 1 420 ? 190.810 17.709 157.268 1.00 51.56 507 LYS C N 1
ATOM 10690 C CA . LYS C 1 420 ? 191.560 16.906 158.232 1.00 51.49 507 LYS C CA 1
ATOM 10691 C C . LYS C 1 420 ? 192.002 15.635 157.510 1.00 60.10 507 LYS C C 1
ATOM 10692 O O . LYS C 1 420 ? 191.162 14.793 157.177 1.00 61.30 507 LYS C O 1
ATOM 10698 N N . THR C 1 421 ? 193.306 15.556 157.165 1.00 57.95 508 THR C N 1
ATOM 10699 C CA . THR C 1 421 ? 193.884 14.451 156.397 1.00 58.06 508 THR C CA 1
ATOM 10700 C C . THR C 1 421 ? 194.071 13.225 157.314 1.00 63.96 508 THR C C 1
ATOM 10701 O O . THR C 1 421 ? 195.197 12.804 157.595 1.00 65.02 508 THR C O 1
ATOM 10705 N N . ILE C 1 422 ? 192.941 12.662 157.781 1.00 59.94 509 ILE C N 1
ATOM 10706 C CA . ILE C 1 422 ? 192.903 11.450 158.595 1.00 59.75 509 ILE C CA 1
ATOM 10707 C C . ILE C 1 422 ? 193.024 10.257 157.628 1.00 65.69 509 ILE C C 1
ATOM 10708 O O . ILE C 1 422 ? 192.820 10.452 156.416 1.00 65.42 509 ILE C O 1
ATOM 10713 N N . PRO C 1 423 ? 193.344 9.023 158.088 1.00 63.41 510 PRO C N 1
ATOM 10714 C CA . PRO C 1 423 ? 193.452 7.911 157.129 1.00 63.86 510 PRO C CA 1
ATOM 10715 C C . PRO C 1 423 ? 192.151 7.625 156.368 1.00 69.98 510 PRO C C 1
ATOM 10716 O O . PRO C 1 423 ? 191.056 7.829 156.898 1.00 69.95 510 PRO C O 1
ATOM 10720 N N . ASP C 1 424 ? 192.298 7.182 155.103 1.00 68.11 511 ASP C N 1
ATOM 10721 C CA . ASP C 1 424 ? 191.264 6.736 154.152 1.00 68.57 511 ASP C CA 1
ATOM 10722 C C . ASP C 1 424 ? 190.398 7.883 153.580 1.00 75.11 511 ASP C C 1
ATOM 10723 O O . ASP C 1 424 ? 189.227 7.665 153.255 1.00 75.48 511 ASP C O 1
ATOM 10728 N N . CYS C 1 425 ? 191.004 9.065 153.363 1.00 72.12 512 CYS C N 1
ATOM 10729 C CA . CYS C 1 425 ? 190.336 10.227 152.769 1.00 71.51 512 CYS C CA 1
ATOM 10730 C C . CYS C 1 425 ? 190.569 10.263 151.269 1.00 76.44 512 CYS C C 1
ATOM 10731 O O . CYS C 1 425 ? 189.769 10.863 150.548 1.00 76.85 512 CYS C O 1
ATOM 10734 N N . GLU C 1 426 ? 191.688 9.667 150.802 1.00 72.63 513 GLU C N 1
ATOM 10735 C CA . GLU C 1 426 ? 192.114 9.677 149.400 1.00 72.11 513 GLU C CA 1
ATOM 10736 C C . GLU C 1 426 ? 191.040 9.135 148.416 1.00 75.93 513 GLU C C 1
ATOM 10737 O O . GLU C 1 426 ? 190.862 9.786 147.384 1.00 74.91 513 GLU C O 1
ATOM 10743 N N . PRO C 1 427 ? 190.271 8.040 148.686 1.00 73.43 514 PRO C N 1
ATOM 10744 C CA . PRO C 1 427 ? 189.250 7.620 147.702 1.00 73.67 514 PRO C CA 1
ATOM 10745 C C . PRO C 1 427 ? 188.066 8.595 147.576 1.00 78.00 514 PRO C C 1
ATOM 10746 O O . PRO C 1 427 ? 187.400 8.605 146.537 1.00 77.48 514 PRO C O 1
ATOM 10750 N N . CYS C 1 428 ? 187.823 9.419 148.622 1.00 74.76 515 CYS C N 1
ATOM 10751 C CA . CYS C 1 428 ? 186.737 10.401 148.720 1.00 74.72 515 CYS C CA 1
ATOM 10752 C C . CYS C 1 428 ? 187.049 11.704 147.976 1.00 78.54 515 CYS C C 1
ATOM 10753 O O . CYS C 1 428 ? 186.127 12.475 147.697 1.00 78.23 515 CYS C O 1
ATOM 10756 N N . ARG C 1 429 ? 188.334 11.971 147.696 1.00 75.02 516 ARG C N 1
ATOM 10757 C CA . ARG C 1 429 ? 188.784 13.197 147.042 1.00 74.82 516 ARG C CA 1
ATOM 10758 C C . ARG C 1 429 ? 188.301 13.227 145.588 1.00 80.35 516 ARG C C 1
ATOM 10759 O O . ARG C 1 429 ? 188.549 12.283 144.831 1.00 80.30 516 ARG C O 1
ATOM 10767 N N . PRO C 1 430 ? 187.528 14.271 145.212 1.00 77.50 517 PRO C N 1
ATOM 10768 C CA . PRO C 1 430 ? 186.935 14.287 143.873 1.00 77.26 517 PRO C CA 1
ATOM 10769 C C . PRO C 1 430 ? 187.840 14.812 142.772 1.00 80.96 517 PRO C C 1
ATOM 10770 O O . PRO C 1 430 ? 188.643 15.710 143.004 1.00 81.08 517 PRO C O 1
ATOM 10774 N N . LEU C 1 431 ? 187.646 14.300 141.548 1.00 76.96 518 LEU C N 1
ATOM 10775 C CA . LEU C 1 431 ? 188.355 14.810 140.380 1.00 76.73 518 LEU C CA 1
ATOM 10776 C C . LEU C 1 431 ? 187.768 16.170 140.041 1.00 80.93 518 LEU C C 1
ATOM 10777 O O . LEU C 1 431 ? 186.667 16.471 140.486 1.00 80.47 518 LEU C O 1
ATOM 10782 N N . GLN C 1 432 ? 188.488 17.000 139.285 1.00 78.35 519 GLN C N 1
ATOM 10783 C CA . GLN C 1 432 ? 188.035 18.349 138.936 1.00 78.42 519 GLN C CA 1
ATOM 10784 C C . GLN C 1 432 ? 186.787 18.327 138.032 1.00 84.15 519 GLN C C 1
ATOM 10785 O O . GLN C 1 432 ? 185.974 19.246 138.108 1.00 84.25 519 GLN C O 1
ATOM 10791 N N . ARG C 1 433 ? 186.615 17.263 137.221 1.00 81.16 520 ARG C N 1
ATOM 10792 C CA . ARG C 1 433 ? 185.454 17.068 136.348 1.00 80.61 520 ARG C CA 1
ATOM 10793 C C . ARG C 1 433 ? 184.406 16.260 137.128 1.00 84.32 520 ARG C C 1
ATOM 10794 O O . ARG C 1 433 ? 184.681 15.128 137.540 1.00 83.59 520 ARG C O 1
ATOM 10802 N N . SER C 1 434 ? 183.225 16.868 137.368 1.00 81.03 521 SER C N 1
ATOM 10803 C CA . SER C 1 434 ? 182.133 16.246 138.124 1.00 80.74 521 SER C CA 1
ATOM 10804 C C . SER C 1 434 ? 181.217 15.414 137.204 1.00 84.78 521 SER C C 1
ATOM 10805 O O . SER C 1 434 ? 181.166 15.711 136.007 1.00 84.05 521 SER C O 1
ATOM 10808 N N . PRO C 1 435 ? 180.447 14.415 137.727 1.00 82.12 522 PRO C N 1
ATOM 10809 C CA . PRO C 1 435 ? 179.545 13.646 136.848 1.00 82.43 522 PRO C CA 1
ATOM 10810 C C . PRO C 1 435 ? 178.375 14.484 136.307 1.00 87.59 522 PRO C C 1
ATOM 10811 O O . PRO C 1 435 ? 177.624 14.005 135.452 1.00 87.95 522 PRO C O 1
ATOM 10815 N N . ILE C 1 436 ? 178.233 15.733 136.797 1.00 83.90 523 ILE C N 1
ATOM 10816 C CA . ILE C 1 436 ? 177.224 16.684 136.341 1.00 83.72 523 ILE C CA 1
ATOM 10817 C C . ILE C 1 436 ? 177.845 17.476 135.202 1.00 88.05 523 ILE C C 1
ATOM 10818 O O . ILE C 1 436 ? 178.851 18.163 135.395 1.00 87.77 523 ILE C O 1
ATOM 10823 N N . GLU C 1 437 ? 177.259 17.342 134.013 1.00 85.15 524 GLU C N 1
ATOM 10824 C CA . GLU C 1 437 ? 177.686 17.994 132.776 1.00 85.33 524 GLU C CA 1
ATOM 10825 C C . GLU C 1 437 ? 177.679 19.512 132.956 1.00 88.61 524 GLU C C 1
ATOM 10826 O O . GLU C 1 437 ? 176.646 20.084 133.318 1.00 88.90 524 GLU C O 1
ATOM 10832 N N . GLY C 1 438 ? 178.837 20.136 132.765 1.00 83.82 525 GLY C N 1
ATOM 10833 C CA . GLY C 1 438 ? 178.984 21.583 132.906 1.00 83.25 525 GLY C CA 1
ATOM 10834 C C . GLY C 1 438 ? 179.434 22.070 134.272 1.00 85.76 525 GLY C C 1
ATOM 10835 O O . GLY C 1 438 ? 179.816 23.236 134.403 1.00 84.99 525 GLY C O 1
ATOM 10836 N N . PHE C 1 439 ? 179.384 21.194 135.301 1.00 81.77 526 PHE C N 1
ATOM 10837 C CA . PHE C 1 439 ? 179.807 21.524 136.664 1.00 81.57 526 PHE C CA 1
ATOM 10838 C C . PHE C 1 439 ? 181.189 20.922 136.950 1.00 85.45 526 PHE C C 1
ATOM 10839 O O . PHE C 1 439 ? 181.436 19.755 136.643 1.00 84.97 526 PHE C O 1
ATOM 10847 N N . TYR C 1 440 ? 182.093 21.743 137.511 1.00 81.87 527 TYR C N 1
ATOM 10848 C CA . TYR C 1 440 ? 183.476 21.378 137.834 1.00 81.38 527 TYR C CA 1
ATOM 10849 C C . TYR C 1 440 ? 183.851 21.819 139.258 1.00 81.98 527 TYR C C 1
ATOM 10850 O O . TYR C 1 440 ? 183.224 22.723 139.815 1.00 81.90 527 TYR C O 1
ATOM 10859 N N . LEU C 1 441 ? 184.867 21.168 139.845 1.00 75.00 528 LEU C N 1
ATOM 10860 C CA . LEU C 1 441 ? 185.366 21.491 141.182 1.00 72.54 528 LEU C CA 1
ATOM 10861 C C . LEU C 1 441 ? 186.836 21.875 141.151 1.00 73.78 528 LEU C C 1
ATOM 10862 O O . LEU C 1 441 ? 187.609 21.344 140.355 1.00 73.26 528 LEU C O 1
ATOM 10867 N N . ALA C 1 442 ? 187.216 22.796 142.033 1.00 68.50 529 ALA C N 1
ATOM 10868 C CA . ALA C 1 442 ? 188.590 23.241 142.245 1.00 67.47 529 ALA C CA 1
ATOM 10869 C C . ALA C 1 442 ? 188.805 23.413 143.752 1.00 70.29 529 ALA C C 1
ATOM 10870 O O . ALA C 1 442 ? 187.833 23.541 144.500 1.00 69.87 529 ALA C O 1
ATOM 10872 N N . GLY C 1 443 ? 190.051 23.328 144.192 1.00 66.47 530 GLY C N 1
ATOM 10873 C CA . GLY C 1 443 ? 190.387 23.428 145.605 1.00 65.73 530 GLY C CA 1
ATOM 10874 C C . GLY C 1 443 ? 191.417 22.413 146.034 1.00 68.43 530 GLY C C 1
ATOM 10875 O O . GLY C 1 443 ? 191.494 21.328 145.457 1.00 68.10 530 GLY C O 1
ATOM 10876 N N . ASP C 1 444 ? 192.182 22.741 147.085 1.00 64.28 531 ASP C N 1
ATOM 10877 C CA . ASP C 1 444 ? 193.230 21.882 147.628 1.00 63.71 531 ASP C CA 1
ATOM 10878 C C . ASP C 1 444 ? 192.719 20.467 147.999 1.00 66.89 531 ASP C C 1
ATOM 10879 O O . ASP C 1 444 ? 193.480 19.510 147.875 1.00 66.64 531 ASP C O 1
ATOM 10884 N N . TYR C 1 445 ? 191.435 20.336 148.404 1.00 63.32 532 TYR C N 1
ATOM 10885 C CA . TYR C 1 445 ? 190.808 19.065 148.789 1.00 63.05 532 TYR C CA 1
ATOM 10886 C C . TYR C 1 445 ? 190.572 18.119 147.588 1.00 67.56 532 TYR C C 1
ATOM 10887 O O . TYR C 1 445 ? 190.455 16.910 147.802 1.00 67.43 532 TYR C O 1
ATOM 10896 N N . THR C 1 446 ? 190.472 18.656 146.346 1.00 64.01 533 THR C N 1
ATOM 10897 C CA . THR C 1 446 ? 190.219 17.840 145.149 1.00 64.65 533 THR C CA 1
ATOM 10898 C C . THR C 1 446 ? 191.427 16.915 144.852 1.00 71.21 533 THR C C 1
ATOM 10899 O O . THR C 1 446 ? 192.507 17.109 145.417 1.00 71.57 533 THR C O 1
ATOM 10903 N N . LYS C 1 447 ? 191.226 15.896 143.993 1.00 68.09 534 LYS C N 1
ATOM 10904 C CA . LYS C 1 447 ? 192.236 14.898 143.652 1.00 67.66 534 LYS C CA 1
ATOM 10905 C C . LYS C 1 447 ? 193.423 15.521 142.913 1.00 70.94 534 LYS C C 1
ATOM 10906 O O . LYS C 1 447 ? 193.339 15.862 141.729 1.00 70.77 534 LYS C O 1
ATOM 10912 N N . GLN C 1 448 ? 194.526 15.671 143.659 1.00 66.64 535 GLN C N 1
ATOM 10913 C CA . GLN C 1 448 ? 195.832 16.176 143.227 1.00 66.12 535 GLN C CA 1
ATOM 10914 C C . GLN C 1 448 ? 196.877 15.687 144.256 1.00 69.22 535 GLN C C 1
ATOM 10915 O O . GLN C 1 448 ? 196.542 15.494 145.423 1.00 68.14 535 GLN C O 1
ATOM 10921 N N . LYS C 1 449 ? 198.119 15.450 143.810 1.00 66.68 536 LYS C N 1
ATOM 10922 C CA . LYS C 1 449 ? 199.197 14.830 144.597 1.00 66.45 536 LYS C CA 1
ATOM 10923 C C . LYS C 1 449 ? 200.016 15.754 145.537 1.00 70.45 536 LYS C C 1
ATOM 10924 O O . LYS C 1 449 ? 200.966 15.250 146.145 1.00 70.17 536 LYS C O 1
ATOM 10930 N N . TYR C 1 450 ? 199.680 17.052 145.687 1.00 66.50 537 TYR C N 1
ATOM 10931 C CA . TYR C 1 450 ? 200.517 17.923 146.523 1.00 65.38 537 TYR C CA 1
ATOM 10932 C C . TYR C 1 450 ? 199.868 18.385 147.849 1.00 65.80 537 TYR C C 1
ATOM 10933 O O . TYR C 1 450 ? 200.211 19.459 148.345 1.00 65.16 537 TYR C O 1
ATOM 10942 N N . LEU C 1 451 ? 199.028 17.525 148.470 1.00 60.48 538 LEU C N 1
ATOM 10943 C CA . LEU C 1 451 ? 198.362 17.740 149.774 1.00 59.51 538 LEU C CA 1
ATOM 10944 C C . LEU C 1 451 ? 197.412 18.958 149.789 1.00 61.02 538 LEU C C 1
ATOM 10945 O O . LEU C 1 451 ? 197.217 19.626 148.768 1.00 60.00 538 LEU C O 1
ATOM 10950 N N . ALA C 1 452 ? 196.821 19.232 150.971 1.00 56.15 539 ALA C N 1
ATOM 10951 C CA . ALA C 1 452 ? 195.989 20.411 151.199 1.00 54.96 539 ALA C CA 1
ATOM 10952 C C . ALA C 1 452 ? 196.958 21.564 151.488 1.00 56.63 539 ALA C C 1
ATOM 10953 O O . ALA C 1 452 ? 197.331 21.816 152.641 1.00 55.21 539 ALA C O 1
ATOM 10955 N N . SER C 1 453 ? 197.466 22.164 150.402 1.00 52.44 540 SER C N 1
ATOM 10956 C CA . SER C 1 453 ? 198.479 23.211 150.419 1.00 52.54 540 SER C CA 1
ATOM 10957 C C . SER C 1 453 ? 198.195 24.276 149.375 1.00 59.25 540 SER C C 1
ATOM 10958 O O . SER C 1 453 ? 197.270 24.114 148.574 1.00 59.69 540 SER C O 1
ATOM 10961 N N . MET C 1 454 ? 199.028 25.340 149.344 1.00 56.33 541 MET C N 1
ATOM 10962 C CA . MET C 1 454 ? 198.946 26.402 148.336 1.00 56.41 541 MET C CA 1
ATOM 10963 C C . MET C 1 454 ? 199.223 25.815 146.956 1.00 62.85 541 MET C C 1
ATOM 10964 O O . MET C 1 454 ? 198.572 26.194 145.984 1.00 63.82 541 MET C O 1
ATOM 10969 N N . GLU C 1 455 ? 200.172 24.860 146.886 1.00 60.28 542 GLU C N 1
ATOM 10970 C CA . GLU C 1 455 ? 200.561 24.138 145.672 1.00 60.30 542 GLU C CA 1
ATOM 10971 C C . GLU C 1 455 ? 199.390 23.281 145.188 1.00 63.95 542 GLU C C 1
ATOM 10972 O O . GLU C 1 455 ? 199.113 23.248 143.986 1.00 62.84 542 GLU C O 1
ATOM 10978 N N . GLY C 1 456 ? 198.717 22.625 146.136 1.00 61.05 543 GLY C N 1
ATOM 10979 C CA . GLY C 1 456 ? 197.548 21.797 145.882 1.00 61.54 543 GLY C CA 1
ATOM 10980 C C . GLY C 1 456 ? 196.409 22.597 145.293 1.00 67.98 543 GLY C C 1
ATOM 10981 O O . GLY C 1 456 ? 195.791 22.179 144.309 1.00 67.95 543 GLY C O 1
ATOM 10982 N N . ALA C 1 457 ? 196.173 23.787 145.872 1.00 66.04 544 ALA C N 1
ATOM 10983 C CA . ALA C 1 457 ? 195.164 24.748 145.447 1.00 66.33 544 ALA C CA 1
ATOM 10984 C C . ALA C 1 457 ? 195.424 25.215 144.007 1.00 71.70 544 ALA C C 1
ATOM 10985 O O . ALA C 1 457 ? 194.534 25.097 143.164 1.00 72.22 544 ALA C O 1
ATOM 10987 N N . VAL C 1 458 ? 196.658 25.680 143.712 1.00 68.34 545 VAL C N 1
ATOM 10988 C CA . VAL C 1 458 ? 197.070 26.154 142.383 1.00 68.31 545 VAL C CA 1
ATOM 10989 C C . VAL C 1 458 ? 196.992 25.000 141.355 1.00 74.01 545 VAL C C 1
ATOM 10990 O O . VAL C 1 458 ? 196.442 25.211 140.271 1.00 73.98 545 VAL C O 1
ATOM 10994 N N . LEU C 1 459 ? 197.498 23.792 141.701 1.00 71.14 546 LEU C N 1
ATOM 10995 C CA . LEU C 1 459 ? 197.453 22.642 140.794 1.00 71.14 546 LEU C CA 1
ATOM 10996 C C . LEU C 1 459 ? 196.004 22.247 140.477 1.00 76.23 546 LEU C C 1
ATOM 10997 O O . LEU C 1 459 ? 195.697 22.017 139.306 1.00 76.11 546 LEU C O 1
ATOM 11002 N N . SER C 1 460 ? 195.115 22.208 141.498 1.00 73.14 547 SER C N 1
ATOM 11003 C CA . SER C 1 460 ? 193.699 21.872 141.304 1.00 73.05 547 SER C CA 1
ATOM 11004 C C . SER C 1 460 ? 193.031 22.851 140.328 1.00 78.77 547 SER C C 1
ATOM 11005 O O . SER C 1 460 ? 192.191 22.432 139.533 1.00 78.22 547 SER C O 1
ATOM 11008 N N . GLY C 1 461 ? 193.448 24.120 140.377 1.00 76.88 548 GLY C N 1
ATOM 11009 C CA . GLY C 1 461 ? 192.981 25.173 139.481 1.00 77.49 548 GLY C CA 1
ATOM 11010 C C . GLY C 1 461 ? 193.399 24.916 138.046 1.00 83.25 548 GLY C C 1
ATOM 11011 O O . GLY C 1 461 ? 192.574 25.004 137.132 1.00 83.52 548 GLY C O 1
ATOM 11012 N N . LYS C 1 462 ? 194.688 24.559 137.852 1.00 80.38 549 LYS C N 1
ATOM 11013 C CA . LYS C 1 462 ? 195.291 24.202 136.564 1.00 80.30 549 LYS C CA 1
ATOM 11014 C C . LYS C 1 462 ? 194.590 22.962 135.992 1.00 83.70 549 LYS C C 1
ATOM 11015 O O . LYS C 1 462 ? 194.260 22.949 134.809 1.00 82.90 549 LYS C O 1
ATOM 11021 N N . LEU C 1 463 ? 194.328 21.946 136.847 1.00 80.70 550 LEU C N 1
ATOM 11022 C CA . LEU C 1 463 ? 193.647 20.702 136.477 1.00 81.11 550 LEU C CA 1
ATOM 11023 C C . LEU C 1 463 ? 192.186 20.946 136.126 1.00 88.11 550 LEU C C 1
ATOM 11024 O O . LEU C 1 463 ? 191.650 20.249 135.265 1.00 88.65 550 LEU C O 1
ATOM 11029 N N . CYS C 1 464 ? 191.536 21.916 136.805 1.00 85.86 551 CYS C N 1
ATOM 11030 C CA . CYS C 1 464 ? 190.141 22.276 136.558 1.00 85.98 551 CYS C CA 1
ATOM 11031 C C . CYS C 1 464 ? 190.022 22.960 135.205 1.00 90.49 551 CYS C C 1
ATOM 11032 O O . CYS C 1 464 ? 189.222 22.517 134.381 1.00 90.03 551 CYS C O 1
ATOM 11035 N N . ALA C 1 465 ? 190.846 24.010 134.963 1.00 87.71 552 ALA C N 1
ATOM 11036 C CA . ALA C 1 465 ? 190.888 24.763 133.707 1.00 88.01 552 ALA C CA 1
ATOM 11037 C C . ALA C 1 465 ? 191.173 23.832 132.523 1.00 94.19 552 ALA C C 1
ATOM 11038 O O . ALA C 1 465 ? 190.569 23.993 131.463 1.00 94.25 552 ALA C O 1
ATOM 11040 N N . GLN C 1 466 ? 192.049 22.824 132.735 1.00 91.93 553 GLN C N 1
ATOM 11041 C CA . GLN C 1 466 ? 192.436 21.802 131.760 1.00 91.97 553 GLN C CA 1
ATOM 11042 C C . GLN C 1 466 ? 191.232 20.932 131.380 1.00 95.87 553 GLN C C 1
ATOM 11043 O O . GLN C 1 466 ? 191.043 20.655 130.200 1.00 95.69 553 GLN C O 1
ATOM 11049 N N . SER C 1 467 ? 190.423 20.513 132.373 1.00 92.33 554 SER C N 1
ATOM 11050 C CA . SER C 1 467 ? 189.234 19.682 132.159 1.00 92.25 554 SER C CA 1
ATOM 11051 C C . SER C 1 467 ? 188.137 20.448 131.405 1.00 97.43 554 SER C C 1
ATOM 11052 O O . SER C 1 467 ? 187.433 19.848 130.591 1.00 97.37 554 SER C O 1
ATOM 11055 N N . VAL C 1 468 ? 188.010 21.769 131.664 1.00 94.23 555 VAL C N 1
ATOM 11056 C CA . VAL C 1 468 ? 187.023 22.644 131.024 1.00 93.92 555 VAL C CA 1
ATOM 11057 C C . VAL C 1 468 ? 187.383 22.799 129.534 1.00 98.69 555 VAL C C 1
ATOM 11058 O O . VAL C 1 468 ? 186.511 22.591 128.691 1.00 98.19 555 VAL C O 1
ATOM 11062 N N . VAL C 1 469 ? 188.664 23.104 129.214 1.00 96.13 556 VAL C N 1
ATOM 11063 C CA . VAL C 1 469 ? 189.129 23.286 127.827 1.00 96.30 556 VAL C CA 1
ATOM 11064 C C . VAL C 1 469 ? 189.094 21.952 127.045 1.00 101.34 556 VAL C C 1
ATOM 11065 O O . VAL C 1 469 ? 188.896 21.978 125.830 1.00 101.00 556 VAL C O 1
ATOM 11069 N N . GLU C 1 470 ? 189.252 20.803 127.739 1.00 98.73 557 GLU C N 1
ATOM 11070 C CA . GLU C 1 470 ? 189.171 19.470 127.132 1.00 99.03 557 GLU C CA 1
ATOM 11071 C C . GLU C 1 470 ? 187.743 19.177 126.667 1.00 104.74 557 GLU C C 1
ATOM 11072 O O . GLU C 1 470 ? 187.554 18.462 125.682 1.00 104.94 557 GLU C O 1
ATOM 11078 N N . ASP C 1 471 ? 186.746 19.727 127.386 1.00 101.83 558 ASP C N 1
ATOM 11079 C CA . ASP C 1 471 ? 185.324 19.552 127.102 1.00 101.91 558 ASP C CA 1
ATOM 11080 C C . ASP C 1 471 ? 184.731 20.735 126.310 1.00 107.41 558 ASP C C 1
ATOM 11081 O O . ASP C 1 471 ? 183.506 20.849 126.239 1.00 106.53 558 ASP C O 1
ATOM 11086 N N . TYR C 1 472 ? 185.585 21.590 125.699 1.00 105.96 559 TYR C N 1
ATOM 11087 C CA . TYR C 1 472 ? 185.167 22.773 124.933 1.00 106.92 559 TYR C CA 1
ATOM 11088 C C . TYR C 1 472 ? 184.087 22.458 123.889 1.00 112.80 559 TYR C C 1
ATOM 11089 O O . TYR C 1 472 ? 183.100 23.188 123.820 1.00 112.51 559 TYR C O 1
ATOM 11098 N N . LYS C 1 473 ? 184.283 21.395 123.081 1.00 110.75 560 LYS C N 1
ATOM 11099 C CA . LYS C 1 473 ? 183.366 20.974 122.020 1.00 111.27 560 LYS C CA 1
ATOM 11100 C C . LYS C 1 473 ? 181.969 20.656 122.570 1.00 116.10 560 LYS C C 1
ATOM 11101 O O . LYS C 1 473 ? 180.977 21.138 122.021 1.00 115.92 560 LYS C O 1
ATOM 11107 N N . MET C 1 474 ? 181.905 19.893 123.668 1.00 113.12 561 MET C N 1
ATOM 11108 C CA . MET C 1 474 ? 180.666 19.495 124.334 1.00 113.28 561 MET C CA 1
ATOM 11109 C C . MET C 1 474 ? 180.007 20.695 125.067 1.00 118.78 561 MET C C 1
ATOM 11110 O O . MET C 1 474 ? 178.777 20.778 125.123 1.00 118.27 561 MET C O 1
ATOM 11115 N N . LEU C 1 475 ? 180.825 21.609 125.626 1.00 116.57 562 LEU C N 1
ATOM 11116 C CA . LEU C 1 475 ? 180.332 22.777 126.362 1.00 116.82 562 LEU C CA 1
ATOM 11117 C C . LEU C 1 475 ? 179.828 23.884 125.426 1.00 121.66 562 LEU C C 1
ATOM 11118 O O . LEU C 1 475 ? 178.931 24.630 125.822 1.00 121.34 562 LEU C O 1
ATOM 11123 N N . SER C 1 476 ? 180.397 23.997 124.202 1.00 118.92 563 SER C N 1
ATOM 11124 C CA . SER C 1 476 ? 179.990 25.000 123.207 1.00 118.99 563 SER C CA 1
ATOM 11125 C C . SER C 1 476 ? 178.698 24.594 122.501 1.00 123.60 563 SER C C 1
ATOM 11126 O O . SER C 1 476 ? 177.880 25.458 122.198 1.00 123.13 563 SER C O 1
ATOM 11129 N N . ARG C 1 477 ? 178.521 23.288 122.235 1.00 120.71 564 ARG C N 1
ATOM 11130 C CA . ARG C 1 477 ? 177.333 22.734 121.581 1.00 120.87 564 ARG C CA 1
ATOM 11131 C C . ARG C 1 477 ? 176.113 22.834 122.522 1.00 125.23 564 ARG C C 1
ATOM 11132 O O . ARG C 1 477 ? 175.013 23.145 122.054 1.00 125.07 564 ARG C O 1
ATOM 11140 N N . ARG C 1 478 ? 176.323 22.602 123.836 1.00 121.88 565 ARG C N 1
ATOM 11141 C CA . ARG C 1 478 ? 175.286 22.662 124.872 1.00 121.74 565 ARG C CA 1
ATOM 11142 C C . ARG C 1 478 ? 174.709 24.085 125.034 1.00 127.07 565 ARG C C 1
ATOM 11143 O O . ARG C 1 478 ? 173.536 24.230 125.386 1.00 126.31 565 ARG C O 1
ATOM 11151 N N . SER C 1 479 ? 175.533 25.120 124.748 1.00 125.23 566 SER C N 1
ATOM 11152 C CA . SER C 1 479 ? 175.192 26.547 124.812 1.00 125.89 566 SER C CA 1
ATOM 11153 C C . SER C 1 479 ? 174.159 26.938 123.759 1.00 132.19 566 SER C C 1
ATOM 11154 O O . SER C 1 479 ? 173.248 27.711 124.055 1.00 131.54 566 SER C O 1
ATOM 11157 N N . LEU C 1 480 ? 174.314 26.403 122.531 1.00 130.81 567 LEU C N 1
ATOM 11158 C CA . LEU C 1 480 ? 173.475 26.660 121.361 1.00 131.41 567 LEU C CA 1
ATOM 11159 C C . LEU C 1 480 ? 172.233 25.776 121.333 1.00 136.57 567 LEU C C 1
ATOM 11160 O O . LEU C 1 480 ? 171.250 26.173 120.712 1.00 136.11 567 LEU C O 1
ATOM 11165 N N . LYS C 1 481 ? 172.259 24.600 122.005 1.00 134.38 568 LYS C N 1
ATOM 11166 C CA . LYS C 1 481 ? 171.102 23.697 122.088 1.00 134.89 568 LYS C CA 1
ATOM 11167 C C . LYS C 1 481 ? 170.019 24.319 122.992 1.00 140.81 568 LYS C C 1
ATOM 11168 O O . LYS C 1 481 ? 168.826 24.175 122.709 1.00 140.62 568 LYS C O 1
ATOM 11174 N N . SER C 1 482 ? 170.448 25.022 124.062 1.00 138.45 569 SER C N 1
ATOM 11175 C CA . SER C 1 482 ? 169.572 25.721 125.006 1.00 138.68 569 SER C CA 1
ATOM 11176 C C . SER C 1 482 ? 169.015 27.011 124.378 1.00 143.58 569 SER C C 1
ATOM 11177 O O . SER C 1 482 ? 167.914 27.437 124.739 1.00 143.48 569 SER C O 1
ATOM 11180 N N . LEU C 1 483 ? 169.772 27.614 123.429 1.00 140.35 570 LEU C N 1
ATOM 11181 C CA . LEU C 1 483 ? 169.409 28.831 122.688 1.00 140.24 570 LEU C CA 1
ATOM 11182 C C . LEU C 1 483 ? 168.196 28.597 121.766 1.00 144.28 570 LEU C C 1
ATOM 11183 O O . LEU C 1 483 ? 167.474 29.544 121.449 1.00 143.73 570 LEU C O 1
ATOM 11188 N N . GLN C 1 484 ? 167.986 27.334 121.342 1.00 140.98 571 GLN C N 1
ATOM 11189 C CA . GLN C 1 484 ? 166.895 26.899 120.468 1.00 171.61 571 GLN C CA 1
ATOM 11190 C C . GLN C 1 484 ? 165.571 26.771 121.235 1.00 186.05 571 GLN C C 1
ATOM 11191 O O . GLN C 1 484 ? 165.539 26.837 122.463 1.00 140.54 571 GLN C O 1
ATOM 11197 N N . THR D 1 15 ? 99.362 11.140 165.642 1.00 119.58 102 THR D N 1
ATOM 11198 C CA . THR D 1 15 ? 98.741 10.123 166.492 1.00 119.24 102 THR D CA 1
ATOM 11199 C C . THR D 1 15 ? 97.440 10.701 167.076 1.00 121.86 102 THR D C 1
ATOM 11200 O O . THR D 1 15 ? 96.380 10.082 166.938 1.00 121.54 102 THR D O 1
ATOM 11204 N N . LYS D 1 16 ? 97.524 11.906 167.684 1.00 116.86 103 LYS D N 1
ATOM 11205 C CA . LYS D 1 16 ? 96.392 12.651 168.242 1.00 115.60 103 LYS D CA 1
ATOM 11206 C C . LYS D 1 16 ? 96.466 14.107 167.743 1.00 116.61 103 LYS D C 1
ATOM 11207 O O . LYS D 1 16 ? 97.466 14.783 168.010 1.00 116.12 103 LYS D O 1
ATOM 11213 N N . PRO D 1 17 ? 95.434 14.601 167.008 1.00 110.81 104 PRO D N 1
ATOM 11214 C CA . PRO D 1 17 ? 95.495 15.978 166.476 1.00 109.77 104 PRO D CA 1
ATOM 11215 C C . PRO D 1 17 ? 95.505 17.050 167.561 1.00 111.27 104 PRO D C 1
ATOM 11216 O O . PRO D 1 17 ? 94.793 16.925 168.561 1.00 110.96 104 PRO D O 1
ATOM 11220 N N . LEU D 1 18 ? 96.325 18.097 167.366 1.00 105.75 105 LEU D N 1
ATOM 11221 C CA . LEU D 1 18 ? 96.423 19.215 168.305 1.00 104.47 105 LEU D CA 1
ATOM 11222 C C . LEU D 1 18 ? 95.235 20.151 168.149 1.00 105.97 105 LEU D C 1
ATOM 11223 O O . LEU D 1 18 ? 94.779 20.398 167.025 1.00 105.35 105 LEU D O 1
ATOM 11228 N N . GLN D 1 19 ? 94.746 20.683 169.278 1.00 100.51 106 GLN D N 1
ATOM 11229 C CA . GLN D 1 19 ? 93.675 21.670 169.286 1.00 99.13 106 GLN D CA 1
ATOM 11230 C C . GLN D 1 19 ? 94.357 23.029 169.443 1.00 99.59 106 GLN D C 1
ATOM 11231 O O . GLN D 1 19 ? 94.928 23.309 170.500 1.00 98.92 106 GLN D O 1
ATOM 11237 N N . VAL D 1 20 ? 94.402 23.819 168.356 1.00 93.49 107 VAL D N 1
ATOM 11238 C CA . VAL D 1 20 ? 95.100 25.109 168.356 1.00 91.96 107 VAL D CA 1
ATOM 11239 C C . VAL D 1 20 ? 94.082 26.247 168.346 1.00 91.94 107 VAL D C 1
ATOM 11240 O O . VAL D 1 20 ? 93.285 26.353 167.414 1.00 91.62 107 VAL D O 1
ATOM 11244 N N . VAL D 1 21 ? 94.110 27.089 169.389 1.00 85.22 108 VAL D N 1
ATOM 11245 C CA . VAL D 1 21 ? 93.206 28.234 169.521 1.00 83.39 108 VAL D CA 1
ATOM 11246 C C . VAL D 1 21 ? 93.882 29.447 168.868 1.00 82.90 108 VAL D C 1
ATOM 11247 O O . VAL D 1 21 ? 94.960 29.847 169.310 1.00 82.13 108 VAL D O 1
ATOM 11251 N N . ILE D 1 22 ? 93.265 30.009 167.807 1.00 76.25 109 ILE D N 1
ATOM 11252 C CA . ILE D 1 22 ? 93.808 31.163 167.077 1.00 74.74 109 ILE D CA 1
ATOM 11253 C C . ILE D 1 22 ? 92.914 32.394 167.318 1.00 74.66 109 ILE D C 1
ATOM 11254 O O . ILE D 1 22 ? 91.697 32.329 167.114 1.00 73.29 109 ILE D O 1
ATOM 11259 N N . ALA D 1 23 ? 93.532 33.513 167.747 1.00 68.84 110 ALA D N 1
ATOM 11260 C CA . ALA D 1 23 ? 92.843 34.777 168.007 1.00 67.34 110 ALA D CA 1
ATOM 11261 C C . ALA D 1 23 ? 92.983 35.738 166.815 1.00 70.05 110 ALA D C 1
ATOM 11262 O O . ALA D 1 23 ? 94.046 36.325 166.610 1.00 69.74 110 ALA D O 1
ATOM 11264 N N . GLY D 1 24 ? 91.913 35.867 166.033 1.00 65.70 111 GLY D N 1
ATOM 11265 C CA . GLY D 1 24 ? 91.865 36.758 164.880 1.00 65.21 111 GLY D CA 1
ATOM 11266 C C . GLY D 1 24 ? 91.800 36.062 163.543 1.00 69.05 111 GLY D C 1
ATOM 11267 O O . GLY D 1 24 ? 92.723 35.333 163.187 1.00 69.30 111 GLY D O 1
ATOM 11268 N N . ALA D 1 25 ? 90.718 36.309 162.781 1.00 64.86 112 ALA D N 1
ATOM 11269 C CA . ALA D 1 25 ? 90.493 35.708 161.464 1.00 63.55 112 ALA D CA 1
ATOM 11270 C C . ALA D 1 25 ? 90.802 36.680 160.309 1.00 65.77 112 ALA D C 1
ATOM 11271 O O . ALA D 1 25 ? 89.986 36.872 159.400 1.00 65.03 112 ALA D O 1
ATOM 11273 N N . GLY D 1 26 ? 92.005 37.252 160.345 1.00 61.25 113 GLY D N 1
ATOM 11274 C CA . GLY D 1 26 ? 92.541 38.072 159.267 1.00 60.31 113 GLY D CA 1
ATOM 11275 C C . GLY D 1 26 ? 93.238 37.102 158.336 1.00 62.83 113 GLY D C 1
ATOM 11276 O O . GLY D 1 26 ? 93.129 35.889 158.545 1.00 63.16 113 GLY D O 1
ATOM 11277 N N . LEU D 1 27 ? 93.989 37.583 157.335 1.00 57.48 114 LEU D N 1
ATOM 11278 C CA . LEU D 1 27 ? 94.681 36.649 156.433 1.00 56.53 114 LEU D CA 1
ATOM 11279 C C . LEU D 1 27 ? 95.712 35.775 157.172 1.00 62.07 114 LEU D C 1
ATOM 11280 O O . LEU D 1 27 ? 95.903 34.626 156.773 1.00 62.06 114 LEU D O 1
ATOM 11285 N N . ALA D 1 28 ? 96.336 36.292 158.257 1.00 58.94 115 ALA D N 1
ATOM 11286 C CA . ALA D 1 28 ? 97.316 35.545 159.048 1.00 59.38 115 ALA D CA 1
ATOM 11287 C C . ALA D 1 28 ? 96.666 34.410 159.818 1.00 67.34 115 ALA D C 1
ATOM 11288 O O . ALA D 1 28 ? 97.178 33.294 159.770 1.00 68.10 115 ALA D O 1
ATOM 11290 N N . GLY D 1 29 ? 95.542 34.693 160.489 1.00 65.42 116 GLY D N 1
ATOM 11291 C CA . GLY D 1 29 ? 94.768 33.713 161.246 1.00 65.49 116 GLY D CA 1
ATOM 11292 C C . GLY D 1 29 ? 94.130 32.672 160.358 1.00 70.83 116 GLY D C 1
ATOM 11293 O O . GLY D 1 29 ? 94.187 31.480 160.672 1.00 70.86 116 GLY D O 1
ATOM 11294 N N . LEU D 1 30 ? 93.540 33.117 159.226 1.00 68.05 117 LEU D N 1
ATOM 11295 C CA . LEU D 1 30 ? 92.917 32.237 158.239 1.00 68.49 117 LEU D CA 1
ATOM 11296 C C . LEU D 1 30 ? 93.964 31.304 157.629 1.00 75.64 117 LEU D C 1
ATOM 11297 O O . LEU D 1 30 ? 93.692 30.115 157.464 1.00 75.74 117 LEU D O 1
ATOM 11302 N N . SER D 1 31 ? 95.175 31.834 157.343 1.00 73.85 118 SER D N 1
ATOM 11303 C CA . SER D 1 31 ? 96.284 31.060 156.786 1.00 74.23 118 SER D CA 1
ATOM 11304 C C . SER D 1 31 ? 96.802 30.046 157.818 1.00 79.30 118 SER D C 1
ATOM 11305 O O . SER D 1 31 ? 97.017 28.893 157.448 1.00 79.53 118 SER D O 1
ATOM 11308 N N . THR D 1 32 ? 96.953 30.451 159.107 1.00 75.90 119 THR D N 1
ATOM 11309 C CA . THR D 1 32 ? 97.402 29.563 160.192 1.00 75.65 119 THR D CA 1
ATOM 11310 C C . THR D 1 32 ? 96.437 28.373 160.298 1.00 81.17 119 THR D C 1
ATOM 11311 O O . THR D 1 32 ? 96.889 27.231 160.308 1.00 81.18 119 THR D O 1
ATOM 11315 N N . ALA D 1 33 ? 95.117 28.650 160.315 1.00 78.42 120 ALA D N 1
ATOM 11316 C CA . ALA D 1 33 ? 94.053 27.654 160.394 1.00 78.52 120 ALA D CA 1
ATOM 11317 C C . ALA D 1 33 ? 94.063 26.709 159.186 1.00 84.24 120 ALA D C 1
ATOM 11318 O O . ALA D 1 33 ? 93.944 25.502 159.383 1.00 84.08 120 ALA D O 1
ATOM 11320 N N . LYS D 1 34 ? 94.241 27.248 157.955 1.00 82.19 121 LYS D N 1
ATOM 11321 C CA . LYS D 1 34 ? 94.283 26.495 156.692 1.00 82.66 121 LYS D CA 1
ATOM 11322 C C . LYS D 1 34 ? 95.417 25.460 156.701 1.00 89.01 121 LYS D C 1
ATOM 11323 O O . LYS D 1 34 ? 95.159 24.288 156.426 1.00 89.48 121 LYS D O 1
ATOM 11329 N N . TYR D 1 35 ? 96.652 25.883 157.024 1.00 86.05 122 TYR D N 1
ATOM 11330 C CA . TYR D 1 35 ? 97.809 24.996 156.995 1.00 86.21 122 TYR D CA 1
ATOM 11331 C C . TYR D 1 35 ? 97.877 24.062 158.217 1.00 91.97 122 TYR D C 1
ATOM 11332 O O . TYR D 1 35 ? 98.484 22.995 158.098 1.00 92.10 122 TYR D O 1
ATOM 11341 N N . LEU D 1 36 ? 97.216 24.403 159.347 1.00 89.07 123 LEU D N 1
ATOM 11342 C CA . LEU D 1 36 ? 97.171 23.491 160.499 1.00 88.96 123 LEU D CA 1
ATOM 11343 C C . LEU D 1 36 ? 96.184 22.359 160.199 1.00 94.88 123 LEU D C 1
ATOM 11344 O O . LEU D 1 36 ? 96.448 21.211 160.556 1.00 94.78 123 LEU D O 1
ATOM 11349 N N . ALA D 1 37 ? 95.073 22.683 159.498 1.00 92.39 124 ALA D N 1
ATOM 11350 C CA . ALA D 1 37 ? 94.046 21.727 159.070 1.00 92.67 124 ALA D CA 1
ATOM 11351 C C . ALA D 1 37 ? 94.620 20.746 158.042 1.00 97.63 124 ALA D C 1
ATOM 11352 O O . ALA D 1 37 ? 94.286 19.558 158.079 1.00 97.64 124 ALA D O 1
ATOM 11354 N N . ASP D 1 38 ? 95.507 21.245 157.147 1.00 94.19 125 ASP D N 1
ATOM 11355 C CA . ASP D 1 38 ? 96.204 20.462 156.122 1.00 93.82 125 ASP D CA 1
ATOM 11356 C C . ASP D 1 38 ? 97.163 19.460 156.770 1.00 97.76 125 ASP D C 1
ATOM 11357 O O . ASP D 1 38 ? 97.354 18.362 156.243 1.00 97.66 125 ASP D O 1
ATOM 11362 N N . ALA D 1 39 ? 97.740 19.834 157.927 1.00 93.96 126 ALA D N 1
ATOM 11363 C CA . ALA D 1 39 ? 98.671 19.015 158.700 1.00 93.95 126 ALA D CA 1
ATOM 11364 C C . ALA D 1 39 ? 97.943 17.950 159.543 1.00 98.98 126 ALA D C 1
ATOM 11365 O O . ALA D 1 39 ? 98.598 17.112 160.169 1.00 98.77 126 ALA D O 1
ATOM 11367 N N . GLY D 1 40 ? 96.609 17.999 159.543 1.00 96.04 127 GLY D N 1
ATOM 11368 C CA . GLY D 1 40 ? 95.749 17.064 160.262 1.00 96.06 127 GLY D CA 1
ATOM 11369 C C . GLY D 1 40 ? 95.374 17.468 161.676 1.00 100.12 127 GLY D C 1
ATOM 11370 O O . GLY D 1 40 ? 94.858 16.639 162.432 1.00 99.97 127 GLY D O 1
ATOM 11371 N N . HIS D 1 41 ? 95.613 18.741 162.042 1.00 96.25 128 HIS D N 1
ATOM 11372 C CA . HIS D 1 41 ? 95.298 19.265 163.371 1.00 95.88 128 HIS D CA 1
ATOM 11373 C C . HIS D 1 41 ? 93.924 19.951 163.383 1.00 98.25 128 HIS D C 1
ATOM 11374 O O . HIS D 1 41 ? 93.308 20.109 162.322 1.00 97.67 128 HIS D O 1
ATOM 11381 N N . LYS D 1 42 ? 93.418 20.298 164.588 1.00 93.80 129 LYS D N 1
ATOM 11382 C CA . LYS D 1 42 ? 92.109 20.930 164.747 1.00 93.12 129 LYS D CA 1
ATOM 11383 C C . LYS D 1 42 ? 92.249 22.413 165.159 1.00 95.57 129 LYS D C 1
ATOM 11384 O O . LYS D 1 42 ? 92.367 22.714 166.354 1.00 94.85 129 LYS D O 1
ATOM 11390 N N . PRO D 1 43 ? 92.206 23.361 164.191 1.00 90.90 130 PRO D N 1
ATOM 11391 C CA . PRO D 1 43 ? 92.280 24.776 164.572 1.00 89.95 130 PRO D CA 1
ATOM 11392 C C . PRO D 1 43 ? 90.921 25.315 165.027 1.00 91.66 130 PRO D C 1
ATOM 11393 O O . PRO D 1 43 ? 89.876 24.930 164.487 1.00 91.44 130 PRO D O 1
ATOM 11397 N N . ILE D 1 44 ? 90.940 26.198 166.034 1.00 86.18 131 ILE D N 1
ATOM 11398 C CA . ILE D 1 44 ? 89.754 26.888 166.544 1.00 84.92 131 ILE D CA 1
ATOM 11399 C C . ILE D 1 44 ? 90.029 28.387 166.345 1.00 85.07 131 ILE D C 1
ATOM 11400 O O . ILE D 1 44 ? 90.735 29.016 167.139 1.00 84.40 131 ILE D O 1
ATOM 11405 N N . LEU D 1 45 ? 89.530 28.917 165.218 1.00 78.70 132 LEU D N 1
ATOM 11406 C CA . LEU D 1 45 ? 89.705 30.300 164.795 1.00 77.10 132 LEU D CA 1
ATOM 11407 C C . LEU D 1 45 ? 88.594 31.176 165.371 1.00 77.38 132 LEU D C 1
ATOM 11408 O O . LEU D 1 45 ? 87.419 31.009 165.032 1.00 76.38 132 LEU D O 1
ATOM 11413 N N . LEU D 1 46 ? 88.985 32.102 166.259 1.00 72.17 133 LEU D N 1
ATOM 11414 C CA . LEU D 1 46 ? 88.073 33.019 166.949 1.00 70.87 133 LEU D CA 1
ATOM 11415 C C . LEU D 1 46 ? 88.254 34.455 166.462 1.00 72.05 133 LEU D C 1
ATOM 11416 O O . LEU D 1 46 ? 89.301 35.065 166.697 1.00 71.42 133 LEU D O 1
ATOM 11421 N N . GLU D 1 47 ? 87.221 34.988 165.785 1.00 66.77 134 GLU D N 1
ATOM 11422 C CA . GLU D 1 47 ? 87.204 36.347 165.252 1.00 65.77 134 GLU D CA 1
ATOM 11423 C C . GLU D 1 47 ? 86.350 37.256 166.126 1.00 68.56 134 GLU D C 1
ATOM 11424 O O . GLU D 1 47 ? 85.183 36.950 166.360 1.00 69.35 134 GLU D O 1
ATOM 11430 N N . ALA D 1 48 ? 86.918 38.395 166.554 1.00 62.92 135 ALA D N 1
ATOM 11431 C CA . ALA D 1 48 ? 86.261 39.405 167.390 1.00 61.93 135 ALA D CA 1
ATOM 11432 C C . ALA D 1 48 ? 85.002 40.017 166.768 1.00 65.35 135 ALA D C 1
ATOM 11433 O O . ALA D 1 48 ? 84.030 40.261 167.484 1.00 66.16 135 ALA D O 1
ATOM 11435 N N . ARG D 1 49 ? 85.029 40.295 165.460 1.00 60.65 136 ARG D N 1
ATOM 11436 C CA . ARG D 1 49 ? 83.945 40.984 164.757 1.00 59.85 136 ARG D CA 1
ATOM 11437 C C . ARG D 1 49 ? 82.976 40.026 164.053 1.00 62.52 136 ARG D C 1
ATOM 11438 O O . ARG D 1 49 ? 83.143 38.809 164.123 1.00 62.36 136 ARG D O 1
ATOM 11446 N N . ASP D 1 50 ? 81.944 40.593 163.396 1.00 58.32 137 ASP D N 1
ATOM 11447 C CA . ASP D 1 50 ? 80.927 39.862 162.640 1.00 58.08 137 ASP D CA 1
ATOM 11448 C C . ASP D 1 50 ? 81.316 39.823 161.135 1.00 60.88 137 ASP D C 1
ATOM 11449 O O . ASP D 1 50 ? 80.462 39.634 160.257 1.00 60.05 137 ASP D O 1
ATOM 11454 N N . VAL D 1 51 ? 82.622 39.993 160.851 1.00 56.85 138 VAL D N 1
ATOM 11455 C CA . VAL D 1 51 ? 83.175 40.010 159.493 1.00 56.30 138 VAL D CA 1
ATOM 11456 C C . VAL D 1 51 ? 84.558 39.332 159.493 1.00 61.10 138 VAL D C 1
ATOM 11457 O O . VAL D 1 51 ? 85.307 39.424 160.472 1.00 60.80 138 VAL D O 1
ATOM 11461 N N . LEU D 1 52 ? 84.870 38.626 158.401 1.00 58.45 139 LEU D N 1
ATOM 11462 C CA . LEU D 1 52 ? 86.167 37.966 158.208 1.00 58.46 139 LEU D CA 1
ATOM 11463 C C . LEU D 1 52 ? 87.126 38.889 157.437 1.00 61.28 139 LEU D C 1
ATOM 11464 O O . LEU D 1 52 ? 86.674 39.780 156.713 1.00 59.45 139 LEU D O 1
ATOM 11469 N N . GLY D 1 53 ? 88.427 38.648 157.576 1.00 58.28 140 GLY D N 1
ATOM 11470 C CA . GLY D 1 53 ? 89.439 39.361 156.806 1.00 58.12 140 GLY D CA 1
ATOM 11471 C C . GLY D 1 53 ? 90.326 40.365 157.494 1.00 62.07 140 GLY D C 1
ATOM 11472 O O . GLY D 1 53 ? 91.466 40.571 157.067 1.00 62.41 140 GLY D O 1
ATOM 11473 N N . GLY D 1 54 ? 89.796 41.015 158.517 1.00 58.21 141 GLY D N 1
ATOM 11474 C CA . GLY D 1 54 ? 90.528 42.035 159.254 1.00 57.60 141 GLY D CA 1
ATOM 11475 C C . GLY D 1 54 ? 90.708 43.294 158.438 1.00 60.96 141 GLY D C 1
ATOM 11476 O O . GLY D 1 54 ? 89.731 43.980 158.116 1.00 61.14 141 GLY D O 1
ATOM 11477 N N . LYS D 1 55 ? 91.963 43.571 158.048 1.00 55.77 142 LYS D N 1
ATOM 11478 C CA . LYS D 1 55 ? 92.289 44.746 157.245 1.00 54.41 142 LYS D CA 1
ATOM 11479 C C . LYS D 1 55 ? 91.863 44.564 155.766 1.00 58.15 142 LYS D C 1
ATOM 11480 O O . LYS D 1 55 ? 92.000 45.504 154.982 1.00 57.87 142 LYS D O 1
ATOM 11486 N N . ILE D 1 56 ? 91.302 43.388 155.401 1.00 54.73 143 ILE D N 1
ATOM 11487 C CA . ILE D 1 56 ? 90.783 43.146 154.051 1.00 54.92 143 ILE D CA 1
ATOM 11488 C C . ILE D 1 56 ? 89.235 43.022 154.117 1.00 60.50 143 ILE D C 1
ATOM 11489 O O . ILE D 1 56 ? 88.602 42.849 153.082 1.00 61.21 143 ILE D O 1
ATOM 11494 N N . ALA D 1 57 ? 88.632 43.174 155.318 1.00 56.94 144 ALA D N 1
ATOM 11495 C CA . ALA D 1 57 ? 87.181 43.088 155.521 1.00 56.23 144 ALA D CA 1
ATOM 11496 C C . ALA D 1 57 ? 86.415 44.140 154.719 1.00 61.09 144 ALA D C 1
ATOM 11497 O O . ALA D 1 57 ? 86.910 45.246 154.492 1.00 61.18 144 ALA D O 1
ATOM 11499 N N . ALA D 1 58 ? 85.214 43.766 154.276 1.00 57.99 145 ALA D N 1
ATOM 11500 C CA . ALA D 1 58 ? 84.293 44.608 153.520 1.00 57.89 145 ALA D CA 1
ATOM 11501 C C . ALA D 1 58 ? 82.871 44.436 154.065 1.00 61.07 145 ALA D C 1
ATOM 11502 O O . ALA D 1 58 ? 82.577 43.422 154.706 1.00 60.65 145 ALA D O 1
ATOM 11504 N N . TRP D 1 59 ? 82.000 45.431 153.833 1.00 57.20 146 TRP D N 1
ATOM 11505 C CA . TRP D 1 59 ? 80.618 45.412 154.309 1.00 57.24 146 TRP D CA 1
ATOM 11506 C C . TRP D 1 59 ? 79.657 45.833 153.212 1.00 63.01 146 TRP D C 1
ATOM 11507 O O . TRP D 1 59 ? 79.974 46.727 152.425 1.00 62.31 146 TRP D O 1
ATOM 11518 N N . LYS D 1 60 ? 78.483 45.178 153.161 1.00 60.71 147 LYS D N 1
ATOM 11519 C CA . LYS D 1 60 ? 77.414 45.459 152.203 1.00 60.21 147 LYS D CA 1
ATOM 11520 C C . LYS D 1 60 ? 76.429 46.451 152.842 1.00 64.32 147 LYS D C 1
ATOM 11521 O O . LYS D 1 60 ? 75.889 46.168 153.911 1.00 64.92 147 LYS D O 1
ATOM 11527 N N . ASP D 1 61 ? 76.222 47.622 152.221 1.00 60.50 148 ASP D N 1
ATOM 11528 C CA . ASP D 1 61 ? 75.299 48.621 152.759 1.00 60.19 148 ASP D CA 1
ATOM 11529 C C . ASP D 1 61 ? 73.833 48.307 152.336 1.00 66.97 148 ASP D C 1
ATOM 11530 O O . ASP D 1 61 ? 73.591 47.303 151.660 1.00 66.64 148 ASP D O 1
ATOM 11535 N N . GLU D 1 62 ? 72.866 49.157 152.763 1.00 65.92 149 GLU D N 1
ATOM 11536 C CA . GLU D 1 62 ? 71.418 49.031 152.511 1.00 66.45 149 GLU D CA 1
ATOM 11537 C C . GLU D 1 62 ? 71.071 48.842 151.022 1.00 70.84 149 GLU D C 1
ATOM 11538 O O . GLU D 1 62 ? 70.219 48.003 150.700 1.00 71.03 149 GLU D O 1
ATOM 11544 N N . ASP D 1 63 ? 71.762 49.576 150.124 1.00 66.80 150 ASP D N 1
ATOM 11545 C CA . ASP D 1 63 ? 71.556 49.528 148.672 1.00 66.17 150 ASP D CA 1
ATOM 11546 C C . ASP D 1 63 ? 72.209 48.286 148.020 1.00 68.41 150 ASP D C 1
ATOM 11547 O O . ASP D 1 63 ? 72.059 48.079 146.813 1.00 67.83 150 ASP D O 1
ATOM 11552 N N . GLY D 1 64 ? 72.898 47.474 148.821 1.00 64.49 151 GLY D N 1
ATOM 11553 C CA . GLY D 1 64 ? 73.555 46.254 148.368 1.00 64.68 151 GLY D CA 1
ATOM 11554 C C . GLY D 1 64 ? 74.942 46.446 147.778 1.00 69.18 151 GLY D C 1
ATOM 11555 O O . GLY D 1 64 ? 75.468 45.528 147.137 1.00 69.42 151 GLY D O 1
ATOM 11556 N N . ASP D 1 65 ? 75.546 47.639 147.989 1.00 64.15 152 ASP D N 1
ATOM 11557 C CA . ASP D 1 65 ? 76.877 47.989 147.494 1.00 62.72 152 ASP D CA 1
ATOM 11558 C C . ASP D 1 65 ? 77.932 47.778 148.581 1.00 65.35 152 ASP D C 1
ATOM 11559 O O . ASP D 1 65 ? 77.722 48.140 149.740 1.00 65.69 152 ASP D O 1
ATOM 11564 N N . TRP D 1 66 ? 79.064 47.181 148.198 1.00 60.25 153 TRP D N 1
ATOM 11565 C CA . TRP D 1 66 ? 80.173 46.888 149.098 1.00 59.09 153 TRP D CA 1
ATOM 11566 C C . TRP D 1 66 ? 81.152 48.050 149.234 1.00 61.46 153 TRP D C 1
ATOM 11567 O O . TRP D 1 66 ? 81.425 48.757 148.262 1.00 61.12 153 TRP D O 1
ATOM 11578 N N . TYR D 1 67 ? 81.682 48.225 150.456 1.00 57.09 154 TYR D N 1
ATOM 11579 C CA . TYR D 1 67 ? 82.722 49.186 150.810 1.00 57.03 154 TYR D CA 1
ATOM 11580 C C . TYR D 1 67 ? 83.769 48.424 151.620 1.00 59.99 154 TYR D C 1
ATOM 11581 O O . TYR D 1 67 ? 83.417 47.585 152.444 1.00 59.41 154 TYR D O 1
ATOM 11590 N N . GLU D 1 68 ? 85.050 48.665 151.325 1.00 56.00 155 GLU D N 1
ATOM 11591 C CA . GLU D 1 68 ? 86.174 47.922 151.883 1.00 55.42 155 GLU D CA 1
ATOM 11592 C C . GLU D 1 68 ? 87.009 48.709 152.893 1.00 57.94 155 GLU D C 1
ATOM 11593 O O . GLU D 1 68 ? 86.965 49.941 152.918 1.00 57.43 155 GLU D O 1
ATOM 11599 N N . THR D 1 69 ? 87.802 47.976 153.708 1.00 53.38 156 THR D N 1
ATOM 11600 C CA . THR D 1 69 ? 88.741 48.548 154.678 1.00 53.09 156 THR D CA 1
ATOM 11601 C C . THR D 1 69 ? 89.865 49.253 153.887 1.00 58.38 156 THR D C 1
ATOM 11602 O O . THR D 1 69 ? 90.363 50.302 154.316 1.00 58.31 156 THR D O 1
ATOM 11606 N N . GLY D 1 70 ? 90.221 48.679 152.736 1.00 54.86 157 GLY D N 1
ATOM 11607 C CA . GLY D 1 70 ? 91.233 49.236 151.853 1.00 54.35 157 GLY D CA 1
ATOM 11608 C C . GLY D 1 70 ? 91.228 48.746 150.422 1.00 56.40 157 GLY D C 1
ATOM 11609 O O . GLY D 1 70 ? 90.598 47.735 150.103 1.00 55.98 157 GLY D O 1
ATOM 11610 N N . LEU D 1 71 ? 91.948 49.483 149.555 1.00 51.48 158 LEU D N 1
ATOM 11611 C CA . LEU D 1 71 ? 92.178 49.157 148.150 1.00 50.84 158 LEU D CA 1
ATOM 11612 C C . LEU D 1 71 ? 93.350 48.198 148.136 1.00 56.45 158 LEU D C 1
ATOM 11613 O O . LEU D 1 71 ? 94.482 48.610 148.423 1.00 55.29 158 LEU D O 1
ATOM 11618 N N . HIS D 1 72 ? 93.080 46.911 147.871 1.00 54.38 159 HIS D N 1
ATOM 11619 C CA . HIS D 1 72 ? 94.114 45.887 147.898 1.00 54.67 159 HIS D CA 1
ATOM 11620 C C . HIS D 1 72 ? 94.527 45.452 146.509 1.00 61.34 159 HIS D C 1
ATOM 11621 O O . HIS D 1 72 ? 93.680 45.157 145.658 1.00 62.49 159 HIS D O 1
ATOM 11628 N N . ILE D 1 73 ? 95.853 45.414 146.293 1.00 57.75 160 ILE D N 1
ATOM 11629 C CA . ILE D 1 73 ? 96.489 45.008 145.047 1.00 56.97 160 ILE D CA 1
ATOM 11630 C C . ILE D 1 73 ? 97.332 43.777 145.310 1.00 60.45 160 ILE D C 1
ATOM 11631 O O . ILE D 1 73 ? 98.135 43.753 146.242 1.00 60.22 160 ILE D O 1
ATOM 11636 N N . PHE D 1 74 ? 97.133 42.756 144.480 1.00 56.78 161 PHE D N 1
ATOM 11637 C CA . PHE D 1 74 ? 97.873 41.502 144.495 1.00 56.10 161 PHE D CA 1
ATOM 11638 C C . PHE D 1 74 ? 98.974 41.617 143.454 1.00 60.39 161 PHE D C 1
ATOM 11639 O O . PHE D 1 74 ? 98.730 42.152 142.366 1.00 60.22 161 PHE D O 1
ATOM 11647 N N . PHE D 1 75 ? 100.191 41.167 143.793 1.00 56.51 162 PHE D N 1
ATOM 11648 C CA . PHE D 1 75 ? 101.340 41.253 142.890 1.00 55.58 162 PHE D CA 1
ATOM 11649 C C . PHE D 1 75 ? 101.784 39.867 142.437 1.00 62.97 162 PHE D C 1
ATOM 11650 O O . PHE D 1 75 ? 101.469 38.874 143.102 1.00 63.20 162 PHE D O 1
ATOM 11658 N N . GLY D 1 76 ? 102.500 39.811 141.309 1.00 60.62 163 GLY D N 1
ATOM 11659 C CA . GLY D 1 76 ? 103.056 38.565 140.789 1.00 60.77 163 GLY D CA 1
ATOM 11660 C C . GLY D 1 76 ? 104.083 38.003 141.753 1.00 65.75 163 GLY D C 1
ATOM 11661 O O . GLY D 1 76 ? 104.160 36.783 141.945 1.00 65.87 163 GLY D O 1
ATOM 11662 N N . ALA D 1 77 ? 104.832 38.912 142.423 1.00 62.67 164 ALA D N 1
ATOM 11663 C CA . ALA D 1 77 ? 105.859 38.590 143.417 1.00 63.09 164 ALA D CA 1
ATOM 11664 C C . ALA D 1 77 ? 105.250 38.333 144.828 1.00 68.15 164 ALA D C 1
ATOM 11665 O O . ALA D 1 77 ? 105.829 38.707 145.854 1.00 67.32 164 ALA D O 1
ATOM 11667 N N . TYR D 1 78 ? 104.088 37.663 144.855 1.00 65.83 165 TYR D N 1
ATOM 11668 C CA . TYR D 1 78 ? 103.366 37.226 146.048 1.00 65.79 165 TYR D CA 1
ATOM 11669 C C . TYR D 1 78 ? 103.283 35.697 145.960 1.00 70.81 165 TYR D C 1
ATOM 11670 O O . TYR D 1 78 ? 102.213 35.180 145.629 1.00 70.30 165 TYR D O 1
ATOM 11679 N N . PRO D 1 79 ? 104.403 34.949 146.166 1.00 68.04 166 PRO D N 1
ATOM 11680 C CA . PRO D 1 79 ? 104.355 33.485 145.974 1.00 67.99 166 PRO D CA 1
ATOM 11681 C C . PRO D 1 79 ? 103.405 32.709 146.900 1.00 72.40 166 PRO D C 1
ATOM 11682 O O . PRO D 1 79 ? 102.780 31.760 146.430 1.00 72.12 166 PRO D O 1
ATOM 11686 N N . ASN D 1 80 ? 103.303 33.084 148.188 1.00 69.20 167 ASN D N 1
ATOM 11687 C CA . ASN D 1 80 ? 102.453 32.363 149.139 1.00 69.26 167 ASN D CA 1
ATOM 11688 C C . ASN D 1 80 ? 100.958 32.612 148.880 1.00 74.63 167 ASN D C 1
ATOM 11689 O O . ASN D 1 80 ? 100.154 31.703 149.112 1.00 74.74 167 ASN D O 1
ATOM 11694 N N . ILE D 1 81 ? 100.598 33.810 148.363 1.00 71.53 168 ILE D N 1
ATOM 11695 C CA . ILE D 1 81 ? 99.230 34.175 147.988 1.00 71.94 168 ILE D CA 1
ATOM 11696 C C . ILE D 1 81 ? 98.838 33.334 146.762 1.00 79.37 168 ILE D C 1
ATOM 11697 O O . ILE D 1 81 ? 97.755 32.746 146.771 1.00 79.97 168 ILE D O 1
ATOM 11702 N N . GLN D 1 82 ? 99.739 33.244 145.736 1.00 77.30 169 GLN D N 1
ATOM 11703 C CA . GLN D 1 82 ? 99.541 32.457 144.503 1.00 77.55 169 GLN D CA 1
ATOM 11704 C C . GLN D 1 82 ? 99.298 30.987 144.846 1.00 82.19 169 GLN D C 1
ATOM 11705 O O . GLN D 1 82 ? 98.401 30.368 144.273 1.00 81.94 169 GLN D O 1
ATOM 11711 N N . ASN D 1 83 ? 100.099 30.439 145.789 1.00 79.53 170 ASN D N 1
ATOM 11712 C CA . ASN D 1 83 ? 99.999 29.058 146.267 1.00 79.72 170 ASN D CA 1
ATOM 11713 C C . ASN D 1 83 ? 98.640 28.809 146.907 1.00 85.06 170 ASN D C 1
ATOM 11714 O O . ASN D 1 83 ? 97.985 27.835 146.543 1.00 85.43 170 ASN D O 1
ATOM 11719 N N . LEU D 1 84 ? 98.204 29.708 147.827 1.00 81.64 171 LEU D N 1
ATOM 11720 C CA . LEU D 1 84 ? 96.924 29.630 148.542 1.00 81.06 171 LEU D CA 1
ATOM 11721 C C . LEU D 1 84 ? 95.737 29.629 147.565 1.00 82.96 171 LEU D C 1
ATOM 11722 O O . LEU D 1 84 ? 94.871 28.763 147.680 1.00 82.67 171 LEU D O 1
ATOM 11727 N N . PHE D 1 85 ? 95.717 30.572 146.602 1.00 78.11 172 PHE D N 1
ATOM 11728 C CA . PHE D 1 85 ? 94.672 30.686 145.581 1.00 77.65 172 PHE D CA 1
ATOM 11729 C C . PHE D 1 85 ? 94.598 29.407 144.727 1.00 83.10 172 PHE D C 1
ATOM 11730 O O . PHE D 1 85 ? 93.499 28.936 144.427 1.00 82.77 172 PHE D O 1
ATOM 11738 N N . GLY D 1 86 ? 95.766 28.850 144.390 1.00 80.56 173 GLY D N 1
ATOM 11739 C CA . GLY D 1 86 ? 95.901 27.619 143.620 1.00 80.64 173 GLY D CA 1
ATOM 11740 C C . GLY D 1 86 ? 95.414 26.405 144.381 1.00 85.17 173 GLY D C 1
ATOM 11741 O O . GLY D 1 86 ? 94.701 25.569 143.817 1.00 85.52 173 GLY D O 1
ATOM 11742 N N . GLU D 1 87 ? 95.778 26.321 145.681 1.00 81.34 174 GLU D N 1
ATOM 11743 C CA . GLU D 1 87 ? 95.386 25.255 146.614 1.00 81.18 174 GLU D CA 1
ATOM 11744 C C . GLU D 1 87 ? 93.862 25.211 146.808 1.00 85.93 174 GLU D C 1
ATOM 11745 O O . GLU D 1 87 ? 93.305 24.131 147.009 1.00 86.44 174 GLU D O 1
ATOM 11751 N N . LEU D 1 88 ? 93.199 26.384 146.759 1.00 81.96 175 LEU D N 1
ATOM 11752 C CA . LEU D 1 88 ? 91.750 26.524 146.916 1.00 81.57 175 LEU D CA 1
ATOM 11753 C C . LEU D 1 88 ? 91.038 26.536 145.556 1.00 85.46 175 LEU D C 1
ATOM 11754 O O . LEU D 1 88 ? 89.806 26.532 145.509 1.00 85.13 175 LEU D O 1
ATOM 11759 N N . GLY D 1 89 ? 91.819 26.542 144.475 1.00 82.01 176 GLY D N 1
ATOM 11760 C CA . GLY D 1 89 ? 91.324 26.542 143.102 1.00 81.80 176 GLY D CA 1
ATOM 11761 C C . GLY D 1 89 ? 90.522 27.773 142.739 1.00 85.82 176 GLY D C 1
ATOM 11762 O O . GLY D 1 89 ? 89.503 27.665 142.053 1.00 85.25 176 GLY D O 1
ATOM 11763 N N . ILE D 1 90 ? 90.984 28.952 143.196 1.00 82.73 177 ILE D N 1
ATOM 11764 C CA . ILE D 1 90 ? 90.316 30.236 142.972 1.00 82.73 177 ILE D CA 1
ATOM 11765 C C . ILE D 1 90 ? 91.239 31.238 142.233 1.00 86.59 177 ILE D C 1
ATOM 11766 O O . ILE D 1 90 ? 91.046 32.447 142.364 1.00 86.29 177 ILE D O 1
ATOM 11771 N N . ASN D 1 91 ? 92.194 30.732 141.415 1.00 82.99 178 ASN D N 1
ATOM 11772 C CA . ASN D 1 91 ? 93.146 31.543 140.634 1.00 82.62 178 ASN D CA 1
ATOM 11773 C C . ASN D 1 91 ? 92.451 32.527 139.683 1.00 85.90 178 ASN D C 1
ATOM 11774 O O . ASN D 1 91 ? 92.966 33.623 139.445 1.00 86.11 178 ASN D O 1
ATOM 11779 N N . ASP D 1 92 ? 91.281 32.135 139.157 1.00 81.58 179 ASP D N 1
ATOM 11780 C CA . ASP D 1 92 ? 90.456 32.920 138.236 1.00 81.41 179 ASP D CA 1
ATOM 11781 C C . ASP D 1 92 ? 89.792 34.134 138.927 1.00 83.88 179 ASP D C 1
ATOM 11782 O O . ASP D 1 92 ? 89.227 34.988 138.236 1.00 83.38 179 ASP D O 1
ATOM 11787 N N . ARG D 1 93 ? 89.873 34.218 140.278 1.00 79.28 180 ARG D N 1
ATOM 11788 C CA . ARG D 1 93 ? 89.290 35.314 141.063 1.00 78.17 180 ARG D CA 1
ATOM 11789 C C . ARG D 1 93 ? 90.222 36.541 141.097 1.00 79.15 180 ARG D C 1
ATOM 11790 O O . ARG D 1 93 ? 89.822 37.594 141.596 1.00 78.99 180 ARG D O 1
ATOM 11798 N N . LEU D 1 94 ? 91.440 36.416 140.527 1.00 73.02 181 LEU D N 1
ATOM 11799 C CA . LEU D 1 94 ? 92.397 37.517 140.410 1.00 71.05 181 LEU D CA 1
ATOM 11800 C C . LEU D 1 94 ? 92.346 38.075 138.996 1.00 72.53 181 LEU D C 1
ATOM 11801 O O . LEU D 1 94 ? 92.628 37.358 138.033 1.00 72.91 181 LEU D O 1
ATOM 11806 N N . GLN D 1 95 ? 91.936 39.335 138.874 1.00 66.87 182 GLN D N 1
ATOM 11807 C CA . GLN D 1 95 ? 91.833 40.040 137.604 1.00 66.07 182 GLN D CA 1
ATOM 11808 C C . GLN D 1 95 ? 93.149 40.777 137.322 1.00 68.83 182 GLN D C 1
ATOM 11809 O O . GLN D 1 95 ? 93.326 41.926 137.749 1.00 68.00 182 GLN D O 1
ATOM 11815 N N . TRP D 1 96 ? 94.086 40.095 136.625 1.00 64.59 183 TRP D N 1
ATOM 11816 C CA . TRP D 1 96 ? 95.402 40.647 136.269 1.00 63.28 183 TRP D CA 1
ATOM 11817 C C . TRP D 1 96 ? 95.257 41.760 135.253 1.00 67.75 183 TRP D C 1
ATOM 11818 O O . TRP D 1 96 ? 94.553 41.598 134.256 1.00 67.65 183 TRP D O 1
ATOM 11829 N N . LYS D 1 97 ? 95.870 42.909 135.542 1.00 64.89 184 LYS D N 1
ATOM 11830 C CA . LYS D 1 97 ? 95.802 44.084 134.676 1.00 65.20 184 LYS D CA 1
ATOM 11831 C C . LYS D 1 97 ? 97.078 44.181 133.806 1.00 71.34 184 LYS D C 1
ATOM 11832 O O . LYS D 1 97 ? 97.989 43.363 133.965 1.00 71.47 184 LYS D O 1
ATOM 11838 N N . GLU D 1 98 ? 97.119 45.150 132.863 1.00 68.90 185 GLU D N 1
ATOM 11839 C CA . GLU D 1 98 ? 98.249 45.402 131.953 1.00 69.28 185 GLU D CA 1
ATOM 11840 C C . GLU D 1 98 ? 99.551 45.617 132.746 1.00 73.73 185 GLU D C 1
ATOM 11841 O O . GLU D 1 98 ? 99.497 46.176 133.835 1.00 74.39 185 GLU D O 1
ATOM 11847 N N . HIS D 1 99 ? 100.712 45.169 132.230 1.00 69.39 186 HIS D N 1
ATOM 11848 C CA . HIS D 1 99 ? 101.974 45.378 132.945 1.00 68.24 186 HIS D CA 1
ATOM 11849 C C . HIS D 1 99 ? 102.431 46.831 132.738 1.00 71.03 186 HIS D C 1
ATOM 11850 O O . HIS D 1 99 ? 103.304 47.118 131.913 1.00 70.76 186 HIS D O 1
ATOM 11857 N N . SER D 1 100 ? 101.786 47.748 133.487 1.00 66.84 187 SER D N 1
ATOM 11858 C CA . SER D 1 100 ? 102.024 49.188 133.452 1.00 66.35 187 SER D CA 1
ATOM 11859 C C . SER D 1 100 ? 101.879 49.824 134.829 1.00 69.81 187 SER D C 1
ATOM 11860 O O . SER D 1 100 ? 101.262 49.249 135.728 1.00 69.92 187 SER D O 1
ATOM 11863 N N . MET D 1 101 ? 102.471 51.011 134.987 1.00 65.90 188 MET D N 1
ATOM 11864 C CA . MET D 1 101 ? 102.448 51.804 136.208 1.00 66.26 188 MET D CA 1
ATOM 11865 C C . MET D 1 101 ? 101.995 53.191 135.805 1.00 67.44 188 MET D C 1
ATOM 11866 O O . MET D 1 101 ? 102.801 53.974 135.304 1.00 67.30 188 MET D O 1
ATOM 11871 N N . ILE D 1 102 ? 100.691 53.474 135.946 1.00 61.30 189 ILE D N 1
ATOM 11872 C CA . ILE D 1 102 ? 100.142 54.746 135.491 1.00 59.79 189 ILE D CA 1
ATOM 11873 C C . ILE D 1 102 ? 100.157 55.756 136.637 1.00 64.22 189 ILE D C 1
ATOM 11874 O O . ILE D 1 102 ? 99.624 55.495 137.712 1.00 65.04 189 ILE D O 1
ATOM 11879 N N . PHE D 1 103 ? 100.806 56.900 136.389 1.00 60.35 190 PHE D N 1
ATOM 11880 C CA . PHE D 1 103 ? 100.996 58.015 137.316 1.00 59.89 190 PHE D CA 1
ATOM 11881 C C . PHE D 1 103 ? 100.328 59.267 136.791 1.00 63.95 190 PHE D C 1
ATOM 11882 O O . PHE D 1 103 ? 100.386 59.527 135.598 1.00 63.31 190 PHE D O 1
ATOM 11890 N N . ALA D 1 104 ? 99.742 60.064 137.675 1.00 61.36 191 ALA D N 1
ATOM 11891 C CA . ALA D 1 104 ? 99.119 61.323 137.296 1.00 61.68 191 ALA D CA 1
ATOM 11892 C C . ALA D 1 104 ? 100.166 62.426 137.179 1.00 68.07 191 ALA D C 1
ATOM 11893 O O . ALA D 1 104 ? 101.255 62.301 137.737 1.00 67.60 191 ALA D O 1
ATOM 11895 N N . MET D 1 105 ? 99.836 63.509 136.458 1.00 67.21 192 MET D N 1
ATOM 11896 C CA . MET D 1 105 ? 100.728 64.650 136.286 1.00 68.27 192 MET D CA 1
ATOM 11897 C C . MET D 1 105 ? 100.217 65.820 137.129 1.00 72.69 192 MET D C 1
ATOM 11898 O O . MET D 1 105 ? 99.253 66.471 136.727 1.00 73.02 192 MET D O 1
ATOM 11903 N N . PRO D 1 106 ? 100.814 66.096 138.310 1.00 69.03 193 PRO D N 1
ATOM 11904 C CA . PRO D 1 106 ? 100.321 67.212 139.139 1.00 69.48 193 PRO D CA 1
ATOM 11905 C C . PRO D 1 106 ? 100.452 68.578 138.448 1.00 76.11 193 PRO D C 1
ATOM 11906 O O . PRO D 1 106 ? 99.574 69.426 138.611 1.00 76.17 193 PRO D O 1
ATOM 11910 N N . ASN D 1 107 ? 101.523 68.771 137.656 1.00 74.29 194 ASN D N 1
ATOM 11911 C CA . ASN D 1 107 ? 101.805 69.999 136.899 1.00 74.43 194 ASN D CA 1
ATOM 11912 C C . ASN D 1 107 ? 100.824 70.182 135.729 1.00 77.89 194 ASN D C 1
ATOM 11913 O O . ASN D 1 107 ? 100.496 71.321 135.383 1.00 77.69 194 ASN D O 1
ATOM 11918 N N . LYS D 1 108 ? 100.370 69.065 135.122 1.00 73.79 195 LYS D N 1
ATOM 11919 C CA . LYS D 1 108 ? 99.444 69.054 133.986 1.00 73.32 195 LYS D CA 1
ATOM 11920 C C . LYS D 1 108 ? 98.128 68.332 134.378 1.00 75.50 195 LYS D C 1
ATOM 11921 O O . LYS D 1 108 ? 98.002 67.121 134.157 1.00 74.91 195 LYS D O 1
ATOM 11927 N N . PRO D 1 109 ? 97.151 69.062 134.982 1.00 70.85 196 PRO D N 1
ATOM 11928 C CA . PRO D 1 109 ? 95.894 68.416 135.416 1.00 70.17 196 PRO D CA 1
ATOM 11929 C C . PRO D 1 109 ? 95.168 67.640 134.319 1.00 72.85 196 PRO D C 1
ATOM 11930 O O . PRO D 1 109 ? 95.029 68.127 133.199 1.00 73.01 196 PRO D O 1
ATOM 11934 N N . GLY D 1 110 ? 94.743 66.426 134.655 1.00 68.16 197 GLY D N 1
ATOM 11935 C CA . GLY D 1 110 ? 94.034 65.530 133.747 1.00 67.16 197 GLY D CA 1
ATOM 11936 C C . GLY D 1 110 ? 94.934 64.619 132.945 1.00 69.96 197 GLY D C 1
ATOM 11937 O O . GLY D 1 110 ? 94.469 63.610 132.405 1.00 69.20 197 GLY D O 1
ATOM 11938 N N . GLU D 1 111 ? 96.227 64.971 132.861 1.00 66.74 198 GLU D N 1
ATOM 11939 C CA . GLU D 1 111 ? 97.220 64.205 132.113 1.00 66.70 198 GLU D CA 1
ATOM 11940 C C . GLU D 1 111 ? 97.847 63.110 132.977 1.00 70.13 198 GLU D C 1
ATOM 11941 O O . GLU D 1 111 ? 97.990 63.266 134.192 1.00 68.77 198 GLU D O 1
ATOM 11947 N N . PHE D 1 112 ? 98.196 61.991 132.329 1.00 67.71 199 PHE D N 1
ATOM 11948 C CA . PHE D 1 112 ? 98.800 60.821 132.957 1.00 68.11 199 PHE D CA 1
ATOM 11949 C C . PHE D 1 112 ? 100.030 60.351 132.179 1.00 73.57 199 PHE D C 1
ATOM 11950 O O . PHE D 1 112 ? 100.052 60.407 130.946 1.00 73.61 199 PHE D O 1
ATOM 11958 N N . SER D 1 113 ? 101.047 59.890 132.917 1.00 70.18 200 SER D N 1
ATOM 11959 C CA . SER D 1 113 ? 102.290 59.331 132.402 1.00 70.06 200 SER D CA 1
ATOM 11960 C C . SER D 1 113 ? 102.377 57.885 132.845 1.00 73.43 200 SER D C 1
ATOM 11961 O O . SER D 1 113 ? 101.797 57.542 133.873 1.00 73.64 200 SER D O 1
ATOM 11964 N N . ARG D 1 114 ? 103.092 57.032 132.104 1.00 69.38 201 ARG D N 1
ATOM 11965 C CA . ARG D 1 114 ? 103.144 55.632 132.503 1.00 68.90 201 ARG D CA 1
ATOM 11966 C C . ARG D 1 114 ? 104.463 54.924 132.162 1.00 72.90 201 ARG D C 1
ATOM 11967 O O . ARG D 1 114 ? 105.190 55.338 131.257 1.00 72.93 201 ARG D O 1
ATOM 11975 N N . PHE D 1 115 ? 104.752 53.844 132.909 1.00 68.97 202 PHE D N 1
ATOM 11976 C CA . PHE D 1 115 ? 105.901 52.972 132.718 1.00 68.37 202 PHE D CA 1
ATOM 11977 C C . PHE D 1 115 ? 105.379 51.657 132.183 1.00 72.72 202 PHE D C 1
ATOM 11978 O O . PHE D 1 115 ? 104.757 50.907 132.931 1.00 72.46 202 PHE D O 1
ATOM 11986 N N . ASP D 1 116 ? 105.569 51.403 130.881 1.00 69.86 203 ASP D N 1
ATOM 11987 C CA . ASP D 1 116 ? 105.089 50.177 130.240 1.00 70.07 203 ASP D CA 1
ATOM 11988 C C . ASP D 1 116 ? 106.198 49.144 130.201 1.00 74.14 203 ASP D C 1
ATOM 11989 O O . ASP D 1 116 ? 107.302 49.428 129.721 1.00 73.86 203 ASP D O 1
ATOM 11994 N N . PHE D 1 117 ? 105.897 47.947 130.712 1.00 70.86 204 PHE D N 1
ATOM 11995 C CA . PHE D 1 117 ? 106.843 46.844 130.801 1.00 71.16 204 PHE D CA 1
ATOM 11996 C C . PHE D 1 117 ? 106.636 45.876 129.627 1.00 77.57 204 PHE D C 1
ATOM 11997 O O . PHE D 1 117 ? 105.627 45.157 129.618 1.00 78.25 204 PHE D O 1
ATOM 12005 N N . PRO D 1 118 ? 107.563 45.867 128.616 1.00 74.47 205 PRO D N 1
ATOM 12006 C CA . PRO D 1 118 ? 107.392 44.972 127.454 1.00 74.36 205 PRO D CA 1
ATOM 12007 C C . PRO D 1 118 ? 107.359 43.504 127.849 1.00 80.25 205 PRO D C 1
ATOM 12008 O O . PRO D 1 118 ? 108.210 43.044 128.611 1.00 79.43 205 PRO D O 1
ATOM 12012 N N . GLU D 1 119 ? 106.351 42.780 127.339 1.00 79.43 206 GLU D N 1
ATOM 12013 C CA . GLU D 1 119 ? 106.135 41.366 127.660 1.00 80.50 206 GLU D CA 1
ATOM 12014 C C . GLU D 1 119 ? 107.152 40.452 126.966 1.00 84.56 206 GLU D C 1
ATOM 12015 O O . GLU D 1 119 ? 107.198 39.258 127.266 1.00 84.48 206 GLU D O 1
ATOM 12021 N N . THR D 1 120 ? 107.975 41.012 126.061 1.00 80.77 207 THR D N 1
ATOM 12022 C CA . THR D 1 120 ? 109.004 40.282 125.311 1.00 80.03 207 THR D CA 1
ATOM 12023 C C . THR D 1 120 ? 110.360 40.342 126.021 1.00 83.41 207 THR D C 1
ATOM 12024 O O . THR D 1 120 ? 111.177 39.437 125.848 1.00 83.13 207 THR D O 1
ATOM 12028 N N . LEU D 1 121 ? 110.590 41.403 126.823 1.00 79.21 208 LEU D N 1
ATOM 12029 C CA . LEU D 1 121 ? 111.823 41.606 127.588 1.00 78.15 208 LEU D CA 1
ATOM 12030 C C . LEU D 1 121 ? 111.717 40.971 128.975 1.00 81.89 208 LEU D C 1
ATOM 12031 O O . LEU D 1 121 ? 110.688 41.139 129.638 1.00 82.29 208 LEU D O 1
ATOM 12036 N N . PRO D 1 122 ? 112.762 40.254 129.452 1.00 77.45 209 PRO D N 1
ATOM 12037 C CA . PRO D 1 122 ? 112.685 39.670 130.801 1.00 77.12 209 PRO D CA 1
ATOM 12038 C C . PRO D 1 122 ? 113.032 40.703 131.880 1.00 81.03 209 PRO D C 1
ATOM 12039 O O . PRO D 1 122 ? 113.351 41.853 131.555 1.00 79.91 209 PRO D O 1
ATOM 12043 N N . ALA D 1 123 ? 112.958 40.302 133.165 1.00 77.83 210 ALA D N 1
ATOM 12044 C CA . ALA D 1 123 ? 113.307 41.183 134.275 1.00 77.43 210 ALA D CA 1
ATOM 12045 C C . ALA D 1 123 ? 114.827 41.179 134.473 1.00 81.22 210 ALA D C 1
ATOM 12046 O O . ALA D 1 123 ? 115.428 40.110 134.350 1.00 80.87 210 ALA D O 1
ATOM 12048 N N . PRO D 1 124 ? 115.493 42.331 134.739 1.00 77.81 211 PRO D N 1
ATOM 12049 C CA . PRO D 1 124 ? 114.955 43.685 134.948 1.00 77.21 211 PRO D CA 1
ATOM 12050 C C . PRO D 1 124 ? 114.955 44.561 133.693 1.00 79.70 211 PRO D C 1
ATOM 12051 O O . PRO D 1 124 ? 114.785 45.781 133.807 1.00 79.03 211 PRO D O 1
ATOM 12055 N N . LEU D 1 125 ? 115.149 43.950 132.507 1.00 75.55 212 LEU D N 1
ATOM 12056 C CA . LEU D 1 125 ? 115.209 44.671 131.235 1.00 74.92 212 LEU D CA 1
ATOM 12057 C C . LEU D 1 125 ? 113.907 45.378 130.918 1.00 76.73 212 LEU D C 1
ATOM 12058 O O . LEU D 1 125 ? 113.958 46.511 130.445 1.00 76.38 212 LEU D O 1
ATOM 12063 N N . ASN D 1 126 ? 112.749 44.739 131.217 1.00 71.89 213 ASN D N 1
ATOM 12064 C CA . ASN D 1 126 ? 111.415 45.319 131.005 1.00 70.86 213 ASN D CA 1
ATOM 12065 C C . ASN D 1 126 ? 111.256 46.603 131.825 1.00 72.97 213 ASN D C 1
ATOM 12066 O O . ASN D 1 126 ? 110.697 47.582 131.325 1.00 71.71 213 ASN D O 1
ATOM 12071 N N . GLY D 1 127 ? 111.807 46.592 133.043 1.00 69.35 214 GLY D N 1
ATOM 12072 C CA . GLY D 1 127 ? 111.824 47.730 133.958 1.00 69.00 214 GLY D CA 1
ATOM 12073 C C . GLY D 1 127 ? 112.725 48.849 133.480 1.00 73.18 214 GLY D C 1
ATOM 12074 O O . GLY D 1 127 ? 112.311 50.014 133.443 1.00 71.82 214 GLY D O 1
ATOM 12075 N N . ILE D 1 128 ? 113.971 48.488 133.093 1.00 71.11 215 ILE D N 1
ATOM 12076 C CA . ILE D 1 128 ? 114.979 49.413 132.566 1.00 71.10 215 ILE D CA 1
ATOM 12077 C C . ILE D 1 128 ? 114.391 50.101 131.326 1.00 74.91 215 ILE D C 1
ATOM 12078 O O . ILE D 1 128 ? 114.432 51.329 131.242 1.00 73.83 215 ILE D O 1
ATOM 12083 N N . TRP D 1 129 ? 113.762 49.313 130.425 1.00 72.29 216 TRP D N 1
ATOM 12084 C CA . TRP D 1 129 ? 113.119 49.807 129.208 1.00 72.82 216 TRP D CA 1
ATOM 12085 C C . TRP D 1 129 ? 112.001 50.801 129.523 1.00 72.61 216 TRP D C 1
ATOM 12086 O O . TRP D 1 129 ? 111.942 51.846 128.877 1.00 71.08 216 TRP D O 1
ATOM 12097 N N . ALA D 1 130 ? 111.117 50.466 130.496 1.00 66.96 217 ALA D N 1
ATOM 12098 C CA . ALA D 1 130 ? 109.988 51.296 130.918 1.00 65.82 217 ALA D CA 1
ATOM 12099 C C . ALA D 1 130 ? 110.454 52.698 131.325 1.00 68.66 217 ALA D C 1
ATOM 12100 O O . ALA D 1 130 ? 109.849 53.687 130.898 1.00 67.67 217 ALA D O 1
ATOM 12102 N N . ILE D 1 131 ? 111.556 52.778 132.109 1.00 65.63 218 ILE D N 1
ATOM 12103 C CA . ILE D 1 131 ? 112.160 54.029 132.584 1.00 65.82 218 ILE D CA 1
ATOM 12104 C C . ILE D 1 131 ? 112.803 54.773 131.401 1.00 71.71 218 ILE D C 1
ATOM 12105 O O . ILE D 1 131 ? 112.607 55.985 131.272 1.00 71.45 218 ILE D O 1
ATOM 12110 N N . LEU D 1 132 ? 113.530 54.044 130.527 1.00 69.17 219 LEU D N 1
ATOM 12111 C CA . LEU D 1 132 ? 114.191 54.608 129.347 1.00 68.85 219 LEU D CA 1
ATOM 12112 C C . LEU D 1 132 ? 113.177 55.204 128.352 1.00 72.13 219 LEU D C 1
ATOM 12113 O O . LEU D 1 132 ? 113.400 56.313 127.858 1.00 71.43 219 LEU D O 1
ATOM 12118 N N . ARG D 1 133 ? 112.064 54.479 128.086 1.00 69.22 220 ARG D N 1
ATOM 12119 C CA . ARG D 1 133 ? 110.988 54.880 127.173 1.00 69.48 220 ARG D CA 1
ATOM 12120 C C . ARG D 1 133 ? 110.222 56.113 127.696 1.00 74.19 220 ARG D C 1
ATOM 12121 O O . ARG D 1 133 ? 109.903 56.991 126.896 1.00 73.96 220 ARG D O 1
ATOM 12129 N N . ASN D 1 134 ? 109.926 56.178 129.015 1.00 71.41 221 ASN D N 1
ATOM 12130 C CA . ASN D 1 134 ? 109.199 57.305 129.610 1.00 71.35 221 ASN D CA 1
ATOM 12131 C C . ASN D 1 134 ? 110.030 58.582 129.534 1.00 76.50 221 ASN D C 1
ATOM 12132 O O . ASN D 1 134 ? 111.186 58.596 129.965 1.00 76.16 221 ASN D O 1
ATOM 12137 N N . ASN D 1 135 ? 109.432 59.656 129.002 1.00 74.34 222 ASN D N 1
ATOM 12138 C CA . ASN D 1 135 ? 110.138 60.922 128.812 1.00 75.15 222 ASN D CA 1
ATOM 12139 C C . ASN D 1 135 ? 109.540 62.096 129.600 1.00 80.71 222 ASN D C 1
ATOM 12140 O O . ASN D 1 135 ? 110.138 63.177 129.601 1.00 80.33 222 ASN D O 1
ATOM 12145 N N . GLU D 1 136 ? 108.384 61.910 130.262 1.00 78.52 223 GLU D N 1
ATOM 12146 C CA . GLU D 1 136 ? 107.755 63.032 130.966 1.00 78.77 223 GLU D CA 1
ATOM 12147 C C . GLU D 1 136 ? 107.899 62.953 132.504 1.00 82.57 223 GLU D C 1
ATOM 12148 O O . GLU D 1 136 ? 107.585 63.942 133.174 1.00 82.42 223 GLU D O 1
ATOM 12154 N N . MET D 1 137 ? 108.441 61.849 133.055 1.00 79.12 224 MET D N 1
ATOM 12155 C CA . MET D 1 137 ? 108.612 61.744 134.507 1.00 79.34 224 MET D CA 1
ATOM 12156 C C . MET D 1 137 ? 110.060 61.862 134.972 1.00 83.94 224 MET D C 1
ATOM 12157 O O . MET D 1 137 ? 110.277 62.099 136.161 1.00 84.39 224 MET D O 1
ATOM 12162 N N . LEU D 1 138 ? 111.044 61.672 134.071 1.00 79.56 225 LEU D N 1
ATOM 12163 C CA . LEU D 1 138 ? 112.472 61.776 134.393 1.00 78.27 225 LEU D CA 1
ATOM 12164 C C . LEU D 1 138 ? 113.265 62.327 133.220 1.00 81.48 225 LEU D C 1
ATOM 12165 O O . LEU D 1 138 ? 113.036 61.913 132.077 1.00 81.41 225 LEU D O 1
ATOM 12170 N N . THR D 1 139 ? 114.224 63.237 133.502 1.00 77.16 226 THR D N 1
ATOM 12171 C CA . THR D 1 139 ? 115.129 63.774 132.477 1.00 76.09 226 THR D CA 1
ATOM 12172 C C . THR D 1 139 ? 116.250 62.748 132.286 1.00 78.90 226 THR D C 1
ATOM 12173 O O . THR D 1 139 ? 116.463 61.908 133.170 1.00 77.58 226 THR D O 1
ATOM 12177 N N . TRP D 1 140 ? 116.961 62.804 131.144 1.00 75.99 227 TRP D N 1
ATOM 12178 C CA . TRP D 1 140 ? 118.057 61.869 130.858 1.00 75.93 227 TRP D CA 1
ATOM 12179 C C . TRP D 1 140 ? 119.180 61.948 131.929 1.00 74.81 227 TRP D C 1
ATOM 12180 O O . TRP D 1 140 ? 119.577 60.878 132.401 1.00 73.17 227 TRP D O 1
ATOM 12191 N N . PRO D 1 141 ? 119.626 63.145 132.414 1.00 68.70 228 PRO D N 1
ATOM 12192 C CA . PRO D 1 141 ? 120.625 63.166 133.501 1.00 67.92 228 PRO D CA 1
ATOM 12193 C C . PRO D 1 141 ? 120.117 62.484 134.777 1.00 71.04 228 PRO D C 1
ATOM 12194 O O . PRO D 1 141 ? 120.859 61.707 135.387 1.00 71.35 228 PRO D O 1
ATOM 12198 N N . GLU D 1 142 ? 118.831 62.744 135.144 1.00 65.88 229 GLU D N 1
ATOM 12199 C CA . GLU D 1 142 ? 118.150 62.156 136.304 1.00 64.48 229 GLU D CA 1
ATOM 12200 C C . GLU D 1 142 ? 118.113 60.637 136.196 1.00 65.40 229 GLU D C 1
ATOM 12201 O O . GLU D 1 142 ? 118.354 59.963 137.193 1.00 64.62 229 GLU D O 1
ATOM 12207 N N . LYS D 1 143 ? 117.861 60.105 134.982 1.00 60.92 230 LYS D N 1
ATOM 12208 C CA . LYS D 1 143 ? 117.827 58.666 134.696 1.00 60.47 230 LYS D CA 1
ATOM 12209 C C . LYS D 1 143 ? 119.190 58.009 134.955 1.00 65.38 230 LYS D C 1
ATOM 12210 O O . LYS D 1 143 ? 119.236 56.890 135.464 1.00 64.89 230 LYS D O 1
ATOM 12216 N N . VAL D 1 144 ? 120.292 58.715 134.617 1.00 63.20 231 VAL D N 1
ATOM 12217 C CA . VAL D 1 144 ? 121.678 58.252 134.777 1.00 63.54 231 VAL D CA 1
ATOM 12218 C C . VAL D 1 144 ? 122.046 58.196 136.272 1.00 67.11 231 VAL D C 1
ATOM 12219 O O . VAL D 1 144 ? 122.537 57.163 136.750 1.00 65.95 231 VAL D O 1
ATOM 12223 N N . LYS D 1 145 ? 121.779 59.295 137.004 1.00 64.73 232 LYS D N 1
ATOM 12224 C CA . LYS D 1 145 ? 122.041 59.412 138.444 1.00 65.06 232 LYS D CA 1
ATOM 12225 C C . LYS D 1 145 ? 121.235 58.374 139.248 1.00 70.41 232 LYS D C 1
ATOM 12226 O O . LYS D 1 145 ? 121.761 57.798 140.205 1.00 70.61 232 LYS D O 1
ATOM 12232 N N . PHE D 1 146 ? 119.980 58.112 138.825 1.00 67.26 233 PHE D N 1
ATOM 12233 C CA . PHE D 1 146 ? 119.069 57.133 139.417 1.00 67.04 233 PHE D CA 1
ATOM 12234 C C . PHE D 1 146 ? 119.604 55.713 139.206 1.00 69.77 233 PHE D C 1
ATOM 12235 O O . PHE D 1 146 ? 119.621 54.925 140.152 1.00 68.73 233 PHE D O 1
ATOM 12243 N N . ALA D 1 147 ? 120.061 55.401 137.974 1.00 66.01 234 ALA D N 1
ATOM 12244 C CA . ALA D 1 147 ? 120.649 54.105 137.618 1.00 65.26 234 ALA D CA 1
ATOM 12245 C C . ALA D 1 147 ? 121.962 53.867 138.390 1.00 67.73 234 ALA D C 1
ATOM 12246 O O . ALA D 1 147 ? 122.202 52.751 138.863 1.00 67.58 234 ALA D O 1
ATOM 12248 N N . LEU D 1 148 ? 122.789 54.926 138.540 1.00 63.08 235 LEU D N 1
ATOM 12249 C CA . LEU D 1 148 ? 124.037 54.885 139.301 1.00 62.67 235 LEU D CA 1
ATOM 12250 C C . LEU D 1 148 ? 123.763 54.585 140.767 1.00 64.36 235 LEU D C 1
ATOM 12251 O O . LEU D 1 148 ? 124.369 53.671 141.323 1.00 63.00 235 LEU D O 1
ATOM 12256 N N . GLY D 1 149 ? 122.832 55.337 141.357 1.00 60.54 236 GLY D N 1
ATOM 12257 C CA . GLY D 1 149 ? 122.435 55.192 142.750 1.00 60.45 236 GLY D CA 1
ATOM 12258 C C . GLY D 1 149 ? 121.845 53.850 143.129 1.00 65.67 236 GLY D C 1
ATOM 12259 O O . GLY D 1 149 ? 122.064 53.382 144.249 1.00 65.51 236 GLY D O 1
ATOM 12260 N N . LEU D 1 150 ? 121.112 53.213 142.199 1.00 63.49 237 LEU D N 1
ATOM 12261 C CA . LEU D 1 150 ? 120.440 51.942 142.449 1.00 63.97 237 LEU D CA 1
ATOM 12262 C C . LEU D 1 150 ? 121.229 50.708 142.034 1.00 67.98 237 LEU D C 1
ATOM 12263 O O . LEU D 1 150 ? 120.944 49.641 142.573 1.00 67.30 237 LEU D O 1
ATOM 12268 N N . LEU D 1 151 ? 122.185 50.814 141.084 1.00 65.70 238 LEU D N 1
ATOM 12269 C CA . LEU D 1 151 ? 122.965 49.648 140.641 1.00 66.36 238 LEU D CA 1
ATOM 12270 C C . LEU D 1 151 ? 123.613 48.875 141.824 1.00 69.43 238 LEU D C 1
ATOM 12271 O O . LEU D 1 151 ? 123.441 47.656 141.864 1.00 69.18 238 LEU D O 1
ATOM 12276 N N . PRO D 1 152 ? 124.307 49.505 142.810 1.00 65.90 239 PRO D N 1
ATOM 12277 C CA . PRO D 1 152 ? 124.875 48.704 143.908 1.00 66.19 239 PRO D CA 1
ATOM 12278 C C . PRO D 1 152 ? 123.807 47.945 144.694 1.00 71.66 239 PRO D C 1
ATOM 12279 O O . PRO D 1 152 ? 124.036 46.805 145.086 1.00 70.33 239 PRO D O 1
ATOM 12283 N N . ALA D 1 153 ? 122.625 48.568 144.877 1.00 71.06 240 ALA D N 1
ATOM 12284 C CA . ALA D 1 153 ? 121.498 48.003 145.612 1.00 71.93 240 ALA D CA 1
ATOM 12285 C C . ALA D 1 153 ? 120.910 46.760 144.938 1.00 79.31 240 ALA D C 1
ATOM 12286 O O . ALA D 1 153 ? 120.719 45.756 145.624 1.00 78.46 240 ALA D O 1
ATOM 12288 N N . MET D 1 154 ? 120.650 46.807 143.613 1.00 79.82 241 MET D N 1
ATOM 12289 C CA . MET D 1 154 ? 120.077 45.667 142.877 1.00 81.86 241 MET D CA 1
ATOM 12290 C C . MET D 1 154 ? 121.048 44.474 142.792 1.00 87.50 241 MET D C 1
ATOM 12291 O O . MET D 1 154 ? 120.597 43.328 142.784 1.00 88.12 241 MET D O 1
ATOM 12296 N N . VAL D 1 155 ? 122.364 44.742 142.771 1.00 83.93 242 VAL D N 1
ATOM 12297 C CA . VAL D 1 155 ? 123.411 43.712 142.740 1.00 83.44 242 VAL D CA 1
ATOM 12298 C C . VAL D 1 155 ? 123.528 43.057 144.144 1.00 87.42 242 VAL D C 1
ATOM 12299 O O . VAL D 1 155 ? 123.893 41.884 144.250 1.00 86.84 242 VAL D O 1
ATOM 12303 N N . GLY D 1 156 ? 123.173 43.817 145.181 1.00 84.25 243 GLY D N 1
ATOM 12304 C CA . GLY D 1 156 ? 123.229 43.399 146.578 1.00 84.05 243 GLY D CA 1
ATOM 12305 C C . GLY D 1 156 ? 122.350 42.238 146.982 1.00 88.50 243 GLY D C 1
ATOM 12306 O O . GLY D 1 156 ? 121.283 42.030 146.404 1.00 88.92 243 GLY D O 1
ATOM 12307 N N . GLY D 1 157 ? 122.809 41.496 147.987 1.00 84.90 244 GLY D N 1
ATOM 12308 C CA . GLY D 1 157 ? 122.099 40.347 148.541 1.00 84.49 244 GLY D CA 1
ATOM 12309 C C . GLY D 1 157 ? 121.164 40.704 149.680 1.00 87.89 244 GLY D C 1
ATOM 12310 O O . GLY D 1 157 ? 120.882 41.884 149.907 1.00 87.43 244 GLY D O 1
ATOM 12311 N N . GLN D 1 158 ? 120.674 39.679 150.403 1.00 84.33 245 GLN D N 1
ATOM 12312 C CA . GLN D 1 158 ? 119.757 39.841 151.538 1.00 84.07 245 GLN D CA 1
ATOM 12313 C C . GLN D 1 158 ? 120.417 40.612 152.682 1.00 86.68 245 GLN D C 1
ATOM 12314 O O . GLN D 1 158 ? 119.775 41.487 153.266 1.00 86.70 245 GLN D O 1
ATOM 12320 N N . ALA D 1 159 ? 121.706 40.319 152.971 1.00 81.33 246 ALA D N 1
ATOM 12321 C CA . ALA D 1 159 ? 122.484 40.986 154.022 1.00 79.99 246 ALA D CA 1
ATOM 12322 C C . ALA D 1 159 ? 122.580 42.497 153.770 1.00 80.24 246 ALA D C 1
ATOM 12323 O O . ALA D 1 159 ? 122.541 43.283 154.727 1.00 79.79 246 ALA D O 1
ATOM 12325 N N . TYR D 1 160 ? 122.667 42.893 152.478 1.00 73.40 247 TYR D N 1
ATOM 12326 C CA . TYR D 1 160 ? 122.738 44.292 152.079 1.00 71.89 247 TYR D CA 1
ATOM 12327 C C . TYR D 1 160 ? 121.419 45.016 152.370 1.00 75.95 247 TYR D C 1
ATOM 12328 O O . TYR D 1 160 ? 121.459 46.117 152.921 1.00 75.70 247 TYR D O 1
ATOM 12337 N N . VAL D 1 161 ? 120.265 44.426 151.977 1.00 72.25 248 VAL D N 1
ATOM 12338 C CA . VAL D 1 161 ? 118.960 45.074 152.159 1.00 72.14 248 VAL D CA 1
ATOM 12339 C C . VAL D 1 161 ? 118.647 45.250 153.658 1.00 74.29 248 VAL D C 1
ATOM 12340 O O . VAL D 1 161 ? 118.100 46.289 154.021 1.00 73.73 248 VAL D O 1
ATOM 12344 N N . GLU D 1 162 ? 119.061 44.290 154.516 1.00 69.99 249 GLU D N 1
ATOM 12345 C CA . GLU D 1 162 ? 118.854 44.349 155.971 1.00 69.88 249 GLU D CA 1
ATOM 12346 C C . GLU D 1 162 ? 119.659 45.495 156.595 1.00 73.58 249 GLU D C 1
ATOM 12347 O O . GLU D 1 162 ? 119.195 46.125 157.548 1.00 73.28 249 GLU D O 1
ATOM 12353 N N . ALA D 1 163 ? 120.838 45.789 156.023 1.00 70.14 250 ALA D N 1
ATOM 12354 C CA . ALA D 1 163 ? 121.733 46.861 156.465 1.00 70.26 250 ALA D CA 1
ATOM 12355 C C . ALA D 1 163 ? 121.178 48.260 156.135 1.00 74.26 250 ALA D C 1
ATOM 12356 O O . ALA D 1 163 ? 121.635 49.257 156.707 1.00 74.25 250 ALA D O 1
ATOM 12358 N N . GLN D 1 164 ? 120.192 48.334 155.223 1.00 70.26 251 GLN D N 1
ATOM 12359 C CA . GLN D 1 164 ? 119.588 49.600 154.793 1.00 69.23 251 GLN D CA 1
ATOM 12360 C C . GLN D 1 164 ? 118.415 50.011 155.683 1.00 71.24 251 GLN D C 1
ATOM 12361 O O . GLN D 1 164 ? 117.906 51.124 155.527 1.00 70.28 251 GLN D O 1
ATOM 12367 N N . ASP D 1 165 ? 118.026 49.144 156.646 1.00 67.31 252 ASP D N 1
ATOM 12368 C CA . ASP D 1 165 ? 116.924 49.388 157.583 1.00 66.94 252 ASP D CA 1
ATOM 12369 C C . ASP D 1 165 ? 117.203 50.562 158.551 1.00 69.62 252 ASP D C 1
ATOM 12370 O O . ASP D 1 165 ? 116.272 51.032 159.200 1.00 70.72 252 ASP D O 1
ATOM 12375 N N . GLY D 1 166 ? 118.447 51.031 158.622 1.00 63.68 253 GLY D N 1
ATOM 12376 C CA . GLY D 1 166 ? 118.823 52.152 159.476 1.00 62.62 253 GLY D CA 1
ATOM 12377 C C . GLY D 1 166 ? 118.566 53.516 158.866 1.00 65.47 253 GLY D C 1
ATOM 12378 O O . GLY D 1 166 ? 118.635 54.527 159.568 1.00 64.74 253 GLY D O 1
ATOM 12379 N N . PHE D 1 167 ? 118.256 53.555 157.562 1.00 62.29 254 PHE D N 1
ATOM 12380 C CA . PHE D 1 167 ? 118.040 54.792 156.809 1.00 62.64 254 PHE D CA 1
ATOM 12381 C C . PHE D 1 167 ? 116.598 54.990 156.378 1.00 63.87 254 PHE D C 1
ATOM 12382 O O . PHE D 1 167 ? 115.902 54.015 156.084 1.00 62.86 254 PHE D O 1
ATOM 12390 N N . THR D 1 168 ? 116.185 56.265 156.239 1.00 58.63 255 THR D N 1
ATOM 12391 C CA . THR D 1 168 ? 114.894 56.609 155.664 1.00 58.08 255 THR D CA 1
ATOM 12392 C C . THR D 1 168 ? 115.090 56.565 154.136 1.00 63.23 255 THR D C 1
ATOM 12393 O O . THR D 1 168 ? 116.234 56.510 153.672 1.00 63.66 255 THR D O 1
ATOM 12397 N N . VAL D 1 169 ? 113.998 56.576 153.355 1.00 59.13 256 VAL D N 1
ATOM 12398 C CA . VAL D 1 169 ? 114.085 56.552 151.893 1.00 58.24 256 VAL D CA 1
ATOM 12399 C C . VAL D 1 169 ? 114.791 57.842 151.425 1.00 62.67 256 VAL D C 1
ATOM 12400 O O . VAL D 1 169 ? 115.767 57.751 150.692 1.00 61.98 256 VAL D O 1
ATOM 12404 N N . SER D 1 170 ? 114.357 59.015 151.923 1.00 60.22 257 SER D N 1
ATOM 12405 C CA . SER D 1 170 ? 114.944 60.317 151.601 1.00 60.70 257 SER D CA 1
ATOM 12406 C C . SER D 1 170 ? 116.458 60.381 151.922 1.00 64.87 257 SER D C 1
ATOM 12407 O O . SER D 1 170 ? 117.212 60.932 151.119 1.00 64.31 257 SER D O 1
ATOM 12410 N N . GLU D 1 171 ? 116.894 59.797 153.066 1.00 61.45 258 GLU D N 1
ATOM 12411 C CA . GLU D 1 171 ? 118.296 59.752 153.519 1.00 60.94 258 GLU D CA 1
ATOM 12412 C C . GLU D 1 171 ? 119.179 58.939 152.567 1.00 64.17 258 GLU D C 1
ATOM 12413 O O . GLU D 1 171 ? 120.224 59.432 152.139 1.00 64.66 258 GLU D O 1
ATOM 12419 N N . TRP D 1 172 ? 118.765 57.692 152.261 1.00 58.77 259 TRP D N 1
ATOM 12420 C CA . TRP D 1 172 ? 119.477 56.759 151.393 1.00 57.97 259 TRP D CA 1
ATOM 12421 C C . TRP D 1 172 ? 119.556 57.266 149.953 1.00 64.69 259 TRP D C 1
ATOM 12422 O O . TRP D 1 172 ? 120.589 57.072 149.317 1.00 66.74 259 TRP D O 1
ATOM 12433 N N . MET D 1 173 ? 118.476 57.884 149.432 1.00 60.29 260 MET D N 1
ATOM 12434 C CA . MET D 1 173 ? 118.436 58.418 148.069 1.00 60.00 260 MET D CA 1
ATOM 12435 C C . MET D 1 173 ? 119.469 59.540 147.903 1.00 65.37 260 MET D C 1
ATOM 12436 O O . MET D 1 173 ? 120.139 59.595 146.869 1.00 65.11 260 MET D O 1
ATOM 12441 N N . LYS D 1 174 ? 119.622 60.402 148.933 1.00 62.47 261 LYS D N 1
ATOM 12442 C CA . LYS D 1 174 ? 120.585 61.507 148.953 1.00 62.25 261 LYS D CA 1
ATOM 12443 C C . LYS D 1 174 ? 122.026 60.980 148.964 1.00 66.06 261 LYS D C 1
ATOM 12444 O O . LYS D 1 174 ? 122.868 61.492 148.223 1.00 66.12 261 LYS D O 1
ATOM 12450 N N . LYS D 1 175 ? 122.289 59.941 149.786 1.00 61.05 262 LYS D N 1
ATOM 12451 C CA . LYS D 1 175 ? 123.591 59.290 149.938 1.00 60.09 262 LYS D CA 1
ATOM 12452 C C . LYS D 1 175 ? 124.035 58.616 148.615 1.00 63.76 262 LYS D C 1
ATOM 12453 O O . LYS D 1 175 ? 125.198 58.759 148.214 1.00 64.40 262 LYS D O 1
ATOM 12459 N N . GLN D 1 176 ? 123.113 57.895 147.945 1.00 58.07 263 GLN D N 1
ATOM 12460 C CA . GLN D 1 176 ? 123.405 57.188 146.701 1.00 56.77 263 GLN D CA 1
ATOM 12461 C C . GLN D 1 176 ? 123.423 58.131 145.483 1.00 60.42 263 GLN D C 1
ATOM 12462 O O . GLN D 1 176 ? 123.706 57.689 144.377 1.00 59.80 263 GLN D O 1
ATOM 12468 N N . GLY D 1 177 ? 123.160 59.414 145.700 1.00 58.06 264 GLY D N 1
ATOM 12469 C CA . GLY D 1 177 ? 123.202 60.428 144.653 1.00 58.66 264 GLY D CA 1
ATOM 12470 C C . GLY D 1 177 ? 121.996 60.490 143.744 1.00 65.24 264 GLY D C 1
ATOM 12471 O O . GLY D 1 177 ? 122.053 61.164 142.706 1.00 66.25 264 GLY D O 1
ATOM 12472 N N . VAL D 1 178 ? 120.891 59.796 144.124 1.00 61.11 265 VAL D N 1
ATOM 12473 C CA . VAL D 1 178 ? 119.628 59.813 143.382 1.00 60.06 265 VAL D CA 1
ATOM 12474 C C . VAL D 1 178 ? 119.072 61.243 143.525 1.00 64.47 265 VAL D C 1
ATOM 12475 O O . VAL D 1 178 ? 119.027 61.750 144.651 1.00 63.69 265 VAL D O 1
ATOM 12479 N N . PRO D 1 179 ? 118.763 61.950 142.407 1.00 62.13 266 PRO D N 1
ATOM 12480 C CA . PRO D 1 179 ? 118.307 63.346 142.521 1.00 62.56 266 PRO D CA 1
ATOM 12481 C C . PRO D 1 179 ? 117.106 63.499 143.436 1.00 70.21 266 PRO D C 1
ATOM 12482 O O . PRO D 1 179 ? 116.249 62.615 143.494 1.00 70.08 266 PRO D O 1
ATOM 12486 N N . ASP D 1 180 ? 117.061 64.619 144.166 1.00 69.53 267 ASP D N 1
ATOM 12487 C CA . ASP D 1 180 ? 115.990 64.931 145.106 1.00 70.62 267 ASP D CA 1
ATOM 12488 C C . ASP D 1 180 ? 114.635 64.989 144.401 1.00 76.04 267 ASP D C 1
ATOM 12489 O O . ASP D 1 180 ? 113.634 64.631 145.019 1.00 75.99 267 ASP D O 1
ATOM 12494 N N . ARG D 1 181 ? 114.610 65.367 143.101 1.00 73.62 268 ARG D N 1
ATOM 12495 C CA . ARG D 1 181 ? 113.376 65.417 142.317 1.00 74.05 268 ARG D CA 1
ATOM 12496 C C . ARG D 1 181 ? 112.846 64.007 142.045 1.00 78.24 268 ARG D C 1
ATOM 12497 O O . ARG D 1 181 ? 111.637 63.841 142.004 1.00 78.79 268 ARG D O 1
ATOM 12505 N N . VAL D 1 182 ? 113.731 63.000 141.881 1.00 73.79 269 VAL D N 1
ATOM 12506 C CA . VAL D 1 182 ? 113.343 61.599 141.644 1.00 73.06 269 VAL D CA 1
ATOM 12507 C C . VAL D 1 182 ? 112.660 61.039 142.902 1.00 76.32 269 VAL D C 1
ATOM 12508 O O . VAL D 1 182 ? 111.645 60.349 142.797 1.00 76.63 269 VAL D O 1
ATOM 12512 N N . ASN D 1 183 ? 113.211 61.358 144.087 1.00 72.27 270 ASN D N 1
ATOM 12513 C CA . ASN D 1 183 ? 112.679 60.930 145.377 1.00 72.25 270 ASN D CA 1
ATOM 12514 C C . ASN D 1 183 ? 111.288 61.530 145.604 1.00 77.94 270 ASN D C 1
ATOM 12515 O O . ASN D 1 183 ? 110.420 60.856 146.150 1.00 77.36 270 ASN D O 1
ATOM 12520 N N . ASP D 1 184 ? 111.078 62.781 145.151 1.00 75.99 271 ASP D N 1
ATOM 12521 C CA . ASP D 1 184 ? 109.824 63.520 145.296 1.00 76.45 271 ASP D CA 1
ATOM 12522 C C . ASP D 1 184 ? 108.792 63.174 144.200 1.00 81.54 271 ASP D C 1
ATOM 12523 O O . ASP D 1 184 ? 107.595 63.155 144.476 1.00 82.27 271 ASP D O 1
ATOM 12528 N N . GLU D 1 185 ? 109.246 62.895 142.982 1.00 77.66 272 GLU D N 1
ATOM 12529 C CA . GLU D 1 185 ? 108.372 62.553 141.867 1.00 77.38 272 GLU D CA 1
ATOM 12530 C C . GLU D 1 185 ? 107.930 61.092 141.961 1.00 78.31 272 GLU D C 1
ATOM 12531 O O . GLU D 1 185 ? 106.739 60.827 142.099 1.00 78.74 272 GLU D O 1
ATOM 12537 N N . VAL D 1 186 ? 108.890 60.160 141.915 1.00 71.45 273 VAL D N 1
ATOM 12538 C CA . VAL D 1 186 ? 108.637 58.722 141.886 1.00 69.94 273 VAL D CA 1
ATOM 12539 C C . VAL D 1 186 ? 108.442 58.095 143.283 1.00 69.84 273 VAL D C 1
ATOM 12540 O O . VAL D 1 186 ? 107.473 57.361 143.475 1.00 69.00 273 VAL D O 1
ATOM 12544 N N . PHE D 1 187 ? 109.363 58.329 144.225 1.00 64.27 274 PHE D N 1
ATOM 12545 C CA . PHE D 1 187 ? 109.334 57.611 145.494 1.00 63.05 274 PHE D CA 1
ATOM 12546 C C . PHE D 1 187 ? 108.322 58.135 146.531 1.00 65.57 274 PHE D C 1
ATOM 12547 O O . PHE D 1 187 ? 108.012 57.362 147.435 1.00 65.70 274 PHE D O 1
ATOM 12555 N N . ILE D 1 188 ? 107.742 59.350 146.393 1.00 60.60 275 ILE D N 1
ATOM 12556 C CA . ILE D 1 188 ? 106.678 59.756 147.328 1.00 59.79 275 ILE D CA 1
ATOM 12557 C C . ILE D 1 188 ? 105.484 58.809 147.093 1.00 63.06 275 ILE D C 1
ATOM 12558 O O . ILE D 1 188 ? 104.949 58.256 148.049 1.00 63.33 275 ILE D O 1
ATOM 12563 N N . ALA D 1 189 ? 105.143 58.568 145.812 1.00 58.23 276 ALA D N 1
ATOM 12564 C CA . ALA D 1 189 ? 104.077 57.690 145.350 1.00 57.33 276 ALA D CA 1
ATOM 12565 C C . ALA D 1 189 ? 104.270 56.251 145.825 1.00 62.21 276 ALA D C 1
ATOM 12566 O O . ALA D 1 189 ? 103.312 55.638 146.294 1.00 62.75 276 ALA D O 1
ATOM 12568 N N . MET D 1 190 ? 105.492 55.713 145.716 1.00 59.51 277 MET D N 1
ATOM 12569 C CA . MET D 1 190 ? 105.801 54.336 146.110 1.00 59.40 277 MET D CA 1
ATOM 12570 C C . MET D 1 190 ? 105.770 54.151 147.641 1.00 61.40 277 MET D C 1
ATOM 12571 O O . MET D 1 190 ? 105.300 53.114 148.114 1.00 61.19 277 MET D O 1
ATOM 12576 N N . SER D 1 191 ? 106.258 55.152 148.404 1.00 55.89 278 SER D N 1
ATOM 12577 C CA . SER D 1 191 ? 106.277 55.127 149.867 1.00 55.03 278 SER D CA 1
ATOM 12578 C C . SER D 1 191 ? 104.863 55.098 150.444 1.00 57.21 278 SER D C 1
ATOM 12579 O O . SER D 1 191 ? 104.586 54.276 151.322 1.00 58.37 278 SER D O 1
ATOM 12582 N N . LYS D 1 192 ? 103.967 55.979 149.941 1.00 50.18 279 LYS D N 1
ATOM 12583 C CA . LYS D 1 192 ? 102.568 56.068 150.375 1.00 48.38 279 LYS D CA 1
ATOM 12584 C C . LYS D 1 192 ? 101.807 54.821 149.970 1.00 52.49 279 LYS D C 1
ATOM 12585 O O . LYS D 1 192 ? 100.878 54.412 150.665 1.00 52.49 279 LYS D O 1
ATOM 12591 N N . ALA D 1 193 ? 102.194 54.210 148.843 1.00 49.43 280 ALA D N 1
ATOM 12592 C CA . ALA D 1 193 ? 101.545 53.006 148.352 1.00 49.11 280 ALA D CA 1
ATOM 12593 C C . ALA D 1 193 ? 101.829 51.841 149.273 1.00 54.28 280 ALA D C 1
ATOM 12594 O O . ALA D 1 193 ? 100.892 51.158 149.651 1.00 55.43 280 ALA D O 1
ATOM 12596 N N . LEU D 1 194 ? 103.088 51.667 149.705 1.00 50.61 281 LEU D N 1
ATOM 12597 C CA . LEU D 1 194 ? 103.515 50.541 150.544 1.00 50.44 281 LEU D CA 1
ATOM 12598 C C . LEU D 1 194 ? 103.195 50.663 152.042 1.00 52.92 281 LEU D C 1
ATOM 12599 O O . LEU D 1 194 ? 102.954 49.628 152.667 1.00 51.81 281 LEU D O 1
ATOM 12604 N N . ASN D 1 195 ? 103.269 51.869 152.643 1.00 49.21 282 ASN D N 1
ATOM 12605 C CA . ASN D 1 195 ? 103.065 51.969 154.095 1.00 49.34 282 ASN D CA 1
ATOM 12606 C C . ASN D 1 195 ? 102.310 53.235 154.535 1.00 52.49 282 ASN D C 1
ATOM 12607 O O . ASN D 1 195 ? 102.262 53.529 155.737 1.00 53.80 282 ASN D O 1
ATOM 12612 N N . PHE D 1 196 ? 101.696 53.956 153.578 1.00 45.89 283 PHE D N 1
ATOM 12613 C CA . PHE D 1 196 ? 100.853 55.148 153.798 1.00 44.65 283 PHE D CA 1
ATOM 12614 C C . PHE D 1 196 ? 101.604 56.326 154.468 1.00 51.16 283 PHE D C 1
ATOM 12615 O O . PHE D 1 196 ? 100.973 57.209 155.049 1.00 50.96 283 PHE D O 1
ATOM 12623 N N . ILE D 1 197 ? 102.939 56.366 154.333 1.00 49.89 284 ILE D N 1
ATOM 12624 C CA . ILE D 1 197 ? 103.792 57.433 154.879 1.00 50.09 284 ILE D CA 1
ATOM 12625 C C . ILE D 1 197 ? 104.769 57.920 153.799 1.00 54.32 284 ILE D C 1
ATOM 12626 O O . ILE D 1 197 ? 105.032 57.201 152.843 1.00 52.79 284 ILE D O 1
ATOM 12631 N N . ASN D 1 198 ? 105.279 59.148 153.949 1.00 53.36 285 ASN D N 1
ATOM 12632 C CA . ASN D 1 198 ? 106.198 59.777 153.002 1.00 54.39 285 ASN D CA 1
ATOM 12633 C C . ASN D 1 198 ? 107.630 59.186 153.090 1.00 60.30 285 ASN D C 1
ATOM 12634 O O . ASN D 1 198 ? 107.965 58.581 154.115 1.00 60.01 285 ASN D O 1
ATOM 12639 N N . PRO D 1 199 ? 108.488 59.370 152.040 1.00 57.98 286 PRO D N 1
ATOM 12640 C CA . PRO D 1 199 ? 109.846 58.791 152.078 1.00 57.97 286 PRO D CA 1
ATOM 12641 C C . PRO D 1 199 ? 110.775 59.327 153.181 1.00 62.10 286 PRO D C 1
ATOM 12642 O O . PRO D 1 199 ? 111.746 58.649 153.509 1.00 61.93 286 PRO D O 1
ATOM 12646 N N . ASP D 1 200 ? 110.481 60.499 153.776 1.00 59.09 287 ASP D N 1
ATOM 12647 C CA . ASP D 1 200 ? 111.300 61.066 154.858 1.00 59.13 287 ASP D CA 1
ATOM 12648 C C . ASP D 1 200 ? 111.124 60.298 156.191 1.00 62.55 287 ASP D C 1
ATOM 12649 O O . ASP D 1 200 ? 111.923 60.494 157.109 1.00 63.17 287 ASP D O 1
ATOM 12654 N N . GLU D 1 201 ? 110.110 59.405 156.278 1.00 57.73 288 GLU D N 1
ATOM 12655 C CA . GLU D 1 201 ? 109.798 58.598 157.462 1.00 56.62 288 GLU D CA 1
ATOM 12656 C C . GLU D 1 201 ? 109.980 57.095 157.238 1.00 59.13 288 GLU D C 1
ATOM 12657 O O . GLU D 1 201 ? 110.299 56.378 158.187 1.00 58.71 288 GLU D O 1
ATOM 12663 N N . LEU D 1 202 ? 109.702 56.607 156.014 1.00 55.07 289 LEU D N 1
ATOM 12664 C CA . LEU D 1 202 ? 109.742 55.180 155.671 1.00 54.25 289 LEU D CA 1
ATOM 12665 C C . LEU D 1 202 ? 111.173 54.632 155.609 1.00 58.52 289 LEU D C 1
ATOM 12666 O O . LEU D 1 202 ? 112.069 55.313 155.128 1.00 58.30 289 LEU D O 1
ATOM 12671 N N . SER D 1 203 ? 111.360 53.385 156.072 1.00 54.90 290 SER D N 1
ATOM 12672 C CA . SER D 1 203 ? 112.626 52.658 156.040 1.00 54.90 290 SER D CA 1
ATOM 12673 C C . SER D 1 203 ? 112.984 52.303 154.598 1.00 60.45 290 SER D C 1
ATOM 12674 O O . SER D 1 203 ? 112.095 51.913 153.834 1.00 60.41 290 SER D O 1
ATOM 12677 N N . MET D 1 204 ? 114.283 52.412 154.226 1.00 56.69 291 MET D N 1
ATOM 12678 C CA . MET D 1 204 ? 114.729 52.079 152.871 1.00 55.84 291 MET D CA 1
ATOM 12679 C C . MET D 1 204 ? 114.567 50.577 152.595 1.00 60.30 291 MET D C 1
ATOM 12680 O O . MET D 1 204 ? 114.352 50.211 151.441 1.00 61.26 291 MET D O 1
ATOM 12685 N N . GLN D 1 205 ? 114.625 49.719 153.635 1.00 55.92 292 GLN D N 1
ATOM 12686 C CA . GLN D 1 205 ? 114.461 48.274 153.463 1.00 56.04 292 GLN D CA 1
ATOM 12687 C C . GLN D 1 205 ? 113.110 47.945 152.822 1.00 62.83 292 GLN D C 1
ATOM 12688 O O . GLN D 1 205 ? 113.017 47.000 152.036 1.00 62.35 292 GLN D O 1
ATOM 12694 N N . CYS D 1 206 ? 112.075 48.748 153.141 1.00 61.45 293 CYS D N 1
ATOM 12695 C CA . CYS D 1 206 ? 110.726 48.590 152.611 1.00 61.57 293 CYS D CA 1
ATOM 12696 C C . CYS D 1 206 ? 110.719 48.776 151.077 1.00 62.94 293 CYS D C 1
ATOM 12697 O O . CYS D 1 206 ? 110.216 47.906 150.369 1.00 61.45 293 CYS D O 1
ATOM 12700 N N . ILE D 1 207 ? 111.330 49.872 150.577 1.00 58.75 294 ILE D N 1
ATOM 12701 C CA . ILE D 1 207 ? 111.421 50.199 149.153 1.00 58.14 294 ILE D CA 1
ATOM 12702 C C . ILE D 1 207 ? 112.263 49.154 148.404 1.00 63.90 294 ILE D C 1
ATOM 12703 O O . ILE D 1 207 ? 111.896 48.779 147.292 1.00 64.35 294 ILE D O 1
ATOM 12708 N N . LEU D 1 208 ? 113.352 48.660 149.012 1.00 60.44 295 LEU D N 1
ATOM 12709 C CA . LEU D 1 208 ? 114.216 47.668 148.372 1.00 59.65 295 LEU D CA 1
ATOM 12710 C C . LEU D 1 208 ? 113.517 46.323 148.178 1.00 62.83 295 LEU D C 1
ATOM 12711 O O . LEU D 1 208 ? 113.777 45.672 147.170 1.00 63.19 295 LEU D O 1
ATOM 12716 N N . ILE D 1 209 ? 112.632 45.911 149.110 1.00 58.34 296 ILE D N 1
ATOM 12717 C CA . ILE D 1 209 ? 111.875 44.651 149.002 1.00 57.54 296 ILE D CA 1
ATOM 12718 C C . ILE D 1 209 ? 110.827 44.816 147.888 1.00 61.91 296 ILE D C 1
ATOM 12719 O O . ILE D 1 209 ? 110.590 43.873 147.126 1.00 61.27 296 ILE D O 1
ATOM 12724 N N . ALA D 1 210 ? 110.267 46.038 147.753 1.00 59.01 297 ALA D N 1
ATOM 12725 C CA . ALA D 1 210 ? 109.303 46.400 146.710 1.00 58.42 297 ALA D CA 1
ATOM 12726 C C . ALA D 1 210 ? 109.969 46.470 145.338 1.00 62.66 297 ALA D C 1
ATOM 12727 O O . ALA D 1 210 ? 109.381 45.998 144.369 1.00 62.57 297 ALA D O 1
ATOM 12729 N N . LEU D 1 211 ? 111.200 47.044 145.251 1.00 59.06 298 LEU D N 1
ATOM 12730 C CA . LEU D 1 211 ? 111.951 47.153 143.995 1.00 58.46 298 LEU D CA 1
ATOM 12731 C C . LEU D 1 211 ? 112.449 45.787 143.546 1.00 64.09 298 LEU D C 1
ATOM 12732 O O . LEU D 1 211 ? 112.711 45.609 142.366 1.00 64.03 298 LEU D O 1
ATOM 12737 N N . ASN D 1 212 ? 112.529 44.809 144.469 1.00 62.29 299 ASN D N 1
ATOM 12738 C CA . ASN D 1 212 ? 112.939 43.436 144.173 1.00 62.98 299 ASN D CA 1
ATOM 12739 C C . ASN D 1 212 ? 111.884 42.716 143.339 1.00 70.26 299 ASN D C 1
ATOM 12740 O O . ASN D 1 212 ? 112.197 41.706 142.719 1.00 70.88 299 ASN D O 1
ATOM 12745 N N . ARG D 1 213 ? 110.640 43.239 143.312 1.00 68.46 300 ARG D N 1
ATOM 12746 C CA . ARG D 1 213 ? 109.537 42.693 142.513 1.00 68.69 300 ARG D CA 1
ATOM 12747 C C . ARG D 1 213 ? 109.831 42.908 141.026 1.00 75.27 300 ARG D C 1
ATOM 12748 O O . ARG D 1 213 ? 109.491 42.069 140.197 1.00 75.44 300 ARG D O 1
ATOM 12756 N N . PHE D 1 214 ? 110.500 44.029 140.715 1.00 73.26 301 PHE D N 1
ATOM 12757 C CA . PHE D 1 214 ? 110.866 44.485 139.379 1.00 73.80 301 PHE D CA 1
ATOM 12758 C C . PHE D 1 214 ? 112.093 43.770 138.780 1.00 81.93 301 PHE D C 1
ATOM 12759 O O . PHE D 1 214 ? 112.207 43.747 137.553 1.00 81.53 301 PHE D O 1
ATOM 12767 N N . LEU D 1 215 ? 112.999 43.192 139.606 1.00 81.75 302 LEU D N 1
ATOM 12768 C CA . LEU D 1 215 ? 114.201 42.558 139.061 1.00 83.15 302 LEU D CA 1
ATOM 12769 C C . LEU D 1 215 ? 114.237 41.026 139.206 1.00 88.90 302 LEU D C 1
ATOM 12770 O O . LEU D 1 215 ? 114.950 40.380 138.435 1.00 88.96 302 LEU D O 1
ATOM 12775 N N . GLN D 1 216 ? 113.508 40.447 140.169 1.00 86.64 303 GLN D N 1
ATOM 12776 C CA . GLN D 1 216 ? 113.538 38.997 140.364 1.00 87.30 303 GLN D CA 1
ATOM 12777 C C . GLN D 1 216 ? 112.735 38.273 139.268 1.00 91.69 303 GLN D C 1
ATOM 12778 O O . GLN D 1 216 ? 113.344 37.803 138.301 1.00 91.49 303 GLN D O 1
ATOM 12784 N N . GLU D 1 217 ? 111.385 38.204 139.401 1.00 88.01 304 GLU D N 1
ATOM 12785 C CA . GLU D 1 217 ? 110.503 37.557 138.420 1.00 87.27 304 GLU D CA 1
ATOM 12786 C C . GLU D 1 217 ? 110.092 38.557 137.343 1.00 88.14 304 GLU D C 1
ATOM 12787 O O . GLU D 1 217 ? 110.047 39.763 137.604 1.00 87.82 304 GLU D O 1
ATOM 12793 N N . LYS D 1 218 ? 109.776 38.053 136.138 1.00 82.14 305 LYS D N 1
ATOM 12794 C CA . LYS D 1 218 ? 109.364 38.860 134.985 1.00 80.81 305 LYS D CA 1
ATOM 12795 C C . LYS D 1 218 ? 108.076 39.640 135.276 1.00 82.37 305 LYS D C 1
ATOM 12796 O O . LYS D 1 218 ? 108.019 40.842 134.996 1.00 82.09 305 LYS D O 1
ATOM 12802 N N . HIS D 1 219 ? 107.058 38.956 135.849 1.00 76.69 306 HIS D N 1
ATOM 12803 C CA . HIS D 1 219 ? 105.757 39.546 136.169 1.00 75.54 306 HIS D CA 1
ATOM 12804 C C . HIS D 1 219 ? 105.596 39.863 137.667 1.00 77.43 306 HIS D C 1
ATOM 12805 O O . HIS D 1 219 ? 104.472 40.033 138.139 1.00 78.11 306 HIS D O 1
ATOM 12812 N N . GLY D 1 220 ? 106.710 39.984 138.383 1.00 71.17 307 GLY D N 1
ATOM 12813 C CA . GLY D 1 220 ? 106.721 40.297 139.807 1.00 69.90 307 GLY D CA 1
ATOM 12814 C C . GLY D 1 220 ? 106.004 41.583 140.168 1.00 71.25 307 GLY D C 1
ATOM 12815 O O . GLY D 1 220 ? 105.290 41.634 141.172 1.00 70.59 307 GLY D O 1
ATOM 12816 N N . SER D 1 221 ? 106.169 42.618 139.324 1.00 66.33 308 SER D N 1
ATOM 12817 C CA . SER D 1 221 ? 105.560 43.936 139.492 1.00 65.58 308 SER D CA 1
ATOM 12818 C C . SER D 1 221 ? 104.173 44.041 138.826 1.00 70.08 308 SER D C 1
ATOM 12819 O O . SER D 1 221 ? 103.557 45.111 138.868 1.00 69.62 308 SER D O 1
ATOM 12822 N N . LYS D 1 222 ? 103.680 42.942 138.212 1.00 66.98 309 LYS D N 1
ATOM 12823 C CA . LYS D 1 222 ? 102.359 42.931 137.583 1.00 66.96 309 LYS D CA 1
ATOM 12824 C C . LYS D 1 222 ? 101.301 42.927 138.698 1.00 70.76 309 LYS D C 1
ATOM 12825 O O . LYS D 1 222 ? 101.481 42.266 139.730 1.00 70.44 309 LYS D O 1
ATOM 12831 N N . MET D 1 223 ? 100.226 43.700 138.499 1.00 66.10 310 MET D N 1
ATOM 12832 C CA . MET D 1 223 ? 99.171 43.900 139.493 1.00 64.99 310 MET D CA 1
ATOM 12833 C C . MET D 1 223 ? 97.860 43.192 139.150 1.00 70.02 310 MET D C 1
ATOM 12834 O O . MET D 1 223 ? 97.536 43.013 137.973 1.00 69.96 310 MET D O 1
ATOM 12839 N N . ALA D 1 224 ? 97.087 42.832 140.200 1.00 66.77 311 ALA D N 1
ATOM 12840 C CA . ALA D 1 224 ? 95.781 42.171 140.105 1.00 66.35 311 ALA D CA 1
ATOM 12841 C C . ALA D 1 224 ? 94.798 42.683 141.159 1.00 68.88 311 ALA D C 1
ATOM 12842 O O . ALA D 1 224 ? 95.182 42.967 142.296 1.00 68.57 311 ALA D O 1
ATOM 12844 N N . PHE D 1 225 ? 93.522 42.750 140.778 1.00 64.09 312 PHE D N 1
ATOM 12845 C CA . PHE D 1 225 ? 92.397 43.112 141.634 1.00 63.00 312 PHE D CA 1
ATOM 12846 C C . PHE D 1 225 ? 91.586 41.862 141.923 1.00 69.87 312 PHE D C 1
ATOM 12847 O O . PHE D 1 225 ? 91.449 41.024 141.031 1.00 69.52 312 PHE D O 1
ATOM 12855 N N . LEU D 1 226 ? 91.032 41.722 143.146 1.00 68.46 313 LEU D N 1
ATOM 12856 C CA . LEU D 1 226 ? 90.153 40.584 143.446 1.00 68.42 313 LEU D CA 1
ATOM 12857 C C . LEU D 1 226 ? 88.825 40.852 142.727 1.00 73.85 313 LEU D C 1
ATOM 12858 O O . LEU D 1 226 ? 88.413 42.012 142.644 1.00 73.01 313 LEU D O 1
ATOM 12863 N N . ASP D 1 227 ? 88.200 39.808 142.151 1.00 72.93 314 ASP D N 1
ATOM 12864 C CA . ASP D 1 227 ? 86.970 39.922 141.345 1.00 73.99 314 ASP D CA 1
ATOM 12865 C C . ASP D 1 227 ? 85.700 40.349 142.138 1.00 78.26 314 ASP D C 1
ATOM 12866 O O . ASP D 1 227 ? 84.653 40.549 141.524 1.00 78.65 314 ASP D O 1
ATOM 12871 N N . GLY D 1 228 ? 85.814 40.483 143.458 1.00 73.46 315 GLY D N 1
ATOM 12872 C CA . GLY D 1 228 ? 84.729 40.898 144.337 1.00 72.69 315 GLY D CA 1
ATOM 12873 C C . GLY D 1 228 ? 85.191 41.200 145.746 1.00 75.87 315 GLY D C 1
ATOM 12874 O O . GLY D 1 228 ? 86.398 41.325 145.986 1.00 76.07 315 GLY D O 1
ATOM 12875 N N . ASN D 1 229 ? 84.230 41.312 146.694 1.00 70.41 316 ASN D N 1
ATOM 12876 C CA . ASN D 1 229 ? 84.516 41.606 148.100 1.00 68.80 316 ASN D CA 1
ATOM 12877 C C . ASN D 1 229 ? 85.387 40.504 148.718 1.00 70.49 316 ASN D C 1
ATOM 12878 O O . ASN D 1 229 ? 85.117 39.322 148.502 1.00 69.97 316 ASN D O 1
ATOM 12883 N N . PRO D 1 230 ? 86.444 40.874 149.475 1.00 66.02 317 PRO D N 1
ATOM 12884 C CA . PRO D 1 230 ? 87.334 39.849 150.049 1.00 65.61 317 PRO D CA 1
ATOM 12885 C C . PRO D 1 230 ? 86.677 38.861 151.038 1.00 70.35 317 PRO D C 1
ATOM 12886 O O . PRO D 1 230 ? 87.061 37.692 150.944 1.00 69.42 317 PRO D O 1
ATOM 12890 N N . PRO D 1 231 ? 85.715 39.212 151.952 1.00 68.15 318 PRO D N 1
ATOM 12891 C CA . PRO D 1 231 ? 85.157 38.177 152.849 1.00 68.27 318 PRO D CA 1
ATOM 12892 C C . PRO D 1 231 ? 84.485 37.008 152.113 1.00 72.73 318 PRO D C 1
ATOM 12893 O O . PRO D 1 231 ? 84.688 35.860 152.504 1.00 72.18 318 PRO D O 1
ATOM 12897 N N . GLU D 1 232 ? 83.721 37.291 151.040 1.00 70.00 319 GLU D N 1
ATOM 12898 C CA . GLU D 1 232 ? 83.026 36.262 150.262 1.00 70.63 319 GLU D CA 1
ATOM 12899 C C . GLU D 1 232 ? 83.942 35.543 149.262 1.00 74.84 319 GLU D C 1
ATOM 12900 O O . GLU D 1 232 ? 83.922 34.307 149.199 1.00 74.41 319 GLU D O 1
ATOM 12906 N N . ARG D 1 233 ? 84.711 36.316 148.460 1.00 70.93 320 ARG D N 1
ATOM 12907 C CA . ARG D 1 233 ? 85.559 35.796 147.380 1.00 70.33 320 ARG D CA 1
ATOM 12908 C C . ARG D 1 233 ? 86.885 35.166 147.834 1.00 73.49 320 ARG D C 1
ATOM 12909 O O . ARG D 1 233 ? 87.409 34.324 147.098 1.00 73.37 320 ARG D O 1
ATOM 12917 N N . LEU D 1 234 ? 87.431 35.548 149.005 1.00 69.47 321 LEU D N 1
ATOM 12918 C CA . LEU D 1 234 ? 88.716 35.003 149.453 1.00 69.07 321 LEU D CA 1
ATOM 12919 C C . LEU D 1 234 ? 88.632 34.334 150.834 1.00 74.00 321 LEU D C 1
ATOM 12920 O O . LEU D 1 234 ? 89.151 33.230 150.989 1.00 73.20 321 LEU D O 1
ATOM 12925 N N . CYS D 1 235 ? 88.011 34.996 151.825 1.00 72.46 322 CYS D N 1
ATOM 12926 C CA . CYS D 1 235 ? 87.931 34.480 153.194 1.00 73.00 322 CYS D CA 1
ATOM 12927 C C . CYS D 1 235 ? 87.022 33.258 153.312 1.00 78.86 322 CYS D C 1
ATOM 12928 O O . CYS D 1 235 ? 87.392 32.320 154.019 1.00 78.05 322 CYS D O 1
ATOM 12931 N N . MET D 1 236 ? 85.851 33.261 152.639 1.00 77.53 323 MET D N 1
ATOM 12932 C CA . MET D 1 236 ? 84.923 32.132 152.691 1.00 78.73 323 MET D CA 1
ATOM 12933 C C . MET D 1 236 ? 85.579 30.852 152.132 1.00 83.13 323 MET D C 1
ATOM 12934 O O . MET D 1 236 ? 85.613 29.887 152.899 1.00 83.39 323 MET D O 1
ATOM 12939 N N . PRO D 1 237 ? 86.229 30.830 150.923 1.00 78.92 324 PRO D N 1
ATOM 12940 C CA . PRO D 1 237 ? 86.924 29.601 150.483 1.00 78.14 324 PRO D CA 1
ATOM 12941 C C . PRO D 1 237 ? 87.881 28.993 151.524 1.00 81.32 324 PRO D C 1
ATOM 12942 O O . PRO D 1 237 ? 87.947 27.764 151.614 1.00 81.07 324 PRO D O 1
ATOM 12946 N N . ILE D 1 238 ? 88.595 29.835 152.319 1.00 77.62 325 ILE D N 1
ATOM 12947 C CA . ILE D 1 238 ? 89.521 29.376 153.371 1.00 77.42 325 ILE D CA 1
ATOM 12948 C C . ILE D 1 238 ? 88.708 28.769 154.529 1.00 83.48 325 ILE D C 1
ATOM 12949 O O . ILE D 1 238 ? 89.067 27.695 155.015 1.00 83.29 325 ILE D O 1
ATOM 12954 N N . VAL D 1 239 ? 87.615 29.447 154.955 1.00 81.59 326 VAL D N 1
ATOM 12955 C CA . VAL D 1 239 ? 86.728 29.004 156.043 1.00 82.27 326 VAL D CA 1
ATOM 12956 C C . VAL D 1 239 ? 86.095 27.641 155.676 1.00 88.00 326 VAL D C 1
ATOM 12957 O O . VAL D 1 239 ? 86.122 26.720 156.498 1.00 87.02 326 VAL D O 1
ATOM 12961 N N . ASP D 1 240 ? 85.583 27.509 154.433 1.00 86.54 327 ASP D N 1
ATOM 12962 C CA . ASP D 1 240 ? 84.977 26.277 153.914 1.00 87.32 327 ASP D CA 1
ATOM 12963 C C . ASP D 1 240 ? 85.976 25.116 153.940 1.00 93.33 327 ASP D C 1
ATOM 12964 O O . ASP D 1 240 ? 85.603 24.006 154.318 1.00 93.43 327 ASP D O 1
ATOM 12969 N N . HIS D 1 241 ? 87.245 25.388 153.571 1.00 90.80 328 HIS D N 1
ATOM 12970 C CA . HIS D 1 241 ? 88.341 24.422 153.557 1.00 91.11 328 HIS D CA 1
ATOM 12971 C C . HIS D 1 241 ? 88.692 23.962 154.983 1.00 94.77 328 HIS D C 1
ATOM 12972 O O . HIS D 1 241 ? 88.853 22.762 155.201 1.00 94.87 328 HIS D O 1
ATOM 12979 N N . VAL D 1 242 ? 88.819 24.913 155.937 1.00 90.93 329 VAL D N 1
ATOM 12980 C CA . VAL D 1 242 ? 89.154 24.654 157.347 1.00 90.68 329 VAL D CA 1
ATOM 12981 C C . VAL D 1 242 ? 88.045 23.800 157.994 1.00 95.70 329 VAL D C 1
ATOM 12982 O O . VAL D 1 242 ? 88.350 22.806 158.656 1.00 95.31 329 VAL D O 1
ATOM 12986 N N . ARG D 1 243 ? 86.773 24.171 157.766 1.00 92.91 330 ARG D N 1
ATOM 12987 C CA . ARG D 1 243 ? 85.603 23.482 158.309 1.00 92.86 330 ARG D CA 1
ATOM 12988 C C . ARG D 1 243 ? 85.445 22.065 157.744 1.00 97.37 330 ARG D C 1
ATOM 12989 O O . ARG D 1 243 ? 85.069 21.160 158.495 1.00 96.94 330 ARG D O 1
ATOM 12997 N N . SER D 1 244 ? 85.764 21.864 156.447 1.00 94.34 331 SER D N 1
ATOM 12998 C CA . SER D 1 244 ? 85.673 20.555 155.786 1.00 94.41 331 SER D CA 1
ATOM 12999 C C . SER D 1 244 ? 86.704 19.549 156.336 1.00 98.17 331 SER D C 1
ATOM 13000 O O . SER D 1 244 ? 86.509 18.342 156.184 1.00 97.72 331 SER D O 1
ATOM 13003 N N . LEU D 1 245 ? 87.786 20.045 156.970 1.00 94.54 332 LEU D N 1
ATOM 13004 C CA . LEU D 1 245 ? 88.851 19.212 157.528 1.00 94.43 332 LEU D CA 1
ATOM 13005 C C . LEU D 1 245 ? 88.764 19.086 159.068 1.00 98.21 332 LEU D C 1
ATOM 13006 O O . LEU D 1 245 ? 89.690 18.557 159.694 1.00 97.91 332 LEU D O 1
ATOM 13011 N N . GLY D 1 246 ? 87.648 19.535 159.649 1.00 94.57 333 GLY D N 1
ATOM 13012 C CA . GLY D 1 246 ? 87.396 19.432 161.085 1.00 94.42 333 GLY D CA 1
ATOM 13013 C C . GLY D 1 246 ? 87.711 20.638 161.951 1.00 98.50 333 GLY D C 1
ATOM 13014 O O . GLY D 1 246 ? 87.566 20.571 163.177 1.00 98.27 333 GLY D O 1
ATOM 13015 N N . GLY D 1 247 ? 88.133 21.732 161.323 1.00 94.89 334 GLY D N 1
ATOM 13016 C CA . GLY D 1 247 ? 88.449 22.974 162.019 1.00 94.39 334 GLY D CA 1
ATOM 13017 C C . GLY D 1 247 ? 87.217 23.806 162.309 1.00 97.07 334 GLY D C 1
ATOM 13018 O O . GLY D 1 247 ? 86.195 23.674 161.623 1.00 96.81 334 GLY D O 1
ATOM 13019 N N . GLU D 1 248 ? 87.309 24.673 163.329 1.00 92.22 335 GLU D N 1
ATOM 13020 C CA . GLU D 1 248 ? 86.214 25.548 163.750 1.00 91.42 335 GLU D CA 1
ATOM 13021 C C . GLU D 1 248 ? 86.538 27.017 163.480 1.00 92.59 335 GLU D C 1
ATOM 13022 O O . GLU D 1 248 ? 87.653 27.466 163.753 1.00 92.04 335 GLU D O 1
ATOM 13028 N N . VAL D 1 249 ? 85.558 27.759 162.933 1.00 87.09 336 VAL D N 1
ATOM 13029 C CA . VAL D 1 249 ? 85.662 29.198 162.653 1.00 85.78 336 VAL D CA 1
ATOM 13030 C C . VAL D 1 249 ? 84.458 29.870 163.327 1.00 85.63 336 VAL D C 1
ATOM 13031 O O . VAL D 1 249 ? 83.313 29.584 162.966 1.00 84.47 336 VAL D O 1
ATOM 13035 N N . ARG D 1 250 ? 84.718 30.733 164.322 1.00 79.89 337 ARG D N 1
ATOM 13036 C CA . ARG D 1 250 ? 83.660 31.406 165.082 1.00 78.49 337 ARG D CA 1
ATOM 13037 C C . ARG D 1 250 ? 83.805 32.933 165.086 1.00 78.95 337 ARG D C 1
ATOM 13038 O O . ARG D 1 250 ? 84.838 33.454 165.516 1.00 78.06 337 ARG D O 1
ATOM 13046 N N . LEU D 1 251 ? 82.750 33.643 164.629 1.00 73.09 338 LEU D N 1
ATOM 13047 C CA . LEU D 1 251 ? 82.701 35.111 164.632 1.00 71.50 338 LEU D CA 1
ATOM 13048 C C . LEU D 1 251 ? 82.218 35.598 166.001 1.00 73.99 338 LEU D C 1
ATOM 13049 O O . LEU D 1 251 ? 81.776 34.779 166.818 1.00 74.23 338 LEU D O 1
ATOM 13054 N N . ASN D 1 252 ? 82.321 36.922 166.262 1.00 68.30 339 ASN D N 1
ATOM 13055 C CA . ASN D 1 252 ? 81.904 37.599 167.506 1.00 66.89 339 ASN D CA 1
ATOM 13056 C C . ASN D 1 252 ? 82.481 36.903 168.764 1.00 70.15 339 ASN D C 1
ATOM 13057 O O . ASN D 1 252 ? 81.798 36.767 169.785 1.00 70.06 339 ASN D O 1
ATOM 13062 N N . SER D 1 253 ? 83.754 36.477 168.665 1.00 65.73 340 SER D N 1
ATOM 13063 C CA . SER D 1 253 ? 84.509 35.797 169.713 1.00 65.48 340 SER D CA 1
ATOM 13064 C C . SER D 1 253 ? 85.798 36.584 170.017 1.00 67.34 340 SER D C 1
ATOM 13065 O O . SER D 1 253 ? 86.894 36.171 169.635 1.00 67.95 340 SER D O 1
ATOM 13068 N N . ARG D 1 254 ? 85.653 37.738 170.685 1.00 61.37 341 ARG D N 1
ATOM 13069 C CA . ARG D 1 254 ? 86.776 38.596 171.049 1.00 60.15 341 ARG D CA 1
ATOM 13070 C C . ARG D 1 254 ? 87.444 38.061 172.307 1.00 65.69 341 ARG D C 1
ATOM 13071 O O . ARG D 1 254 ? 86.761 37.775 173.286 1.00 65.56 341 ARG D O 1
ATOM 13079 N N . ILE D 1 255 ? 88.778 37.947 172.288 1.00 62.82 342 ILE D N 1
ATOM 13080 C CA . ILE D 1 255 ? 89.556 37.498 173.437 1.00 62.40 342 ILE D CA 1
ATOM 13081 C C . ILE D 1 255 ? 89.729 38.720 174.334 1.00 68.31 342 ILE D C 1
ATOM 13082 O O . ILE D 1 255 ? 90.233 39.752 173.889 1.00 68.30 342 ILE D O 1
ATOM 13087 N N . GLN D 1 256 ? 89.241 38.605 175.578 1.00 66.43 343 GLN D N 1
ATOM 13088 C CA . GLN D 1 256 ? 89.256 39.630 176.618 1.00 66.59 343 GLN D CA 1
ATOM 13089 C C . GLN D 1 256 ? 90.543 39.546 177.452 1.00 72.96 343 GLN D C 1
ATOM 13090 O O . GLN D 1 256 ? 91.052 40.581 177.893 1.00 71.92 343 GLN D O 1
ATOM 13096 N N . LYS D 1 257 ? 91.044 38.318 177.698 1.00 72.19 344 LYS D N 1
ATOM 13097 C CA . LYS D 1 257 ? 92.236 38.100 178.524 1.00 72.81 344 LYS D CA 1
ATOM 13098 C C . LYS D 1 257 ? 92.959 36.804 178.182 1.00 78.45 344 LYS D C 1
ATOM 13099 O O . LYS D 1 257 ? 92.319 35.800 177.842 1.00 77.75 344 LYS D O 1
ATOM 13105 N N . ILE D 1 258 ? 94.300 36.836 178.306 1.00 76.46 345 ILE D N 1
ATOM 13106 C CA . ILE D 1 258 ? 95.165 35.669 178.174 1.00 77.31 345 ILE D CA 1
ATOM 13107 C C . ILE D 1 258 ? 95.419 35.220 179.620 1.00 84.53 345 ILE D C 1
ATOM 13108 O O . ILE D 1 258 ? 96.230 35.843 180.320 1.00 84.41 345 ILE D O 1
ATOM 13113 N N . GLU D 1 259 ? 94.654 34.212 180.097 1.00 83.07 346 GLU D N 1
ATOM 13114 C CA . GLU D 1 259 ? 94.796 33.700 181.465 1.00 83.82 346 GLU D CA 1
ATOM 13115 C C . GLU D 1 259 ? 95.980 32.751 181.522 1.00 89.93 346 GLU D C 1
ATOM 13116 O O . GLU D 1 259 ? 96.145 31.923 180.623 1.00 89.46 346 GLU D O 1
ATOM 13122 N N . LEU D 1 260 ? 96.810 32.881 182.564 1.00 88.22 347 LEU D N 1
ATOM 13123 C CA . LEU D 1 260 ? 98.025 32.080 182.683 1.00 88.77 347 LEU D CA 1
ATOM 13124 C C . LEU D 1 260 ? 98.038 31.070 183.823 1.00 94.73 347 LEU D C 1
ATOM 13125 O O . LEU D 1 260 ? 97.438 31.296 184.877 1.00 94.94 347 LEU D O 1
ATOM 13130 N N . ASN D 1 261 ? 98.803 29.978 183.614 1.00 91.67 348 ASN D N 1
ATOM 13131 C CA . ASN D 1 261 ? 99.089 28.949 184.610 1.00 91.55 348 ASN D CA 1
ATOM 13132 C C . ASN D 1 261 ? 100.157 29.514 185.573 1.00 96.75 348 ASN D C 1
ATOM 13133 O O . ASN D 1 261 ? 100.825 30.488 185.200 1.00 96.01 348 ASN D O 1
ATOM 13138 N N . PRO D 1 262 ? 100.377 28.933 186.782 1.00 94.45 349 PRO D N 1
ATOM 13139 C CA . PRO D 1 262 ? 101.384 29.507 187.700 1.00 94.56 349 PRO D CA 1
ATOM 13140 C C . PRO D 1 262 ? 102.814 29.598 187.138 1.00 99.54 349 PRO D C 1
ATOM 13141 O O . PRO D 1 262 ? 103.559 30.486 187.560 1.00 98.65 349 PRO D O 1
ATOM 13145 N N . ASP D 1 263 ? 103.192 28.712 186.184 1.00 97.40 350 ASP D N 1
ATOM 13146 C CA . ASP D 1 263 ? 104.536 28.694 185.582 1.00 97.82 350 ASP D CA 1
ATOM 13147 C C . ASP D 1 263 ? 104.739 29.798 184.508 1.00 102.62 350 ASP D C 1
ATOM 13148 O O . ASP D 1 263 ? 105.876 30.043 184.094 1.00 102.26 350 ASP D O 1
ATOM 13153 N N . GLY D 1 264 ? 103.649 30.442 184.080 1.00 99.11 351 GLY D N 1
ATOM 13154 C CA . GLY D 1 264 ? 103.696 31.510 183.088 1.00 98.48 351 GLY D CA 1
ATOM 13155 C C . GLY D 1 264 ? 103.079 31.180 181.743 1.00 100.61 351 GLY D C 1
ATOM 13156 O O . GLY D 1 264 ? 102.789 32.094 180.972 1.00 100.58 351 GLY D O 1
ATOM 13157 N N . THR D 1 265 ? 102.874 29.879 181.442 1.00 95.07 352 THR D N 1
ATOM 13158 C CA . THR D 1 265 ? 102.276 29.409 180.185 1.00 93.82 352 THR D CA 1
ATOM 13159 C C . THR D 1 265 ? 100.779 29.773 180.151 1.00 94.89 352 THR D C 1
ATOM 13160 O O . THR D 1 265 ? 100.234 30.186 181.172 1.00 94.55 352 THR D O 1
ATOM 13164 N N . VAL D 1 266 ? 100.116 29.610 178.996 1.00 89.79 353 VAL D N 1
ATOM 13165 C CA . VAL D 1 266 ? 98.702 29.965 178.845 1.00 89.09 353 VAL D CA 1
ATOM 13166 C C . VAL D 1 266 ? 97.793 28.856 179.407 1.00 92.76 353 VAL D C 1
ATOM 13167 O O . VAL D 1 266 ? 97.921 27.689 179.030 1.00 92.89 353 VAL D O 1
ATOM 13171 N N . LYS D 1 267 ? 96.867 29.252 180.303 1.00 88.62 354 LYS D N 1
ATOM 13172 C CA . LYS D 1 267 ? 95.846 28.403 180.920 1.00 87.82 354 LYS D CA 1
ATOM 13173 C C . LYS D 1 267 ? 94.678 28.281 179.945 1.00 90.68 354 LYS D C 1
ATOM 13174 O O . LYS D 1 267 ? 94.285 27.168 179.585 1.00 90.27 354 LYS D O 1
ATOM 13180 N N . HIS D 1 268 ? 94.154 29.443 179.494 1.00 86.52 355 HIS D N 1
ATOM 13181 C CA . HIS D 1 268 ? 93.057 29.575 178.532 1.00 85.71 355 HIS D CA 1
ATOM 13182 C C . HIS D 1 268 ? 92.961 31.001 178.003 1.00 84.43 355 HIS D C 1
ATOM 13183 O O . HIS D 1 268 ? 93.560 31.928 178.564 1.00 83.22 355 HIS D O 1
ATOM 13190 N N . PHE D 1 269 ? 92.164 31.167 176.937 1.00 77.58 356 PHE D N 1
ATOM 13191 C CA . PHE D 1 269 ? 91.806 32.454 176.363 1.00 75.51 356 PHE D CA 1
ATOM 13192 C C . PHE D 1 269 ? 90.402 32.776 176.859 1.00 78.60 356 PHE D C 1
ATOM 13193 O O . PHE D 1 269 ? 89.458 32.036 176.546 1.00 77.40 356 PHE D O 1
ATOM 13201 N N . ALA D 1 270 ? 90.263 33.827 177.681 1.00 75.20 357 ALA D N 1
ATOM 13202 C CA . ALA D 1 270 ? 88.947 34.219 178.187 1.00 74.91 357 ALA D CA 1
ATOM 13203 C C . ALA D 1 270 ? 88.279 35.160 177.185 1.00 77.99 357 ALA D C 1
ATOM 13204 O O . ALA D 1 270 ? 88.863 36.185 176.827 1.00 76.90 357 ALA D O 1
ATOM 13206 N N . LEU D 1 271 ? 87.087 34.785 176.692 1.00 74.72 358 LEU D N 1
ATOM 13207 C CA . LEU D 1 271 ? 86.344 35.581 175.724 1.00 74.72 358 LEU D CA 1
ATOM 13208 C C . LEU D 1 271 ? 85.581 36.736 176.407 1.00 80.34 358 LEU D C 1
ATOM 13209 O O . LEU D 1 271 ? 85.553 36.839 177.636 1.00 79.70 358 LEU D O 1
ATOM 13214 N N . THR D 1 272 ? 84.973 37.608 175.591 1.00 78.26 359 THR D N 1
ATOM 13215 C CA . THR D 1 272 ? 84.239 38.785 176.035 1.00 78.33 359 THR D CA 1
ATOM 13216 C C . THR D 1 272 ? 82.947 38.387 176.791 1.00 82.32 359 THR D C 1
ATOM 13217 O O . THR D 1 272 ? 82.570 39.095 177.727 1.00 81.66 359 THR D O 1
ATOM 13221 N N . ASP D 1 273 ? 82.319 37.242 176.429 1.00 79.32 360 ASP D N 1
ATOM 13222 C CA . ASP D 1 273 ? 81.108 36.737 177.085 1.00 79.51 360 ASP D CA 1
ATOM 13223 C C . ASP D 1 273 ? 81.443 35.808 178.288 1.00 83.94 360 ASP D C 1
ATOM 13224 O O . ASP D 1 273 ? 80.547 35.151 178.823 1.00 82.91 360 ASP D O 1
ATOM 13229 N N . GLY D 1 274 ? 82.717 35.779 178.691 1.00 81.81 361 GLY D N 1
ATOM 13230 C CA . GLY D 1 274 ? 83.206 34.993 179.820 1.00 82.00 361 GLY D CA 1
ATOM 13231 C C . GLY D 1 274 ? 83.741 33.614 179.491 1.00 86.95 361 GLY D C 1
ATOM 13232 O O . GLY D 1 274 ? 84.518 33.062 180.275 1.00 86.50 361 GLY D O 1
ATOM 13233 N N . THR D 1 275 ? 83.319 33.038 178.335 1.00 84.57 362 THR D N 1
ATOM 13234 C CA . THR D 1 275 ? 83.704 31.696 177.877 1.00 84.76 362 THR D CA 1
ATOM 13235 C C . THR D 1 275 ? 85.217 31.523 177.879 1.00 90.55 362 THR D C 1
ATOM 13236 O O . THR D 1 275 ? 85.944 32.380 177.379 1.00 90.31 362 THR D O 1
ATOM 13240 N N . GLN D 1 276 ? 85.680 30.414 178.455 1.00 88.55 363 GLN D N 1
ATOM 13241 C CA . GLN D 1 276 ? 87.099 30.077 178.507 1.00 88.86 363 GLN D CA 1
ATOM 13242 C C . GLN D 1 276 ? 87.374 29.019 177.450 1.00 93.87 363 GLN D C 1
ATOM 13243 O O . GLN D 1 276 ? 86.698 27.986 177.428 1.00 93.88 363 GLN D O 1
ATOM 13249 N N . ILE D 1 277 ? 88.298 29.315 176.519 1.00 90.31 364 ILE D N 1
ATOM 13250 C CA . ILE D 1 277 ? 88.641 28.398 175.432 1.00 89.68 364 ILE D CA 1
ATOM 13251 C C . ILE D 1 277 ? 90.057 27.886 175.683 1.00 92.88 364 ILE D C 1
ATOM 13252 O O . ILE D 1 277 ? 90.974 28.676 175.924 1.00 92.12 364 ILE D O 1
ATOM 13257 N N . THR D 1 278 ? 90.207 26.550 175.675 1.00 89.12 365 THR D N 1
ATOM 13258 C CA . THR D 1 278 ? 91.472 25.847 175.905 1.00 88.33 365 THR D CA 1
ATOM 13259 C C . THR D 1 278 ? 91.918 25.069 174.673 1.00 91.75 365 THR D C 1
ATOM 13260 O O . THR D 1 278 ? 91.096 24.665 173.842 1.00 91.02 365 THR D O 1
ATOM 13264 N N . GLY D 1 279 ? 93.222 24.845 174.599 1.00 88.25 366 GLY D N 1
ATOM 13265 C CA . GLY D 1 279 ? 93.859 24.082 173.539 1.00 88.16 366 GLY D CA 1
ATOM 13266 C C . GLY D 1 279 ? 95.242 23.612 173.938 1.00 92.39 366 GLY D C 1
ATOM 13267 O O . GLY D 1 279 ? 95.738 23.950 175.021 1.00 91.36 366 GLY D O 1
ATOM 13268 N N . ASP D 1 280 ? 95.871 22.823 173.058 1.00 89.56 367 ASP D N 1
ATOM 13269 C CA . ASP D 1 280 ? 97.219 22.298 173.257 1.00 89.53 367 ASP D CA 1
ATOM 13270 C C . ASP D 1 280 ? 98.239 23.379 172.911 1.00 93.32 367 ASP D C 1
ATOM 13271 O O . ASP D 1 280 ? 99.323 23.422 173.505 1.00 93.18 367 ASP D O 1
ATOM 13276 N N . ALA D 1 281 ? 97.860 24.272 171.971 1.00 89.38 368 ALA D N 1
ATOM 13277 C CA . ALA D 1 281 ? 98.637 25.425 171.510 1.00 88.82 368 ALA D CA 1
ATOM 13278 C C . ALA D 1 281 ? 97.724 26.647 171.341 1.00 90.16 368 ALA D C 1
ATOM 13279 O O . ALA D 1 281 ? 96.531 26.498 171.055 1.00 89.28 368 ALA D O 1
ATOM 13281 N N . TYR D 1 282 ? 98.290 27.849 171.527 1.00 85.07 369 TYR D N 1
ATOM 13282 C CA . TYR D 1 282 ? 97.579 29.124 171.408 1.00 83.97 369 TYR D CA 1
ATOM 13283 C C . TYR D 1 282 ? 98.314 30.051 170.437 1.00 84.38 369 TYR D C 1
ATOM 13284 O O . TYR D 1 282 ? 99.539 30.160 170.503 1.00 83.37 369 TYR D O 1
ATOM 13293 N N . VAL D 1 283 ? 97.566 30.695 169.520 1.00 78.84 370 VAL D N 1
ATOM 13294 C CA . VAL D 1 283 ? 98.093 31.601 168.490 1.00 77.61 370 VAL D CA 1
ATOM 13295 C C . VAL D 1 283 ? 97.387 32.960 168.567 1.00 79.57 370 VAL D C 1
ATOM 13296 O O . VAL D 1 283 ? 96.161 33.017 168.654 1.00 79.66 370 VAL D O 1
ATOM 13300 N N . PHE D 1 284 ? 98.164 34.047 168.490 1.00 74.36 371 PHE D N 1
ATOM 13301 C CA . PHE D 1 284 ? 97.629 35.398 168.445 1.00 73.42 371 PHE D CA 1
ATOM 13302 C C . PHE D 1 284 ? 97.926 35.982 167.062 1.00 75.72 371 PHE D C 1
ATOM 13303 O O . PHE D 1 284 ? 99.059 36.385 166.774 1.00 75.77 371 PHE D O 1
ATOM 13311 N N . ALA D 1 285 ? 96.906 35.946 166.186 1.00 70.43 372 ALA D N 1
ATOM 13312 C CA . ALA D 1 285 ? 96.950 36.430 164.803 1.00 69.69 372 ALA D CA 1
ATOM 13313 C C . ALA D 1 285 ? 96.240 37.793 164.680 1.00 71.87 372 ALA D C 1
ATOM 13314 O O . ALA D 1 285 ? 95.704 38.165 163.636 1.00 71.15 372 ALA D O 1
ATOM 13316 N N . THR D 1 286 ? 96.285 38.536 165.772 1.00 67.20 373 THR D N 1
ATOM 13317 C CA . THR D 1 286 ? 95.702 39.849 165.968 1.00 66.34 373 THR D CA 1
ATOM 13318 C C . THR D 1 286 ? 96.732 40.927 165.522 1.00 69.47 373 THR D C 1
ATOM 13319 O O . THR D 1 286 ? 97.918 40.591 165.427 1.00 70.33 373 THR D O 1
ATOM 13323 N N . PRO D 1 287 ? 96.357 42.215 165.288 1.00 64.06 374 PRO D N 1
ATOM 13324 C CA . PRO D 1 287 ? 97.385 43.229 164.980 1.00 63.18 374 PRO D CA 1
ATOM 13325 C C . PRO D 1 287 ? 98.278 43.472 166.206 1.00 66.14 374 PRO D C 1
ATOM 13326 O O . PRO D 1 287 ? 97.839 43.243 167.332 1.00 65.96 374 PRO D O 1
ATOM 13330 N N . VAL D 1 288 ? 99.517 43.933 166.001 1.00 62.25 375 VAL D N 1
ATOM 13331 C CA . VAL D 1 288 ? 100.492 44.140 167.077 1.00 62.16 375 VAL D CA 1
ATOM 13332 C C . VAL D 1 288 ? 99.945 45.075 168.199 1.00 66.75 375 VAL D C 1
ATOM 13333 O O . VAL D 1 288 ? 100.228 44.830 169.374 1.00 66.62 375 VAL D O 1
ATOM 13337 N N . ASP D 1 289 ? 99.135 46.087 167.841 1.00 63.15 376 ASP D N 1
ATOM 13338 C CA . ASP D 1 289 ? 98.560 47.058 168.777 1.00 62.77 376 ASP D CA 1
ATOM 13339 C C . ASP D 1 289 ? 97.633 46.384 169.789 1.00 65.58 376 ASP D C 1
ATOM 13340 O O . ASP D 1 289 ? 97.699 46.704 170.981 1.00 64.68 376 ASP D O 1
ATOM 13345 N N . ILE D 1 290 ? 96.798 45.438 169.317 1.00 61.90 377 ILE D N 1
ATOM 13346 C CA . ILE D 1 290 ? 95.854 44.698 170.160 1.00 62.03 377 ILE D CA 1
ATOM 13347 C C . ILE D 1 290 ? 96.618 43.705 171.057 1.00 66.45 377 ILE D C 1
ATOM 13348 O O . ILE D 1 290 ? 96.317 43.629 172.248 1.00 66.21 377 ILE D O 1
ATOM 13353 N N . LEU D 1 291 ? 97.622 42.996 170.507 1.00 63.58 378 LEU D N 1
ATOM 13354 C CA . LEU D 1 291 ? 98.445 42.049 171.260 1.00 63.65 378 LEU D CA 1
ATOM 13355 C C . LEU D 1 291 ? 99.165 42.757 172.414 1.00 67.59 378 LEU D C 1
ATOM 13356 O O . LEU D 1 291 ? 99.110 42.273 173.540 1.00 68.20 378 LEU D O 1
ATOM 13361 N N . LYS D 1 292 ? 99.798 43.910 172.140 1.00 63.52 379 LYS D N 1
ATOM 13362 C CA . LYS D 1 292 ? 100.523 44.717 173.126 1.00 63.53 379 LYS D CA 1
ATOM 13363 C C . LYS D 1 292 ? 99.660 45.067 174.349 1.00 69.65 379 LYS D C 1
ATOM 13364 O O . LYS D 1 292 ? 100.181 45.128 175.462 1.00 70.36 379 LYS D O 1
ATOM 13370 N N . LEU D 1 293 ? 98.350 45.296 174.143 1.00 66.69 380 LEU D N 1
ATOM 13371 C CA . LEU D 1 293 ? 97.418 45.623 175.225 1.00 66.28 380 LEU D CA 1
ATOM 13372 C C . LEU D 1 293 ? 96.998 44.376 176.006 1.00 71.47 380 LEU D C 1
ATOM 13373 O O . LEU D 1 293 ? 96.661 44.488 177.186 1.00 71.85 380 LEU D O 1
ATOM 13378 N N . LEU D 1 294 ? 96.999 43.202 175.349 1.00 68.00 381 LEU D N 1
ATOM 13379 C CA . LEU D 1 294 ? 96.583 41.944 175.958 1.00 68.02 381 LEU D CA 1
ATOM 13380 C C . LEU D 1 294 ? 97.751 41.115 176.532 1.00 75.63 381 LEU D C 1
ATOM 13381 O O . LEU D 1 294 ? 97.487 40.066 177.129 1.00 75.74 381 LEU D O 1
ATOM 13386 N N . VAL D 1 295 ? 99.016 41.579 176.389 1.00 74.24 382 VAL D N 1
ATOM 13387 C CA . VAL D 1 295 ? 100.177 40.854 176.927 1.00 75.11 382 VAL D CA 1
ATOM 13388 C C . VAL D 1 295 ? 100.094 40.815 178.469 1.00 80.44 382 VAL D C 1
ATOM 13389 O O . VAL D 1 295 ? 100.022 41.886 179.085 1.00 80.36 382 VAL D O 1
ATOM 13393 N N . PRO D 1 296 ? 100.087 39.604 179.100 1.00 77.40 383 PRO D N 1
ATOM 13394 C CA . PRO D 1 296 ? 100.049 39.530 180.574 1.00 77.25 383 PRO D CA 1
ATOM 13395 C C . PRO D 1 296 ? 101.259 40.215 181.211 1.00 83.06 383 PRO D C 1
ATOM 13396 O O . PRO D 1 296 ? 102.346 40.200 180.629 1.00 83.02 383 PRO D O 1
ATOM 13400 N N . GLN D 1 297 ? 101.066 40.824 182.398 1.00 80.99 384 GLN D N 1
ATOM 13401 C CA . GLN D 1 297 ? 102.086 41.577 183.147 1.00 81.54 384 GLN D CA 1
ATOM 13402 C C . GLN D 1 297 ? 103.410 40.820 183.346 1.00 86.27 384 GLN D C 1
ATOM 13403 O O . GLN D 1 297 ? 104.477 41.442 183.316 1.00 85.61 384 GLN D O 1
ATOM 13409 N N . GLU D 1 298 ? 103.335 39.491 183.535 1.00 83.65 385 GLU D N 1
ATOM 13410 C CA . GLU D 1 298 ? 104.490 38.619 183.774 1.00 83.72 385 GLU D CA 1
ATOM 13411 C C . GLU D 1 298 ? 105.330 38.366 182.499 1.00 87.08 385 GLU D C 1
ATOM 13412 O O . GLU D 1 298 ? 106.480 37.931 182.610 1.00 86.76 385 GLU D O 1
ATOM 13418 N N . TRP D 1 299 ? 104.779 38.681 181.309 1.00 82.70 386 TRP D N 1
ATOM 13419 C CA . TRP D 1 299 ? 105.471 38.548 180.020 1.00 81.55 386 TRP D CA 1
ATOM 13420 C C . TRP D 1 299 ? 106.112 39.861 179.580 1.00 85.71 386 TRP D C 1
ATOM 13421 O O . TRP D 1 299 ? 107.092 39.841 178.839 1.00 85.36 386 TRP D O 1
ATOM 13432 N N . LYS D 1 300 ? 105.529 40.997 180.019 1.00 82.54 387 LYS D N 1
ATOM 13433 C CA . LYS D 1 300 ? 105.858 42.382 179.663 1.00 82.69 387 LYS D CA 1
ATOM 13434 C C . LYS D 1 300 ? 107.355 42.740 179.695 1.00 87.84 387 LYS D C 1
ATOM 13435 O O . LYS D 1 300 ? 107.756 43.626 178.935 1.00 88.40 387 LYS D O 1
ATOM 13441 N N . GLU D 1 301 ? 108.177 42.066 180.515 1.00 84.60 388 GLU D N 1
ATOM 13442 C CA . GLU D 1 301 ? 109.606 42.394 180.572 1.00 84.63 388 GLU D CA 1
ATOM 13443 C C . GLU D 1 301 ? 110.491 41.425 179.757 1.00 87.43 388 GLU D C 1
ATOM 13444 O O . GLU D 1 301 ? 111.709 41.628 179.696 1.00 86.91 388 GLU D O 1
ATOM 13450 N N . ILE D 1 302 ? 109.883 40.421 179.087 1.00 83.12 389 ILE D N 1
ATOM 13451 C CA . ILE D 1 302 ? 110.615 39.500 178.210 1.00 82.68 389 ILE D CA 1
ATOM 13452 C C . ILE D 1 302 ? 110.912 40.255 176.904 1.00 86.38 389 ILE D C 1
ATOM 13453 O O . ILE D 1 302 ? 109.994 40.831 176.306 1.00 86.34 389 ILE D O 1
ATOM 13458 N N . SER D 1 303 ? 112.201 40.270 176.493 1.00 81.96 390 SER D N 1
ATOM 13459 C CA . SER D 1 303 ? 112.744 40.945 175.305 1.00 80.93 390 SER D CA 1
ATOM 13460 C C . SER D 1 303 ? 111.792 40.875 174.094 1.00 81.49 390 SER D C 1
ATOM 13461 O O . SER D 1 303 ? 111.446 41.914 173.534 1.00 81.30 390 SER D O 1
ATOM 13464 N N . TYR D 1 304 ? 111.330 39.659 173.749 1.00 74.84 391 TYR D N 1
ATOM 13465 C CA . TYR D 1 304 ? 110.410 39.339 172.657 1.00 73.20 391 TYR D CA 1
ATOM 13466 C C . TYR D 1 304 ? 109.164 40.233 172.654 1.00 77.31 391 TYR D C 1
ATOM 13467 O O . TYR D 1 304 ? 108.788 40.734 171.595 1.00 77.53 391 TYR D O 1
ATOM 13476 N N . PHE D 1 305 ? 108.523 40.418 173.826 1.00 73.23 392 PHE D N 1
ATOM 13477 C CA . PHE D 1 305 ? 107.306 41.222 173.963 1.00 72.24 392 PHE D CA 1
ATOM 13478 C C . PHE D 1 305 ? 107.616 42.691 174.246 1.00 76.30 392 PHE D C 1
ATOM 13479 O O . PHE D 1 305 ? 106.817 43.547 173.868 1.00 76.26 392 PHE D O 1
ATOM 13487 N N . LYS D 1 306 ? 108.754 42.989 174.903 1.00 73.03 393 LYS D N 1
ATOM 13488 C CA . LYS D 1 306 ? 109.143 44.368 175.213 1.00 73.17 393 LYS D CA 1
ATOM 13489 C C . LYS D 1 306 ? 109.568 45.120 173.933 1.00 76.87 393 LYS D C 1
ATOM 13490 O O . LYS D 1 306 ? 109.276 46.310 173.815 1.00 76.43 393 LYS D O 1
ATOM 13496 N N . LYS D 1 307 ? 110.217 44.419 172.973 1.00 72.97 394 LYS D N 1
ATOM 13497 C CA . LYS D 1 307 ? 110.668 44.974 171.684 1.00 72.40 394 LYS D CA 1
ATOM 13498 C C . LYS D 1 307 ? 109.503 45.519 170.838 1.00 73.96 394 LYS D C 1
ATOM 13499 O O . LYS D 1 307 ? 109.702 46.462 170.070 1.00 73.79 394 LYS D O 1
ATOM 13505 N N . LEU D 1 308 ? 108.292 44.926 170.995 1.00 67.86 395 LEU D N 1
ATOM 13506 C CA . LEU D 1 308 ? 107.061 45.261 170.269 1.00 66.46 395 LEU D CA 1
ATOM 13507 C C . LEU D 1 308 ? 106.598 46.714 170.454 1.00 69.29 395 LEU D C 1
ATOM 13508 O O . LEU D 1 308 ? 105.728 47.155 169.707 1.00 69.90 395 LEU D O 1
ATOM 13513 N N . GLU D 1 309 ? 107.189 47.461 171.397 1.00 64.14 396 GLU D N 1
ATOM 13514 C CA . GLU D 1 309 ? 106.835 48.859 171.654 1.00 63.76 396 GLU D CA 1
ATOM 13515 C C . GLU D 1 309 ? 107.173 49.779 170.464 1.00 67.00 396 GLU D C 1
ATOM 13516 O O . GLU D 1 309 ? 106.547 50.833 170.307 1.00 67.15 396 GLU D O 1
ATOM 13522 N N . LYS D 1 310 ? 108.148 49.371 169.635 1.00 61.99 397 LYS D N 1
ATOM 13523 C CA . LYS D 1 310 ? 108.611 50.098 168.450 1.00 61.08 397 LYS D CA 1
ATOM 13524 C C . LYS D 1 310 ? 107.575 49.982 167.311 1.00 64.61 397 LYS D C 1
ATOM 13525 O O . LYS D 1 310 ? 107.385 50.940 166.552 1.00 65.34 397 LYS D O 1
ATOM 13531 N N . LEU D 1 311 ? 106.900 48.822 167.213 1.00 58.51 398 LEU D N 1
ATOM 13532 C CA . LEU D 1 311 ? 105.893 48.550 166.191 1.00 57.29 398 LEU D CA 1
ATOM 13533 C C . LEU D 1 311 ? 104.535 49.156 166.583 1.00 60.45 398 LEU D C 1
ATOM 13534 O O . LEU D 1 311 ? 103.857 48.633 167.465 1.00 60.41 398 LEU D O 1
ATOM 13539 N N . VAL D 1 312 ? 104.160 50.281 165.944 1.00 55.42 399 VAL D N 1
ATOM 13540 C CA . VAL D 1 312 ? 102.898 51.002 166.184 1.00 54.09 399 VAL D CA 1
ATOM 13541 C C . VAL D 1 312 ? 102.127 51.131 164.847 1.00 56.27 399 VAL D C 1
ATOM 13542 O O . VAL D 1 312 ? 102.725 51.498 163.835 1.00 54.94 399 VAL D O 1
ATOM 13546 N N . GLY D 1 313 ? 100.821 50.848 164.871 1.00 51.96 400 GLY D N 1
ATOM 13547 C CA . GLY D 1 313 ? 99.934 50.942 163.712 1.00 50.59 400 GLY D CA 1
ATOM 13548 C C . GLY D 1 313 ? 99.892 52.334 163.117 1.00 52.22 400 GLY D C 1
ATOM 13549 O O . GLY D 1 313 ? 99.903 53.324 163.851 1.00 52.25 400 GLY D O 1
ATOM 13550 N N . VAL D 1 314 ? 99.883 52.419 161.781 1.00 47.01 401 VAL D N 1
ATOM 13551 C CA . VAL D 1 314 ? 99.876 53.694 161.061 1.00 45.86 401 VAL D CA 1
ATOM 13552 C C . VAL D 1 314 ? 98.416 54.078 160.672 1.00 49.09 401 VAL D C 1
ATOM 13553 O O . VAL D 1 314 ? 97.675 53.208 160.212 1.00 47.37 401 VAL D O 1
ATOM 13557 N N . PRO D 1 315 ? 97.984 55.358 160.826 1.00 45.77 402 PRO D N 1
ATOM 13558 C CA . PRO D 1 315 ? 96.627 55.718 160.384 1.00 45.78 402 PRO D CA 1
ATOM 13559 C C . PRO D 1 315 ? 96.477 55.692 158.855 1.00 51.45 402 PRO D C 1
ATOM 13560 O O . PRO D 1 315 ? 97.412 56.027 158.124 1.00 53.15 402 PRO D O 1
ATOM 13564 N N . VAL D 1 316 ? 95.305 55.262 158.380 1.00 47.04 403 VAL D N 1
ATOM 13565 C CA . VAL D 1 316 ? 94.951 55.213 156.961 1.00 46.35 403 VAL D CA 1
ATOM 13566 C C . VAL D 1 316 ? 93.413 55.392 156.838 1.00 50.31 403 VAL D C 1
ATOM 13567 O O . VAL D 1 316 ? 92.670 55.049 157.762 1.00 49.06 403 VAL D O 1
ATOM 13571 N N . ILE D 1 317 ? 92.961 55.966 155.715 1.00 46.97 404 ILE D N 1
ATOM 13572 C CA . ILE D 1 317 ? 91.550 56.183 155.398 1.00 46.26 404 ILE D CA 1
ATOM 13573 C C . ILE D 1 317 ? 91.296 55.649 153.992 1.00 50.03 404 ILE D C 1
ATOM 13574 O O . ILE D 1 317 ? 92.087 55.921 153.088 1.00 49.35 404 ILE D O 1
ATOM 13579 N N . ASN D 1 318 ? 90.210 54.880 153.808 1.00 47.35 405 ASN D N 1
ATOM 13580 C CA . ASN D 1 318 ? 89.819 54.367 152.495 1.00 46.85 405 ASN D CA 1
ATOM 13581 C C . ASN D 1 318 ? 88.490 55.012 152.132 1.00 50.48 405 ASN D C 1
ATOM 13582 O O . ASN D 1 318 ? 87.497 54.805 152.827 1.00 50.39 405 ASN D O 1
ATOM 13587 N N . VAL D 1 319 ? 88.506 55.865 151.099 1.00 46.20 406 VAL D N 1
ATOM 13588 C CA . VAL D 1 319 ? 87.354 56.622 150.623 1.00 46.03 406 VAL D CA 1
ATOM 13589 C C . VAL D 1 319 ? 86.705 55.926 149.412 1.00 50.58 406 VAL D C 1
ATOM 13590 O O . VAL D 1 319 ? 87.406 55.475 148.509 1.00 49.89 406 VAL D O 1
ATOM 13594 N N . HIS D 1 320 ? 85.364 55.825 149.413 1.00 47.73 407 HIS D N 1
ATOM 13595 C CA . HIS D 1 320 ? 84.568 55.277 148.301 1.00 46.65 407 HIS D CA 1
ATOM 13596 C C . HIS D 1 320 ? 83.588 56.336 147.860 1.00 49.16 407 HIS D C 1
ATOM 13597 O O . HIS D 1 320 ? 82.894 56.885 148.712 1.00 47.47 407 HIS D O 1
ATOM 13604 N N . ILE D 1 321 ? 83.547 56.670 146.560 1.00 45.74 408 ILE D N 1
ATOM 13605 C CA . ILE D 1 321 ? 82.585 57.663 146.077 1.00 45.41 408 ILE D CA 1
ATOM 13606 C C . ILE D 1 321 ? 81.867 57.104 144.848 1.00 52.66 408 ILE D C 1
ATOM 13607 O O . ILE D 1 321 ? 82.521 56.764 143.861 1.00 54.14 408 ILE D O 1
ATOM 13612 N N . TRP D 1 322 ? 80.523 56.991 144.928 1.00 49.43 409 TRP D N 1
ATOM 13613 C CA . TRP D 1 322 ? 79.658 56.566 143.821 1.00 48.42 409 TRP D CA 1
ATOM 13614 C C . TRP D 1 322 ? 79.145 57.823 143.133 1.00 56.55 409 TRP D C 1
ATOM 13615 O O . TRP D 1 322 ? 78.577 58.700 143.797 1.00 57.08 409 TRP D O 1
ATOM 13626 N N . PHE D 1 323 ? 79.401 57.948 141.824 1.00 55.29 410 PHE D N 1
ATOM 13627 C CA . PHE D 1 323 ? 78.981 59.113 141.044 1.00 56.21 410 PHE D CA 1
ATOM 13628 C C . PHE D 1 323 ? 77.754 58.784 140.186 1.00 65.20 410 PHE D C 1
ATOM 13629 O O . PHE D 1 323 ? 77.505 57.610 139.896 1.00 64.62 410 PHE D O 1
ATOM 13637 N N . ASP D 1 324 ? 76.989 59.818 139.789 1.00 65.97 411 ASP D N 1
ATOM 13638 C CA . ASP D 1 324 ? 75.776 59.655 138.976 1.00 67.90 411 ASP D CA 1
ATOM 13639 C C . ASP D 1 324 ? 76.085 59.158 137.548 1.00 74.81 411 ASP D C 1
ATOM 13640 O O . ASP D 1 324 ? 75.346 58.314 137.029 1.00 75.87 411 ASP D O 1
ATOM 13645 N N . ARG D 1 325 ? 77.183 59.655 136.941 1.00 71.31 412 ARG D N 1
ATOM 13646 C CA . ARG D 1 325 ? 77.635 59.297 135.587 1.00 70.75 412 ARG D CA 1
ATOM 13647 C C . ARG D 1 325 ? 78.711 58.221 135.588 1.00 75.19 412 ARG D C 1
ATOM 13648 O O . ARG D 1 325 ? 79.314 57.940 136.628 1.00 74.46 412 ARG D O 1
ATOM 13656 N N . LYS D 1 326 ? 78.997 57.665 134.399 1.00 72.74 413 LYS D N 1
ATOM 13657 C CA . LYS D 1 326 ? 80.130 56.770 134.177 1.00 72.74 413 LYS D CA 1
ATOM 13658 C C . LYS D 1 326 ? 81.218 57.659 133.603 1.00 78.46 413 LYS D C 1
ATOM 13659 O O . LYS D 1 326 ? 80.965 58.361 132.617 1.00 78.24 413 LYS D O 1
ATOM 13665 N N . LEU D 1 327 ? 82.390 57.711 134.261 1.00 75.92 414 LEU D N 1
ATOM 13666 C CA . LEU D 1 327 ? 83.486 58.581 133.827 1.00 75.71 414 LEU D CA 1
ATOM 13667 C C . LEU D 1 327 ? 84.041 58.131 132.475 1.00 80.48 414 LEU D C 1
ATOM 13668 O O . LEU D 1 327 ? 84.349 56.951 132.287 1.00 80.04 414 LEU D O 1
ATOM 13673 N N . LYS D 1 328 ? 84.104 59.070 131.523 1.00 77.99 415 LYS D N 1
ATOM 13674 C CA . LYS D 1 328 ? 84.585 58.836 130.162 1.00 78.45 415 LYS D CA 1
ATOM 13675 C C . LYS D 1 328 ? 86.108 58.600 130.132 1.00 82.59 415 LYS D C 1
ATOM 13676 O O . LYS D 1 328 ? 86.568 57.751 129.358 1.00 82.75 415 LYS D O 1
ATOM 13682 N N . ASN D 1 329 ? 86.879 59.302 130.998 1.00 78.02 416 ASN D N 1
ATOM 13683 C CA . ASN D 1 329 ? 88.338 59.152 131.064 1.00 76.76 416 ASN D CA 1
ATOM 13684 C C . ASN D 1 329 ? 88.776 58.390 132.334 1.00 77.59 416 ASN D C 1
ATOM 13685 O O . ASN D 1 329 ? 89.118 59.010 133.346 1.00 77.00 416 ASN D O 1
ATOM 13690 N N . THR D 1 330 ? 88.753 57.040 132.268 1.00 71.55 417 THR D N 1
ATOM 13691 C CA . THR D 1 330 ? 89.181 56.141 133.348 1.00 70.33 417 THR D CA 1
ATOM 13692 C C . THR D 1 330 ? 89.978 54.959 132.794 1.00 70.72 417 THR D C 1
ATOM 13693 O O . THR D 1 330 ? 90.038 54.762 131.580 1.00 70.61 417 THR D O 1
ATOM 13697 N N . TYR D 1 331 ? 90.587 54.173 133.702 1.00 63.58 418 TYR D N 1
ATOM 13698 C CA . TYR D 1 331 ? 91.429 53.036 133.367 1.00 61.52 418 TYR D CA 1
ATOM 13699 C C . TYR D 1 331 ? 90.983 51.764 134.058 1.00 64.94 418 TYR D C 1
ATOM 13700 O O . TYR D 1 331 ? 90.436 51.812 135.162 1.00 64.61 418 TYR D O 1
ATOM 13709 N N . ASP D 1 332 ? 91.279 50.614 133.431 1.00 61.97 419 ASP D N 1
ATOM 13710 C CA . ASP D 1 332 ? 91.080 49.284 134.010 1.00 61.96 419 ASP D CA 1
ATOM 13711 C C . ASP D 1 332 ? 92.415 48.955 134.692 1.00 68.76 419 ASP D C 1
ATOM 13712 O O . ASP D 1 332 ? 93.132 48.018 134.314 1.00 69.55 419 ASP D O 1
ATOM 13717 N N . HIS D 1 333 ? 92.788 49.820 135.649 1.00 65.67 420 HIS D N 1
ATOM 13718 C CA . HIS D 1 333 ? 94.048 49.749 136.372 1.00 65.57 420 HIS D CA 1
ATOM 13719 C C . HIS D 1 333 ? 94.025 50.563 137.664 1.00 66.29 420 HIS D C 1
ATOM 13720 O O . HIS D 1 333 ? 93.079 51.315 137.927 1.00 65.50 420 HIS D O 1
ATOM 13727 N N . LEU D 1 334 ? 95.111 50.426 138.444 1.00 60.30 421 LEU D N 1
ATOM 13728 C CA . LEU D 1 334 ? 95.392 51.203 139.635 1.00 58.62 421 LEU D CA 1
ATOM 13729 C C . LEU D 1 334 ? 96.108 52.465 139.174 1.00 60.55 421 LEU D C 1
ATOM 13730 O O . LEU D 1 334 ? 96.872 52.413 138.205 1.00 59.88 421 LEU D O 1
ATOM 13735 N N . LEU D 1 335 ? 95.851 53.594 139.837 1.00 55.92 422 LEU D N 1
ATOM 13736 C CA . LEU D 1 335 ? 96.481 54.856 139.479 1.00 55.42 422 LEU D CA 1
ATOM 13737 C C . LEU D 1 335 ? 97.150 55.506 140.678 1.00 57.76 422 LEU D C 1
ATOM 13738 O O . LEU D 1 335 ? 96.594 55.503 141.776 1.00 57.29 422 LEU D O 1
ATOM 13743 N N . PHE D 1 336 ? 98.352 56.060 140.456 1.00 52.43 423 PHE D N 1
ATOM 13744 C CA . PHE D 1 336 ? 99.117 56.786 141.462 1.00 50.96 423 PHE D CA 1
ATOM 13745 C C . PHE D 1 336 ? 98.756 58.255 141.297 1.00 55.03 423 PHE D C 1
ATOM 13746 O O . PHE D 1 336 ? 99.185 58.885 140.330 1.00 54.63 423 PHE D O 1
ATOM 13754 N N . SER D 1 337 ? 97.916 58.786 142.200 1.00 52.00 424 SER D N 1
ATOM 13755 C CA . SER D 1 337 ? 97.425 60.165 142.142 1.00 52.26 424 SER D CA 1
ATOM 13756 C C . SER D 1 337 ? 98.537 61.220 142.189 1.00 59.11 424 SER D C 1
ATOM 13757 O O . SER D 1 337 ? 98.336 62.326 141.667 1.00 59.43 424 SER D O 1
ATOM 13760 N N . ARG D 1 338 ? 99.680 60.895 142.864 1.00 56.13 425 ARG D N 1
ATOM 13761 C CA . ARG D 1 338 ? 100.838 61.778 143.091 1.00 55.82 425 ARG D CA 1
ATOM 13762 C C . ARG D 1 338 ? 100.356 63.076 143.761 1.00 59.88 425 ARG D C 1
ATOM 13763 O O . ARG D 1 338 ? 100.885 64.166 143.535 1.00 60.26 425 ARG D O 1
ATOM 13771 N N . SER D 1 339 ? 99.331 62.920 144.603 1.00 56.43 426 SER D N 1
ATOM 13772 C CA . SER D 1 339 ? 98.682 63.962 145.378 1.00 56.04 426 SER D CA 1
ATOM 13773 C C . SER D 1 339 ? 99.342 64.058 146.742 1.00 59.90 426 SER D C 1
ATOM 13774 O O . SER D 1 339 ? 99.976 63.098 147.183 1.00 59.32 426 SER D O 1
ATOM 13777 N N . SER D 1 340 ? 99.188 65.205 147.414 1.00 57.34 427 SER D N 1
ATOM 13778 C CA . SER D 1 340 ? 99.724 65.410 148.759 1.00 57.63 427 SER D CA 1
ATOM 13779 C C . SER D 1 340 ? 98.794 64.779 149.822 1.00 61.43 427 SER D C 1
ATOM 13780 O O . SER D 1 340 ? 99.267 64.416 150.905 1.00 62.17 427 SER D O 1
ATOM 13783 N N . LEU D 1 341 ? 97.482 64.624 149.495 1.00 56.50 428 LEU D N 1
ATOM 13784 C CA . LEU D 1 341 ? 96.467 64.048 150.392 1.00 55.41 428 LEU D CA 1
ATOM 13785 C C . LEU D 1 341 ? 96.125 62.598 150.044 1.00 55.43 428 LEU D C 1
ATOM 13786 O O . LEU D 1 341 ? 95.900 61.803 150.960 1.00 55.59 428 LEU D O 1
ATOM 13791 N N . LEU D 1 342 ? 96.071 62.255 148.746 1.00 48.39 429 LEU D N 1
ATOM 13792 C CA . LEU D 1 342 ? 95.737 60.892 148.318 1.00 47.77 429 LEU D CA 1
ATOM 13793 C C . LEU D 1 342 ? 96.977 60.084 147.903 1.00 50.52 429 LEU D C 1
ATOM 13794 O O . LEU D 1 342 ? 98.034 60.643 147.622 1.00 51.07 429 LEU D O 1
ATOM 13799 N N . SER D 1 343 ? 96.817 58.760 147.862 1.00 44.92 430 SER D N 1
ATOM 13800 C CA . SER D 1 343 ? 97.821 57.781 147.487 1.00 44.02 430 SER D CA 1
ATOM 13801 C C . SER D 1 343 ? 97.335 57.112 146.178 1.00 49.12 430 SER D C 1
ATOM 13802 O O . SER D 1 343 ? 97.136 57.808 145.179 1.00 47.89 430 SER D O 1
ATOM 13805 N N . VAL D 1 344 ? 97.102 55.798 146.190 1.00 47.87 431 VAL D N 1
ATOM 13806 C CA . VAL D 1 344 ? 96.614 55.062 145.032 1.00 49.24 431 VAL D CA 1
ATOM 13807 C C . VAL D 1 344 ? 95.067 55.153 144.964 1.00 57.22 431 VAL D C 1
ATOM 13808 O O . VAL D 1 344 ? 94.415 55.373 145.987 1.00 57.60 431 VAL D O 1
ATOM 13812 N N . TYR D 1 345 ? 94.493 55.003 143.760 1.00 55.66 432 TYR D N 1
ATOM 13813 C CA . TYR D 1 345 ? 93.046 55.012 143.541 1.00 56.11 432 TYR D CA 1
ATOM 13814 C C . TYR D 1 345 ? 92.697 54.148 142.325 1.00 61.92 432 TYR D C 1
ATOM 13815 O O . TYR D 1 345 ? 93.580 53.815 141.531 1.00 63.20 432 TYR D O 1
ATOM 13824 N N . ALA D 1 346 ? 91.422 53.747 142.204 1.00 58.49 433 ALA D N 1
ATOM 13825 C CA . ALA D 1 346 ? 90.926 52.923 141.095 1.00 58.06 433 ALA D CA 1
ATOM 13826 C C . ALA D 1 346 ? 89.424 53.086 140.897 1.00 63.17 433 ALA D C 1
ATOM 13827 O O . ALA D 1 346 ? 88.692 53.287 141.869 1.00 63.56 433 ALA D O 1
ATOM 13829 N N . ASP D 1 347 ? 88.969 52.999 139.633 1.00 60.15 434 ASP D N 1
ATOM 13830 C CA . ASP D 1 347 ? 87.551 53.014 139.282 1.00 59.72 434 ASP D CA 1
ATOM 13831 C C . ASP D 1 347 ? 87.096 51.565 139.398 1.00 61.95 434 ASP D C 1
ATOM 13832 O O . ASP D 1 347 ? 87.360 50.756 138.503 1.00 60.98 434 ASP D O 1
ATOM 13837 N N . MET D 1 348 ? 86.492 51.222 140.556 1.00 58.00 435 MET D N 1
ATOM 13838 C CA . MET D 1 348 ? 86.073 49.859 140.889 1.00 57.08 435 MET D CA 1
ATOM 13839 C C . MET D 1 348 ? 84.957 49.341 139.984 1.00 60.66 435 MET D C 1
ATOM 13840 O O . MET D 1 348 ? 84.821 48.124 139.832 1.00 59.56 435 MET D O 1
ATOM 13845 N N . SER D 1 349 ? 84.210 50.248 139.331 1.00 58.75 436 SER D N 1
ATOM 13846 C CA . SER D 1 349 ? 83.167 49.883 138.372 1.00 59.61 436 SER D CA 1
ATOM 13847 C C . SER D 1 349 ? 83.791 49.350 137.062 1.00 65.21 436 SER D C 1
ATOM 13848 O O . SER D 1 349 ? 83.079 48.781 136.238 1.00 66.11 436 SER D O 1
ATOM 13851 N N . VAL D 1 350 ? 85.117 49.533 136.883 1.00 61.50 437 VAL D N 1
ATOM 13852 C CA . VAL D 1 350 ? 85.879 49.104 135.706 1.00 60.91 437 VAL D CA 1
ATOM 13853 C C . VAL D 1 350 ? 86.790 47.905 136.054 1.00 65.75 437 VAL D C 1
ATOM 13854 O O . VAL D 1 350 ? 86.811 46.916 135.320 1.00 65.65 437 VAL D O 1
ATOM 13858 N N . THR D 1 351 ? 87.529 48.000 137.172 1.00 63.01 438 THR D N 1
ATOM 13859 C CA . THR D 1 351 ? 88.535 47.033 137.626 1.00 62.96 438 THR D CA 1
ATOM 13860 C C . THR D 1 351 ? 87.971 45.798 138.336 1.00 68.07 438 THR D C 1
ATOM 13861 O O . THR D 1 351 ? 88.524 44.712 138.174 1.00 67.92 438 THR D O 1
ATOM 13865 N N . CYS D 1 352 ? 86.927 45.962 139.157 1.00 65.95 439 CYS D N 1
ATOM 13866 C CA . CYS D 1 352 ? 86.338 44.856 139.916 1.00 66.21 439 CYS D CA 1
ATOM 13867 C C . CYS D 1 352 ? 85.106 44.300 139.200 1.00 72.61 439 CYS D C 1
ATOM 13868 O O . CYS D 1 352 ? 84.209 45.062 138.835 1.00 72.73 439 CYS D O 1
ATOM 13871 N N . LYS D 1 353 ? 85.081 42.966 138.996 1.00 70.29 440 LYS D N 1
ATOM 13872 C CA . LYS D 1 353 ? 84.025 42.225 138.294 1.00 70.59 440 LYS D CA 1
ATOM 13873 C C . LYS D 1 353 ? 82.665 42.362 139.008 1.00 74.65 440 LYS D C 1
ATOM 13874 O O . LYS D 1 353 ? 81.706 42.817 138.388 1.00 74.37 440 LYS D O 1
ATOM 13880 N N . GLU D 1 354 ? 82.597 42.004 140.303 1.00 71.28 441 GLU D N 1
ATOM 13881 C CA . GLU D 1 354 ? 81.393 42.066 141.141 1.00 71.31 441 GLU D CA 1
ATOM 13882 C C . GLU D 1 354 ? 80.902 43.512 141.350 1.00 76.08 441 GLU D C 1
ATOM 13883 O O . GLU D 1 354 ? 79.717 43.710 141.627 1.00 76.61 441 GLU D O 1
ATOM 13889 N N . TYR D 1 355 ? 81.799 44.508 141.224 1.00 72.30 442 TYR D N 1
ATOM 13890 C CA . TYR D 1 355 ? 81.460 45.921 141.421 1.00 71.91 442 TYR D CA 1
ATOM 13891 C C . TYR D 1 355 ? 81.195 46.630 140.080 1.00 78.96 442 TYR D C 1
ATOM 13892 O O . TYR D 1 355 ? 80.992 47.853 140.071 1.00 78.45 442 TYR D O 1
ATOM 13901 N N . TYR D 1 356 ? 81.188 45.869 138.955 1.00 78.35 443 TYR D N 1
ATOM 13902 C CA . TYR D 1 356 ? 80.971 46.411 137.609 1.00 79.68 443 TYR D CA 1
ATOM 13903 C C . TYR D 1 356 ? 79.591 47.056 137.471 1.00 84.82 443 TYR D C 1
ATOM 13904 O O . TYR D 1 356 ? 78.584 46.477 137.879 1.00 84.80 443 TYR D O 1
ATOM 13913 N N . ASP D 1 357 ? 79.574 48.261 136.885 1.00 82.34 444 ASP D N 1
ATOM 13914 C CA . ASP D 1 357 ? 78.389 49.061 136.586 1.00 82.94 444 ASP D CA 1
ATOM 13915 C C . ASP D 1 357 ? 78.680 49.851 135.305 1.00 88.40 444 ASP D C 1
ATOM 13916 O O . ASP D 1 357 ? 79.692 50.558 135.254 1.00 87.68 444 ASP D O 1
ATOM 13921 N N . PRO D 1 358 ? 77.848 49.725 134.243 1.00 86.46 445 PRO D N 1
ATOM 13922 C CA . PRO D 1 358 ? 78.178 50.397 132.977 1.00 86.48 445 PRO D CA 1
ATOM 13923 C C . PRO D 1 358 ? 77.784 51.873 132.896 1.00 90.38 445 PRO D C 1
ATOM 13924 O O . PRO D 1 358 ? 78.335 52.576 132.044 1.00 90.34 445 PRO D O 1
ATOM 13928 N N . ASN D 1 359 ? 76.849 52.348 133.741 1.00 86.51 446 ASN D N 1
ATOM 13929 C CA . ASN D 1 359 ? 76.383 53.742 133.679 1.00 86.40 446 ASN D CA 1
ATOM 13930 C C . ASN D 1 359 ? 76.760 54.563 134.923 1.00 88.77 446 ASN D C 1
ATOM 13931 O O . ASN D 1 359 ? 76.645 55.797 134.905 1.00 88.41 446 ASN D O 1
ATOM 13936 N N . ARG D 1 360 ? 77.216 53.887 135.988 1.00 83.59 447 ARG D N 1
ATOM 13937 C CA . ARG D 1 360 ? 77.599 54.510 137.254 1.00 82.32 447 ARG D CA 1
ATOM 13938 C C . ARG D 1 360 ? 79.044 54.092 137.621 1.00 82.21 447 ARG D C 1
ATOM 13939 O O . ARG D 1 360 ? 79.331 52.896 137.723 1.00 81.51 447 ARG D O 1
ATOM 13947 N N . SER D 1 361 ? 79.956 55.067 137.786 1.00 75.74 448 SER D N 1
ATOM 13948 C CA . SER D 1 361 ? 81.342 54.740 138.144 1.00 74.08 448 SER D CA 1
ATOM 13949 C C . SER D 1 361 ? 81.633 55.058 139.618 1.00 72.89 448 SER D C 1
ATOM 13950 O O . SER D 1 361 ? 81.208 56.098 140.129 1.00 72.26 448 SER D O 1
ATOM 13953 N N . MET D 1 362 ? 82.341 54.136 140.296 1.00 65.40 449 MET D N 1
ATOM 13954 C CA . MET D 1 362 ? 82.734 54.259 141.698 1.00 63.03 449 MET D CA 1
ATOM 13955 C C . MET D 1 362 ? 84.256 54.353 141.831 1.00 64.40 449 MET D C 1
ATOM 13956 O O . MET D 1 362 ? 84.977 53.506 141.300 1.00 64.03 449 MET D O 1
ATOM 13961 N N . LEU D 1 363 ? 84.734 55.354 142.581 1.00 58.77 450 LEU D N 1
ATOM 13962 C CA . LEU D 1 363 ? 86.160 55.553 142.819 1.00 57.52 450 LEU D CA 1
ATOM 13963 C C . LEU D 1 363 ? 86.543 55.206 144.262 1.00 59.11 450 LEU D C 1
ATOM 13964 O O . LEU D 1 363 ? 86.063 55.853 145.197 1.00 59.64 450 LEU D O 1
ATOM 13969 N N . GLU D 1 364 ? 87.404 54.184 144.436 1.00 52.16 451 GLU D N 1
ATOM 13970 C CA . GLU D 1 364 ? 87.933 53.767 145.735 1.00 50.60 451 GLU D CA 1
ATOM 13971 C C . GLU D 1 364 ? 89.357 54.318 145.842 1.00 54.47 451 GLU D C 1
ATOM 13972 O O . GLU D 1 364 ? 90.216 53.959 145.034 1.00 53.64 451 GLU D O 1
ATOM 13978 N N . LEU D 1 365 ? 89.586 55.237 146.796 1.00 50.29 452 LEU D N 1
ATOM 13979 C CA . LEU D 1 365 ? 90.852 55.954 146.960 1.00 49.28 452 LEU D CA 1
ATOM 13980 C C . LEU D 1 365 ? 91.446 55.812 148.361 1.00 51.27 452 LEU D C 1
ATOM 13981 O O . LEU D 1 365 ? 90.726 55.907 149.354 1.00 51.38 452 LEU D O 1
ATOM 13986 N N . VAL D 1 366 ? 92.778 55.640 148.437 1.00 46.13 453 VAL D N 1
ATOM 13987 C CA . VAL D 1 366 ? 93.515 55.556 149.701 1.00 44.60 453 VAL D CA 1
ATOM 13988 C C . VAL D 1 366 ? 93.945 56.983 150.073 1.00 48.59 453 VAL D C 1
ATOM 13989 O O . VAL D 1 366 ? 94.604 57.651 149.274 1.00 48.34 453 VAL D O 1
ATOM 13993 N N . PHE D 1 367 ? 93.512 57.460 151.253 1.00 44.67 454 PHE D N 1
ATOM 13994 C CA . PHE D 1 367 ? 93.812 58.795 151.776 1.00 43.99 454 PHE D CA 1
ATOM 13995 C C . PHE D 1 367 ? 94.986 58.678 152.759 1.00 49.33 454 PHE D C 1
ATOM 13996 O O . PHE D 1 367 ? 94.802 58.249 153.903 1.00 48.46 454 PHE D O 1
ATOM 14004 N N . ALA D 1 368 ? 96.208 59.011 152.288 1.00 47.31 455 ALA D N 1
ATOM 14005 C CA . ALA D 1 368 ? 97.438 58.909 153.081 1.00 46.98 455 ALA D CA 1
ATOM 14006 C C . ALA D 1 368 ? 98.412 60.051 152.768 1.00 53.55 455 ALA D C 1
ATOM 14007 O O . ALA D 1 368 ? 98.506 60.438 151.602 1.00 54.67 455 ALA D O 1
ATOM 14009 N N . PRO D 1 369 ? 99.164 60.611 153.750 1.00 51.04 456 PRO D N 1
ATOM 14010 C CA . PRO D 1 369 ? 99.179 60.303 155.198 1.00 50.92 456 PRO D CA 1
ATOM 14011 C C . PRO D 1 369 ? 97.881 60.757 155.879 1.00 54.78 456 PRO D C 1
ATOM 14012 O O . PRO D 1 369 ? 97.338 61.811 155.527 1.00 54.66 456 PRO D O 1
ATOM 14016 N N . ALA D 1 370 ? 97.364 59.934 156.821 1.00 50.62 457 ALA D N 1
ATOM 14017 C CA . ALA D 1 370 ? 96.078 60.169 157.469 1.00 50.59 457 ALA D CA 1
ATOM 14018 C C . ALA D 1 370 ? 96.157 60.618 158.947 1.00 56.86 457 ALA D C 1
ATOM 14019 O O . ALA D 1 370 ? 95.104 60.764 159.575 1.00 57.66 457 ALA D O 1
ATOM 14021 N N . GLU D 1 371 ? 97.366 60.881 159.483 1.00 53.46 458 GLU D N 1
ATOM 14022 C CA . GLU D 1 371 ? 97.576 61.292 160.875 1.00 53.79 458 GLU D CA 1
ATOM 14023 C C . GLU D 1 371 ? 96.719 62.504 161.263 1.00 59.13 458 GLU D C 1
ATOM 14024 O O . GLU D 1 371 ? 96.085 62.479 162.319 1.00 59.75 458 GLU D O 1
ATOM 14030 N N . GLU D 1 372 ? 96.687 63.544 160.414 1.00 55.60 459 GLU D N 1
ATOM 14031 C CA . GLU D 1 372 ? 95.925 64.769 160.668 1.00 55.16 459 GLU D CA 1
ATOM 14032 C C . GLU D 1 372 ? 94.482 64.681 160.127 1.00 58.70 459 GLU D C 1
ATOM 14033 O O . GLU D 1 372 ? 93.769 65.689 160.167 1.00 58.43 459 GLU D O 1
ATOM 14039 N N . TRP D 1 373 ? 94.045 63.488 159.647 1.00 54.21 460 TRP D N 1
ATOM 14040 C CA . TRP D 1 373 ? 92.738 63.330 159.021 1.00 53.86 460 TRP D CA 1
ATOM 14041 C C . TRP D 1 373 ? 91.803 62.292 159.662 1.00 58.72 460 TRP D C 1
ATOM 14042 O O . TRP D 1 373 ? 90.591 62.413 159.485 1.00 58.92 460 TRP D O 1
ATOM 14053 N N . VAL D 1 374 ? 92.327 61.293 160.392 1.00 56.15 461 VAL D N 1
ATOM 14054 C CA . VAL D 1 374 ? 91.494 60.263 161.050 1.00 56.49 461 VAL D CA 1
ATOM 14055 C C . VAL D 1 374 ? 90.507 60.904 162.069 1.00 62.16 461 VAL D C 1
ATOM 14056 O O . VAL D 1 374 ? 89.410 60.386 162.267 1.00 62.40 461 VAL D O 1
ATOM 14060 N N . GLY D 1 375 ? 90.894 62.031 162.657 1.00 59.15 462 GLY D N 1
ATOM 14061 C CA . GLY D 1 375 ? 90.068 62.755 163.615 1.00 59.58 462 GLY D CA 1
ATOM 14062 C C . GLY D 1 375 ? 89.037 63.684 163.000 1.00 64.91 462 GLY D C 1
ATOM 14063 O O . GLY D 1 375 ? 88.101 64.100 163.687 1.00 65.76 462 GLY D O 1
ATOM 14064 N N . ARG D 1 376 ? 89.193 64.025 161.707 1.00 60.24 463 ARG D N 1
ATOM 14065 C CA . ARG D 1 376 ? 88.285 64.926 160.995 1.00 58.89 463 ARG D CA 1
ATOM 14066 C C . ARG D 1 376 ? 87.012 64.193 160.547 1.00 59.88 463 ARG D C 1
ATOM 14067 O O . ARG D 1 376 ? 86.998 62.965 160.483 1.00 58.60 463 ARG D O 1
ATOM 14075 N N . SER D 1 377 ? 85.936 64.958 160.272 1.00 55.15 464 SER D N 1
ATOM 14076 C CA . SER D 1 377 ? 84.630 64.422 159.874 1.00 54.04 464 SER D CA 1
ATOM 14077 C C . SER D 1 377 ? 84.661 63.851 158.461 1.00 57.93 464 SER D C 1
ATOM 14078 O O . SER D 1 377 ? 85.549 64.188 157.679 1.00 58.17 464 SER D O 1
ATOM 14081 N N . ASP D 1 378 ? 83.686 62.988 158.138 1.00 54.51 465 ASP D N 1
ATOM 14082 C CA . ASP D 1 378 ? 83.547 62.348 156.831 1.00 54.48 465 ASP D CA 1
ATOM 14083 C C . ASP D 1 378 ? 83.329 63.385 155.722 1.00 61.35 465 ASP D C 1
ATOM 14084 O O . ASP D 1 378 ? 83.882 63.223 154.638 1.00 62.19 465 ASP D O 1
ATOM 14089 N N . THR D 1 379 ? 82.553 64.457 155.998 1.00 58.83 466 THR D N 1
ATOM 14090 C CA . THR D 1 379 ? 82.285 65.533 155.027 1.00 58.58 466 THR D CA 1
ATOM 14091 C C . THR D 1 379 ? 83.575 66.326 154.748 1.00 60.53 466 THR D C 1
ATOM 14092 O O . THR D 1 379 ? 83.810 66.695 153.596 1.00 60.64 466 THR D O 1
ATOM 14096 N N . GLU D 1 380 ? 84.421 66.539 155.784 1.00 54.82 467 GLU D N 1
ATOM 14097 C CA . GLU D 1 380 ? 85.717 67.215 155.671 1.00 54.07 467 GLU D CA 1
ATOM 14098 C C . GLU D 1 380 ? 86.678 66.414 154.770 1.00 57.97 467 GLU D C 1
ATOM 14099 O O . GLU D 1 380 ? 87.406 67.005 153.969 1.00 58.60 467 GLU D O 1
ATOM 14105 N N . ILE D 1 381 ? 86.665 65.071 154.909 1.00 52.56 468 ILE D N 1
ATOM 14106 C CA . ILE D 1 381 ? 87.498 64.146 154.146 1.00 51.14 468 ILE D CA 1
ATOM 14107 C C . ILE D 1 381 ? 87.012 64.109 152.687 1.00 55.69 468 ILE D C 1
ATOM 14108 O O . ILE D 1 381 ? 87.846 64.212 151.783 1.00 56.27 468 ILE D O 1
ATOM 14113 N N . ILE D 1 382 ? 85.680 64.001 152.462 1.00 51.82 469 ILE D N 1
ATOM 14114 C CA . ILE D 1 382 ? 85.068 63.970 151.124 1.00 51.40 469 ILE D CA 1
ATOM 14115 C C . ILE D 1 382 ? 85.362 65.287 150.374 1.00 55.06 469 ILE D C 1
ATOM 14116 O O . ILE D 1 382 ? 85.686 65.237 149.187 1.00 54.34 469 ILE D O 1
ATOM 14121 N N . GLU D 1 383 ? 85.315 66.439 151.074 1.00 51.92 470 GLU D N 1
ATOM 14122 C CA . GLU D 1 383 ? 85.613 67.746 150.485 1.00 52.34 470 GLU D CA 1
ATOM 14123 C C . GLU D 1 383 ? 87.060 67.774 149.962 1.00 57.47 470 GLU D C 1
ATOM 14124 O O . GLU D 1 383 ? 87.268 68.123 148.794 1.00 57.90 470 GLU D O 1
ATOM 14130 N N . ALA D 1 384 ? 88.035 67.338 150.800 1.00 53.43 471 ALA D N 1
ATOM 14131 C CA . ALA D 1 384 ? 89.458 67.264 150.453 1.00 52.62 471 ALA D CA 1
ATOM 14132 C C . ALA D 1 384 ? 89.702 66.309 149.276 1.00 57.82 471 ALA D C 1
ATOM 14133 O O . ALA D 1 384 ? 90.525 66.610 148.412 1.00 58.00 471 ALA D O 1
ATOM 14135 N N . THR D 1 385 ? 88.962 65.179 149.231 1.00 54.43 472 THR D N 1
ATOM 14136 C CA . THR D 1 385 ? 89.037 64.165 148.173 1.00 53.99 472 THR D CA 1
ATOM 14137 C C . THR D 1 385 ? 88.492 64.743 146.858 1.00 59.82 472 THR D C 1
ATOM 14138 O O . THR D 1 385 ? 89.100 64.525 145.812 1.00 60.03 472 THR D O 1
ATOM 14142 N N . MET D 1 386 ? 87.358 65.485 146.916 1.00 56.91 473 MET D N 1
ATOM 14143 C CA . MET D 1 386 ? 86.723 66.101 145.746 1.00 56.25 473 MET D CA 1
ATOM 14144 C C . MET D 1 386 ? 87.614 67.193 145.153 1.00 61.53 473 MET D C 1
ATOM 14145 O O . MET D 1 386 ? 87.657 67.343 143.931 1.00 60.42 473 MET D O 1
ATOM 14150 N N . GLN D 1 387 ? 88.340 67.933 146.019 1.00 59.62 474 GLN D N 1
ATOM 14151 C CA . GLN D 1 387 ? 89.283 68.979 145.613 1.00 59.87 474 GLN D CA 1
ATOM 14152 C C . GLN D 1 387 ? 90.473 68.363 144.875 1.00 64.03 474 GLN D C 1
ATOM 14153 O O . GLN D 1 387 ? 90.974 68.956 143.925 1.00 63.70 474 GLN D O 1
ATOM 14159 N N . GLU D 1 388 ? 90.897 67.158 145.289 1.00 60.52 475 GLU D N 1
ATOM 14160 C CA . GLU D 1 388 ? 91.996 66.442 144.654 1.00 60.18 475 GLU D CA 1
ATOM 14161 C C . GLU D 1 388 ? 91.526 65.760 143.371 1.00 64.79 475 GLU D C 1
ATOM 14162 O O . GLU D 1 388 ? 92.311 65.641 142.435 1.00 65.35 475 GLU D O 1
ATOM 14168 N N . LEU D 1 389 ? 90.253 65.326 143.320 1.00 61.18 476 LEU D N 1
ATOM 14169 C CA . LEU D 1 389 ? 89.666 64.680 142.141 1.00 60.51 476 LEU D CA 1
ATOM 14170 C C . LEU D 1 389 ? 89.418 65.690 141.017 1.00 65.88 476 LEU D C 1
ATOM 14171 O O . LEU D 1 389 ? 89.408 65.302 139.850 1.00 66.22 476 LEU D O 1
ATOM 14176 N N . ALA D 1 390 ? 89.253 66.983 141.365 1.00 63.05 477 ALA D N 1
ATOM 14177 C CA . ALA D 1 390 ? 89.066 68.091 140.423 1.00 63.52 477 ALA D CA 1
ATOM 14178 C C . ALA D 1 390 ? 90.370 68.388 139.662 1.00 69.09 477 ALA D C 1
ATOM 14179 O O . ALA D 1 390 ? 90.353 69.074 138.635 1.00 70.35 477 ALA D O 1
ATOM 14181 N N . LYS D 1 391 ? 91.498 67.877 140.182 1.00 64.35 478 LYS D N 1
ATOM 14182 C CA . LYS D 1 391 ? 92.827 68.005 139.595 1.00 62.78 478 LYS D CA 1
ATOM 14183 C C . LYS D 1 391 ? 93.107 66.813 138.676 1.00 66.82 478 LYS D C 1
ATOM 14184 O O . LYS D 1 391 ? 93.809 66.970 137.684 1.00 67.46 478 LYS D O 1
ATOM 14190 N N . LEU D 1 392 ? 92.547 65.632 138.996 1.00 62.29 479 LEU D N 1
ATOM 14191 C CA . LEU D 1 392 ? 92.733 64.391 138.232 1.00 61.78 479 LEU D CA 1
ATOM 14192 C C . LEU D 1 392 ? 91.709 64.254 137.093 1.00 66.69 479 LEU D C 1
ATOM 14193 O O . LEU D 1 392 ? 92.028 63.687 136.043 1.00 67.29 479 LEU D O 1
ATOM 14198 N N . PHE D 1 393 ? 90.480 64.752 137.315 1.00 62.26 480 PHE D N 1
ATOM 14199 C CA . PHE D 1 393 ? 89.369 64.752 136.354 1.00 61.11 480 PHE D CA 1
ATOM 14200 C C . PHE D 1 393 ? 88.872 66.205 136.261 1.00 69.65 480 PHE D C 1
ATOM 14201 O O . PHE D 1 393 ? 87.839 66.521 136.857 1.00 70.66 480 PHE D O 1
ATOM 14209 N N . PRO D 1 394 ? 89.624 67.144 135.626 1.00 67.87 481 PRO D N 1
ATOM 14210 C CA . PRO D 1 394 ? 89.182 68.555 135.651 1.00 68.14 481 PRO D CA 1
ATOM 14211 C C . PRO D 1 394 ? 87.975 68.859 134.760 1.00 74.15 481 PRO D C 1
ATOM 14212 O O . PRO D 1 394 ? 87.281 69.844 135.015 1.00 74.45 481 PRO D O 1
ATOM 14216 N N . ASP D 1 395 ? 87.708 68.018 133.749 1.00 71.15 482 ASP D N 1
ATOM 14217 C CA . ASP D 1 395 ? 86.582 68.209 132.836 1.00 71.69 482 ASP D CA 1
ATOM 14218 C C . ASP D 1 395 ? 85.402 67.290 133.191 1.00 75.17 482 ASP D C 1
ATOM 14219 O O . ASP D 1 395 ? 84.383 67.304 132.488 1.00 75.64 482 ASP D O 1
ATOM 14224 N N . GLU D 1 396 ? 85.530 66.505 134.280 1.00 69.65 483 GLU D N 1
ATOM 14225 C CA . GLU D 1 396 ? 84.500 65.553 134.692 1.00 68.25 483 GLU D CA 1
ATOM 14226 C C . GLU D 1 396 ? 84.057 65.707 136.146 1.00 70.82 483 GLU D C 1
ATOM 14227 O O . GLU D 1 396 ? 82.898 65.416 136.435 1.00 70.84 483 GLU D O 1
ATOM 14233 N N . ILE D 1 397 ? 84.970 66.092 137.066 1.00 64.83 484 ILE D N 1
ATOM 14234 C CA . ILE D 1 397 ? 84.644 66.227 138.488 1.00 63.11 484 ILE D CA 1
ATOM 14235 C C . ILE D 1 397 ? 85.005 67.641 138.974 1.00 68.40 484 ILE D C 1
ATOM 14236 O O . ILE D 1 397 ? 86.106 68.132 138.722 1.00 67.87 484 ILE D O 1
ATOM 14241 N N . ALA D 1 398 ? 84.052 68.285 139.661 1.00 66.60 485 ALA D N 1
ATOM 14242 C CA . ALA D 1 398 ? 84.184 69.602 140.286 1.00 67.23 485 ALA D CA 1
ATOM 14243 C C . ALA D 1 398 ? 83.796 69.476 141.758 1.00 73.63 485 ALA D C 1
ATOM 14244 O O . ALA D 1 398 ? 82.839 68.762 142.072 1.00 73.62 485 ALA D O 1
ATOM 14246 N N . ALA D 1 399 ? 84.553 70.129 142.661 1.00 71.66 486 ALA D N 1
ATOM 14247 C CA . ALA D 1 399 ? 84.349 70.073 144.117 1.00 72.21 486 ALA D CA 1
ATOM 14248 C C . ALA D 1 399 ? 82.926 70.491 144.554 1.00 78.26 486 ALA D C 1
ATOM 14249 O O . ALA D 1 399 ? 82.387 69.908 145.500 1.00 77.90 486 ALA D O 1
ATOM 14251 N N . ASP D 1 400 ? 82.321 71.478 143.854 1.00 76.05 487 ASP D N 1
ATOM 14252 C CA . ASP D 1 400 ? 80.976 71.997 144.136 1.00 75.98 487 ASP D CA 1
ATOM 14253 C C . ASP D 1 400 ? 79.873 71.194 143.395 1.00 78.17 487 ASP D C 1
ATOM 14254 O O . ASP D 1 400 ? 78.721 71.634 143.338 1.00 78.11 487 ASP D O 1
ATOM 14259 N N . GLN D 1 401 ? 80.234 70.003 142.873 1.00 73.09 488 GLN D N 1
ATOM 14260 C CA . GLN D 1 401 ? 79.391 69.044 142.152 1.00 72.62 488 GLN D CA 1
ATOM 14261 C C . GLN D 1 401 ? 78.685 69.693 140.937 1.00 76.93 488 GLN D C 1
ATOM 14262 O O . GLN D 1 401 ? 77.550 69.337 140.599 1.00 76.38 488 GLN D O 1
ATOM 14268 N N . SER D 1 402 ? 79.403 70.615 140.259 1.00 73.59 489 SER D N 1
ATOM 14269 C CA . SER D 1 402 ? 78.977 71.313 139.043 1.00 72.80 489 SER D CA 1
ATOM 14270 C C . SER D 1 402 ? 78.879 70.337 137.883 1.00 77.36 489 SER D C 1
ATOM 14271 O O . SER D 1 402 ? 77.967 70.442 137.063 1.00 77.88 489 SER D O 1
ATOM 14274 N N . LYS D 1 403 ? 79.832 69.390 137.817 1.00 72.85 490 LYS D N 1
ATOM 14275 C CA . LYS D 1 403 ? 79.902 68.372 136.779 1.00 71.78 490 LYS D CA 1
ATOM 14276 C C . LYS D 1 403 ? 79.289 67.079 137.336 1.00 73.20 490 LYS D C 1
ATOM 14277 O O . LYS D 1 403 ? 78.078 67.074 137.571 1.00 73.09 490 LYS D O 1
ATOM 14283 N N . ALA D 1 404 ? 80.096 66.015 137.582 1.00 68.16 491 ALA D N 1
ATOM 14284 C CA . ALA D 1 404 ? 79.617 64.746 138.154 1.00 67.26 491 ALA D CA 1
ATOM 14285 C C . ALA D 1 404 ? 79.169 64.947 139.597 1.00 70.45 491 ALA D C 1
ATOM 14286 O O . ALA D 1 404 ? 79.769 65.748 140.330 1.00 70.00 491 ALA D O 1
ATOM 14288 N N . LYS D 1 405 ? 78.094 64.249 139.992 1.00 66.14 492 LYS D N 1
ATOM 14289 C CA . LYS D 1 405 ? 77.507 64.399 141.325 1.00 65.46 492 LYS D CA 1
ATOM 14290 C C . LYS D 1 405 ? 77.605 63.114 142.139 1.00 65.03 492 LYS D C 1
ATOM 14291 O O . LYS D 1 405 ? 77.471 62.013 141.592 1.00 63.93 492 LYS D O 1
ATOM 14297 N N . ILE D 1 406 ? 77.842 63.273 143.452 1.00 59.06 493 ILE D N 1
ATOM 14298 C CA . ILE D 1 406 ? 77.972 62.171 144.403 1.00 58.61 493 ILE D CA 1
ATOM 14299 C C . ILE D 1 406 ? 76.585 61.618 144.744 1.00 62.21 493 ILE D C 1
ATOM 14300 O O . ILE D 1 406 ? 75.740 62.351 145.275 1.00 61.57 493 ILE D O 1
ATOM 14305 N N . LEU D 1 407 ? 76.366 60.325 144.471 1.00 58.65 494 LEU D N 1
ATOM 14306 C CA . LEU D 1 407 ? 75.126 59.647 144.845 1.00 58.81 494 LEU D CA 1
ATOM 14307 C C . LEU D 1 407 ? 75.197 59.289 146.333 1.00 62.98 494 LEU D C 1
ATOM 14308 O O . LEU D 1 407 ? 74.252 59.544 147.082 1.00 62.56 494 LEU D O 1
ATOM 14313 N N . LYS D 1 408 ? 76.350 58.731 146.757 1.00 59.47 495 LYS D N 1
ATOM 14314 C CA . LYS D 1 408 ? 76.668 58.341 148.132 1.00 59.18 495 LYS D CA 1
ATOM 14315 C C . LYS D 1 408 ? 78.180 58.141 148.305 1.00 64.37 495 LYS D C 1
ATOM 14316 O O . LYS D 1 408 ? 78.913 58.042 147.318 1.00 64.96 495 LYS D O 1
ATOM 14322 N N . TYR D 1 409 ? 78.632 58.059 149.561 1.00 60.35 496 TYR D N 1
ATOM 14323 C CA . TYR D 1 409 ? 80.026 57.814 149.898 1.00 59.33 496 TYR D CA 1
ATOM 14324 C C . TYR D 1 409 ? 80.153 56.921 151.129 1.00 62.35 496 TYR D C 1
ATOM 14325 O O . TYR D 1 409 ? 79.208 56.776 151.902 1.00 63.33 496 TYR D O 1
ATOM 14334 N N . HIS D 1 410 ? 81.339 56.352 151.314 1.00 57.63 497 HIS D N 1
ATOM 14335 C CA . HIS D 1 410 ? 81.709 55.519 152.450 1.00 56.82 497 HIS D CA 1
ATOM 14336 C C . HIS D 1 410 ? 83.166 55.786 152.804 1.00 56.89 497 HIS D C 1
ATOM 14337 O O . HIS D 1 410 ? 84.050 55.587 151.967 1.00 57.09 497 HIS D O 1
ATOM 14344 N N . VAL D 1 411 ? 83.405 56.288 154.023 1.00 49.52 498 VAL D N 1
ATOM 14345 C CA . VAL D 1 411 ? 84.733 56.612 154.534 1.00 47.59 498 VAL D CA 1
ATOM 14346 C C . VAL D 1 411 ? 85.077 55.619 155.653 1.00 51.93 498 VAL D C 1
ATOM 14347 O O . VAL D 1 411 ? 84.481 55.674 156.734 1.00 52.85 498 VAL D O 1
ATOM 14351 N N . VAL D 1 412 ? 86.015 54.691 155.375 1.00 47.25 499 VAL D N 1
ATOM 14352 C CA . VAL D 1 412 ? 86.474 53.680 156.332 1.00 45.63 499 VAL D CA 1
ATOM 14353 C C . VAL D 1 412 ? 87.818 54.122 156.888 1.00 50.13 499 VAL D C 1
ATOM 14354 O O . VAL D 1 412 ? 88.805 54.162 156.155 1.00 52.14 499 VAL D O 1
ATOM 14358 N N . LYS D 1 413 ? 87.847 54.469 158.180 1.00 44.93 500 LYS D N 1
ATOM 14359 C CA . LYS D 1 413 ? 89.050 54.911 158.879 1.00 43.86 500 LYS D CA 1
ATOM 14360 C C . LYS D 1 413 ? 89.656 53.775 159.702 1.00 48.25 500 LYS D C 1
ATOM 14361 O O . LYS D 1 413 ? 88.939 53.117 160.462 1.00 48.16 500 LYS D O 1
ATOM 14367 N N . THR D 1 414 ? 90.971 53.555 159.552 1.00 44.76 501 THR D N 1
ATOM 14368 C CA . THR D 1 414 ? 91.739 52.571 160.313 1.00 45.21 501 THR D CA 1
ATOM 14369 C C . THR D 1 414 ? 92.890 53.362 160.966 1.00 50.54 501 THR D C 1
ATOM 14370 O O . THR D 1 414 ? 93.939 53.528 160.344 1.00 51.39 501 THR D O 1
ATOM 14374 N N . PRO D 1 415 ? 92.691 53.919 162.188 1.00 46.32 502 PRO D N 1
ATOM 14375 C CA . PRO D 1 415 ? 93.739 54.758 162.792 1.00 46.28 502 PRO D CA 1
ATOM 14376 C C . PRO D 1 415 ? 95.006 54.000 163.210 1.00 49.29 502 PRO D C 1
ATOM 14377 O O . PRO D 1 415 ? 96.014 54.650 163.483 1.00 49.26 502 PRO D O 1
ATOM 14381 N N . ARG D 1 416 ? 94.945 52.652 163.286 1.00 44.82 503 ARG D N 1
ATOM 14382 C CA . ARG D 1 416 ? 96.060 51.769 163.641 1.00 44.49 503 ARG D CA 1
ATOM 14383 C C . ARG D 1 416 ? 96.026 50.543 162.719 1.00 50.12 503 ARG D C 1
ATOM 14384 O O . ARG D 1 416 ? 95.572 49.470 163.126 1.00 50.75 503 ARG D O 1
ATOM 14392 N N . SER D 1 417 ? 96.471 50.714 161.459 1.00 47.27 504 SER D N 1
ATOM 14393 C CA . SER D 1 417 ? 96.444 49.638 160.468 1.00 47.29 504 SER D CA 1
ATOM 14394 C C . SER D 1 417 ? 97.725 48.812 160.550 1.00 53.66 504 SER D C 1
ATOM 14395 O O . SER D 1 417 ? 97.978 48.202 161.597 1.00 54.71 504 SER D O 1
ATOM 14398 N N . VAL D 1 418 ? 98.508 48.747 159.449 1.00 49.45 505 VAL D N 1
ATOM 14399 C CA . VAL D 1 418 ? 99.793 48.040 159.378 1.00 48.23 505 VAL D CA 1
ATOM 14400 C C . VAL D 1 418 ? 100.806 48.805 160.251 1.00 53.22 505 VAL D C 1
ATOM 14401 O O . VAL D 1 418 ? 100.625 50.009 160.475 1.00 52.26 505 VAL D O 1
ATOM 14405 N N . TYR D 1 419 ? 101.845 48.122 160.763 1.00 51.31 506 TYR D N 1
ATOM 14406 C CA . TYR D 1 419 ? 102.844 48.799 161.594 1.00 51.65 506 TYR D CA 1
ATOM 14407 C C . TYR D 1 419 ? 103.590 49.839 160.748 1.00 53.70 506 TYR D C 1
ATOM 14408 O O . TYR D 1 419 ? 103.850 49.593 159.567 1.00 53.00 506 TYR D O 1
ATOM 14417 N N . LYS D 1 420 ? 103.855 51.023 161.331 1.00 48.91 507 LYS D N 1
ATOM 14418 C CA . LYS D 1 420 ? 104.580 52.105 160.672 1.00 47.74 507 LYS D CA 1
ATOM 14419 C C . LYS D 1 420 ? 106.024 51.629 160.490 1.00 54.82 507 LYS D C 1
ATOM 14420 O O . LYS D 1 420 ? 106.758 51.491 161.472 1.00 54.32 507 LYS D O 1
ATOM 14426 N N . THR D 1 421 ? 106.390 51.279 159.240 1.00 53.02 508 THR D N 1
ATOM 14427 C CA . THR D 1 421 ? 107.700 50.730 158.894 1.00 53.27 508 THR D CA 1
ATOM 14428 C C . THR D 1 421 ? 108.746 51.864 158.855 1.00 58.05 508 THR D C 1
ATOM 14429 O O . THR D 1 421 ? 109.299 52.192 157.795 1.00 58.47 508 THR D O 1
ATOM 14433 N N . ILE D 1 422 ? 109.005 52.457 160.033 1.00 53.94 509 ILE D N 1
ATOM 14434 C CA . ILE D 1 422 ? 110.027 53.491 160.221 1.00 53.71 509 ILE D CA 1
ATOM 14435 C C . ILE D 1 422 ? 111.387 52.764 160.350 1.00 59.46 509 ILE D C 1
ATOM 14436 O O . ILE D 1 422 ? 111.386 51.544 160.591 1.00 58.84 509 ILE D O 1
ATOM 14441 N N . PRO D 1 423 ? 112.553 53.440 160.207 1.00 57.17 510 PRO D N 1
ATOM 14442 C CA . PRO D 1 423 ? 113.826 52.714 160.338 1.00 57.38 510 PRO D CA 1
ATOM 14443 C C . PRO D 1 423 ? 114.022 52.063 161.709 1.00 63.02 510 PRO D C 1
ATOM 14444 O O . PRO D 1 423 ? 113.529 52.574 162.722 1.00 62.97 510 PRO D O 1
ATOM 14448 N N . ASP D 1 424 ? 114.718 50.905 161.709 1.00 60.52 511 ASP D N 1
ATOM 14449 C CA . ASP D 1 424 ? 115.133 50.082 162.855 1.00 61.03 511 ASP D CA 1
ATOM 14450 C C . ASP D 1 424 ? 113.973 49.331 163.549 1.00 66.85 511 ASP D C 1
ATOM 14451 O O . ASP D 1 424 ? 114.034 49.094 164.754 1.00 67.50 511 ASP D O 1
ATOM 14456 N N . CYS D 1 425 ? 112.978 48.874 162.774 1.00 64.54 512 CYS D N 1
ATOM 14457 C CA . CYS D 1 425 ? 111.846 48.083 163.274 1.00 64.88 512 CYS D CA 1
ATOM 14458 C C . CYS D 1 425 ? 112.125 46.600 163.121 1.00 69.19 512 CYS D C 1
ATOM 14459 O O . CYS D 1 425 ? 111.545 45.798 163.852 1.00 69.35 512 CYS D O 1
ATOM 14462 N N . GLU D 1 426 ? 112.976 46.229 162.144 1.00 65.81 513 GLU D N 1
ATOM 14463 C CA . GLU D 1 426 ? 113.312 44.844 161.807 1.00 65.58 513 GLU D CA 1
ATOM 14464 C C . GLU D 1 426 ? 113.833 44.019 163.014 1.00 70.30 513 GLU D C 1
ATOM 14465 O O . GLU D 1 426 ? 113.365 42.886 163.145 1.00 70.51 513 GLU D O 1
ATOM 14471 N N . PRO D 1 427 ? 114.707 44.514 163.938 1.00 67.01 514 PRO D N 1
ATOM 14472 C CA . PRO D 1 427 ? 115.123 43.658 165.069 1.00 67.10 514 PRO D CA 1
ATOM 14473 C C . PRO D 1 427 ? 114.004 43.376 166.084 1.00 72.59 514 PRO D C 1
ATOM 14474 O O . PRO D 1 427 ? 114.084 42.381 166.811 1.00 72.57 514 PRO D O 1
ATOM 14478 N N . CYS D 1 428 ? 112.964 44.243 166.122 1.00 69.86 515 CYS D N 1
ATOM 14479 C CA . CYS D 1 428 ? 111.809 44.175 167.032 1.00 69.60 515 CYS D CA 1
ATOM 14480 C C . CYS D 1 428 ? 110.747 43.185 166.552 1.00 72.31 515 CYS D C 1
ATOM 14481 O O . CYS D 1 428 ? 109.900 42.780 167.351 1.00 72.23 515 CYS D O 1
ATOM 14484 N N . ARG D 1 429 ? 110.761 42.830 165.255 1.00 67.72 516 ARG D N 1
ATOM 14485 C CA . ARG D 1 429 ? 109.781 41.932 164.646 1.00 67.19 516 ARG D CA 1
ATOM 14486 C C . ARG D 1 429 ? 109.944 40.514 165.198 1.00 72.55 516 ARG D C 1
ATOM 14487 O O . ARG D 1 429 ? 111.042 39.953 165.159 1.00 73.00 516 ARG D O 1
ATOM 14495 N N . PRO D 1 430 ? 108.879 39.960 165.807 1.00 69.50 517 PRO D N 1
ATOM 14496 C CA . PRO D 1 430 ? 109.017 38.660 166.463 1.00 69.41 517 PRO D CA 1
ATOM 14497 C C . PRO D 1 430 ? 108.874 37.456 165.539 1.00 74.72 517 PRO D C 1
ATOM 14498 O O . PRO D 1 430 ? 108.099 37.485 164.584 1.00 74.61 517 PRO D O 1
ATOM 14502 N N . LEU D 1 431 ? 109.567 36.360 165.877 1.00 71.96 518 LEU D N 1
ATOM 14503 C CA . LEU D 1 431 ? 109.414 35.102 165.154 1.00 72.34 518 LEU D CA 1
ATOM 14504 C C . LEU D 1 431 ? 108.062 34.516 165.524 1.00 76.73 518 LEU D C 1
ATOM 14505 O O . LEU D 1 431 ? 107.495 34.917 166.537 1.00 76.71 518 LEU D O 1
ATOM 14510 N N . GLN D 1 432 ? 107.527 33.601 164.716 1.00 73.87 519 GLN D N 1
ATOM 14511 C CA . GLN D 1 432 ? 106.207 33.007 164.963 1.00 74.23 519 GLN D CA 1
ATOM 14512 C C . GLN D 1 432 ? 106.180 32.155 166.252 1.00 81.21 519 GLN D C 1
ATOM 14513 O O . GLN D 1 432 ? 105.139 32.070 166.895 1.00 80.82 519 GLN D O 1
ATOM 14519 N N . ARG D 1 433 ? 107.330 31.577 166.648 1.00 79.99 520 ARG D N 1
ATOM 14520 C CA . ARG D 1 433 ? 107.486 30.786 167.868 1.00 80.16 520 ARG D CA 1
ATOM 14521 C C . ARG D 1 433 ? 107.942 31.729 168.989 1.00 85.02 520 ARG D C 1
ATOM 14522 O O . ARG D 1 433 ? 109.010 32.344 168.882 1.00 84.15 520 ARG D O 1
ATOM 14530 N N . SER D 1 434 ? 107.105 31.871 170.038 1.00 82.61 521 SER D N 1
ATOM 14531 C CA . SER D 1 434 ? 107.374 32.754 171.177 1.00 82.66 521 SER D CA 1
ATOM 14532 C C . SER D 1 434 ? 108.187 32.036 172.268 1.00 86.66 521 SER D C 1
ATOM 14533 O O . SER D 1 434 ? 108.111 30.805 172.333 1.00 86.15 521 SER D O 1
ATOM 14536 N N . PRO D 1 435 ? 108.920 32.761 173.166 1.00 83.42 522 PRO D N 1
ATOM 14537 C CA . PRO D 1 435 ? 109.669 32.071 174.236 1.00 83.65 522 PRO D CA 1
ATOM 14538 C C . PRO D 1 435 ? 108.756 31.409 175.279 1.00 89.48 522 PRO D C 1
ATOM 14539 O O . PRO D 1 435 ? 109.246 30.690 176.156 1.00 90.22 522 PRO D O 1
ATOM 14543 N N . ILE D 1 436 ? 107.435 31.645 175.180 1.00 86.07 523 ILE D N 1
ATOM 14544 C CA . ILE D 1 436 ? 106.427 31.038 176.040 1.00 85.91 523 ILE D CA 1
ATOM 14545 C C . ILE D 1 436 ? 105.990 29.754 175.359 1.00 91.00 523 ILE D C 1
ATOM 14546 O O . ILE D 1 436 ? 105.467 29.783 174.240 1.00 90.63 523 ILE D O 1
ATOM 14551 N N . GLU D 1 437 ? 106.239 28.632 176.032 1.00 88.63 524 GLU D N 1
ATOM 14552 C CA . GLU D 1 437 ? 105.925 27.284 175.568 1.00 89.00 524 GLU D CA 1
ATOM 14553 C C . GLU D 1 437 ? 104.417 27.151 175.317 1.00 92.88 524 GLU D C 1
ATOM 14554 O O . GLU D 1 437 ? 103.612 27.408 176.216 1.00 93.20 524 GLU D O 1
ATOM 14560 N N . GLY D 1 438 ? 104.055 26.828 174.079 1.00 88.50 525 GLY D N 1
ATOM 14561 C CA . GLY D 1 438 ? 102.659 26.675 173.675 1.00 87.95 525 GLY D CA 1
ATOM 14562 C C . GLY D 1 438 ? 101.998 27.907 173.083 1.00 90.48 525 GLY D C 1
ATOM 14563 O O . GLY D 1 438 ? 100.911 27.799 172.507 1.00 89.76 525 GLY D O 1
ATOM 14564 N N . PHE D 1 439 ? 102.640 29.087 173.223 1.00 86.04 526 PHE D N 1
ATOM 14565 C CA . PHE D 1 439 ? 102.134 30.348 172.675 1.00 85.31 526 PHE D CA 1
ATOM 14566 C C . PHE D 1 439 ? 102.901 30.715 171.396 1.00 88.36 526 PHE D C 1
ATOM 14567 O O . PHE D 1 439 ? 104.132 30.635 171.364 1.00 87.64 526 PHE D O 1
ATOM 14575 N N . TYR D 1 440 ? 102.157 31.083 170.339 1.00 84.62 527 TYR D N 1
ATOM 14576 C CA . TYR D 1 440 ? 102.690 31.441 169.020 1.00 84.35 527 TYR D CA 1
ATOM 14577 C C . TYR D 1 440 ? 102.065 32.739 168.496 1.00 83.41 527 TYR D C 1
ATOM 14578 O O . TYR D 1 440 ? 100.979 33.121 168.930 1.00 82.89 527 TYR D O 1
ATOM 14587 N N . LEU D 1 441 ? 102.758 33.413 167.565 1.00 76.69 528 LEU D N 1
ATOM 14588 C CA . LEU D 1 441 ? 102.285 34.650 166.944 1.00 74.71 528 LEU D CA 1
ATOM 14589 C C . LEU D 1 441 ? 102.175 34.512 165.436 1.00 76.32 528 LEU D C 1
ATOM 14590 O O . LEU D 1 441 ? 102.976 33.824 164.808 1.00 76.17 528 LEU D O 1
ATOM 14595 N N . ALA D 1 442 ? 101.185 35.186 164.859 1.00 70.78 529 ALA D N 1
ATOM 14596 C CA . ALA D 1 442 ? 100.953 35.270 163.418 1.00 69.42 529 ALA D CA 1
ATOM 14597 C C . ALA D 1 442 ? 100.536 36.706 163.092 1.00 71.87 529 ALA D C 1
ATOM 14598 O O . ALA D 1 442 ? 100.100 37.435 163.985 1.00 71.81 529 ALA D O 1
ATOM 14600 N N . GLY D 1 443 ? 100.752 37.125 161.853 1.00 66.77 530 GLY D N 1
ATOM 14601 C CA . GLY D 1 443 ? 100.448 38.485 161.428 1.00 65.49 530 GLY D CA 1
ATOM 14602 C C . GLY D 1 443 ? 101.528 39.084 160.562 1.00 66.84 530 GLY D C 1
ATOM 14603 O O . GLY D 1 443 ? 102.698 38.724 160.697 1.00 66.89 530 GLY D O 1
ATOM 14604 N N . ASP D 1 444 ? 101.149 40.028 159.693 1.00 61.31 531 ASP D N 1
ATOM 14605 C CA . ASP D 1 444 ? 102.063 40.700 158.771 1.00 60.45 531 ASP D CA 1
ATOM 14606 C C . ASP D 1 444 ? 103.267 41.349 159.493 1.00 64.28 531 ASP D C 1
ATOM 14607 O O . ASP D 1 444 ? 104.347 41.406 158.907 1.00 64.68 531 ASP D O 1
ATOM 14612 N N . TYR D 1 445 ? 103.090 41.798 160.761 1.00 60.08 532 TYR D N 1
ATOM 14613 C CA . TYR D 1 445 ? 104.135 42.441 161.571 1.00 59.32 532 TYR D CA 1
ATOM 14614 C C . TYR D 1 445 ? 105.238 41.459 162.031 1.00 65.22 532 TYR D C 1
ATOM 14615 O O . TYR D 1 445 ? 106.343 41.909 162.338 1.00 65.35 532 TYR D O 1
ATOM 14624 N N . THR D 1 446 ? 104.942 40.140 162.111 1.00 62.41 533 THR D N 1
ATOM 14625 C CA . THR D 1 446 ? 105.911 39.127 162.561 1.00 62.13 533 THR D CA 1
ATOM 14626 C C . THR D 1 446 ? 107.064 38.990 161.543 1.00 67.71 533 THR D C 1
ATOM 14627 O O . THR D 1 446 ? 106.952 39.476 160.414 1.00 67.75 533 THR D O 1
ATOM 14631 N N . LYS D 1 447 ? 108.180 38.357 161.960 1.00 64.83 534 LYS D N 1
ATOM 14632 C CA . LYS D 1 447 ? 109.385 38.197 161.147 1.00 64.45 534 LYS D CA 1
ATOM 14633 C C . LYS D 1 447 ? 109.132 37.320 159.915 1.00 68.02 534 LYS D C 1
ATOM 14634 O O . LYS D 1 447 ? 109.004 36.099 160.009 1.00 67.90 534 LYS D O 1
ATOM 14640 N N . GLN D 1 448 ? 109.037 37.992 158.760 1.00 64.50 535 GLN D N 1
ATOM 14641 C CA . GLN D 1 448 ? 108.857 37.439 157.416 1.00 64.41 535 GLN D CA 1
ATOM 14642 C C . GLN D 1 448 ? 109.322 38.515 156.409 1.00 68.77 535 GLN D C 1
ATOM 14643 O O . GLN D 1 448 ? 109.235 39.707 156.705 1.00 68.16 535 GLN D O 1
ATOM 14649 N N . LYS D 1 449 ? 109.841 38.092 155.247 1.00 66.60 536 LYS D N 1
ATOM 14650 C CA . LYS D 1 449 ? 110.482 38.959 154.244 1.00 66.97 536 LYS D CA 1
ATOM 14651 C C . LYS D 1 449 ? 109.556 39.695 153.231 1.00 70.68 536 LYS D C 1
ATOM 14652 O O . LYS D 1 449 ? 110.091 40.376 152.346 1.00 70.82 536 LYS D O 1
ATOM 14658 N N . TYR D 1 450 ? 108.217 39.599 153.341 1.00 65.74 537 TYR D N 1
ATOM 14659 C CA . TYR D 1 450 ? 107.370 40.236 152.330 1.00 64.67 537 TYR D CA 1
ATOM 14660 C C . TYR D 1 450 ? 106.561 41.460 152.821 1.00 65.28 537 TYR D C 1
ATOM 14661 O O . TYR D 1 450 ? 105.486 41.731 152.274 1.00 65.21 537 TYR D O 1
ATOM 14670 N N . LEU D 1 451 ? 107.129 42.255 153.763 1.00 58.59 538 LEU D N 1
ATOM 14671 C CA . LEU D 1 451 ? 106.557 43.505 154.306 1.00 56.86 538 LEU D CA 1
ATOM 14672 C C . LEU D 1 451 ? 105.211 43.301 155.031 1.00 59.63 538 LEU D C 1
ATOM 14673 O O . LEU D 1 451 ? 104.725 42.173 155.162 1.00 59.11 538 LEU D O 1
ATOM 14678 N N . ALA D 1 452 ? 104.618 44.417 155.508 1.00 54.99 539 ALA D N 1
ATOM 14679 C CA . ALA D 1 452 ? 103.291 44.432 156.115 1.00 53.87 539 ALA D CA 1
ATOM 14680 C C . ALA D 1 452 ? 102.295 44.471 154.952 1.00 55.77 539 ALA D C 1
ATOM 14681 O O . ALA D 1 452 ? 101.907 45.544 154.476 1.00 54.82 539 ALA D O 1
ATOM 14683 N N . SER D 1 453 ? 102.006 43.275 154.412 1.00 51.24 540 SER D N 1
ATOM 14684 C CA . SER D 1 453 ? 101.173 43.066 153.233 1.00 51.36 540 SER D CA 1
ATOM 14685 C C . SER D 1 453 ? 100.293 41.841 153.386 1.00 54.91 540 SER D C 1
ATOM 14686 O O . SER D 1 453 ? 100.436 41.106 154.361 1.00 54.39 540 SER D O 1
ATOM 14689 N N . MET D 1 454 ? 99.422 41.588 152.391 1.00 51.76 541 MET D N 1
ATOM 14690 C CA . MET D 1 454 ? 98.569 40.397 152.348 1.00 52.06 541 MET D CA 1
ATOM 14691 C C . MET D 1 454 ? 99.442 39.148 152.244 1.00 58.74 541 MET D C 1
ATOM 14692 O O . MET D 1 454 ? 99.148 38.133 152.875 1.00 58.52 541 MET D O 1
ATOM 14697 N N . GLU D 1 455 ? 100.545 39.250 151.469 1.00 57.26 542 GLU D N 1
ATOM 14698 C CA . GLU D 1 455 ? 101.540 38.196 151.272 1.00 57.11 542 GLU D CA 1
ATOM 14699 C C . GLU D 1 455 ? 102.254 37.911 152.593 1.00 60.05 542 GLU D C 1
ATOM 14700 O O . GLU D 1 455 ? 102.454 36.745 152.941 1.00 59.74 542 GLU D O 1
ATOM 14706 N N . GLY D 1 456 ? 102.597 38.978 153.313 1.00 56.31 543 GLY D N 1
ATOM 14707 C CA . GLY D 1 456 ? 103.238 38.906 154.621 1.00 56.23 543 GLY D CA 1
ATOM 14708 C C . GLY D 1 456 ? 102.370 38.206 155.644 1.00 61.18 543 GLY D C 1
ATOM 14709 O O . GLY D 1 456 ? 102.849 37.343 156.380 1.00 60.79 543 GLY D O 1
ATOM 14710 N N . ALA D 1 457 ? 101.066 38.548 155.649 1.00 58.47 544 ALA D N 1
ATOM 14711 C CA . ALA D 1 457 ? 100.043 37.970 156.510 1.00 58.09 544 ALA D CA 1
ATOM 14712 C C . ALA D 1 457 ? 99.910 36.469 156.257 1.00 63.30 544 ALA D C 1
ATOM 14713 O O . ALA D 1 457 ? 100.025 35.691 157.200 1.00 62.04 544 ALA D O 1
ATOM 14715 N N . VAL D 1 458 ? 99.728 36.061 154.979 1.00 62.39 545 VAL D N 1
ATOM 14716 C CA . VAL D 1 458 ? 99.589 34.655 154.564 1.00 63.02 545 VAL D CA 1
ATOM 14717 C C . VAL D 1 458 ? 100.882 33.874 154.890 1.00 68.31 545 VAL D C 1
ATOM 14718 O O . VAL D 1 458 ? 100.784 32.785 155.457 1.00 68.66 545 VAL D O 1
ATOM 14722 N N . LEU D 1 459 ? 102.075 34.437 154.579 1.00 64.75 546 LEU D N 1
ATOM 14723 C CA . LEU D 1 459 ? 103.346 33.770 154.863 1.00 64.90 546 LEU D CA 1
ATOM 14724 C C . LEU D 1 459 ? 103.534 33.569 156.371 1.00 71.40 546 LEU D C 1
ATOM 14725 O O . LEU D 1 459 ? 103.918 32.473 156.774 1.00 71.42 546 LEU D O 1
ATOM 14730 N N . SER D 1 460 ? 103.229 34.594 157.198 1.00 69.77 547 SER D N 1
ATOM 14731 C CA . SER D 1 460 ? 103.342 34.504 158.661 1.00 70.13 547 SER D CA 1
ATOM 14732 C C . SER D 1 460 ? 102.461 33.377 159.209 1.00 75.34 547 SER D C 1
ATOM 14733 O O . SER D 1 460 ? 102.868 32.701 160.152 1.00 75.30 547 SER D O 1
ATOM 14736 N N . GLY D 1 461 ? 101.297 33.170 158.585 1.00 72.58 548 GLY D N 1
ATOM 14737 C CA . GLY D 1 461 ? 100.367 32.099 158.920 1.00 73.09 548 GLY D CA 1
ATOM 14738 C C . GLY D 1 461 ? 100.957 30.733 158.631 1.00 78.71 548 GLY D C 1
ATOM 14739 O O . GLY D 1 461 ? 100.906 29.841 159.483 1.00 78.99 548 GLY D O 1
ATOM 14740 N N . LYS D 1 462 ? 101.561 30.582 157.431 1.00 75.75 549 LYS D N 1
ATOM 14741 C CA . LYS D 1 462 ? 102.252 29.375 156.970 1.00 75.96 549 LYS D CA 1
ATOM 14742 C C . LYS D 1 462 ? 103.435 29.073 157.897 1.00 80.92 549 LYS D C 1
ATOM 14743 O O . LYS D 1 462 ? 103.609 27.922 158.295 1.00 80.77 549 LYS D O 1
ATOM 14749 N N . LEU D 1 463 ? 104.214 30.118 158.275 1.00 77.95 550 LEU D N 1
ATOM 14750 C CA . LEU D 1 463 ? 105.367 30.013 159.177 1.00 78.42 550 LEU D CA 1
ATOM 14751 C C . LEU D 1 463 ? 104.942 29.654 160.596 1.00 85.50 550 LEU D C 1
ATOM 14752 O O . LEU D 1 463 ? 105.686 28.960 161.288 1.00 85.59 550 LEU D O 1
ATOM 14757 N N . CYS D 1 464 ? 103.764 30.144 161.036 1.00 84.12 551 CYS D N 1
ATOM 14758 C CA . CYS D 1 464 ? 103.223 29.864 162.365 1.00 84.47 551 CYS D CA 1
ATOM 14759 C C . CYS D 1 464 ? 102.797 28.407 162.447 1.00 89.49 551 CYS D C 1
ATOM 14760 O O . CYS D 1 464 ? 103.240 27.706 163.359 1.00 89.00 551 CYS D O 1
ATOM 14763 N N . ALA D 1 465 ? 101.972 27.946 161.471 1.00 86.79 552 ALA D N 1
ATOM 14764 C CA . ALA D 1 465 ? 101.485 26.568 161.378 1.00 87.10 552 ALA D CA 1
ATOM 14765 C C . ALA D 1 465 ? 102.659 25.586 161.321 1.00 93.93 552 ALA D C 1
ATOM 14766 O O . ALA D 1 465 ? 102.600 24.534 161.955 1.00 94.09 552 ALA D O 1
ATOM 14768 N N . GLN D 1 466 ? 103.746 25.971 160.612 1.00 91.81 553 GLN D N 1
ATOM 14769 C CA . GLN D 1 466 ? 104.988 25.209 160.455 1.00 91.91 553 GLN D CA 1
ATOM 14770 C C . GLN D 1 466 ? 105.694 25.039 161.806 1.00 95.26 553 GLN D C 1
ATOM 14771 O O . GLN D 1 466 ? 106.152 23.942 162.106 1.00 95.23 553 GLN D O 1
ATOM 14777 N N . SER D 1 467 ? 105.771 26.112 162.616 1.00 91.38 554 SER D N 1
ATOM 14778 C CA . SER D 1 467 ? 106.406 26.092 163.937 1.00 91.28 554 SER D CA 1
ATOM 14779 C C . SER D 1 467 ? 105.620 25.229 164.932 1.00 96.36 554 SER D C 1
ATOM 14780 O O . SER D 1 467 ? 106.232 24.568 165.771 1.00 95.54 554 SER D O 1
ATOM 14783 N N . VAL D 1 468 ? 104.271 25.225 164.825 1.00 94.09 555 VAL D N 1
ATOM 14784 C CA . VAL D 1 468 ? 103.375 24.448 165.689 1.00 94.26 555 VAL D CA 1
ATOM 14785 C C . VAL D 1 468 ? 103.570 22.950 165.389 1.00 99.88 555 VAL D C 1
ATOM 14786 O O . VAL D 1 468 ? 103.783 22.182 166.329 1.00 99.59 555 VAL D O 1
ATOM 14790 N N . VAL D 1 469 ? 103.556 22.547 164.095 1.00 97.47 556 VAL D N 1
ATOM 14791 C CA . VAL D 1 469 ? 103.720 21.142 163.684 1.00 97.65 556 VAL D CA 1
ATOM 14792 C C . VAL D 1 469 ? 105.152 20.636 163.983 1.00 103.11 556 VAL D C 1
ATOM 14793 O O . VAL D 1 469 ? 105.319 19.445 164.242 1.00 102.29 556 VAL D O 1
ATOM 14797 N N . GLU D 1 470 ? 106.162 21.537 163.979 1.00 101.51 557 GLU D N 1
ATOM 14798 C CA . GLU D 1 470 ? 107.554 21.206 164.311 1.00 102.11 557 GLU D CA 1
ATOM 14799 C C . GLU D 1 470 ? 107.680 20.842 165.791 1.00 108.78 557 GLU D C 1
ATOM 14800 O O . GLU D 1 470 ? 108.531 20.029 166.151 1.00 108.73 557 GLU D O 1
ATOM 14806 N N . ASP D 1 471 ? 106.837 21.459 166.641 1.00 107.12 558 ASP D N 1
ATOM 14807 C CA . ASP D 1 471 ? 106.815 21.248 168.084 1.00 107.79 558 ASP D CA 1
ATOM 14808 C C . ASP D 1 471 ? 105.718 20.257 168.516 1.00 114.55 558 ASP D C 1
ATOM 14809 O O . ASP D 1 471 ? 105.409 20.196 169.706 1.00 114.24 558 ASP D O 1
ATOM 14814 N N . TYR D 1 472 ? 105.153 19.469 167.568 1.00 113.40 559 TYR D N 1
ATOM 14815 C CA . TYR D 1 472 ? 104.082 18.496 167.830 1.00 114.38 559 TYR D CA 1
ATOM 14816 C C . TYR D 1 472 ? 104.398 17.560 169.004 1.00 119.90 559 TYR D C 1
ATOM 14817 O O . TYR D 1 472 ? 103.537 17.375 169.863 1.00 119.50 559 TYR D O 1
ATOM 14826 N N . LYS D 1 473 ? 105.614 16.967 169.025 1.00 118.06 560 LYS D N 1
ATOM 14827 C CA . LYS D 1 473 ? 106.077 16.034 170.057 1.00 118.67 560 LYS D CA 1
ATOM 14828 C C . LYS D 1 473 ? 106.022 16.666 171.454 1.00 123.75 560 LYS D C 1
ATOM 14829 O O . LYS D 1 473 ? 105.483 16.058 172.380 1.00 123.51 560 LYS D O 1
ATOM 14835 N N . MET D 1 474 ? 106.547 17.893 171.583 1.00 121.04 561 MET D N 1
ATOM 14836 C CA . MET D 1 474 ? 106.597 18.659 172.826 1.00 121.26 561 MET D CA 1
ATOM 14837 C C . MET D 1 474 ? 105.193 19.161 173.235 1.00 127.09 561 MET D C 1
ATOM 14838 O O . MET D 1 474 ? 104.900 19.229 174.430 1.00 126.56 561 MET D O 1
ATOM 14843 N N . LEU D 1 475 ? 104.339 19.512 172.254 1.00 125.37 562 LEU D N 1
ATOM 14844 C CA . LEU D 1 475 ? 102.987 20.020 172.512 1.00 126.01 562 LEU D CA 1
ATOM 14845 C C . LEU D 1 475 ? 102.003 18.904 172.888 1.00 132.64 562 LEU D C 1
ATOM 14846 O O . LEU D 1 475 ? 101.060 19.172 173.635 1.00 132.42 562 LEU D O 1
ATOM 14851 N N . SER D 1 476 ? 102.212 17.669 172.376 1.00 131.06 563 SER D N 1
ATOM 14852 C CA . SER D 1 476 ? 101.353 16.516 172.677 1.00 131.73 563 SER D CA 1
ATOM 14853 C C . SER D 1 476 ? 101.654 15.945 174.064 1.00 137.88 563 SER D C 1
ATOM 14854 O O . SER D 1 476 ? 100.730 15.523 174.762 1.00 137.09 563 SER D O 1
ATOM 14857 N N . ARG D 1 477 ? 102.945 15.924 174.452 1.00 136.60 564 ARG D N 1
ATOM 14858 C CA . ARG D 1 477 ? 103.412 15.422 175.746 1.00 137.49 564 ARG D CA 1
ATOM 14859 C C . ARG D 1 477 ? 102.950 16.359 176.876 1.00 143.78 564 ARG D C 1
ATOM 14860 O O . ARG D 1 477 ? 102.555 15.869 177.937 1.00 143.54 564 ARG D O 1
ATOM 14868 N N . ARG D 1 478 ? 102.974 17.692 176.631 1.00 141.88 565 ARG D N 1
ATOM 14869 C CA . ARG D 1 478 ? 102.569 18.728 177.586 1.00 142.37 565 ARG D CA 1
ATOM 14870 C C . ARG D 1 478 ? 101.076 18.634 177.934 1.00 148.80 565 ARG D C 1
ATOM 14871 O O . ARG D 1 478 ? 100.699 18.968 179.056 1.00 148.26 565 ARG D O 1
ATOM 14879 N N . SER D 1 479 ? 100.244 18.143 176.984 1.00 147.64 566 SER D N 1
ATOM 14880 C CA . SER D 1 479 ? 98.794 17.953 177.112 1.00 148.60 566 SER D CA 1
ATOM 14881 C C . SER D 1 479 ? 98.452 16.884 178.164 1.00 155.45 566 SER D C 1
ATOM 14882 O O . SER D 1 479 ? 97.531 17.080 178.960 1.00 155.07 566 SER D O 1
ATOM 14885 N N . LEU D 1 480 ? 99.210 15.768 178.166 1.00 154.29 567 LEU D N 1
ATOM 14886 C CA . LEU D 1 480 ? 99.047 14.614 179.049 1.00 155.12 567 LEU D CA 1
ATOM 14887 C C . LEU D 1 480 ? 99.751 14.794 180.400 1.00 161.25 567 LEU D C 1
ATOM 14888 O O . LEU D 1 480 ? 99.339 14.155 181.368 1.00 160.91 567 LEU D O 1
ATOM 14893 N N . LYS D 1 481 ? 100.792 15.658 180.475 1.00 159.51 568 LYS D N 1
ATOM 14894 C CA . LYS D 1 481 ? 101.511 15.941 181.726 1.00 160.16 568 LYS D CA 1
ATOM 14895 C C . LYS D 1 481 ? 100.624 16.763 182.668 1.00 166.03 568 LYS D C 1
ATOM 14896 O O . LYS D 1 481 ? 100.669 16.563 183.884 1.00 165.56 568 LYS D O 1
ATOM 14902 N N . SER D 1 482 ? 99.811 17.676 182.095 1.00 164.09 569 SER D N 1
ATOM 14903 C CA . SER D 1 482 ? 98.857 18.521 182.820 1.00 164.52 569 SER D CA 1
ATOM 14904 C C . SER D 1 482 ? 97.637 17.702 183.267 1.00 169.28 569 SER D C 1
ATOM 14905 O O . SER D 1 482 ? 97.023 18.029 184.286 1.00 169.06 569 SER D O 1
ATOM 14908 N N . LEU D 1 483 ? 97.300 16.633 182.504 1.00 166.05 570 LEU D N 1
ATOM 14909 C CA . LEU D 1 483 ? 96.192 15.706 182.765 1.00 165.84 570 LEU D CA 1
ATOM 14910 C C . LEU D 1 483 ? 96.426 14.890 184.052 1.00 170.24 570 LEU D C 1
ATOM 14911 O O . LEU D 1 483 ? 95.462 14.450 184.682 1.00 169.83 570 LEU D O 1
ATOM 14916 N N . GLN D 1 484 ? 97.706 14.700 184.434 1.00 167.04 571 GLN D N 1
ATOM 14917 C CA . GLN D 1 484 ? 98.141 13.959 185.620 1.00 200.13 571 GLN D CA 1
ATOM 14918 C C . GLN D 1 484 ? 97.971 14.785 186.902 1.00 225.13 571 GLN D C 1
ATOM 14919 O O . GLN D 1 484 ? 97.703 15.986 186.854 1.00 183.78 571 GLN D O 1
ATOM 14925 N N . THR E 1 15 ? 102.394 2.549 91.858 1.00 167.94 102 THR E N 1
ATOM 14926 C CA . THR E 1 15 ? 102.211 3.985 91.970 1.00 167.71 102 THR E CA 1
ATOM 14927 C C . THR E 1 15 ? 101.747 4.537 90.615 1.00 170.99 102 THR E C 1
ATOM 14928 O O . THR E 1 15 ? 102.185 4.067 89.558 1.00 170.72 102 THR E O 1
ATOM 14932 N N . LYS E 1 16 ? 100.825 5.517 90.668 1.00 166.75 103 LYS E N 1
ATOM 14933 C CA . LYS E 1 16 ? 100.245 6.172 89.500 1.00 166.07 103 LYS E CA 1
ATOM 14934 C C . LYS E 1 16 ? 100.274 7.700 89.676 1.00 168.06 103 LYS E C 1
ATOM 14935 O O . LYS E 1 16 ? 99.723 8.203 90.662 1.00 167.61 103 LYS E O 1
ATOM 14941 N N . PRO E 1 17 ? 100.964 8.444 88.772 1.00 163.09 104 PRO E N 1
ATOM 14942 C CA . PRO E 1 17 ? 101.073 9.904 88.934 1.00 162.35 104 PRO E CA 1
ATOM 14943 C C . PRO E 1 17 ? 99.739 10.644 88.858 1.00 164.46 104 PRO E C 1
ATOM 14944 O O . PRO E 1 17 ? 98.893 10.313 88.025 1.00 163.97 104 PRO E O 1
ATOM 14948 N N . LEU E 1 18 ? 99.562 11.648 89.738 1.00 159.63 105 LEU E N 1
ATOM 14949 C CA . LEU E 1 18 ? 98.357 12.476 89.775 1.00 158.72 105 LEU E CA 1
ATOM 14950 C C . LEU E 1 18 ? 98.375 13.507 88.657 1.00 160.92 105 LEU E C 1
ATOM 14951 O O . LEU E 1 18 ? 99.428 14.072 88.351 1.00 160.26 105 LEU E O 1
ATOM 14956 N N . GLN E 1 19 ? 97.203 13.764 88.066 1.00 156.45 106 GLN E N 1
ATOM 14957 C CA . GLN E 1 19 ? 97.033 14.790 87.045 1.00 155.70 106 GLN E CA 1
ATOM 14958 C C . GLN E 1 19 ? 96.451 16.008 87.760 1.00 158.33 106 GLN E C 1
ATOM 14959 O O . GLN E 1 19 ? 95.304 15.966 88.207 1.00 158.14 106 GLN E O 1
ATOM 14965 N N . VAL E 1 20 ? 97.278 17.048 87.965 1.00 153.55 107 VAL E N 1
ATOM 14966 C CA . VAL E 1 20 ? 96.862 18.238 88.711 1.00 152.68 107 VAL E CA 1
ATOM 14967 C C . VAL E 1 20 ? 96.667 19.410 87.750 1.00 154.56 107 VAL E C 1
ATOM 14968 O O . VAL E 1 20 ? 97.609 19.810 87.072 1.00 153.97 107 VAL E O 1
ATOM 14972 N N . VAL E 1 21 ? 95.440 19.951 87.697 1.00 149.72 108 VAL E N 1
ATOM 14973 C CA . VAL E 1 21 ? 95.095 21.085 86.836 1.00 148.81 108 VAL E CA 1
ATOM 14974 C C . VAL E 1 21 ? 95.331 22.371 87.634 1.00 150.61 108 VAL E C 1
ATOM 14975 O O . VAL E 1 21 ? 94.696 22.563 88.670 1.00 150.12 108 VAL E O 1
ATOM 14979 N N . ILE E 1 22 ? 96.253 23.233 87.165 1.00 145.63 109 ILE E N 1
ATOM 14980 C CA . ILE E 1 22 ? 96.594 24.495 87.836 1.00 144.69 109 ILE E CA 1
ATOM 14981 C C . ILE E 1 22 ? 96.121 25.682 86.974 1.00 146.48 109 ILE E C 1
ATOM 14982 O O . ILE E 1 22 ? 96.446 25.754 85.787 1.00 145.82 109 ILE E O 1
ATOM 14987 N N . ALA E 1 23 ? 95.358 26.608 87.590 1.00 141.64 110 ALA E N 1
ATOM 14988 C CA . ALA E 1 23 ? 94.838 27.806 86.931 1.00 140.78 110 ALA E CA 1
ATOM 14989 C C . ALA E 1 23 ? 95.708 29.029 87.245 1.00 142.60 110 ALA E C 1
ATOM 14990 O O . ALA E 1 23 ? 95.643 29.574 88.349 1.00 141.99 110 ALA E O 1
ATOM 14992 N N . GLY E 1 24 ? 96.521 29.433 86.274 1.00 137.99 111 GLY E N 1
ATOM 14993 C CA . GLY E 1 24 ? 97.398 30.593 86.395 1.00 137.41 111 GLY E CA 1
ATOM 14994 C C . GLY E 1 24 ? 98.875 30.271 86.452 1.00 140.09 111 GLY E C 1
ATOM 14995 O O . GLY E 1 24 ? 99.320 29.590 87.377 1.00 139.53 111 GLY E O 1
ATOM 14996 N N . ALA E 1 25 ? 99.647 30.785 85.473 1.00 135.68 112 ALA E N 1
ATOM 14997 C CA . ALA E 1 25 ? 101.090 30.562 85.371 1.00 134.81 112 ALA E CA 1
ATOM 14998 C C . ALA E 1 25 ? 101.910 31.772 85.853 1.00 137.13 112 ALA E C 1
ATOM 14999 O O . ALA E 1 25 ? 102.815 32.248 85.157 1.00 136.86 112 ALA E O 1
ATOM 15001 N N . GLY E 1 26 ? 101.602 32.225 87.066 1.00 132.11 113 GLY E N 1
ATOM 15002 C CA . GLY E 1 26 ? 102.362 33.255 87.759 1.00 131.04 113 GLY E CA 1
ATOM 15003 C C . GLY E 1 26 ? 103.446 32.515 88.513 1.00 132.69 113 GLY E C 1
ATOM 15004 O O . GLY E 1 26 ? 103.580 31.302 88.329 1.00 132.06 113 GLY E O 1
ATOM 15005 N N . 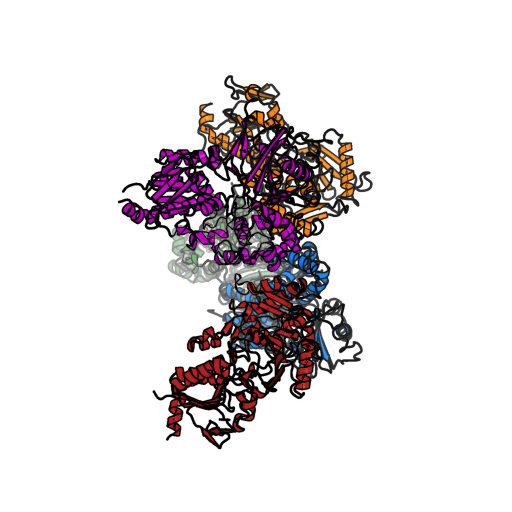LEU E 1 27 ? 104.199 33.182 89.397 1.00 127.91 114 LEU E N 1
ATOM 15006 C CA . LEU E 1 27 ? 105.248 32.480 90.146 1.00 127.09 114 LEU E CA 1
ATOM 15007 C C . LEU E 1 27 ? 104.680 31.371 91.047 1.00 129.73 114 LEU E C 1
ATOM 15008 O O . LEU E 1 27 ? 105.353 30.360 91.231 1.00 128.73 114 LEU E O 1
ATOM 15013 N N . ALA E 1 28 ? 103.441 31.540 91.563 1.00 125.96 115 ALA E N 1
ATOM 15014 C CA . ALA E 1 28 ? 102.784 30.547 92.417 1.00 125.57 115 ALA E CA 1
ATOM 15015 C C . ALA E 1 28 ? 102.412 29.295 91.633 1.00 129.42 115 ALA E C 1
ATOM 15016 O O . ALA E 1 28 ? 102.705 28.196 92.095 1.00 129.04 115 ALA E O 1
ATOM 15018 N N . GLY E 1 29 ? 101.807 29.474 90.457 1.00 126.06 116 GLY E N 1
ATOM 15019 C CA . GLY E 1 29 ? 101.420 28.389 89.561 1.00 125.91 116 GLY E CA 1
ATOM 15020 C C . GLY E 1 29 ? 102.611 27.659 88.982 1.00 129.68 116 GLY E C 1
ATOM 15021 O O . GLY E 1 29 ? 102.621 26.426 88.948 1.00 128.93 116 GLY E O 1
ATOM 15022 N N . LEU E 1 30 ? 103.636 28.423 88.544 1.00 126.57 117 LEU E N 1
ATOM 15023 C CA . LEU E 1 30 ? 104.880 27.880 88.001 1.00 126.57 117 LEU E CA 1
ATOM 15024 C C . LEU E 1 30 ? 105.608 27.065 89.066 1.00 132.68 117 LEU E C 1
ATOM 15025 O O . LEU E 1 30 ? 106.106 25.980 88.759 1.00 132.17 117 LEU E O 1
ATOM 15030 N N . SER E 1 31 ? 105.620 27.567 90.325 1.00 131.16 118 SER E N 1
ATOM 15031 C CA . SER E 1 31 ? 106.247 26.887 91.458 1.00 131.87 118 SER E CA 1
ATOM 15032 C C . SER E 1 31 ? 105.483 25.609 91.820 1.00 136.97 118 SER E C 1
ATOM 15033 O O . SER E 1 31 ? 106.125 24.578 92.025 1.00 136.18 118 SER E O 1
ATOM 15036 N N . THR E 1 32 ? 104.126 25.651 91.836 1.00 134.87 119 THR E N 1
ATOM 15037 C CA . THR E 1 32 ? 103.277 24.481 92.122 1.00 135.20 119 THR E CA 1
ATOM 15038 C C . THR E 1 32 ? 103.589 23.372 91.105 1.00 139.64 119 THR E C 1
ATOM 15039 O O . THR E 1 32 ? 103.838 22.239 91.507 1.00 138.99 119 THR E O 1
ATOM 15043 N N . ALA E 1 33 ? 103.626 23.727 89.803 1.00 136.89 120 ALA E N 1
ATOM 15044 C CA . ALA E 1 33 ? 103.920 22.821 88.694 1.00 136.96 120 ALA E CA 1
ATOM 15045 C C . ALA E 1 33 ? 105.331 22.222 88.804 1.00 141.81 120 ALA E C 1
ATOM 15046 O O . ALA E 1 33 ? 105.480 21.018 88.610 1.00 141.15 120 ALA E O 1
ATOM 15048 N N . LYS E 1 34 ? 106.346 23.050 89.147 1.00 139.40 121 LYS E N 1
ATOM 15049 C CA . LYS E 1 34 ? 107.750 22.650 89.302 1.00 139.66 121 LYS E CA 1
ATOM 15050 C C . LYS E 1 34 ? 107.905 21.570 90.383 1.00 144.67 121 LYS E C 1
ATOM 15051 O O . LYS E 1 34 ? 108.509 20.530 90.108 1.00 144.33 121 LYS E O 1
ATOM 15057 N N . TYR E 1 35 ? 107.364 21.809 91.590 1.00 141.96 122 TYR E N 1
ATOM 15058 C CA . TYR E 1 35 ? 107.519 20.883 92.707 1.00 142.12 122 TYR E CA 1
ATOM 15059 C C . TYR E 1 35 ? 106.590 19.660 92.601 1.00 145.98 122 TYR E C 1
ATOM 15060 O O . TYR E 1 35 ? 106.930 18.622 93.172 1.00 145.17 122 TYR E O 1
ATOM 15069 N N . LEU E 1 36 ? 105.483 19.739 91.830 1.00 143.03 123 LEU E N 1
ATOM 15070 C CA . LEU E 1 36 ? 104.627 18.566 91.612 1.00 143.01 123 LEU E CA 1
ATOM 15071 C C . LEU E 1 36 ? 105.314 17.623 90.622 1.00 147.34 123 LEU E C 1
ATOM 15072 O O . LEU E 1 36 ? 105.251 16.405 90.798 1.00 146.99 123 LEU E O 1
ATOM 15077 N N . ALA E 1 37 ? 106.007 18.194 89.607 1.00 144.05 124 ALA E N 1
ATOM 15078 C CA . ALA E 1 37 ? 106.775 17.459 88.595 1.00 143.85 124 ALA E CA 1
ATOM 15079 C C . ALA E 1 37 ? 107.966 16.743 89.243 1.00 147.89 124 ALA E C 1
ATOM 15080 O O . ALA E 1 37 ? 108.279 15.616 88.858 1.00 147.42 124 ALA E O 1
ATOM 15082 N N . ASP E 1 38 ? 108.602 17.394 90.248 1.00 144.67 125 ASP E N 1
ATOM 15083 C CA . ASP E 1 38 ? 109.725 16.859 91.028 1.00 144.53 125 ASP E CA 1
ATOM 15084 C C . ASP E 1 38 ? 109.277 15.663 91.871 1.00 148.36 125 ASP E C 1
ATOM 15085 O O . ASP E 1 38 ? 110.059 14.737 92.088 1.00 147.65 125 ASP E O 1
ATOM 15090 N N . ALA E 1 39 ? 108.011 15.680 92.324 1.00 145.30 126 ALA E N 1
ATOM 15091 C CA . ALA E 1 39 ? 107.394 14.623 93.125 1.00 145.31 126 ALA E CA 1
ATOM 15092 C C . ALA E 1 39 ? 106.945 13.426 92.261 1.00 150.01 126 ALA E C 1
ATOM 15093 O O . ALA E 1 39 ? 106.506 12.409 92.804 1.00 149.62 126 ALA E O 1
ATOM 15095 N N . GLY E 1 40 ? 107.063 13.566 90.937 1.00 147.04 127 GLY E N 1
ATOM 15096 C CA . GLY E 1 40 ? 106.712 12.537 89.963 1.00 146.96 127 GLY E CA 1
ATOM 15097 C C . GLY E 1 40 ? 105.289 12.586 89.439 1.00 150.92 127 GLY E C 1
ATOM 15098 O O . GLY E 1 40 ? 104.840 11.627 88.807 1.00 150.30 127 GLY E O 1
ATOM 15099 N N . HIS E 1 41 ? 104.572 13.700 89.683 1.00 147.62 128 HIS E N 1
ATOM 15100 C CA . HIS E 1 41 ? 103.186 13.881 89.239 1.00 147.32 128 HIS E CA 1
ATOM 15101 C C . HIS E 1 41 ? 103.130 14.640 87.903 1.00 149.93 128 HIS E C 1
ATOM 15102 O O . HIS E 1 41 ? 104.165 15.119 87.425 1.00 149.40 128 HIS E O 1
ATOM 15109 N N . LYS E 1 42 ? 101.933 14.698 87.277 1.00 145.43 129 LYS E N 1
ATOM 15110 C CA . LYS E 1 42 ? 101.740 15.359 85.987 1.00 144.65 129 LYS E CA 1
ATOM 15111 C C . LYS E 1 42 ? 100.936 16.671 86.138 1.00 146.94 129 LYS E C 1
ATOM 15112 O O . LYS E 1 42 ? 99.700 16.643 86.130 1.00 146.63 129 LYS E O 1
ATOM 15118 N N . PRO E 1 43 ? 101.615 17.836 86.241 1.00 142.04 130 PRO E N 1
ATOM 15119 C CA . PRO E 1 43 ? 100.864 19.095 86.330 1.00 141.23 130 PRO E CA 1
ATOM 15120 C C . PRO E 1 43 ? 100.416 19.598 84.953 1.00 142.63 130 PRO E C 1
ATOM 15121 O O . PRO E 1 43 ? 101.137 19.441 83.962 1.00 141.98 130 PRO E O 1
ATOM 15125 N N . ILE E 1 44 ? 99.214 20.190 84.895 1.00 137.43 131 ILE E N 1
ATOM 15126 C CA . ILE E 1 44 ? 98.653 20.802 83.692 1.00 136.44 131 ILE E CA 1
ATOM 15127 C C . ILE E 1 44 ? 98.416 22.274 84.050 1.00 137.85 131 ILE E C 1
ATOM 15128 O O . ILE E 1 44 ? 97.417 22.625 84.688 1.00 137.33 131 ILE E O 1
ATOM 15133 N N . LEU E 1 45 ? 99.399 23.111 83.699 1.00 132.54 132 LEU E N 1
ATOM 15134 C CA . LEU E 1 45 ? 99.416 24.539 83.982 1.00 131.61 132 LEU E CA 1
ATOM 15135 C C . LEU E 1 45 ? 98.735 25.308 82.853 1.00 133.42 132 LEU E C 1
ATOM 15136 O O . LEU E 1 45 ? 99.216 25.311 81.716 1.00 132.68 132 LEU E O 1
ATOM 15141 N N . LEU E 1 46 ? 97.597 25.946 83.182 1.00 128.84 133 LEU E N 1
ATOM 15142 C CA . LEU E 1 46 ? 96.787 26.712 82.238 1.00 128.13 133 LEU E CA 1
ATOM 15143 C C . LEU E 1 46 ? 96.856 28.211 82.534 1.00 130.76 133 LEU E C 1
ATOM 15144 O O . LEU E 1 46 ? 96.372 28.667 83.574 1.00 130.19 133 LEU E O 1
ATOM 15149 N N . GLU E 1 47 ? 97.456 28.971 81.603 1.00 126.66 134 GLU E N 1
ATOM 15150 C CA . GLU E 1 47 ? 97.611 30.419 81.705 1.00 126.40 134 GLU E CA 1
ATOM 15151 C C . GLU E 1 47 ? 96.618 31.124 80.793 1.00 130.10 134 GLU E C 1
ATOM 15152 O O . GLU E 1 47 ? 96.591 30.845 79.598 1.00 129.91 134 GLU E O 1
ATOM 15158 N N . ALA E 1 48 ? 95.851 32.077 81.352 1.00 126.41 135 ALA E N 1
ATOM 15159 C CA . ALA E 1 48 ? 94.844 32.876 80.646 1.00 126.19 135 ALA E CA 1
ATOM 15160 C C . ALA E 1 48 ? 95.407 33.710 79.490 1.00 129.90 135 ALA E C 1
ATOM 15161 O O . ALA E 1 48 ? 94.753 33.821 78.450 1.00 129.49 135 ALA E O 1
ATOM 15163 N N . ARG E 1 49 ? 96.586 34.318 79.683 1.00 126.30 136 ARG E N 1
ATOM 15164 C CA . ARG E 1 49 ? 97.186 35.233 78.711 1.00 126.22 136 ARG E CA 1
ATOM 15165 C C . ARG E 1 49 ? 98.216 34.554 77.792 1.00 130.04 136 ARG E C 1
ATOM 15166 O O . ARG E 1 49 ? 98.463 33.352 77.907 1.00 129.42 136 ARG E O 1
ATOM 15174 N N . ASP E 1 50 ? 98.793 35.340 76.859 1.00 126.69 137 ASP E N 1
ATOM 15175 C CA . ASP E 1 50 ? 99.816 34.903 75.904 1.00 126.51 137 ASP E CA 1
ATOM 15176 C C . ASP E 1 50 ? 101.229 35.232 76.458 1.00 129.69 137 ASP E C 1
ATOM 15177 O O . ASP E 1 50 ? 102.197 35.335 75.699 1.00 129.25 137 ASP E O 1
ATOM 15182 N N . VAL E 1 51 ? 101.334 35.378 77.794 1.00 125.73 138 VAL E N 1
ATOM 15183 C CA . VAL E 1 51 ? 102.576 35.701 78.501 1.00 125.13 138 VAL E CA 1
ATOM 15184 C C . VAL E 1 51 ? 102.618 34.953 79.851 1.00 128.48 138 VAL E C 1
ATOM 15185 O O . VAL E 1 51 ? 101.581 34.743 80.488 1.00 128.19 138 VAL E O 1
ATOM 15189 N N . LEU E 1 52 ? 103.823 34.542 80.263 1.00 124.41 139 LEU E N 1
ATOM 15190 C CA . LEU E 1 52 ? 104.057 33.871 81.541 1.00 124.06 139 LEU E CA 1
ATOM 15191 C C . LEU E 1 52 ? 104.453 34.892 82.618 1.00 127.77 139 LEU E C 1
ATOM 15192 O O . LEU E 1 52 ? 104.948 35.974 82.284 1.00 127.43 139 LEU E O 1
ATOM 15197 N N . GLY E 1 53 ? 104.261 34.530 83.890 1.00 123.67 140 GLY E N 1
ATOM 15198 C CA . GLY E 1 53 ? 104.698 35.349 85.015 1.00 123.15 140 GLY E CA 1
ATOM 15199 C C . GLY E 1 53 ? 103.675 36.080 85.849 1.00 126.04 140 GLY E C 1
ATOM 15200 O O . GLY E 1 53 ? 103.911 36.313 87.033 1.00 125.26 140 GLY E O 1
ATOM 15201 N N . GLY E 1 54 ? 102.575 36.479 85.229 1.00 122.26 141 GLY E N 1
ATOM 15202 C CA . GLY E 1 54 ? 101.527 37.223 85.912 1.00 121.95 141 GLY E CA 1
ATOM 15203 C C . GLY E 1 54 ? 101.951 38.633 86.250 1.00 125.24 141 GLY E C 1
ATOM 15204 O O . GLY E 1 54 ? 102.174 39.447 85.350 1.00 124.57 141 GLY E O 1
ATOM 15205 N N . LYS E 1 55 ? 102.118 38.915 87.554 1.00 121.42 142 LYS E N 1
ATOM 15206 C CA . LYS E 1 55 ? 102.544 40.231 88.026 1.00 120.93 142 LYS E CA 1
ATOM 15207 C C . LYS E 1 55 ? 104.053 40.470 87.763 1.00 125.56 142 LYS E C 1
ATOM 15208 O O . LYS E 1 55 ? 104.538 41.570 88.036 1.00 125.21 142 LYS E O 1
ATOM 15214 N N . ILE E 1 56 ? 104.778 39.474 87.194 1.00 122.56 143 ILE E N 1
ATOM 15215 C CA . ILE E 1 56 ? 106.192 39.632 86.825 1.00 122.60 143 ILE E CA 1
ATOM 15216 C C . ILE E 1 56 ? 106.319 39.601 85.277 1.00 127.81 143 ILE E C 1
ATOM 15217 O O . ILE E 1 56 ? 107.423 39.751 84.761 1.00 127.73 143 ILE E O 1
ATOM 15222 N N . ALA E 1 57 ? 105.188 39.460 84.545 1.00 125.04 144 ALA E N 1
ATOM 15223 C CA . ALA E 1 57 ? 105.168 39.421 83.078 1.00 125.10 144 ALA E CA 1
ATOM 15224 C C . ALA E 1 57 ? 105.724 40.698 82.449 1.00 129.78 144 ALA E C 1
ATOM 15225 O O . ALA E 1 57 ? 105.585 41.790 83.010 1.00 129.12 144 ALA E O 1
ATOM 15227 N N . ALA E 1 58 ? 106.373 40.537 81.287 1.00 127.14 145 ALA E N 1
ATOM 15228 C CA . ALA E 1 58 ? 106.957 41.610 80.488 1.00 127.25 145 ALA E CA 1
ATOM 15229 C C . ALA E 1 58 ? 106.622 41.400 79.010 1.00 132.02 145 ALA E C 1
ATOM 15230 O O . ALA E 1 58 ? 106.314 40.274 78.604 1.00 131.32 145 ALA E O 1
ATOM 15232 N N . TRP E 1 59 ? 106.654 42.482 78.212 1.00 129.39 146 TRP E N 1
ATOM 15233 C CA . TRP E 1 59 ? 106.340 42.432 76.783 1.00 129.45 146 TRP E CA 1
ATOM 15234 C C . TRP E 1 59 ? 107.369 43.201 75.968 1.00 134.09 146 TRP E C 1
ATOM 15235 O O . TRP E 1 59 ? 107.842 44.250 76.406 1.00 133.77 146 TRP E O 1
ATOM 15246 N N . LYS E 1 60 ? 107.715 42.669 74.784 1.00 131.11 147 LYS E N 1
ATOM 15247 C CA . LYS E 1 60 ? 108.661 43.273 73.845 1.00 131.01 147 LYS E CA 1
ATOM 15248 C C . LYS E 1 60 ? 107.875 44.117 72.839 1.00 135.77 147 LYS E C 1
ATOM 15249 O O . LYS E 1 60 ? 106.989 43.586 72.162 1.00 135.35 147 LYS E O 1
ATOM 15255 N N . ASP E 1 61 ? 108.168 45.430 72.758 1.00 132.96 148 ASP E N 1
ATOM 15256 C CA . ASP E 1 61 ? 107.461 46.310 71.825 1.00 133.05 148 ASP E CA 1
ATOM 15257 C C . ASP E 1 61 ? 108.082 46.222 70.403 1.00 137.88 148 ASP E C 1
ATOM 15258 O O . ASP E 1 61 ? 109.029 45.457 70.189 1.00 137.53 148 ASP E O 1
ATOM 15263 N N . GLU E 1 62 ? 107.525 46.992 69.440 1.00 134.97 149 GLU E N 1
ATOM 15264 C CA . GLU E 1 62 ? 107.927 47.040 68.022 1.00 135.05 149 GLU E CA 1
ATOM 15265 C C . GLU E 1 62 ? 109.428 47.308 67.827 1.00 139.43 149 GLU E C 1
ATOM 15266 O O . GLU E 1 62 ? 110.039 46.687 66.957 1.00 138.99 149 GLU E O 1
ATOM 15272 N N . ASP E 1 63 ? 110.019 48.204 68.648 1.00 136.20 150 ASP E N 1
ATOM 15273 C CA . ASP E 1 63 ? 111.437 48.582 68.591 1.00 135.90 150 ASP E CA 1
ATOM 15274 C C . ASP E 1 63 ? 112.359 47.525 69.249 1.00 139.26 150 ASP E C 1
ATOM 15275 O O . ASP E 1 63 ? 113.582 47.681 69.215 1.00 138.82 150 ASP E O 1
ATOM 15280 N N . GLY E 1 64 ? 111.765 46.469 69.815 1.00 135.31 151 GLY E N 1
ATOM 15281 C CA . GLY E 1 64 ? 112.482 45.373 70.462 1.00 134.75 151 GLY E CA 1
ATOM 15282 C C . GLY E 1 64 ? 112.861 45.611 71.913 1.00 137.59 151 GLY E C 1
ATOM 15283 O O . GLY E 1 64 ? 113.675 44.864 72.467 1.00 137.06 151 GLY E O 1
ATOM 15284 N N . ASP E 1 65 ? 112.270 46.648 72.542 1.00 133.28 152 ASP E N 1
ATOM 15285 C CA . ASP E 1 65 ? 112.521 47.015 73.938 1.00 132.50 152 ASP E CA 1
ATOM 15286 C C . ASP E 1 65 ? 111.442 46.440 74.862 1.00 134.70 152 ASP E C 1
ATOM 15287 O O . ASP E 1 65 ? 110.252 46.489 74.540 1.00 134.34 152 ASP E O 1
ATOM 15292 N N . TRP E 1 66 ? 111.870 45.887 76.006 1.00 129.90 153 TRP E N 1
ATOM 15293 C CA . TRP E 1 66 ? 110.973 45.283 76.988 1.00 129.14 153 TRP E CA 1
ATOM 15294 C C . TRP E 1 66 ? 110.426 46.290 77.996 1.00 131.37 153 TRP E C 1
ATOM 15295 O O . TRP E 1 66 ? 111.138 47.206 78.413 1.00 130.94 153 TRP E O 1
ATOM 15306 N N . TYR E 1 67 ? 109.156 46.092 78.394 1.00 126.60 154 TYR E N 1
ATOM 15307 C CA . TYR E 1 67 ? 108.453 46.843 79.435 1.00 125.70 154 TYR E CA 1
ATOM 15308 C C . TYR E 1 67 ? 107.784 45.818 80.351 1.00 127.17 154 TYR E C 1
ATOM 15309 O O . TYR E 1 67 ? 107.243 44.822 79.868 1.00 126.19 154 TYR E O 1
ATOM 15318 N N . GLU E 1 68 ? 107.879 46.034 81.669 1.00 122.33 155 GLU E N 1
ATOM 15319 C CA . GLU E 1 68 ? 107.434 45.091 82.694 1.00 121.17 155 GLU E CA 1
ATOM 15320 C C . GLU E 1 68 ? 106.173 45.527 83.441 1.00 122.83 155 GLU E C 1
ATOM 15321 O O . GLU E 1 68 ? 105.825 46.710 83.450 1.00 122.02 155 GLU E O 1
ATOM 15327 N N . THR E 1 69 ? 105.512 44.553 84.105 1.00 118.23 156 THR E N 1
ATOM 15328 C CA . THR E 1 69 ? 104.337 44.781 84.956 1.00 117.42 156 THR E CA 1
ATOM 15329 C C . THR E 1 69 ? 104.791 45.584 86.195 1.00 119.96 156 THR E C 1
ATOM 15330 O O . THR E 1 69 ? 104.049 46.441 86.686 1.00 119.69 156 THR E O 1
ATOM 15334 N N . GLY E 1 70 ? 106.015 45.310 86.655 1.00 114.87 157 GLY E N 1
ATOM 15335 C CA . GLY E 1 70 ? 106.610 46.003 87.788 1.00 113.74 157 GLY E CA 1
ATOM 15336 C C . GLY E 1 70 ? 108.116 45.913 87.918 1.00 114.68 157 GLY E C 1
ATOM 15337 O O . GLY E 1 70 ? 108.761 45.070 87.285 1.00 114.04 157 GLY E O 1
ATOM 15338 N N . LEU E 1 71 ? 108.678 46.805 88.758 1.00 108.93 158 LEU E N 1
ATOM 15339 C CA . LEU E 1 71 ? 110.091 46.850 89.125 1.00 107.50 158 LEU E CA 1
ATOM 15340 C C . LEU E 1 71 ? 110.256 45.855 90.255 1.00 109.01 158 LEU E C 1
ATOM 15341 O O . LEU E 1 71 ? 109.765 46.100 91.357 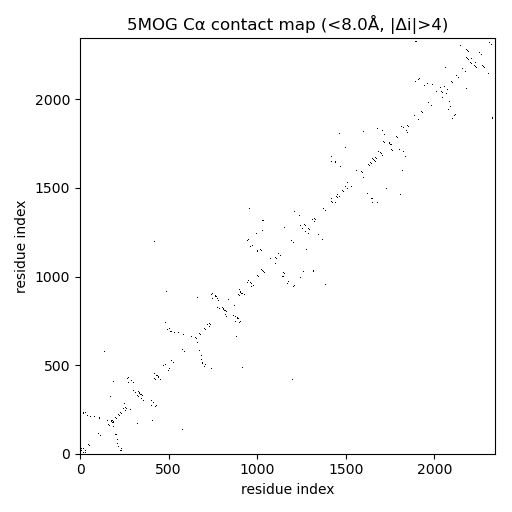1.00 108.75 158 LEU E O 1
ATOM 15346 N N . HIS E 1 72 ? 110.865 44.700 89.966 1.00 103.81 159 HIS E N 1
ATOM 15347 C CA . HIS E 1 72 ? 111.013 43.639 90.953 1.00 103.02 159 HIS E CA 1
ATOM 15348 C C . HIS E 1 72 ? 112.423 43.557 91.497 1.00 104.83 159 HIS E C 1
ATOM 15349 O O . HIS E 1 72 ? 113.397 43.545 90.737 1.00 104.50 159 HIS E O 1
ATOM 15356 N N . ILE E 1 73 ? 112.512 43.493 92.837 1.00 99.22 160 ILE E N 1
ATOM 15357 C CA . ILE E 1 73 ? 113.754 43.382 93.590 1.00 97.54 160 ILE E CA 1
ATOM 15358 C C . ILE E 1 73 ? 113.750 42.066 94.344 1.00 99.68 160 ILE E C 1
ATOM 15359 O O . ILE E 1 73 ? 112.787 41.741 95.040 1.00 98.84 160 ILE E O 1
ATOM 15364 N N . PHE E 1 74 ? 114.834 41.313 94.184 1.00 95.61 161 PHE E N 1
ATOM 15365 C CA . PHE E 1 74 ? 115.083 40.049 94.858 1.00 95.09 161 PHE E CA 1
ATOM 15366 C C . PHE E 1 74 ? 115.946 40.344 96.070 1.00 98.05 161 PHE E C 1
ATOM 15367 O O . PHE E 1 74 ? 116.871 41.153 95.972 1.00 97.70 161 PHE E O 1
ATOM 15375 N N . PHE E 1 75 ? 115.623 39.741 97.218 1.00 93.61 162 PHE E N 1
ATOM 15376 C CA . PHE E 1 75 ? 116.359 39.970 98.459 1.00 92.56 162 PHE E CA 1
ATOM 15377 C C . PHE E 1 75 ? 117.109 38.716 98.886 1.00 95.92 162 PHE E C 1
ATOM 15378 O O . PHE E 1 75 ? 116.765 37.610 98.461 1.00 94.95 162 PHE E O 1
ATOM 15386 N N . GLY E 1 76 ? 118.131 38.901 99.716 1.00 92.68 163 GLY E N 1
ATOM 15387 C CA . GLY E 1 76 ? 118.899 37.792 100.264 1.00 92.86 163 GLY E CA 1
ATOM 15388 C C . GLY E 1 76 ? 118.032 36.929 101.159 1.00 98.42 163 GLY E C 1
ATOM 15389 O O . GLY E 1 76 ? 118.168 35.700 101.165 1.00 97.93 163 GLY E O 1
ATOM 15390 N N . ALA E 1 77 ? 117.080 37.579 101.874 1.00 96.63 164 ALA E N 1
ATOM 15391 C CA . ALA E 1 77 ? 116.114 36.939 102.774 1.00 97.02 164 ALA E CA 1
ATOM 15392 C C . ALA E 1 77 ? 114.888 36.373 102.003 1.00 101.90 164 ALA E C 1
ATOM 15393 O O . ALA E 1 77 ? 113.752 36.423 102.487 1.00 102.06 164 ALA E O 1
ATOM 15395 N N . TYR E 1 78 ? 115.152 35.802 100.815 1.00 98.17 165 TYR E N 1
ATOM 15396 C CA . TYR E 1 78 ? 114.196 35.121 99.952 1.00 97.94 165 TYR E CA 1
ATOM 15397 C C . TYR E 1 78 ? 114.694 33.675 99.818 1.00 102.26 165 TYR E C 1
ATOM 15398 O O . TYR E 1 78 ? 115.247 33.336 98.772 1.00 101.76 165 TYR E O 1
ATOM 15407 N N . PRO E 1 79 ? 114.586 32.821 100.871 1.00 99.81 166 PRO E N 1
ATOM 15408 C CA . PRO E 1 79 ? 115.166 31.464 100.783 1.00 100.32 166 PRO E CA 1
ATOM 15409 C C . PRO E 1 79 ? 114.581 30.544 99.704 1.00 106.22 166 PRO E C 1
ATOM 15410 O O . PRO E 1 79 ? 115.348 29.796 99.096 1.00 105.83 166 PRO E O 1
ATOM 15414 N N . ASN E 1 80 ? 113.255 30.576 99.472 1.00 103.88 167 ASN E N 1
ATOM 15415 C CA . ASN E 1 80 ? 112.616 29.697 98.487 1.00 103.83 167 ASN E CA 1
ATOM 15416 C C . ASN E 1 80 ? 112.945 30.113 97.045 1.00 108.78 167 ASN E C 1
ATOM 15417 O O . ASN E 1 80 ? 113.047 29.235 96.185 1.00 108.40 167 ASN E O 1
ATOM 15422 N N . ILE E 1 81 ? 113.157 31.428 96.798 1.00 105.95 168 ILE E N 1
ATOM 15423 C CA . ILE E 1 81 ? 113.560 31.978 95.498 1.00 106.20 168 ILE E CA 1
ATOM 15424 C C . ILE E 1 81 ? 115.002 31.513 95.212 1.00 112.20 168 ILE E C 1
ATOM 15425 O O . ILE E 1 81 ? 115.261 31.022 94.110 1.00 111.49 168 ILE E O 1
ATOM 15430 N N . GLN E 1 82 ? 115.916 31.628 96.219 1.00 110.60 169 GLN E N 1
ATOM 15431 C CA . GLN E 1 82 ? 117.326 31.206 96.129 1.00 111.34 169 GLN E CA 1
ATOM 15432 C C . GLN E 1 82 ? 117.416 29.722 95.787 1.00 116.96 169 GLN E C 1
ATOM 15433 O O . GLN E 1 82 ? 118.221 29.343 94.936 1.00 116.64 169 GLN E O 1
ATOM 15439 N N . ASN E 1 83 ? 116.581 28.890 96.456 1.00 114.85 170 ASN E N 1
ATOM 15440 C CA . ASN E 1 83 ? 116.503 27.443 96.245 1.00 115.43 170 ASN E CA 1
ATOM 15441 C C . ASN E 1 83 ? 116.089 27.131 94.809 1.00 121.21 170 ASN E C 1
ATOM 15442 O O . ASN E 1 83 ? 116.759 26.333 94.159 1.00 121.01 170 ASN E O 1
ATOM 15447 N N . LEU E 1 84 ? 115.015 27.789 94.309 1.00 118.73 171 LEU E N 1
ATOM 15448 C CA . LEU E 1 84 ? 114.475 27.618 92.956 1.00 118.79 171 LEU E CA 1
ATOM 15449 C C . LEU E 1 84 ? 115.527 27.956 91.889 1.00 122.69 171 LEU E C 1
ATOM 15450 O O . LEU E 1 84 ? 115.735 27.150 90.980 1.00 122.10 171 LEU E O 1
ATOM 15455 N N . PHE E 1 85 ? 116.199 29.123 92.016 1.00 119.39 172 PHE E N 1
ATOM 15456 C CA . PHE E 1 85 ? 117.252 29.571 91.098 1.00 119.27 172 PHE E CA 1
ATOM 15457 C C . PHE E 1 85 ? 118.419 28.568 91.066 1.00 124.41 172 PHE E C 1
ATOM 15458 O O . PHE E 1 85 ? 118.939 28.271 89.988 1.00 123.75 172 PHE E O 1
ATOM 15466 N N . GLY E 1 86 ? 118.779 28.040 92.240 1.00 122.12 173 GLY E N 1
ATOM 15467 C CA . GLY E 1 86 ? 119.832 27.043 92.412 1.00 122.30 173 GLY E CA 1
ATOM 15468 C C . GLY E 1 86 ? 119.475 25.707 91.791 1.00 126.94 173 GLY E C 1
ATOM 15469 O O . GLY E 1 86 ? 120.308 25.100 91.112 1.00 126.36 173 GLY E O 1
ATOM 15470 N N . GLU E 1 87 ? 118.214 25.259 92.003 1.00 124.32 174 GLU E N 1
ATOM 15471 C CA . GLU E 1 87 ? 117.640 24.015 91.465 1.00 124.41 174 GLU E CA 1
ATOM 15472 C C . GLU E 1 87 ? 117.616 24.026 89.928 1.00 128.65 174 GLU E C 1
ATOM 15473 O O . GLU E 1 87 ? 117.771 22.972 89.308 1.00 127.85 174 GLU E O 1
ATOM 15479 N N . LEU E 1 88 ? 117.415 25.218 89.326 1.00 125.73 175 LEU E N 1
ATOM 15480 C CA . LEU E 1 88 ? 117.371 25.417 87.875 1.00 125.66 175 LEU E CA 1
ATOM 15481 C C . LEU E 1 88 ? 118.746 25.833 87.321 1.00 129.73 175 LEU E C 1
ATOM 15482 O O . LEU E 1 88 ? 118.912 25.925 86.102 1.00 129.33 175 LEU E O 1
ATOM 15487 N N . GLY E 1 89 ? 119.707 26.065 88.221 1.00 126.30 176 GLY E N 1
ATOM 15488 C CA . GLY E 1 89 ? 121.072 26.466 87.890 1.00 126.02 176 GLY E CA 1
ATOM 15489 C C . GLY E 1 89 ? 121.161 27.801 87.178 1.00 129.64 176 GLY E C 1
ATOM 15490 O O . GLY E 1 89 ? 121.937 27.947 86.228 1.00 129.46 176 GLY E O 1
ATOM 15491 N N . ILE E 1 90 ? 120.360 28.784 87.633 1.00 125.48 177 ILE E N 1
ATOM 15492 C CA . ILE E 1 90 ? 120.294 30.123 87.041 1.00 124.87 177 ILE E CA 1
ATOM 15493 C C . ILE E 1 90 ? 120.643 31.219 88.081 1.00 127.60 177 ILE E C 1
ATOM 15494 O O . ILE E 1 90 ? 120.211 32.363 87.922 1.00 127.34 177 ILE E O 1
ATOM 15499 N N . ASN E 1 91 ? 121.471 30.881 89.103 1.00 122.84 178 ASN E N 1
ATOM 15500 C CA . ASN E 1 91 ? 121.907 31.801 90.170 1.00 121.89 178 ASN E CA 1
ATOM 15501 C C . ASN E 1 91 ? 122.617 33.047 89.624 1.00 124.30 178 ASN E C 1
ATOM 15502 O O . ASN E 1 91 ? 122.491 34.128 90.201 1.00 123.58 178 ASN E O 1
ATOM 15507 N N . ASP E 1 92 ? 123.344 32.887 88.504 1.00 120.08 179 ASP E N 1
ATOM 15508 C CA . ASP E 1 92 ? 124.094 33.941 87.812 1.00 119.54 179 ASP E CA 1
ATOM 15509 C C . ASP E 1 92 ? 123.171 34.974 87.122 1.00 120.93 179 ASP E C 1
ATOM 15510 O O . ASP E 1 92 ? 123.659 36.016 86.670 1.00 120.08 179 ASP E O 1
ATOM 15515 N N . ARG E 1 93 ? 121.847 34.695 87.059 1.00 115.90 180 ARG E N 1
ATOM 15516 C CA . ARG E 1 93 ? 120.861 35.585 86.438 1.00 114.94 180 ARG E CA 1
ATOM 15517 C C . ARG E 1 93 ? 120.410 36.698 87.408 1.00 116.97 180 ARG E C 1
ATOM 15518 O O . ARG E 1 93 ? 119.695 37.616 86.994 1.00 116.60 180 ARG E O 1
ATOM 15526 N N . LEU E 1 94 ? 120.866 36.641 88.678 1.00 111.55 181 LEU E N 1
ATOM 15527 C CA . LEU E 1 94 ? 120.588 37.666 89.681 1.00 109.97 181 LEU E CA 1
ATOM 15528 C C . LEU E 1 94 ? 121.800 38.576 89.812 1.00 111.04 181 LEU E C 1
ATOM 15529 O O . LEU E 1 94 ? 122.888 38.116 90.175 1.00 110.95 181 LEU E O 1
ATOM 15534 N N . GLN E 1 95 ? 121.619 39.857 89.469 1.00 104.98 182 GLN E N 1
ATOM 15535 C CA . GLN E 1 95 ? 122.656 40.879 89.539 1.00 103.73 182 GLN E CA 1
ATOM 15536 C C . GLN E 1 95 ? 122.605 41.561 90.905 1.00 105.97 182 GLN E C 1
ATOM 15537 O O . GLN E 1 95 ? 121.875 42.543 91.082 1.00 106.23 182 GLN E O 1
ATOM 15543 N N . TRP E 1 96 ? 123.361 41.016 91.882 1.00 100.05 183 TRP E N 1
ATOM 15544 C CA . TRP E 1 96 ? 123.422 41.542 93.246 1.00 98.55 183 TRP E CA 1
ATOM 15545 C C . TRP E 1 96 ? 124.118 42.892 93.263 1.00 100.38 183 TRP E C 1
ATOM 15546 O O . TRP E 1 96 ? 125.195 43.045 92.686 1.00 100.14 183 TRP E O 1
ATOM 15557 N N . LYS E 1 97 ? 123.470 43.884 93.877 1.00 95.37 184 LYS E N 1
ATOM 15558 C CA . LYS E 1 97 ? 123.996 45.247 93.952 1.00 94.37 184 LYS E CA 1
ATOM 15559 C C . LYS E 1 97 ? 124.673 45.473 95.310 1.00 97.43 184 LYS E C 1
ATOM 15560 O O . LYS E 1 97 ? 124.640 44.577 96.159 1.00 96.49 184 LYS E O 1
ATOM 15566 N N . GLU E 1 98 ? 125.320 46.646 95.498 1.00 93.72 185 GLU E N 1
ATOM 15567 C CA . GLU E 1 98 ? 126.018 47.030 96.734 1.00 93.39 185 GLU E CA 1
ATOM 15568 C C . GLU E 1 98 ? 125.072 46.925 97.944 1.00 97.17 185 GLU E C 1
ATOM 15569 O O . GLU E 1 98 ? 123.880 47.186 97.798 1.00 97.27 185 GLU E O 1
ATOM 15575 N N . HIS E 1 99 ? 125.575 46.528 99.122 1.00 92.42 186 HIS E N 1
ATOM 15576 C CA . HIS E 1 99 ? 124.709 46.438 100.297 1.00 91.38 186 HIS E CA 1
ATOM 15577 C C . HIS E 1 99 ? 124.471 47.855 100.854 1.00 94.24 186 HIS E C 1
ATOM 15578 O O . HIS E 1 99 ? 125.107 48.278 101.819 1.00 93.86 186 HIS E O 1
ATOM 15585 N N . SER E 1 100 ? 123.576 48.597 100.191 1.00 90.31 187 SER E N 1
ATOM 15586 C CA . SER E 1 100 ? 123.216 49.974 100.513 1.00 89.80 187 SER E CA 1
ATOM 15587 C C . SER E 1 100 ? 121.735 50.243 100.266 1.00 94.06 187 SER E C 1
ATOM 15588 O O . SER E 1 100 ? 121.074 49.506 99.531 1.00 93.24 187 SER E O 1
ATOM 15591 N N . MET E 1 101 ? 121.219 51.299 100.906 1.00 91.46 188 MET E N 1
ATOM 15592 C CA . MET E 1 101 ? 119.837 51.756 100.799 1.00 91.65 188 MET E CA 1
ATOM 15593 C C . MET E 1 101 ? 119.893 53.228 100.470 1.00 97.33 188 MET E C 1
ATOM 15594 O O . MET E 1 101 ? 120.097 54.045 101.368 1.00 96.39 188 MET E O 1
ATOM 15599 N N . ILE E 1 102 ? 119.806 53.570 99.174 1.00 96.13 189 ILE E N 1
ATOM 15600 C CA . ILE E 1 102 ? 119.952 54.958 98.742 1.00 97.04 189 ILE E CA 1
ATOM 15601 C C . ILE E 1 102 ? 118.580 55.630 98.680 1.00 103.63 189 ILE E C 1
ATOM 15602 O O . ILE E 1 102 ? 117.669 55.139 98.014 1.00 103.44 189 ILE E O 1
ATOM 15607 N N . PHE E 1 103 ? 118.450 56.744 99.417 1.00 102.15 190 PHE E N 1
ATOM 15608 C CA . PHE E 1 103 ? 117.245 57.559 99.562 1.00 103.03 190 PHE E CA 1
ATOM 15609 C C . PHE E 1 103 ? 117.471 58.956 99.019 1.00 109.03 190 PHE E C 1
ATOM 15610 O O . PHE E 1 103 ? 118.541 59.520 99.228 1.00 108.20 190 PHE E O 1
ATOM 15618 N N . ALA E 1 104 ? 116.457 59.538 98.375 1.00 107.93 191 ALA E N 1
ATOM 15619 C CA . ALA E 1 104 ? 116.545 60.902 97.855 1.00 108.91 191 ALA E CA 1
ATOM 15620 C C . ALA E 1 104 ? 116.277 61.922 98.958 1.00 115.51 191 ALA E C 1
ATOM 15621 O O . ALA E 1 104 ? 115.689 61.576 99.972 1.00 115.01 191 ALA E O 1
ATOM 15623 N N . MET E 1 105 ? 116.721 63.172 98.767 1.00 114.50 192 MET E N 1
ATOM 15624 C CA . MET E 1 105 ? 116.506 64.251 99.730 1.00 115.49 192 MET E CA 1
ATOM 15625 C C . MET E 1 105 ? 115.427 65.196 99.183 1.00 121.31 192 MET E C 1
ATOM 15626 O O . MET E 1 105 ? 115.726 65.991 98.289 1.00 121.19 192 MET E O 1
ATOM 15631 N N . PRO E 1 106 ? 114.160 65.114 99.661 1.00 118.81 193 PRO E N 1
ATOM 15632 C CA . PRO E 1 106 ? 113.116 66.012 99.130 1.00 119.00 193 PRO E CA 1
ATOM 15633 C C . PRO E 1 106 ? 113.408 67.493 99.404 1.00 123.75 193 PRO E C 1
ATOM 15634 O O . PRO E 1 106 ? 113.102 68.332 98.554 1.00 123.53 193 PRO E O 1
ATOM 15638 N N . ASN E 1 107 ? 114.029 67.804 100.564 1.00 120.59 194 ASN E N 1
ATOM 15639 C CA . ASN E 1 107 ? 114.409 69.161 100.977 1.00 120.57 194 ASN E CA 1
ATOM 15640 C C . ASN E 1 107 ? 115.564 69.714 100.124 1.00 124.78 194 ASN E C 1
ATOM 15641 O O . ASN E 1 107 ? 115.616 70.921 99.878 1.00 124.50 194 ASN E O 1
ATOM 15646 N N . LYS E 1 108 ? 116.483 68.829 99.682 1.00 121.17 195 LYS E N 1
ATOM 15647 C CA . LYS E 1 108 ? 117.652 69.183 98.873 1.00 120.82 195 LYS E CA 1
ATOM 15648 C C . LYS E 1 108 ? 117.577 68.475 97.497 1.00 124.15 195 LYS E C 1
ATOM 15649 O O . LYS E 1 108 ? 118.120 67.375 97.344 1.00 123.73 195 LYS E O 1
ATOM 15655 N N . PRO E 1 109 ? 116.884 69.084 96.494 1.00 120.12 196 PRO E N 1
ATOM 15656 C CA . PRO E 1 109 ? 116.741 68.430 95.174 1.00 119.59 196 PRO E CA 1
ATOM 15657 C C . PRO E 1 109 ? 118.067 68.025 94.529 1.00 121.93 196 PRO E C 1
ATOM 15658 O O . PRO E 1 109 ? 119.028 68.797 94.539 1.00 121.51 196 PRO E O 1
ATOM 15662 N N . GLY E 1 110 ? 118.102 66.799 94.010 1.00 117.20 197 GLY E N 1
ATOM 15663 C CA . GLY E 1 110 ? 119.276 66.225 93.363 1.00 116.34 197 GLY E CA 1
ATOM 15664 C C . GLY E 1 110 ? 120.218 65.499 94.303 1.00 118.14 197 GLY E C 1
ATOM 15665 O O . GLY E 1 110 ? 121.052 64.708 93.853 1.00 117.63 197 GLY E O 1
ATOM 15666 N N . GLU E 1 111 ? 120.098 65.767 95.619 1.00 112.91 198 GLU E N 1
ATOM 15667 C CA . GLU E 1 111 ? 120.934 65.156 96.653 1.00 111.62 198 GLU E CA 1
ATOM 15668 C C . GLU E 1 111 ? 120.342 63.835 97.146 1.00 111.94 198 GLU E C 1
ATOM 15669 O O . GLU E 1 111 ? 119.121 63.660 97.169 1.00 111.40 198 GLU E O 1
ATOM 15675 N N . PHE E 1 112 ? 121.226 62.900 97.513 1.00 106.00 199 PHE E N 1
ATOM 15676 C CA . PHE E 1 112 ? 120.869 61.568 97.993 1.00 104.76 199 PHE E CA 1
ATOM 15677 C C . PHE E 1 112 ? 121.630 61.216 99.274 1.00 105.63 199 PHE E C 1
ATOM 15678 O O . PHE E 1 112 ? 122.796 61.587 99.429 1.00 105.78 199 PHE E O 1
ATOM 15686 N N . SER E 1 113 ? 120.956 60.498 100.186 1.00 98.86 200 SER E N 1
ATOM 15687 C CA . SER E 1 113 ? 121.494 59.988 101.448 1.00 97.14 200 SER E CA 1
ATOM 15688 C C . SER E 1 113 ? 121.442 58.475 101.410 1.00 98.02 200 SER E C 1
ATOM 15689 O O . SER E 1 113 ? 120.595 57.929 100.706 1.00 97.43 200 SER E O 1
ATOM 15692 N N . ARG E 1 114 ? 122.320 57.783 102.155 1.00 92.40 201 ARG E N 1
ATOM 15693 C CA . ARG E 1 114 ? 122.312 56.323 102.090 1.00 90.90 201 ARG E CA 1
ATOM 15694 C C . ARG E 1 114 ? 122.712 55.627 103.400 1.00 92.31 201 ARG E C 1
ATOM 15695 O O . ARG E 1 114 ? 123.417 56.196 104.231 1.00 91.48 201 ARG E O 1
ATOM 15703 N N . PHE E 1 115 ? 122.261 54.370 103.548 1.00 87.53 202 PHE E N 1
ATOM 15704 C CA . PHE E 1 115 ? 122.592 53.484 104.658 1.00 86.84 202 PHE E CA 1
ATOM 15705 C C . PHE E 1 115 ? 123.496 52.400 104.113 1.00 89.16 202 PHE E C 1
ATOM 15706 O O . PHE E 1 115 ? 123.022 51.534 103.380 1.00 88.40 202 PHE E O 1
ATOM 15714 N N . ASP E 1 116 ? 124.802 52.476 104.409 1.00 84.77 203 ASP E N 1
ATOM 15715 C CA . ASP E 1 116 ? 125.780 51.508 103.909 1.00 83.71 203 ASP E CA 1
ATOM 15716 C C . ASP E 1 116 ? 126.013 50.424 104.942 1.00 86.84 203 ASP E C 1
ATOM 15717 O O . ASP E 1 116 ? 126.326 50.723 106.091 1.00 86.66 203 ASP E O 1
ATOM 15722 N N . PHE E 1 117 ? 125.863 49.170 104.528 1.00 82.88 204 PHE E N 1
ATOM 15723 C CA . PHE E 1 117 ? 126.014 48.006 105.388 1.00 82.95 204 PHE E CA 1
ATOM 15724 C C . PHE E 1 117 ? 127.411 47.388 105.198 1.00 87.07 204 PHE E C 1
ATOM 15725 O O . PHE E 1 117 ? 127.672 46.787 104.150 1.00 87.45 204 PHE E O 1
ATOM 15733 N N . PRO E 1 118 ? 128.331 47.550 106.182 1.00 82.25 205 PRO E N 1
ATOM 15734 C CA . PRO E 1 118 ? 129.690 47.000 106.027 1.00 81.42 205 PRO E CA 1
ATOM 15735 C C . PRO E 1 118 ? 129.689 45.487 105.864 1.00 84.56 205 PRO E C 1
ATOM 15736 O O . PRO E 1 118 ? 129.033 44.778 106.626 1.00 84.34 205 PRO E O 1
ATOM 15740 N N . GLU E 1 119 ? 130.413 44.999 104.849 1.00 80.90 206 GLU E N 1
ATOM 15741 C CA . GLU E 1 119 ? 130.489 43.571 104.521 1.00 80.48 206 GLU E CA 1
ATOM 15742 C C . GLU E 1 119 ? 131.339 42.777 105.524 1.00 82.79 206 GLU E C 1
ATOM 15743 O O . GLU E 1 119 ? 131.360 41.546 105.467 1.00 82.25 206 GLU E O 1
ATOM 15749 N N . THR E 1 120 ? 132.025 43.479 106.442 1.00 78.06 207 THR E N 1
ATOM 15750 C CA . THR E 1 120 ? 132.884 42.881 107.465 1.00 76.83 207 THR E CA 1
ATOM 15751 C C . THR E 1 120 ? 132.111 42.647 108.763 1.00 79.16 207 THR E C 1
ATOM 15752 O O . THR E 1 120 ? 132.475 41.754 109.529 1.00 79.21 207 THR E O 1
ATOM 15756 N N . LEU E 1 121 ? 131.044 43.440 109.001 1.00 73.97 208 LEU E N 1
ATOM 15757 C CA . LEU E 1 121 ? 130.195 43.334 110.187 1.00 72.67 208 LEU E CA 1
ATOM 15758 C C . LEU E 1 121 ? 129.022 42.375 109.937 1.00 78.08 208 LEU E C 1
ATOM 15759 O O . LEU E 1 121 ? 128.390 42.464 108.878 1.00 78.06 208 LEU E O 1
ATOM 15764 N N . PRO E 1 122 ? 128.690 41.467 110.887 1.00 74.89 209 PRO E N 1
ATOM 15765 C CA . PRO E 1 122 ? 127.533 40.576 110.673 1.00 74.93 209 PRO E CA 1
ATOM 15766 C C . PRO E 1 122 ? 126.203 41.270 111.007 1.00 79.74 209 PRO E C 1
ATOM 15767 O O . PRO E 1 122 ? 126.209 42.430 111.428 1.00 79.37 209 PRO E O 1
ATOM 15771 N N . ALA E 1 123 ? 125.064 40.570 110.812 1.00 76.58 210 ALA E N 1
ATOM 15772 C CA . ALA E 1 123 ? 123.736 41.118 111.136 1.00 76.11 210 ALA E CA 1
ATOM 15773 C C . ALA E 1 123 ? 123.451 40.932 112.629 1.00 78.58 210 ALA E C 1
ATOM 15774 O O . ALA E 1 123 ? 123.808 39.886 113.174 1.00 77.98 210 ALA E O 1
ATOM 15776 N N . PRO E 1 124 ? 122.856 41.916 113.341 1.00 74.21 211 PRO E N 1
ATOM 15777 C CA . PRO E 1 124 ? 122.349 43.217 112.880 1.00 73.49 211 PRO E CA 1
ATOM 15778 C C . PRO E 1 124 ? 123.360 44.364 113.056 1.00 75.74 211 PRO E C 1
ATOM 15779 O O . PRO E 1 124 ? 122.960 45.530 112.975 1.00 74.65 211 PRO E O 1
ATOM 15783 N N . LEU E 1 125 ? 124.659 44.045 113.296 1.00 71.66 212 LEU E N 1
ATOM 15784 C CA . LEU E 1 125 ? 125.707 45.052 113.500 1.00 70.97 212 LEU E CA 1
ATOM 15785 C C . LEU E 1 125 ? 125.907 45.939 112.279 1.00 72.56 212 LEU E C 1
ATOM 15786 O O . LEU E 1 125 ? 126.069 47.151 112.439 1.00 71.10 212 LEU E O 1
ATOM 15791 N N . ASN E 1 126 ? 125.841 45.349 111.066 1.00 69.02 213 ASN E N 1
ATOM 15792 C CA . ASN E 1 126 ? 125.960 46.081 109.796 1.00 68.71 213 ASN E CA 1
ATOM 15793 C C . ASN E 1 126 ? 124.836 47.121 109.667 1.00 71.31 213 ASN E C 1
ATOM 15794 O O . ASN E 1 126 ? 125.086 48.240 109.211 1.00 70.18 213 ASN E O 1
ATOM 15799 N N . GLY E 1 127 ? 123.635 46.747 110.128 1.00 67.41 214 GLY E N 1
ATOM 15800 C CA . GLY E 1 127 ? 122.452 47.599 110.154 1.00 67.01 214 GLY E CA 1
ATOM 15801 C C . GLY E 1 127 ? 122.578 48.714 111.170 1.00 70.68 214 GLY E C 1
ATOM 15802 O O . GLY E 1 127 ? 122.326 49.877 110.844 1.00 70.24 214 GLY E O 1
ATOM 15803 N N . ILE E 1 128 ? 122.995 48.365 112.409 1.00 67.05 215 ILE E N 1
ATOM 15804 C CA . ILE E 1 128 ? 123.214 49.306 113.516 1.00 66.85 215 ILE E CA 1
ATOM 15805 C C . ILE E 1 128 ? 124.244 50.346 113.055 1.00 70.82 215 ILE E C 1
ATOM 15806 O O . ILE E 1 128 ? 123.989 51.547 113.188 1.00 70.38 215 ILE E O 1
ATOM 15811 N N . TRP E 1 129 ? 125.357 49.876 112.434 1.00 67.35 216 TRP E N 1
ATOM 15812 C CA . TRP E 1 129 ? 126.421 50.730 111.903 1.00 67.23 216 TRP E CA 1
ATOM 15813 C C . TRP E 1 129 ? 125.893 51.695 110.837 1.00 70.13 216 TRP E C 1
ATOM 15814 O O . TRP E 1 129 ? 126.222 52.878 110.897 1.00 68.80 216 TRP E O 1
ATOM 15825 N N . ALA E 1 130 ? 125.089 51.189 109.871 1.00 66.68 217 ALA E N 1
ATOM 15826 C CA . ALA E 1 130 ? 124.506 51.971 108.775 1.00 66.74 217 ALA E CA 1
ATOM 15827 C C . ALA E 1 130 ? 123.703 53.166 109.297 1.00 71.32 217 ALA E C 1
ATOM 15828 O O . ALA E 1 130 ? 123.870 54.280 108.796 1.00 70.27 217 ALA E O 1
ATOM 15830 N N . ILE E 1 131 ? 122.873 52.935 110.334 1.00 69.42 218 ILE E N 1
ATOM 15831 C CA . ILE E 1 131 ? 122.029 53.944 110.982 1.00 69.73 218 ILE E CA 1
ATOM 15832 C C . ILE E 1 131 ? 122.926 54.920 111.761 1.00 73.56 218 ILE E C 1
ATOM 15833 O O . ILE E 1 131 ? 122.727 56.134 111.643 1.00 74.36 218 ILE E O 1
ATOM 15838 N N . LEU E 1 132 ? 123.928 54.397 112.513 1.00 68.26 219 LEU E N 1
ATOM 15839 C CA . LEU E 1 132 ? 124.875 55.202 113.286 1.00 67.75 219 LEU E CA 1
ATOM 15840 C C . LEU E 1 132 ? 125.716 56.133 112.393 1.00 73.74 219 LEU E C 1
ATOM 15841 O O . LEU E 1 132 ? 125.884 57.305 112.735 1.00 72.87 219 LEU E O 1
ATOM 15846 N N . ARG E 1 133 ? 126.233 55.607 111.251 1.00 72.61 220 ARG E N 1
ATOM 15847 C CA . ARG E 1 133 ? 127.060 56.324 110.276 1.00 73.39 220 ARG E CA 1
ATOM 15848 C C . ARG E 1 133 ? 126.255 57.427 109.570 1.00 81.07 220 ARG E C 1
ATOM 15849 O O . ARG E 1 133 ? 126.805 58.513 109.378 1.00 81.27 220 ARG E O 1
ATOM 15857 N N . ASN E 1 134 ? 124.979 57.162 109.186 1.00 80.15 221 ASN E N 1
ATOM 15858 C CA . ASN E 1 134 ? 124.144 58.152 108.489 1.00 81.31 221 ASN E CA 1
ATOM 15859 C C . ASN E 1 134 ? 123.830 59.331 109.395 1.00 88.39 221 ASN E C 1
ATOM 15860 O O . ASN E 1 134 ? 123.353 59.133 110.510 1.00 87.95 221 ASN E O 1
ATOM 15865 N N . ASN E 1 135 ? 124.097 60.552 108.917 1.00 87.94 222 ASN E N 1
ATOM 15866 C CA . ASN E 1 135 ? 123.898 61.766 109.712 1.00 89.21 222 ASN E CA 1
ATOM 15867 C C . ASN E 1 135 ? 122.886 62.749 109.096 1.00 95.05 222 ASN E C 1
ATOM 15868 O O . ASN E 1 135 ? 122.555 63.743 109.749 1.00 94.97 222 ASN E O 1
ATOM 15873 N N . GLU E 1 136 ? 122.395 62.499 107.869 1.00 92.44 223 GLU E N 1
ATOM 15874 C CA . GLU E 1 136 ? 121.474 63.449 107.234 1.00 92.60 223 GLU E CA 1
ATOM 15875 C C . GLU E 1 136 ? 120.001 62.968 107.216 1.00 96.29 223 GLU E C 1
ATOM 15876 O O . GLU E 1 136 ? 119.123 63.762 106.871 1.00 96.02 223 GLU E O 1
ATOM 15882 N N . MET E 1 137 ? 119.718 61.724 107.641 1.00 92.63 224 MET E N 1
ATOM 15883 C CA . MET E 1 137 ? 118.344 61.229 107.660 1.00 92.33 224 MET E CA 1
ATOM 15884 C C . MET E 1 137 ? 117.756 61.095 109.063 1.00 97.09 224 MET E C 1
ATOM 15885 O O . MET E 1 137 ? 116.535 61.000 109.181 1.00 97.11 224 MET E O 1
ATOM 15890 N N . LEU E 1 138 ? 118.603 61.056 110.114 1.00 93.68 225 LEU E N 1
ATOM 15891 C CA . LEU E 1 138 ? 118.170 60.937 111.510 1.00 93.38 225 LEU E CA 1
ATOM 15892 C C . LEU E 1 138 ? 119.096 61.693 112.455 1.00 97.91 225 LEU E C 1
ATOM 15893 O O . LEU E 1 138 ? 120.316 61.603 112.318 1.00 97.73 225 LEU E O 1
ATOM 15898 N N . THR E 1 139 ? 118.523 62.405 113.442 1.00 94.64 226 THR E N 1
ATOM 15899 C CA . THR E 1 139 ? 119.302 63.098 114.478 1.00 94.62 226 THR E CA 1
ATOM 15900 C C . THR E 1 139 ? 119.657 62.062 115.551 1.00 98.32 226 THR E C 1
ATOM 15901 O O . THR E 1 139 ? 119.004 61.013 115.610 1.00 98.20 226 THR E O 1
ATOM 15905 N N . TRP E 1 140 ? 120.680 62.335 116.391 1.00 94.19 227 TRP E N 1
ATOM 15906 C CA . TRP E 1 140 ? 121.081 61.401 117.447 1.00 93.65 227 TRP E CA 1
ATOM 15907 C C . TRP E 1 140 ? 119.915 61.110 118.430 1.00 95.70 227 TRP E C 1
ATOM 15908 O O . TRP E 1 140 ? 119.700 59.925 118.701 1.00 94.20 227 TRP E O 1
ATOM 15919 N N . PRO E 1 141 ? 119.109 62.106 118.910 1.00 91.90 228 PRO E N 1
ATOM 15920 C CA . PRO E 1 141 ? 117.969 61.762 119.781 1.00 91.30 228 PRO E CA 1
ATOM 15921 C C . PRO E 1 141 ? 116.964 60.840 119.084 1.00 92.94 228 PRO E C 1
ATOM 15922 O O . PRO E 1 141 ? 116.512 59.871 119.700 1.00 92.04 228 PRO E O 1
ATOM 15926 N N . GLU E 1 142 ? 116.657 61.120 117.786 1.00 87.87 229 GLU E N 1
ATOM 15927 C CA . GLU E 1 142 ? 115.747 60.334 116.946 1.00 86.78 229 GLU E CA 1
ATOM 15928 C C . GLU E 1 142 ? 116.238 58.896 116.823 1.00 88.81 229 GLU E C 1
ATOM 15929 O O . GLU E 1 142 ? 115.424 57.980 116.907 1.00 87.84 229 GLU E O 1
ATOM 15935 N N . LYS E 1 143 ? 117.573 58.700 116.673 1.00 84.59 230 LYS E N 1
ATOM 15936 C CA . LYS E 1 143 ? 118.221 57.387 116.572 1.00 83.83 230 LYS E CA 1
ATOM 15937 C C . LYS E 1 143 ? 118.019 56.561 117.849 1.00 87.62 230 LYS E C 1
ATOM 15938 O O . LYS E 1 143 ? 117.803 55.351 117.765 1.00 86.50 230 LYS E O 1
ATOM 15944 N N . VAL E 1 144 ? 118.082 57.224 119.024 1.00 84.74 231 VAL E N 1
ATOM 15945 C CA . VAL E 1 144 ? 117.925 56.612 120.350 1.00 84.47 231 VAL E CA 1
ATOM 15946 C C . VAL E 1 144 ? 116.465 56.161 120.548 1.00 87.36 231 VAL E C 1
ATOM 15947 O O . VAL E 1 144 ? 116.235 55.003 120.909 1.00 86.39 231 VAL E O 1
ATOM 15951 N N . LYS E 1 145 ? 115.493 57.067 120.285 1.00 83.67 232 LYS E N 1
ATOM 15952 C CA . LYS E 1 145 ? 114.052 56.811 120.406 1.00 83.04 232 LYS E CA 1
ATOM 15953 C C . LYS E 1 145 ? 113.605 55.688 119.461 1.00 86.57 232 LYS E C 1
ATOM 15954 O O . LYS E 1 145 ? 112.783 54.854 119.850 1.00 86.53 232 LYS E O 1
ATOM 15960 N N . PHE E 1 146 ? 114.180 55.654 118.240 1.00 82.60 233 PHE E N 1
ATOM 15961 C CA . PHE E 1 146 ? 113.932 54.647 117.206 1.00 82.04 233 PHE E CA 1
ATOM 15962 C C . PHE E 1 146 ? 114.445 53.282 117.667 1.00 83.56 233 PHE E C 1
ATOM 15963 O O . PHE E 1 146 ? 113.728 52.294 117.534 1.00 82.76 233 PHE E O 1
ATOM 15971 N N . ALA E 1 147 ? 115.674 53.234 118.222 1.00 79.41 234 ALA E N 1
ATOM 15972 C CA . ALA E 1 147 ? 116.299 52.009 118.736 1.00 78.76 234 ALA E CA 1
ATOM 15973 C C . ALA E 1 147 ? 115.512 51.468 119.932 1.00 81.77 234 ALA E C 1
ATOM 15974 O O . ALA E 1 147 ? 115.307 50.254 120.029 1.00 80.46 234 ALA E O 1
ATOM 15976 N N . LEU E 1 148 ? 115.042 52.379 120.817 1.00 78.30 235 LEU E N 1
ATOM 15977 C CA . LEU E 1 148 ? 114.237 52.041 121.991 1.00 77.89 235 LEU E CA 1
ATOM 15978 C C . LEU E 1 148 ? 112.907 51.441 121.574 1.00 83.01 235 LEU E C 1
ATOM 15979 O O . LEU E 1 148 ? 112.556 50.371 122.067 1.00 82.55 235 LEU E O 1
ATOM 15984 N N . GLY E 1 149 ? 112.212 52.113 120.651 1.00 80.26 236 GLY E N 1
ATOM 15985 C CA . GLY E 1 149 ? 110.926 51.681 120.118 1.00 80.90 236 GLY E CA 1
ATOM 15986 C C . GLY E 1 149 ? 110.930 50.341 119.405 1.00 87.24 236 GLY E C 1
ATOM 15987 O O . GLY E 1 149 ? 109.950 49.593 119.496 1.00 87.03 236 GLY E O 1
ATOM 15988 N N . LEU E 1 150 ? 112.039 50.015 118.709 1.00 85.37 237 LEU E N 1
ATOM 15989 C CA . LEU E 1 150 ? 112.155 48.785 117.929 1.00 85.60 237 LEU E CA 1
ATOM 15990 C C . LEU E 1 150 ? 112.798 47.614 118.662 1.00 89.76 237 LEU E C 1
ATOM 15991 O O . LEU E 1 150 ? 112.530 46.481 118.276 1.00 89.00 237 LEU E O 1
ATOM 15996 N N . LEU E 1 151 ? 113.642 47.854 119.683 1.00 87.40 238 LEU E N 1
ATOM 15997 C CA . LEU E 1 151 ? 114.312 46.758 120.398 1.00 88.04 238 LEU E CA 1
ATOM 15998 C C . LEU E 1 151 ? 113.325 45.682 120.911 1.00 93.14 238 LEU E C 1
ATOM 15999 O O . LEU E 1 151 ? 113.599 44.511 120.641 1.00 92.40 238 LEU E O 1
ATOM 16004 N N . PRO E 1 152 ? 112.185 45.998 121.595 1.00 91.12 239 PRO E N 1
ATOM 16005 C CA . PRO E 1 152 ? 111.284 44.913 122.035 1.00 91.39 239 PRO E CA 1
ATOM 16006 C C . PRO E 1 152 ? 110.745 44.088 120.866 1.00 96.64 239 PRO E C 1
ATOM 16007 O O . PRO E 1 152 ? 110.615 42.871 120.998 1.00 95.55 239 PRO E O 1
ATOM 16011 N N . ALA E 1 153 ? 110.481 44.749 119.714 1.00 95.10 240 ALA E N 1
ATOM 16012 C CA . ALA E 1 153 ? 109.958 44.121 118.505 1.00 95.69 240 ALA E CA 1
ATOM 16013 C C . ALA E 1 153 ? 110.941 43.111 117.888 1.00 101.07 240 ALA E C 1
ATOM 16014 O O . ALA E 1 153 ? 110.528 41.985 117.601 1.00 100.39 240 ALA E O 1
ATOM 16016 N N . MET E 1 154 ? 112.228 43.496 117.706 1.00 98.96 241 MET E N 1
ATOM 16017 C CA . MET E 1 154 ? 113.246 42.621 117.101 1.00 99.46 241 MET E CA 1
ATOM 16018 C C . MET E 1 154 ? 113.559 41.404 118.001 1.00 103.52 241 MET E C 1
ATOM 16019 O O . MET E 1 154 ? 113.857 40.329 117.479 1.00 103.00 241 MET E O 1
ATOM 16024 N N . VAL E 1 155 ? 113.461 41.566 119.334 1.00 100.43 242 VAL E N 1
ATOM 16025 C CA . VAL E 1 155 ? 113.690 40.497 120.317 1.00 100.53 242 VAL E CA 1
ATOM 16026 C C . VAL E 1 155 ? 112.478 39.528 120.316 1.00 105.06 242 VAL E C 1
ATOM 16027 O O . VAL E 1 155 ? 112.642 38.339 120.613 1.00 104.83 242 VAL E O 1
ATOM 16031 N N . GLY E 1 156 ? 111.302 40.048 119.954 1.00 101.99 243 GLY E N 1
ATOM 16032 C CA . GLY E 1 156 ? 110.038 39.317 119.908 1.00 102.31 243 GLY E CA 1
ATOM 16033 C C . GLY E 1 156 ? 109.985 38.147 118.947 1.00 107.77 243 GLY E C 1
ATOM 16034 O O . GLY E 1 156 ? 110.663 38.149 117.913 1.00 107.66 243 GLY E O 1
ATOM 16035 N N . GLY E 1 157 ? 109.166 37.153 119.302 1.00 105.05 244 GLY E N 1
ATOM 16036 C CA . GLY E 1 157 ? 108.961 35.945 118.511 1.00 105.16 244 GLY E CA 1
ATOM 16037 C C . GLY E 1 157 ? 107.904 36.097 117.433 1.00 109.71 244 GLY E C 1
ATOM 16038 O O . GLY E 1 157 ? 107.436 37.211 117.163 1.00 109.27 244 GLY E O 1
ATOM 16039 N N . GLN E 1 158 ? 107.517 34.965 116.809 1.00 106.73 245 GLN E N 1
ATOM 16040 C CA . GLN E 1 158 ? 106.500 34.933 115.755 1.00 106.71 245 GLN E CA 1
ATOM 16041 C C . GLN E 1 158 ? 105.132 35.349 116.302 1.00 109.72 245 GLN E C 1
ATOM 16042 O O . GLN E 1 158 ? 104.423 36.104 115.638 1.00 109.47 245 GLN E O 1
ATOM 16048 N N . ALA E 1 159 ? 104.783 34.894 117.528 1.00 105.02 246 ALA E N 1
ATOM 16049 C CA . ALA E 1 159 ? 103.522 35.224 118.201 1.00 104.18 246 ALA E CA 1
ATOM 16050 C C . ALA E 1 159 ? 103.380 36.737 118.403 1.00 105.58 246 ALA E C 1
ATOM 16051 O O . ALA E 1 159 ? 102.269 37.265 118.285 1.00 104.90 246 ALA E O 1
ATOM 16053 N N . TYR E 1 160 ? 104.513 37.431 118.672 1.00 100.51 247 TYR E N 1
ATOM 16054 C CA . TYR E 1 160 ? 104.545 38.879 118.862 1.00 99.67 247 TYR E CA 1
ATOM 16055 C C . TYR E 1 160 ? 104.230 39.609 117.555 1.00 104.00 247 TYR E C 1
ATOM 16056 O O . TYR E 1 160 ? 103.418 40.532 117.583 1.00 103.20 247 TYR E O 1
ATOM 16065 N N . VAL E 1 161 ? 104.884 39.226 116.428 1.00 101.38 248 VAL E N 1
ATOM 16066 C CA . VAL E 1 161 ? 104.689 39.909 115.139 1.00 101.48 248 VAL E CA 1
ATOM 16067 C C . VAL E 1 161 ? 103.232 39.739 114.652 1.00 105.11 248 VAL E C 1
ATOM 16068 O O . VAL E 1 161 ? 102.679 40.697 114.111 1.00 104.18 248 VAL E O 1
ATOM 16072 N N . GLU E 1 162 ? 102.603 38.565 114.906 1.00 102.00 249 GLU E N 1
ATOM 16073 C CA . GLU E 1 162 ? 101.213 38.284 114.524 1.00 102.01 249 GLU E CA 1
ATOM 16074 C C . GLU E 1 162 ? 100.239 39.174 115.307 1.00 104.46 249 GLU E C 1
ATOM 16075 O O . GLU E 1 162 ? 99.216 39.584 114.759 1.00 103.90 249 GLU E O 1
ATOM 16081 N N . ALA E 1 163 ? 100.585 39.504 116.570 1.00 99.78 250 ALA E N 1
ATOM 16082 C CA . ALA E 1 163 ? 99.799 40.362 117.456 1.00 98.84 250 ALA E CA 1
ATOM 16083 C C . ALA E 1 163 ? 99.833 41.840 117.017 1.00 101.68 250 ALA E C 1
ATOM 16084 O O . ALA E 1 163 ? 98.987 42.626 117.449 1.00 101.01 250 ALA E O 1
ATOM 16086 N N . GLN E 1 164 ? 100.794 42.211 116.151 1.00 97.89 251 GLN E N 1
ATOM 16087 C CA . GLN E 1 164 ? 100.950 43.585 115.668 1.00 97.53 251 GLN E CA 1
ATOM 16088 C C . GLN E 1 164 ? 100.112 43.855 114.419 1.00 103.33 251 GLN E C 1
ATOM 16089 O O . GLN E 1 164 ? 100.032 45.008 113.985 1.00 102.80 251 GLN E O 1
ATOM 16095 N N . ASP E 1 165 ? 99.448 42.808 113.874 1.00 101.45 252 ASP E N 1
ATOM 16096 C CA . ASP E 1 165 ? 98.598 42.893 112.681 1.00 101.91 252 ASP E CA 1
ATOM 16097 C C . ASP E 1 165 ? 97.334 43.757 112.907 1.00 106.22 252 ASP E C 1
ATOM 16098 O O . ASP E 1 165 ? 96.678 44.116 111.936 1.00 105.96 252 ASP E O 1
ATOM 16103 N N . GLY E 1 166 ? 97.020 44.093 114.157 1.00 102.75 253 GLY E N 1
ATOM 16104 C CA . GLY E 1 166 ? 95.873 44.931 114.489 1.00 102.48 253 GLY E CA 1
ATOM 16105 C C . GLY E 1 166 ? 96.134 46.424 114.369 1.00 105.96 253 GLY E C 1
ATOM 16106 O O . GLY E 1 166 ? 95.189 47.219 114.390 1.00 106.03 253 GLY E O 1
ATOM 16107 N N . PHE E 1 167 ? 97.415 46.816 114.233 1.00 101.70 254 PHE E N 1
ATOM 16108 C CA . PHE E 1 167 ? 97.840 48.216 114.158 1.00 101.23 254 PHE E CA 1
ATOM 16109 C C . PHE E 1 167 ? 98.346 48.623 112.791 1.00 104.82 254 PHE E C 1
ATOM 16110 O O . PHE E 1 167 ? 98.942 47.808 112.082 1.00 104.53 254 PHE E O 1
ATOM 16118 N N . THR E 1 168 ? 98.201 49.922 112.468 1.00 100.87 255 THR E N 1
ATOM 16119 C CA . THR E 1 168 ? 98.792 50.496 111.264 1.00 100.44 255 THR E CA 1
ATOM 16120 C C . THR E 1 168 ? 100.251 50.821 111.628 1.00 103.97 255 THR E C 1
ATOM 16121 O O . THR E 1 168 ? 100.603 50.795 112.816 1.00 103.35 255 THR E O 1
ATOM 16125 N N . VAL E 1 169 ? 101.095 51.116 110.627 1.00 100.30 256 VAL E N 1
ATOM 16126 C CA . VAL E 1 169 ? 102.499 51.456 110.868 1.00 99.75 256 VAL E CA 1
ATOM 16127 C C . VAL E 1 169 ? 102.562 52.760 111.694 1.00 102.92 256 VAL E C 1
ATOM 16128 O O . VAL E 1 169 ? 103.203 52.778 112.744 1.00 102.55 256 VAL E O 1
ATOM 16132 N N . SER E 1 170 ? 101.818 53.801 111.270 1.00 99.07 257 SER E N 1
ATOM 16133 C CA . SER E 1 170 ? 101.738 55.097 111.950 1.00 98.81 257 SER E CA 1
ATOM 16134 C C . SER E 1 170 ? 101.287 54.963 113.430 1.00 102.60 257 SER E C 1
ATOM 16135 O O . SER E 1 170 ? 101.858 55.630 114.297 1.00 102.02 257 SER E O 1
ATOM 16138 N N . GLU E 1 171 ? 100.294 54.082 113.705 1.00 99.21 258 GLU E N 1
ATOM 16139 C CA . GLU E 1 171 ? 99.743 53.813 115.043 1.00 98.85 258 GLU E CA 1
ATOM 16140 C C . GLU E 1 171 ? 100.785 53.197 115.982 1.00 100.99 258 GLU E C 1
ATOM 16141 O O . GLU E 1 171 ? 100.977 53.692 117.096 1.00 100.79 258 GLU E O 1
ATOM 16147 N N . TRP E 1 172 ? 101.431 52.103 115.538 1.00 96.01 259 TRP E N 1
ATOM 16148 C CA . TRP E 1 172 ? 102.428 51.356 116.304 1.00 95.15 259 TRP E CA 1
ATOM 16149 C C . TRP E 1 172 ? 103.687 52.183 116.574 1.00 99.74 259 TRP E C 1
ATOM 16150 O O . TRP E 1 172 ? 104.252 52.068 117.664 1.00 99.13 259 TRP E O 1
ATOM 16161 N N . MET E 1 173 ? 104.134 52.996 115.591 1.00 96.93 260 MET E N 1
ATOM 16162 C CA . MET E 1 173 ? 105.323 53.848 115.733 1.00 96.80 260 MET E CA 1
ATOM 16163 C C . MET E 1 173 ? 105.111 54.883 116.840 1.00 100.49 260 MET E C 1
ATOM 16164 O O . MET E 1 173 ? 106.026 55.120 117.630 1.00 100.11 260 MET E O 1
ATOM 16169 N N . LYS E 1 174 ? 103.893 55.462 116.918 1.00 97.18 261 LYS E N 1
ATOM 16170 C CA . LYS E 1 174 ? 103.507 56.443 117.936 1.00 97.11 261 LYS E CA 1
ATOM 16171 C C . LYS E 1 174 ? 103.491 55.808 119.335 1.00 101.00 261 LYS E C 1
ATOM 16172 O O . LYS E 1 174 ? 103.990 56.416 120.285 1.00 100.68 261 LYS E O 1
ATOM 16178 N N . LYS E 1 175 ? 102.938 54.579 119.445 1.00 97.19 262 LYS E N 1
ATOM 16179 C CA . LYS E 1 175 ? 102.827 53.802 120.684 1.00 96.88 262 LYS E CA 1
ATOM 16180 C C . LYS E 1 175 ? 104.217 53.431 121.239 1.00 100.71 262 LYS E C 1
ATOM 16181 O O . LYS E 1 175 ? 104.442 53.568 122.445 1.00 100.08 262 LYS E O 1
ATOM 16187 N N . GLN E 1 176 ? 105.144 52.990 120.364 1.00 97.64 263 GLN E N 1
ATOM 16188 C CA . GLN E 1 176 ? 106.497 52.581 120.763 1.00 97.21 263 GLN E CA 1
ATOM 16189 C C . GLN E 1 176 ? 107.438 53.779 120.977 1.00 100.97 263 GLN E C 1
ATOM 16190 O O . GLN E 1 176 ? 108.588 53.593 121.375 1.00 100.42 263 GLN E O 1
ATOM 16196 N N . GLY E 1 177 ? 106.931 54.986 120.753 1.00 97.97 264 GLY E N 1
ATOM 16197 C CA . GLY E 1 177 ? 107.684 56.214 120.967 1.00 98.03 264 GLY E CA 1
ATOM 16198 C C . GLY E 1 177 ? 108.658 56.592 119.873 1.00 102.61 264 GLY E C 1
ATOM 16199 O O . GLY E 1 177 ? 109.492 57.479 120.080 1.00 102.21 264 GLY E O 1
ATOM 16200 N N . VAL E 1 178 ? 108.560 55.929 118.699 1.00 99.48 265 VAL E N 1
ATOM 16201 C CA . VAL E 1 178 ? 109.386 56.233 117.529 1.00 99.34 265 VAL E CA 1
ATOM 16202 C C . VAL E 1 178 ? 108.936 57.627 117.042 1.00 104.18 265 VAL E C 1
ATOM 16203 O O . VAL E 1 178 ? 107.728 57.842 116.893 1.00 103.78 265 VAL E O 1
ATOM 16207 N N . PRO E 1 179 ? 109.859 58.610 116.897 1.00 101.76 266 PRO E N 1
ATOM 16208 C CA . PRO E 1 179 ? 109.434 59.967 116.502 1.00 102.18 266 PRO E CA 1
ATOM 16209 C C . PRO E 1 179 ? 108.617 59.990 115.216 1.00 108.19 266 PRO E C 1
ATOM 16210 O O . PRO E 1 179 ? 108.856 59.192 114.305 1.00 107.91 266 PRO E O 1
ATOM 16214 N N . ASP E 1 180 ? 107.632 60.901 115.160 1.00 106.15 267 ASP E N 1
ATOM 16215 C CA . ASP E 1 180 ? 106.737 61.061 114.012 1.00 106.43 267 ASP E CA 1
ATOM 16216 C C . ASP E 1 180 ? 107.517 61.399 112.736 1.00 110.12 267 ASP E C 1
ATOM 16217 O O . ASP E 1 180 ? 107.093 60.994 111.653 1.00 109.51 267 ASP E O 1
ATOM 16222 N N . ARG E 1 181 ? 108.676 62.085 112.871 1.00 106.48 268 ARG E N 1
ATOM 16223 C CA . ARG E 1 181 ? 109.536 62.424 111.736 1.00 106.07 268 ARG E CA 1
ATOM 16224 C C . ARG E 1 181 ? 110.185 61.164 111.158 1.00 110.11 268 ARG E C 1
ATOM 16225 O O . ARG E 1 181 ? 110.371 61.113 109.951 1.00 109.84 268 ARG E O 1
ATOM 16233 N N . VAL E 1 182 ? 110.523 60.161 111.998 1.00 106.66 269 VAL E N 1
ATOM 16234 C CA . VAL E 1 182 ? 111.137 58.898 111.557 1.00 106.50 269 VAL E CA 1
ATOM 16235 C C . VAL E 1 182 ? 110.123 58.107 110.709 1.00 111.95 269 VAL E C 1
ATOM 16236 O O . VAL E 1 182 ? 110.491 57.557 109.667 1.00 111.58 269 VAL E O 1
ATOM 16240 N N . ASN E 1 183 ? 108.852 58.081 111.146 1.00 109.63 270 ASN E N 1
ATOM 16241 C CA . ASN E 1 183 ? 107.759 57.403 110.452 1.00 109.88 270 ASN E CA 1
ATOM 16242 C C . ASN E 1 183 ? 107.510 58.041 109.073 1.00 114.97 270 ASN E C 1
ATOM 16243 O O . ASN E 1 183 ? 107.226 57.329 108.107 1.00 114.87 270 ASN E O 1
ATOM 16248 N N . ASP E 1 184 ? 107.650 59.378 108.990 1.00 112.06 271 ASP E N 1
ATOM 16249 C CA . ASP E 1 184 ? 107.433 60.157 107.770 1.00 112.11 271 ASP E CA 1
ATOM 16250 C C . ASP E 1 184 ? 108.661 60.171 106.842 1.00 115.10 271 ASP E C 1
ATOM 16251 O O . ASP E 1 184 ? 108.501 60.177 105.620 1.00 114.93 271 ASP E O 1
ATOM 16256 N N . GLU E 1 185 ? 109.869 60.173 107.414 1.00 110.34 272 GLU E N 1
ATOM 16257 C CA . GLU E 1 185 ? 111.116 60.194 106.655 1.00 109.17 272 GLU E CA 1
ATOM 16258 C C . GLU E 1 185 ? 111.437 58.794 106.114 1.00 110.40 272 GLU E C 1
ATOM 16259 O O . GLU E 1 185 ? 111.477 58.601 104.897 1.00 109.86 272 GLU E O 1
ATOM 16265 N N . VAL E 1 186 ? 111.632 57.823 107.016 1.00 104.71 273 VAL E N 1
ATOM 16266 C CA . VAL E 1 186 ? 112.050 56.466 106.684 1.00 103.43 273 VAL E CA 1
ATOM 16267 C C . VAL E 1 186 ? 110.879 55.534 106.303 1.00 105.18 273 VAL E C 1
ATOM 16268 O O . VAL E 1 186 ? 110.967 54.860 105.275 1.00 104.62 273 VAL E O 1
ATOM 16272 N N . PHE E 1 187 ? 109.825 55.453 107.129 1.00 100.24 274 PHE E N 1
ATOM 16273 C CA . PHE E 1 187 ? 108.788 54.447 106.921 1.00 99.43 274 PHE E CA 1
ATOM 16274 C C . PHE E 1 187 ? 107.747 54.776 105.830 1.00 101.08 274 PHE E C 1
ATOM 16275 O O . PHE E 1 187 ? 107.110 53.824 105.373 1.00 100.38 274 PHE E O 1
ATOM 16283 N N . ILE E 1 188 ? 107.631 56.030 105.330 1.00 96.31 275 ILE E N 1
ATOM 16284 C CA . ILE E 1 188 ? 106.720 56.268 104.191 1.00 95.73 275 ILE E CA 1
ATOM 16285 C C . ILE E 1 188 ? 107.290 55.501 102.977 1.00 98.19 275 ILE E C 1
ATOM 16286 O O . ILE E 1 188 ? 106.562 54.763 102.307 1.00 97.59 275 ILE E O 1
ATOM 16291 N N . ALA E 1 189 ? 108.617 55.630 102.771 1.00 93.33 276 ALA E N 1
ATOM 16292 C CA . ALA E 1 189 ? 109.382 54.985 101.709 1.00 92.17 276 ALA E CA 1
ATOM 16293 C C . ALA E 1 189 ? 109.293 53.456 101.768 1.00 94.11 276 ALA E C 1
ATOM 16294 O O . ALA E 1 189 ? 109.087 52.826 100.729 1.00 93.52 276 ALA E O 1
ATOM 16296 N N . MET E 1 190 ? 109.435 52.868 102.969 1.00 89.44 277 MET E N 1
ATOM 16297 C CA . MET E 1 190 ? 109.397 51.420 103.165 1.00 88.97 277 MET E CA 1
ATOM 16298 C C . MET E 1 190 ? 107.983 50.850 102.951 1.00 92.22 277 MET E C 1
ATOM 16299 O O . MET E 1 190 ? 107.849 49.766 102.377 1.00 91.13 277 MET E O 1
ATOM 16304 N N . SER E 1 191 ? 106.939 51.579 103.405 1.00 88.90 278 SER E N 1
ATOM 16305 C CA . SER E 1 191 ? 105.537 51.171 103.267 1.00 88.52 278 SER E CA 1
ATOM 16306 C C . SER E 1 191 ? 105.116 51.095 101.793 1.00 91.52 278 SER E C 1
ATOM 16307 O O . SER E 1 191 ? 104.526 50.091 101.381 1.00 90.23 278 SER E O 1
ATOM 16310 N N . LYS E 1 192 ? 105.443 52.148 101.002 1.00 88.02 279 LYS E N 1
ATOM 16311 C CA . LYS E 1 192 ? 105.132 52.227 99.569 1.00 87.55 279 LYS E CA 1
ATOM 16312 C C . LYS E 1 192 ? 105.930 51.186 98.790 1.00 91.06 279 LYS E C 1
ATOM 16313 O O . LYS E 1 192 ? 105.459 50.683 97.767 1.00 90.84 279 LYS E O 1
ATOM 16319 N N . ALA E 1 193 ? 107.142 50.866 99.272 1.00 87.05 280 ALA E N 1
ATOM 16320 C CA . ALA E 1 193 ? 107.987 49.877 98.624 1.00 86.70 280 ALA E CA 1
ATOM 16321 C C . ALA E 1 193 ? 107.383 48.488 98.747 1.00 89.64 280 ALA E C 1
ATOM 16322 O O . ALA E 1 193 ? 107.289 47.798 97.741 1.00 88.76 280 ALA E O 1
ATOM 16324 N N . LEU E 1 194 ? 106.900 48.116 99.947 1.00 86.26 281 LEU E N 1
ATOM 16325 C CA . LEU E 1 194 ? 106.357 46.784 100.226 1.00 86.18 281 LEU E CA 1
ATOM 16326 C C . LEU E 1 194 ? 104.916 46.536 99.743 1.00 90.89 281 LEU E C 1
ATOM 16327 O O . LEU E 1 194 ? 104.612 45.399 99.369 1.00 89.91 281 LEU E O 1
ATOM 16332 N N . ASN E 1 195 ? 104.011 47.534 99.819 1.00 88.88 282 ASN E N 1
ATOM 16333 C CA . ASN E 1 195 ? 102.610 47.274 99.460 1.00 89.31 282 ASN E CA 1
ATOM 16334 C C . ASN E 1 195 ? 101.922 48.434 98.718 1.00 94.38 282 ASN E C 1
ATOM 16335 O O . ASN E 1 195 ? 100.700 48.410 98.552 1.00 94.17 282 ASN E O 1
ATOM 16340 N N . PHE E 1 196 ? 102.704 49.421 98.242 1.00 91.67 283 PHE E N 1
ATOM 16341 C CA . PHE E 1 196 ? 102.263 50.568 97.435 1.00 91.97 283 PHE E CA 1
ATOM 16342 C C . PHE E 1 196 ? 101.240 51.474 98.162 1.00 96.90 283 PHE E C 1
ATOM 16343 O O . PHE E 1 196 ? 100.500 52.209 97.505 1.00 96.36 283 PHE E O 1
ATOM 16351 N N . ILE E 1 197 ? 101.234 51.454 99.507 1.00 94.99 284 ILE E N 1
ATOM 16352 C CA . ILE E 1 197 ? 100.347 52.279 100.345 1.00 95.71 284 ILE E CA 1
ATOM 16353 C C . ILE E 1 197 ? 101.159 52.960 101.463 1.00 100.88 284 ILE E C 1
ATOM 16354 O O . ILE E 1 197 ? 102.244 52.493 101.800 1.00 100.77 284 ILE E O 1
ATOM 16359 N N . ASN E 1 198 ? 100.642 54.070 102.012 1.00 98.18 285 ASN E N 1
ATOM 16360 C CA . ASN E 1 198 ? 101.308 54.856 103.056 1.00 98.57 285 ASN E CA 1
ATOM 16361 C C . ASN E 1 198 ? 101.251 54.163 104.443 1.00 103.55 285 ASN E C 1
ATOM 16362 O O . ASN E 1 198 ? 100.405 53.283 104.633 1.00 102.73 285 ASN E O 1
ATOM 16367 N N . PRO E 1 199 ? 102.128 54.551 105.421 1.00 101.20 286 PRO E N 1
ATOM 16368 C CA . PRO E 1 199 ? 102.125 53.876 106.740 1.00 101.36 286 PRO E CA 1
ATOM 16369 C C . PRO E 1 199 ? 100.842 54.040 107.571 1.00 106.17 286 PRO E C 1
ATOM 16370 O O . PRO E 1 199 ? 100.621 53.232 108.477 1.00 105.90 286 PRO E O 1
ATOM 16374 N N . ASP E 1 200 ? 99.988 55.041 107.263 1.00 102.86 287 ASP E N 1
ATOM 16375 C CA . ASP E 1 200 ? 98.728 55.254 107.986 1.00 102.49 287 ASP E CA 1
ATOM 16376 C C . ASP E 1 200 ? 97.668 54.181 107.633 1.00 104.55 287 ASP E C 1
ATOM 16377 O O . ASP E 1 200 ? 96.670 54.068 108.345 1.00 104.16 287 ASP E O 1
ATOM 16382 N N . GLU E 1 201 ? 97.908 53.382 106.568 1.00 99.78 288 GLU E N 1
ATOM 16383 C CA . GLU E 1 201 ? 97.015 52.320 106.089 1.00 99.29 288 GLU E CA 1
ATOM 16384 C C . GLU E 1 201 ? 97.603 50.914 106.227 1.00 101.17 288 GLU E C 1
ATOM 16385 O O . GLU E 1 201 ? 96.843 49.961 106.409 1.00 100.28 288 GLU E O 1
ATOM 16391 N N . LEU E 1 202 ? 98.936 50.775 106.060 1.00 96.60 289 LEU E N 1
ATOM 16392 C CA . LEU E 1 202 ? 99.638 49.489 106.077 1.00 95.42 289 LEU E CA 1
ATOM 16393 C C . LEU E 1 202 ? 99.707 48.877 107.476 1.00 96.66 289 LEU E C 1
ATOM 16394 O O . LEU E 1 202 ? 99.909 49.592 108.451 1.00 95.60 289 LEU E O 1
ATOM 16399 N N . SER E 1 203 ? 99.563 47.542 107.550 1.00 92.13 290 SER E N 1
ATOM 16400 C CA . SER E 1 203 ? 99.662 46.754 108.776 1.00 91.71 290 SER E CA 1
ATOM 16401 C C . SER E 1 203 ? 101.112 46.749 109.276 1.00 96.76 290 SER E C 1
ATOM 16402 O O . SER E 1 203 ? 102.034 46.639 108.460 1.00 97.01 290 SER E O 1
ATOM 16405 N N . MET E 1 204 ? 101.317 46.854 110.607 1.00 92.82 291 MET E N 1
ATOM 16406 C CA . MET E 1 204 ? 102.661 46.842 111.193 1.00 92.25 291 MET E CA 1
ATOM 16407 C C . MET E 1 204 ? 103.338 45.480 110.991 1.00 94.88 291 MET E C 1
ATOM 16408 O O . MET E 1 204 ? 104.565 45.439 110.887 1.00 94.82 291 MET E O 1
ATOM 16413 N N . GLN E 1 205 ? 102.553 44.379 110.890 1.00 90.47 292 GLN E N 1
ATOM 16414 C CA . GLN E 1 205 ? 103.105 43.036 110.676 1.00 90.18 292 GLN E CA 1
ATOM 16415 C C . GLN E 1 205 ? 103.944 42.982 109.392 1.00 95.90 292 GLN E C 1
ATOM 16416 O O . GLN E 1 205 ? 104.958 42.280 109.347 1.00 96.02 292 GLN E O 1
ATOM 16422 N N . CYS E 1 206 ? 103.535 43.757 108.371 1.00 92.99 293 CYS E N 1
ATOM 16423 C CA . CYS E 1 206 ? 104.216 43.841 107.084 1.00 92.87 293 CYS E CA 1
ATOM 16424 C C . CYS E 1 206 ? 105.644 44.405 107.261 1.00 94.12 293 CYS E C 1
ATOM 16425 O O . CYS E 1 206 ? 106.602 43.781 106.799 1.00 93.84 293 CYS E O 1
ATOM 16428 N N . ILE E 1 207 ? 105.778 45.539 107.974 1.00 88.61 294 ILE E N 1
ATOM 16429 C CA . ILE E 1 207 ? 107.055 46.205 108.236 1.00 87.74 294 ILE E CA 1
ATOM 16430 C C . ILE E 1 207 ? 107.970 45.323 109.115 1.00 91.98 294 ILE E C 1
ATOM 16431 O O . ILE E 1 207 ? 109.172 45.272 108.858 1.00 91.68 294 ILE E O 1
ATOM 16436 N N . LEU E 1 208 ? 107.410 44.612 110.107 1.00 88.27 295 LEU E N 1
ATOM 16437 C CA . LEU E 1 208 ? 108.197 43.752 110.994 1.00 88.07 295 LEU E CA 1
ATOM 16438 C C . LEU E 1 208 ? 108.816 42.557 110.267 1.00 91.30 295 LEU E C 1
ATOM 16439 O O . LEU E 1 208 ? 109.933 42.160 110.615 1.00 90.74 295 LEU E O 1
ATOM 16444 N N . ILE E 1 209 ? 108.109 41.994 109.261 1.00 87.71 296 ILE E N 1
ATOM 16445 C CA . ILE E 1 209 ? 108.613 40.866 108.462 1.00 87.48 296 ILE E CA 1
ATOM 16446 C C . ILE E 1 209 ? 109.754 41.391 107.558 1.00 90.80 296 ILE E C 1
ATOM 16447 O O . ILE E 1 209 ? 110.761 40.699 107.373 1.00 90.27 296 ILE E O 1
ATOM 16452 N N . ALA E 1 210 ? 109.612 42.642 107.069 1.00 87.28 297 ALA E N 1
ATOM 16453 C CA . ALA E 1 210 ? 110.606 43.333 106.244 1.00 87.21 297 ALA E CA 1
ATOM 16454 C C . ALA E 1 210 ? 111.849 43.705 107.063 1.00 91.59 297 ALA E C 1
ATOM 16455 O O . ALA E 1 210 ? 112.960 43.549 106.564 1.00 91.36 297 ALA E O 1
ATOM 16457 N N . LEU E 1 211 ? 111.666 44.188 108.318 1.00 88.22 298 LEU E N 1
ATOM 16458 C CA . LEU E 1 211 ? 112.776 44.557 109.212 1.00 87.87 298 LEU E CA 1
ATOM 16459 C C . LEU E 1 211 ? 113.541 43.319 109.693 1.00 91.72 298 LEU E C 1
ATOM 16460 O O . LEU E 1 211 ? 114.707 43.435 110.080 1.00 91.76 298 LEU E O 1
ATOM 16465 N N . ASN E 1 212 ? 112.907 42.136 109.621 1.00 87.98 299 ASN E N 1
ATOM 16466 C CA . ASN E 1 212 ? 113.527 40.871 109.995 1.00 87.91 299 ASN E CA 1
ATOM 16467 C C . ASN E 1 212 ? 114.615 40.469 108.994 1.00 92.31 299 ASN E C 1
ATOM 16468 O O . ASN E 1 212 ? 115.459 39.632 109.319 1.00 92.23 299 ASN E O 1
ATOM 16473 N N . ARG E 1 213 ? 114.599 41.071 107.782 1.00 88.99 300 ARG E N 1
ATOM 16474 C CA . ARG E 1 213 ? 115.604 40.842 106.738 1.00 88.86 300 ARG E CA 1
ATOM 16475 C C . ARG E 1 213 ? 116.958 41.405 107.194 1.00 93.25 300 ARG E C 1
ATOM 16476 O O . ARG E 1 213 ? 118.006 40.836 106.884 1.00 93.21 300 ARG E O 1
ATOM 16484 N N . PHE E 1 214 ? 116.910 42.508 107.963 1.00 89.77 301 PHE E N 1
ATOM 16485 C CA . PHE E 1 214 ? 118.046 43.266 108.484 1.00 89.63 301 PHE E CA 1
ATOM 16486 C C . PHE E 1 214 ? 118.742 42.631 109.713 1.00 94.39 301 PHE E C 1
ATOM 16487 O O . PHE E 1 214 ? 119.925 42.916 109.942 1.00 94.04 301 PHE E O 1
ATOM 16495 N N . LEU E 1 215 ? 118.040 41.790 110.494 1.00 91.79 302 LEU E N 1
ATOM 16496 C CA . LEU E 1 215 ? 118.662 41.219 111.695 1.00 92.31 302 LEU E CA 1
ATOM 16497 C C . LEU E 1 215 ? 118.914 39.699 111.622 1.00 96.66 302 LEU E C 1
ATOM 16498 O O . LEU E 1 215 ? 119.764 39.205 112.365 1.00 95.80 302 LEU E O 1
ATOM 16503 N N . GLN E 1 216 ? 118.177 38.960 110.774 1.00 94.54 303 GLN E N 1
ATOM 16504 C CA . GLN E 1 216 ? 118.352 37.508 110.693 1.00 95.18 303 GLN E CA 1
ATOM 16505 C C . GLN E 1 216 ? 119.661 37.155 109.955 1.00 100.12 303 GLN E C 1
ATOM 16506 O O . GLN E 1 216 ? 120.670 36.887 110.612 1.00 99.87 303 GLN E O 1
ATOM 16512 N N . GLU E 1 217 ? 119.650 37.169 108.612 1.00 97.17 304 GLU E N 1
ATOM 16513 C CA . GLU E 1 217 ? 120.830 36.862 107.800 1.00 97.13 304 GLU E CA 1
ATOM 16514 C C . GLU E 1 217 ? 121.639 38.129 107.531 1.00 99.60 304 GLU E C 1
ATOM 16515 O O . GLU E 1 217 ? 121.079 39.234 107.536 1.00 98.65 304 GLU E O 1
ATOM 16521 N N . LYS E 1 218 ? 122.961 37.954 107.292 1.00 95.21 305 LYS E N 1
ATOM 16522 C CA . LYS E 1 218 ? 123.909 39.034 107.018 1.00 94.21 305 LYS E CA 1
ATOM 16523 C C . LYS E 1 218 ? 123.515 39.813 105.761 1.00 95.70 305 LYS E C 1
ATOM 16524 O O . LYS E 1 218 ? 123.483 41.047 105.797 1.00 94.82 305 LYS E O 1
ATOM 16530 N N . HIS E 1 219 ? 123.205 39.091 104.666 1.00 90.88 306 HIS E N 1
ATOM 16531 C CA . HIS E 1 219 ? 122.837 39.690 103.386 1.00 89.93 306 HIS E CA 1
ATOM 16532 C C . HIS E 1 219 ? 121.324 39.643 103.127 1.00 90.98 306 HIS E C 1
ATOM 16533 O O . HIS E 1 219 ? 120.910 39.786 101.979 1.00 90.12 306 HIS E O 1
ATOM 16540 N N . GLY E 1 220 ? 120.520 39.493 104.182 1.00 85.93 307 GLY E N 1
ATOM 16541 C CA . GLY E 1 220 ? 119.064 39.437 104.087 1.00 84.86 307 GLY E CA 1
ATOM 16542 C C . GLY E 1 220 ? 118.441 40.640 103.402 1.00 86.84 307 GLY E C 1
ATOM 16543 O O . GLY E 1 220 ? 117.524 40.489 102.587 1.00 85.53 307 GLY E O 1
ATOM 16544 N N . SER E 1 221 ? 118.970 41.842 103.706 1.00 82.65 308 SER E N 1
ATOM 16545 C CA . SER E 1 221 ? 118.513 43.120 103.158 1.00 82.38 308 SER E CA 1
ATOM 16546 C C . SER E 1 221 ? 119.242 43.499 101.853 1.00 87.41 308 SER E C 1
ATOM 16547 O O . SER E 1 221 ? 118.973 44.572 101.298 1.00 86.79 308 SER E O 1
ATOM 16550 N N . LYS E 1 222 ? 120.160 42.632 101.364 1.00 85.20 309 LYS E N 1
ATOM 16551 C CA . LYS E 1 222 ? 120.880 42.877 100.109 1.00 85.50 309 LYS E CA 1
ATOM 16552 C C . LYS E 1 222 ? 119.918 42.670 98.946 1.00 90.27 309 LYS E C 1
ATOM 16553 O O . LYS E 1 222 ? 119.091 41.751 98.981 1.00 88.86 309 LYS E O 1
ATOM 16559 N N . MET E 1 223 ? 120.009 43.547 97.939 1.00 88.08 310 MET E N 1
ATOM 16560 C CA . MET E 1 223 ? 119.110 43.567 96.789 1.00 88.43 310 MET E CA 1
ATOM 16561 C C . MET E 1 223 ? 119.753 43.062 95.485 1.00 95.63 310 MET E C 1
ATOM 16562 O O . MET E 1 223 ? 120.959 43.215 95.281 1.00 95.31 310 MET E O 1
ATOM 16567 N N . ALA E 1 224 ? 118.917 42.495 94.592 1.00 94.22 311 ALA E N 1
ATOM 16568 C CA . ALA E 1 224 ? 119.307 41.979 93.278 1.00 94.86 311 ALA E CA 1
ATOM 16569 C C . ALA E 1 224 ? 118.256 42.267 92.215 1.00 101.27 311 ALA E C 1
ATOM 16570 O O . ALA E 1 224 ? 117.053 42.221 92.487 1.00 100.45 311 ALA E O 1
ATOM 16572 N N . PHE E 1 225 ? 118.728 42.524 90.990 1.00 100.20 312 PHE E N 1
ATOM 16573 C CA . PHE E 1 225 ? 117.919 42.736 89.791 1.00 100.89 312 PHE E CA 1
ATOM 16574 C C . PHE E 1 225 ? 118.056 41.517 88.894 1.00 107.99 312 PHE E C 1
ATOM 16575 O O . PHE E 1 225 ? 119.149 40.950 88.821 1.00 107.72 312 PHE E O 1
ATOM 16583 N N . LEU E 1 226 ? 116.980 41.108 88.202 1.00 106.78 313 LEU E N 1
ATOM 16584 C CA . LEU E 1 226 ? 117.087 39.999 87.250 1.00 107.44 313 LEU E CA 1
ATOM 16585 C C . LEU E 1 226 ? 117.839 40.540 86.021 1.00 114.57 313 LEU E C 1
ATOM 16586 O O . LEU E 1 226 ? 117.648 41.709 85.668 1.00 113.71 313 LEU E O 1
ATOM 16591 N N . ASP E 1 227 ? 118.740 39.727 85.421 1.00 113.97 314 ASP E N 1
ATOM 16592 C CA . ASP E 1 227 ? 119.604 40.132 84.300 1.00 115.00 314 ASP E CA 1
ATOM 16593 C C . ASP E 1 227 ? 118.855 40.427 82.973 1.00 120.80 314 ASP E C 1
ATOM 16594 O O . ASP E 1 227 ? 119.491 40.859 82.011 1.00 120.60 314 ASP E O 1
ATOM 16599 N N . GLY E 1 228 ? 117.543 40.199 82.945 1.00 118.34 315 GLY E N 1
ATOM 16600 C CA . GLY E 1 228 ? 116.694 40.440 81.784 1.00 118.50 315 GLY E CA 1
ATOM 16601 C C . GLY E 1 228 ? 115.218 40.330 82.098 1.00 123.11 315 GLY E C 1
ATOM 16602 O O . GLY E 1 228 ? 114.834 40.313 83.273 1.00 123.19 315 GLY E O 1
ATOM 16603 N N . ASN E 1 229 ? 114.377 40.249 81.046 1.00 119.46 316 ASN E N 1
ATOM 16604 C CA . ASN E 1 229 ? 112.924 40.142 81.187 1.00 119.11 316 ASN E CA 1
ATOM 16605 C C . ASN E 1 229 ? 112.539 38.855 81.935 1.00 122.81 316 ASN E C 1
ATOM 16606 O O . ASN E 1 229 ? 113.092 37.794 81.643 1.00 122.09 316 ASN E O 1
ATOM 16611 N N . PRO E 1 230 ? 111.612 38.938 82.917 1.00 119.63 317 PRO E N 1
ATOM 16612 C CA . PRO E 1 230 ? 111.254 37.739 83.695 1.00 119.72 317 PRO E CA 1
ATOM 16613 C C . PRO E 1 230 ? 110.631 36.575 82.894 1.00 124.30 317 PRO E C 1
ATOM 16614 O O . PRO E 1 230 ? 110.999 35.451 83.241 1.00 123.18 317 PRO E O 1
ATOM 16618 N N . PRO E 1 231 ? 109.761 36.739 81.848 1.00 122.30 318 PRO E N 1
ATOM 16619 C CA . PRO E 1 231 ? 109.232 35.548 81.151 1.00 122.63 318 PRO E CA 1
ATOM 16620 C C . PRO E 1 231 ? 110.315 34.661 80.518 1.00 127.68 318 PRO E C 1
ATOM 16621 O O . PRO E 1 231 ? 110.229 33.438 80.629 1.00 126.82 318 PRO E O 1
ATOM 16625 N N . GLU E 1 232 ? 111.342 35.269 79.893 1.00 125.62 319 GLU E N 1
ATOM 16626 C CA . GLU E 1 232 ? 112.428 34.532 79.244 1.00 125.99 319 GLU E CA 1
ATOM 16627 C C . GLU E 1 232 ? 113.488 34.038 80.237 1.00 130.54 319 GLU E C 1
ATOM 16628 O O . GLU E 1 232 ? 113.875 32.869 80.179 1.00 130.06 319 GLU E O 1
ATOM 16634 N N . ARG E 1 233 ? 113.973 34.935 81.123 1.00 127.62 320 ARG E N 1
ATOM 16635 C CA . ARG E 1 233 ? 115.062 34.659 82.063 1.00 127.49 320 ARG E CA 1
ATOM 16636 C C . ARG E 1 233 ? 114.664 33.841 83.301 1.00 132.72 320 ARG E C 1
ATOM 16637 O O . ARG E 1 233 ? 115.540 33.185 83.866 1.00 132.18 320 ARG E O 1
ATOM 16645 N N . LEU E 1 234 ? 113.385 33.869 83.732 1.00 130.66 321 LEU E N 1
ATOM 16646 C CA . LEU E 1 234 ? 112.974 33.136 84.935 1.00 131.21 321 LEU E CA 1
ATOM 16647 C C . LEU E 1 234 ? 111.838 32.135 84.671 1.00 137.17 321 LEU E C 1
ATOM 16648 O O . LEU E 1 234 ? 111.934 30.993 85.127 1.00 136.41 321 LEU E O 1
ATOM 16653 N N . CYS E 1 235 ? 110.774 32.556 83.968 1.00 135.71 322 CYS E N 1
ATOM 16654 C CA . CYS E 1 235 ? 109.607 31.709 83.716 1.00 136.40 322 CYS E CA 1
ATOM 16655 C C . CYS E 1 235 ? 109.907 30.566 82.752 1.00 141.97 322 CYS E C 1
ATOM 16656 O O . CYS E 1 235 ? 109.444 29.453 83.004 1.00 141.23 322 CYS E O 1
ATOM 16659 N N . MET E 1 236 ? 110.662 30.827 81.660 1.00 140.38 323 MET E N 1
ATOM 16660 C CA . MET E 1 236 ? 111.005 29.788 80.686 1.00 141.07 323 MET E CA 1
ATOM 16661 C C . MET E 1 236 ? 111.817 28.655 81.349 1.00 145.34 323 MET E C 1
ATOM 16662 O O . MET E 1 236 ? 111.340 27.521 81.255 1.00 145.04 323 MET E O 1
ATOM 16667 N N . PRO E 1 237 ? 112.916 28.905 82.130 1.00 141.87 324 PRO E N 1
ATOM 16668 C CA . PRO E 1 237 ? 113.601 27.787 82.815 1.00 141.61 324 PRO E CA 1
ATOM 16669 C C . PRO E 1 237 ? 112.673 26.861 83.626 1.00 145.11 324 PRO E C 1
ATOM 16670 O O . PRO E 1 237 ? 112.909 25.650 83.633 1.00 144.47 324 PRO E O 1
ATOM 16674 N N . ILE E 1 238 ? 111.616 27.414 84.283 1.00 141.63 325 ILE E N 1
ATOM 16675 C CA . ILE E 1 238 ? 110.639 26.633 85.065 1.00 141.29 325 ILE E CA 1
ATOM 16676 C C . ILE E 1 238 ? 109.767 25.801 84.102 1.00 145.19 325 ILE E C 1
ATOM 16677 O O . ILE E 1 238 ? 109.557 24.614 84.355 1.00 144.76 325 ILE E O 1
ATOM 16682 N N . VAL E 1 239 ? 109.283 26.420 83.000 1.00 141.61 326 VAL E N 1
ATOM 16683 C CA . VAL E 1 239 ? 108.446 25.772 81.977 1.00 141.27 326 VAL E CA 1
ATOM 16684 C C . VAL E 1 239 ? 109.224 24.603 81.333 1.00 144.49 326 VAL E C 1
ATOM 16685 O O . VAL E 1 239 ? 108.675 23.504 81.224 1.00 143.87 326 VAL E O 1
ATOM 16689 N N . ASP E 1 240 ? 110.504 24.834 80.960 1.00 140.94 327 ASP E N 1
ATOM 16690 C CA . ASP E 1 240 ? 111.387 23.827 80.363 1.00 140.82 327 ASP E CA 1
ATOM 16691 C C . ASP E 1 240 ? 111.577 22.632 81.302 1.00 144.60 327 ASP E C 1
ATOM 16692 O O . ASP E 1 240 ? 111.551 21.492 80.843 1.00 144.18 327 ASP E O 1
ATOM 16697 N N . HIS E 1 241 ? 111.732 22.902 82.614 1.00 141.12 328 HIS E N 1
ATOM 16698 C CA . HIS E 1 241 ? 111.898 21.896 83.666 1.00 140.92 328 HIS E CA 1
ATOM 16699 C C . HIS E 1 241 ? 110.620 21.053 83.832 1.00 144.12 328 HIS E C 1
ATOM 16700 O O . HIS E 1 241 ? 110.715 19.827 83.919 1.00 143.35 328 HIS E O 1
ATOM 16707 N N . VAL E 1 242 ? 109.437 21.712 83.889 1.00 140.46 329 VAL E N 1
ATOM 16708 C CA . VAL E 1 242 ? 108.121 21.073 84.049 1.00 140.03 329 VAL E CA 1
ATOM 16709 C C . VAL E 1 242 ? 107.839 20.161 82.837 1.00 143.39 329 VAL E C 1
ATOM 16710 O O . VAL E 1 242 ? 107.444 19.008 83.025 1.00 143.10 329 VAL E O 1
ATOM 16714 N N . ARG E 1 243 ? 108.080 20.671 81.612 1.00 139.05 330 ARG E N 1
ATOM 16715 C CA . ARG E 1 243 ? 107.860 19.951 80.356 1.00 138.25 330 ARG E CA 1
ATOM 16716 C C . ARG E 1 243 ? 108.797 18.745 80.205 1.00 142.36 330 ARG E C 1
ATOM 16717 O O . ARG E 1 243 ? 108.357 17.707 79.708 1.00 141.97 330 ARG E O 1
ATOM 16725 N N . SER E 1 244 ? 110.061 18.862 80.664 1.00 139.04 331 SER E N 1
ATOM 16726 C CA . SER E 1 244 ? 111.054 17.782 80.598 1.00 138.85 331 SER E CA 1
ATOM 16727 C C . SER E 1 244 ? 110.695 16.596 81.517 1.00 142.30 331 SER E C 1
ATOM 16728 O O . SER E 1 244 ? 111.191 15.489 81.296 1.00 141.64 331 SER E O 1
ATOM 16731 N N . LEU E 1 245 ? 109.847 16.832 82.540 1.00 138.76 332 LEU E N 1
ATOM 16732 C CA . LEU E 1 245 ? 109.428 15.807 83.501 1.00 138.43 332 LEU E CA 1
ATOM 16733 C C . LEU E 1 245 ? 107.992 15.290 83.232 1.00 141.50 332 LEU E C 1
ATOM 16734 O O . LEU E 1 245 ? 107.441 14.550 84.055 1.00 140.70 332 LEU E O 1
ATOM 16739 N N . GLY E 1 246 ? 107.425 15.652 82.079 1.00 137.83 333 GLY E N 1
ATOM 16740 C CA . GLY E 1 246 ? 106.101 15.198 81.656 1.00 137.45 333 GLY E CA 1
ATOM 16741 C C . GLY E 1 246 ? 104.921 16.116 81.919 1.00 140.55 333 GLY E C 1
ATOM 16742 O O . GLY E 1 246 ? 103.778 15.743 81.635 1.00 140.03 333 GLY E O 1
ATOM 16743 N N . GLY E 1 247 ? 105.190 17.301 82.457 1.00 136.42 334 GLY E N 1
ATOM 16744 C CA . GLY E 1 247 ? 104.162 18.294 82.743 1.00 135.89 334 GLY E CA 1
ATOM 16745 C C . GLY E 1 247 ? 103.782 19.106 81.523 1.00 138.88 334 GLY E C 1
ATOM 16746 O O . GLY E 1 247 ? 104.571 19.228 80.580 1.00 138.15 334 GLY E O 1
ATOM 16747 N N . GLU E 1 248 ? 102.566 19.671 81.538 1.00 135.17 335 GLU E N 1
ATOM 16748 C CA . GLU E 1 248 ? 102.034 20.481 80.440 1.00 134.77 335 GLU E CA 1
ATOM 16749 C C . GLU E 1 248 ? 101.867 21.945 80.851 1.00 137.38 335 GLU E C 1
ATOM 16750 O O . GLU E 1 248 ? 101.374 22.227 81.945 1.00 136.70 335 GLU E O 1
ATOM 16756 N N . VAL E 1 249 ? 102.288 22.871 79.972 1.00 133.24 336 VAL E N 1
ATOM 16757 C CA . VAL E 1 249 ? 102.161 24.320 80.167 1.00 132.88 336 VAL E CA 1
ATOM 16758 C C . VAL E 1 249 ? 101.456 24.877 78.925 1.00 135.93 336 VAL E C 1
ATOM 16759 O O . VAL E 1 249 ? 101.992 24.775 77.819 1.00 135.39 336 VAL E O 1
ATOM 16763 N N . ARG E 1 250 ? 100.243 25.427 79.105 1.00 132.11 337 ARG E N 1
ATOM 16764 C CA . ARG E 1 250 ? 99.437 25.950 78.000 1.00 131.67 337 ARG E CA 1
ATOM 16765 C C . ARG E 1 250 ? 99.017 27.405 78.211 1.00 135.28 337 ARG E C 1
ATOM 16766 O O . ARG E 1 250 ? 98.371 27.727 79.213 1.00 135.14 337 ARG E O 1
ATOM 16774 N N . LEU E 1 251 ? 99.366 28.277 77.246 1.00 131.29 338 LEU E N 1
ATOM 16775 C CA . LEU E 1 251 ? 98.983 29.691 77.261 1.00 130.94 338 LEU E CA 1
ATOM 16776 C C . LEU E 1 251 ? 97.592 29.838 76.643 1.00 134.98 338 LEU E C 1
ATOM 16777 O O . LEU E 1 251 ? 97.075 28.870 76.076 1.00 134.47 338 LEU E O 1
ATOM 16782 N N . ASN E 1 252 ? 96.979 31.039 76.770 1.00 131.79 339 ASN E N 1
ATOM 16783 C CA . ASN E 1 252 ? 95.651 31.399 76.239 1.00 131.61 339 ASN E CA 1
ATOM 16784 C C . ASN E 1 252 ? 94.562 30.369 76.639 1.00 135.21 339 ASN E C 1
ATOM 16785 O O . ASN E 1 252 ? 93.682 30.031 75.840 1.00 134.76 339 ASN E O 1
ATOM 16790 N N . SER E 1 253 ? 94.639 29.894 77.894 1.00 131.53 340 SER E N 1
ATOM 16791 C CA . SER E 1 253 ? 93.740 28.915 78.499 1.00 131.09 340 SER E CA 1
ATOM 16792 C C . SER E 1 253 ? 93.116 29.508 79.778 1.00 134.34 340 SER E C 1
ATOM 16793 O O . SER E 1 253 ? 93.487 29.131 80.895 1.00 133.68 340 SER E O 1
ATOM 16796 N N . ARG E 1 254 ? 92.182 30.463 79.602 1.00 130.56 341 ARG E N 1
ATOM 16797 C CA . ARG E 1 254 ? 91.489 31.124 80.709 1.00 130.18 341 ARG E CA 1
ATOM 16798 C C . ARG E 1 254 ? 90.359 30.239 81.221 1.00 135.07 341 ARG E C 1
ATOM 16799 O O . ARG E 1 254 ? 89.553 29.763 80.424 1.00 135.07 341 ARG E O 1
ATOM 16807 N N . ILE E 1 255 ? 90.287 30.043 82.546 1.00 131.79 342 ILE E N 1
ATOM 16808 C CA . ILE E 1 255 ? 89.225 29.262 83.180 1.00 131.68 342 ILE E CA 1
ATOM 16809 C C . ILE E 1 255 ? 88.024 30.198 83.306 1.00 136.96 342 ILE E C 1
ATOM 16810 O O . ILE E 1 255 ? 88.136 31.273 83.900 1.00 136.42 342 ILE E O 1
ATOM 16815 N N . GLN E 1 256 ? 86.902 29.802 82.683 1.00 134.63 343 GLN E N 1
ATOM 16816 C CA . GLN E 1 256 ? 85.627 30.516 82.640 1.00 134.88 343 GLN E CA 1
ATOM 16817 C C . GLN E 1 256 ? 84.726 30.121 83.823 1.00 140.11 343 GLN E C 1
ATOM 16818 O O . GLN E 1 256 ? 83.991 30.967 84.341 1.00 139.30 343 GLN E O 1
ATOM 16824 N N . LYS E 1 257 ? 84.776 28.840 84.242 1.00 138.28 344 LYS E N 1
ATOM 16825 C CA . LYS E 1 257 ? 83.930 28.327 85.318 1.00 138.97 344 LYS E CA 1
ATOM 16826 C C . LYS E 1 257 ? 84.531 27.109 86.009 1.00 144.90 344 LYS E C 1
ATOM 16827 O O . LYS E 1 257 ? 85.182 26.279 85.368 1.00 144.01 344 LYS E O 1
ATOM 16833 N N . ILE E 1 258 ? 84.271 27.001 87.322 1.00 143.67 345 ILE E N 1
ATOM 16834 C CA . ILE E 1 258 ? 84.623 25.848 88.144 1.00 144.40 345 ILE E CA 1
ATOM 16835 C C . ILE E 1 258 ? 83.333 25.019 88.211 1.00 149.36 345 ILE E C 1
ATOM 16836 O O . ILE E 1 258 ? 82.417 25.372 88.965 1.00 148.57 345 ILE E O 1
ATOM 16841 N N . GLU E 1 259 ? 83.220 23.985 87.350 1.00 147.24 346 GLU E N 1
ATOM 16842 C CA . GLU E 1 259 ? 82.033 23.127 87.316 1.00 147.63 346 GLU E CA 1
ATOM 16843 C C . GLU E 1 259 ? 82.119 22.112 88.434 1.00 152.59 346 GLU E C 1
ATOM 16844 O O . GLU E 1 259 ? 83.188 21.542 88.667 1.00 151.96 346 GLU E O 1
ATOM 16850 N N . LEU E 1 260 ? 81.001 21.905 89.141 1.00 150.13 347 LEU E N 1
ATOM 16851 C CA . LEU E 1 260 ? 80.972 21.018 90.296 1.00 150.32 347 LEU E CA 1
ATOM 16852 C C . LEU E 1 260 ? 80.149 19.751 90.125 1.00 155.36 347 LEU E C 1
ATOM 16853 O O . LEU E 1 260 ? 79.142 19.739 89.416 1.00 154.95 347 LEU E O 1
ATOM 16858 N N . ASN E 1 261 ? 80.562 18.696 90.853 1.00 152.81 348 ASN E N 1
ATOM 16859 C CA . ASN E 1 261 ? 79.852 17.423 90.962 1.00 152.95 348 ASN E CA 1
ATOM 16860 C C . ASN E 1 261 ? 78.665 17.634 91.924 1.00 158.04 348 ASN E C 1
ATOM 16861 O O . ASN E 1 261 ? 78.691 18.617 92.677 1.00 157.60 348 ASN E O 1
ATOM 16866 N N . PRO E 1 262 ? 77.639 16.742 91.962 1.00 155.46 349 PRO E N 1
ATOM 16867 C CA . PRO E 1 262 ? 76.501 16.969 92.879 1.00 155.49 349 PRO E CA 1
ATOM 16868 C C . PRO E 1 262 ? 76.868 17.091 94.369 1.00 159.74 349 PRO E C 1
ATOM 16869 O O . PRO E 1 262 ? 76.145 17.771 95.096 1.00 159.30 349 PRO E O 1
ATOM 16873 N N . ASP E 1 263 ? 77.983 16.468 94.820 1.00 156.57 350 ASP E N 1
ATOM 16874 C CA . ASP E 1 263 ? 78.420 16.509 96.223 1.00 156.50 350 ASP E CA 1
ATOM 16875 C C . ASP E 1 263 ? 79.134 17.835 96.605 1.00 159.88 350 ASP E C 1
ATOM 16876 O O . ASP E 1 263 ? 79.350 18.086 97.794 1.00 159.29 350 ASP E O 1
ATOM 16881 N N . GLY E 1 264 ? 79.483 18.654 95.611 1.00 156.27 351 GLY E N 1
ATOM 16882 C CA . GLY E 1 264 ? 80.141 19.939 95.831 1.00 156.04 351 GLY E CA 1
ATOM 16883 C C . GLY E 1 264 ? 81.585 20.024 95.375 1.00 159.93 351 GLY E C 1
ATOM 16884 O O . GLY E 1 264 ? 82.114 21.130 95.228 1.00 159.57 351 GLY E O 1
ATOM 16885 N N . THR E 1 265 ? 82.241 18.861 95.144 1.00 156.37 352 THR E N 1
ATOM 16886 C CA . THR E 1 265 ? 83.637 18.776 94.680 1.00 155.99 352 THR E CA 1
ATOM 16887 C C . THR E 1 265 ? 83.730 19.246 93.216 1.00 159.32 352 THR E C 1
ATOM 16888 O O . THR E 1 265 ? 82.697 19.418 92.573 1.00 158.93 352 THR E O 1
ATOM 16892 N N . VAL E 1 266 ? 84.953 19.445 92.691 1.00 155.55 353 VAL E N 1
ATOM 16893 C CA . VAL E 1 266 ? 85.152 19.927 91.320 1.00 155.25 353 VAL E CA 1
ATOM 16894 C C . VAL E 1 266 ? 85.002 18.776 90.302 1.00 158.83 353 VAL E C 1
ATOM 16895 O O . VAL E 1 266 ? 85.659 17.738 90.424 1.00 158.22 353 VAL E O 1
ATOM 16899 N N . LYS E 1 267 ? 84.133 18.993 89.296 1.00 155.29 354 LYS E N 1
ATOM 16900 C CA . LYS E 1 267 ? 83.870 18.089 88.175 1.00 154.91 354 LYS E CA 1
ATOM 16901 C C . LYS E 1 267 ? 84.953 18.312 87.123 1.00 158.55 354 LYS E C 1
ATOM 16902 O O . LYS E 1 267 ? 85.624 17.364 86.715 1.00 158.14 354 LYS E O 1
ATOM 16908 N N . HIS E 1 268 ? 85.127 19.586 86.709 1.00 154.93 355 HIS E N 1
ATOM 16909 C CA . HIS E 1 268 ? 86.112 20.038 85.729 1.00 154.64 355 HIS E CA 1
ATOM 16910 C C . HIS E 1 268 ? 86.246 21.560 85.752 1.00 157.29 355 HIS E C 1
ATOM 16911 O O . HIS E 1 268 ? 85.403 22.260 86.324 1.00 156.66 355 HIS E O 1
ATOM 16918 N N . PHE E 1 269 ? 87.300 22.059 85.091 1.00 153.20 356 PHE E N 1
ATOM 16919 C CA . PHE E 1 269 ? 87.542 23.476 84.862 1.00 152.63 356 PHE E CA 1
ATOM 16920 C C . PHE E 1 269 ? 87.117 23.770 83.430 1.00 155.74 356 PHE E C 1
ATOM 16921 O O . PHE E 1 269 ? 87.698 23.213 82.493 1.00 155.16 356 PHE E O 1
ATOM 16929 N N . ALA E 1 270 ? 86.065 24.579 83.252 1.00 151.86 357 ALA E N 1
ATOM 16930 C CA . ALA E 1 270 ? 85.597 24.924 81.912 1.00 151.53 357 ALA E CA 1
ATOM 16931 C C . ALA E 1 270 ? 86.364 26.139 81.403 1.00 155.16 357 ALA E C 1
ATOM 16932 O O . ALA E 1 270 ? 86.374 27.176 82.065 1.00 154.57 357 ALA E O 1
ATOM 16934 N N . LEU E 1 271 ? 87.044 25.996 80.252 1.00 151.74 358 LEU E N 1
ATOM 16935 C CA . LEU E 1 271 ? 87.828 27.075 79.648 1.00 151.57 358 LEU E CA 1
ATOM 16936 C C . LEU E 1 271 ? 86.927 28.064 78.892 1.00 155.34 358 LEU E C 1
ATOM 16937 O O . LEU E 1 271 ? 85.720 27.835 78.762 1.00 154.94 358 LEU E O 1
ATOM 16942 N N . THR E 1 272 ? 87.525 29.170 78.409 1.00 151.81 359 THR E N 1
ATOM 16943 C CA . THR E 1 272 ? 86.825 30.239 77.704 1.00 151.67 359 THR E CA 1
ATOM 16944 C C . THR E 1 272 ? 86.272 29.757 76.344 1.00 156.14 359 THR E C 1
ATOM 16945 O O . THR E 1 272 ? 85.196 30.216 75.944 1.00 155.67 359 THR E O 1
ATOM 16949 N N . ASP E 1 273 ? 86.982 28.808 75.659 1.00 153.11 360 ASP E N 1
ATOM 16950 C CA . ASP E 1 273 ? 86.569 28.223 74.374 1.00 153.05 360 ASP E CA 1
ATOM 16951 C C . ASP E 1 273 ? 85.624 27.004 74.567 1.00 156.72 360 ASP E C 1
ATOM 16952 O O . ASP E 1 273 ? 85.300 26.319 73.594 1.00 156.19 360 ASP E O 1
ATOM 16957 N N . GLY E 1 274 ? 85.189 26.762 75.805 1.00 153.20 361 GLY E N 1
ATOM 16958 C CA . GLY E 1 274 ? 84.278 25.674 76.152 1.00 152.90 361 GLY E CA 1
ATOM 16959 C C . GLY E 1 274 ? 84.930 24.389 76.626 1.00 156.27 361 GLY E C 1
ATOM 16960 O O . GLY E 1 274 ? 84.267 23.585 77.290 1.00 155.95 361 GLY E O 1
ATOM 16961 N N . THR E 1 275 ? 86.229 24.178 76.283 1.00 152.16 362 THR E N 1
ATOM 16962 C CA . THR E 1 275 ? 87.001 22.972 76.630 1.00 151.57 362 THR E CA 1
ATOM 16963 C C . THR E 1 275 ? 86.937 22.683 78.125 1.00 154.95 362 THR E C 1
ATOM 16964 O O . THR E 1 275 ? 87.137 23.580 78.942 1.00 154.33 362 THR E O 1
ATOM 16968 N N . GLN E 1 276 ? 86.643 21.431 78.470 1.00 151.37 363 GLN E N 1
ATOM 16969 C CA . GLN E 1 276 ? 86.560 20.984 79.855 1.00 151.08 363 GLN E CA 1
ATOM 16970 C C . GLN E 1 276 ? 87.833 20.218 80.184 1.00 154.90 363 GLN E C 1
ATOM 16971 O O . GLN E 1 276 ? 88.185 19.273 79.472 1.00 154.31 363 GLN E O 1
ATOM 16977 N N . ILE E 1 277 ? 88.563 20.675 81.213 1.00 151.49 364 ILE E N 1
ATOM 16978 C CA . ILE E 1 277 ? 89.816 20.051 81.635 1.00 151.23 364 ILE E CA 1
ATOM 16979 C C . ILE E 1 277 ? 89.588 19.390 82.995 1.00 155.01 364 ILE E C 1
ATOM 16980 O O . ILE E 1 277 ? 89.057 20.014 83.916 1.00 154.16 364 ILE E O 1
ATOM 16985 N N . THR E 1 278 ? 89.936 18.095 83.079 1.00 152.12 365 THR E N 1
ATOM 16986 C CA . THR E 1 278 ? 89.783 17.264 84.275 1.00 152.08 365 THR E CA 1
ATOM 16987 C C . THR E 1 278 ? 91.127 16.801 84.823 1.00 155.97 365 THR E C 1
ATOM 16988 O O . THR E 1 278 ? 92.111 16.694 84.085 1.00 155.54 365 THR E O 1
ATOM 16992 N N . GLY E 1 279 ? 91.130 16.500 86.115 1.00 152.51 366 GLY E N 1
ATOM 16993 C CA . GLY E 1 279 ? 92.288 15.998 86.836 1.00 152.32 366 GLY E CA 1
ATOM 16994 C C . GLY E 1 279 ? 91.895 15.339 88.139 1.00 156.20 366 GLY E C 1
ATOM 16995 O O . GLY E 1 279 ? 90.718 15.343 88.517 1.00 155.62 366 GLY E O 1
ATOM 16996 N N . ASP E 1 280 ? 92.881 14.765 88.828 1.00 153.18 367 ASP E N 1
ATOM 16997 C CA . ASP E 1 280 ? 92.695 14.108 90.122 1.00 153.21 367 ASP E CA 1
ATOM 16998 C C . ASP E 1 280 ? 92.638 15.169 91.227 1.00 156.59 367 ASP E C 1
ATOM 16999 O O . ASP E 1 280 ? 91.960 14.978 92.238 1.00 156.03 367 ASP E O 1
ATOM 17004 N N . ALA E 1 281 ? 93.337 16.301 91.000 1.00 152.79 368 ALA E N 1
ATOM 17005 C CA . ALA E 1 281 ? 93.397 17.475 91.873 1.00 152.25 368 ALA E CA 1
ATOM 17006 C C . ALA E 1 281 ? 93.327 18.762 91.039 1.00 154.89 368 ALA E C 1
ATOM 17007 O O . ALA E 1 281 ? 93.754 18.779 89.879 1.00 154.25 368 ALA E O 1
ATOM 17009 N N . TYR E 1 282 ? 92.776 19.833 91.634 1.00 150.62 369 TYR E N 1
ATOM 17010 C CA . TYR E 1 282 ? 92.618 21.143 90.999 1.00 149.91 369 TYR E CA 1
ATOM 17011 C C . TYR E 1 282 ? 93.230 22.237 91.880 1.00 151.86 369 TYR E C 1
ATOM 17012 O O . TYR E 1 282 ? 93.020 22.236 93.094 1.00 151.31 369 TYR E O 1
ATOM 17021 N N . VAL E 1 283 ? 94.006 23.150 91.269 1.00 146.95 370 VAL E N 1
ATOM 17022 C CA . VAL E 1 283 ? 94.701 24.252 91.948 1.00 145.94 370 VAL E CA 1
ATOM 17023 C C . VAL E 1 283 ? 94.334 25.592 91.299 1.00 147.06 370 VAL E C 1
ATOM 17024 O O . VAL E 1 283 ? 94.350 25.709 90.072 1.00 146.32 370 VAL E O 1
ATOM 17028 N N . PHE E 1 284 ? 94.044 26.604 92.129 1.00 142.03 371 PHE E N 1
ATOM 17029 C CA . PHE E 1 284 ? 93.778 27.955 91.661 1.00 141.19 371 PHE E CA 1
ATOM 17030 C C . PHE E 1 284 ? 94.917 28.857 92.135 1.00 142.20 371 PHE E C 1
ATOM 17031 O O . PHE E 1 284 ? 94.978 29.238 93.310 1.00 141.76 371 PHE E O 1
ATOM 17039 N N . ALA E 1 285 ? 95.864 29.123 91.216 1.00 136.53 372 ALA E N 1
ATOM 17040 C CA . ALA E 1 285 ? 97.059 29.945 91.439 1.00 135.38 372 ALA E CA 1
ATOM 17041 C C . ALA E 1 285 ? 96.884 31.334 90.804 1.00 136.36 372 ALA E C 1
ATOM 17042 O O . ALA E 1 285 ? 97.843 31.999 90.404 1.00 135.81 372 ALA E O 1
ATOM 17044 N N . THR E 1 286 ? 95.632 31.764 90.756 1.00 130.68 373 THR E N 1
ATOM 17045 C CA . THR E 1 286 ? 95.152 33.018 90.211 1.00 129.55 373 THR E CA 1
ATOM 17046 C C . THR E 1 286 ? 95.189 34.101 91.335 1.00 131.12 373 THR E C 1
ATOM 17047 O O . THR E 1 286 ? 95.247 33.713 92.510 1.00 130.63 373 THR E O 1
ATOM 17051 N N . PRO E 1 287 ? 95.108 35.435 91.040 1.00 125.75 374 PRO E N 1
ATOM 17052 C CA . PRO E 1 287 ? 95.034 36.423 92.139 1.00 125.01 374 PRO E CA 1
ATOM 17053 C C . PRO E 1 287 ? 93.713 36.274 92.906 1.00 128.48 374 PRO E C 1
ATOM 17054 O O . PRO E 1 287 ? 92.738 35.795 92.329 1.00 128.14 374 PRO E O 1
ATOM 17058 N N . VAL E 1 288 ? 93.669 36.676 94.192 1.00 124.63 375 VAL E N 1
ATOM 17059 C CA . VAL E 1 288 ? 92.482 36.528 95.056 1.00 124.05 375 VAL E CA 1
ATOM 17060 C C . VAL E 1 288 ? 91.212 37.174 94.429 1.00 127.75 375 VAL E C 1
ATOM 17061 O O . VAL E 1 288 ? 90.128 36.605 94.563 1.00 127.50 375 VAL E O 1
ATOM 17065 N N . ASP E 1 289 ? 91.363 38.307 93.713 1.00 123.65 376 ASP E N 1
ATOM 17066 C CA . ASP E 1 289 ? 90.264 39.038 93.076 1.00 123.01 376 ASP E CA 1
ATOM 17067 C C . ASP E 1 289 ? 89.563 38.196 92.000 1.00 126.17 376 ASP E C 1
ATOM 17068 O O . ASP E 1 289 ? 88.330 38.190 91.940 1.00 125.61 376 ASP E O 1
ATOM 17073 N N . ILE E 1 290 ? 90.348 37.468 91.181 1.00 122.14 377 ILE E N 1
ATOM 17074 C CA . ILE E 1 290 ? 89.831 36.605 90.115 1.00 121.61 377 ILE E CA 1
ATOM 17075 C C . ILE E 1 290 ? 89.164 35.359 90.736 1.00 124.61 377 ILE E C 1
ATOM 17076 O O . ILE E 1 290 ? 88.070 34.995 90.302 1.00 124.56 377 ILE E O 1
ATOM 17081 N N . LEU E 1 291 ? 89.787 34.746 91.765 1.00 119.86 378 LEU E N 1
ATOM 17082 C CA . LEU E 1 291 ? 89.234 33.575 92.451 1.00 119.00 378 LEU E CA 1
ATOM 17083 C C . LEU E 1 291 ? 87.868 33.900 93.067 1.00 122.09 378 LEU E C 1
ATOM 17084 O O . LEU E 1 291 ? 86.924 33.140 92.860 1.00 121.69 378 LEU E O 1
ATOM 17089 N N . LYS E 1 292 ? 87.759 35.042 93.779 1.00 118.05 379 LYS E N 1
ATOM 17090 C CA . LYS E 1 292 ? 86.526 35.513 94.423 1.00 117.59 379 LYS E CA 1
ATOM 17091 C C . LYS E 1 292 ? 85.344 35.592 93.441 1.00 121.43 379 LYS E C 1
ATOM 17092 O O . LYS E 1 292 ? 84.212 35.314 93.836 1.00 120.50 379 LYS E O 1
ATOM 17098 N N . LEU E 1 293 ? 85.607 35.966 92.171 1.00 118.42 380 LEU E N 1
ATOM 17099 C CA . LEU E 1 293 ? 84.576 36.062 91.135 1.00 118.26 380 LEU E CA 1
ATOM 17100 C C . LEU E 1 293 ? 84.189 34.689 90.590 1.00 123.62 380 LEU E C 1
ATOM 17101 O O . LEU E 1 293 ? 83.064 34.514 90.128 1.00 122.87 380 LEU E O 1
ATOM 17106 N N . LEU E 1 294 ? 85.124 33.728 90.616 1.00 122.19 381 LEU E N 1
ATOM 17107 C CA . LEU E 1 294 ? 84.918 32.388 90.070 1.00 123.03 381 LEU E CA 1
ATOM 17108 C C . LEU E 1 294 ? 84.490 31.349 91.119 1.00 129.16 381 LEU E C 1
ATOM 17109 O O . LEU E 1 294 ? 84.221 30.202 90.737 1.00 128.53 381 LEU E O 1
ATOM 17114 N N . VAL E 1 295 ? 84.388 31.737 92.418 1.00 127.52 382 VAL E N 1
ATOM 17115 C CA . VAL E 1 295 ? 83.953 30.814 93.477 1.00 127.89 382 VAL E CA 1
ATOM 17116 C C . VAL E 1 295 ? 82.487 30.382 93.217 1.00 132.95 382 VAL E C 1
ATOM 17117 O O . VAL E 1 295 ? 81.614 31.254 93.117 1.00 132.43 382 VAL E O 1
ATOM 17121 N N . PRO E 1 296 ? 82.207 29.052 93.088 1.00 130.28 383 PRO E N 1
ATOM 17122 C CA . PRO E 1 296 ? 80.813 28.603 92.887 1.00 130.26 383 PRO E CA 1
ATOM 17123 C C . PRO E 1 296 ? 79.906 29.018 94.051 1.00 134.53 383 PRO E C 1
ATOM 17124 O O . PRO E 1 296 ? 80.366 29.074 95.195 1.00 134.28 383 PRO E O 1
ATOM 17128 N N . GLN E 1 297 ? 78.624 29.317 93.755 1.00 130.93 384 GLN E N 1
ATOM 17129 C CA . GLN E 1 297 ? 77.613 29.784 94.714 1.00 130.65 384 GLN E CA 1
ATOM 17130 C C . GLN E 1 297 ? 77.490 28.909 95.972 1.00 134.52 384 GLN E C 1
ATOM 17131 O O . GLN E 1 297 ? 77.254 29.439 97.058 1.00 133.87 384 GLN E O 1
ATOM 17137 N N . GLU E 1 298 ? 77.660 27.585 95.822 1.00 131.34 385 GLU E N 1
ATOM 17138 C CA . GLU E 1 298 ? 77.541 26.602 96.905 1.00 131.13 385 GLU E CA 1
ATOM 17139 C C . GLU E 1 298 ? 78.751 26.627 97.873 1.00 134.75 385 GLU E C 1
ATOM 17140 O O . GLU E 1 298 ? 78.644 26.096 98.982 1.00 134.08 385 GLU E O 1
ATOM 17146 N N . TRP E 1 299 ? 79.870 27.274 97.475 1.00 131.10 386 TRP E N 1
ATOM 17147 C CA . TRP E 1 299 ? 81.075 27.427 98.299 1.00 130.61 386 TRP E CA 1
ATOM 17148 C C . TRP E 1 299 ? 81.096 28.765 99.035 1.00 132.79 386 TRP E C 1
ATOM 17149 O O . TRP E 1 299 ? 81.717 28.868 100.093 1.00 132.13 386 TRP E O 1
ATOM 17160 N N . LYS E 1 300 ? 80.445 29.793 98.444 1.00 128.17 387 LYS E N 1
ATOM 17161 C CA . LYS E 1 300 ? 80.396 31.199 98.866 1.00 127.31 387 LYS E CA 1
ATOM 17162 C C . LYS E 1 300 ? 80.121 31.442 100.364 1.00 130.23 387 LYS E C 1
ATOM 17163 O O . LYS E 1 300 ? 80.575 32.468 100.880 1.00 129.77 387 LYS E O 1
ATOM 17169 N N . GLU E 1 301 ? 79.420 30.529 101.063 1.00 125.89 388 GLU E N 1
ATOM 17170 C CA . GLU E 1 301 ? 79.132 30.738 102.484 1.00 125.23 388 GLU E CA 1
ATOM 17171 C C . GLU E 1 301 ? 80.071 29.950 103.419 1.00 127.82 388 GLU E C 1
ATOM 17172 O O . GLU E 1 301 ? 79.946 30.076 104.642 1.00 127.29 388 GLU E O 1
ATOM 17178 N N . ILE E 1 302 ? 81.041 29.196 102.856 1.00 123.49 389 ILE E N 1
ATOM 17179 C CA . ILE E 1 302 ? 82.046 28.477 103.651 1.00 122.80 389 ILE E CA 1
ATOM 17180 C C . ILE E 1 302 ? 83.073 29.519 104.129 1.00 125.53 389 ILE E C 1
ATOM 17181 O O . ILE E 1 302 ? 83.585 30.292 103.313 1.00 125.17 389 ILE E O 1
ATOM 17186 N N . SER E 1 303 ? 83.335 29.549 105.457 1.00 120.97 390 SER E N 1
ATOM 17187 C CA . SER E 1 303 ? 84.248 30.463 106.159 1.00 120.12 390 SER E CA 1
ATOM 17188 C C . SER E 1 303 ? 85.523 30.771 105.350 1.00 122.47 390 SER E C 1
ATOM 17189 O O . SER E 1 303 ? 85.821 31.941 105.113 1.00 122.13 390 SER E O 1
ATOM 17192 N N . TYR E 1 304 ? 86.221 29.718 104.879 1.00 117.62 391 TYR E N 1
ATOM 17193 C CA . TYR E 1 304 ? 87.444 29.751 104.072 1.00 116.79 391 TYR E CA 1
ATOM 17194 C C . TYR E 1 304 ? 87.334 30.707 102.870 1.00 119.42 391 TYR E C 1
ATOM 17195 O O . TYR E 1 304 ? 88.254 31.493 102.639 1.00 118.84 391 TYR E O 1
ATOM 17204 N N . PHE E 1 305 ? 86.223 30.630 102.110 1.00 115.15 392 PHE E N 1
ATOM 17205 C CA . PHE E 1 305 ? 86.000 31.457 100.920 1.00 114.24 392 PHE E CA 1
ATOM 17206 C C . PHE E 1 305 ? 85.310 32.782 101.257 1.00 116.57 392 PHE E C 1
ATOM 17207 O O . PHE E 1 305 ? 85.521 33.762 100.542 1.00 115.68 392 PHE E O 1
ATOM 17215 N N . LYS E 1 306 ? 84.493 32.819 102.330 1.00 112.67 393 LYS E N 1
ATOM 17216 C CA . LYS E 1 306 ? 83.793 34.038 102.739 1.00 112.36 393 LYS E CA 1
ATOM 17217 C C . LYS E 1 306 ? 84.775 35.062 103.334 1.00 116.06 393 LYS E C 1
ATOM 17218 O O . LYS E 1 306 ? 84.602 36.261 103.102 1.00 115.36 393 LYS E O 1
ATOM 17224 N N . LYS E 1 307 ? 85.819 34.588 104.060 1.00 112.59 394 LYS E N 1
ATOM 17225 C CA . LYS E 1 307 ? 86.863 35.426 104.678 1.00 112.24 394 LYS E CA 1
ATOM 17226 C C . LYS E 1 307 ? 87.634 36.261 103.644 1.00 116.17 394 LYS E C 1
ATOM 17227 O O . LYS E 1 307 ? 88.093 37.360 103.969 1.00 115.58 394 LYS E O 1
ATOM 17233 N N . LEU E 1 308 ? 87.761 35.736 102.400 1.00 112.86 395 LEU E N 1
ATOM 17234 C CA . LEU E 1 308 ? 88.488 36.335 101.272 1.00 112.60 395 LEU E CA 1
ATOM 17235 C C . LEU E 1 308 ? 87.974 37.720 100.857 1.00 116.29 395 LEU E C 1
ATOM 17236 O O . LEU E 1 308 ? 88.660 38.401 100.097 1.00 115.62 395 LEU E O 1
ATOM 17241 N N . GLU E 1 309 ? 86.808 38.154 101.370 1.00 113.32 396 GLU E N 1
ATOM 17242 C CA . GLU E 1 309 ? 86.219 39.461 101.047 1.00 113.21 396 GLU E CA 1
ATOM 17243 C C . GLU E 1 309 ? 87.080 40.630 101.555 1.00 115.58 396 GLU E C 1
ATOM 17244 O O . GLU E 1 309 ? 87.013 41.723 100.987 1.00 114.63 396 GLU E O 1
ATOM 17250 N N . LYS E 1 310 ? 87.885 40.389 102.611 1.00 111.35 397 LYS E N 1
ATOM 17251 C CA . LYS E 1 310 ? 88.787 41.366 103.231 1.00 110.65 397 LYS E CA 1
ATOM 17252 C C . LYS E 1 310 ? 90.006 41.632 102.326 1.00 113.45 397 LYS E C 1
ATOM 17253 O O . LYS E 1 310 ? 90.490 42.770 102.261 1.00 112.67 397 LYS E O 1
ATOM 17259 N N . LEU E 1 311 ? 90.482 40.586 101.622 1.00 109.30 398 LEU E N 1
ATOM 17260 C CA . LEU E 1 311 ? 91.638 40.649 100.725 1.00 108.62 398 LEU E CA 1
ATOM 17261 C C . LEU E 1 311 ? 91.233 41.217 99.363 1.00 112.33 398 LEU E C 1
ATOM 17262 O O . LEU E 1 311 ? 90.594 40.525 98.565 1.00 111.93 398 LEU E O 1
ATOM 17267 N N . VAL E 1 312 ? 91.586 42.494 99.114 1.00 108.71 399 VAL E N 1
ATOM 17268 C CA . VAL E 1 312 ? 91.283 43.214 97.867 1.00 108.45 399 VAL E CA 1
ATOM 17269 C C . VAL E 1 312 ? 92.600 43.738 97.275 1.00 112.38 399 VAL E C 1
ATOM 17270 O O . VAL E 1 312 ? 93.409 44.319 98.006 1.00 112.11 399 VAL E O 1
ATOM 17274 N N . GLY E 1 313 ? 92.784 43.537 95.966 1.00 108.76 400 GLY E N 1
ATOM 17275 C CA . GLY E 1 313 ? 93.955 43.990 95.222 1.00 108.30 400 GLY E CA 1
ATOM 17276 C C . GLY E 1 313 ? 94.163 45.490 95.309 1.00 111.45 400 GLY E C 1
ATOM 17277 O O . GLY E 1 313 ? 93.193 46.255 95.286 1.00 110.70 400 GLY E O 1
ATOM 17278 N N . VAL E 1 314 ? 95.427 45.918 95.447 1.00 107.87 401 VAL E N 1
ATOM 17279 C CA . VAL E 1 314 ? 95.788 47.331 95.578 1.00 107.56 401 VAL E CA 1
ATOM 17280 C C . VAL E 1 314 ? 96.202 47.895 94.196 1.00 112.50 401 VAL E C 1
ATOM 17281 O O . VAL E 1 314 ? 96.940 47.224 93.471 1.00 111.79 401 VAL E O 1
ATOM 17285 N N . PRO E 1 315 ? 95.750 49.112 93.802 1.00 109.98 402 PRO E N 1
ATOM 17286 C CA . PRO E 1 315 ? 96.191 49.657 92.506 1.00 110.11 402 PRO E CA 1
ATOM 17287 C C . PRO E 1 315 ? 97.673 50.046 92.521 1.00 114.52 402 PRO E C 1
ATOM 17288 O O . PRO E 1 315 ? 98.194 50.500 93.547 1.00 114.13 402 PRO E O 1
ATOM 17292 N N . VAL E 1 316 ? 98.351 49.834 91.383 1.00 111.30 403 VAL E N 1
ATOM 17293 C CA . VAL E 1 316 ? 99.761 50.172 91.179 1.00 111.14 403 VAL E CA 1
ATOM 17294 C C . VAL E 1 316 ? 99.981 50.465 89.681 1.00 115.30 403 VAL E C 1
ATOM 17295 O O . VAL E 1 316 ? 99.256 49.941 88.830 1.00 114.77 403 VAL E O 1
ATOM 17299 N N . ILE E 1 317 ? 100.947 51.343 89.378 1.00 111.82 404 ILE E N 1
ATOM 17300 C CA . ILE E 1 317 ? 101.320 51.731 88.019 1.00 111.41 404 ILE E CA 1
ATOM 17301 C C . ILE E 1 317 ? 102.838 51.611 87.895 1.00 114.11 404 ILE E C 1
ATOM 17302 O O . ILE E 1 317 ? 103.558 52.060 88.789 1.00 114.29 404 ILE E O 1
ATOM 17307 N N . ASN E 1 318 ? 103.321 50.994 86.804 1.00 108.96 405 ASN E N 1
ATOM 17308 C CA . ASN E 1 318 ? 104.750 50.875 86.533 1.00 108.04 405 ASN E CA 1
ATOM 17309 C C . ASN E 1 318 ? 105.052 51.681 85.279 1.00 111.77 405 ASN E C 1
ATOM 17310 O O . ASN E 1 318 ? 104.542 51.369 84.202 1.00 111.65 405 ASN E O 1
ATOM 17315 N N . VAL E 1 319 ? 105.817 52.770 85.448 1.00 107.96 406 VAL E N 1
ATOM 17316 C CA . VAL E 1 319 ? 106.169 53.711 84.385 1.00 107.73 406 VAL E CA 1
ATOM 17317 C C . VAL E 1 319 ? 107.580 53.405 83.841 1.00 112.89 406 VAL E C 1
ATOM 17318 O O . VAL E 1 319 ? 108.496 53.163 84.621 1.00 113.24 406 VAL E O 1
ATOM 17322 N N . HIS E 1 320 ? 107.735 53.403 82.505 1.00 109.56 407 HIS E N 1
ATOM 17323 C CA . HIS E 1 320 ? 109.020 53.231 81.817 1.00 109.74 407 HIS E CA 1
ATOM 17324 C C . HIS E 1 320 ? 109.253 54.438 80.938 1.00 115.55 407 HIS E C 1
ATOM 17325 O O . HIS E 1 320 ? 108.359 54.790 80.171 1.00 115.52 407 HIS E O 1
ATOM 17332 N N . ILE E 1 321 ? 110.410 55.101 81.053 1.00 113.29 408 ILE E N 1
ATOM 17333 C CA . ILE E 1 321 ? 110.699 56.256 80.200 1.00 113.76 408 ILE E CA 1
ATOM 17334 C C . ILE E 1 321 ? 112.099 56.100 79.604 1.00 120.13 408 ILE E C 1
ATOM 17335 O O . ILE E 1 321 ? 113.076 55.990 80.350 1.00 119.58 408 ILE E O 1
ATOM 17340 N N . TRP E 1 322 ? 112.181 56.076 78.259 1.00 118.79 409 TRP E N 1
ATOM 17341 C CA . TRP E 1 322 ? 113.438 56.024 77.512 1.00 119.73 409 TRP E CA 1
ATOM 17342 C C . TRP E 1 322 ? 113.811 57.454 77.138 1.00 125.46 409 TRP E C 1
ATOM 17343 O O . TRP E 1 322 ? 112.996 58.161 76.539 1.00 124.85 409 TRP E O 1
ATOM 17354 N N . PHE E 1 323 ? 115.008 57.903 77.549 1.00 123.83 410 PHE E N 1
ATOM 17355 C CA . PHE E 1 323 ? 115.483 59.261 77.278 1.00 124.41 410 PHE E CA 1
ATOM 17356 C C . PHE E 1 323 ? 116.515 59.264 76.144 1.00 128.94 410 PHE E C 1
ATOM 17357 O O . PHE E 1 323 ? 117.135 58.235 75.881 1.00 128.21 410 PHE E O 1
ATOM 17365 N N . ASP E 1 324 ? 116.691 60.423 75.472 1.00 126.14 411 ASP E N 1
ATOM 17366 C CA . ASP E 1 324 ? 117.634 60.578 74.356 1.00 126.14 411 ASP E CA 1
ATOM 17367 C C . ASP E 1 324 ? 119.106 60.458 74.804 1.00 129.61 411 ASP E C 1
ATOM 17368 O O . ASP E 1 324 ? 119.907 59.849 74.088 1.00 129.08 411 ASP E O 1
ATOM 17373 N N . ARG E 1 325 ? 119.443 61.011 75.988 1.00 125.82 412 ARG E N 1
ATOM 17374 C CA . ARG E 1 325 ? 120.794 60.992 76.570 1.00 125.34 412 ARG E CA 1
ATOM 17375 C C . ARG E 1 325 ? 120.974 59.885 77.605 1.00 129.17 412 ARG E C 1
ATOM 17376 O O . ARG E 1 325 ? 119.995 59.302 78.080 1.00 128.51 412 ARG E O 1
ATOM 17384 N N . LYS E 1 326 ? 122.236 59.641 77.996 1.00 125.90 413 LYS E N 1
ATOM 17385 C CA . LYS E 1 326 ? 122.581 58.762 79.106 1.00 125.69 413 LYS E CA 1
ATOM 17386 C C . LYS E 1 326 ? 122.789 59.695 80.293 1.00 129.49 413 LYS E C 1
ATOM 17387 O O . LYS E 1 326 ? 123.573 60.647 80.187 1.00 129.24 413 LYS E O 1
ATOM 17393 N N . LEU E 1 327 ? 122.034 59.485 81.382 1.00 125.54 414 LEU E N 1
ATOM 17394 C CA . LEU E 1 327 ? 122.110 60.355 82.558 1.00 125.00 414 LEU E CA 1
ATOM 17395 C C . LEU E 1 327 ? 123.474 60.241 83.246 1.00 128.39 414 LEU E C 1
ATOM 17396 O O . LEU E 1 327 ? 123.942 59.131 83.517 1.00 127.83 414 LEU E O 1
ATOM 17401 N N . LYS E 1 328 ? 124.124 61.399 83.471 1.00 124.53 415 LYS E N 1
ATOM 17402 C CA . LYS E 1 328 ? 125.441 61.504 84.106 1.00 124.01 415 LYS E CA 1
ATOM 17403 C C . LYS E 1 328 ? 125.375 61.154 85.609 1.00 126.81 415 LYS E C 1
ATOM 17404 O O . LYS E 1 328 ? 126.304 60.516 86.113 1.00 126.57 415 LYS E O 1
ATOM 17410 N N . ASN E 1 329 ? 124.273 61.525 86.305 1.00 121.83 416 ASN E N 1
ATOM 17411 C CA . ASN E 1 329 ? 124.103 61.240 87.733 1.00 120.49 416 ASN E CA 1
ATOM 17412 C C . ASN E 1 329 ? 123.058 60.137 87.967 1.00 122.23 416 ASN E C 1
ATOM 17413 O O . ASN E 1 329 ? 121.886 60.431 88.208 1.00 121.69 416 ASN E O 1
ATOM 17418 N N . THR E 1 330 ? 123.494 58.864 87.885 1.00 117.59 417 THR E N 1
ATOM 17419 C CA . THR E 1 330 ? 122.659 57.681 88.141 1.00 116.88 417 THR E CA 1
ATOM 17420 C C . THR E 1 330 ? 123.432 56.638 88.949 1.00 119.13 417 THR E C 1
ATOM 17421 O O . THR E 1 330 ? 124.643 56.770 89.146 1.00 119.04 417 THR E O 1
ATOM 17425 N N . TYR E 1 331 ? 122.721 55.603 89.414 1.00 114.01 418 TYR E N 1
ATOM 17426 C CA . TYR E 1 331 ? 123.275 54.541 90.240 1.00 113.15 418 TYR E CA 1
ATOM 17427 C C . TYR E 1 331 ? 123.012 53.163 89.652 1.00 116.31 418 TYR E C 1
ATOM 17428 O O . TYR E 1 331 ? 121.997 52.958 88.979 1.00 115.60 418 TYR E O 1
ATOM 17437 N N . ASP E 1 332 ? 123.900 52.200 89.966 1.00 112.72 419 ASP E N 1
ATOM 17438 C CA . ASP E 1 332 ? 123.719 50.787 89.634 1.00 112.57 419 ASP E CA 1
ATOM 17439 C C . ASP E 1 332 ? 123.016 50.187 90.857 1.00 116.25 419 ASP E C 1
ATOM 17440 O O . ASP E 1 332 ? 123.560 49.333 91.565 1.00 116.06 419 ASP E O 1
ATOM 17445 N N . HIS E 1 333 ? 121.825 50.739 91.157 1.00 112.12 420 HIS E N 1
ATOM 17446 C CA . HIS E 1 333 ? 121.025 50.392 92.323 1.00 111.41 420 HIS E CA 1
ATOM 17447 C C . HIS E 1 333 ? 119.572 50.837 92.198 1.00 113.18 420 HIS E C 1
ATOM 17448 O O . HIS E 1 333 ? 119.207 51.563 91.268 1.00 112.53 420 HIS E O 1
ATOM 17455 N N . LEU E 1 334 ? 118.758 50.414 93.178 1.00 108.12 421 LEU E N 1
ATOM 17456 C CA . LEU E 1 334 ? 117.379 50.829 93.366 1.00 107.00 421 LEU E CA 1
ATOM 17457 C C . LEU E 1 334 ? 117.410 52.109 94.198 1.00 110.33 421 LEU E C 1
ATOM 17458 O O . LEU E 1 334 ? 118.275 52.256 95.067 1.00 110.00 421 LEU E O 1
ATOM 17463 N N . LEU E 1 335 ? 116.493 53.037 93.928 1.00 106.54 422 LEU E N 1
ATOM 17464 C CA . LEU E 1 335 ? 116.440 54.296 94.659 1.00 106.45 422 LEU E CA 1
ATOM 17465 C C . LEU E 1 335 ? 115.054 54.562 95.221 1.00 110.75 422 LEU E C 1
ATOM 17466 O O . LEU E 1 335 ? 114.054 54.321 94.543 1.00 110.74 422 LEU E O 1
ATOM 17471 N N . PHE E 1 336 ? 115.004 55.060 96.469 1.00 106.85 423 PHE E N 1
ATOM 17472 C CA . PHE E 1 336 ? 113.777 55.445 97.158 1.00 106.40 423 PHE E CA 1
ATOM 17473 C C . PHE E 1 336 ? 113.574 56.932 96.893 1.00 110.89 423 PHE E C 1
ATOM 17474 O O . PHE E 1 336 ? 114.292 57.758 97.465 1.00 110.12 423 PHE E O 1
ATOM 17482 N N . SER E 1 337 ? 112.646 57.271 95.972 1.00 108.03 424 SER E N 1
ATOM 17483 C CA . SER E 1 337 ? 112.376 58.651 95.551 1.00 107.99 424 SER E CA 1
ATOM 17484 C C . SER E 1 337 ? 111.940 59.576 96.700 1.00 112.12 424 SER E C 1
ATOM 17485 O O . SER E 1 337 ? 112.170 60.788 96.617 1.00 111.26 424 SER E O 1
ATOM 17488 N N . ARG E 1 338 ? 111.273 59.012 97.739 1.00 109.29 425 ARG E N 1
ATOM 17489 C CA . ARG E 1 338 ? 110.713 59.724 98.904 1.00 109.48 425 ARG E CA 1
ATOM 17490 C C . ARG E 1 338 ? 109.765 60.841 98.399 1.00 114.61 425 ARG E C 1
ATOM 17491 O O . ARG E 1 338 ? 109.646 61.916 98.995 1.00 114.25 425 ARG E O 1
ATOM 17499 N N . SER E 1 339 ? 109.098 60.541 97.269 1.00 111.86 426 SER E N 1
ATOM 17500 C CA . SER E 1 339 ? 108.130 61.376 96.571 1.00 112.01 426 SER E CA 1
ATOM 17501 C C . SER E 1 339 ? 106.728 61.058 97.073 1.00 116.93 426 SER E C 1
ATOM 17502 O O . SER E 1 339 ? 106.506 59.974 97.619 1.00 116.75 426 SER E O 1
ATOM 17505 N N . SER E 1 340 ? 105.781 61.992 96.883 1.00 113.69 427 SER E N 1
ATOM 17506 C CA . SER E 1 340 ? 104.385 61.793 97.275 1.00 113.54 427 SER E CA 1
ATOM 17507 C C . SER E 1 340 ? 103.628 60.968 96.212 1.00 118.09 427 SER E C 1
ATOM 17508 O O . SER E 1 340 ? 102.644 60.305 96.549 1.00 117.64 427 SER E O 1
ATOM 17511 N N . LEU E 1 341 ? 104.105 60.990 94.943 1.00 115.04 428 LEU E N 1
ATOM 17512 C CA . LEU E 1 341 ? 103.502 60.273 93.811 1.00 115.05 428 LEU E CA 1
ATOM 17513 C C . LEU E 1 341 ? 104.263 58.997 93.445 1.00 118.30 428 LEU E C 1
ATOM 17514 O O . LEU E 1 341 ? 103.626 58.009 93.074 1.00 117.44 428 LEU E O 1
ATOM 17519 N N . LEU E 1 342 ? 105.611 59.017 93.522 1.00 114.63 429 LEU E N 1
ATOM 17520 C CA . LEU E 1 342 ? 106.428 57.847 93.180 1.00 114.22 429 LEU E CA 1
ATOM 17521 C C . LEU E 1 342 ? 106.922 57.099 94.424 1.00 116.66 429 LEU E C 1
ATOM 17522 O O . LEU E 1 342 ? 106.940 57.643 95.533 1.00 116.19 429 LEU E O 1
ATOM 17527 N N . SER E 1 343 ? 107.330 55.843 94.209 1.00 111.88 430 SER E N 1
ATOM 17528 C CA . SER E 1 343 ? 107.861 54.932 95.214 1.00 110.98 430 SER E CA 1
ATOM 17529 C C . SER E 1 343 ? 109.341 54.664 94.856 1.00 114.49 430 SER E C 1
ATOM 17530 O O . SER E 1 343 ? 110.134 55.609 94.821 1.00 113.59 430 SER E O 1
ATOM 17533 N N . VAL E 1 344 ? 109.699 53.413 94.547 1.00 111.14 431 VAL E N 1
ATOM 17534 C CA . VAL E 1 344 ? 111.053 53.034 94.161 1.00 111.02 431 VAL E CA 1
ATOM 17535 C C . VAL E 1 344 ? 111.242 53.247 92.643 1.00 115.83 431 VAL E C 1
ATOM 17536 O O . VAL E 1 344 ? 110.266 53.227 91.887 1.00 115.17 431 VAL E O 1
ATOM 17540 N N . TYR E 1 345 ? 112.493 53.469 92.206 1.00 113.44 432 TYR E N 1
ATOM 17541 C CA . TYR E 1 345 ? 112.836 53.638 90.793 1.00 113.55 432 TYR E CA 1
ATOM 17542 C C . TYR E 1 345 ? 114.271 53.150 90.538 1.00 119.40 432 TYR E C 1
ATOM 17543 O O . TYR E 1 345 ? 115.037 52.979 91.489 1.00 119.32 432 TYR E O 1
ATOM 17552 N N . ALA E 1 346 ? 114.613 52.884 89.260 1.00 117.07 433 ALA E N 1
ATOM 17553 C CA . ALA E 1 346 ? 115.942 52.418 88.848 1.00 117.16 433 ALA E CA 1
ATOM 17554 C C . ALA E 1 346 ? 116.236 52.736 87.384 1.00 121.66 433 ALA E C 1
ATOM 17555 O O . ALA E 1 346 ? 115.326 52.724 86.551 1.00 121.09 433 ALA E O 1
ATOM 17557 N N . ASP E 1 347 ? 117.520 53.015 87.075 1.00 118.60 434 ASP E N 1
ATOM 17558 C CA . ASP E 1 347 ? 117.990 53.229 85.709 1.00 118.35 434 ASP E CA 1
ATOM 17559 C C . ASP E 1 347 ? 118.314 51.840 85.180 1.00 122.34 434 ASP E C 1
ATOM 17560 O O . ASP E 1 347 ? 119.366 51.280 85.508 1.00 121.82 434 ASP E O 1
ATOM 17565 N N . MET E 1 348 ? 117.359 51.248 84.438 1.00 119.15 435 MET E N 1
ATOM 17566 C CA . MET E 1 348 ? 117.451 49.879 83.919 1.00 118.99 435 MET E CA 1
ATOM 17567 C C . MET E 1 348 ? 118.572 49.703 82.886 1.00 123.08 435 MET E C 1
ATOM 17568 O O . MET E 1 348 ? 119.060 48.583 82.714 1.00 122.33 435 MET E O 1
ATOM 17573 N N . SER E 1 349 ? 119.024 50.804 82.256 1.00 120.11 436 SER E N 1
ATOM 17574 C CA . SER E 1 349 ? 120.141 50.786 81.312 1.00 120.06 436 SER E CA 1
ATOM 17575 C C . SER E 1 349 ? 121.478 50.574 82.055 1.00 123.93 436 SER E C 1
ATOM 17576 O O . SER E 1 349 ? 122.491 50.309 81.413 1.00 123.30 436 SER E O 1
ATOM 17579 N N . VAL E 1 350 ? 121.471 50.698 83.402 1.00 120.69 437 VAL E N 1
ATOM 17580 C CA . VAL E 1 350 ? 122.643 50.547 84.273 1.00 120.33 437 VAL E CA 1
ATOM 17581 C C . VAL E 1 350 ? 122.546 49.236 85.085 1.00 124.79 437 VAL E C 1
ATOM 17582 O O . VAL E 1 350 ? 123.517 48.479 85.144 1.00 124.23 437 VAL E O 1
ATOM 17586 N N . THR E 1 351 ? 121.375 48.980 85.698 1.00 122.02 438 THR E N 1
ATOM 17587 C CA . THR E 1 351 ? 121.104 47.855 86.599 1.00 122.24 438 THR E CA 1
ATOM 17588 C C . THR E 1 351 ? 120.814 46.516 85.901 1.00 126.89 438 THR E C 1
ATOM 17589 O O . THR E 1 351 ? 121.213 45.473 86.422 1.00 126.31 438 THR E O 1
ATOM 17593 N N . CYS E 1 352 ? 120.083 46.531 84.776 1.00 124.27 439 CYS E N 1
ATOM 17594 C CA . CYS E 1 352 ? 119.715 45.309 84.062 1.00 124.49 439 CYS E CA 1
ATOM 17595 C C . CYS E 1 352 ? 120.673 45.054 82.894 1.00 129.78 439 CYS E C 1
ATOM 17596 O O . CYS E 1 352 ? 120.908 45.950 82.079 1.00 129.36 439 CYS E O 1
ATOM 17599 N N . LYS E 1 353 ? 121.226 43.826 82.828 1.00 127.32 440 LYS E N 1
ATOM 17600 C CA . LYS E 1 353 ? 122.199 43.371 81.825 1.00 127.47 440 LYS E CA 1
ATOM 17601 C C . LYS E 1 353 ? 121.608 43.419 80.400 1.00 131.67 440 LYS E C 1
ATOM 17602 O O . LYS E 1 353 ? 122.175 44.086 79.538 1.00 131.08 440 LYS E O 1
ATOM 17608 N N . GLU E 1 354 ? 120.466 42.742 80.173 1.00 128.70 441 GLU E N 1
ATOM 17609 C CA . GLU E 1 354 ? 119.762 42.668 78.886 1.00 128.79 441 GLU E CA 1
ATOM 17610 C C . GLU E 1 354 ? 119.221 44.042 78.441 1.00 133.52 441 GLU E C 1
ATOM 17611 O O . GLU E 1 354 ? 119.014 44.251 77.246 1.00 133.23 441 GLU E O 1
ATOM 17617 N N . TYR E 1 355 ? 118.987 44.963 79.394 1.00 130.66 442 TYR E N 1
ATOM 17618 C CA . TYR E 1 355 ? 118.453 46.296 79.105 1.00 130.88 442 TYR E CA 1
ATOM 17619 C C . TYR E 1 355 ? 119.574 47.354 79.024 1.00 135.97 442 TYR E C 1
ATOM 17620 O O . TYR E 1 355 ? 119.275 48.545 78.879 1.00 135.27 442 TYR E O 1
ATOM 17629 N N . TYR E 1 356 ? 120.856 46.922 79.107 1.00 133.95 443 TYR E N 1
ATOM 17630 C CA . TYR E 1 356 ? 122.019 47.816 79.065 1.00 134.59 443 TYR E CA 1
ATOM 17631 C C . TYR E 1 356 ? 122.110 48.576 77.736 1.00 139.63 443 TYR E C 1
ATOM 17632 O O . TYR E 1 356 ? 121.972 47.988 76.662 1.00 139.23 443 TYR E O 1
ATOM 17641 N N . ASP E 1 357 ? 122.349 49.892 77.842 1.00 136.98 444 ASP E N 1
ATOM 17642 C CA . ASP E 1 357 ? 122.535 50.832 76.739 1.00 137.23 444 ASP E CA 1
ATOM 17643 C C . ASP E 1 357 ? 123.522 51.909 77.211 1.00 142.26 444 ASP E C 1
ATOM 17644 O O . ASP E 1 357 ? 123.282 52.527 78.251 1.00 141.72 444 ASP E O 1
ATOM 17649 N N . PRO E 1 358 ? 124.656 52.128 76.504 1.00 139.92 445 PRO E N 1
ATOM 17650 C CA . PRO E 1 358 ? 125.654 53.089 77.006 1.00 139.96 445 PRO E CA 1
ATOM 17651 C C . PRO E 1 358 ? 125.366 54.561 76.693 1.00 144.08 445 PRO E C 1
ATOM 17652 O O . PRO E 1 358 ? 125.938 55.423 77.367 1.00 143.86 445 PRO E O 1
ATOM 17656 N N . ASN E 1 359 ? 124.518 54.865 75.689 1.00 140.40 446 ASN E N 1
ATOM 17657 C CA . ASN E 1 359 ? 124.239 56.253 75.293 1.00 140.09 446 ASN E CA 1
ATOM 17658 C C . ASN E 1 359 ? 122.791 56.685 75.576 1.00 142.93 446 ASN E C 1
ATOM 17659 O O . ASN E 1 359 ? 122.488 57.882 75.527 1.00 142.34 446 ASN E O 1
ATOM 17664 N N . ARG E 1 360 ? 121.910 55.719 75.876 1.00 138.74 447 ARG E N 1
ATOM 17665 C CA . ARG E 1 360 ? 120.492 55.952 76.140 1.00 138.11 447 ARG E CA 1
ATOM 17666 C C . ARG E 1 360 ? 120.113 55.344 77.507 1.00 140.33 447 ARG E C 1
ATOM 17667 O O . ARG E 1 360 ? 120.311 54.145 77.718 1.00 139.96 447 ARG E O 1
ATOM 17675 N N . SER E 1 361 ? 119.603 56.172 78.446 1.00 135.28 448 SER E N 1
ATOM 17676 C CA . SER E 1 361 ? 119.216 55.665 79.766 1.00 134.22 448 SER E CA 1
ATOM 17677 C C . SER E 1 361 ? 117.689 55.553 79.901 1.00 135.87 448 SER E C 1
ATOM 17678 O O . SER E 1 361 ? 116.956 56.447 79.468 1.00 135.57 448 SER E O 1
ATOM 17681 N N . MET E 1 362 ? 117.223 54.426 80.475 1.00 130.26 449 MET E N 1
ATOM 17682 C CA . MET E 1 362 ? 115.807 54.133 80.701 1.00 128.93 449 MET E CA 1
ATOM 17683 C C . MET E 1 362 ? 115.503 54.067 82.197 1.00 130.32 449 MET E C 1
ATOM 17684 O O . MET E 1 362 ? 116.182 53.351 82.936 1.00 129.89 449 MET E O 1
ATOM 17689 N N . LEU E 1 363 ? 114.457 54.786 82.630 1.00 124.59 450 LEU E N 1
ATOM 17690 C CA . LEU E 1 363 ? 114.046 54.824 84.030 1.00 123.05 450 LEU E CA 1
ATOM 17691 C C . LEU E 1 363 ? 112.718 54.081 84.234 1.00 124.61 450 LEU E C 1
ATOM 17692 O O . LEU E 1 363 ? 111.694 54.479 83.673 1.00 124.55 450 LEU E O 1
ATOM 17697 N N . GLU E 1 364 ? 112.748 52.995 85.027 1.00 118.76 451 GLU E N 1
ATOM 17698 C CA . GLU E 1 364 ? 111.567 52.210 85.388 1.00 117.66 451 GLU E CA 1
ATOM 17699 C C . GLU E 1 364 ? 111.177 52.600 86.813 1.00 122.51 451 GLU E C 1
ATOM 17700 O O . GLU E 1 364 ? 111.966 52.412 87.744 1.00 122.34 451 GLU E O 1
ATOM 17706 N N . LEU E 1 365 ? 109.994 53.227 86.967 1.00 119.53 452 LEU E N 1
ATOM 17707 C CA . LEU E 1 365 ? 109.525 53.778 88.242 1.00 119.34 452 LEU E CA 1
ATOM 17708 C C . LEU E 1 365 ? 108.159 53.234 88.672 1.00 123.41 452 LEU E C 1
ATOM 17709 O O . LEU E 1 365 ? 107.252 53.102 87.846 1.00 122.64 452 LEU E O 1
ATOM 17714 N N . VAL E 1 366 ? 108.006 52.969 89.982 1.00 120.61 453 VAL E N 1
ATOM 17715 C CA . VAL E 1 366 ? 106.751 52.507 90.576 1.00 120.67 453 VAL E CA 1
ATOM 17716 C C . VAL E 1 366 ? 105.973 53.756 91.028 1.00 125.43 453 VAL E C 1
ATOM 17717 O O . VAL E 1 366 ? 106.489 54.555 91.814 1.00 124.45 453 VAL E O 1
ATOM 17721 N N . PHE E 1 367 ? 104.756 53.938 90.481 1.00 123.23 454 PHE E N 1
ATOM 17722 C CA . PHE E 1 367 ? 103.857 55.053 90.783 1.00 123.44 454 PHE E CA 1
ATOM 17723 C C . PHE E 1 367 ? 102.840 54.593 91.843 1.00 127.95 454 PHE E C 1
ATOM 17724 O O . PHE E 1 367 ? 101.878 53.893 91.513 1.00 126.83 454 PHE E O 1
ATOM 17732 N N . ALA E 1 368 ? 103.085 54.958 93.120 1.00 125.81 455 ALA E N 1
ATOM 17733 C CA . ALA E 1 368 ? 102.245 54.578 94.259 1.00 126.24 455 ALA E CA 1
ATOM 17734 C C . ALA E 1 368 ? 102.140 55.698 95.310 1.00 132.00 455 ALA E C 1
ATOM 17735 O O . ALA E 1 368 ? 103.145 56.364 95.552 1.00 131.43 455 ALA E O 1
ATOM 17737 N N . PRO E 1 369 ? 100.976 55.927 95.975 1.00 130.31 456 PRO E N 1
ATOM 17738 C CA . PRO E 1 369 ? 99.667 55.252 95.815 1.00 130.78 456 PRO E CA 1
ATOM 17739 C C . PRO E 1 369 ? 99.015 55.594 94.463 1.00 136.14 456 PRO E C 1
ATOM 17740 O O . PRO E 1 369 ? 99.116 56.736 94.003 1.00 135.88 456 PRO E O 1
ATOM 17744 N N . ALA E 1 370 ? 98.388 54.589 93.808 1.00 133.43 457 ALA E N 1
ATOM 17745 C CA . ALA E 1 370 ? 97.820 54.736 92.462 1.00 133.54 457 ALA E CA 1
ATOM 17746 C C . ALA E 1 370 ? 96.273 54.768 92.392 1.00 138.23 457 ALA E C 1
ATOM 17747 O O . ALA E 1 370 ? 95.733 54.808 91.280 1.00 138.01 457 ALA E O 1
ATOM 17749 N N . GLU E 1 371 ? 95.570 54.797 93.547 1.00 135.04 458 GLU E N 1
ATOM 17750 C CA . GLU E 1 371 ? 94.101 54.804 93.612 1.00 134.94 458 GLU E CA 1
ATOM 17751 C C . GLU E 1 371 ? 93.475 55.931 92.775 1.00 138.74 458 GLU E C 1
ATOM 17752 O O . GLU E 1 371 ? 92.531 55.664 92.029 1.00 138.35 458 GLU E O 1
ATOM 17758 N N . GLU E 1 372 ? 94.017 57.154 92.863 1.00 134.89 459 GLU E N 1
ATOM 17759 C CA . GLU E 1 372 ? 93.501 58.299 92.115 1.00 134.50 459 GLU E CA 1
ATOM 17760 C C . GLU E 1 372 ? 94.193 58.466 90.756 1.00 137.82 459 GLU E C 1
ATOM 17761 O O . GLU E 1 372 ? 93.955 59.472 90.080 1.00 137.27 459 GLU E O 1
ATOM 17767 N N . TRP E 1 373 ? 95.007 57.477 90.330 1.00 134.22 460 TRP E N 1
ATOM 17768 C CA . TRP E 1 373 ? 95.779 57.585 89.093 1.00 134.06 460 TRP E CA 1
ATOM 17769 C C . TRP E 1 373 ? 95.538 56.477 88.051 1.00 137.79 460 TRP E C 1
ATOM 17770 O O . TRP E 1 373 ? 95.798 56.726 86.868 1.00 137.16 460 TRP E O 1
ATOM 17781 N N . VAL E 1 374 ? 95.049 55.282 88.456 1.00 134.54 461 VAL E N 1
ATOM 17782 C CA . VAL E 1 374 ? 94.790 54.175 87.515 1.00 134.40 461 VAL E CA 1
ATOM 17783 C C . VAL E 1 374 ? 93.738 54.574 86.446 1.00 138.39 461 VAL E C 1
ATOM 17784 O O . VAL E 1 374 ? 93.811 54.096 85.312 1.00 137.87 461 VAL E O 1
ATOM 17788 N N . GLY E 1 375 ? 92.823 55.476 86.807 1.00 134.94 462 GLY E N 1
ATOM 17789 C CA . GLY E 1 375 ? 91.787 55.970 85.909 1.00 134.58 462 GLY E CA 1
ATOM 17790 C C . GLY E 1 375 ? 92.232 57.073 84.969 1.00 138.03 462 GLY E C 1
ATOM 17791 O O . GLY E 1 375 ? 91.582 57.301 83.945 1.00 137.51 462 GLY E O 1
ATOM 17792 N N . ARG E 1 376 ? 93.328 57.777 85.312 1.00 134.38 463 ARG E N 1
ATOM 17793 C CA . ARG E 1 376 ? 93.860 58.892 84.521 1.00 133.97 463 ARG E CA 1
ATOM 17794 C C . ARG E 1 376 ? 94.611 58.389 83.271 1.00 137.89 463 ARG E C 1
ATOM 17795 O O . ARG E 1 376 ? 95.004 57.224 83.205 1.00 137.28 463 ARG E O 1
ATOM 17803 N N . SER E 1 377 ? 94.776 59.269 82.270 1.00 134.73 464 SER E N 1
ATOM 17804 C CA . SER E 1 377 ? 95.432 58.956 80.999 1.00 134.49 464 SER E CA 1
ATOM 17805 C C . SER E 1 377 ? 96.945 58.781 81.166 1.00 137.59 464 SER E C 1
ATOM 17806 O O . SER E 1 377 ? 97.519 59.244 82.156 1.00 137.07 464 SER E O 1
ATOM 17809 N N . ASP E 1 378 ? 97.582 58.100 80.190 1.00 133.44 465 ASP E N 1
ATOM 17810 C CA . ASP E 1 378 ? 99.022 57.838 80.170 1.00 133.01 465 ASP E CA 1
ATOM 17811 C C . ASP E 1 378 ? 99.831 59.143 80.122 1.00 137.10 465 ASP E C 1
ATOM 17812 O O . ASP E 1 378 ? 100.859 59.233 80.788 1.00 136.71 465 ASP E O 1
ATOM 17817 N N . THR E 1 379 ? 99.348 60.157 79.371 1.00 133.92 466 THR E N 1
ATOM 17818 C CA . THR E 1 379 ? 99.997 61.468 79.246 1.00 133.81 466 THR E CA 1
ATOM 17819 C C . THR E 1 379 ? 99.938 62.222 80.590 1.00 138.02 466 THR E C 1
ATOM 17820 O O . THR E 1 379 ? 100.920 62.873 80.959 1.00 137.64 466 THR E O 1
ATOM 17824 N N . GLU E 1 380 ? 98.811 62.091 81.330 1.00 134.75 467 GLU E N 1
ATOM 17825 C CA . GLU E 1 380 ? 98.617 62.685 82.660 1.00 134.71 467 GLU E CA 1
ATOM 17826 C C . GLU E 1 380 ? 99.603 62.093 83.675 1.00 139.45 467 GLU E C 1
ATOM 17827 O O . GLU E 1 380 ? 100.136 62.820 84.517 1.00 139.03 467 GLU E O 1
ATOM 17833 N N . ILE E 1 381 ? 99.830 60.764 83.592 1.00 136.54 468 ILE E N 1
ATOM 17834 C CA . ILE E 1 381 ? 100.737 60.017 84.466 1.00 136.43 468 ILE E CA 1
ATOM 17835 C C . ILE E 1 381 ? 102.191 60.401 84.142 1.00 140.89 468 ILE E C 1
ATOM 17836 O O . ILE E 1 381 ? 102.947 60.681 85.073 1.00 140.79 468 ILE E O 1
ATOM 17841 N N . ILE E 1 382 ? 102.566 60.449 82.839 1.00 137.45 469 ILE E N 1
ATOM 17842 C CA . ILE E 1 382 ? 103.915 60.815 82.379 1.00 137.11 469 ILE E CA 1
ATOM 17843 C C . ILE E 1 382 ? 104.250 62.259 82.816 1.00 141.69 469 ILE E C 1
ATOM 17844 O O . ILE E 1 382 ? 105.371 62.499 83.267 1.00 141.28 469 ILE E O 1
ATOM 17849 N N . GLU E 1 383 ? 103.274 63.188 82.737 1.00 138.67 470 GLU E N 1
ATOM 17850 C CA . GLU E 1 383 ? 103.457 64.579 83.156 1.00 138.79 470 GLU E CA 1
ATOM 17851 C C . GLU E 1 383 ? 103.803 64.638 84.656 1.00 142.51 470 GLU E C 1
ATOM 17852 O O . GLU E 1 383 ? 104.795 65.277 85.019 1.00 142.14 470 GLU E O 1
ATOM 17858 N N . ALA E 1 384 ? 103.028 63.923 85.503 1.00 138.82 471 ALA E N 1
ATOM 17859 C CA . ALA E 1 384 ? 103.238 63.845 86.955 1.00 138.54 471 ALA E CA 1
ATOM 17860 C C . ALA E 1 384 ? 104.600 63.221 87.299 1.00 141.85 471 ALA E C 1
ATOM 17861 O O . ALA E 1 384 ? 105.259 63.671 88.238 1.00 141.05 471 ALA E O 1
ATOM 17863 N N . THR E 1 385 ? 105.024 62.208 86.517 1.00 138.46 472 THR E N 1
ATOM 17864 C CA . THR E 1 385 ? 106.299 61.502 86.672 1.00 138.27 472 THR E CA 1
ATOM 17865 C C . THR E 1 385 ? 107.456 62.443 86.313 1.00 142.30 472 THR E C 1
ATOM 17866 O O . THR E 1 385 ? 108.453 62.472 87.035 1.00 141.91 472 THR E O 1
ATOM 17870 N N . MET E 1 386 ? 107.315 63.217 85.212 1.00 138.96 473 MET E N 1
ATOM 17871 C CA . MET E 1 386 ? 108.327 64.171 84.747 1.00 138.70 473 MET E CA 1
ATOM 17872 C C . MET E 1 386 ? 108.507 65.317 85.747 1.00 142.55 473 MET E C 1
ATOM 17873 O O . MET E 1 386 ? 109.633 65.779 85.940 1.00 142.27 473 MET E O 1
ATOM 17878 N N . GLN E 1 387 ? 107.405 65.747 86.402 1.00 138.81 474 GLN E N 1
ATOM 17879 C CA . GLN E 1 387 ? 107.413 66.792 87.426 1.00 138.51 474 GLN E CA 1
ATOM 17880 C C . GLN E 1 387 ? 108.170 66.316 88.668 1.00 142.27 474 GLN E C 1
ATOM 17881 O O . GLN E 1 387 ? 108.867 67.111 89.302 1.00 141.83 474 GLN E O 1
ATOM 17887 N N . GLU E 1 388 ? 108.058 65.013 88.991 1.00 138.79 475 GLU E N 1
ATOM 17888 C CA . GLU E 1 388 ? 108.754 64.409 90.126 1.00 138.50 475 GLU E CA 1
ATOM 17889 C C . GLU E 1 388 ? 110.215 64.122 89.781 1.00 142.27 475 GLU E C 1
ATOM 17890 O O . GLU E 1 388 ? 111.066 64.196 90.667 1.00 141.87 475 GLU E O 1
ATOM 17896 N N . LEU E 1 389 ? 110.509 63.812 88.500 1.00 138.75 476 LEU E N 1
ATOM 17897 C CA . LEU E 1 389 ? 111.870 63.542 88.026 1.00 138.55 476 LEU E CA 1
ATOM 17898 C C . LEU E 1 389 ? 112.699 64.825 87.960 1.00 142.85 476 LEU E C 1
ATOM 17899 O O . LEU E 1 389 ? 113.924 64.759 88.067 1.00 142.58 476 LEU E O 1
ATOM 17904 N N . ALA E 1 390 ? 112.030 65.990 87.813 1.00 139.62 477 ALA E N 1
ATOM 17905 C CA . ALA E 1 390 ? 112.651 67.319 87.786 1.00 139.42 477 ALA E CA 1
ATOM 17906 C C . ALA E 1 390 ? 113.169 67.707 89.184 1.00 142.90 477 ALA E C 1
ATOM 17907 O O . ALA E 1 390 ? 113.968 68.635 89.316 1.00 142.33 477 ALA E O 1
ATOM 17909 N N . LYS E 1 391 ? 112.701 66.992 90.220 1.00 139.33 478 LYS E N 1
ATOM 17910 C CA . LYS E 1 391 ? 113.104 67.180 91.611 1.00 139.18 478 LYS E CA 1
ATOM 17911 C C . LYS E 1 391 ? 114.283 66.253 91.950 1.00 143.97 478 LYS E C 1
ATOM 17912 O O . LYS E 1 391 ? 115.119 66.610 92.778 1.00 143.31 478 LYS E O 1
ATOM 17918 N N . LEU E 1 392 ? 114.350 65.074 91.298 1.00 141.52 479 LEU E N 1
ATOM 17919 C CA . LEU E 1 392 ? 115.395 64.062 91.507 1.00 141.75 479 LEU E CA 1
ATOM 17920 C C . LEU E 1 392 ? 116.625 64.309 90.618 1.00 147.62 479 LEU E C 1
ATOM 17921 O O . LEU E 1 392 ? 117.750 64.021 91.032 1.00 147.33 479 LEU E O 1
ATOM 17926 N N . PHE E 1 393 ? 116.399 64.821 89.395 1.00 145.61 480 PHE E N 1
ATOM 17927 C CA . PHE E 1 393 ? 117.423 65.166 88.404 1.00 146.12 480 PHE E CA 1
ATOM 17928 C C . PHE E 1 393 ? 117.162 66.627 87.988 1.00 151.50 480 PHE E C 1
ATOM 17929 O O . PHE E 1 393 ? 116.605 66.849 86.908 1.00 151.30 480 PHE E O 1
ATOM 17937 N N . PRO E 1 394 ? 117.445 67.642 88.848 1.00 148.94 481 PRO E N 1
ATOM 17938 C CA . PRO E 1 394 ? 117.075 69.022 88.477 1.00 149.26 481 PRO E CA 1
ATOM 17939 C C . PRO E 1 394 ? 117.946 69.648 87.387 1.00 154.74 481 PRO E C 1
ATOM 17940 O O . PRO E 1 394 ? 117.481 70.565 86.706 1.00 154.46 481 PRO E O 1
ATOM 17944 N N . ASP E 1 395 ? 119.176 69.144 87.199 1.00 152.26 482 ASP E N 1
ATOM 17945 C CA . ASP E 1 395 ? 120.102 69.659 86.188 1.00 152.46 482 ASP E CA 1
ATOM 17946 C C . ASP E 1 395 ? 120.147 68.753 84.946 1.00 157.10 482 ASP E C 1
ATOM 17947 O O . ASP E 1 395 ? 120.917 69.025 84.021 1.00 156.65 482 ASP E O 1
ATOM 17952 N N . GLU E 1 396 ? 119.304 67.700 84.912 1.00 154.42 483 GLU E N 1
ATOM 17953 C CA . GLU E 1 396 ? 119.275 66.745 83.802 1.00 154.61 483 GLU E CA 1
ATOM 17954 C C . GLU E 1 396 ? 117.887 66.529 83.202 1.00 159.43 483 GLU E C 1
ATOM 17955 O O . GLU E 1 396 ? 117.802 66.257 82.006 1.00 159.08 483 GLU E O 1
ATOM 17961 N N . ILE E 1 397 ? 116.816 66.581 84.019 1.00 156.58 484 ILE E N 1
ATOM 17962 C CA . ILE E 1 397 ? 115.449 66.353 83.537 1.00 156.62 484 ILE E CA 1
ATOM 17963 C C . ILE E 1 397 ? 114.558 67.554 83.902 1.00 161.63 484 ILE E C 1
ATOM 17964 O O . ILE E 1 397 ? 114.557 68.011 85.046 1.00 161.13 484 ILE E O 1
ATOM 17969 N N . ALA E 1 398 ? 113.820 68.059 82.903 1.00 159.12 485 ALA E N 1
ATOM 17970 C CA . ALA E 1 398 ? 112.852 69.148 83.021 1.00 159.29 485 ALA E CA 1
ATOM 17971 C C . ALA E 1 398 ? 111.513 68.665 82.460 1.00 163.79 485 ALA E C 1
ATOM 17972 O O . ALA E 1 398 ? 111.502 67.970 81.439 1.00 163.39 485 ALA E O 1
ATOM 17974 N N . ALA E 1 399 ? 110.395 68.999 83.140 1.00 160.68 486 ALA E N 1
ATOM 17975 C CA . ALA E 1 399 ? 109.032 68.585 82.770 1.00 160.64 486 ALA E CA 1
ATOM 17976 C C . ALA E 1 399 ? 108.644 68.975 81.329 1.00 164.73 486 ALA E C 1
ATOM 17977 O O . ALA E 1 399 ? 107.953 68.202 80.661 1.00 164.24 486 ALA E O 1
ATOM 17979 N N . ASP E 1 400 ? 109.102 70.154 80.854 1.00 161.40 487 ASP E N 1
ATOM 17980 C CA . ASP E 1 400 ? 108.826 70.681 79.512 1.00 161.09 487 ASP E CA 1
ATOM 17981 C C . ASP E 1 400 ? 109.857 70.183 78.465 1.00 164.01 487 ASP E C 1
ATOM 17982 O O . ASP E 1 400 ? 109.910 70.713 77.351 1.00 163.62 487 ASP E O 1
ATOM 17987 N N . GLN E 1 401 ? 110.646 69.144 78.828 1.00 159.74 488 GLN E N 1
ATOM 17988 C CA . GLN E 1 401 ? 111.685 68.478 78.031 1.00 159.18 488 GLN E CA 1
ATOM 17989 C C . GLN E 1 401 ? 112.741 69.478 77.504 1.00 162.64 488 GLN E C 1
ATOM 17990 O O . GLN E 1 401 ? 113.269 69.317 76.397 1.00 162.23 488 GLN E O 1
ATOM 17996 N N . SER E 1 402 ? 113.071 70.488 78.346 1.00 158.78 489 SER E N 1
ATOM 17997 C CA . SER E 1 402 ? 114.084 71.515 78.086 1.00 158.31 489 SER E CA 1
ATOM 17998 C C . SER E 1 402 ? 115.473 70.894 78.063 1.00 161.51 489 SER E C 1
ATOM 17999 O O . SER E 1 402 ? 116.309 71.269 77.238 1.00 161.09 489 SER E O 1
ATOM 18002 N N . LYS E 1 403 ? 115.709 69.942 78.979 1.00 157.40 490 LYS E N 1
ATOM 18003 C CA . LYS E 1 403 ? 116.972 69.228 79.119 1.00 156.81 490 LYS E CA 1
ATOM 18004 C C . LYS E 1 403 ? 116.839 67.876 78.393 1.00 159.75 490 LYS E C 1
ATOM 18005 O O . LYS E 1 403 ? 116.726 67.892 77.166 1.00 159.42 490 LYS E O 1
ATOM 18011 N N . ALA E 1 404 ? 116.816 66.727 79.117 1.00 155.42 491 ALA E N 1
ATOM 18012 C CA . ALA E 1 404 ? 116.656 65.394 78.516 1.00 154.73 491 ALA E CA 1
ATOM 18013 C C . ALA E 1 404 ? 115.264 65.239 77.909 1.00 157.22 491 ALA E C 1
ATOM 18014 O O . ALA E 1 404 ? 114.288 65.762 78.458 1.00 156.74 491 ALA E O 1
ATOM 18016 N N . LYS E 1 405 ? 115.179 64.548 76.762 1.00 152.68 492 LYS E N 1
ATOM 18017 C CA . LYS E 1 405 ? 113.921 64.380 76.036 1.00 151.95 492 LYS E CA 1
ATOM 18018 C C . LYS E 1 405 ? 113.478 62.919 75.975 1.00 153.91 492 LYS E C 1
ATOM 18019 O O . LYS E 1 405 ? 114.311 62.019 75.850 1.00 153.46 492 LYS E O 1
ATOM 18025 N N . ILE E 1 406 ? 112.153 62.701 76.065 1.00 148.83 493 ILE E N 1
ATOM 18026 C CA . ILE E 1 406 ? 111.523 61.380 76.032 1.00 147.82 493 ILE E CA 1
ATOM 18027 C C . ILE E 1 406 ? 111.481 60.865 74.597 1.00 150.11 493 ILE E C 1
ATOM 18028 O O . ILE E 1 406 ? 110.868 61.497 73.733 1.00 149.52 493 ILE E O 1
ATOM 18033 N N . LEU E 1 407 ? 112.110 59.708 74.351 1.00 145.72 494 LEU E N 1
ATOM 18034 C CA . LEU E 1 407 ? 112.066 59.054 73.043 1.00 144.95 494 LEU E CA 1
ATOM 18035 C C . LEU E 1 407 ? 110.735 58.311 72.917 1.00 147.33 494 LEU E C 1
ATOM 18036 O O . LEU E 1 407 ? 110.056 58.421 71.894 1.00 147.19 494 LEU E O 1
ATOM 18041 N N . LYS E 1 408 ? 110.357 57.579 73.988 1.00 142.20 495 LYS E N 1
ATOM 18042 C CA . LYS E 1 408 ? 109.116 56.810 74.124 1.00 141.06 495 LYS E CA 1
ATOM 18043 C C . LYS E 1 408 ? 108.857 56.455 75.595 1.00 143.60 495 LYS E C 1
ATOM 18044 O O . LYS E 1 408 ? 109.758 56.566 76.433 1.00 143.26 495 LYS E O 1
ATOM 18050 N N . TYR E 1 409 ? 107.627 56.005 75.892 1.00 138.73 496 TYR E N 1
ATOM 18051 C CA . TYR E 1 409 ? 107.238 55.579 77.228 1.00 137.69 496 TYR E CA 1
ATOM 18052 C C . TYR E 1 409 ? 106.290 54.379 77.175 1.00 138.50 496 TYR E C 1
ATOM 18053 O O . TYR E 1 409 ? 105.680 54.104 76.140 1.00 137.68 496 TYR E O 1
ATOM 18062 N N . HIS E 1 410 ? 106.153 53.694 78.317 1.00 133.17 497 HIS E N 1
ATOM 18063 C CA . HIS E 1 410 ? 105.256 52.564 78.519 1.00 132.05 497 HIS E CA 1
ATOM 18064 C C . HIS E 1 410 ? 104.707 52.624 79.936 1.00 133.97 497 HIS E C 1
ATOM 18065 O O . HIS E 1 410 ? 105.480 52.598 80.897 1.00 134.09 497 HIS E O 1
ATOM 18072 N N . VAL E 1 411 ? 103.377 52.763 80.060 1.00 128.44 498 VAL E N 1
ATOM 18073 C CA . VAL E 1 411 ? 102.675 52.849 81.344 1.00 127.16 498 VAL E CA 1
ATOM 18074 C C . VAL E 1 411 ? 101.837 51.573 81.521 1.00 129.82 498 VAL E C 1
ATOM 18075 O O . VAL E 1 411 ? 100.848 51.377 80.806 1.00 129.40 498 VAL E O 1
ATOM 18079 N N . VAL E 1 412 ? 102.260 50.699 82.454 1.00 125.34 499 VAL E N 1
ATOM 18080 C CA . VAL E 1 412 ? 101.575 49.440 82.760 1.00 124.57 499 VAL E CA 1
ATOM 18081 C C . VAL E 1 412 ? 100.796 49.624 84.058 1.00 127.77 499 VAL E C 1
ATOM 18082 O O . VAL E 1 412 ? 101.396 49.789 85.123 1.00 127.68 499 VAL E O 1
ATOM 18086 N N . LYS E 1 413 ? 99.462 49.605 83.958 1.00 123.52 500 LYS E N 1
ATOM 18087 C CA . LYS E 1 413 ? 98.563 49.762 85.100 1.00 122.97 500 LYS E CA 1
ATOM 18088 C C . LYS E 1 413 ? 98.017 48.415 85.559 1.00 125.77 500 LYS E C 1
ATOM 18089 O O . LYS E 1 413 ? 97.527 47.634 84.737 1.00 124.84 500 LYS E O 1
ATOM 18095 N N . THR E 1 414 ? 98.089 48.156 86.875 1.00 121.97 501 THR E N 1
ATOM 18096 C CA . THR E 1 414 ? 97.546 46.960 87.518 1.00 121.40 501 THR E CA 1
ATOM 18097 C C . THR E 1 414 ? 96.611 47.485 88.627 1.00 124.17 501 THR E C 1
ATOM 18098 O O . THR E 1 414 ? 97.074 47.741 89.744 1.00 123.71 501 THR E O 1
ATOM 18102 N N . PRO E 1 415 ? 95.308 47.719 88.318 1.00 119.84 502 PRO E N 1
ATOM 18103 C CA . PRO E 1 415 ? 94.401 48.301 89.331 1.00 119.25 502 PRO E CA 1
ATOM 18104 C C . PRO E 1 415 ? 94.080 47.380 90.516 1.00 121.30 502 PRO E C 1
ATOM 18105 O O . PRO E 1 415 ? 93.553 47.860 91.520 1.00 120.39 502 PRO E O 1
ATOM 18109 N N . ARG E 1 416 ? 94.379 46.072 90.394 1.00 117.12 503 ARG E N 1
ATOM 18110 C CA . ARG E 1 416 ? 94.168 45.053 91.425 1.00 116.38 503 ARG E CA 1
ATOM 18111 C C . ARG E 1 416 ? 95.383 44.115 91.437 1.00 119.25 503 ARG E C 1
ATOM 18112 O O . ARG E 1 416 ? 95.323 43.008 90.895 1.00 118.34 503 ARG E O 1
ATOM 18120 N N . SER E 1 417 ? 96.508 44.584 92.012 1.00 115.51 504 SER E N 1
ATOM 18121 C CA . SER E 1 417 ? 97.747 43.807 92.050 1.00 115.06 504 SER E CA 1
ATOM 18122 C C . SER E 1 417 ? 97.764 42.895 93.282 1.00 118.82 504 SER E C 1
ATOM 18123 O O . SER E 1 417 ? 96.904 42.015 93.395 1.00 118.15 504 SER E O 1
ATOM 18126 N N . VAL E 1 418 ? 98.754 43.073 94.176 1.00 115.25 505 VAL E N 1
ATOM 18127 C CA . VAL E 1 418 ? 98.888 42.328 95.430 1.00 114.63 505 VAL E CA 1
ATOM 18128 C C . VAL E 1 418 ? 97.750 42.765 96.374 1.00 117.14 505 VAL E C 1
ATOM 18129 O O . VAL E 1 418 ? 97.232 43.876 96.222 1.00 116.63 505 VAL E O 1
ATOM 18133 N N . TYR E 1 419 ? 97.347 41.911 97.324 1.00 112.65 506 TYR E N 1
ATOM 18134 C CA . TYR E 1 419 ? 96.279 42.283 98.250 1.00 112.04 506 TYR E CA 1
ATOM 18135 C C . TYR E 1 419 ? 96.743 43.453 99.133 1.00 114.72 506 TYR E C 1
ATOM 18136 O O . TYR E 1 419 ? 97.914 43.498 99.520 1.00 114.48 506 TYR E O 1
ATOM 18145 N N . LYS E 1 420 ? 95.846 44.422 99.383 1.00 110.29 507 LYS E N 1
ATOM 18146 C CA . LYS E 1 420 ? 96.126 45.586 100.224 1.00 109.87 507 LYS E CA 1
ATOM 18147 C C . LYS E 1 420 ? 96.290 45.079 101.659 1.00 114.38 507 LYS E C 1
ATOM 18148 O O . LYS E 1 420 ? 95.314 44.642 102.272 1.00 114.00 507 LYS E O 1
ATOM 18154 N N . THR E 1 421 ? 97.548 45.043 102.150 1.00 111.04 508 THR E N 1
ATOM 18155 C CA . THR E 1 421 ? 97.903 44.515 103.468 1.00 110.66 508 THR E CA 1
ATOM 18156 C C . THR E 1 421 ? 97.546 45.552 104.560 1.00 113.82 508 THR E C 1
ATOM 18157 O O . THR E 1 421 ? 98.420 46.101 105.244 1.00 113.69 508 THR E O 1
ATOM 18161 N N . ILE E 1 422 ? 96.235 45.800 104.715 1.00 109.18 509 ILE E N 1
ATOM 18162 C CA . ILE E 1 422 ? 95.679 46.676 105.749 1.00 108.11 509 ILE E CA 1
ATOM 18163 C C . ILE E 1 422 ? 95.611 45.852 107.050 1.00 109.40 509 ILE E C 1
ATOM 18164 O O . ILE E 1 422 ? 95.697 44.619 106.966 1.00 108.81 509 ILE E O 1
ATOM 18169 N N . PRO E 1 423 ? 95.451 46.456 108.253 1.00 104.17 510 PRO E N 1
ATOM 18170 C CA . PRO E 1 423 ? 95.389 45.628 109.464 1.00 103.77 510 PRO E CA 1
ATOM 18171 C C . PRO E 1 423 ? 94.226 44.627 109.465 1.00 108.69 510 PRO E C 1
ATOM 18172 O O . PRO E 1 423 ? 93.168 44.890 108.883 1.00 108.16 510 PRO E O 1
ATOM 18176 N N . ASP E 1 424 ? 94.464 43.457 110.094 1.00 106.23 511 ASP E N 1
ATOM 18177 C CA . ASP E 1 424 ? 93.544 42.336 110.340 1.00 106.49 511 ASP E CA 1
ATOM 18178 C C . ASP E 1 424 ? 93.192 41.516 109.072 1.00 110.84 511 ASP E C 1
ATOM 18179 O O . ASP E 1 424 ? 92.093 40.966 108.986 1.00 110.51 511 ASP E O 1
ATOM 18184 N N . CYS E 1 425 ? 94.159 41.353 108.151 1.00 107.69 512 CYS E N 1
ATOM 18185 C CA . CYS E 1 425 ? 93.996 40.543 106.938 1.00 107.69 512 CYS E CA 1
ATOM 18186 C C . CYS E 1 425 ? 94.503 39.126 107.161 1.00 111.77 512 CYS E C 1
ATOM 18187 O O . CYS E 1 425 ? 94.066 38.208 106.468 1.00 111.33 512 CYS E O 1
ATOM 18190 N N . GLU E 1 426 ? 95.455 38.958 108.094 1.00 108.95 513 GLU E N 1
ATOM 18191 C CA . GLU E 1 426 ? 96.110 37.684 108.402 1.00 109.17 513 GLU E CA 1
ATOM 18192 C C . GLU E 1 426 ? 95.122 36.535 108.749 1.00 114.03 513 GLU E C 1
ATOM 18193 O O . GLU E 1 426 ? 95.347 35.442 108.220 1.00 113.31 513 GLU E O 1
ATOM 18199 N N . PRO E 1 427 ? 94.019 36.712 109.537 1.00 111.47 514 PRO E N 1
ATOM 18200 C CA . PRO E 1 427 ? 93.121 35.564 109.786 1.00 111.57 514 PRO E CA 1
ATOM 18201 C C . PRO E 1 427 ? 92.326 35.115 108.545 1.00 116.53 514 PRO E C 1
ATOM 18202 O O . PRO E 1 427 ? 91.881 33.965 108.495 1.00 115.92 514 PRO E O 1
ATOM 18206 N N . CYS E 1 428 ? 92.167 36.013 107.549 1.00 114.01 515 CYS E N 1
ATOM 18207 C CA . CYS E 1 428 ? 91.427 35.796 106.298 1.00 114.24 515 CYS E CA 1
ATOM 18208 C C . CYS E 1 428 ? 92.254 35.041 105.247 1.00 118.25 515 CYS E C 1
ATOM 18209 O O . CYS E 1 428 ? 91.677 34.510 104.295 1.00 117.80 515 CYS E O 1
ATOM 18212 N N . ARG E 1 429 ? 93.593 35.034 105.392 1.00 114.81 516 ARG E N 1
ATOM 18213 C CA . ARG E 1 429 ? 94.511 34.396 104.446 1.00 114.51 516 ARG E CA 1
ATOM 18214 C C . ARG E 1 429 ? 94.342 32.872 104.484 1.00 118.98 516 ARG E C 1
ATOM 18215 O O . ARG E 1 429 ? 94.425 32.263 105.557 1.00 118.47 516 ARG E O 1
ATOM 18223 N N . PRO E 1 430 ? 94.012 32.256 103.325 1.00 115.96 517 PRO E N 1
ATOM 18224 C CA . PRO E 1 430 ? 93.713 30.821 103.328 1.00 116.18 517 PRO E CA 1
ATOM 18225 C C . PRO E 1 430 ? 94.926 29.910 103.237 1.00 121.53 517 PRO E C 1
ATOM 18226 O O . PRO E 1 430 ? 95.908 30.241 102.577 1.00 120.84 517 PRO E O 1
ATOM 18230 N N . LEU E 1 431 ? 94.825 28.716 103.846 1.00 119.85 518 LEU E N 1
ATOM 18231 C CA . LEU E 1 431 ? 95.861 27.695 103.724 1.00 120.64 518 LEU E CA 1
ATOM 18232 C C . LEU E 1 431 ? 95.791 27.130 102.310 1.00 127.00 518 LEU E C 1
ATOM 18233 O O . LEU E 1 431 ? 94.771 27.300 101.645 1.00 126.98 518 LEU E O 1
ATOM 18238 N N . GLN E 1 432 ? 96.861 26.487 101.834 1.00 124.98 519 GLN E N 1
ATOM 18239 C CA . GLN E 1 432 ? 96.914 25.948 100.469 1.00 125.29 519 GLN E CA 1
ATOM 18240 C C . GLN E 1 432 ? 95.909 24.795 100.257 1.00 130.78 519 GLN E C 1
ATOM 18241 O O . GLN E 1 432 ? 95.416 24.623 99.144 1.00 130.38 519 GLN E O 1
ATOM 18247 N N . ARG E 1 433 ? 95.575 24.052 101.327 1.00 128.40 520 ARG E N 1
ATOM 18248 C CA . ARG E 1 433 ? 94.595 22.965 101.306 1.00 128.59 520 ARG E CA 1
ATOM 18249 C C . ARG E 1 433 ? 93.220 23.553 101.667 1.00 133.46 520 ARG E C 1
ATOM 18250 O O . ARG E 1 433 ? 93.053 24.098 102.763 1.00 133.09 520 ARG E O 1
ATOM 18258 N N . SER E 1 434 ? 92.257 23.483 100.723 1.00 130.75 521 SER E N 1
ATOM 18259 C CA . SER E 1 434 ? 90.903 24.017 100.901 1.00 130.78 521 SER E CA 1
ATOM 18260 C C . SER E 1 434 ? 89.965 22.979 101.557 1.00 135.05 521 SER E C 1
ATOM 18261 O O . SER E 1 434 ? 90.238 21.779 101.431 1.00 134.43 521 SER E O 1
ATOM 18264 N N . PRO E 1 435 ? 88.838 23.393 102.213 1.00 131.97 522 PRO E N 1
ATOM 18265 C CA . PRO E 1 435 ? 87.926 22.394 102.811 1.00 131.95 522 PRO E CA 1
ATOM 18266 C C . PRO E 1 435 ? 87.197 21.541 101.761 1.00 136.07 522 PRO E C 1
ATOM 18267 O O . PRO E 1 435 ? 86.525 20.571 102.120 1.00 135.77 522 PRO E O 1
ATOM 18271 N N . ILE E 1 436 ? 87.345 21.901 100.468 1.00 132.44 523 ILE E N 1
ATOM 18272 C CA . ILE E 1 436 ? 86.785 21.161 99.344 1.00 131.97 523 ILE E CA 1
ATOM 18273 C C . ILE E 1 436 ? 87.820 20.135 98.924 1.00 135.37 523 ILE E C 1
ATOM 18274 O O . ILE E 1 436 ? 88.933 20.494 98.526 1.00 134.80 523 ILE E O 1
ATOM 18279 N N . GLU E 1 437 ? 87.450 18.858 99.045 1.00 131.84 524 GLU E N 1
ATOM 18280 C CA . GLU E 1 437 ? 88.278 17.702 98.714 1.00 131.65 524 GLU E CA 1
ATOM 18281 C C . GLU E 1 437 ? 88.702 17.763 97.247 1.00 135.08 524 GLU E C 1
ATOM 18282 O O . GLU E 1 437 ? 87.844 17.844 96.366 1.00 134.97 524 GLU E O 1
ATOM 18288 N N . GLY E 1 438 ? 90.013 17.784 97.010 1.00 130.65 525 GLY E N 1
ATOM 18289 C CA . GLY E 1 438 ? 90.577 17.841 95.663 1.00 129.74 525 GLY E CA 1
ATOM 18290 C C . GLY E 1 438 ? 90.890 19.229 95.139 1.00 131.53 525 GLY E C 1
ATOM 18291 O O . GLY E 1 438 ? 91.578 19.353 94.122 1.00 131.17 525 GLY E O 1
ATOM 18292 N N . PHE E 1 439 ? 90.379 20.284 95.814 1.00 126.36 526 PHE E N 1
ATOM 18293 C CA . PHE E 1 439 ? 90.622 21.677 95.433 1.00 125.41 526 PHE E CA 1
ATOM 18294 C C . PHE E 1 439 ? 91.676 22.304 96.356 1.00 129.38 526 PHE E C 1
ATOM 18295 O O . PHE E 1 439 ? 91.608 22.143 97.579 1.00 128.86 526 PHE E O 1
ATOM 18303 N N . TYR E 1 440 ? 92.667 22.990 95.754 1.00 125.74 527 TYR E N 1
ATOM 18304 C CA . TYR E 1 440 ? 93.784 23.636 96.447 1.00 125.26 527 TYR E CA 1
ATOM 18305 C C . TYR E 1 440 ? 94.003 25.067 95.940 1.00 128.89 527 TYR E C 1
ATOM 18306 O O . TYR E 1 440 ? 93.592 25.400 94.827 1.00 128.03 527 TYR E O 1
ATOM 18315 N N . LEU E 1 441 ? 94.647 25.910 96.767 1.00 125.56 528 LEU E N 1
ATOM 18316 C CA . LEU E 1 441 ? 94.960 27.297 96.421 1.00 125.19 528 LEU E CA 1
ATOM 18317 C C . LEU E 1 441 ? 96.455 27.566 96.476 1.00 127.94 528 LEU E C 1
ATOM 18318 O O . LEU E 1 441 ? 97.162 27.012 97.314 1.00 127.77 528 LEU E O 1
ATOM 18323 N N . ALA E 1 442 ? 96.922 28.437 95.587 1.00 123.14 529 ALA E N 1
ATOM 18324 C CA . ALA E 1 442 ? 98.302 28.908 95.522 1.00 122.23 529 ALA E CA 1
ATOM 18325 C C . ALA E 1 442 ? 98.270 30.408 95.210 1.00 124.50 529 ALA E C 1
ATOM 18326 O O . ALA E 1 442 ? 97.261 30.909 94.705 1.00 123.98 529 ALA E O 1
ATOM 18328 N N . GLY E 1 443 ? 99.326 31.120 95.582 1.00 119.70 530 GLY E N 1
ATOM 18329 C CA . GLY E 1 443 ? 99.404 32.562 95.388 1.00 118.71 530 GLY E CA 1
ATOM 18330 C C . GLY E 1 443 ? 99.976 33.283 96.584 1.00 120.80 530 GLY E C 1
ATOM 18331 O O . GLY E 1 443 ? 99.829 32.818 97.716 1.00 120.52 530 GLY E O 1
ATOM 18332 N N . ASP E 1 444 ? 100.590 34.450 96.347 1.00 115.96 531 ASP E N 1
ATOM 18333 C CA . ASP E 1 444 ? 101.206 35.274 97.388 1.00 115.21 531 ASP E CA 1
ATOM 18334 C C . ASP E 1 444 ? 100.227 35.631 98.536 1.00 118.65 531 ASP E C 1
ATOM 18335 O O . ASP E 1 444 ? 100.669 35.754 99.677 1.00 118.73 531 ASP E O 1
ATOM 18340 N N . TYR E 1 445 ? 98.912 35.749 98.238 1.00 114.35 532 TYR E N 1
ATOM 18341 C CA . TYR E 1 445 ? 97.866 36.081 99.212 1.00 113.89 532 TYR E CA 1
ATOM 18342 C C . TYR E 1 445 ? 97.585 34.936 100.209 1.00 115.88 532 TYR E C 1
ATOM 18343 O O . TYR E 1 445 ? 97.069 35.212 101.293 1.00 115.26 532 TYR E O 1
ATOM 18352 N N . THR E 1 446 ? 97.889 33.666 99.845 1.00 111.34 533 THR E N 1
ATOM 18353 C CA . THR E 1 446 ? 97.632 32.503 100.714 1.00 110.66 533 THR E CA 1
ATOM 18354 C C . THR E 1 446 ? 98.533 32.550 101.972 1.00 113.33 533 THR E C 1
ATOM 18355 O O . THR E 1 446 ? 99.498 33.318 102.010 1.00 112.85 533 THR E O 1
ATOM 18359 N N . LYS E 1 447 ? 98.189 31.754 103.005 1.00 108.75 534 LYS E N 1
ATOM 18360 C CA . LYS E 1 447 ? 98.890 31.719 104.286 1.00 107.92 534 LYS E CA 1
ATOM 18361 C C . LYS E 1 447 ? 100.329 31.210 104.139 1.00 110.78 534 LYS E C 1
ATOM 18362 O O . LYS E 1 447 ? 100.574 30.012 103.959 1.00 110.64 534 LYS E O 1
ATOM 18364 N N . GLN E 1 448 ? 101.270 32.164 104.192 1.00 106.04 535 GLN E N 1
ATOM 18365 C CA . GLN E 1 448 ? 102.724 31.992 104.139 1.00 105.16 535 GLN E CA 1
ATOM 18366 C C . GLN E 1 448 ? 103.359 33.256 104.759 1.00 108.12 535 GLN E C 1
ATOM 18367 O O . GLN E 1 448 ? 102.767 34.335 104.684 1.00 107.23 535 GLN E O 1
ATOM 18373 N N . LYS E 1 449 ? 104.533 33.109 105.396 1.00 104.34 536 LYS E N 1
ATOM 18374 C CA . LYS E 1 449 ? 105.198 34.155 106.184 1.00 103.89 536 LYS E CA 1
ATOM 18375 C C . LYS E 1 449 ? 106.064 35.191 105.414 1.00 107.42 536 LYS E C 1
ATOM 18376 O O . LYS E 1 449 ? 106.669 36.037 106.079 1.00 107.33 536 LYS E O 1
ATOM 18382 N N . TYR E 1 450 ? 106.119 35.172 104.069 1.00 103.45 537 TYR E N 1
ATOM 18383 C CA . TYR E 1 450 ? 107.007 36.111 103.373 1.00 103.18 537 TYR E CA 1
ATOM 18384 C C . TYR E 1 450 ? 106.301 37.227 102.569 1.00 104.88 537 TYR E C 1
ATOM 18385 O O . TYR E 1 450 ? 106.857 37.705 101.576 1.00 103.55 537 TYR E O 1
ATOM 18394 N N . LEU E 1 451 ? 105.139 37.710 103.063 1.00 101.15 538 LEU E N 1
ATOM 18395 C CA . LEU E 1 451 ? 104.341 38.814 102.492 1.00 100.83 538 LEU E CA 1
ATOM 18396 C C . LEU E 1 451 ? 103.820 38.524 101.065 1.00 103.83 538 LEU E C 1
ATOM 18397 O O . LEU E 1 451 ? 104.034 37.437 100.515 1.00 102.80 538 LEU E O 1
ATOM 18402 N N . ALA E 1 452 ? 103.124 39.520 100.473 1.00 100.20 539 ALA E N 1
ATOM 18403 C CA . ALA E 1 452 ? 102.656 39.466 99.092 1.00 99.86 539 ALA E CA 1
ATOM 18404 C C . ALA E 1 452 ? 103.850 39.879 98.233 1.00 102.61 539 ALA E C 1
ATOM 18405 O O . ALA E 1 452 ? 104.050 41.064 97.941 1.00 101.52 539 ALA E O 1
ATOM 18407 N N . SER E 1 453 ? 104.717 38.891 97.957 1.00 98.95 540 SER E N 1
ATOM 18408 C CA . SER E 1 453 ? 105.982 39.052 97.243 1.00 98.47 540 SER E CA 1
ATOM 18409 C C . SER E 1 453 ? 106.240 37.890 96.293 1.00 101.41 540 SER E C 1
ATOM 18410 O O . SER E 1 453 ? 105.482 36.916 96.292 1.00 100.85 540 SER E O 1
ATOM 18413 N N . MET E 1 454 ? 107.346 37.969 95.526 1.00 97.33 541 MET E N 1
ATOM 18414 C CA . MET E 1 454 ? 107.785 36.898 94.628 1.00 96.89 541 MET E CA 1
ATOM 18415 C C . MET E 1 454 ? 108.131 35.657 95.451 1.00 100.94 541 MET E C 1
ATOM 18416 O O . MET E 1 454 ? 107.820 34.539 95.040 1.00 100.57 541 MET E O 1
ATOM 18421 N N . GLU E 1 455 ? 108.744 35.874 96.637 1.00 97.47 542 GLU E N 1
ATOM 18422 C CA . GLU E 1 455 ? 109.116 34.839 97.599 1.00 97.14 542 GLU E CA 1
ATOM 18423 C C . GLU E 1 455 ? 107.852 34.167 98.148 1.00 101.59 542 GLU E C 1
ATOM 18424 O O . GLU E 1 455 ? 107.807 32.940 98.263 1.00 100.99 542 GLU E O 1
ATOM 18430 N N . GLY E 1 456 ? 106.844 34.986 98.453 1.00 98.69 543 GLY E N 1
ATOM 18431 C CA . GLY E 1 456 ? 105.548 34.536 98.939 1.00 98.82 543 GLY E CA 1
ATOM 18432 C C . GLY E 1 456 ? 104.839 33.654 97.934 1.00 103.47 543 GLY E C 1
ATOM 18433 O O . GLY E 1 456 ? 104.318 32.593 98.291 1.00 102.80 543 GLY E O 1
ATOM 18434 N N . ALA E 1 457 ? 104.869 34.080 96.653 1.00 100.71 544 ALA E N 1
ATOM 18435 C CA . ALA E 1 457 ? 104.296 33.368 95.513 1.00 100.61 544 ALA E CA 1
ATOM 18436 C C . ALA E 1 457 ? 104.953 31.989 95.340 1.00 105.86 544 ALA E C 1
ATOM 18437 O O . ALA E 1 457 ? 104.244 30.983 95.308 1.00 105.10 544 ALA E O 1
ATOM 18439 N N . VAL E 1 458 ? 106.304 31.943 95.296 1.00 103.70 545 VAL E N 1
ATOM 18440 C CA . VAL E 1 458 ? 107.089 30.713 95.143 1.00 104.14 545 VAL E CA 1
ATOM 18441 C C . VAL E 1 458 ? 106.852 29.775 96.348 1.00 110.27 545 VAL E C 1
ATOM 18442 O O . VAL E 1 458 ? 106.608 28.582 96.138 1.00 109.74 545 VAL E O 1
ATOM 18446 N N . LEU E 1 459 ? 106.887 30.312 97.589 1.00 108.75 546 LEU E N 1
ATOM 18447 C CA . LEU E 1 459 ? 106.667 29.512 98.801 1.00 109.44 546 LEU E CA 1
ATOM 18448 C C . LEU E 1 459 ? 105.255 28.911 98.813 1.00 114.75 546 LEU E C 1
ATOM 18449 O O . LEU E 1 459 ? 105.120 27.723 99.108 1.00 114.19 546 LEU E O 1
ATOM 18454 N N . SER E 1 460 ? 104.222 29.708 98.457 1.00 112.69 547 SER E N 1
ATOM 18455 C CA . SER E 1 460 ? 102.834 29.233 98.398 1.00 113.13 547 SER E CA 1
ATOM 18456 C C . SER E 1 460 ? 102.691 28.062 97.416 1.00 118.95 547 SER E C 1
ATOM 18457 O O . SER E 1 460 ? 101.928 27.137 97.689 1.00 118.17 547 SER E O 1
ATOM 18460 N N . GLY E 1 461 ? 103.458 28.104 96.320 1.00 117.36 548 GLY E N 1
ATOM 18461 C CA . GLY E 1 461 ? 103.511 27.048 95.316 1.00 117.87 548 GLY E CA 1
ATOM 18462 C C . GLY E 1 461 ? 104.099 25.768 95.875 1.00 123.54 548 GLY E C 1
ATOM 18463 O O . GLY E 1 461 ? 103.531 24.689 95.684 1.00 123.16 548 GLY E O 1
ATOM 18464 N N . LYS E 1 462 ? 105.228 25.896 96.607 1.00 121.33 549 LYS E N 1
ATOM 18465 C CA . LYS E 1 462 ? 105.928 24.806 97.294 1.00 121.81 549 LYS E CA 1
ATOM 18466 C C . LYS E 1 462 ? 105.002 24.185 98.352 1.00 126.95 549 LYS E C 1
ATOM 18467 O O . LYS E 1 462 ? 104.912 22.961 98.437 1.00 126.24 549 LYS E O 1
ATOM 18473 N N . LEU E 1 463 ? 104.285 25.037 99.124 1.00 125.00 550 LEU E N 1
ATOM 18474 C CA . LEU E 1 463 ? 103.336 24.620 100.165 1.00 125.63 550 LEU E CA 1
ATOM 18475 C C . LEU E 1 463 ? 102.111 23.936 99.567 1.00 132.41 550 LEU E C 1
ATOM 18476 O O . LEU E 1 463 ? 101.559 23.033 100.196 1.00 131.66 550 LEU E O 1
ATOM 18481 N N . CYS E 1 464 ? 101.674 24.380 98.367 1.00 131.54 551 CYS E N 1
ATOM 18482 C CA . CYS E 1 464 ? 100.528 23.804 97.663 1.00 132.41 551 CYS E CA 1
ATOM 18483 C C . CYS E 1 464 ? 100.879 22.409 97.166 1.00 138.69 551 CYS E C 1
ATOM 18484 O O . CYS E 1 464 ? 100.149 21.466 97.474 1.00 138.43 551 CYS E O 1
ATOM 18487 N N . ALA E 1 465 ? 102.015 22.275 96.439 1.00 136.87 552 ALA E N 1
ATOM 18488 C CA . ALA E 1 465 ? 102.521 21.005 95.912 1.00 137.55 552 ALA E CA 1
ATOM 18489 C C . ALA E 1 465 ? 102.723 19.988 97.041 1.00 144.01 552 ALA E C 1
ATOM 18490 O O . ALA E 1 465 ? 102.407 18.811 96.865 1.00 143.42 552 ALA E O 1
ATOM 18492 N N . GLN E 1 466 ? 103.193 20.465 98.215 1.00 142.85 553 GLN E N 1
ATOM 18493 C CA . GLN E 1 466 ? 103.424 19.682 99.431 1.00 143.77 553 GLN E CA 1
ATOM 18494 C C . GLN E 1 466 ? 102.105 19.112 99.969 1.00 150.27 553 GLN E C 1
ATOM 18495 O O . GLN E 1 466 ? 102.065 17.945 100.347 1.00 149.64 553 GLN E O 1
ATOM 18501 N N . SER E 1 467 ? 101.034 19.931 99.996 1.00 149.30 554 SER E N 1
ATOM 18502 C CA . SER E 1 467 ? 99.709 19.526 100.476 1.00 150.25 554 SER E CA 1
ATOM 18503 C C . SER E 1 467 ? 99.063 18.491 99.546 1.00 156.86 554 SER E C 1
ATOM 18504 O O . SER E 1 467 ? 98.376 17.591 100.031 1.00 156.49 554 SER E O 1
ATOM 18507 N N . VAL E 1 468 ? 99.298 18.614 98.220 1.00 155.38 555 VAL E N 1
ATOM 18508 C CA . VAL E 1 468 ? 98.766 17.704 97.198 1.00 155.97 555 VAL E CA 1
ATOM 18509 C C . VAL E 1 468 ? 99.429 16.323 97.361 1.00 162.09 555 VAL E C 1
ATOM 18510 O O . VAL E 1 468 ? 98.707 15.326 97.430 1.00 161.74 555 VAL E O 1
ATOM 18514 N N . VAL E 1 469 ? 100.778 16.271 97.480 1.00 160.29 556 VAL E N 1
ATOM 18515 C CA . VAL E 1 469 ? 101.528 15.012 97.634 1.00 160.89 556 VAL E CA 1
ATOM 18516 C C . VAL E 1 469 ? 101.231 14.345 98.999 1.00 166.98 556 VAL E C 1
ATOM 18517 O O . VAL E 1 469 ? 101.282 13.118 99.087 1.00 166.47 556 VAL E O 1
ATOM 18521 N N . GLU E 1 470 ? 100.896 15.142 100.039 1.00 165.48 557 GLU E N 1
ATOM 18522 C CA . GLU E 1 470 ? 100.528 14.638 101.367 1.00 166.24 557 GLU E CA 1
ATOM 18523 C C . GLU E 1 470 ? 99.192 13.892 101.308 1.00 172.97 557 GLU E C 1
ATOM 18524 O O . GLU E 1 470 ? 98.982 12.949 102.070 1.00 172.50 557 GLU E O 1
ATOM 18530 N N . ASP E 1 471 ? 98.294 14.326 100.402 1.00 171.92 558 ASP E N 1
ATOM 18531 C CA . ASP E 1 471 ? 96.964 13.751 100.202 1.00 172.83 558 ASP E CA 1
ATOM 18532 C C . ASP E 1 471 ? 96.916 12.763 99.021 1.00 179.16 558 ASP E C 1
ATOM 18533 O O . ASP E 1 471 ? 95.819 12.421 98.570 1.00 178.80 558 ASP E O 1
ATOM 18538 N N . TYR E 1 472 ? 98.088 12.287 98.541 1.00 177.55 559 TYR E N 1
ATOM 18539 C CA . TYR E 1 472 ? 98.202 11.360 97.406 1.00 178.20 559 TYR E CA 1
ATOM 18540 C C . TYR E 1 472 ? 97.286 10.127 97.542 1.00 183.58 559 TYR E C 1
ATOM 18541 O O . TYR E 1 472 ? 96.603 9.783 96.578 1.00 183.29 559 TYR E O 1
ATOM 18550 N N . LYS E 1 473 ? 97.290 9.469 98.720 1.00 181.05 560 LYS E N 1
ATOM 18551 C CA . LYS E 1 473 ? 96.497 8.270 99.009 1.00 181.25 560 LYS E CA 1
ATOM 18552 C C . LYS E 1 473 ? 94.995 8.523 98.810 1.00 186.01 560 LYS E C 1
ATOM 18553 O O . LYS E 1 473 ? 94.330 7.733 98.140 1.00 185.56 560 LYS E O 1
ATOM 18559 N N . MET E 1 474 ? 94.485 9.630 99.373 1.00 183.29 561 MET E N 1
ATOM 18560 C CA . MET E 1 474 ? 93.085 10.047 99.307 1.00 183.44 561 MET E CA 1
ATOM 18561 C C . MET E 1 474 ? 92.721 10.525 97.881 1.00 188.21 561 MET E C 1
ATOM 18562 O O . MET E 1 474 ? 91.588 10.301 97.451 1.00 187.86 561 MET E O 1
ATOM 18567 N N . LEU E 1 475 ? 93.663 11.181 97.170 1.00 185.31 562 LEU E N 1
ATOM 18568 C CA . LEU E 1 475 ? 93.427 11.702 95.818 1.00 185.34 562 LEU E CA 1
ATOM 18569 C C . LEU E 1 475 ? 93.462 10.599 94.748 1.00 190.14 562 LEU E C 1
ATOM 18570 O O . LEU E 1 475 ? 92.772 10.733 93.736 1.00 189.63 562 LEU E O 1
ATOM 18575 N N . SER E 1 476 ? 94.254 9.524 94.962 1.00 187.38 563 SER E N 1
ATOM 18576 C CA . SER E 1 476 ? 94.362 8.399 94.024 1.00 187.40 563 SER E CA 1
ATOM 18577 C C . SER E 1 476 ? 93.146 7.469 94.122 1.00 191.92 563 SER E C 1
ATOM 18578 O O . SER E 1 476 ? 92.677 6.956 93.100 1.00 191.61 563 SER E O 1
ATOM 18581 N N . ARG E 1 477 ? 92.649 7.248 95.354 1.00 188.79 564 ARG E N 1
ATOM 18582 C CA . ARG E 1 477 ? 91.492 6.397 95.632 1.00 188.74 564 ARG E CA 1
ATOM 18583 C C . ARG E 1 477 ? 90.203 7.049 95.092 1.00 193.09 564 ARG E C 1
ATOM 18584 O O . ARG E 1 477 ? 89.348 6.340 94.555 1.00 192.71 564 ARG E O 1
ATOM 18592 N N . ARG E 1 478 ? 90.084 8.389 95.222 1.00 189.92 565 ARG E N 1
ATOM 18593 C CA . ARG E 1 478 ? 88.938 9.173 94.758 1.00 189.79 565 ARG E CA 1
ATOM 18594 C C . ARG E 1 478 ? 88.779 9.120 93.225 1.00 194.12 565 ARG E C 1
ATOM 18595 O O . ARG E 1 478 ? 87.651 9.216 92.731 1.00 193.76 565 ARG E O 1
ATOM 18603 N N . SER E 1 479 ? 89.910 8.955 92.487 1.00 190.87 566 SER E N 1
ATOM 18604 C CA . SER E 1 479 ? 89.989 8.862 91.024 1.00 190.71 566 SER E CA 1
ATOM 18605 C C . SER E 1 479 ? 89.237 7.628 90.509 1.00 194.52 566 SER E C 1
ATOM 18606 O O . SER E 1 479 ? 88.499 7.733 89.525 1.00 194.10 566 SER E O 1
ATOM 18609 N N . LEU E 1 480 ? 89.431 6.466 91.168 1.00 190.93 567 LEU E N 1
ATOM 18610 C CA . LEU E 1 480 ? 88.704 5.228 90.882 1.00 217.17 567 LEU E CA 1
ATOM 18611 C C . LEU E 1 480 ? 88.605 4.411 92.143 1.00 236.66 567 LEU E C 1
ATOM 18612 O O . LEU E 1 480 ? 87.566 3.809 92.390 1.00 193.70 567 LEU E O 1
#

Radius of gyration: 52.6 Å; Cα contacts (8 Å, |Δi|>4): 5275; chains: 5; bounding box: 156×87×120 Å

Nearest PDB structures (foldseek):
  5mog-assembly1_C  TM=1.002E+00  e=8.463E-100  Oryza sativa Indica Group
  7eme-assembly1_B  TM=7.729E-01  e=7.132E-21  Leptospira interrogans
  2bxr-assembly2_B  TM=7.432E-01  e=1.674E-20  Homo sapiens
  2xfo-assembly1_B  TM=7.273E-01  e=6.570E-18  Homo sapiens
  2c72-assembly1_B  TM=7.117E-01  e=1.036E-17  Homo sapiens

InterPro domains:
  IPR002937 Amine oxidase [PF01593] (114-555)
  IPR014102 Phytoene desaturase [TIGR02731] (106-556)
  IPR036188 FAD/NAD(P)-binding domain superfamily [G3DSA:3.50.50.60] (102-566)
  IPR036188 FAD/NAD(P)-binding domain superfamily [SSF51905] (102-559)
  IPR050464 Zeta Carotene Desaturase and Related Oxidoreductases [PTHR42923] (97-559)

Organism: Oryza sativa subsp. indica (NCBI:txid39946)

Foldseek 3Di:
DVDAWEEEEEAQALQLLLLLLLSLVVLHAYAAEHQAPFHHVCLTWDQDPVRDIDGSAFAKDFPQLVLVCVLCVVLVNNVQWAWDAQKAKEADLPAFQDIWMQHFDPVDFPLVSVLVSLVVTPPQADPVLNVLQCQLCVVLLVDDPVSLLVQLQDFQQRSCVVSRRDNSCLLRPVQQVQCVAALDGRRFFGVSSVSLVVNLNGPGRRSGTIIGGQDRCRVSPSVSSQVSSVVSNYHHYYSWHFPEQPDDPVGFGPFGQTPVRDTHDILFYEYLDALVVCLVRPDPVCCVPLLNVLSVLWWFAKKKKKKFKWQFDDPDFDLDKYALSDPFWHIKHFCLRPHNVNNDDGITMMITIGGPCQVPLPDDPVVSLLVVLVSVCRNCVPAGHSVCPHIDTPDMDMNIDRGHGTRNGRPSQVNAAQQDDPRPRYGYAALSHDDSNHRHSSSRSVSSVRNSVVCSVCVVVSVVSVD/DLQPDADPDAWEEEEEAQALQLLLLLLSSLSNLHAYAAEHQAPFHHVCLTWDQDPVRDIDGSAFAKDFPQLVLVCVLCVVLVNNVQWAWDAQKAKEADLPAFQDIWMQHQDPVDFPLVSVLVSLVPTPPQADPVLNVLQCQLCVVLLVDDPVVLLVQLQDFQQGSCVVSRRDPSCLLRPVQQVQCVAALDGRRFFGVSSVSLVVCLNGPGRRSGTIIGGQDRCRVSPSVSSQVSSVVSNYHHYYSWHFPEQDDDPVGFGPFGQTPVRDTHDILFYEYLDALVVCLVRPDPVCCPPLLNVLSVLWWFAKKKKKKFKWQFDDPDFDLDKYALSDPFWHIKHFCLRPHNVNNDDGITMMITIGGPCQVPLPPDPVVSLLVVLVSVCRNCVPAGHSVCPHIDTPDMDMNIDRGHGTRNGRPSQVNAAQQDDPRPRYGYAALSHDDSNHRHSSSRSVSSVRNSVVCSVCVVVSVVSD/DDAWEEEEEAQALQLLLLLLLSLVVLHAYAAEHQAPFHHVCLTWDQDPVRAIDGSAFAKDFPQLVLVCVLCVVLVNNVQWAWDAQKAKEADLPAFQDIWMQHFDPVDFPLVSVLVSLVVTPPQADPVLNVLQCQLCVVLLVDDPVVLLVQLQDFQQRSCVVSRRDNSCLLRPVQQVQCVAALDGRRFFGVSSVSLVVCLNHPGRRSGTIIGGQDRCRVSPSVSSQVSSVVSNYHHYYSWHFPAQPDDPVGFGPFGQTPVRDTHDILFYEYLDALVVCLVRPDPVCCVPLLNVLSVLWWFAKKKKKKFKWQFDDPDFDLDKYALSDPFWHIKHFCLRPHNVNNDDGITMMITIGGPCQVPLPDDPVVSLLVVLVSVCRNCVPAGHSVCPHIDTPDMDMNIDRGHGTRNGRPSQVNAAQQDDPRPRYGYAALSHDDSNHRHSSSRSVSSVRNSVVCSVCVVVSVVVVVVVVD/DDAWEEEEEAQALQLLLLLLLSLVVLHAYAAEHQAPFHHVCLTWDQDPVRDIDGSAFAKDFPQLVLVCVLCVVLVNNVQWAWDAQKAKEADLVAFQDIWMQHQDPVDFPLVSVLVSLVVTPPQADPVLNVLQCQLCVVLLVDDPVVLLVQLQDFQQRSCVVSRRDPSCLLRPVQQVQCVAALDGRRFFGVSSVSLVVCLNGPGRRSGTIIGGQDRCRVSPSVSSQVSSVVSNYHHYYSWHFPAQPDDPVGFGPFGQTPVRDTHDILFYEYLDALVVCLVRPDPVCCPPLLNVLSVLWWFAKKKKKKFKWQFDDPDFDLDKYALSDPFWHIKHFCLRPHNVNNDDGITMMITIGGPCQVPLPDDPVVSLLVVLVSVCRNCVPAGHSVCPHIDTPDMDMNIDRGHGTRNGRPSQVNAAQQDDPRPRYGYAALSHDDSNHRHSSSRSVSSVRNSVVCSVCVVVSVVVVVVVVD/DDAWEEEEEAQALQLLLLLLLSLVVLHAYAAEHQAPFHHVCLTWDQDPVRDIDGSAFAKDFPQLVLVCVLCVVLVNNVQWAWDAQKAKEADLVAFQDIWMQHFDPVDFPLVSVLVSLVVTPPQADPVLNVLQCQLCVVLLVDDPVSLLVQLQDFQQGSCVVSRRDNSCLLRPVQQVQCVFALDGRRFFGVSSVSLVVNLNGPGRRSGTIIGGQDRCRVSPSVSSQVSSVVSNYHHYYSWHFPAQPDDPVGFGPFGQTPVRDTHDILFYEYLDALVVCLVRPDPVCCPPLLNVLSVLWWFAKKKKKKFKWQFDDPDFDLDKYALSDPFWHIKHFCLRPHNVNNDDGITMMITIGGPCQVPLPDDPVVSLLVVLVSVCRNCVPAGHSVCPHIDTPDMDMNIDRGHGTRNGRPSQVNAAQQDDPRPRYGYAALSHDDSNHRHSSSRSVSSSRNSVVCSVCVVVSVVVVD

Secondary structure (DSSP, 8-state):
--S--EEEEE--BHHHHHHHHHHHHTT-EEEEE-SSSSSBGGG-EEE-TTS-EEESS---EETT-HHHHHHHHHTT-GGGEEE--SEEEEE-SSSTT-EEEEE--TTS-TTHHHHHHHHH--SS--HHHHHHHHHHHHHHHH--HHHHHHGGGSBHHHHHHHTT--HHHHHHTHHHHHHHHHSS-TTTSBHHHHHHHHHHHHSSTTTT-EEEESS-HIIIIIHHHHHHHHHTT-EEESS--EEEEEE-TTSSEEEEEETTS-EE--SEEEE-S-HHHHHHHS-TTTTTSHHHHGGGS--BPPEEEEEEEESSPPSS--SS-EE---SSEEEEEEHHHH-STT--SS--EEEEEE-S-TTTTTS-HHHHHHHHHHHHHHHSTTT--TTSSSS-EEEEEEEEETT-SB---TT-GGGPPPSB-SSTTEEE-STTSS-SS-SSHHHHHHHHHHHHHHHHHTHHHHHHHH-/-TTS---SS--EEEEE--BHHHHHHHHHHHHTT-EEEEE-SSSSSBGGG-EEE-TTS-EEESS---EETT-HHHHHHHHHTT-GGGEEEPPSEEEEE-SSSTT-EEEEE--TTS-TTHHHHHHHHH--SS--HHHHHHHHHHHHHHHH--HHHHHHGGGSBHHHHHHHTT--HHHIIIIIHHHHHHHHSS-TTTSBHHHHHHHHHHHHSSTTTT-EEEESS-HIIIIIHHHHHHHHHTT-EEESS--EEEEEE-TTSSEEEEEETTS-EE--SEEEE-S-HHHHHHHS-TTTTTSHHHHGGGS--BPPEEEEEEEESSPPSS--SS-EE---SSEEEEEEHHHH-STT--SS--EEEEEE-S-TTTTTS-HHHHHHHHHHHHHHHSTTT--TTSSSS-EEEEEEEEETT-SB---TT-GGGPPPSB-SSTTEEE-STTSS-SS-SSHHHHHHHHHHHHHHHHHTHHHHHHH-/----EEEEE--BHHHHHHHHHHHHTT-EEEEE-SSSSSBGGG-EEE-TTS-EEESS---EETT-HHHHHHHHHTT-GGGEEEPPSEEEEE-SSSTT-EEEEE--TTS-TTHHHHHHHHH--SS--HHHHHHHHHHHHHHHH--HHHHHHGGGSBHHHHHHHTT--HHHIIIIIHHHHHHHHSS-TTTSBHHHHHHHHHHHHSSTTTT-EEEESS-HIIIIIHHHHHHHHHTT-EEESS--EEEEEE-TTSSEEEEEETTS-EE--SEEEE-S-HHHHHHHS-TTTTTSHHHHGGGS--BPPEEEEEEEESSPPSS--SS-EE---SSEEEEEEHHHH-STT--SS--EEEEEE-S-TTTTTS-HHHHHHHHHHHHHHHSTTT--TTSSSS-EEEEEEEEETT-SB---TT-GGGPPPSB-SSTTEEE-STTSS-SS-SSHHHHHHHHHHHHHHHHHTHHHHHHHHHHHH-/----EEEEE--BHHHHHHHHHHHHTT-EEEEE-SSSSSBGGG-EEE-TTS-EEESS---EETT-HHHHHHHHHTT-GGGEEE--SEEEEE-SSSTT-EEEEE--TTS-TTHHHHHHHHH--SS--HHHHHHHHHHHHHHHH--HHHHHHGGGSBHHHHHHHTT--HHHHHHTHHHHHHHHHSS-TTTSBHHHHHHHHHHHHSSTTTT-EEEESS-HIIIIIHHHHHHHHHTT-EEESS--EEEEEE-TTSSEEEEEETTS-EE--SEEEE-S-HHHHHHHS-TTTTTSHHHHGGGS--BPPEEEEEEEESSPPSS--SS-EE---SSEEEEEEHHHH-STT--SS--EEEEEE-S-TTTTTS-HHHHHHHHHHHHHHHSTTT--TTSSSS-EEEEEEEEETT-SB---TT-GGGPPPSB-SSTTEEE-STTSS-SS-SSHHHHHHHHHHHHHHHHHTHHHHHHHHHHHH-/----EEEEE--BHHHHHHHHHHHHTT-EEEEE-SSSSSBGGG-EEE-TTS-EEESS---EETT-HHHHHHHHHTT-GGGEEE--SEEEEE-SSSTT-EEEEE--TTS-TTHHHHHHHHH--SS--HHHHHHHHHHHHHHHH--HHHHHHGGGSBHHHHHHHTT--HHHIIIIIHHHHHHHHSS-TTTSBHHHHHHHHHHHHSSTTTT-EEEESS-HIIIIIHHHHHHHHHTT-EEESS--EEEEEE-TTSSEEEEEETTS-EE--SEEEE-S-HHHHHHHS-TTTTTSHHHHGGGS--BPPEEEEEEEESSPPSS--SS-EE---SSEEEEEEHHHH-STT--SS--EEEEEE-S-TTTTTS-HHHHHHHHHHHHHHHSTTT--TTSSSS-EEEEEEEEETT-SB---TT-GGGPPPSB-SSTTEEE-STTSS-SS-SSHHHHHHHHHHHHHHHHHTHHHHHHHH-

GO terms:
  GO:0042170 plastid membrane (C, IDA)
  GO:0071949 FAD binding (F, IDA)
  GO:0016166 phyt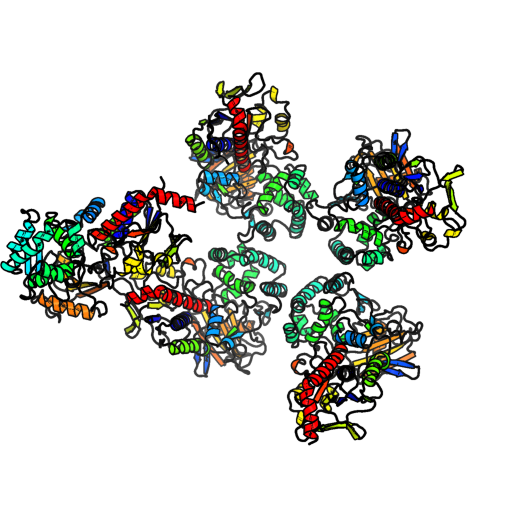oene dehydrogenase activity (F, IDA)
  GO:0016120 carotene biosynthetic process (P, IDA)
  GO:0051289 protein homotetramerization (P, IDA)
  GO:0016020 membrane (C, EXP)

B-factor: mean 79.54, std 30.87, range [30.99, 238.04]